Protein 8BEI (pdb70)

Solvent-accessible surface area: 80969 Å² total; per-residue (Å²): 47,110,50,43,74,26,12,111,2,33,0,3,47,33,30,5,144,173,19,30,1,11,0,45,0,1,33,0,72,55,0,5,129,89,14,46,1,12,6,0,0,20,3,0,4,53,32,95,28,0,46,102,136,60,21,72,80,0,49,115,33,1,74,160,46,11,117,11,40,14,38,3,51,61,7,2,69,26,13,11,60,114,7,53,9,2,10,2,6,9,5,6,0,2,5,0,5,8,45,38,60,170,112,100,45,52,25,1,0,1,59,0,1,0,5,3,6,8,3,10,1,4,10,19,17,8,42,109,4,45,51,32,23,105,25,96,111,112,22,60,14,0,6,2,6,4,29,3,14,31,80,166,94,31,60,105,47,8,10,119,1,1,16,7,0,2,0,1,11,0,4,18,34,16,45,11,9,4,0,1,0,4,0,0,0,4,16,85,8,14,1,2,4,2,2,0,1,0,2,1,3,36,5,8,63,162,24,18,36,42,19,33,70,6,20,93,63,12,143,84,50,52,31,67,125,67,37,130,122,134,82,4,30,19,69,200,60,9,119,83,52,5,10,12,0,52,22,0,62,82,12,1,74,77,1,0,84,94,86,34,109,35,101,15,30,72,16,1,56,18,37,37,137,19,8,64,124,147,65,82,74,79,82,20,15,11,48,6,16,2,2,1,0,3,110,56,22,40,4,46,55,45,2,2,14,1,0,49,0,3,0,12,3,0,1,2,2,1,6,7,60,24,9,31,105,67,80,176,50,12,95,6,54,38,77,40,73,31,64,102,132,72,103,27,50,71,50,94,105,76,47,112,51,44,76,26,13,108,2,31,0,2,48,33,29,5,142,174,18,31,1,11,0,44,0,2,33,0,74,56,0,5,128,91,15,44,0,13,6,0,0,20,2,0,4,54,31,95,28,0,44,100,135,61,22,72,79,0,50,112,33,1,72,159,46,9,115,12,41,15,39,3,52,61,7,2,69,26,13,10,63,111,8,50,7,1,9,2,7,8,4,5,0,3,5,0,5,8,45,40,60,168,111,102,45,52,25,1,0,2,61,0,1,0,5,3,6,8,2,10,1,4,10,20,18,7,40,112,4,46,50,31,24,104,25,96,112,110,22,61,16,0,6,1,7,4,29,4,15,31,79,167,95,31,63,104,48,9,9,118,0,1,17,5,0,1,0,0,10,0,5,16,34,16,45,12,9,4,0,1,0,4,0,0,0,4,15,86,8,16,0,1,5,2,2,0,0,0,3,1,3,36,4,8,62,166,25,18,37,42,20,34,72,7,21,95,65,12,144,86,51,52,32,65,124,67,37,127,122,132,84,4,30,20,71,199,62,10,120,83,53,4,10,11,0,53,22,0,62,82,13,1,72,77,0,0,84,94,86,34,110,36,101,16,29,74,16,1,57,17,38,39,138,21,8,64,123,146,66,85,73,79,81,18,14,11,47,5,16,3,1,0,0,3,109,56,22,42,4,46,55,47,2,3,14,1,0,47,0,4,0,12,2,0,2,1,2,1,5,7,60,24,9,31,104,69,80,173,51,11,93,6,54,38,78,42,74,30,66,101,130,74,102,26,51,72,52,93,105,75,45,114,49,44,76,27,14,110,1,32,0,3,47,33,29,5,143,172,19,32,1,10,0,46,0,1,32,0,73,55,0,4,130,88,15,45,0,12,7,0,0,19,3,0,4,55,31,96,30,0,46,102,137,60,21,74,78,0,50,113,32,1,73,158,46,11,114,12,40,16,40,3,50,61,6,2,69,26,14,10,64,113,7,53,8,1,11,2,5,8,4,5,0,2,5,0,5,7,46,38,60,169,112,99,44,51,26,1,0,2,60,0,2,0,5,3,6,9,2,9,1,4,10,18,17,9,41,110,4,46,51,32,23,105,25,95,110,110,22,59,13,0,6,2,7,4,29,4,14,30,82,166,94,30,61,104,47,8,11,118,0,0,18,6,0,2,0,1,12,0,4,17,35,14,46,10,8,3,0,1,0,4,0,0,0,4,15,86,7,14,0,1,5,2,2,0,0,0,2,1,2,35,5,8,61,164,24,19,38,42,19,32,70,8,20,95,64,10,141,85,48,52,31,66,125,68,38,129,122,133,84,4,30,19,69,197,61,10,118,83,53,5,10,11,0,54,22,0,61,82,13,2,74,77,0,0,82,95,84,34,109,36,100,17,28,72,17,1,56,18,37,38,135,20,8,64,122,146,66,84,73,79,81,19,15,10,47,5,16,2,1,0,0,3,111,56,23,41,4,46,56,46,1,2,15,0,0,50,0,3,0,12,2,0,2,2,2,1,6,7,59,24,9,30,105,68,80,177,51,12,91,7,56,38,77,40,72,32,63,99,130,73,103,26,51,71,50,94,103,76,46,109,49,43,76,26,13,110,2,30,0,3,48,33,30,5,146,175,19,30,1,12,0,44,0,1,33,0,73,56,0,5,130,87,15,43,0,12,6,0,0,19,3,0,4,55,32,97,28,0,45,99,136,60,21,72,80,0,50,113,32,1,73,160,47,10,113,11,42,14,40,3,53,61,7,3,70,25,13,10,63,111,7,53,8,2,10,2,7,8,5,6,0,2,4,0,4,8,45,38,61,170,112,100,44,50,26,1,0,2,59,0,2,0,5,4,7,8,3,11,1,4,10,20,18,8,41,110,4,45,52,31,24,106,25,94,112,113,22,60,14,0,6,1,6,4,29,4,15,30,82,168,94,30,62,105,48,8,10,118,1,0,16,7,0,2,0,1,11,0,4,17,33,16,45,11,9,3,0,0,0,4,0,0,0,4,17,85,8,14,0,1,5,3,2,1,0,0,2,1,3,35,5,8,61,162,24,19,38,42,18,32,69,8,22,95,66,11,141,85,51,53,31,65,123,68,39,129,122,132,83,4,29,19,70,199,60,10,120,82,53,6,10,10,0,54,21,0,62,82,13,1,74,78,0,0,83,94,84,34,109,37,101,16,28,72,17,1,56,18,38,39,136,20,9,64,122,145,66,86,73,78,82,17,15,10,47,5,16,2,1,2,0,3,110,57,23,40,4,44,56,45,1,3,15,1,0,50,0,3,0,11,3,0,1,1,2,1,6,8,61,23,8,30,104,67,79,175,49,12,94,6,55,37,77,42,74,31,64,101,131,72,102,26,51,71,50,93,103,76,46,110,50,44,75,27,13,112,2,33,0,3,46,33,29,5,142,173,19,32,1,10,0,45,0,2,34,0,73,54,0,5,127,90,16,44,0,12,6,0,0,19,2,0,4,56,31,95,28,0,46,102,138,60,22,73,80,0,50,116,32,0,72,160,46,9,113,12,41,15,38,3,53,62,7,2,69,26,13,10,62,112,8,51,9,2,9,2,5,7,4,5,0,3,6,0,5,8,47,39,62,168,110,100,43,52,26,1,0,1,60,0,2,0,6,2,6,8,2,10,1,4,10,19,18,8,42,110,4,44,50,31,24,102,26,95,111,112,23,59,15,0,6,2,5,4,29,4,15,31,80,166,94,30,61,106,46,8,11,117,1,0,16,6,0,2,0,1,11,0,4,18,32,15,44,11,10,4,0,0,0,3,0,0,0,4,16,86,8,14,0,2,5,2,2,0,0,0,1,1,2,35,5,9,62,165,25,18,38,42,19,33,69,7,22,93,65,11,142,85,50,52,33,66,124,68,37,129,122,130,83,4,28,20,68,199,59,11,119,82,52,5,9,11,0,52,22,0,61,83,13,2,74,77,0,0,83,96,83,34,110,36,102,16,28,73,16,1,56,17,37,39,138,20,8,65,122,145,67,85,72,78,81,17,16,10,46,6,15,3,1,1,0,3,112,55,23,42,4,46,57,45,1,2,16,0,0,46,0,4,0,11,2,0,1,1,2,1,6,8,60,23,9,30,105,69,79,173,51,12,91,6,54,37,78,41,72,30,64,101,130,71,102,25,50,72,52,94,104,75,47,111,51,42,77,27,12,110,2,30,0,3,48,33,29,5,142,173,19,31,1,12,0,45,0,1,35,0,72,58,0,5,130,89,16,44,0,13,6,0,1,19,3,0,4,54,30,94,28,0,46,99,136,60,21,73,79,0,50,115,32,1,72,158,47,10,114,11,42,14,38,2,52,61,7,2,70,26,13,9,62,111,7,51,8,1,11,3,7,8,4,6,0,3,5,0,4,9,47,38,61,168,111,100,44,52,26,1,0,1,59,0,2,0,5,4,7,9,3,11,1,4,11,19,18,7,41,107,4,46,50,31,23,105,26,95,112,110,23,59,17,0,5,1,5,4,30,3,14,31,80,166,95,30,62,104,48,8,9,118,0,0,17,5,0,2,0,0,11,0,4,16,33,16,45,10,8,3,0,1,1,4,0,0,0,4,16,87,8,15,0,2,6,3,2,1,0,0,2,1,2,35,5,9,63,163,26,18,38,42,20,33,70,7,20,94,64,13,142,85,49,52,32,66,124,67,38,128,122,131,85,4,29,19,70,199,60,10,118,82,53,5,10,11,0,51,21,0,60,82,14,2,74,77,0,0,83,96,84,34,110,36,102,16,28,72,16,1,57,18,37,39,137,20,8,64,124,146,66,85,73,78,82,19,15,10,48,5,16,3,1,1,0,3,112,55,24,40,4,45,57,46,2,2,15,1,0,48,0,3,0,11,3,0,1,1,2,1,5,7,60,24,9,29,104,67,80,172,51,11,94,6,54,38,78,41,74,31,64,102,132,73,104,26,51,71,52,95,104,75

Nearest PDB structures (foldseek):
  8bei-assembly1_A  TM=1.003E+00  e=1.299E-52  Synechococcus elongatus PCC 7942 = FACHB-805
  8an1-assembly1_G  TM=9.919E-01  e=1.323E-44  Synechococcus elongatus PCC 7942 = FACHB-805
  8an1-assembly1_F  TM=9.337E-01  e=2.481E-31  Synechococcus elongatus PCC 7942 = FACHB-805
  8an1-assembly1_B  TM=9.182E-01  e=2.481E-31  Synechococcus elongatus PCC 7942 = FACHB-805
  8rjl-assembly1_G  TM=9.595E-01  e=3.075E-27  Synechococcus elongatus PCC 7942 = FACHB-805

Secondary structure (DSSP, 8-state):
-TT-EEEEE-SEEEETTTTEEEETTEEHHHHHHH--HHHHHHHHHHSS---HHHHHHHHHHHHHT-PPPHHHHHHHHTS-TTS-HHHHHHHHHHHHHHHH--HHHHHHHHHHHHHHHHHHHHHHHHHTTPPPPPP-SSS-HHHHHHHHHHSSPPPHHHHHHHHHHHHHTS--S--HHHHHHHHHHTT---HHHHHHHHHHHHH-GGG--TTTHHHHHHHHH-SSSSS---TTB--SS-SS--HHHHHHHHHHHHHHHHH---HHHHHHHHHHHHHHHH-----B-HHHHHHHHHHHTT--GGGHHHHHHHHHHHHHHHHHHHHHHS------EEEE-S--SB----GGG-/-TT-EEEEE-SEEEETTTTEEEETTEEHHHHHHH--HHHHHHHHHHSS---HHHHHHHHHHHHHT-PPPHHHHHHHHTS-TTS-HHHHHHHHHHHHHHHH--HHHHHHHHHHHHHHHHHHHHHHHHHTTPPPPPP-SSS-HHHHHHHHHHSSPPPHHHHHHHHHHHHHTS--S--HHHHHHHHHHTT---HHHHHHHHHHHHH-GGG--TTTHHHHHHHHH-SSSSS---TTB--SS-SS--HHHHHHHHHHHHHHHHH---HHHHHHHHHHHHHHHH-----B-HHHHHHHHHHHTT--GGGHHHHHHHHHHHHHHHHHHHHHHS------EEEE-S--SB----GGG-/-TT-EEEEE-SEEEETTTTEEEETTEEHHHHHHH--HHHHHHHHHHSS---HHHHHHHHHHHHHT-PPPHHHHHHHHTS-TTS-HHHHHHHHHHHHHHHH--HHHHHHHHHHHHHHHHHHHHHHHHHTTPPPPPP-SSS-HHHHHHHHHHSSPPPHHHHHHHHHHHHHTS--S--HHHHHHHHHHTT---HHHHHHHHHHHHH-GGG--TTTHHHHHHHHH-SSSSS---TTB--SS-SS--HHHHHHHHHHHHHHHHH---HHHHHHHHHHHHHHHH-----B-HHHHHHHHHHHTT--GGGHHHHHHHHHHHHHHHHHHHHHHS------EEEE-S--SB----GGG-/-TT-EEEEE-SEEEETTTTEEEETTEEHHHHHHH--HHHHHHHHHHSS---HHHHHHHHHHHHHT-PPPHHHHHHHHTS-TTS-HHHHHHHHHHHHHHHH--HHHHHHHHHHHHHHHHHHHHHHHHHTTPPPPPP-SSS-HHHHHHHHHHSSPPPHHHHHHHHHHHHHTS--S--HHHHHHHHHHTT---HHHHHHHHHHHHH-GGG--TTTHHHHHHHHH-SSSSS---TTB--SS-SS--HHHHHHHHHHHHHHHHH---HHHHHHHHHHHHHHHH-----B-HHHHHHHHHHHTT--GGGHHHHHHHHHHHHHHHHHHHHHHS------EEEE-S--SB----GGG-/-TT-EEEEE-SEEEETTTTEEEETTEEHHHHHHH--HHHHHHHHHHSS---HHHHHHHHHHHHHT-PPPHHHHHHHHTS-TTS-HHHHHHHHHHHHHHHH--HHHHHHHHHHHHHHHHHHHHHHHHHTTPPPPPP-SSS-HHHHHHHHHHSSPPPHHHHHHHHHHHHHTS--S--HHHHHHHHHHTT---HHHHHHHHHHHHH-GGG--TTTHHHHHHHHH-SSSSS---TTB--SS-SS--HHHHHHHHHHHHHHHHH---HHHHHHHHHHHHHHHH-----B-HHHHHHHHHHHTT--GGGHHHHHHHHHHHHHHHHHHHHHHS------EEEE-S--SB----GGG-/-TT-EEEEE-SEEEETTTTEEEETTEEHHHHHHH--HHHHHHHHHHSS---HHHHHHHHHHHHHT-PPPHHHHHHHHTS-TTS-HHHHHHHHHHHHHHHH---HHHHHHHHHHHHHHHHHHHHHHHHTTPPPPPP-SSS-HHHHHHHHHHSSPPPHHHHHHHHHHHHHTS--S--HHHHHHHHHHTT---HHHHHHHHHHHHH-GGG--TTTHHHHHHHHH-SSSSS---TTB--SS-SS--HHHHHHHHHHHHHHHHH---HHHHHHHHHHHHHHHH-----B-HHHHHHHHHHHTT--GGGHHHHHHHHHHHHHHHHHHHHHHS------EEEE-S--SB----GGG-

Sequence (2100 aa):
LEGVPATLSSISFVDGQRGVLEYRGISIEQLAQQSSFLETAYLLIWGHLPTQQELTEFEHEIRYHRRIKFRIRDMMKCFPDSGHPMDALQASAAALGLFYSPEYIRAAVVRLLAKIPTMVAAFQLIRKGNDPIQPRDELDYAANFLYMLTEREPDPVAARIFDICLTLHAEHTINASTFSAMVTASTLTDPYAVVASAVGTLAGPLHGGANEEVLDMLEAIGSVENVEPIMGFGHRVYKVKDPRAVILQNLAEQLFDIFGHDPYYEIAVAVEKAAAERLSGIYPNVDFYSGLVYRKLGIPSDLFTPVFAIARVAGWLAHWKEQLNENRIFRPTQIYTGSHNLDYTPIADRLEGVPATLSSISFVDGQRGVLEYRGISIEQLAQQSSFLETAYLLIWGHLPTQQELTEFEHEIRYHRRIKFRIRDMMKCFPDSGHPMDALQASAAALGLFYSPEYIRAAVVRLLAKIPTMVAAFQLIRKGNDPIQPRDELDYAANFLYMLTEREPDPVAARIFDICLTLHAEHTINASTFSAMVTASTLTDPYAVVASAVGTLAGPLHGGANEEVLDMLEAIGSVENVEPIMGFGHRVYKVKDPRAVILQNLAEQLFDIFGHDPYYEIAVAVEKAAAERLSGIYPNVDFYSGLVYRKLGIPSDLFTPVFAIARVAGWLAHWKEQLNENRIFRPTQIYTGSHNLDYTPIADRLEGVPATLSSISFVDGQRGVLEYRGISIEQLAQQSSFLETAYLLIWGHLPTQQELTEFEHEIRYHRRIKFRIRDMMKCFPDSGHPMDALQASAAALGLFYSPEYIRAAVVRLLAKIPTMVAAFQLIRKGNDPIQPRDELDYAANFLYMLTEREPDPVAARIFDICLTLHAEHTINASTFSAMVTASTLTDPYAVVASAVGTLAGPLHGGANEEVLDMLEAIGSVENVEPIMGFGHRVYKVKDPRAVILQNLAEQLFDIFGHDPYYEIAVAVEKAAAERLSGIYPNVDFYSGLVYRKLGIPSDLFTPVFAIARVAGWLAHWKEQLNENRIFRPTQIYTGSHNLDYTPIADRLEGVPATLSSISFVDGQRGVLEYRGISIEQLAQQSSFLETAYLLIWGHLPTQQELTEFEHEIRYHRRIKFRIRDMMKCFPDSGHPMDALQASAAALGLFYSPEYIRAAVVRLLAKIPTMVAAFQLIRKGNDPIQPRDELDYAANFLYMLTEREPDPVAARIFDICLTLHAEHTINASTFSAMVTASTLTDPYAVVASAVGTLAGPLHGGANEEVLDMLEAIGSVENVEPIMGFGHRVYKVKDPRAVILQNLAEQLFDIFGHDPYYEIAVAVEKAAAERLSGIYPNVDFYSGLVYRKLGIPSDLFTPVFAIARVAGWLAHWKEQLNENRIFRPTQIYTGSHNLDYTPIADRLEGVPATLSSISFVDGQRGVLEYRGISIEQLAQQSSFLETAYLLIWGHLPTQQELTEFEHEIRYHRRIKFRIRDMMKCFPDSGHPMDALQASAAALGLFYSPEYIRAAVVRLLAKIPTMVAAFQLIRKGNDPIQPRDELDYAANFLYMLTEREPDPVAARIFDICLTLHAEHTINASTFSAMVTASTLTDPYAVVASAVGTLAGPLHGGANEEVLDMLEAIGSVENVEPIMGFGHRVYKVKDPRAVILQNLAEQLFDIFGHDPYYEIAVAVEKAAAERLSGIYPNVDFYSGLVYRKLGIPSDLFTPVFAIARVAGWLAHWKEQLNENRIFRPTQIYTGSHNLDYTPIADRLEGVPATLSSISFVDGQRGVLEYRGISIEQLAQQSSFLETAYLLIWGHLPTQQELTEFEHEIRYHRRIKFRIRDMMKCFPDSGHPMDALQASAAALGLFYSPEYIRAAVVRLLAKIPTMVAAFQLIRKGNDPIQPRDELDYAANFLYMLTEREPDPVAARIFDICLTLHAEHTINASTFSAMVTASTLTDPYAVVASAVGTLAGPLHGGANEEVLDMLEAIGSVENVEPIMGFGHRVYKVKDPRAVILQNLAEQLFDIFGHDPYYEIAVAVEKAAAERLSGIYPNVDFYSGLVYRKLGIPSDLFTPVFAIARVAGWLAHWKEQLNENRIFRPTQIYTGSHNLDYTPIADR

Structure (mmCIF, N/CA/C/O backbone):
data_8BEI
#
_entry.id   8BEI
#
loop_
_atom_site.group_PDB
_atom_site.id
_atom_site.type_symbol
_atom_site.label_atom_id
_atom_site.label_alt_id
_atom_site.label_comp_id
_atom_site.label_asym_id
_atom_site.label_entity_id
_atom_site.label_seq_id
_atom_site.pdbx_PDB_ins_code
_atom_site.Cartn_x
_atom_site.Cartn_y
_atom_site.Cartn_z
_atom_site.occupancy
_atom_site.B_iso_or_equiv
_atom_site.auth_seq_id
_atom_site.auth_comp_id
_atom_site.auth_asym_id
_atom_site.auth_atom_id
_atom_site.pdbx_PDB_model_num
ATOM 1 N N . LEU A 1 6 ? 109.683 100.562 138.032 1.00 56.71 11 LEU A N 1
ATOM 2 C CA . LEU A 1 6 ? 110.689 99.702 138.639 1.00 59.20 11 LEU A CA 1
ATOM 3 C C . LEU A 1 6 ? 110.289 99.402 140.085 1.00 59.15 11 LEU A C 1
ATOM 4 O O . LEU A 1 6 ? 110.979 98.677 140.803 1.00 55.59 11 LEU A O 1
ATOM 9 N N . GLU A 1 7 ? 109.152 99.960 140.495 1.00 60.50 12 GLU A N 1
ATOM 10 C CA . GLU A 1 7 ? 108.655 99.770 141.852 1.00 62.31 12 GLU A CA 1
ATOM 11 C C . GLU A 1 7 ? 108.354 98.300 142.116 1.00 62.31 12 GLU A C 1
ATOM 12 O O . GLU A 1 7 ? 107.758 97.618 141.277 1.00 62.31 12 GLU A O 1
ATOM 18 N N . GLY A 1 8 ? 108.767 97.817 143.287 1.00 58.33 13 GLY A N 1
ATOM 19 C CA . GLY A 1 8 ? 108.511 96.459 143.716 1.00 55.90 13 GLY A CA 1
ATOM 20 C C . GLY A 1 8 ? 109.655 95.496 143.480 1.00 59.47 13 GLY A C 1
ATOM 21 O O . GLY A 1 8 ? 109.587 94.351 143.947 1.00 57.45 13 GLY A O 1
ATOM 22 N N . VAL A 1 9 ? 110.698 95.917 142.772 1.00 62.06 14 VAL A N 1
ATOM 23 C CA . VAL A 1 9 ? 111.823 95.040 142.456 1.00 57.90 14 VAL A CA 1
ATOM 24 C C . VAL A 1 9 ? 112.878 95.145 143.551 1.00 55.40 14 VAL A C 1
ATOM 25 O O . VAL A 1 9 ? 113.441 96.228 143.766 1.00 48.59 14 VAL A O 1
ATOM 29 N N . PRO A 1 10 ? 113.180 94.056 144.266 1.00 54.23 15 PRO A N 1
ATOM 30 C CA . PRO A 1 10 ? 114.252 94.104 145.269 1.00 54.78 15 PRO A CA 1
ATOM 31 C C . PRO A 1 10 ? 115.625 94.207 144.627 1.00 53.22 15 PRO A C 1
ATOM 32 O O . PRO A 1 10 ? 116.374 93.226 144.584 1.00 56.61 15 PRO A O 1
ATOM 36 N N . ALA A 1 11 ? 115.964 95.394 144.124 1.00 50.23 16 ALA A N 1
ATOM 37 C CA . ALA A 1 11 ? 117.203 95.575 143.379 1.00 56.60 16 ALA A CA 1
ATOM 38 C C . ALA A 1 11 ? 118.420 95.780 144.272 1.00 56.42 16 ALA A C 1
ATOM 39 O O . ALA A 1 11 ? 119.545 95.749 143.762 1.00 62.31 16 ALA A O 1
ATOM 41 N N . THR A 1 12 ? 118.235 95.987 145.574 1.00 50.26 17 THR A N 1
ATOM 42 C CA . THR A 1 12 ? 119.358 96.282 146.452 1.00 52.21 17 THR A CA 1
ATOM 43 C C . THR A 1 12 ? 119.259 95.454 147.724 1.00 52.75 17 THR A C 1
ATOM 44 O O . THR A 1 12 ? 118.160 95.184 148.216 1.00 52.00 17 THR A O 1
ATOM 48 N N . LEU A 1 13 ? 120.424 95.087 148.264 1.00 46.79 18 LEU A N 1
ATOM 49 C CA . LEU A 1 13 ? 120.484 94.371 149.532 1.00 47.21 18 LEU A CA 1
ATOM 50 C C . LEU A 1 13 ? 121.277 95.283 150.442 1.00 48.24 18 LEU A C 1
ATOM 51 O O . LEU A 1 13 ? 122.499 95.350 150.331 1.00 49.88 18 LEU A O 1
ATOM 56 N N . SER A 1 14 ? 120.610 95.981 151.342 1.00 41.33 19 SER A N 1
ATOM 57 C CA . SER A 1 14 ? 121.222 96.972 152.212 1.00 36.35 19 SER A CA 1
ATOM 58 C C . SER A 1 14 ? 120.853 96.701 153.662 1.00 28.52 19 SER A C 1
ATOM 59 O O . SER A 1 14 ? 119.720 96.324 153.975 1.00 32.14 19 SER A O 1
ATOM 62 N N . SER A 1 15 ? 121.830 96.898 154.547 1.00 23.57 20 SER A N 1
ATOM 63 C CA . SER A 1 15 ? 121.642 96.767 155.985 1.00 20.04 20 SER A CA 1
ATOM 64 C C . SER A 1 15 ? 121.831 98.102 156.699 1.00 15.37 20 SER A C 1
ATOM 65 O O . SER A 1 15 ? 122.283 98.143 157.845 1.00 15.40 20 SER A O 1
ATOM 68 N N . ILE A 1 16 ? 121.489 99.199 156.030 1.00 14.32 21 ILE A N 1
ATOM 69 C CA . ILE A 1 16 ? 121.734 100.534 156.568 1.00 9.53 21 ILE A CA 1
ATOM 70 C C . ILE A 1 16 ? 120.528 101.057 157.336 1.00 6.79 21 ILE A C 1
ATOM 71 O O . ILE A 1 16 ? 120.654 101.504 158.478 1.00 10.56 21 ILE A O 1
ATOM 76 N N . SER A 1 17 ? 119.344 101.014 156.730 1.00 8.63 22 SER A N 1
ATOM 77 C CA . SER A 1 17 ? 118.147 101.559 157.351 1.00 9.05 22 SER A CA 1
ATOM 78 C C . SER A 1 17 ? 116.986 100.596 157.161 1.00 11.98 22 SER A C 1
ATOM 79 O O . SER A 1 17 ? 116.948 99.813 156.208 1.00 17.90 22 SER A O 1
ATOM 82 N N . PHE A 1 18 ? 116.032 100.664 158.087 1.00 9.68 23 PHE A N 1
ATOM 83 C CA . PHE A 1 18 ? 114.833 99.841 158.034 1.00 12.88 23 PHE A CA 1
ATOM 84 C C . PHE A 1 18 ? 113.612 100.717 158.265 1.00 15.07 23 PHE A C 1
ATOM 85 O O . PHE A 1 18 ? 113.603 101.553 159.173 1.00 21.28 23 PHE A O 1
ATOM 93 N N . VAL A 1 19 ? 112.585 100.519 157.443 1.00 21.26 24 VAL A N 1
ATOM 94 C CA . VAL A 1 19 ? 111.355 101.299 157.507 1.00 24.72 24 VAL A CA 1
ATOM 95 C C . VAL A 1 19 ? 110.176 100.337 157.529 1.00 31.41 24 VAL A C 1
ATOM 96 O O . VAL A 1 19 ? 110.090 99.433 156.690 1.00 40.22 24 VAL A O 1
ATOM 100 N N . ASP A 1 20 ? 109.274 100.527 158.490 1.00 30.76 25 ASP A N 1
ATOM 101 C CA . ASP A 1 20 ? 108.048 99.737 158.604 1.00 35.62 25 ASP A CA 1
ATOM 102 C C . ASP A 1 20 ? 106.879 100.714 158.684 1.00 48.91 25 ASP A C 1
ATOM 103 O O . ASP A 1 20 ? 106.659 101.346 159.722 1.00 50.67 25 ASP A O 1
ATOM 108 N N . GLY A 1 21 ? 106.134 100.837 157.581 1.00 52.58 26 GLY A N 1
ATOM 109 C CA . GLY A 1 21 ? 105.038 101.787 157.519 1.00 52.10 26 GLY A CA 1
ATOM 110 C C . GLY A 1 21 ? 103.787 101.367 158.257 1.00 55.06 26 GLY A C 1
ATOM 111 O O . GLY A 1 21 ? 103.043 102.231 158.731 1.00 60.78 26 GLY A O 1
ATOM 112 N N . GLN A 1 22 ? 103.537 100.065 158.369 1.00 52.98 27 GLN A N 1
ATOM 113 C CA . GLN A 1 22 ? 102.371 99.565 159.086 1.00 46.01 27 GLN A CA 1
ATOM 114 C C . GLN A 1 22 ? 102.572 99.552 160.594 1.00 47.99 27 GLN A C 1
ATOM 115 O O . GLN A 1 22 ? 101.621 99.271 161.331 1.00 52.52 27 GLN A O 1
ATOM 121 N N . ARG A 1 23 ? 103.783 99.850 161.065 1.00 45.43 28 ARG A N 1
ATOM 122 C CA . ARG A 1 23 ? 104.056 99.930 162.493 1.00 49.04 28 ARG A CA 1
ATOM 123 C C . ARG A 1 23 ? 104.726 101.228 162.916 1.00 49.98 28 ARG A C 1
ATOM 124 O O . ARG A 1 23 ? 104.951 101.411 164.116 1.00 47.11 28 ARG A O 1
ATOM 132 N N . GLY A 1 24 ? 105.047 102.131 161.991 1.00 48.67 29 GLY A N 1
ATOM 133 C CA . GLY A 1 24 ? 105.697 103.379 162.335 1.00 47.13 29 GLY A CA 1
ATOM 134 C C . GLY A 1 24 ? 107.082 103.192 162.916 1.00 45.30 29 GLY A C 1
ATOM 135 O O . GLY A 1 24 ? 107.421 103.802 163.935 1.00 42.50 29 GLY A O 1
ATOM 136 N N . VAL A 1 25 ? 107.893 102.350 162.281 1.00 38.45 30 VAL A N 1
ATOM 137 C CA . VAL A 1 25 ? 109.228 102.020 162.766 1.00 29.47 30 VAL A CA 1
ATOM 138 C C . VAL A 1 25 ? 110.254 102.530 161.765 1.00 28.49 30 VAL A C 1
ATOM 139 O O . VAL A 1 25 ? 110.152 102.249 160.566 1.00 36.73 30 VAL A O 1
ATOM 143 N N . LEU A 1 26 ? 111.235 103.282 162.259 1.00 19.58 31 LEU A N 1
ATOM 144 C CA . LEU A 1 26 ? 112.364 103.732 161.456 1.00 15.02 31 LEU A CA 1
ATOM 145 C C . LEU A 1 26 ? 113.638 103.508 162.253 1.00 13.74 31 LEU A C 1
ATOM 146 O O . LEU A 1 26 ? 113.762 104.005 163.375 1.00 22.10 31 LEU A O 1
ATOM 151 N N . GLU A 1 27 ? 114.578 102.762 161.677 1.00 9.17 32 GLU A N 1
ATOM 152 C CA . GLU A 1 27 ? 115.798 102.391 162.383 1.00 9.18 32 GLU A CA 1
ATOM 153 C C . GLU A 1 27 ? 117.013 102.671 161.514 1.00 7.70 32 GLU A C 1
ATOM 154 O O . GLU A 1 27 ? 117.019 102.337 160.326 1.00 14.18 32 GLU A O 1
ATOM 160 N N . TYR A 1 28 ? 118.037 103.279 162.112 1.00 5.41 33 TYR A N 1
ATOM 161 C CA . TYR A 1 28 ? 119.337 103.442 161.469 1.00 6.12 33 TYR A CA 1
ATOM 162 C C . TYR A 1 28 ? 120.255 102.335 161.971 1.00 5.37 33 TYR A C 1
ATOM 163 O O . TYR A 1 28 ? 120.658 102.339 163.139 1.00 8.80 33 TYR A O 1
ATOM 172 N N . ARG A 1 29 ? 120.586 101.390 161.090 1.00 5.91 34 ARG A N 1
ATOM 173 C CA . ARG A 1 29 ? 121.445 100.256 161.429 1.00 6.15 34 ARG A CA 1
ATOM 174 C C . ARG A 1 29 ? 120.886 99.464 162.609 1.00 12.59 34 ARG A C 1
ATOM 175 O O . ARG A 1 29 ? 121.635 98.935 163.433 1.00 21.08 34 ARG A O 1
ATOM 183 N N . GLY A 1 30 ? 119.558 99.379 162.692 1.00 13.11 35 GLY A N 1
ATOM 184 C CA . GLY A 1 30 ? 118.895 98.640 163.742 1.00 9.90 35 GLY A CA 1
ATOM 185 C C . GLY A 1 30 ? 118.567 99.431 164.990 1.00 10.18 35 GLY A C 1
ATOM 186 O O . GLY A 1 30 ? 117.899 98.895 165.883 1.00 24.90 35 GLY A O 1
ATOM 187 N N . ILE A 1 31 ? 119.007 100.683 165.086 1.00 8.85 36 ILE A N 1
ATOM 188 C CA . ILE A 1 31 ? 118.750 101.531 166.244 1.00 7.57 36 ILE A CA 1
ATOM 189 C C . ILE A 1 31 ? 117.602 102.470 165.906 1.00 9.44 36 ILE A C 1
ATOM 190 O O . ILE A 1 31 ? 117.632 103.147 164.872 1.00 16.61 36 ILE A O 1
ATOM 195 N N . SER A 1 32 ? 116.599 102.514 166.779 1.00 11.03 37 SER A N 1
ATOM 196 C CA . SER A 1 32 ? 115.412 103.314 166.524 1.00 14.11 37 SER A CA 1
ATOM 197 C C . SER A 1 32 ? 115.762 104.798 166.453 1.00 14.65 37 SER A C 1
ATOM 198 O O . SER A 1 32 ? 116.721 105.271 167.067 1.00 18.34 37 SER A O 1
ATOM 201 N N . ILE A 1 33 ? 114.962 105.535 165.677 1.00 14.36 38 ILE A N 1
ATOM 202 C CA . ILE A 1 33 ? 115.204 106.963 165.478 1.00 14.02 38 ILE A CA 1
ATOM 203 C C . ILE A 1 33 ? 115.024 107.778 166.748 1.00 17.67 38 ILE A C 1
ATOM 204 O O . ILE A 1 33 ? 115.653 108.834 166.884 1.00 22.81 38 ILE A O 1
ATOM 209 N N . GLU A 1 34 ? 114.192 107.321 167.687 1.00 22.27 39 GLU A N 1
ATOM 210 C CA . GLU A 1 34 ? 114.011 108.049 168.938 1.00 23.76 39 GLU A CA 1
ATOM 211 C C . GLU A 1 34 ? 115.282 108.046 169.780 1.00 20.77 39 GLU A C 1
ATOM 212 O O . GLU A 1 34 ? 115.638 109.069 170.375 1.00 23.32 39 GLU A O 1
ATOM 218 N N . GLN A 1 35 ? 115.978 106.908 169.836 1.00 18.96 40 GLN A N 1
ATOM 219 C CA . GLN A 1 35 ? 117.209 106.825 170.614 1.00 17.54 40 GLN A CA 1
ATOM 220 C C . GLN A 1 35 ? 118.251 107.807 170.094 1.00 18.06 40 GLN A C 1
ATOM 221 O O . GLN A 1 35 ? 118.908 108.508 170.872 1.00 25.40 40 GLN A O 1
ATOM 227 N N . LEU A 1 36 ? 118.409 107.874 168.771 1.00 13.91 41 LEU A N 1
ATOM 228 C CA . LEU A 1 36 ? 119.369 108.796 168.178 1.00 13.24 41 LEU A CA 1
ATOM 229 C C . LEU A 1 36 ? 118.912 110.245 168.307 1.00 15.69 41 LEU A C 1
ATOM 230 O O . LEU A 1 36 ? 119.739 111.145 168.481 1.00 19.00 41 LEU A O 1
ATOM 235 N N . ALA A 1 37 ? 117.606 110.492 168.220 1.00 14.67 42 ALA A N 1
ATOM 236 C CA . ALA A 1 37 ? 117.094 111.847 168.366 1.00 15.66 42 ALA A CA 1
ATOM 237 C C . ALA A 1 37 ? 117.186 112.364 169.794 1.00 21.67 42 ALA A C 1
ATOM 238 O O . ALA A 1 37 ? 117.201 113.585 169.987 1.00 28.23 42 ALA A O 1
ATOM 240 N N . GLN A 1 38 ? 117.245 111.483 170.791 1.00 22.31 43 GLN A N 1
ATOM 241 C CA . GLN A 1 38 ? 117.366 111.914 172.179 1.00 20.28 43 GLN A CA 1
ATOM 242 C C . GLN A 1 38 ? 118.805 111.933 172.682 1.00 18.81 43 GLN A C 1
ATOM 243 O O . GLN A 1 38 ? 119.205 112.885 173.359 1.00 25.11 43 GLN A O 1
ATOM 249 N N . GLN A 1 39 ? 119.600 110.907 172.372 1.00 17.41 44 GLN A N 1
ATOM 250 C CA . GLN A 1 39 ? 120.928 110.765 172.957 1.00 17.44 44 GLN A CA 1
ATOM 251 C C . GLN A 1 39 ? 122.028 110.688 171.901 1.00 24.85 44 GLN A C 1
ATOM 252 O O . GLN A 1 39 ? 123.013 109.970 172.081 1.00 33.78 44 GLN A O 1
ATOM 258 N N . SER A 1 40 ? 121.887 111.423 170.800 1.00 22.31 45 SER A N 1
ATOM 259 C CA . SER A 1 40 ? 122.912 111.409 169.765 1.00 16.78 45 SER A CA 1
ATOM 260 C C . SER A 1 40 ? 122.906 112.734 169.017 1.00 17.73 45 SER A C 1
ATOM 261 O O . SER A 1 40 ? 121.914 113.466 169.013 1.00 19.33 45 SER A O 1
ATOM 264 N N . SER A 1 41 ? 124.037 113.028 168.381 1.00 15.98 46 SER A N 1
ATOM 265 C CA . SER A 1 41 ? 124.205 114.218 167.564 1.00 10.11 46 SER A CA 1
ATOM 266 C C . SER A 1 41 ? 124.227 113.831 166.087 1.00 12.05 46 SER A C 1
ATOM 267 O O . SER A 1 41 ? 124.055 112.667 165.718 1.00 15.47 46 SER A O 1
ATOM 270 N N . PHE A 1 42 ? 124.442 114.828 165.226 1.00 12.30 47 PHE A N 1
ATOM 271 C CA . PHE A 1 42 ? 124.457 114.564 163.792 1.00 5.77 47 PHE A CA 1
ATOM 272 C C . PHE A 1 42 ? 125.730 113.849 163.356 1.00 5.48 47 PHE A C 1
ATOM 273 O O . PHE A 1 42 ? 125.674 112.932 162.531 1.00 7.80 47 PHE A O 1
ATOM 281 N N . LEU A 1 43 ? 126.885 114.257 163.887 1.00 6.03 48 LEU A N 1
ATOM 282 C CA . LEU A 1 43 ? 128.142 113.659 163.451 1.00 7.22 48 LEU A CA 1
ATOM 283 C C . LEU A 1 43 ? 128.264 112.207 163.895 1.00 10.19 48 LEU A C 1
ATOM 284 O O . LEU A 1 43 ? 128.730 111.362 163.122 1.00 17.96 48 LEU A O 1
ATOM 289 N N . GLU A 1 44 ? 127.854 111.895 165.125 1.00 11.15 49 GLU A N 1
ATOM 290 C CA . GLU A 1 44 ? 127.899 110.513 165.587 1.00 9.35 49 GLU A CA 1
ATOM 291 C C . GLU A 1 44 ? 126.916 109.638 164.817 1.00 8.76 49 GLU A C 1
ATOM 292 O O . GLU A 1 44 ? 127.227 108.486 164.493 1.00 12.05 49 GLU A O 1
ATOM 298 N N . THR A 1 45 ? 125.731 110.170 164.505 1.00 9.75 50 THR A N 1
ATOM 299 C CA . THR A 1 45 ? 124.788 109.435 163.668 1.00 7.15 50 THR A CA 1
ATOM 300 C C . THR A 1 45 ? 125.344 109.200 162.269 1.00 7.03 50 THR A C 1
ATOM 301 O O . THR A 1 45 ? 125.148 108.121 161.699 1.00 10.76 50 THR A O 1
ATOM 305 N N . ALA A 1 46 ? 126.031 110.193 161.699 1.00 6.11 51 ALA A N 1
ATOM 306 C CA . ALA A 1 46 ? 126.655 110.009 160.392 1.00 3.79 51 ALA A CA 1
ATOM 307 C C . ALA A 1 46 ? 127.745 108.947 160.447 1.00 4.94 51 ALA A C 1
ATOM 308 O O . ALA A 1 46 ? 127.879 108.138 159.521 1.00 7.43 51 ALA A O 1
ATOM 310 N N . TYR A 1 47 ? 128.542 108.942 161.518 1.00 5.50 52 TYR A N 1
ATOM 311 C CA . TYR A 1 47 ? 129.545 107.896 161.691 1.00 7.47 52 TYR A CA 1
ATOM 312 C C . TYR A 1 47 ? 128.890 106.523 161.779 1.00 9.89 52 TYR A C 1
ATOM 313 O O . TYR A 1 47 ? 129.362 105.560 161.163 1.00 11.56 52 TYR A O 1
ATOM 322 N N . LEU A 1 48 ? 127.795 106.419 162.534 1.00 8.92 53 LEU A N 1
ATOM 323 C CA . LEU A 1 48 ? 127.079 105.152 162.645 1.00 6.16 53 LEU A CA 1
ATOM 324 C C . LEU A 1 48 ? 126.554 104.698 161.289 1.00 7.25 53 LEU A C 1
ATOM 325 O O . LEU A 1 48 ? 126.634 103.514 160.943 1.00 13.41 53 LEU A O 1
ATOM 330 N N . LEU A 1 49 ? 126.004 105.629 160.509 1.00 6.88 54 LEU A N 1
ATOM 331 C CA . LEU A 1 49 ? 125.456 105.277 159.204 1.00 5.24 54 LEU A CA 1
ATOM 332 C C . LEU A 1 49 ? 126.550 104.810 158.252 1.00 5.46 54 LEU A C 1
ATOM 333 O O . LEU A 1 49 ? 126.422 103.762 157.607 1.00 5.09 54 LEU A O 1
ATOM 338 N N . ILE A 1 50 ? 127.635 105.579 158.147 1.00 5.45 55 ILE A N 1
ATOM 339 C CA . ILE A 1 50 ? 128.662 105.274 157.156 1.00 4.75 55 ILE A CA 1
ATOM 340 C C . ILE A 1 50 ? 129.450 104.028 157.545 1.00 7.86 55 ILE A C 1
ATOM 341 O O . ILE A 1 50 ? 129.696 103.151 156.708 1.00 8.21 55 ILE A O 1
ATOM 346 N N . TRP A 1 51 ? 129.855 103.919 158.811 1.00 9.87 56 TRP A N 1
ATOM 347 C CA . TRP A 1 51 ? 130.761 102.857 159.228 1.00 8.74 56 TRP A CA 1
ATOM 348 C C . TRP A 1 51 ? 130.063 101.677 159.893 1.00 8.93 56 TRP A C 1
ATOM 349 O O . TRP A 1 51 ? 130.698 100.636 160.086 1.00 12.31 56 TRP A O 1
ATOM 360 N N . GLY A 1 52 ? 128.786 101.805 160.246 1.00 7.24 57 GLY A N 1
ATOM 361 C CA . GLY A 1 52 ? 128.007 100.684 160.724 1.00 7.80 57 GLY A CA 1
ATOM 362 C C . GLY A 1 52 ? 128.058 100.429 162.215 1.00 11.79 57 GLY A C 1
ATOM 363 O O . GLY A 1 52 ? 127.318 99.565 162.701 1.00 16.22 57 GLY A O 1
ATOM 364 N N . HIS A 1 53 ? 128.898 101.144 162.961 1.00 11.12 58 HIS A N 1
ATOM 365 C CA . HIS A 1 53 ? 128.986 100.935 164.398 1.00 11.19 58 HIS A CA 1
ATOM 366 C C . HIS A 1 53 ? 129.181 102.273 165.095 1.00 12.50 58 HIS A C 1
ATOM 367 O O . HIS A 1 53 ? 129.683 103.231 164.502 1.00 16.67 58 HIS A O 1
ATOM 374 N N . LEU A 1 54 ? 128.775 102.325 166.359 1.00 12.58 59 LEU A N 1
ATOM 375 C CA . LEU A 1 54 ? 128.921 103.545 167.135 1.00 13.97 59 LEU A CA 1
ATOM 376 C C . LEU A 1 54 ? 130.400 103.832 167.382 1.00 19.59 59 LEU A C 1
ATOM 377 O O . LEU A 1 54 ? 131.149 102.933 167.782 1.00 21.64 59 LEU A O 1
ATOM 382 N N . PRO A 1 55 ? 130.854 105.059 167.156 1.00 19.99 60 PRO A N 1
ATOM 383 C CA . PRO A 1 55 ? 132.257 105.390 167.413 1.00 20.62 60 PRO A CA 1
ATOM 384 C C . PRO A 1 55 ? 132.558 105.456 168.903 1.00 32.25 60 PRO A C 1
ATOM 385 O O . PRO A 1 55 ? 131.693 105.741 169.733 1.00 29.85 60 PRO A O 1
ATOM 389 N N . THR A 1 56 ? 133.821 105.186 169.229 1.00 33.96 61 THR A N 1
ATOM 390 C CA . THR A 1 56 ? 134.290 105.313 170.603 1.00 22.01 61 THR A CA 1
ATOM 391 C C . THR A 1 56 ? 134.583 106.774 170.916 1.00 22.56 61 THR A C 1
ATOM 392 O O . THR A 1 56 ? 134.336 107.651 170.082 1.00 31.87 61 THR A O 1
ATOM 396 N N . GLN A 1 57 ? 135.103 107.050 172.113 1.00 24.13 62 GLN A N 1
ATOM 397 C CA . GLN A 1 57 ? 135.430 108.425 172.472 1.00 24.59 62 GLN A CA 1
ATOM 398 C C . GLN A 1 57 ? 136.538 108.988 171.589 1.00 28.81 62 GLN A C 1
ATOM 399 O O . GLN A 1 57 ? 136.380 110.065 171.003 1.00 31.39 62 GLN A O 1
ATOM 405 N N . GLN A 1 58 ? 137.655 108.265 171.471 1.00 29.17 63 GLN A N 1
ATOM 406 C CA . GLN A 1 58 ? 138.772 108.753 170.669 1.00 30.86 63 GLN A CA 1
ATOM 407 C C . GLN A 1 58 ? 138.384 108.888 169.202 1.00 28.76 63 GLN A C 1
ATOM 408 O O . GLN A 1 58 ? 138.753 109.869 168.545 1.00 32.58 63 GLN A O 1
ATOM 414 N N . GLU A 1 59 ? 137.637 107.915 168.672 1.00 25.42 64 GLU A N 1
ATOM 415 C CA . GLU A 1 59 ? 137.199 107.995 167.283 1.00 22.77 64 GLU A CA 1
ATOM 416 C C . GLU A 1 59 ? 136.287 109.194 167.060 1.00 23.57 64 GLU A C 1
ATOM 417 O O . GLU A 1 59 ? 136.420 109.904 166.058 1.00 24.92 64 GLU A O 1
ATOM 423 N N . LEU A 1 60 ? 135.357 109.438 167.987 1.00 23.46 65 LEU A N 1
ATOM 424 C CA . LEU A 1 60 ? 134.454 110.575 167.842 1.00 22.31 65 LEU A CA 1
ATOM 425 C C . LEU A 1 60 ? 135.211 111.896 167.893 1.00 23.58 65 LEU A C 1
ATOM 426 O O . LEU A 1 60 ? 134.959 112.796 167.082 1.00 26.28 65 LEU A O 1
ATOM 431 N N . THR A 1 61 ? 136.146 112.033 168.840 1.00 22.34 66 THR A N 1
ATOM 432 C CA . THR A 1 61 ? 136.924 113.267 168.916 1.00 22.51 66 THR A CA 1
ATOM 433 C C . THR A 1 61 ? 137.784 113.472 167.676 1.00 21.62 66 THR A C 1
ATOM 434 O O . THR A 1 61 ? 137.881 114.599 167.176 1.00 24.47 66 THR A O 1
ATOM 438 N N . GLU A 1 62 ? 138.411 112.410 167.165 1.00 19.19 67 GLU A N 1
ATOM 439 C CA . GLU A 1 62 ? 139.213 112.546 165.953 1.00 20.97 67 GLU A CA 1
ATOM 440 C C . GLU A 1 62 ? 138.347 112.918 164.755 1.00 23.34 67 GLU A C 1
ATOM 441 O O . GLU A 1 62 ? 138.743 113.752 163.931 1.00 26.56 67 GLU A O 1
ATOM 447 N N . PHE A 1 63 ? 137.162 112.311 164.643 1.00 21.50 68 PHE A N 1
ATOM 448 C CA . PHE A 1 63 ? 136.245 112.643 163.558 1.00 16.78 68 PHE A CA 1
ATOM 449 C C . PHE A 1 63 ? 135.829 114.107 163.622 1.00 14.07 68 PHE A C 1
ATOM 450 O O . PHE A 1 63 ? 135.842 114.815 162.607 1.00 19.99 68 PHE A O 1
ATOM 458 N N . GLU A 1 64 ? 135.465 114.582 164.816 1.00 13.33 69 GLU A N 1
ATOM 459 C CA . GLU A 1 64 ? 135.070 115.979 164.962 1.00 13.54 69 GLU A CA 1
ATOM 460 C C . GLU A 1 64 ? 136.227 116.927 164.676 1.00 12.01 69 GLU A C 1
ATOM 461 O O . GLU A 1 64 ? 136.023 117.973 164.051 1.00 13.81 69 GLU A O 1
ATOM 467 N N . HIS A 1 65 ? 137.439 116.586 165.120 1.00 12.53 70 HIS A N 1
ATOM 468 C CA . HIS A 1 65 ? 138.595 117.432 164.843 1.00 13.35 70 HIS A CA 1
ATOM 469 C C . HIS A 1 65 ? 138.872 117.512 163.346 1.00 13.74 70 HIS A C 1
ATOM 470 O O . HIS A 1 65 ? 139.128 118.595 162.806 1.00 17.04 70 HIS A O 1
ATOM 477 N N . GLU A 1 66 ? 138.820 116.369 162.657 1.00 14.25 71 GLU A N 1
ATOM 478 C CA . GLU A 1 66 ? 139.062 116.366 161.218 1.00 8.30 71 GLU A CA 1
ATOM 479 C C . GLU A 1 66 ? 137.990 117.152 160.476 1.00 6.37 71 GLU A C 1
ATOM 480 O O . GLU A 1 66 ? 138.291 117.871 159.517 1.00 9.57 71 GLU A O 1
ATOM 486 N N . ILE A 1 67 ? 136.730 117.023 160.899 1.00 8.33 72 ILE A N 1
ATOM 487 C CA . ILE A 1 67 ? 135.664 117.776 160.247 1.00 5.14 72 ILE A CA 1
ATOM 488 C C . ILE A 1 67 ? 135.827 119.272 160.489 1.00 4.68 72 ILE A C 1
ATOM 489 O O . ILE A 1 67 ? 135.672 120.076 159.563 1.00 5.26 72 ILE A O 1
ATOM 494 N N . ARG A 1 68 ? 136.153 119.673 161.719 1.00 5.40 73 ARG A N 1
ATOM 495 C CA . ARG A 1 68 ? 136.361 121.082 162.027 1.00 5.73 73 ARG A CA 1
ATOM 496 C C . ARG A 1 68 ? 137.575 121.667 161.321 1.00 5.89 73 ARG A C 1
ATOM 497 O O . ARG A 1 68 ? 137.591 122.870 161.040 1.00 6.84 73 ARG A O 1
ATOM 505 N N . TYR A 1 69 ? 138.591 120.851 161.034 1.00 6.63 74 TYR A N 1
ATOM 506 C CA . TYR A 1 69 ? 139.783 121.366 160.369 1.00 5.67 74 TYR A CA 1
ATOM 507 C C . TYR A 1 69 ? 139.534 121.645 158.891 1.00 7.27 74 TYR A C 1
ATOM 508 O O . TYR A 1 69 ? 140.181 122.525 158.312 1.00 10.16 74 TYR A O 1
ATOM 517 N N . HIS A 1 70 ? 138.607 120.920 158.268 1.00 7.20 75 HIS A N 1
ATOM 518 C CA . HIS A 1 70 ? 138.364 121.016 156.835 1.00 3.15 75 HIS A CA 1
ATOM 519 C C . HIS A 1 70 ? 137.167 121.892 156.487 1.00 2.74 75 HIS A C 1
ATOM 520 O O . HIS A 1 70 ? 136.725 121.886 155.334 1.00 3.63 75 HIS A O 1
ATOM 527 N N . ARG A 1 71 ? 136.631 122.644 157.450 1.00 2.13 76 ARG A N 1
ATOM 528 C CA . ARG A 1 71 ? 135.451 123.461 157.192 1.00 2.52 76 ARG A CA 1
ATOM 529 C C . ARG A 1 71 ? 135.735 124.660 156.298 1.00 4.61 76 ARG A C 1
ATOM 530 O O . ARG A 1 71 ? 134.784 125.298 155.834 1.00 4.39 76 ARG A O 1
ATOM 538 N N . ARG A 1 72 ? 136.999 124.981 156.043 1.00 8.11 77 ARG A N 1
ATOM 539 C CA . ARG A 1 72 ? 137.370 126.145 155.250 1.00 6.52 77 ARG A CA 1
ATOM 540 C C . ARG A 1 72 ? 137.634 125.726 153.810 1.00 5.53 77 ARG A C 1
ATOM 541 O O . ARG A 1 72 ? 138.314 124.724 153.566 1.00 8.41 77 ARG A O 1
ATOM 549 N N . ILE A 1 73 ? 137.098 126.494 152.865 1.00 4.20 78 ILE A N 1
ATOM 550 C CA . ILE A 1 73 ? 137.240 126.207 151.443 1.00 4.87 78 ILE A CA 1
ATOM 551 C C . ILE A 1 73 ? 138.314 127.110 150.855 1.00 4.68 78 ILE A C 1
ATOM 552 O O . ILE A 1 73 ? 138.638 128.171 151.402 1.00 5.75 78 ILE A O 1
ATOM 557 N N . LYS A 1 74 ? 138.874 126.681 149.726 1.00 3.76 79 LYS A N 1
ATOM 558 C CA . LYS A 1 74 ? 139.910 127.449 149.053 1.00 3.12 79 LYS A CA 1
ATOM 559 C C . LYS A 1 74 ? 139.332 128.743 148.488 1.00 3.03 79 LYS A C 1
ATOM 560 O O . LYS A 1 74 ? 138.122 128.883 148.293 1.00 3.72 79 LYS A O 1
ATOM 566 N N . PHE A 1 75 ? 140.219 129.704 148.221 1.00 2.66 80 PHE A N 1
ATOM 567 C CA . PHE A 1 75 ? 139.775 130.971 147.657 1.00 1.86 80 PHE A CA 1
ATOM 568 C C . PHE A 1 75 ? 139.377 130.849 146.193 1.00 1.79 80 PHE A C 1
ATOM 569 O O . PHE A 1 75 ? 138.624 131.695 145.698 1.00 2.14 80 PHE A O 1
ATOM 577 N N . ARG A 1 76 ? 139.848 129.813 145.495 1.00 2.74 81 ARG A N 1
ATOM 578 C CA . ARG A 1 76 ? 139.400 129.578 144.127 1.00 2.97 81 ARG A CA 1
ATOM 579 C C . ARG A 1 76 ? 137.926 129.199 144.071 1.00 3.59 81 ARG A C 1
ATOM 580 O O . ARG A 1 76 ? 137.219 129.618 143.150 1.00 3.99 81 ARG A O 1
ATOM 588 N N . ILE A 1 77 ? 137.448 128.418 145.042 1.00 2.56 82 ILE A N 1
ATOM 589 C CA . ILE A 1 77 ? 136.036 128.044 145.074 1.00 1.36 82 ILE A CA 1
ATOM 590 C C . ILE A 1 77 ? 135.167 129.272 145.327 1.00 1.23 82 ILE A C 1
ATOM 591 O O . ILE A 1 77 ? 134.114 129.455 144.700 1.00 2.27 82 ILE A O 1
ATOM 596 N N . ARG A 1 78 ? 135.593 130.132 146.254 1.00 1.00 83 ARG A N 1
ATOM 597 C CA . ARG A 1 78 ? 134.865 131.373 146.496 1.00 0.86 83 ARG A CA 1
ATOM 598 C C . ARG A 1 78 ? 134.884 132.273 145.266 1.00 1.36 83 ARG A C 1
ATOM 599 O O . ARG A 1 78 ? 133.878 132.914 144.946 1.00 2.25 83 ARG A O 1
ATOM 607 N N . ASP A 1 79 ? 136.019 132.332 144.564 1.00 1.94 84 ASP A N 1
ATOM 608 C CA . ASP A 1 79 ? 136.085 133.111 143.332 1.00 1.12 84 ASP A CA 1
ATOM 609 C C . ASP A 1 79 ? 135.132 132.556 142.282 1.00 1.20 84 ASP A C 1
ATOM 610 O O . ASP A 1 79 ? 134.491 133.317 141.548 1.00 2.00 84 ASP A O 1
ATOM 615 N N . MET A 1 80 ? 135.029 131.228 142.197 1.00 1.51 85 MET A N 1
ATOM 616 C CA . MET A 1 80 ? 134.074 130.605 141.286 1.00 0.89 85 MET A CA 1
ATOM 617 C C . MET A 1 80 ? 132.644 130.984 141.651 1.00 0.87 85 MET A C 1
ATOM 618 O O . MET A 1 80 ? 131.819 131.256 140.772 1.00 0.95 85 MET A O 1
ATOM 623 N N . MET A 1 81 ? 132.327 130.988 142.949 1.00 0.82 86 MET A N 1
ATOM 624 C CA . MET A 1 81 ? 130.997 131.423 143.371 1.00 0.44 86 MET A CA 1
ATOM 625 C C . MET A 1 81 ? 130.748 132.888 143.039 1.00 0.66 86 MET A C 1
ATOM 626 O O . MET A 1 81 ? 129.610 133.269 142.745 1.00 1.14 86 MET A O 1
ATOM 631 N N . LYS A 1 82 ? 131.786 133.725 143.092 1.00 0.97 87 LYS A N 1
ATOM 632 C CA . LYS A 1 82 ? 131.621 135.122 142.703 1.00 0.88 87 LYS A CA 1
ATOM 633 C C . LYS A 1 82 ? 131.199 135.276 141.248 1.00 1.23 87 LYS A C 1
ATOM 634 O O . LYS A 1 82 ? 130.609 136.304 140.899 1.00 2.31 87 LYS A O 1
ATOM 640 N N . CYS A 1 83 ? 131.485 134.288 140.400 1.00 1.24 88 CYS A N 1
ATOM 641 C CA . CYS A 1 83 ? 131.073 134.322 139.004 1.00 1.12 88 CYS A CA 1
ATOM 642 C C . CYS A 1 83 ? 129.703 133.703 138.766 1.00 1.54 88 CYS A C 1
ATOM 643 O O . CYS A 1 83 ? 129.199 133.776 137.640 1.00 2.16 88 CYS A O 1
ATOM 646 N N . PHE A 1 84 ? 129.096 133.097 139.781 1.00 1.46 89 PHE A N 1
ATOM 647 C CA . PHE A 1 84 ? 127.753 132.560 139.623 1.00 1.37 89 PHE A CA 1
ATOM 648 C C . PHE A 1 84 ? 126.757 133.700 139.425 1.00 3.61 89 PHE A C 1
ATOM 649 O O . PHE A 1 84 ? 126.876 134.748 140.072 1.00 7.76 89 PHE A O 1
ATOM 657 N N . PRO A 1 85 ? 125.767 133.535 138.550 1.00 4.12 90 PRO A N 1
ATOM 658 C CA . PRO A 1 85 ? 124.730 134.564 138.417 1.00 6.08 90 PRO A CA 1
ATOM 659 C C . PRO A 1 85 ? 123.917 134.690 139.695 1.00 11.55 90 PRO A C 1
ATOM 660 O O . PRO A 1 85 ? 123.642 133.701 140.379 1.00 18.34 90 PRO A O 1
ATOM 664 N N . ASP A 1 86 ? 123.531 135.926 140.014 1.00 12.25 91 ASP A N 1
ATOM 665 C CA . ASP A 1 86 ? 122.778 136.182 141.235 1.00 9.31 91 ASP A CA 1
ATOM 666 C C . ASP A 1 86 ? 121.354 135.652 141.171 1.00 10.99 91 ASP A C 1
ATOM 667 O O . ASP A 1 86 ? 120.728 135.481 142.223 1.00 11.30 91 ASP A O 1
ATOM 672 N N . SER A 1 87 ? 120.829 135.388 139.977 1.00 11.43 92 SER A N 1
ATOM 673 C CA . SER A 1 87 ? 119.467 134.904 139.806 1.00 9.99 92 SER A CA 1
ATOM 674 C C . SER A 1 87 ? 119.386 133.384 139.731 1.00 13.54 92 SER A C 1
ATOM 675 O O . SER A 1 87 ? 118.289 132.841 139.567 1.00 17.15 92 SER A O 1
ATOM 678 N N . GLY A 1 88 ? 120.515 132.689 139.845 1.00 9.71 93 GLY A N 1
ATOM 679 C CA . GLY A 1 88 ? 120.493 131.243 139.804 1.00 6.32 93 GLY A CA 1
ATOM 680 C C . GLY A 1 88 ? 119.905 130.638 141.063 1.00 9.10 93 GLY A C 1
ATOM 681 O O . GLY A 1 88 ? 119.903 131.236 142.140 1.00 12.13 93 GLY A O 1
ATOM 682 N N . HIS A 1 89 ? 119.386 129.414 140.916 1.00 7.27 94 HIS A N 1
ATOM 683 C CA . HIS A 1 89 ? 118.794 128.771 142.078 1.00 6.75 94 HIS A CA 1
ATOM 684 C C . HIS A 1 89 ? 119.876 128.151 142.957 1.00 6.39 94 HIS A C 1
ATOM 685 O O . HIS A 1 89 ? 120.924 127.728 142.457 1.00 7.92 94 HIS A O 1
ATOM 692 N N . PRO A 1 90 ? 119.649 128.097 144.272 1.00 5.25 95 PRO A N 1
ATOM 693 C CA . PRO A 1 90 ? 120.648 127.488 145.163 1.00 4.25 95 PRO A CA 1
ATOM 694 C C . PRO A 1 90 ? 120.962 126.035 144.848 1.00 4.28 95 PRO A C 1
ATOM 695 O O . PRO A 1 90 ? 122.085 125.597 145.116 1.00 6.55 95 PRO A O 1
ATOM 699 N N . MET A 1 91 ? 120.015 125.268 144.304 1.00 4.48 96 MET A N 1
ATOM 700 C CA . MET A 1 91 ? 120.300 123.872 143.983 1.00 3.72 96 MET A CA 1
ATOM 701 C C . MET A 1 91 ? 121.277 123.740 142.820 1.00 4.06 96 MET A C 1
ATOM 702 O O . MET A 1 91 ? 122.166 122.881 142.849 1.00 6.58 96 MET A O 1
ATOM 707 N N . ASP A 1 92 ? 121.124 124.572 141.787 1.00 4.49 97 ASP A N 1
ATOM 708 C CA . ASP A 1 92 ? 122.079 124.557 140.683 1.00 2.99 97 ASP A CA 1
ATOM 709 C C . ASP A 1 92 ? 123.473 124.944 141.161 1.00 3.06 97 ASP A C 1
ATOM 710 O O . ASP A 1 92 ? 124.469 124.335 140.754 1.00 2.56 97 ASP A O 1
ATOM 715 N N . ALA A 1 93 ? 123.560 125.956 142.027 1.00 2.87 98 ALA A N 1
ATOM 716 C CA . ALA A 1 93 ? 124.849 126.342 142.588 1.00 1.52 98 ALA A CA 1
ATOM 717 C C . ALA A 1 93 ? 125.442 125.235 143.449 1.00 1.31 98 ALA A C 1
ATOM 718 O O . ALA A 1 93 ? 126.657 125.016 143.422 1.00 2.09 98 ALA A O 1
ATOM 720 N N . LEU A 1 94 ? 124.606 124.536 144.221 1.00 1.27 99 LEU A N 1
ATOM 721 C CA . LEU A 1 94 ? 125.094 123.418 145.022 1.00 1.39 99 LEU A CA 1
ATOM 722 C C . LEU A 1 94 ? 125.647 122.309 144.139 1.00 1.16 99 LEU A C 1
ATOM 723 O O . LEU A 1 94 ? 126.706 121.744 144.435 1.00 1.73 99 LEU A O 1
ATOM 728 N N . GLN A 1 95 ? 124.943 121.983 143.054 1.00 1.44 100 GLN A N 1
ATOM 729 C CA . GLN A 1 95 ? 125.435 120.964 142.131 1.00 0.82 100 GLN A CA 1
ATOM 730 C C . GLN A 1 95 ? 126.746 121.396 141.486 1.00 0.91 100 GLN A C 1
ATOM 731 O O . GLN A 1 95 ? 127.683 120.598 141.355 1.00 1.37 100 GLN A O 1
ATOM 737 N N . ALA A 1 96 ? 126.833 122.667 141.082 1.00 1.26 101 ALA A N 1
ATOM 738 C CA . ALA A 1 96 ? 128.056 123.167 140.464 1.00 0.58 101 ALA A CA 1
ATOM 739 C C . ALA A 1 96 ? 129.231 123.115 141.433 1.00 0.90 101 ALA A C 1
ATOM 740 O O . ALA A 1 96 ? 130.337 122.715 141.056 1.00 1.44 101 ALA A O 1
ATOM 742 N N . SER A 1 97 ? 129.011 123.509 142.689 1.00 0.94 102 SER A N 1
ATOM 743 C CA . SER A 1 97 ? 130.075 123.462 143.686 1.00 0.61 102 SER A CA 1
ATOM 744 C C . SER A 1 97 ? 130.482 122.034 144.030 1.00 0.51 102 SER A C 1
ATOM 745 O O . SER A 1 97 ? 131.675 121.761 144.210 1.00 0.97 102 SER A O 1
ATOM 748 N N . ALA A 1 98 ? 129.519 121.114 144.126 1.00 0.42 103 ALA A N 1
ATOM 749 C CA . ALA A 1 98 ? 129.859 119.716 144.363 1.00 0.45 103 ALA A CA 1
ATOM 750 C C . ALA A 1 98 ? 130.668 119.139 143.211 1.00 1.44 103 ALA A C 1
ATOM 751 O O . ALA A 1 98 ? 131.604 118.363 143.437 1.00 1.92 103 ALA A O 1
ATOM 753 N N . ALA A 1 99 ? 130.325 119.500 141.971 1.00 2.03 104 ALA A N 1
ATOM 754 C CA . ALA A 1 99 ? 131.114 119.051 140.829 1.00 0.50 104 ALA A CA 1
ATOM 755 C C . ALA A 1 99 ? 132.495 119.695 140.808 1.00 0.89 104 ALA A C 1
ATOM 756 O O . ALA A 1 99 ? 133.468 119.058 140.389 1.00 1.70 104 ALA A O 1
ATOM 758 N N . ALA A 1 100 ? 132.600 120.950 141.249 1.00 0.93 105 ALA A N 1
ATOM 759 C CA . ALA A 1 100 ? 133.885 121.638 141.272 1.00 0.83 105 ALA A CA 1
ATOM 760 C C . ALA A 1 100 ? 134.800 121.117 142.371 1.00 1.20 105 ALA A C 1
ATOM 761 O O . ALA A 1 100 ? 136.025 121.232 142.254 1.00 2.67 105 ALA A O 1
ATOM 763 N N . LEU A 1 101 ? 134.232 120.564 143.446 1.00 1.64 106 LEU A N 1
ATOM 764 C CA . LEU A 1 101 ? 135.063 119.959 144.484 1.00 1.29 106 LEU A CA 1
ATOM 765 C C . LEU A 1 101 ? 135.921 118.828 143.930 1.00 1.38 106 LEU A C 1
ATOM 766 O O . LEU A 1 101 ? 137.037 118.600 144.414 1.00 2.50 106 LEU A O 1
ATOM 771 N N . GLY A 1 102 ? 135.417 118.108 142.924 1.00 1.09 107 GLY A N 1
ATOM 772 C CA . GLY A 1 102 ? 136.195 117.056 142.295 1.00 1.39 107 GLY A CA 1
ATOM 773 C C . GLY A 1 102 ? 137.323 117.554 141.421 1.00 2.32 107 GLY A C 1
ATOM 774 O O . GLY A 1 102 ? 138.258 116.797 141.145 1.00 5.36 107 GLY A O 1
ATOM 775 N N . LEU A 1 103 ? 137.255 118.809 140.972 1.00 1.82 108 LEU A N 1
ATOM 776 C CA . LEU A 1 103 ? 138.373 119.385 140.233 1.00 1.28 108 LEU A CA 1
ATOM 777 C C . LEU A 1 103 ? 139.597 119.554 141.122 1.00 1.52 108 LEU A C 1
ATOM 778 O O . LEU A 1 103 ? 140.726 119.601 140.622 1.00 2.41 108 LEU A O 1
ATOM 783 N N . PHE A 1 104 ? 139.395 119.643 142.436 1.00 1.47 109 PHE A N 1
ATOM 784 C CA . PHE A 1 104 ? 140.486 119.868 143.375 1.00 1.26 109 PHE A CA 1
ATOM 785 C C . PHE A 1 104 ? 140.854 118.610 144.154 1.00 2.61 109 PHE A C 1
ATOM 786 O O . PHE A 1 104 ? 142.025 118.219 144.187 1.00 3.27 109 PHE A O 1
ATOM 794 N N . TYR A 1 105 ? 139.871 117.966 144.783 1.00 4.27 110 TYR A N 1
ATOM 795 C CA . TYR A 1 105 ? 140.137 116.918 145.759 1.00 2.42 110 TYR A CA 1
ATOM 796 C C . TYR A 1 105 ? 139.967 115.506 145.216 1.00 2.81 110 TYR A C 1
ATOM 797 O O . TYR A 1 105 ? 140.028 114.551 145.996 1.00 5.60 110 TYR A O 1
ATOM 806 N N . SER A 1 106 ? 139.759 115.340 143.915 1.00 2.99 111 SER A N 1
ATOM 807 C CA . SER A 1 106 ? 139.628 114.003 143.346 1.00 5.06 111 SER A CA 1
ATOM 808 C C . SER A 1 106 ? 140.900 113.596 142.610 1.00 6.28 111 SER A C 1
ATOM 809 O O . SER A 1 106 ? 141.137 112.414 142.361 0.00 6.08 111 SER A O 1
ATOM 812 N N . PRO A 1 113 ? 142.328 102.933 150.785 1.00 43.75 118 PRO A N 1
ATOM 813 C CA . PRO A 1 113 ? 142.432 102.878 152.248 1.00 48.50 118 PRO A CA 1
ATOM 814 C C . PRO A 1 113 ? 142.004 104.182 152.919 1.00 46.06 118 PRO A C 1
ATOM 815 O O . PRO A 1 113 ? 140.950 104.228 153.554 1.00 36.87 118 PRO A O 1
ATOM 819 N N . GLU A 1 114 ? 142.816 105.227 152.776 1.00 42.57 119 GLU A N 1
ATOM 820 C CA . GLU A 1 114 ? 142.526 106.532 153.354 1.00 34.32 119 GLU A CA 1
ATOM 821 C C . GLU A 1 114 ? 141.641 107.389 152.453 1.00 27.37 119 GLU A C 1
ATOM 822 O O . GLU A 1 114 ? 141.174 108.450 152.883 1.00 25.56 119 GLU A O 1
ATOM 828 N N . TYR A 1 115 ? 141.383 106.946 151.223 1.00 27.67 120 TYR A N 1
ATOM 829 C CA . TYR A 1 115 ? 140.562 107.707 150.292 1.00 27.50 120 TYR A CA 1
ATOM 830 C C . TYR A 1 115 ? 139.107 107.817 150.728 1.00 24.83 120 TYR A C 1
ATOM 831 O O . TYR A 1 115 ? 138.482 108.857 150.487 1.00 27.34 120 TYR A O 1
ATOM 840 N N . ILE A 1 116 ? 138.554 106.777 151.352 1.00 21.65 121 ILE A N 1
ATOM 841 C CA . ILE A 1 116 ? 137.170 106.834 151.810 1.00 15.29 121 ILE A CA 1
ATOM 842 C C . ILE A 1 116 ? 137.007 107.865 152.918 1.00 13.55 121 ILE A C 1
ATOM 843 O O . ILE A 1 116 ? 136.116 108.722 152.861 1.00 13.79 121 ILE A O 1
ATOM 848 N N . ARG A 1 117 ? 137.868 107.806 153.934 1.00 13.92 122 ARG A N 1
ATOM 849 C CA . ARG A 1 117 ? 137.751 108.685 155.089 1.00 10.69 122 ARG A CA 1
ATOM 850 C C . ARG A 1 117 ? 137.995 110.147 154.746 1.00 9.87 122 ARG A C 1
ATOM 851 O O . ARG A 1 117 ? 137.248 111.013 155.217 1.00 11.15 122 ARG A O 1
ATOM 859 N N . ALA A 1 118 ? 139.016 110.440 153.938 1.00 9.76 123 ALA A N 1
ATOM 860 C CA . ALA A 1 118 ? 139.305 111.819 153.564 1.00 6.74 123 ALA A CA 1
ATOM 861 C C . ALA A 1 118 ? 138.159 112.431 152.767 1.00 6.11 123 ALA A C 1
ATOM 862 O O . ALA A 1 118 ? 137.743 113.563 153.034 1.00 6.01 123 ALA A O 1
ATOM 864 N N . ALA A 1 119 ? 137.630 111.690 151.793 1.00 5.32 124 ALA A N 1
ATOM 865 C CA . ALA A 1 119 ? 136.527 112.209 150.991 1.00 3.63 124 ALA A CA 1
ATOM 866 C C . ALA A 1 119 ? 135.298 112.473 151.850 1.00 2.90 124 ALA A C 1
ATOM 867 O O . ALA A 1 119 ? 134.633 113.506 151.696 1.00 3.48 124 ALA A O 1
ATOM 869 N N . VAL A 1 120 ? 134.989 111.554 152.768 1.00 2.96 125 VAL A N 1
ATOM 870 C CA . VAL A 1 120 ? 133.818 111.717 153.626 1.00 1.99 125 VAL A CA 1
ATOM 871 C C . VAL A 1 120 ? 133.947 112.979 154.470 1.00 2.05 125 VAL A C 1
ATOM 872 O O . VAL A 1 120 ? 133.023 113.802 154.535 1.00 1.84 125 VAL A O 1
ATOM 876 N N . VAL A 1 121 ? 135.101 113.159 155.120 1.00 2.70 126 VAL A N 1
ATOM 877 C CA . VAL A 1 121 ? 135.255 114.308 156.005 1.00 1.41 126 VAL A CA 1
ATOM 878 C C . VAL A 1 121 ? 135.279 115.608 155.210 1.00 2.06 126 VAL A C 1
ATOM 879 O O . VAL A 1 121 ? 134.689 116.606 155.638 1.00 1.52 126 VAL A O 1
ATOM 883 N N . ARG A 1 122 ? 135.926 115.624 154.039 1.00 2.42 127 ARG A N 1
ATOM 884 C CA . ARG A 1 122 ? 135.932 116.840 153.231 1.00 1.16 127 ARG A CA 1
ATOM 885 C C . ARG A 1 122 ? 134.527 117.217 152.780 1.00 1.01 127 ARG A C 1
ATOM 886 O O . ARG A 1 122 ? 134.129 118.382 152.897 1.00 2.27 127 ARG A O 1
ATOM 894 N N . LEU A 1 123 ? 133.756 116.250 152.275 1.00 0.64 128 LEU A N 1
ATOM 895 C CA . LEU A 1 123 ? 132.402 116.555 151.825 1.00 0.38 128 LEU A CA 1
ATOM 896 C C . LEU A 1 123 ? 131.538 117.047 152.979 1.00 0.45 128 LEU A C 1
ATOM 897 O O . LEU A 1 123 ? 130.856 118.076 152.865 1.00 0.47 128 LEU A O 1
ATOM 902 N N . LEU A 1 124 ? 131.574 116.337 154.113 1.00 0.66 129 LEU A N 1
ATOM 903 C CA . LEU A 1 124 ? 130.746 116.720 155.251 1.00 0.47 129 LEU A CA 1
ATOM 904 C C . LEU A 1 124 ? 131.129 118.096 155.780 1.00 0.54 129 LEU A C 1
ATOM 905 O O . LEU A 1 124 ? 130.257 118.881 156.169 1.00 0.88 129 LEU A O 1
ATOM 910 N N . ALA A 1 125 ? 132.426 118.409 155.804 1.00 0.55 130 ALA A N 1
ATOM 911 C CA . ALA A 1 125 ? 132.865 119.697 156.322 1.00 0.47 130 ALA A CA 1
ATOM 912 C C . ALA A 1 125 ? 132.520 120.831 155.365 1.00 0.51 130 ALA A C 1
ATOM 913 O O . ALA A 1 125 ? 132.182 121.939 155.797 1.00 0.44 130 ALA A O 1
ATOM 915 N N . LYS A 1 126 ? 132.595 120.577 154.057 1.00 0.63 131 LYS A N 1
ATOM 916 C CA . LYS A 1 126 ? 132.565 121.661 153.087 1.00 0.18 131 LYS A CA 1
ATOM 917 C C . LYS A 1 126 ? 131.196 121.934 152.476 1.00 0.24 131 LYS A C 1
ATOM 918 O O . LYS A 1 126 ? 130.973 123.058 152.018 1.00 0.69 131 LYS A O 1
ATOM 924 N N . ILE A 1 127 ? 130.279 120.969 152.447 1.00 0.09 132 ILE A N 1
ATOM 925 C CA . ILE A 1 127 ? 128.991 121.207 151.788 1.00 0.08 132 ILE A CA 1
ATOM 926 C C . ILE A 1 127 ? 128.233 122.367 152.440 1.00 0.32 132 ILE A C 1
ATOM 927 O O . ILE A 1 127 ? 127.831 123.306 151.727 1.00 0.59 132 ILE A O 1
ATOM 932 N N . PRO A 1 128 ? 128.017 122.376 153.766 1.00 0.38 133 PRO A N 1
ATOM 933 C CA . PRO A 1 128 ? 127.339 123.538 154.365 1.00 0.43 133 PRO A CA 1
ATOM 934 C C . PRO A 1 128 ? 128.107 124.834 154.187 1.00 0.61 133 PRO A C 1
ATOM 935 O O . PRO A 1 128 ? 127.485 125.899 154.074 1.00 1.12 133 PRO A O 1
ATOM 939 N N . THR A 1 129 ? 129.440 124.774 154.162 1.00 0.59 134 THR A N 1
ATOM 940 C CA . THR A 1 129 ? 130.232 125.981 153.960 1.00 0.40 134 THR A CA 1
ATOM 941 C C . THR A 1 129 ? 129.924 126.620 152.614 1.00 0.82 134 THR A C 1
ATOM 942 O O . THR A 1 129 ? 129.702 127.833 152.534 1.00 1.65 134 THR A O 1
ATOM 946 N N . MET A 1 130 ? 129.884 125.820 151.546 1.00 0.59 135 MET A N 1
ATOM 947 C CA . MET A 1 130 ? 129.548 126.364 150.236 1.00 0.53 135 MET A CA 1
ATOM 948 C C . MET A 1 130 ? 128.092 126.800 150.149 1.00 1.00 135 MET A C 1
ATOM 949 O O . MET A 1 130 ? 127.793 127.788 149.470 1.00 2.55 135 MET A O 1
ATOM 954 N N . VAL A 1 131 ? 127.177 126.091 150.818 1.00 0.70 136 VAL A N 1
ATOM 955 C CA . VAL A 1 131 ? 125.782 126.532 150.825 1.00 0.68 136 VAL A CA 1
ATOM 956 C C . VAL A 1 131 ? 125.669 127.928 151.430 1.00 1.09 136 VAL A C 1
ATOM 957 O O . VAL A 1 131 ? 125.060 128.836 150.846 1.00 2.24 136 VAL A O 1
ATOM 961 N N . ALA A 1 132 ? 126.281 128.126 152.601 1.00 1.21 137 ALA A N 1
ATOM 962 C CA . ALA A 1 132 ? 126.242 129.434 153.249 1.00 1.20 137 ALA A CA 1
ATOM 963 C C . ALA A 1 132 ? 126.979 130.486 152.428 1.00 2.83 137 ALA A C 1
ATOM 964 O O . ALA A 1 132 ? 126.548 131.645 152.361 1.00 5.07 137 ALA A O 1
ATOM 966 N N . ALA A 1 133 ? 128.096 130.105 151.802 1.00 2.59 138 ALA A N 1
ATOM 967 C CA . ALA A 1 133 ? 128.852 131.052 150.992 1.00 1.47 138 ALA A CA 1
ATOM 968 C C . ALA A 1 133 ? 128.033 131.544 149.808 1.00 1.45 138 ALA A C 1
ATOM 969 O O . ALA A 1 133 ? 128.037 132.740 149.501 1.00 3.19 138 ALA A O 1
ATOM 971 N N . PHE A 1 134 ? 127.324 130.640 149.127 1.00 1.72 139 PHE A N 1
ATOM 972 C CA . PHE A 1 134 ? 126.469 131.080 148.030 1.00 1.69 139 PHE A CA 1
ATOM 973 C C . PHE A 1 134 ? 125.297 131.910 148.531 1.00 1.42 139 PHE A C 1
ATOM 974 O O . PHE A 1 134 ? 124.905 132.878 147.871 1.00 1.97 139 PHE A O 1
ATOM 982 N N . GLN A 1 135 ? 124.726 131.552 149.686 1.00 1.56 140 GLN A N 1
ATOM 983 C CA . GLN A 1 135 ? 123.657 132.371 150.251 1.00 2.10 140 GLN A CA 1
ATOM 984 C C . GLN A 1 135 ? 124.129 133.799 150.497 1.00 4.30 140 GLN A C 1
ATOM 985 O O . GLN A 1 135 ? 123.403 134.760 150.215 1.00 5.89 140 GLN A O 1
ATOM 991 N N . LEU A 1 136 ? 125.347 133.957 151.014 1.00 4.68 141 LEU A N 1
ATOM 992 C CA . LEU A 1 136 ? 125.871 135.292 151.286 1.00 2.52 141 LEU A CA 1
ATOM 993 C C . LEU A 1 136 ? 126.246 136.027 150.001 1.00 2.49 141 LEU A C 1
ATOM 994 O O . LEU A 1 136 ? 126.004 137.232 149.875 1.00 3.74 141 LEU A O 1
ATOM 999 N N . ILE A 1 137 ? 126.842 135.318 149.039 1.00 3.03 142 ILE A N 1
ATOM 1000 C CA . ILE A 1 137 ? 127.312 135.956 147.811 1.00 1.97 142 ILE A CA 1
ATOM 1001 C C . ILE A 1 137 ? 126.139 136.414 146.954 1.00 2.68 142 ILE A C 1
ATOM 1002 O O . ILE A 1 137 ? 126.187 137.479 146.325 1.00 3.21 142 ILE A O 1
ATOM 1007 N N . ARG A 1 138 ? 125.062 135.621 146.922 1.00 3.27 143 ARG A N 1
ATOM 1008 C CA . ARG A 1 138 ? 123.922 135.938 146.067 1.00 3.13 143 ARG A CA 1
ATOM 1009 C C . ARG A 1 138 ? 123.348 137.318 146.369 1.00 6.23 143 ARG A C 1
ATOM 1010 O O . ARG A 1 138 ? 122.902 138.018 145.453 1.00 7.61 143 ARG A O 1
ATOM 1018 N N . LYS A 1 139 ? 123.372 137.736 147.632 1.00 7.88 144 LYS A N 1
ATOM 1019 C CA . LYS A 1 139 ? 122.859 139.037 148.036 1.00 5.05 144 LYS A CA 1
ATOM 1020 C C . LYS A 1 139 ? 123.921 140.129 147.982 1.00 5.19 144 LYS A C 1
ATOM 1021 O O . LYS A 1 139 ? 123.645 141.267 148.371 1.00 6.59 144 LYS A O 1
ATOM 1027 N N . GLY A 1 140 ? 125.123 139.810 147.510 1.00 5.79 145 GLY A N 1
ATOM 1028 C CA . GLY A 1 140 ? 126.180 140.790 147.381 1.00 3.19 145 GLY A CA 1
ATOM 1029 C C . GLY A 1 140 ? 127.070 140.958 148.591 1.00 5.25 145 GLY A C 1
ATOM 1030 O O . GLY A 1 140 ? 127.880 141.891 148.614 1.00 11.71 145 GLY A O 1
ATOM 1031 N N . ASN A 1 141 ? 126.949 140.095 149.593 1.00 5.57 146 ASN A N 1
ATOM 1032 C CA . ASN A 1 141 ? 127.772 140.174 150.789 1.00 5.32 146 ASN A CA 1
ATOM 1033 C C . ASN A 1 141 ? 128.949 139.208 150.694 1.00 7.29 146 ASN A C 1
ATOM 1034 O O . ASN A 1 141 ? 128.974 138.290 149.873 1.00 9.22 146 ASN A O 1
ATOM 1039 N N . ASP A 1 142 ? 129.940 139.431 151.555 1.00 9.40 147 ASP A N 1
ATOM 1040 C CA . ASP A 1 142 ? 131.086 138.531 151.566 1.00 11.55 147 ASP A CA 1
ATOM 1041 C C . ASP A 1 142 ? 130.777 137.288 152.398 1.00 16.06 147 ASP A C 1
ATOM 1042 O O . ASP A 1 142 ? 130.076 137.379 153.411 1.00 19.28 147 ASP A O 1
ATOM 1047 N N . PRO A 1 143 ? 131.276 136.125 151.982 1.00 10.19 148 PRO A N 1
ATOM 1048 C CA . PRO A 1 143 ? 131.075 134.911 152.781 1.00 9.44 148 PRO A CA 1
ATOM 1049 C C . PRO A 1 143 ? 131.720 135.035 154.154 1.00 20.24 148 PRO A C 1
ATOM 1050 O O . PRO A 1 143 ? 132.781 135.642 154.311 1.00 25.25 148 PRO A O 1
ATOM 1054 N N . ILE A 1 144 ? 131.066 134.449 155.151 1.00 16.74 149 ILE A N 1
ATOM 1055 C CA . ILE A 1 144 ? 131.575 134.462 156.517 1.00 17.40 149 ILE A CA 1
ATOM 1056 C C . ILE A 1 144 ? 132.385 133.198 156.763 1.00 19.01 149 ILE A C 1
ATOM 1057 O O . ILE A 1 144 ? 131.924 132.082 156.494 1.00 23.65 149 ILE A O 1
ATOM 1062 N N . GLN A 1 145 ? 133.601 133.369 157.270 1.00 18.87 150 GLN A N 1
ATOM 1063 C CA . GLN A 1 145 ? 134.481 132.244 157.530 1.00 20.62 150 GLN A CA 1
ATOM 1064 C C . GLN A 1 145 ? 134.000 131.438 158.734 1.00 22.81 150 GLN A C 1
ATOM 1065 O O . GLN A 1 145 ? 133.406 131.986 159.666 1.00 25.18 150 GLN A O 1
ATOM 1071 N N . PRO A 1 146 ? 134.237 130.130 158.731 1.00 17.22 151 PRO A N 1
ATOM 1072 C CA . PRO A 1 146 ? 133.855 129.302 159.878 1.00 15.99 151 PRO A CA 1
ATOM 1073 C C . PRO A 1 146 ? 134.704 129.589 161.107 1.00 19.63 151 PRO A C 1
ATOM 1074 O O . PRO A 1 146 ? 135.847 130.042 161.016 1.00 27.63 151 PRO A O 1
ATOM 1078 N N . ARG A 1 147 ? 134.122 129.312 162.271 1.00 21.41 152 ARG A N 1
ATOM 1079 C CA . ARG A 1 147 ? 134.803 129.449 163.551 1.00 24.84 152 ARG A CA 1
ATOM 1080 C C . ARG A 1 147 ? 135.080 128.074 164.141 1.00 28.74 152 ARG A C 1
ATOM 1081 O O . ARG A 1 147 ? 134.211 127.197 164.132 1.00 26.67 152 ARG A O 1
ATOM 1089 N N . ASP A 1 148 ? 136.296 127.892 164.656 1.00 29.18 153 ASP A N 1
ATOM 1090 C CA . ASP A 1 148 ? 136.690 126.626 165.258 1.00 28.77 153 ASP A CA 1
ATOM 1091 C C . ASP A 1 148 ? 136.064 126.394 166.627 1.00 29.03 153 ASP A C 1
ATOM 1092 O O . ASP A 1 148 ? 136.045 125.251 167.095 1.00 31.22 153 ASP A O 1
ATOM 1097 N N . GLU A 1 149 ? 135.557 127.442 167.278 1.00 25.71 154 GLU A N 1
ATOM 1098 C CA . GLU A 1 149 ? 134.974 127.282 168.607 1.00 23.06 154 GLU A CA 1
ATOM 1099 C C . GLU A 1 149 ? 133.605 126.614 168.536 1.00 32.15 154 GLU A C 1
ATOM 1100 O O . GLU A 1 149 ? 133.217 125.870 169.444 1.00 36.33 154 GLU A O 1
ATOM 1106 N N . LEU A 1 150 ? 132.857 126.873 167.468 1.00 31.54 155 LEU A N 1
ATOM 1107 C CA . LEU A 1 150 ? 131.506 126.354 167.342 1.00 23.24 155 LEU A CA 1
ATOM 1108 C C . LEU A 1 150 ? 131.523 124.932 166.782 1.00 21.46 155 LEU A C 1
ATOM 1109 O O . LEU A 1 150 ? 132.531 124.446 166.265 1.00 24.34 155 LEU A O 1
ATOM 1114 N N . ASP A 1 151 ? 130.379 124.263 166.894 1.00 17.53 156 ASP A N 1
ATOM 1115 C CA . ASP A 1 151 ? 130.194 122.926 166.358 1.00 17.92 156 ASP A CA 1
ATOM 1116 C C . ASP A 1 151 ? 129.429 123.008 165.038 1.00 16.53 156 ASP A C 1
ATOM 1117 O O . ASP A 1 151 ? 129.186 124.092 164.504 1.00 18.92 156 ASP A O 1
ATOM 1122 N N . TYR A 1 152 ? 129.035 121.846 164.511 1.00 15.33 157 TYR A N 1
ATOM 1123 C CA . TYR A 1 152 ? 128.497 121.757 163.155 1.00 13.76 157 TYR A CA 1
ATOM 1124 C C . TYR A 1 152 ? 127.296 122.680 162.960 1.00 11.84 157 TYR A C 1
ATOM 1125 O O . TYR A 1 152 ? 127.344 123.630 162.165 1.00 14.05 157 TYR A O 1
ATOM 1134 N N . ALA A 1 153 ? 126.206 122.413 163.683 1.00 10.61 158 ALA A N 1
ATOM 1135 C CA . ALA A 1 153 ? 124.975 123.173 163.485 1.00 10.28 158 ALA A CA 1
ATOM 1136 C C . ALA A 1 153 ? 125.149 124.637 163.870 1.00 11.66 158 ALA A C 1
ATOM 1137 O O . ALA A 1 153 ? 124.665 125.532 163.165 1.00 12.17 158 ALA A O 1
ATOM 1139 N N . ALA A 1 154 ? 125.828 124.903 164.989 1.00 12.96 159 ALA A N 1
ATOM 1140 C CA . ALA A 1 154 ? 126.024 126.283 165.419 1.00 12.38 159 ALA A CA 1
ATOM 1141 C C . ALA A 1 154 ? 126.875 127.058 164.423 1.00 11.88 159 ALA A C 1
ATOM 1142 O O . ALA A 1 154 ? 126.576 128.218 164.118 1.00 16.08 159 ALA A O 1
ATOM 1144 N N . ASN A 1 155 ? 127.940 126.439 163.907 1.00 12.59 160 ASN A N 1
ATOM 1145 C CA . ASN A 1 155 ? 128.760 127.114 162.908 1.00 7.30 160 ASN A CA 1
ATOM 1146 C C . ASN A 1 155 ? 127.984 127.367 161.625 1.00 6.84 160 ASN A C 1
ATOM 1147 O O . ASN A 1 155 ? 128.129 128.436 161.022 1.00 12.28 160 ASN A O 1
ATOM 1152 N N . PHE A 1 156 ? 127.162 126.408 161.188 1.00 8.56 161 PHE A N 1
ATOM 1153 C CA . PHE A 1 156 ? 126.361 126.637 159.990 1.00 8.77 161 PHE A CA 1
ATOM 1154 C C . PHE A 1 156 ? 125.378 127.783 160.194 1.00 7.99 161 PHE A C 1
ATOM 1155 O O . PHE A 1 156 ? 125.208 128.631 159.310 1.00 11.98 161 PHE A O 1
ATOM 1163 N N . LEU A 1 157 ? 124.721 127.828 161.357 1.00 7.95 162 LEU A N 1
ATOM 1164 C CA . LEU A 1 157 ? 123.785 128.913 161.631 1.00 9.27 162 LEU A CA 1
ATOM 1165 C C . LEU A 1 157 ? 124.491 130.262 161.711 1.00 10.37 162 LEU A C 1
ATOM 1166 O O . LEU A 1 157 ? 123.962 131.266 161.219 1.00 10.92 162 LEU A O 1
ATOM 1171 N N . TYR A 1 158 ? 125.676 130.307 162.324 1.00 10.40 163 TYR A N 1
ATOM 1172 C CA . TYR A 1 158 ? 126.448 131.544 162.369 1.00 9.30 163 TYR A CA 1
ATOM 1173 C C . TYR A 1 158 ? 126.838 131.996 160.968 1.00 12.35 163 TYR A C 1
ATOM 1174 O O . TYR A 1 158 ? 126.731 133.179 160.628 1.00 18.54 163 TYR A O 1
ATOM 1183 N N . MET A 1 159 ? 127.301 131.060 160.139 1.00 14.66 164 MET A N 1
ATOM 1184 C CA . MET A 1 159 ? 127.679 131.396 158.772 1.00 7.59 164 MET A CA 1
ATOM 1185 C C . MET A 1 159 ? 126.485 131.888 157.969 1.00 7.76 164 MET A C 1
ATOM 1186 O O . MET A 1 159 ? 126.629 132.769 157.114 1.00 9.15 164 MET A O 1
ATOM 1191 N N . LEU A 1 160 ? 125.300 131.332 158.226 1.00 9.07 165 LEU A N 1
ATOM 1192 C CA . LEU A 1 160 ? 124.116 131.740 157.481 1.00 10.42 165 LEU A CA 1
ATOM 1193 C C . LEU A 1 160 ? 123.608 133.106 157.930 1.00 17.19 165 LEU A C 1
ATOM 1194 O O . LEU A 1 160 ? 123.170 133.911 157.100 1.00 19.86 165 LEU A O 1
ATOM 1199 N N . THR A 1 161 ? 123.658 133.392 159.233 1.00 19.78 166 THR A N 1
ATOM 1200 C CA . THR A 1 161 ? 123.002 134.575 159.782 1.00 18.48 166 THR A CA 1
ATOM 1201 C C . THR A 1 161 ? 123.958 135.564 160.442 1.00 22.83 166 THR A C 1
ATOM 1202 O O . THR A 1 161 ? 123.491 136.538 161.045 1.00 30.58 166 THR A O 1
ATOM 1206 N N . GLU A 1 162 ? 125.272 135.326 160.379 1.00 20.76 167 GLU A N 1
ATOM 1207 C CA . GLU A 1 162 ? 126.289 136.257 160.871 1.00 23.56 167 GLU A CA 1
ATOM 1208 C C . GLU A 1 162 ? 126.259 136.379 162.395 1.00 25.15 167 GLU A C 1
ATOM 1209 O O . GLU A 1 162 ? 127.134 137.015 162.992 1.00 27.94 167 GLU A O 1
ATOM 1215 N N . ARG A 1 163 ? 125.290 135.737 163.042 1.00 25.69 168 ARG A N 1
ATOM 1216 C CA . ARG A 1 163 ? 125.121 135.820 164.485 1.00 24.16 168 ARG A CA 1
ATOM 1217 C C . ARG A 1 163 ? 125.212 134.433 165.104 1.00 22.08 168 ARG A C 1
ATOM 1218 O O . ARG A 1 163 ? 124.683 133.462 164.555 1.00 24.12 168 ARG A O 1
ATOM 1226 N N . GLU A 1 164 ? 125.886 134.349 166.244 1.00 18.69 169 GLU A N 1
ATOM 1227 C CA . GLU A 1 164 ? 126.004 133.080 166.950 1.00 21.63 169 GLU A CA 1
ATOM 1228 C C . GLU A 1 164 ? 124.640 132.659 167.486 1.00 27.35 169 GLU A C 1
ATOM 1229 O O . GLU A 1 164 ? 123.981 133.444 168.178 1.00 30.35 169 GLU A O 1
ATOM 1235 N N . PRO A 1 165 ? 124.183 131.445 167.195 1.00 25.87 170 PRO A N 1
ATOM 1236 C CA . PRO A 1 165 ? 122.854 131.018 167.635 1.00 29.73 170 PRO A CA 1
ATOM 1237 C C . PRO A 1 165 ? 122.836 130.567 169.089 1.00 31.39 170 PRO A C 1
ATOM 1238 O O . PRO A 1 165 ? 123.859 130.222 169.684 1.00 31.64 170 PRO A O 1
ATOM 1242 N N . ASP A 1 166 ? 121.635 130.581 169.653 1.00 26.38 171 ASP A N 1
ATOM 1243 C CA . ASP A 1 166 ? 121.434 130.077 171.005 1.00 32.42 171 ASP A CA 1
ATOM 1244 C C . ASP A 1 166 ? 121.679 128.571 171.018 1.00 37.70 171 ASP A C 1
ATOM 1245 O O . ASP A 1 166 ? 121.341 127.888 170.044 1.00 45.33 171 ASP A O 1
ATOM 1250 N N . PRO A 1 167 ? 122.275 128.018 172.084 1.00 35.55 172 PRO A N 1
ATOM 1251 C CA . PRO A 1 167 ? 122.528 126.569 172.122 1.00 34.65 172 PRO A CA 1
ATOM 1252 C C . PRO A 1 167 ? 121.276 125.723 171.946 1.00 30.56 172 PRO A C 1
ATOM 1253 O O . PRO A 1 167 ? 121.344 124.623 171.388 1.00 31.15 172 PRO A O 1
ATOM 1257 N N . VAL A 1 168 ? 120.130 126.218 172.419 1.00 28.40 173 VAL A N 1
ATOM 1258 C CA . VAL A 1 168 ? 118.877 125.494 172.223 1.00 31.46 173 VAL A CA 1
ATOM 1259 C C . VAL A 1 168 ? 118.550 125.389 170.739 1.00 30.73 173 VAL A C 1
ATOM 1260 O O . VAL A 1 168 ? 118.175 124.318 170.242 1.00 34.72 173 VAL A O 1
ATOM 1264 N N . ALA A 1 169 ? 118.692 126.497 170.007 1.00 29.41 174 ALA A N 1
ATOM 1265 C CA . ALA A 1 169 ? 118.439 126.477 168.570 1.00 24.84 174 ALA A CA 1
ATOM 1266 C C . ALA A 1 169 ? 119.415 125.555 167.849 1.00 21.69 174 ALA A C 1
ATOM 1267 O O . ALA A 1 169 ? 119.027 124.832 166.924 1.00 27.72 174 ALA A O 1
ATOM 1269 N N . ALA A 1 170 ? 120.686 125.572 168.257 1.00 18.31 175 ALA A N 1
ATOM 1270 C CA . ALA A 1 170 ? 121.669 124.682 167.649 1.00 19.30 175 ALA A CA 1
ATOM 1271 C C . ALA A 1 170 ? 121.316 123.221 167.894 1.00 17.33 175 ALA A C 1
ATOM 1272 O O . ALA A 1 170 ? 121.443 122.385 166.993 1.00 20.96 175 ALA A O 1
ATOM 1274 N N . ARG A 1 171 ? 120.870 122.893 169.109 1.00 19.90 176 ARG A N 1
ATOM 1275 C CA . ARG A 1 171 ? 120.464 121.522 169.403 1.00 19.06 176 ARG A CA 1
ATOM 1276 C C . ARG A 1 171 ? 119.252 121.111 168.575 1.00 17.92 176 ARG A C 1
ATOM 1277 O O . ARG A 1 171 ? 119.198 119.988 168.059 1.00 21.91 176 ARG A O 1
ATOM 1285 N N . ILE A 1 172 ? 118.268 122.004 168.443 1.00 15.06 177 ILE A N 1
ATOM 1286 C CA . ILE A 1 172 ? 117.091 121.691 167.634 1.00 12.77 177 ILE A CA 1
ATOM 1287 C C . ILE A 1 172 ? 117.491 121.450 166.183 1.00 17.25 177 ILE A C 1
ATOM 1288 O O . ILE A 1 172 ? 117.016 120.505 165.541 1.00 21.48 177 ILE A O 1
ATOM 1293 N N . PHE A 1 173 ? 118.375 122.295 165.647 1.00 16.64 178 PHE A N 1
ATOM 1294 C CA . PHE A 1 173 ? 118.829 122.118 164.271 1.00 9.85 178 PHE A CA 1
ATOM 1295 C C . PHE A 1 173 ? 119.604 120.816 164.105 1.00 9.62 178 PHE A C 1
ATOM 1296 O O . PHE A 1 173 ? 119.467 120.132 163.084 1.00 19.48 178 PHE A O 1
ATOM 1304 N N . ASP A 1 174 ? 120.428 120.459 165.093 1.00 6.93 179 ASP A N 1
ATOM 1305 C CA . ASP A 1 174 ? 121.167 119.202 165.027 1.00 7.09 179 ASP A CA 1
ATOM 1306 C C . ASP A 1 174 ? 120.227 118.003 165.025 1.00 9.95 179 ASP A C 1
ATOM 1307 O O . ASP A 1 174 ? 120.426 117.051 164.259 1.00 10.22 179 ASP A O 1
ATOM 1312 N N . ILE A 1 175 ? 119.196 118.028 165.872 1.00 12.10 180 ILE A N 1
ATOM 1313 C CA . ILE A 1 175 ? 118.247 116.917 165.899 1.00 9.83 180 ILE A CA 1
ATOM 1314 C C . ILE A 1 175 ? 117.460 116.858 164.595 1.00 8.98 180 ILE A C 1
ATOM 1315 O O . ILE A 1 175 ? 117.142 115.773 164.095 1.00 13.51 180 ILE A O 1
ATOM 1320 N N . CYS A 1 176 ? 117.134 118.020 164.021 1.00 7.73 181 CYS A N 1
ATOM 1321 C CA . CYS A 1 176 ? 116.460 118.038 162.726 1.00 8.14 181 CYS A CA 1
ATOM 1322 C C . CYS A 1 176 ? 117.337 117.430 161.637 1.00 6.68 181 CYS A C 1
ATOM 1323 O O . CYS A 1 176 ? 116.854 116.667 160.791 1.00 8.65 181 CYS A O 1
ATOM 1326 N N . LEU A 1 177 ? 118.631 117.761 161.642 1.00 6.06 182 LEU A N 1
ATOM 1327 C CA . LEU A 1 177 ? 119.554 117.168 160.679 1.00 3.77 182 LEU A CA 1
ATOM 1328 C C . LEU A 1 177 ? 119.641 115.659 160.863 1.00 4.27 182 LEU A C 1
ATOM 1329 O O . LEU A 1 177 ? 119.686 114.907 159.883 1.00 4.16 182 LEU A O 1
ATOM 1334 N N . THR A 1 178 ? 119.673 115.200 162.116 1.00 6.15 183 THR A N 1
ATOM 1335 C CA . THR A 1 178 ? 119.684 113.764 162.378 1.00 4.78 183 THR A CA 1
ATOM 1336 C C . THR A 1 178 ? 118.417 113.094 161.858 1.00 6.23 183 THR A C 1
ATOM 1337 O O . THR A 1 178 ? 118.484 112.005 161.276 1.00 9.74 183 THR A O 1
ATOM 1341 N N . LEU A 1 179 ? 117.260 113.734 162.046 1.00 7.06 184 LEU A N 1
ATOM 1342 C CA . LEU A 1 179 ? 116.007 113.172 161.550 1.00 6.33 184 LEU A CA 1
ATOM 1343 C C . LEU A 1 179 ? 116.009 113.062 160.031 1.00 5.28 184 LEU A C 1
ATOM 1344 O O . LEU A 1 179 ? 115.545 112.059 159.476 1.00 6.92 184 LEU A O 1
ATOM 1349 N N . HIS A 1 180 ? 116.523 114.078 159.343 1.00 7.24 185 HIS A N 1
ATOM 1350 C CA . HIS A 1 180 ? 116.543 114.094 157.886 1.00 7.13 185 HIS A CA 1
ATOM 1351 C C . HIS A 1 180 ? 117.817 113.500 157.299 1.00 5.81 185 HIS A C 1
ATOM 1352 O O . HIS A 1 180 ? 118.052 113.652 156.096 1.00 7.21 185 HIS A O 1
ATOM 1359 N N . ALA A 1 181 ? 118.641 112.836 158.114 1.00 5.33 186 ALA A N 1
ATOM 1360 C CA . ALA A 1 181 ? 119.891 112.274 157.613 1.00 2.65 186 ALA A CA 1
ATOM 1361 C C . ALA A 1 181 ? 119.658 111.222 156.538 1.00 2.23 186 ALA A C 1
ATOM 1362 O O . ALA A 1 181 ? 120.380 111.191 155.536 1.00 3.87 186 ALA A O 1
ATOM 1364 N N . GLU A 1 182 ? 118.666 110.356 156.725 1.00 6.04 187 GLU A N 1
ATOM 1365 C CA . GLU A 1 182 ? 118.369 109.294 155.773 1.00 7.84 187 GLU A CA 1
ATOM 1366 C C . GLU A 1 182 ? 117.035 108.666 156.147 1.00 10.56 187 GLU A C 1
ATOM 1367 O O . GLU A 1 182 ? 116.727 108.506 157.330 1.00 13.03 187 GLU A O 1
ATOM 1373 N N . HIS A 1 183 ? 116.242 108.330 155.130 1.00 13.89 188 HIS A N 1
ATOM 1374 C CA . HIS A 1 183 ? 114.978 107.635 155.350 1.00 25.63 188 HIS A CA 1
ATOM 1375 C C . HIS A 1 183 ? 114.986 106.232 154.759 1.00 28.47 188 HIS A C 1
ATOM 1376 O O . HIS A 1 183 ? 114.800 105.259 155.498 1.00 34.05 188 HIS A O 1
ATOM 1383 N N . THR A 1 184 ? 115.224 106.100 153.454 1.00 26.76 189 THR A N 1
ATOM 1384 C CA . THR A 1 184 ? 115.165 104.817 152.762 1.00 30.74 189 THR A CA 1
ATOM 1385 C C . THR A 1 184 ? 115.594 104.984 151.310 1.00 29.81 189 THR A C 1
ATOM 1386 O O . THR A 1 184 ? 115.947 106.089 150.887 1.00 29.09 189 THR A O 1
ATOM 1390 N N . ILE A 1 185 ? 115.583 103.891 150.546 1.00 25.56 190 ILE A N 1
ATOM 1391 C CA . ILE A 1 185 ? 115.865 103.966 149.118 1.00 24.62 190 ILE A CA 1
ATOM 1392 C C . ILE A 1 185 ? 114.833 104.863 148.443 1.00 25.28 190 ILE A C 1
ATOM 1393 O O . ILE A 1 185 ? 113.640 104.830 148.773 1.00 31.10 190 ILE A O 1
ATOM 1398 N N . ASN A 1 186 ? 115.297 105.707 147.529 1.00 17.71 191 ASN A N 1
ATOM 1399 C CA . ASN A 1 186 ? 114.421 106.606 146.784 1.00 13.55 191 ASN A CA 1
ATOM 1400 C C . ASN A 1 186 ? 115.133 106.988 145.490 1.00 11.86 191 ASN A C 1
ATOM 1401 O O . ASN A 1 186 ? 116.141 106.377 145.122 1.00 20.42 191 ASN A O 1
ATOM 1406 N N . ALA A 1 187 ? 114.607 108.000 144.795 1.00 9.22 192 ALA A N 1
ATOM 1407 C CA . ALA A 1 187 ? 115.171 108.387 143.505 1.00 5.29 192 ALA A CA 1
ATOM 1408 C C . ALA A 1 187 ? 116.596 108.906 143.654 1.00 4.59 192 ALA A C 1
ATOM 1409 O O . ALA A 1 187 ? 117.490 108.528 142.886 1.00 5.53 192 ALA A O 1
ATOM 1411 N N . SER A 1 188 ? 116.829 109.776 144.640 1.00 3.96 193 SER A N 1
ATOM 1412 C CA . SER A 1 188 ? 118.160 110.346 144.825 1.00 2.53 193 SER A CA 1
ATOM 1413 C C . SER A 1 188 ? 119.173 109.279 145.221 1.00 2.85 193 SER A C 1
ATOM 1414 O O . SER A 1 188 ? 120.283 109.235 144.676 1.00 4.99 193 SER A O 1
ATOM 1417 N N . THR A 1 189 ? 118.810 108.407 146.165 1.00 3.48 194 THR A N 1
ATOM 1418 C CA . THR A 1 189 ? 119.720 107.341 146.568 1.00 3.03 194 THR A CA 1
ATOM 1419 C C . THR A 1 189 ? 119.952 106.348 145.438 1.00 4.98 194 THR A C 1
ATOM 1420 O O . THR A 1 189 ? 121.077 105.865 145.261 1.00 8.97 194 THR A O 1
ATOM 1424 N N . PHE A 1 190 ? 118.909 106.028 144.668 1.00 4.89 195 PHE A N 1
ATOM 1425 C CA . PHE A 1 190 ? 119.083 105.132 143.530 1.00 3.52 195 PHE A CA 1
ATOM 1426 C C . PHE A 1 190 ? 120.032 105.728 142.499 1.00 4.03 195 PHE A C 1
ATOM 1427 O O . PHE A 1 190 ? 120.896 105.024 141.966 1.00 7.95 195 PHE A O 1
ATOM 1435 N N . SER A 1 191 ? 119.891 107.023 142.209 1.00 3.61 196 SER A N 1
ATOM 1436 C CA . SER A 1 191 ? 120.827 107.683 141.305 1.00 2.34 196 SER A CA 1
ATOM 1437 C C . SER A 1 191 ? 122.243 107.688 141.863 1.00 2.87 196 SER A C 1
ATOM 1438 O O . SER A 1 191 ? 123.204 107.500 141.106 1.00 6.70 196 SER A O 1
ATOM 1441 N N . ALA A 1 192 ? 122.391 107.899 143.173 1.00 3.24 197 ALA A N 1
ATOM 1442 C CA . ALA A 1 192 ? 123.715 107.858 143.785 1.00 3.66 197 ALA A CA 1
ATOM 1443 C C . ALA A 1 192 ? 124.357 106.486 143.623 1.00 4.86 197 ALA A C 1
ATOM 1444 O O . ALA A 1 192 ? 125.538 106.384 143.272 1.00 7.24 197 ALA A O 1
ATOM 1446 N N . MET A 1 193 ? 123.594 105.416 143.862 1.00 5.36 198 MET A N 1
ATOM 1447 C CA . MET A 1 193 ? 124.150 104.073 143.703 1.00 4.62 198 MET A CA 1
ATOM 1448 C C . MET A 1 193 ? 124.452 103.760 142.243 1.00 5.51 198 MET A C 1
ATOM 1449 O O . MET A 1 193 ? 125.448 103.093 141.942 1.00 8.64 198 MET A O 1
ATOM 1454 N N . VAL A 1 194 ? 123.607 104.226 141.321 1.00 5.50 199 VAL A N 1
ATOM 1455 C CA . VAL A 1 194 ? 123.871 103.999 139.903 1.00 5.92 199 VAL A CA 1
ATOM 1456 C C . VAL A 1 194 ? 125.163 104.689 139.484 1.00 5.34 199 VAL A C 1
ATOM 1457 O O . VAL A 1 194 ? 125.981 104.116 138.755 1.00 7.02 199 VAL A O 1
ATOM 1461 N N . THR A 1 195 ? 125.370 105.927 139.939 1.00 4.96 200 THR A N 1
ATOM 1462 C CA . THR A 1 195 ? 126.616 106.625 139.638 1.00 3.88 200 THR A CA 1
ATOM 1463 C C . THR A 1 195 ? 127.811 105.935 140.286 1.00 4.44 200 THR A C 1
ATOM 1464 O O . THR A 1 195 ? 128.880 105.827 139.673 1.00 5.89 200 THR A O 1
ATOM 1468 N N . ALA A 1 196 ? 127.651 105.458 141.523 1.00 5.22 201 ALA A N 1
ATOM 1469 C CA . ALA A 1 196 ? 128.761 104.847 142.244 1.00 4.72 201 ALA A CA 1
ATOM 1470 C C . ALA A 1 196 ? 129.104 103.454 141.732 1.00 8.08 201 ALA A C 1
ATOM 1471 O O . ALA A 1 196 ? 130.215 102.975 141.983 1.00 12.16 201 ALA A O 1
ATOM 1473 N N . SER A 1 197 ? 128.181 102.793 141.030 1.00 9.70 202 SER A N 1
ATOM 1474 C CA . SER A 1 197 ? 128.447 101.451 140.526 1.00 9.15 202 SER A CA 1
ATOM 1475 C C . SER A 1 197 ? 129.566 101.424 139.493 1.00 12.21 202 SER A C 1
ATOM 1476 O O . SER A 1 197 ? 130.104 100.348 139.210 1.00 21.28 202 SER A O 1
ATOM 1479 N N . THR A 1 198 ? 129.927 102.571 138.924 1.00 10.93 203 THR A N 1
ATOM 1480 C CA . THR A 1 198 ? 131.017 102.662 137.965 1.00 11.42 203 THR A CA 1
ATOM 1481 C C . THR A 1 198 ? 132.357 102.961 138.625 1.00 14.95 203 THR A C 1
ATOM 1482 O O . THR A 1 198 ? 133.325 103.266 137.920 1.00 19.78 203 THR A O 1
ATOM 1486 N N . LEU A 1 199 ? 132.430 102.885 139.956 1.00 17.07 204 LEU A N 1
ATOM 1487 C CA . LEU A 1 199 ? 133.662 103.131 140.709 1.00 14.07 204 LEU A CA 1
ATOM 1488 C C . LEU A 1 199 ? 134.202 104.536 140.446 1.00 16.00 204 LEU A C 1
ATOM 1489 O O . LEU A 1 199 ? 135.385 104.732 140.160 1.00 26.58 204 LEU A O 1
ATOM 1494 N N . THR A 1 200 ? 133.318 105.522 140.548 1.00 11.46 205 THR A N 1
ATOM 1495 C CA . THR A 1 200 ? 133.676 106.920 140.369 1.00 10.80 205 THR A CA 1
ATOM 1496 C C . THR A 1 200 ? 133.867 107.598 141.722 1.00 11.48 205 THR A C 1
ATOM 1497 O O . THR A 1 200 ? 133.519 107.053 142.773 1.00 16.40 205 THR A O 1
ATOM 1501 N N . ASP A 1 201 ? 134.435 108.801 141.683 1.00 11.34 206 ASP A N 1
ATOM 1502 C CA . ASP A 1 201 ? 134.709 109.545 142.900 1.00 7.13 206 ASP A CA 1
ATOM 1503 C C . ASP A 1 201 ? 133.406 109.962 143.579 1.00 4.57 206 ASP A C 1
ATOM 1504 O O . ASP A 1 201 ? 132.391 110.186 142.915 1.00 7.88 206 ASP A O 1
ATOM 1509 N N . PRO A 1 202 ? 133.409 110.063 144.912 1.00 3.31 207 PRO A N 1
ATOM 1510 C CA . PRO A 1 202 ? 132.170 110.417 145.624 1.00 3.08 207 PRO A CA 1
ATOM 1511 C C . PRO A 1 202 ? 131.647 111.806 145.307 1.00 3.48 207 PRO A C 1
ATOM 1512 O O . PRO A 1 202 ? 130.459 112.062 145.531 1.00 5.40 207 PRO A O 1
ATOM 1516 N N . TYR A 1 203 ? 132.489 112.715 144.810 1.00 3.05 208 TYR A N 1
ATOM 1517 C CA . TYR A 1 203 ? 132.013 114.053 144.474 1.00 1.96 208 TYR A CA 1
ATOM 1518 C C . TYR A 1 203 ? 131.037 114.016 143.303 1.00 3.57 208 TYR A C 1
ATOM 1519 O O . TYR A 1 203 ? 130.014 114.713 143.317 1.00 5.92 208 TYR A O 1
ATOM 1528 N N . ALA A 1 204 ? 131.327 113.198 142.288 1.00 2.43 209 ALA A N 1
ATOM 1529 C CA . ALA A 1 204 ? 130.383 113.020 141.189 1.00 1.54 209 ALA A CA 1
ATOM 1530 C C . ALA A 1 204 ? 129.090 112.373 141.664 1.00 1.93 209 ALA A C 1
ATOM 1531 O O . ALA A 1 204 ? 128.005 112.737 141.194 1.00 2.49 209 ALA A O 1
ATOM 1533 N N . VAL A 1 205 ? 129.185 111.416 142.590 1.00 2.09 210 VAL A N 1
ATOM 1534 C CA . VAL A 1 205 ? 127.992 110.794 143.155 1.00 1.64 210 VAL A CA 1
ATOM 1535 C C . VAL A 1 205 ? 127.139 111.829 143.876 1.00 1.57 210 VAL A C 1
ATOM 1536 O O . VAL A 1 205 ? 125.911 111.855 143.729 1.00 4.09 210 VAL A O 1
ATOM 1540 N N . VAL A 1 206 ? 127.774 112.695 144.667 1.00 1.09 211 VAL A N 1
ATOM 1541 C CA . VAL A 1 206 ? 127.041 113.729 145.389 1.00 0.84 211 VAL A CA 1
ATOM 1542 C C . VAL A 1 206 ? 126.397 114.708 144.416 1.00 0.80 211 VAL A C 1
ATOM 1543 O O . VAL A 1 206 ? 125.252 115.132 144.610 1.00 0.94 211 VAL A O 1
ATOM 1547 N N . ALA A 1 207 ? 127.117 115.085 143.356 1.00 0.97 212 ALA A N 1
ATOM 1548 C CA . ALA A 1 207 ? 126.548 115.993 142.364 1.00 0.70 212 ALA A CA 1
ATOM 1549 C C . ALA A 1 207 ? 125.338 115.376 141.671 1.00 1.32 212 ALA A C 1
ATOM 1550 O O . ALA A 1 207 ? 124.316 116.047 141.479 1.00 2.32 212 ALA A O 1
ATOM 1552 N N . SER A 1 208 ? 125.431 114.097 141.294 1.00 1.54 213 SER A N 1
ATOM 1553 C CA . SER A 1 208 ? 124.299 113.424 140.664 1.00 0.67 213 SER A CA 1
ATOM 1554 C C . SER A 1 208 ? 123.113 113.326 141.615 1.00 0.84 213 SER A C 1
ATOM 1555 O O . SER A 1 208 ? 121.962 113.542 141.212 1.00 1.78 213 SER A O 1
ATOM 1558 N N . ALA A 1 209 ? 123.373 112.996 142.883 1.00 0.87 214 ALA A N 1
ATOM 1559 C CA . ALA A 1 209 ? 122.298 112.917 143.864 1.00 0.53 214 ALA A CA 1
ATOM 1560 C C . ALA A 1 209 ? 121.632 114.268 144.081 1.00 0.56 214 ALA A C 1
ATOM 1561 O O . ALA A 1 209 ? 120.406 114.337 144.203 1.00 0.72 214 ALA A O 1
ATOM 1563 N N . VAL A 1 210 ? 122.415 115.348 144.132 1.00 0.57 215 VAL A N 1
ATOM 1564 C CA . VAL A 1 210 ? 121.842 116.683 144.270 1.00 0.58 215 VAL A CA 1
ATOM 1565 C C . VAL A 1 210 ? 121.001 117.037 143.050 1.00 1.20 215 VAL A C 1
ATOM 1566 O O . VAL A 1 210 ? 119.902 117.593 143.183 1.00 2.29 215 VAL A O 1
ATOM 1570 N N . GLY A 1 211 ? 121.493 116.723 141.850 1.00 1.05 216 GLY A N 1
ATOM 1571 C CA . GLY A 1 211 ? 120.715 116.990 140.651 1.00 0.62 216 GLY A CA 1
ATOM 1572 C C . GLY A 1 211 ? 119.394 116.245 140.641 1.00 1.14 216 GLY A C 1
ATOM 1573 O O . GLY A 1 211 ? 118.363 116.785 140.233 1.00 2.28 216 GLY A O 1
ATOM 1574 N N . THR A 1 212 ? 119.409 114.987 141.086 1.00 1.33 217 THR A N 1
ATOM 1575 C CA . THR A 1 212 ? 118.166 114.228 141.199 1.00 0.90 217 THR A CA 1
ATOM 1576 C C . THR A 1 212 ? 117.246 114.832 142.255 1.00 2.25 217 THR A C 1
ATOM 1577 O O . THR A 1 212 ? 116.028 114.912 142.062 1.00 6.61 217 THR A O 1
ATOM 1581 N N . LEU A 1 213 ? 117.816 115.264 143.382 1.00 2.72 218 LEU A N 1
ATOM 1582 C CA . LEU A 1 213 ? 117.022 115.796 144.483 1.00 2.59 218 LEU A CA 1
ATOM 1583 C C . LEU A 1 213 ? 116.422 117.158 144.164 1.00 3.99 218 LEU A C 1
ATOM 1584 O O . LEU A 1 213 ? 115.441 117.554 144.804 1.00 6.21 218 LEU A O 1
ATOM 1589 N N . ALA A 1 214 ? 116.981 117.881 143.189 1.00 4.99 219 ALA A N 1
ATOM 1590 C CA . ALA A 1 214 ? 116.452 119.201 142.857 1.00 7.59 219 ALA A CA 1
ATOM 1591 C C . ALA A 1 214 ? 114.982 119.126 142.460 1.00 11.73 219 ALA A C 1
ATOM 1592 O O . ALA A 1 214 ? 114.168 119.933 142.924 1.00 18.48 219 ALA A O 1
ATOM 1594 N N . GLY A 1 215 ? 114.623 118.166 141.611 1.00 12.25 220 GLY A N 1
ATOM 1595 C CA . GLY A 1 215 ? 113.241 117.915 141.278 1.00 18.09 220 GLY A CA 1
ATOM 1596 C C . GLY A 1 215 ? 112.588 119.056 140.525 1.00 24.25 220 GLY A C 1
ATOM 1597 O O . GLY A 1 215 ? 113.258 119.927 139.963 1.00 23.50 220 GLY A O 1
ATOM 1598 N N . PRO A 1 216 ? 111.257 119.070 140.501 1.00 27.00 221 PRO A N 1
ATOM 1599 C CA . PRO A 1 216 ? 110.547 120.151 139.814 1.00 26.25 221 PRO A CA 1
ATOM 1600 C C . PRO A 1 216 ? 110.592 121.437 140.621 1.00 32.92 221 PRO A C 1
ATOM 1601 O O . PRO A 1 216 ? 110.525 121.429 141.852 1.00 37.05 221 PRO A O 1
ATOM 1605 N N . LEU A 1 217 ? 110.716 122.553 139.904 1.00 32.58 222 LEU A N 1
ATOM 1606 C CA . LEU A 1 217 ? 110.789 123.897 140.473 1.00 30.06 222 LEU A CA 1
ATOM 1607 C C . LEU A 1 217 ? 111.960 124.068 141.434 1.00 32.63 222 LEU A C 1
ATOM 1608 O O . LEU A 1 217 ? 111.992 125.046 142.192 1.00 33.06 222 LEU A O 1
ATOM 1613 N N . HIS A 1 218 ? 112.922 123.142 141.419 1.00 33.24 223 HIS A N 1
ATOM 1614 C CA . HIS A 1 218 ? 114.094 123.188 142.296 1.00 26.72 223 HIS A CA 1
ATOM 1615 C C . HIS A 1 218 ? 113.695 123.272 143.767 1.00 24.83 223 HIS A C 1
ATOM 1616 O O . HIS A 1 218 ? 114.344 123.952 144.564 1.00 30.27 223 HIS A O 1
ATOM 1623 N N . GLY A 1 219 ? 112.625 122.574 144.139 1.00 29.63 224 GLY A N 1
ATOM 1624 C CA . GLY A 1 219 ? 112.164 122.600 145.515 1.00 36.54 224 GLY A CA 1
ATOM 1625 C C . GLY A 1 219 ? 111.171 121.491 145.776 1.00 44.94 224 GLY A C 1
ATOM 1626 O O . GLY A 1 219 ? 110.690 120.822 144.858 1.00 41.93 224 GLY A O 1
ATOM 1627 N N . GLY A 1 220 ? 110.868 121.305 147.061 1.00 53.01 225 GLY A N 1
ATOM 1628 C CA . GLY A 1 220 ? 109.934 120.301 147.504 1.00 57.73 225 GLY A CA 1
ATOM 1629 C C . GLY A 1 220 ? 108.644 120.895 148.040 1.00 53.33 225 GLY A C 1
ATOM 1630 O O . GLY A 1 220 ? 108.289 122.044 147.772 1.00 53.00 225 GLY A O 1
ATOM 1631 N N . ALA A 1 221 ? 107.936 120.076 148.818 1.00 51.62 226 ALA A N 1
ATOM 1632 C CA . ALA A 1 221 ? 106.678 120.476 149.432 1.00 53.87 226 ALA A CA 1
ATOM 1633 C C . ALA A 1 221 ? 106.868 121.170 150.775 1.00 55.43 226 ALA A C 1
ATOM 1634 O O . ALA A 1 221 ? 105.909 121.271 151.548 1.00 56.92 226 ALA A O 1
ATOM 1636 N N . ASN A 1 222 ? 108.077 121.647 151.070 1.00 48.33 227 ASN A N 1
ATOM 1637 C CA . ASN A 1 222 ? 108.343 122.336 152.324 1.00 43.50 227 ASN A CA 1
ATOM 1638 C C . ASN A 1 222 ? 107.976 123.81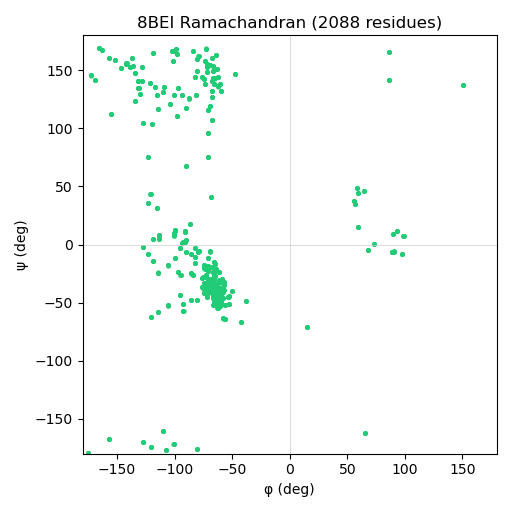3 152.281 1.00 41.91 227 ASN A C 1
ATOM 1639 O O . ASN A 1 222 ? 107.675 124.393 153.331 1.00 37.18 227 ASN A O 1
ATOM 1644 N N . GLU A 1 223 ? 107.991 124.429 151.101 1.00 51.21 228 GLU A N 1
ATOM 1645 C CA . GLU A 1 223 ? 107.628 125.832 150.939 1.00 48.56 228 GLU A CA 1
ATOM 1646 C C . GLU A 1 223 ? 106.171 126.023 150.548 1.00 56.15 228 GLU A C 1
ATOM 1647 O O . GLU A 1 223 ? 105.588 127.074 150.836 1.00 60.65 228 GLU A O 1
ATOM 1653 N N . GLU A 1 224 ? 105.567 125.029 149.893 1.00 55.73 229 GLU A N 1
ATOM 1654 C CA . GLU A 1 224 ? 104.155 125.127 149.541 1.00 53.17 229 GLU A CA 1
ATOM 1655 C C . GLU A 1 224 ? 103.270 125.144 150.780 1.00 53.53 229 GLU A C 1
ATOM 1656 O O . GLU A 1 224 ? 102.191 125.748 150.765 1.00 56.71 229 GLU A O 1
ATOM 1662 N N . VAL A 1 225 ? 103.708 124.493 151.860 1.00 52.54 230 VAL A N 1
ATOM 1663 C CA . VAL A 1 225 ? 102.971 124.561 153.118 1.00 53.22 230 VAL A CA 1
ATOM 1664 C C . VAL A 1 225 ? 102.937 125.994 153.633 1.00 52.69 230 VAL A C 1
ATOM 1665 O O . VAL A 1 225 ? 101.888 126.494 154.058 1.00 57.69 230 VAL A O 1
ATOM 1669 N N . LEU A 1 226 ? 104.083 126.679 153.597 1.00 47.48 231 LEU A N 1
ATOM 1670 C CA . LEU A 1 226 ? 104.115 128.088 153.969 1.00 52.99 231 LEU A CA 1
ATOM 1671 C C . LEU A 1 226 ? 103.277 128.934 153.020 1.00 58.10 231 LEU A C 1
ATOM 1672 O O . LEU A 1 226 ? 102.673 129.924 153.445 1.00 60.40 231 LEU A O 1
ATOM 1677 N N . ASP A 1 227 ? 103.232 128.566 151.738 1.00 58.27 232 ASP A N 1
ATOM 1678 C CA . ASP A 1 227 ? 102.393 129.291 150.788 1.00 57.84 232 ASP A CA 1
ATOM 1679 C C . ASP A 1 227 ? 100.919 129.186 151.165 1.00 56.41 232 ASP A C 1
ATOM 1680 O O . ASP A 1 227 ? 100.201 130.193 151.187 1.00 60.14 232 ASP A O 1
ATOM 1685 N N . MET A 1 228 ? 100.451 127.974 151.478 1.00 60.15 233 MET A N 1
ATOM 1686 C CA . MET A 1 228 ? 99.071 127.812 151.930 1.00 57.52 233 MET A CA 1
ATOM 1687 C C . MET A 1 228 ? 98.820 128.551 153.236 1.00 54.78 233 MET A C 1
ATOM 1688 O O . MET A 1 228 ? 97.760 129.167 153.410 1.00 58.91 233 MET A O 1
ATOM 1693 N N . LEU A 1 229 ? 99.775 128.494 154.166 1.00 51.97 234 LEU A N 1
ATOM 1694 C CA . LEU A 1 229 ? 99.621 129.174 155.444 1.00 53.81 234 LEU A CA 1
ATOM 1695 C C . LEU A 1 229 ? 99.504 130.684 155.277 1.00 57.48 234 LEU A C 1
ATOM 1696 O O . LEU A 1 229 ? 98.693 131.318 155.962 1.00 58.90 234 LEU A O 1
ATOM 1701 N N . GLU A 1 230 ? 100.298 131.273 154.381 1.00 58.41 235 GLU A N 1
ATOM 1702 C CA . GLU A 1 230 ? 100.171 132.695 154.088 1.00 61.52 235 GLU A CA 1
ATOM 1703 C C . GLU A 1 230 ? 98.885 133.004 153.334 1.00 61.31 235 GLU A C 1
ATOM 1704 O O . GLU A 1 230 ? 98.307 134.081 153.519 1.00 58.05 235 GLU A O 1
ATOM 1710 N N . ALA A 1 231 ? 98.428 132.082 152.483 1.00 62.31 236 ALA A N 1
ATOM 1711 C CA . ALA A 1 231 ? 97.157 132.276 151.793 1.00 61.65 236 ALA A CA 1
ATOM 1712 C C . ALA A 1 231 ? 96.000 132.338 152.781 1.00 62.31 236 ALA A C 1
ATOM 1713 O O . ALA A 1 231 ? 95.079 133.147 152.616 1.00 59.69 236 ALA A O 1
ATOM 1715 N N . ILE A 1 232 ? 96.023 131.485 153.808 1.00 60.29 237 ILE A N 1
ATOM 1716 C CA . ILE A 1 232 ? 94.998 131.551 154.847 1.00 61.77 237 ILE A CA 1
ATOM 1717 C C . ILE A 1 232 ? 95.072 132.890 155.573 1.00 62.31 237 ILE A C 1
ATOM 1718 O O . ILE A 1 232 ? 94.066 133.593 155.725 1.00 62.31 237 ILE A O 1
ATOM 1723 N N . GLY A 1 233 ? 96.265 133.259 156.032 1.00 62.31 238 GLY A N 1
ATOM 1724 C CA . GLY A 1 233 ? 96.527 134.602 156.514 1.00 59.93 238 GLY A CA 1
ATOM 1725 C C . GLY A 1 233 ? 95.926 134.969 157.856 1.00 62.31 238 GLY A C 1
ATOM 1726 O O . GLY A 1 233 ? 96.107 136.098 158.322 1.00 62.31 238 GLY A O 1
ATOM 1727 N N . SER A 1 234 ? 95.221 134.039 158.494 1.00 62.31 239 SER A N 1
ATOM 1728 C CA . SER A 1 234 ? 94.588 134.326 159.776 1.00 62.31 239 SER A CA 1
ATOM 1729 C C . SER A 1 234 ? 94.232 133.012 160.454 1.00 62.31 239 SER A C 1
ATOM 1730 O O . SER A 1 234 ? 94.264 131.945 159.836 1.00 62.31 239 SER A O 1
ATOM 1733 N N . VAL A 1 235 ? 93.888 133.108 161.737 1.00 60.27 240 VAL A N 1
ATOM 1734 C CA . VAL A 1 235 ? 93.496 131.942 162.520 1.00 62.31 240 VAL A CA 1
ATOM 1735 C C . VAL A 1 235 ? 91.988 131.759 162.428 1.00 62.31 240 VAL A C 1
ATOM 1736 O O . VAL A 1 235 ? 91.422 130.848 163.044 1.00 62.31 240 VAL A O 1
ATOM 1740 N N . GLU A 1 236 ? 91.325 132.623 161.657 1.00 62.31 241 GLU A N 1
ATOM 1741 C CA . GLU A 1 236 ? 89.882 132.550 161.460 1.00 62.14 241 GLU A CA 1
ATOM 1742 C C . GLU A 1 236 ? 89.516 132.203 160.021 1.00 62.31 241 GLU A C 1
ATOM 1743 O O . GLU A 1 236 ? 88.332 132.197 159.670 1.00 62.31 241 GLU A O 1
ATOM 1749 N N . ASN A 1 237 ? 90.509 131.913 159.181 1.00 62.31 242 ASN A N 1
ATOM 1750 C CA . ASN A 1 237 ? 90.269 131.523 157.799 1.00 62.31 242 ASN A CA 1
ATOM 1751 C C . ASN A 1 237 ? 90.669 130.084 157.508 1.00 62.07 242 ASN A C 1
ATOM 1752 O O . ASN A 1 237 ? 90.662 129.682 156.338 1.00 53.30 242 ASN A O 1
ATOM 1757 N N . VAL A 1 238 ? 91.027 129.302 158.528 1.00 62.31 243 VAL A N 1
ATOM 1758 C CA . VAL A 1 238 ? 91.419 127.914 158.300 1.00 62.31 243 VAL A CA 1
ATOM 1759 C C . VAL A 1 238 ? 90.226 127.096 157.818 1.00 62.31 243 VAL A C 1
ATOM 1760 O O . VAL A 1 238 ? 90.326 126.326 156.854 1.00 62.31 243 VAL A O 1
ATOM 1764 N N . GLU A 1 239 ? 89.080 127.249 158.479 1.00 62.31 244 GLU A N 1
ATOM 1765 C CA . GLU A 1 239 ? 87.865 126.546 158.083 1.00 62.31 244 GLU A CA 1
ATOM 1766 C C . GLU A 1 239 ? 87.170 127.243 156.915 1.00 62.31 244 GLU A C 1
ATOM 1767 O O . GLU A 1 239 ? 86.790 126.570 155.948 1.00 57.33 244 GLU A O 1
ATOM 1773 N N . PRO A 1 240 ? 86.969 128.578 156.951 1.00 62.31 245 PRO A N 1
ATOM 1774 C CA . PRO A 1 240 ? 86.324 129.183 155.778 1.00 62.31 245 PRO A CA 1
ATOM 1775 C C . PRO A 1 240 ? 87.203 129.150 154.531 1.00 56.71 245 PRO A C 1
ATOM 1776 O O . PRO A 1 240 ? 88.419 129.323 154.607 0.00 57.88 245 PRO A O 1
ATOM 1780 N N . ILE A 1 252 ? 95.893 117.503 150.198 1.00 61.99 257 ILE A N 1
ATOM 1781 C CA . ILE A 1 252 ? 96.419 118.838 150.447 1.00 62.31 257 ILE A CA 1
ATOM 1782 C C . ILE A 1 252 ? 97.859 118.705 150.921 1.00 62.31 257 ILE A C 1
ATOM 1783 O O . ILE A 1 252 ? 98.194 117.823 151.718 1.00 62.31 257 ILE A O 1
ATOM 1788 N N . MET A 1 253 ? 98.721 119.573 150.396 1.00 61.52 258 MET A N 1
ATOM 1789 C CA . MET A 1 253 ? 100.138 119.507 150.725 1.00 58.47 258 MET A CA 1
ATOM 1790 C C . MET A 1 253 ? 100.368 119.817 152.199 1.00 58.55 258 MET A C 1
ATOM 1791 O O . MET A 1 253 ? 99.755 120.726 152.767 1.00 60.67 258 MET A O 1
ATOM 1796 N N . GLY A 1 254 ? 101.262 119.051 152.817 1.00 60.01 259 GLY A N 1
ATOM 1797 C CA . GLY A 1 254 ? 101.490 119.131 154.244 1.00 60.86 259 GLY A CA 1
ATOM 1798 C C . GLY A 1 254 ? 100.789 118.075 155.066 1.00 62.31 259 GLY A C 1
ATOM 1799 O O . GLY A 1 254 ? 100.816 118.157 156.300 1.00 61.34 259 GLY A O 1
ATOM 1800 N N . PHE A 1 255 ? 100.160 117.089 154.427 1.00 62.31 260 PHE A N 1
ATOM 1801 C CA . PHE A 1 255 ? 99.497 115.998 155.125 1.00 62.31 260 PHE A CA 1
ATOM 1802 C C . PHE A 1 255 ? 99.611 114.728 154.295 1.00 62.31 260 PHE A C 1
ATOM 1803 O O . PHE A 1 255 ? 99.701 114.777 153.065 1.00 60.25 260 PHE A O 1
ATOM 1811 N N . GLY A 1 256 ? 99.606 113.590 154.980 1.00 62.31 261 GLY A N 1
ATOM 1812 C CA . GLY A 1 256 ? 99.643 112.300 154.325 1.00 62.31 261 GLY A CA 1
ATOM 1813 C C . GLY A 1 256 ? 101.055 111.838 154.008 1.00 62.31 261 GLY A C 1
ATOM 1814 O O . GLY A 1 256 ? 102.020 112.601 154.045 1.00 62.31 261 GLY A O 1
ATOM 1815 N N . HIS A 1 257 ? 101.164 110.551 153.688 1.00 62.31 262 HIS A N 1
ATOM 1816 C CA . HIS A 1 257 ? 102.440 109.956 153.317 1.00 62.31 262 HIS A CA 1
ATOM 1817 C C . HIS A 1 257 ? 102.172 108.712 152.483 1.00 60.67 262 HIS A C 1
ATOM 1818 O O . HIS A 1 257 ? 101.075 108.147 152.513 1.00 62.31 262 HIS A O 1
ATOM 1825 N N . ARG A 1 258 ? 103.191 108.292 151.737 1.00 59.81 263 ARG A N 1
ATOM 1826 C CA . ARG A 1 258 ? 103.080 107.148 150.842 1.00 62.31 263 ARG A CA 1
ATOM 1827 C C . ARG A 1 258 ? 103.560 105.843 151.464 1.00 62.31 263 ARG A C 1
ATOM 1828 O O . ARG A 1 258 ? 103.454 104.794 150.820 1.00 62.31 263 ARG A O 1
ATOM 1836 N N . VAL A 1 259 ? 104.081 105.872 152.690 1.00 62.21 264 VAL A N 1
ATOM 1837 C CA . VAL A 1 259 ? 104.629 104.668 153.307 1.00 62.31 264 VAL A CA 1
ATOM 1838 C C . VAL A 1 259 ? 103.896 104.358 154.605 1.00 62.31 264 VAL A C 1
ATOM 1839 O O . VAL A 1 259 ? 103.264 103.305 154.738 1.00 57.56 264 VAL A O 1
ATOM 1843 N N . TYR A 1 260 ? 103.976 105.270 155.568 1.00 62.23 265 TYR A N 1
ATOM 1844 C CA . TYR A 1 260 ? 103.414 105.045 156.891 1.00 62.31 265 TYR A CA 1
ATOM 1845 C C . TYR A 1 260 ? 101.898 105.193 156.872 1.00 62.31 265 TYR A C 1
ATOM 1846 O O . TYR A 1 260 ? 101.341 106.027 156.154 1.00 62.31 265 TYR A O 1
ATOM 1855 N N . LYS A 1 261 ? 101.232 104.363 157.678 1.00 62.31 266 LYS A N 1
ATOM 1856 C CA . LYS A 1 261 ? 99.783 104.390 157.796 1.00 58.38 266 LYS A CA 1
ATOM 1857 C C . LYS A 1 261 ? 99.282 104.805 159.171 1.00 58.88 266 LYS A C 1
ATOM 1858 O O . LYS A 1 261 ? 98.150 105.292 159.269 1.00 59.87 266 LYS A O 1
ATOM 1864 N N . VAL A 1 262 ? 100.078 104.633 160.225 1.00 61.23 267 VAL A N 1
ATOM 1865 C CA . VAL A 1 262 ? 99.664 105.037 161.565 1.00 62.03 267 VAL A CA 1
ATOM 1866 C C . VAL A 1 262 ? 100.134 106.460 161.850 1.00 61.34 267 VAL A C 1
ATOM 1867 O O . VAL A 1 262 ? 99.317 107.340 162.144 1.00 62.31 267 VAL A O 1
ATOM 1871 N N . LYS A 1 263 ? 101.441 106.704 161.750 1.00 57.50 268 LYS A N 1
ATOM 1872 C CA . LYS A 1 263 ? 102.014 108.028 161.950 1.00 58.40 268 LYS A CA 1
ATOM 1873 C C . LYS A 1 263 ? 103.489 107.982 161.587 1.00 58.68 268 LYS A C 1
ATOM 1874 O O . LYS A 1 263 ? 104.153 106.967 161.809 1.00 54.66 268 LYS A O 1
ATOM 1880 N N . ASP A 1 264 ? 103.989 109.077 161.032 1.00 54.26 269 ASP A N 1
ATOM 1881 C CA . ASP A 1 264 ? 105.410 109.204 160.750 1.00 47.12 269 ASP A CA 1
ATOM 1882 C C . ASP A 1 264 ? 106.168 109.315 162.069 1.00 42.97 269 ASP A C 1
ATOM 1883 O O . ASP A 1 264 ? 105.916 110.256 162.837 1.00 43.90 269 ASP A O 1
ATOM 1888 N N . PRO A 1 265 ? 107.086 108.393 162.379 1.00 39.43 270 PRO A N 1
ATOM 1889 C CA . PRO A 1 265 ? 107.799 108.485 163.663 1.00 35.84 270 PRO A CA 1
ATOM 1890 C C . PRO A 1 265 ? 108.709 109.694 163.768 1.00 34.64 270 PRO A C 1
ATOM 1891 O O . PRO A 1 265 ? 108.999 110.129 164.889 1.00 39.21 270 PRO A O 1
ATOM 1895 N N . ARG A 1 266 ? 109.166 110.251 162.647 1.00 33.79 271 ARG A N 1
ATOM 1896 C CA . ARG A 1 266 ? 109.914 111.501 162.681 1.00 32.23 271 ARG A CA 1
ATOM 1897 C C . ARG A 1 266 ? 109.018 112.705 162.932 1.00 33.19 271 ARG A C 1
ATOM 1898 O O . ARG A 1 266 ? 109.487 113.708 163.486 1.00 38.21 271 ARG A O 1
ATOM 1906 N N . ALA A 1 267 ? 107.745 112.625 162.537 1.00 34.31 272 ALA A N 1
ATOM 1907 C CA . ALA A 1 267 ? 106.828 113.748 162.687 1.00 33.18 272 ALA A CA 1
ATOM 1908 C C . ALA A 1 267 ? 106.572 114.100 164.145 1.00 36.24 272 ALA A C 1
ATOM 1909 O O . ALA A 1 267 ? 106.485 115.286 164.478 1.00 39.51 272 ALA A O 1
ATOM 1911 N N . VAL A 1 268 ? 106.436 113.103 165.022 1.00 32.17 273 VAL A N 1
ATOM 1912 C CA . VAL A 1 268 ? 106.183 113.396 166.430 1.00 31.68 273 VAL A CA 1
ATOM 1913 C C . VAL A 1 268 ? 107.380 114.105 167.058 1.00 33.42 273 VAL A C 1
ATOM 1914 O O . VAL A 1 268 ? 107.218 115.083 167.802 1.00 40.79 273 VAL A O 1
ATOM 1918 N N . ILE A 1 269 ? 108.597 113.648 166.754 1.00 27.04 274 ILE A N 1
ATOM 1919 C CA . ILE A 1 269 ? 109.783 114.320 167.273 1.00 26.84 274 ILE A CA 1
ATOM 1920 C C . ILE A 1 269 ? 109.896 115.727 166.708 1.00 27.56 274 ILE A C 1
ATOM 1921 O O . ILE A 1 269 ? 110.233 116.665 167.440 1.00 36.26 274 ILE A O 1
ATOM 1926 N N . LEU A 1 270 ? 109.622 115.904 165.413 1.00 24.98 275 LEU A N 1
ATOM 1927 C CA . LEU A 1 270 ? 109.693 117.236 164.823 1.00 26.72 275 LEU A CA 1
ATOM 1928 C C . LEU A 1 270 ? 108.676 118.180 165.451 1.00 31.57 275 LEU A C 1
ATOM 1929 O O . LEU A 1 270 ? 108.994 119.344 165.718 1.00 39.49 275 LEU A O 1
ATOM 1934 N N . GLN A 1 271 ? 107.456 117.699 165.696 1.00 34.30 276 GLN A N 1
ATOM 1935 C CA . GLN A 1 271 ? 106.436 118.520 166.340 1.00 40.02 276 GLN A CA 1
ATOM 1936 C C . GLN A 1 271 ? 106.829 118.885 167.766 1.00 37.98 276 GLN A C 1
ATOM 1937 O O . GLN A 1 271 ? 106.635 120.030 168.190 1.00 40.14 276 GLN A O 1
ATOM 1943 N N . ASN A 1 272 ? 107.386 117.930 168.518 1.00 33.29 277 ASN A N 1
ATOM 1944 C CA . ASN A 1 272 ? 107.840 118.236 169.871 1.00 35.02 277 ASN A CA 1
ATOM 1945 C C . ASN A 1 272 ? 108.952 119.279 169.857 1.00 37.93 277 ASN A C 1
ATOM 1946 O O . ASN A 1 272 ? 108.948 120.214 170.670 1.00 43.99 277 ASN A O 1
ATOM 1951 N N . LEU A 1 273 ? 109.910 119.139 168.937 1.00 33.44 278 LEU A N 1
ATOM 1952 C CA . LEU A 1 273 ? 110.990 120.116 168.836 1.00 29.34 278 LEU A CA 1
ATOM 1953 C C . LEU A 1 273 ? 110.459 121.492 168.461 1.00 31.15 278 LEU A C 1
ATOM 1954 O O . LEU A 1 273 ? 110.904 122.504 169.014 1.00 37.21 278 LEU A O 1
ATOM 1959 N N . ALA A 1 274 ? 109.519 121.552 167.516 1.00 30.35 279 ALA A N 1
ATOM 1960 C CA . ALA A 1 274 ? 108.944 122.833 167.120 1.00 34.33 279 ALA A CA 1
ATOM 1961 C C . ALA A 1 274 ? 108.217 123.486 168.286 1.00 39.77 279 ALA A C 1
ATOM 1962 O O . ALA A 1 274 ? 108.359 124.692 168.526 1.00 44.58 279 ALA A O 1
ATOM 1964 N N . GLU A 1 275 ? 107.437 122.699 169.030 1.00 40.74 280 GLU A N 1
ATOM 1965 C CA . GLU A 1 275 ? 106.717 123.235 170.180 1.00 39.31 280 GLU A CA 1
ATOM 1966 C C . GLU A 1 275 ? 107.683 123.773 171.228 1.00 37.51 280 GLU A C 1
ATOM 1967 O O . GLU A 1 275 ? 107.493 124.873 171.758 1.00 45.44 280 GLU A O 1
ATOM 1973 N N . GLN A 1 276 ? 108.739 123.012 171.528 1.00 34.20 281 GLN A N 1
ATOM 1974 C CA . GLN A 1 276 ? 109.710 123.458 172.523 1.00 35.49 281 GLN A CA 1
ATOM 1975 C C . GLN A 1 276 ? 110.425 124.728 172.073 1.00 41.05 281 GLN A C 1
ATOM 1976 O O . GLN A 1 276 ? 110.570 125.679 172.853 1.00 44.81 281 GLN A O 1
ATOM 1982 N N . LEU A 1 277 ? 110.866 124.767 170.813 1.00 37.99 282 LEU A N 1
ATOM 1983 C CA . LEU A 1 277 ? 111.592 125.927 170.307 1.00 36.94 282 LEU A CA 1
ATOM 1984 C C . LEU A 1 277 ? 110.712 127.169 170.300 1.00 39.37 282 LEU A C 1
ATOM 1985 O O . LEU A 1 277 ? 111.162 128.262 170.662 1.00 46.52 282 LEU A O 1
ATOM 1990 N N . PHE A 1 278 ? 109.452 127.023 169.892 1.00 38.57 283 PHE A N 1
ATOM 1991 C CA . PHE A 1 278 ? 108.539 128.156 169.869 1.00 41.59 283 PHE A CA 1
ATOM 1992 C C . PHE A 1 278 ? 108.114 128.607 171.259 1.00 49.20 283 PHE A C 1
ATOM 1993 O O . PHE A 1 278 ? 107.883 129.804 171.456 1.00 51.99 283 PHE A O 1
ATOM 2001 N N . ASP A 1 279 ? 108.003 127.691 172.223 1.00 48.01 284 ASP A N 1
ATOM 2002 C CA . ASP A 1 279 ? 107.689 128.096 173.587 1.00 44.45 284 ASP A CA 1
ATOM 2003 C C . ASP A 1 279 ? 108.866 128.823 174.223 1.00 45.27 284 ASP A C 1
ATOM 2004 O O . ASP A 1 279 ? 108.680 129.796 174.962 1.00 48.98 284 ASP A O 1
ATOM 2009 N N . ILE A 1 280 ? 110.088 128.362 173.947 1.00 48.24 285 ILE A N 1
ATOM 2010 C CA . ILE A 1 280 ? 111.264 129.029 174.496 1.00 52.31 285 ILE A CA 1
ATOM 2011 C C . ILE A 1 280 ? 111.481 130.387 173.835 1.00 49.59 285 ILE A C 1
ATOM 2012 O O . ILE A 1 280 ? 111.790 131.373 174.516 1.00 50.68 285 ILE A O 1
ATOM 2017 N N . PHE A 1 281 ? 111.307 130.473 172.515 1.00 46.72 286 PHE A N 1
ATOM 2018 C CA . PHE A 1 281 ? 111.649 131.670 171.755 1.00 48.95 286 PHE A CA 1
ATOM 2019 C C . PHE A 1 281 ? 110.434 132.533 171.429 1.00 53.76 286 PHE A C 1
ATOM 2020 O O . PHE A 1 281 ? 110.543 133.473 170.636 1.00 56.95 286 PHE A O 1
ATOM 2028 N N . GLY A 1 282 ? 109.279 132.237 172.020 1.00 56.40 287 GLY A N 1
ATOM 2029 C CA . GLY A 1 282 ? 108.096 133.043 171.791 1.00 58.87 287 GLY A CA 1
ATOM 2030 C C . GLY A 1 282 ? 107.305 132.633 170.566 1.00 55.78 287 GLY A C 1
ATOM 2031 O O . GLY A 1 282 ? 107.881 132.278 169.533 1.00 51.82 287 GLY A O 1
ATOM 2032 N N . HIS A 1 283 ? 105.979 132.680 170.670 1.00 54.74 288 HIS A N 1
ATOM 2033 C CA . HIS A 1 283 ? 105.118 132.268 169.574 1.00 50.99 288 HIS A CA 1
ATOM 2034 C C . HIS A 1 283 ? 105.126 133.302 168.451 1.00 53.07 288 HIS A C 1
ATOM 2035 O O . HIS A 1 283 ? 105.437 134.480 168.649 1.00 52.92 288 HIS A O 1
ATOM 2042 N N . ASP A 1 284 ? 104.773 132.840 167.260 1.00 59.64 289 ASP A N 1
ATOM 2043 C CA . ASP A 1 284 ? 104.682 133.649 166.056 1.00 59.74 289 ASP A CA 1
ATOM 2044 C C . ASP A 1 284 ? 103.323 133.426 165.414 1.00 59.25 289 ASP A C 1
ATOM 2045 O O . ASP A 1 284 ? 102.708 132.370 165.597 1.00 58.60 289 ASP A O 1
ATOM 2050 N N . PRO A 1 285 ? 102.814 134.413 164.667 1.00 62.31 290 PRO A N 1
ATOM 2051 C CA . PRO A 1 285 ? 101.478 134.244 164.066 1.00 62.31 290 PRO A CA 1
ATOM 2052 C C . PRO A 1 285 ? 101.376 133.056 163.126 1.00 59.46 290 PRO A C 1
ATOM 2053 O O . PRO A 1 285 ? 100.335 132.383 163.100 1.00 58.31 290 PRO A O 1
ATOM 2057 N N . TYR A 1 286 ? 102.429 132.768 162.354 1.00 57.68 291 TYR A N 1
ATOM 2058 C CA . TYR A 1 286 ? 102.356 131.645 161.427 1.00 54.64 291 TYR A CA 1
ATOM 2059 C C . TYR A 1 286 ? 102.273 130.322 162.179 1.00 57.52 291 TYR A C 1
ATOM 2060 O O . TYR A 1 286 ? 101.610 129.384 161.723 1.00 56.62 291 TYR A O 1
ATOM 2069 N N . TYR A 1 287 ? 102.911 130.239 163.350 1.00 56.03 292 TYR A N 1
ATOM 2070 C CA . TYR A 1 287 ? 102.715 129.071 164.201 1.00 56.97 292 TYR A CA 1
ATOM 2071 C C . TYR A 1 287 ? 101.255 128.957 164.621 1.00 60.26 292 TYR A C 1
ATOM 2072 O O . TYR A 1 287 ? 100.699 127.856 164.673 1.00 59.82 292 TYR A O 1
ATOM 2081 N N . GLU A 1 288 ? 100.625 130.089 164.947 1.00 61.19 293 GLU A N 1
ATOM 2082 C CA . GLU A 1 288 ? 99.226 130.064 165.362 1.00 59.80 293 GLU A CA 1
ATOM 2083 C C . GLU A 1 288 ? 98.325 129.561 164.242 1.00 58.97 293 GLU A C 1
ATOM 2084 O O . GLU A 1 288 ? 97.431 128.738 164.479 1.00 62.31 293 GLU A O 1
ATOM 2090 N N . ILE A 1 289 ? 98.550 130.033 163.012 1.00 57.68 294 ILE A N 1
ATOM 2091 C CA . ILE A 1 289 ? 97.761 129.532 161.888 1.00 55.53 294 ILE A CA 1
ATOM 2092 C C . ILE A 1 289 ? 98.052 128.059 161.630 1.00 59.86 294 ILE A C 1
ATOM 2093 O O . ILE A 1 289 ? 97.148 127.296 161.264 1.00 61.97 294 ILE A O 1
ATOM 2098 N N . ALA A 1 290 ? 99.303 127.630 161.817 1.00 61.40 295 ALA A N 1
ATOM 2099 C CA . ALA A 1 290 ? 99.635 126.218 161.647 1.00 61.60 295 ALA A CA 1
ATOM 2100 C C . ALA A 1 290 ? 98.891 125.352 162.656 1.00 59.82 295 ALA A C 1
ATOM 2101 O O . ALA A 1 290 ? 98.348 124.298 162.305 1.00 59.48 295 ALA A O 1
ATOM 2103 N N . VAL A 1 291 ? 98.855 125.782 163.919 1.00 56.79 296 VAL A N 1
ATOM 2104 C CA . VAL A 1 291 ? 98.111 125.047 164.938 1.00 59.48 296 VAL A CA 1
ATOM 2105 C C . VAL A 1 291 ? 96.627 125.029 164.609 1.00 59.98 296 VAL A C 1
ATOM 2106 O O . VAL A 1 291 ? 95.968 123.988 164.735 1.00 62.31 296 VAL A O 1
ATOM 2110 N N . ALA A 1 292 ? 96.076 126.169 164.184 1.00 60.25 297 ALA A N 1
ATOM 2111 C CA . ALA A 1 292 ? 94.653 126.231 163.868 1.00 59.73 297 ALA A CA 1
ATOM 2112 C C . ALA A 1 292 ? 94.297 125.294 162.721 1.00 57.90 297 ALA A C 1
ATOM 2113 O O . ALA A 1 292 ? 93.266 124.613 162.769 1.00 56.46 297 ALA A O 1
ATOM 2115 N N . VAL A 1 293 ? 95.131 125.245 161.682 1.00 58.88 298 VAL A N 1
ATOM 2116 C CA . VAL A 1 293 ? 94.832 124.372 160.552 1.00 62.31 298 VAL A CA 1
ATOM 2117 C C . VAL A 1 293 ? 95.050 122.906 160.918 1.00 62.28 298 VAL A C 1
ATOM 2118 O O . VAL A 1 293 ? 94.281 122.035 160.497 1.00 62.31 298 VAL A O 1
ATOM 2122 N N . GLU A 1 294 ? 96.073 122.600 161.725 1.00 61.00 299 GLU A N 1
ATOM 2123 C CA . GLU A 1 294 ? 96.356 121.203 162.035 1.00 62.31 299 GLU A CA 1
ATOM 2124 C C . GLU A 1 294 ? 95.333 120.616 163.001 1.00 62.07 299 GLU A C 1
ATOM 2125 O O . GLU A 1 294 ? 94.975 119.439 162.875 1.00 62.31 299 GLU A O 1
ATOM 2131 N N . LYS A 1 295 ? 94.840 121.409 163.958 1.00 61.25 300 LYS A N 1
ATOM 2132 C CA . LYS A 1 295 ? 93.828 120.895 164.873 1.00 58.56 300 LYS A CA 1
ATOM 2133 C C . LYS A 1 295 ? 92.497 120.669 164.169 1.00 58.75 300 LYS A C 1
ATOM 2134 O O . LYS A 1 295 ? 91.729 119.788 164.572 1.00 56.67 300 LYS A O 1
ATOM 2140 N N . ALA A 1 296 ? 92.208 121.448 163.125 1.00 59.80 301 ALA A N 1
ATOM 2141 C CA . ALA A 1 296 ? 91.011 121.211 162.327 1.00 60.40 301 ALA A CA 1
ATOM 2142 C C . ALA A 1 296 ? 91.194 120.024 161.389 1.00 61.87 301 ALA A C 1
ATOM 2143 O O . ALA A 1 296 ? 90.251 119.256 161.167 1.00 62.31 301 ALA A O 1
ATOM 2145 N N . ALA A 1 297 ? 92.397 119.856 160.833 1.00 62.31 302 ALA A N 1
ATOM 2146 C CA . ALA A 1 297 ? 92.653 118.742 159.929 1.00 62.31 302 ALA A CA 1
ATOM 2147 C C . ALA A 1 297 ? 92.728 117.407 160.657 1.00 62.31 302 ALA A C 1
ATOM 2148 O O . ALA A 1 297 ? 92.427 116.371 160.056 1.00 61.86 302 ALA A O 1
ATOM 2150 N N . ALA A 1 298 ? 93.121 117.406 161.929 1.00 62.31 303 ALA A N 1
ATOM 2151 C CA . ALA A 1 298 ? 93.182 116.176 162.708 1.00 62.31 303 ALA A CA 1
ATOM 2152 C C . ALA A 1 298 ? 91.818 115.731 163.217 1.00 62.31 303 ALA A C 1
ATOM 2153 O O . ALA A 1 298 ? 91.717 114.646 163.801 1.00 62.31 303 ALA A O 1
ATOM 2155 N N . GLU A 1 299 ? 90.774 116.533 163.013 1.00 62.31 304 GLU A N 1
ATOM 2156 C CA . GLU A 1 299 ? 89.436 116.208 163.489 1.00 62.31 304 GLU A CA 1
ATOM 2157 C C . GLU A 1 299 ? 88.490 115.764 162.383 1.00 62.31 304 GLU A C 1
ATOM 2158 O O . GLU A 1 299 ? 87.461 115.146 162.677 1.00 62.31 304 GLU A O 1
ATOM 2164 N N . ARG A 1 300 ? 88.809 116.053 161.120 1.00 60.16 305 ARG A N 1
ATOM 2165 C CA . ARG A 1 300 ? 87.926 115.730 160.009 1.00 62.31 305 ARG A CA 1
ATOM 2166 C C . ARG A 1 300 ? 88.573 114.847 158.951 1.00 62.31 305 ARG A C 1
ATOM 2167 O O . ARG A 1 300 ? 87.873 114.390 158.039 1.00 61.99 305 ARG A O 1
ATOM 2175 N N . LEU A 1 301 ? 89.876 114.593 159.037 1.00 62.31 306 LEU A N 1
ATOM 2176 C CA . LEU A 1 301 ? 90.571 113.789 158.041 1.00 62.31 306 LEU A CA 1
ATOM 2177 C C . LEU A 1 301 ? 91.201 112.522 158.597 1.00 62.31 306 LEU A C 1
ATOM 2178 O O . LEU A 1 301 ? 91.581 111.650 157.813 1.00 62.31 306 LEU A O 1
ATOM 2183 N N . SER A 1 302 ? 91.323 112.393 159.914 1.00 60.66 307 SER A N 1
ATOM 2184 C CA . SER A 1 302 ? 91.921 111.205 160.509 1.00 62.31 307 SER A CA 1
ATOM 2185 C C . SER A 1 302 ? 91.001 109.997 160.366 1.00 60.38 307 SER A C 1
ATOM 2186 O O . SER A 1 302 ? 89.777 110.122 160.417 0.00 59.02 307 SER A O 1
ATOM 2189 N N . GLY A 1 305 ? 94.858 106.385 156.474 1.00 62.05 310 GLY A N 1
ATOM 2190 C CA . GLY A 1 305 ? 94.710 107.547 157.331 1.00 62.31 310 GLY A CA 1
ATOM 2191 C C . GLY A 1 305 ? 95.447 108.766 156.815 1.00 62.31 310 GLY A C 1
ATOM 2192 O O . GLY A 1 305 ? 96.413 108.646 156.061 1.00 62.31 310 GLY A O 1
ATOM 2193 N N . ILE A 1 306 ? 94.990 109.947 157.223 1.00 62.31 311 ILE A N 1
ATOM 2194 C CA . ILE A 1 306 ? 95.587 111.214 156.819 1.00 62.31 311 ILE A CA 1
ATOM 2195 C C . ILE A 1 306 ? 96.169 111.861 158.067 1.00 62.25 311 ILE A C 1
ATOM 2196 O O . ILE A 1 306 ? 95.430 112.199 159.002 1.00 61.48 311 ILE A O 1
ATOM 2201 N N . TYR A 1 307 ? 97.486 112.030 158.089 1.00 61.69 312 TYR A N 1
ATOM 2202 C CA . TYR A 1 307 ? 98.190 112.625 159.212 1.00 56.18 312 TYR A CA 1
ATOM 2203 C C . TYR A 1 307 ? 99.267 113.561 158.688 1.00 57.80 312 TYR A C 1
ATOM 2204 O O . TYR A 1 307 ? 99.774 113.367 157.577 1.00 57.95 312 TYR A O 1
ATOM 2213 N N . PRO A 1 308 ? 99.632 114.585 159.457 1.00 57.12 313 PRO A N 1
ATOM 2214 C CA . PRO A 1 308 ? 100.718 115.476 159.037 1.00 54.63 313 PRO A CA 1
ATOM 2215 C C . PRO A 1 308 ? 102.053 114.747 159.020 1.00 58.35 313 PRO A C 1
ATOM 2216 O O . PRO A 1 308 ? 102.279 113.771 159.739 1.00 59.78 313 PRO A O 1
ATOM 2220 N N . ASN A 1 309 ? 102.952 115.243 158.173 1.00 58.06 314 ASN A N 1
ATOM 2221 C CA . ASN A 1 309 ? 104.264 114.642 157.989 1.00 56.50 314 ASN A CA 1
ATOM 2222 C C . ASN A 1 309 ? 105.332 115.671 158.337 1.00 50.41 314 ASN A C 1
ATOM 2223 O O . ASN A 1 309 ? 105.034 116.774 158.806 1.00 52.06 314 ASN A O 1
ATOM 2228 N N . VAL A 1 310 ? 106.594 115.297 158.107 1.00 46.06 315 VAL A N 1
ATOM 2229 C CA . VAL A 1 310 ? 107.714 116.175 158.424 1.00 42.65 315 VAL A CA 1
ATOM 2230 C C . VAL A 1 310 ? 107.715 117.430 157.565 1.00 47.22 315 VAL A C 1
ATOM 2231 O O . VAL A 1 310 ? 108.293 118.448 157.960 1.00 54.37 315 VAL A O 1
ATOM 2235 N N . ASP A 1 311 ? 107.082 117.385 156.391 1.00 43.63 316 ASP A N 1
ATOM 2236 C CA . ASP A 1 311 ? 107.029 118.549 155.515 1.00 47.85 316 ASP A CA 1
ATOM 2237 C C . ASP A 1 311 ? 106.233 119.702 156.111 1.00 47.74 316 ASP A C 1
ATOM 2238 O O . ASP A 1 311 ? 106.340 120.828 155.614 1.00 45.28 316 ASP A O 1
ATOM 2243 N N . PHE A 1 312 ? 105.443 119.452 157.155 1.00 48.74 317 PHE A N 1
ATOM 2244 C CA . PHE A 1 312 ? 104.655 120.496 157.800 1.00 42.65 317 PHE A CA 1
ATOM 2245 C C . PHE A 1 312 ? 105.468 121.233 158.862 1.00 43.26 317 PHE A C 1
ATOM 2246 O O . PHE A 1 312 ? 105.478 122.467 158.902 1.00 46.60 317 PHE A O 1
ATOM 2254 N N . TYR A 1 313 ? 106.155 120.485 159.728 1.00 39.55 318 TYR A N 1
ATOM 2255 C CA . TYR A 1 313 ? 106.900 121.087 160.826 1.00 36.72 318 TYR A CA 1
ATOM 2256 C C . TYR A 1 313 ? 108.307 121.519 160.431 1.00 35.21 318 TYR A C 1
ATOM 2257 O O . TYR A 1 313 ? 108.868 122.412 161.078 1.00 39.44 318 TYR A O 1
ATOM 2266 N N . SER A 1 314 ? 108.893 120.901 159.400 1.00 35.64 319 SER A N 1
ATOM 2267 C CA . SER A 1 314 ? 110.241 121.274 158.984 1.00 32.78 319 SER A CA 1
ATOM 2268 C C . SER A 1 314 ? 110.306 122.720 158.516 1.00 28.00 319 SER A C 1
ATOM 2269 O O . SER A 1 314 ? 111.257 123.434 158.851 1.00 30.03 319 SER A O 1
ATOM 2272 N N . GLY A 1 315 ? 109.314 123.164 157.743 1.00 28.31 320 GLY A N 1
ATOM 2273 C CA . GLY A 1 315 ? 109.304 124.546 157.294 1.00 27.87 320 GLY A CA 1
ATOM 2274 C C . GLY A 1 315 ? 109.236 125.527 158.447 1.00 30.68 320 GLY A C 1
ATOM 2275 O O . GLY A 1 315 ? 109.959 126.525 158.473 1.00 34.38 320 GLY A O 1
ATOM 2276 N N . LEU A 1 316 ? 108.369 125.250 159.424 1.00 29.17 321 LEU A N 1
ATOM 2277 C CA . LEU A 1 316 ? 108.249 126.127 160.584 1.00 26.13 321 LEU A CA 1
ATOM 2278 C C . LEU A 1 316 ? 109.547 126.167 161.382 1.00 24.15 321 LEU A C 1
ATOM 2279 O O . LEU A 1 316 ? 110.015 127.245 161.775 1.00 29.84 321 LEU A O 1
ATOM 2284 N N . VAL A 1 317 ? 110.149 124.999 161.623 1.00 19.55 322 VAL A N 1
ATOM 2285 C CA . VAL A 1 317 ? 111.386 124.950 162.398 1.00 19.40 322 VAL A CA 1
ATOM 2286 C C . VAL A 1 317 ? 112.497 125.703 161.679 1.00 23.03 322 VAL A C 1
ATOM 2287 O O . VAL A 1 317 ? 113.247 126.469 162.295 1.00 27.29 322 VAL A O 1
ATOM 2291 N N . TYR A 1 318 ? 112.617 125.504 160.365 1.00 21.56 323 TYR A N 1
ATOM 2292 C CA . TYR A 1 318 ? 113.671 126.168 159.608 1.00 17.28 323 TYR A CA 1
ATOM 2293 C C . TYR A 1 318 ? 113.451 127.676 159.558 1.00 21.57 323 TYR A C 1
ATOM 2294 O O . TYR A 1 318 ? 114.403 128.455 159.677 1.00 27.00 323 TYR A O 1
ATOM 2303 N N . ARG A 1 319 ? 112.199 128.109 159.379 1.00 25.25 324 ARG A N 1
ATOM 2304 C CA . ARG A 1 319 ? 111.920 129.539 159.299 1.00 26.65 324 ARG A CA 1
ATOM 2305 C C . ARG A 1 319 ? 112.162 130.229 160.634 1.00 27.23 324 ARG A C 1
ATOM 2306 O O . ARG A 1 319 ? 112.661 131.360 160.671 1.00 31.33 324 ARG A O 1
ATOM 2314 N N . LYS A 1 320 ? 111.808 129.573 161.743 1.00 26.24 325 LYS A N 1
ATOM 2315 C CA . LYS A 1 320 ? 112.066 130.164 163.051 1.00 23.57 325 LYS A CA 1
ATOM 2316 C C . LYS A 1 320 ? 113.557 130.315 163.332 1.00 23.80 325 LYS A C 1
ATOM 2317 O O . LYS A 1 320 ? 113.946 131.215 164.084 1.00 28.92 325 LYS A O 1
ATOM 2323 N N . LEU A 1 321 ? 114.398 129.472 162.733 1.00 22.63 326 LEU A N 1
ATOM 2324 C CA . LEU A 1 321 ? 115.838 129.568 162.927 1.00 24.06 326 LEU A CA 1
ATOM 2325 C C . LEU A 1 321 ? 116.490 130.611 162.029 1.00 21.30 326 LEU A C 1
ATOM 2326 O O . LEU A 1 321 ? 117.701 130.828 162.140 1.00 22.11 326 LEU A O 1
ATOM 2331 N N . GLY A 1 322 ? 115.728 131.254 161.153 1.00 21.16 327 GLY A N 1
ATOM 2332 C CA . GLY A 1 322 ? 116.263 132.258 160.261 1.00 27.64 327 GLY A CA 1
ATOM 2333 C C . GLY A 1 322 ? 116.692 131.762 158.899 1.00 26.08 327 GLY A C 1
ATOM 2334 O O . GLY A 1 322 ? 117.354 132.510 158.171 1.00 32.98 327 GLY A O 1
ATOM 2335 N N . ILE A 1 323 ? 116.342 130.533 158.534 1.00 17.71 328 ILE A N 1
ATOM 2336 C CA . ILE A 1 323 ? 116.713 129.961 157.242 1.00 16.33 328 ILE A CA 1
ATOM 2337 C C . ILE A 1 323 ? 115.745 130.465 156.178 1.00 18.55 328 ILE A C 1
ATOM 2338 O O . ILE A 1 323 ? 114.522 130.380 156.367 1.00 22.97 328 ILE A O 1
ATOM 2343 N N . PRO A 1 324 ? 116.234 131.003 155.063 1.00 18.49 329 PRO A N 1
ATOM 2344 C CA . PRO A 1 324 ? 115.331 131.456 153.997 1.00 17.34 329 PRO A CA 1
ATOM 2345 C C . PRO A 1 324 ? 114.548 130.298 153.395 1.00 20.31 329 PRO A C 1
ATOM 2346 O O . PRO A 1 324 ? 114.888 129.125 153.563 1.00 20.89 329 PRO A O 1
ATOM 2350 N N . SER A 1 325 ? 113.474 130.645 152.683 1.00 19.30 330 SER A N 1
ATOM 2351 C CA . SER A 1 325 ? 112.589 129.636 152.108 1.00 16.74 330 SER A CA 1
ATOM 2352 C C . SER A 1 325 ? 113.288 128.823 151.023 1.00 17.19 330 SER A C 1
ATOM 2353 O O . SER A 1 325 ? 113.298 127.587 151.065 1.00 20.73 330 SER A O 1
ATOM 2356 N N . ASP A 1 326 ? 113.899 129.504 150.052 1.00 17.91 331 ASP A N 1
ATOM 2357 C CA . ASP A 1 326 ? 114.494 128.818 148.911 1.00 16.10 331 ASP A CA 1
ATOM 2358 C C . ASP A 1 326 ? 115.729 128.009 149.282 1.00 12.88 331 ASP A C 1
ATOM 2359 O O . ASP A 1 326 ? 116.258 127.294 148.424 1.00 16.48 331 ASP A O 1
ATOM 2364 N N . LEU A 1 327 ? 116.197 128.103 150.526 1.00 10.40 332 LEU A N 1
ATOM 2365 C CA . LEU A 1 327 ? 117.294 127.287 151.022 1.00 8.18 332 LEU A CA 1
ATOM 2366 C C . LEU A 1 327 ? 116.809 126.104 151.853 1.00 9.02 332 LEU A C 1
ATOM 2367 O O . LEU A 1 327 ? 117.616 125.465 152.535 1.00 8.64 332 LEU A O 1
ATOM 2372 N N . PHE A 1 328 ? 115.508 125.804 151.820 1.00 9.98 333 PHE A N 1
ATOM 2373 C CA . PHE A 1 328 ? 115.016 124.627 152.528 1.00 9.47 333 PHE A CA 1
ATOM 2374 C C . PHE A 1 328 ? 115.582 123.335 151.954 1.00 6.17 333 PHE A C 1
ATOM 2375 O O . PHE A 1 328 ? 116.091 122.494 152.706 1.00 6.67 333 PHE A O 1
ATOM 2383 N N . THR A 1 329 ? 115.504 123.163 150.639 1.00 5.62 334 THR A N 1
ATOM 2384 C CA . THR A 1 329 ? 115.986 121.965 149.965 1.00 5.57 334 THR A CA 1
ATOM 2385 C C . THR A 1 329 ? 117.498 121.781 150.105 1.00 5.26 334 THR A C 1
ATOM 2386 O O . THR A 1 329 ? 117.942 120.655 150.359 1.00 6.07 334 THR A O 1
ATOM 2390 N N . PRO A 1 330 ? 118.328 122.821 149.921 1.00 3.86 335 PRO A N 1
ATOM 2391 C CA . PRO A 1 330 ? 119.767 122.624 150.173 1.00 2.83 335 PRO A CA 1
ATOM 2392 C C . PRO A 1 330 ? 120.081 122.152 151.583 1.00 2.97 335 PRO A C 1
ATOM 2393 O O . PRO A 1 330 ? 120.932 121.270 151.754 1.00 2.91 335 PRO A O 1
ATOM 2397 N N . VAL A 1 331 ? 119.401 122.693 152.598 1.00 3.19 336 VAL A N 1
ATOM 2398 C CA . VAL A 1 331 ? 119.629 122.242 153.970 1.00 2.32 336 VAL A CA 1
ATOM 2399 C C . VAL A 1 331 ? 119.285 120.764 154.099 1.00 3.16 336 VAL A C 1
ATOM 2400 O O . VAL A 1 331 ? 120.031 119.982 154.703 1.00 3.97 336 VAL A O 1
ATOM 2404 N N . PHE A 1 332 ? 118.151 120.359 153.520 1.00 3.09 337 PHE A N 1
ATOM 2405 C CA . PHE A 1 332 ? 117.826 118.939 153.445 1.00 2.84 337 PHE A CA 1
ATOM 2406 C C . PHE A 1 332 ? 118.971 118.152 152.823 1.00 3.18 337 PHE A C 1
ATOM 2407 O O . PHE A 1 332 ? 119.369 117.102 153.342 1.00 5.62 337 PHE A O 1
ATOM 2415 N N . ALA A 1 333 ? 119.540 118.669 151.730 1.00 3.15 338 ALA A N 1
ATOM 2416 C CA . ALA A 1 333 ? 120.672 117.997 151.101 1.00 1.90 338 ALA A CA 1
ATOM 2417 C C . ALA A 1 333 ? 121.843 117.889 152.067 1.00 1.04 338 ALA A C 1
ATOM 2418 O O . ALA A 1 333 ? 122.524 116.858 152.115 1.00 1.07 338 ALA A O 1
ATOM 2420 N N . ILE A 1 334 ? 122.072 118.936 152.863 1.00 1.37 339 ILE A N 1
ATOM 2421 C CA . ILE A 1 334 ? 123.139 118.897 153.859 1.00 1.48 339 ILE A CA 1
ATOM 2422 C C . ILE A 1 334 ? 122.914 117.737 154.817 1.00 1.63 339 ILE A C 1
ATOM 2423 O O . ILE A 1 334 ? 123.861 117.055 155.226 1.00 2.21 339 ILE A O 1
ATOM 2428 N N . ALA A 1 335 ? 121.655 117.488 155.179 1.00 1.66 340 ALA A N 1
ATOM 2429 C CA . ALA A 1 335 ? 121.359 116.347 156.038 1.00 0.81 340 ALA A CA 1
ATOM 2430 C C . ALA A 1 335 ? 121.556 115.032 155.296 1.00 1.19 340 ALA A C 1
ATOM 2431 O O . ALA A 1 335 ? 122.003 114.042 155.885 1.00 1.71 340 ALA A O 1
ATOM 2433 N N . ARG A 1 336 ? 121.242 115.005 153.999 1.00 1.83 341 ARG A N 1
ATOM 2434 C CA . ARG A 1 336 ? 121.186 113.754 153.253 1.00 0.43 341 ARG A CA 1
ATOM 2435 C C . ARG A 1 336 ? 122.550 113.274 152.769 1.00 0.56 341 ARG A C 1
ATOM 2436 O O . ARG A 1 336 ? 122.679 112.093 152.422 1.00 0.82 341 ARG A O 1
ATOM 2444 N N . VAL A 1 337 ? 123.569 114.140 152.766 1.00 0.70 342 VAL A N 1
ATOM 2445 C CA . VAL A 1 337 ? 124.893 113.749 152.291 1.00 0.36 342 VAL A CA 1
ATOM 2446 C C . VAL A 1 337 ? 125.437 112.558 153.064 1.00 0.66 342 VAL A C 1
ATOM 2447 O O . VAL A 1 337 ? 126.064 111.673 152.473 1.00 0.74 342 VAL A O 1
ATOM 2451 N N . ALA A 1 338 ? 125.204 112.507 154.377 1.00 1.56 343 ALA A N 1
ATOM 2452 C CA . ALA A 1 338 ? 125.625 111.352 155.160 1.00 1.26 343 ALA A CA 1
ATOM 2453 C C . ALA A 1 338 ? 124.969 110.067 154.673 1.00 2.49 343 ALA A C 1
ATOM 2454 O O . ALA A 1 338 ? 125.639 109.032 154.578 1.00 13.00 343 ALA A O 1
ATOM 2456 N N . GLY A 1 339 ? 123.677 110.112 154.350 1.00 1.29 344 GLY A N 1
ATOM 2457 C CA . GLY A 1 339 ? 123.004 108.941 153.829 1.00 0.98 344 GLY A CA 1
ATOM 2458 C C . GLY A 1 339 ? 123.588 108.490 152.508 1.00 1.67 344 GLY A C 1
ATOM 2459 O O . GLY A 1 339 ? 124.020 107.339 152.375 1.00 4.86 344 GLY A O 1
ATOM 2460 N N . TRP A 1 340 ? 123.646 109.412 151.541 1.00 1.34 345 TRP A N 1
ATOM 2461 C CA . TRP A 1 340 ? 124.191 109.087 150.226 1.00 0.87 345 TRP A CA 1
ATOM 2462 C C . TRP A 1 340 ? 125.576 108.471 150.348 1.00 1.27 345 TRP A C 1
ATOM 2463 O O . TRP A 1 340 ? 125.832 107.385 149.816 1.00 3.16 345 TRP A O 1
ATOM 2474 N N . LEU A 1 341 ? 126.470 109.139 151.083 1.00 0.84 346 LEU A N 1
ATOM 2475 C CA . LEU A 1 341 ? 127.820 108.620 151.270 1.00 0.96 346 LEU A CA 1
ATOM 2476 C C . LEU A 1 341 ? 127.790 107.193 151.794 1.00 1.39 346 LEU A C 1
ATOM 2477 O O . LEU A 1 341 ? 128.510 106.325 151.286 1.00 3.80 346 LEU A O 1
ATOM 2482 N N . ALA A 1 342 ? 126.940 106.923 152.789 1.00 1.55 347 ALA A N 1
ATOM 2483 C CA . ALA A 1 342 ? 126.826 105.565 153.306 1.00 1.62 347 ALA A CA 1
ATOM 2484 C C . ALA A 1 342 ? 126.485 104.596 152.182 1.00 3.80 347 ALA A C 1
ATOM 2485 O O . ALA A 1 342 ? 127.193 103.605 151.954 1.00 9.15 347 ALA A O 1
ATOM 2487 N N . HIS A 1 343 ? 125.430 104.913 151.427 1.00 3.97 348 HIS A N 1
ATOM 2488 C CA . HIS A 1 343 ? 125.027 104.047 150.327 1.00 2.75 348 HIS A CA 1
ATOM 2489 C C . HIS A 1 343 ? 126.134 103.928 149.292 1.00 2.93 348 HIS A C 1
ATOM 2490 O O . HIS A 1 343 ? 126.269 102.885 148.643 1.00 6.65 348 HIS A O 1
ATOM 2497 N N . TRP A 1 344 ? 126.945 104.977 149.141 1.00 2.28 349 TRP A N 1
ATOM 2498 C CA . TRP A 1 344 ? 128.094 104.893 148.250 1.00 2.90 349 TRP A CA 1
ATOM 2499 C C . TRP A 1 344 ? 129.075 103.841 148.742 1.00 4.44 349 TRP A C 1
ATOM 2500 O O . TRP A 1 344 ? 129.460 102.934 147.994 1.00 7.26 349 TRP A O 1
ATOM 2511 N N . LYS A 1 345 ? 129.448 103.915 150.023 1.00 3.99 350 LYS A N 1
ATOM 2512 C CA . LYS A 1 345 ? 130.476 103.020 150.541 1.00 4.74 350 LYS A CA 1
ATOM 2513 C C . LYS A 1 345 ? 130.036 101.569 150.427 1.00 10.18 350 LYS A C 1
ATOM 2514 O O . LYS A 1 345 ? 130.799 100.708 149.972 1.00 14.56 350 LYS A O 1
ATOM 2520 N N . GLU A 1 346 ? 128.780 101.303 150.753 1.00 10.46 351 GLU A N 1
ATOM 2521 C CA . GLU A 1 346 ? 128.251 99.962 150.587 1.00 9.71 351 GLU A CA 1
ATOM 2522 C C . GLU A 1 346 ? 128.380 99.540 149.138 1.00 13.54 351 GLU A C 1
ATOM 2523 O O . GLU A 1 346 ? 129.095 98.598 148.822 1.00 24.19 351 GLU A O 1
ATOM 2529 N N . GLN A 1 347 ? 127.691 100.241 148.246 1.00 15.75 352 GLN A N 1
ATOM 2530 C CA . GLN A 1 347 ? 127.753 99.918 146.822 1.00 15.68 352 GLN A CA 1
ATOM 2531 C C . GLN A 1 347 ? 129.147 99.497 146.395 1.00 16.25 352 GLN A C 1
ATOM 2532 O O . GLN A 1 347 ? 129.310 98.487 145.723 1.00 18.02 352 GLN A O 1
ATOM 2538 N N . LEU A 1 348 ? 130.154 100.270 146.780 1.00 18.35 353 LEU A N 1
ATOM 2539 C CA . LEU A 1 348 ? 131.523 99.966 146.383 1.00 16.45 353 LEU A CA 1
ATOM 2540 C C . LEU A 1 348 ? 131.813 98.482 146.493 1.00 22.23 353 LEU A C 1
ATOM 2541 O O . LEU A 1 348 ? 132.026 97.818 145.485 1.00 28.15 353 LEU A O 1
ATOM 2546 N N . ASN A 1 349 ? 131.814 97.952 147.710 1.00 25.36 354 ASN A N 1
ATOM 2547 C CA . ASN A 1 349 ? 132.141 96.539 147.904 1.00 30.26 354 ASN A CA 1
ATOM 2548 C C . ASN A 1 349 ? 131.334 95.637 146.975 1.00 33.70 354 ASN A C 1
ATOM 2549 O O . ASN A 1 349 ? 131.863 94.670 146.435 1.00 36.31 354 ASN A O 1
ATOM 2554 N N . GLU A 1 350 ? 130.058 95.947 146.786 1.00 29.79 355 GLU A N 1
ATOM 2555 C CA . GLU A 1 350 ? 129.236 95.164 145.878 1.00 33.27 355 GLU A CA 1
ATOM 2556 C C . GLU A 1 350 ? 129.320 95.754 144.483 1.00 36.02 355 GLU A C 1
ATOM 2557 O O . GLU A 1 350 ? 128.342 96.289 143.968 1.00 41.09 355 GLU A O 1
ATOM 2563 N N . ASN A 1 351 ? 130.489 95.664 143.865 1.00 40.67 356 ASN A N 1
ATOM 2564 C CA . ASN A 1 351 ? 130.673 96.261 142.546 1.00 46.80 356 ASN A CA 1
ATOM 2565 C C . ASN A 1 351 ? 129.859 95.556 141.475 1.00 48.43 356 ASN A C 1
ATOM 2566 O O . ASN A 1 351 ? 130.187 94.438 141.082 1.00 45.43 356 ASN A O 1
ATOM 2571 N N . ARG A 1 352 ? 128.798 96.201 141.001 1.00 46.94 357 ARG A N 1
ATOM 2572 C CA . ARG A 1 352 ? 127.985 95.623 139.931 1.00 43.94 357 ARG A CA 1
ATOM 2573 C C . ARG A 1 352 ? 127.265 96.716 139.160 1.00 45.49 357 ARG A C 1
ATOM 2574 O O . ARG A 1 352 ? 126.369 97.369 139.692 1.00 42.11 357 ARG A O 1
ATOM 2582 N N . ILE A 1 353 ? 127.650 96.916 137.907 1.00 43.05 358 ILE A N 1
ATOM 2583 C CA . ILE A 1 353 ? 127.033 97.956 137.090 1.00 44.83 358 ILE A CA 1
ATOM 2584 C C . ILE A 1 353 ? 125.539 97.756 136.917 1.00 46.57 358 ILE A C 1
ATOM 2585 O O . ILE A 1 353 ? 125.094 96.652 136.606 1.00 44.94 358 ILE A O 1
ATOM 2590 N N . PHE A 1 354 ? 124.759 98.811 137.122 1.00 43.69 359 PHE A N 1
ATOM 2591 C CA . PHE A 1 354 ? 123.327 98.715 136.888 1.00 36.85 359 PHE A CA 1
ATOM 2592 C C . PHE A 1 354 ? 123.111 98.634 135.387 1.00 46.52 359 PHE A C 1
ATOM 2593 O O . PHE A 1 354 ? 123.082 99.657 134.705 1.00 51.67 359 PHE A O 1
ATOM 2601 N N . ARG A 1 355 ? 122.974 97.421 134.862 1.00 49.23 360 ARG A N 1
ATOM 2602 C CA . ARG A 1 355 ? 122.806 97.254 133.420 1.00 45.49 360 ARG A CA 1
ATOM 2603 C C . ARG A 1 355 ? 121.507 96.499 133.149 1.00 39.89 360 ARG A C 1
ATOM 2604 O O . ARG A 1 355 ? 121.522 95.309 132.805 1.00 36.61 360 ARG A O 1
ATOM 2612 N N . PRO A 1 356 ? 120.364 97.165 133.286 1.00 36.72 361 PRO A N 1
ATOM 2613 C CA . PRO A 1 356 ? 119.084 96.495 133.039 1.00 42.07 361 PRO A CA 1
ATOM 2614 C C . PRO A 1 356 ? 118.867 96.259 131.552 1.00 43.57 361 PRO A C 1
ATOM 2615 O O . PRO A 1 356 ? 119.589 96.769 130.695 1.00 41.41 361 PRO A O 1
ATOM 2619 N N . THR A 1 357 ? 117.854 95.453 131.254 1.00 40.83 362 THR A N 1
ATOM 2620 C CA . THR A 1 357 ? 117.484 95.148 129.882 1.00 40.58 362 THR A CA 1
ATOM 2621 C C . THR A 1 357 ? 116.255 95.962 129.481 1.00 48.85 362 THR A C 1
ATOM 2622 O O . THR A 1 357 ? 115.566 96.555 130.314 1.00 48.91 362 THR A O 1
ATOM 2626 N N . GLN A 1 358 ? 115.983 95.993 128.179 1.00 45.57 363 GLN A N 1
ATOM 2627 C CA . GLN A 1 358 ? 114.866 96.743 127.629 1.00 36.29 363 GLN A CA 1
ATOM 2628 C C . GLN A 1 358 ? 114.156 95.907 126.575 1.00 34.66 363 GLN A C 1
ATOM 2629 O O . GLN A 1 358 ? 114.707 94.941 126.041 1.00 37.07 363 GLN A O 1
ATOM 2635 N N . ILE A 1 359 ? 112.917 96.290 126.283 1.00 38.07 364 ILE A N 1
ATOM 2636 C CA . ILE A 1 359 ? 112.119 95.669 125.233 1.00 44.18 364 ILE A CA 1
ATOM 2637 C C . ILE A 1 359 ? 111.831 96.729 124.177 1.00 40.08 364 ILE A C 1
ATOM 2638 O O . ILE A 1 359 ? 111.506 97.877 124.507 1.00 40.07 364 ILE A O 1
ATOM 2643 N N . TYR A 1 360 ? 111.985 96.355 122.910 1.00 34.12 365 TYR A N 1
ATOM 2644 C CA . TYR A 1 360 ? 111.843 97.300 121.810 1.00 30.93 365 TYR A CA 1
ATOM 2645 C C . TYR A 1 360 ? 110.383 97.381 121.382 1.00 36.73 365 TYR A C 1
ATOM 2646 O O . TYR A 1 360 ? 109.761 96.358 121.075 1.00 43.17 365 TYR A O 1
ATOM 2655 N N . THR A 1 361 ? 109.837 98.597 121.363 1.00 32.43 366 THR A N 1
ATOM 2656 C CA . THR A 1 361 ? 108.456 98.810 120.945 1.00 28.64 366 THR A CA 1
ATOM 2657 C C . THR A 1 361 ? 108.392 99.757 119.754 1.00 33.17 366 THR A C 1
ATOM 2658 O O . THR A 1 361 ? 107.543 100.654 119.713 1.00 35.95 366 THR A O 1
ATOM 2662 N N . GLY A 1 362 ? 109.281 99.569 118.782 1.00 34.36 367 GLY A N 1
ATOM 2663 C CA . GLY A 1 362 ? 109.311 100.427 117.614 1.00 31.66 367 GLY A CA 1
ATOM 2664 C C . GLY A 1 362 ? 109.262 99.670 116.303 1.00 32.83 367 GLY A C 1
ATOM 2665 O O . GLY A 1 362 ? 109.018 98.459 116.285 1.00 36.64 367 GLY A O 1
ATOM 2666 N N . SER A 1 363 ? 109.493 100.372 115.200 1.00 28.80 368 SER A N 1
ATOM 2667 C CA . SER A 1 363 ? 109.473 99.768 113.877 1.00 33.34 368 SER A CA 1
ATOM 2668 C C . SER A 1 363 ? 110.779 99.028 113.606 1.00 35.58 368 SER A C 1
ATOM 2669 O O . SER A 1 363 ? 111.794 99.241 114.272 1.00 32.46 368 SER A O 1
ATOM 2672 N N . HIS A 1 364 ? 110.739 98.148 112.608 1.00 41.85 369 HIS A N 1
ATOM 2673 C CA . HIS A 1 364 ? 111.867 97.288 112.285 1.00 39.86 369 HIS A CA 1
ATOM 2674 C C . HIS A 1 364 ? 112.160 97.326 110.792 1.00 43.29 369 HIS A C 1
ATOM 2675 O O . HIS A 1 364 ? 111.248 97.347 109.961 1.00 47.94 369 HIS A O 1
ATOM 2682 N N . ASN A 1 365 ? 113.455 97.334 110.469 1.00 44.48 370 ASN A N 1
ATOM 2683 C CA . ASN A 1 365 ? 113.948 97.074 109.114 1.00 43.52 370 ASN A CA 1
ATOM 2684 C C . ASN A 1 365 ? 113.395 98.058 108.084 1.00 44.91 370 ASN A C 1
ATOM 2685 O O . ASN A 1 365 ? 112.984 97.664 106.990 1.00 48.81 370 ASN A O 1
ATOM 2690 N N . LEU A 1 366 ? 113.379 99.344 108.417 1.00 46.73 371 LEU A N 1
ATOM 2691 C CA . LEU A 1 366 ? 113.092 100.379 107.438 1.00 50.82 371 LEU A CA 1
ATOM 2692 C C . LEU A 1 366 ? 114.402 101.015 106.975 1.00 52.83 371 LEU A C 1
ATOM 2693 O O . LEU A 1 366 ? 115.462 100.831 107.578 1.00 51.28 371 LEU A O 1
ATOM 2698 N N . ASP A 1 367 ? 114.326 101.772 105.882 1.00 50.15 372 ASP A N 1
ATOM 2699 C CA . ASP A 1 367 ? 115.517 102.290 105.225 1.00 52.28 372 ASP A CA 1
ATOM 2700 C C . ASP A 1 367 ? 115.493 103.811 105.229 1.00 49.73 372 ASP A C 1
ATOM 2701 O O . ASP A 1 367 ? 114.462 104.444 105.469 1.00 46.19 372 ASP A O 1
ATOM 2706 N N . TYR A 1 368 ? 116.658 104.393 104.955 1.00 47.36 373 TYR A N 1
ATOM 2707 C CA . TYR A 1 368 ? 116.811 105.840 104.915 1.00 43.47 373 TYR A CA 1
ATOM 2708 C C . TYR A 1 368 ? 116.161 106.396 103.655 1.00 44.64 373 TYR A C 1
ATOM 2709 O O . TYR A 1 368 ? 116.294 105.820 102.570 1.00 45.66 373 TYR A O 1
ATOM 2718 N N . THR A 1 369 ? 115.460 107.520 103.798 1.00 43.28 374 THR A N 1
ATOM 2719 C CA . THR A 1 369 ? 114.801 108.170 102.675 1.00 41.40 374 THR A CA 1
ATOM 2720 C C . THR A 1 369 ? 115.513 109.471 102.341 1.00 43.40 374 THR A C 1
ATOM 2721 O O . THR A 1 369 ? 115.814 110.255 103.254 1.00 45.25 374 THR A O 1
ATOM 2725 N N . PRO A 1 370 ? 115.842 109.712 101.070 1.00 42.85 375 PRO A N 1
ATOM 2726 C CA . PRO A 1 370 ? 116.423 110.996 100.679 1.00 41.84 375 PRO A CA 1
ATOM 2727 C C . PRO A 1 370 ? 115.656 112.182 101.246 1.00 40.31 375 PRO A C 1
ATOM 2728 O O . PRO A 1 370 ? 114.434 112.143 101.406 1.00 40.25 375 PRO A O 1
ATOM 2732 N N . ILE A 1 371 ? 116.399 113.249 101.548 1.00 38.17 376 ILE A N 1
ATOM 2733 C CA . ILE A 1 371 ? 115.790 114.447 102.118 1.00 39.87 376 ILE A CA 1
ATOM 2734 C C . ILE A 1 371 ? 114.840 115.103 101.123 1.00 39.73 376 ILE A C 1
ATOM 2735 O O . ILE A 1 371 ? 113.774 115.600 101.507 1.00 34.36 376 ILE A O 1
ATOM 2740 N N . ALA A 1 372 ? 115.195 115.107 99.835 1.00 48.54 377 ALA A N 1
ATOM 2741 C CA . ALA A 1 372 ? 114.336 115.717 98.827 1.00 51.36 377 ALA A CA 1
ATOM 2742 C C . ALA A 1 372 ? 113.029 114.958 98.640 1.00 51.31 377 ALA A C 1
ATOM 2743 O O . ALA A 1 372 ? 112.067 115.526 98.113 1.00 48.72 377 ALA A O 1
ATOM 2745 N N . ASP A 1 373 ? 112.971 113.696 99.059 1.00 45.34 378 ASP A N 1
ATOM 2746 C CA . ASP A 1 373 ? 111.772 112.882 98.920 1.00 42.05 378 ASP A CA 1
ATOM 2747 C C . ASP A 1 373 ? 110.870 112.935 100.147 1.00 41.74 378 ASP A C 1
ATOM 2748 O O . ASP A 1 373 ? 109.839 112.255 100.168 1.00 39.62 378 ASP A O 1
ATOM 2753 N N . ARG A 1 374 ? 111.228 113.716 101.161 1.00 44.71 379 ARG A N 1
ATOM 2754 C CA . ARG A 1 374 ? 110.423 113.812 102.373 1.00 43.36 379 ARG A CA 1
ATOM 2755 C C . ARG A 1 374 ? 109.325 114.859 102.220 1.00 38.42 379 ARG A C 1
ATOM 2756 O O . ARG A 1 374 ? 109.341 115.662 101.288 0.00 39.00 379 ARG A O 1
ATOM 2764 N N . LEU B 1 6 ? 120.735 94.150 138.750 1.00 56.71 11 LEU B N 1
ATOM 2765 C CA . LEU B 1 6 ? 119.488 94.589 138.140 1.00 59.20 11 LEU B CA 1
ATOM 2766 C C . LEU B 1 6 ? 119.433 94.094 136.693 1.00 59.15 11 LEU B C 1
ATOM 2767 O O . LEU B 1 6 ? 118.462 94.328 135.973 1.00 55.59 11 LEU B O 1
ATOM 2772 N N . GLU B 1 7 ? 120.487 93.390 136.286 1.00 60.50 12 GLU B N 1
ATOM 2773 C CA . GLU B 1 7 ? 120.576 92.866 134.929 1.00 62.31 12 GLU B CA 1
ATOM 2774 C C . GLU B 1 7 ? 119.456 91.869 134.661 1.00 62.31 12 GLU B C 1
ATOM 2775 O O . GLU B 1 7 ? 119.162 91.010 135.498 1.00 62.31 12 GLU B O 1
ATOM 2781 N N . GLY B 1 8 ? 118.834 91.984 133.488 1.00 58.33 13 GLY B N 1
ATOM 2782 C CA . GLY B 1 8 ? 117.789 91.082 133.056 1.00 55.90 13 GLY B CA 1
ATOM 2783 C C . GLY B 1 8 ? 116.381 91.589 133.288 1.00 59.47 13 GLY B C 1
ATOM 2784 O O . GLY B 1 8 ? 115.426 90.956 132.818 1.00 57.45 13 GLY B O 1
ATOM 2785 N N . VAL B 1 9 ? 116.220 92.702 133.997 1.00 62.06 14 VAL B N 1
ATOM 2786 C CA . VAL B 1 9 ? 114.896 93.235 134.310 1.00 57.90 14 VAL B CA 1
ATOM 2787 C C . VAL B 1 9 ? 114.461 94.201 133.214 1.00 55.40 14 VAL B C 1
ATOM 2788 O O . VAL B 1 9 ? 115.116 95.231 133.002 1.00 48.59 14 VAL B O 1
ATOM 2792 N N . PRO B 1 10 ? 113.369 93.916 132.496 1.00 54.23 15 PRO B N 1
ATOM 2793 C CA . PRO B 1 10 ? 112.876 94.869 131.492 1.00 54.78 15 PRO B CA 1
ATOM 2794 C C . PRO B 1 10 ? 112.275 96.108 132.134 1.00 53.22 15 PRO B C 1
ATOM 2795 O O . PRO B 1 10 ? 111.050 96.263 132.174 1.00 56.61 15 PRO B O 1
ATOM 2799 N N . ALA B 1 11 ? 113.130 96.996 132.640 1.00 50.23 16 ALA B N 1
ATOM 2800 C CA . ALA B 1 11 ? 112.663 98.158 133.384 1.00 56.60 16 ALA B CA 1
ATOM 2801 C C . ALA B 1 11 ? 112.232 99.314 132.491 1.00 56.42 16 ALA B C 1
ATOM 2802 O O . ALA B 1 11 ? 111.640 100.272 133.000 1.00 62.31 16 ALA B O 1
ATOM 2804 N N . THR B 1 12 ? 112.508 99.259 131.190 1.00 50.26 17 THR B N 1
ATOM 2805 C CA . THR B 1 12 ? 112.202 100.379 130.312 1.00 52.21 17 THR B CA 1
ATOM 2806 C C . THR B 1 12 ? 111.539 99.879 129.037 1.00 52.75 17 THR B C 1
ATOM 2807 O O . THR B 1 12 ? 111.858 98.793 128.546 1.00 52.00 17 THR B O 1
ATOM 2811 N N . LEU B 1 13 ? 110.639 100.703 128.495 1.00 46.79 18 LEU B N 1
ATOM 2812 C CA . LEU B 1 13 ? 109.993 100.397 127.225 1.00 47.21 18 LEU B CA 1
ATOM 2813 C C . LEU B 1 13 ? 110.386 101.541 126.318 1.00 48.24 18 LEU B C 1
ATOM 2814 O O . LEU B 1 13 ? 109.831 102.632 126.428 1.00 49.88 18 LEU B O 1
ATOM 2819 N N . SER B 1 14 ? 111.327 101.315 125.420 1.00 41.33 19 SER B N 1
ATOM 2820 C CA . SER B 1 14 ? 111.879 102.342 124.552 1.00 36.35 19 SER B CA 1
ATOM 2821 C C . SER B 1 14 ? 111.834 101.888 123.102 1.00 28.52 19 SER B C 1
ATOM 2822 O O . SER B 1 14 ? 112.077 100.719 122.788 1.00 32.14 19 SER B O 1
ATOM 2825 N N . SER B 1 15 ? 111.517 102.832 122.216 1.00 23.57 20 SER B N 1
ATOM 2826 C CA . SER B 1 15 ? 111.501 102.605 120.778 1.00 20.04 20 SER B CA 1
ATOM 2827 C C . SER B 1 15 ? 112.563 103.439 120.068 1.00 15.37 20 SER B C 1
ATOM 2828 O O . SER B 1 15 ? 112.375 103.851 118.921 1.00 15.40 20 SER B O 1
ATOM 2831 N N . ILE B 1 16 ? 113.682 103.693 120.740 1.00 14.32 21 ILE B N 1
ATOM 2832 C CA . ILE B 1 16 ? 114.716 104.575 120.205 1.00 9.53 21 ILE B CA 1
ATOM 2833 C C . ILE B 1 16 ? 115.775 103.794 119.439 1.00 6.79 21 ILE B C 1
ATOM 2834 O O . ILE B 1 16 ? 116.102 104.128 118.299 1.00 10.56 21 ILE B O 1
ATOM 2839 N N . SER B 1 17 ? 116.330 102.748 120.046 1.00 8.63 22 SER B N 1
ATOM 2840 C CA . SER B 1 17 ? 117.404 101.986 119.428 1.00 9.05 22 SER B CA 1
ATOM 2841 C C . SER B 1 17 ? 117.152 100.499 119.616 1.00 11.98 22 SER B C 1
ATOM 2842 O O . SER B 1 17 ? 116.492 100.072 120.567 1.00 17.90 22 SER B O 1
ATOM 2845 N N . PHE B 1 18 ? 117.692 99.708 118.691 1.00 9.68 23 PHE B N 1
ATOM 2846 C CA . PHE B 1 18 ? 117.582 98.258 118.742 1.00 12.88 23 PHE B CA 1
ATOM 2847 C C . PHE B 1 18 ? 118.952 97.641 118.515 1.00 15.07 23 PHE B C 1
ATOM 2848 O O . PHE B 1 18 ? 119.683 98.053 117.609 1.00 21.28 23 PHE B O 1
ATOM 2856 N N . VAL B 1 19 ? 119.294 96.653 119.337 1.00 21.26 24 VAL B N 1
ATOM 2857 C CA . VAL B 1 19 ? 120.586 95.980 119.276 1.00 24.72 24 VAL B CA 1
ATOM 2858 C C . VAL B 1 19 ? 120.345 94.478 119.252 1.00 31.41 24 VAL B C 1
ATOM 2859 O O . VAL B 1 19 ? 119.604 93.949 120.089 1.00 40.22 24 VAL B O 1
ATOM 2863 N N . ASP B 1 20 ? 120.964 93.793 118.292 1.00 30.76 25 ASP B N 1
ATOM 2864 C CA . ASP B 1 20 ? 120.896 92.336 118.177 1.00 35.62 25 ASP B CA 1
ATOM 2865 C C . ASP B 1 20 ? 122.328 91.815 118.100 1.00 48.91 25 ASP B C 1
ATOM 2866 O O . ASP B 1 20 ? 122.988 91.943 117.064 1.00 50.67 25 ASP B O 1
ATOM 2871 N N . GLY B 1 21 ? 122.805 91.232 119.204 1.00 52.58 26 GLY B N 1
ATOM 2872 C CA . GLY B 1 21 ? 124.177 90.760 119.270 1.00 52.10 26 GLY B CA 1
ATOM 2873 C C . GLY B 1 21 ? 124.443 89.467 118.531 1.00 55.06 26 GLY B C 1
ATOM 2874 O O . GLY B 1 21 ? 125.565 89.258 118.060 1.00 60.78 26 GLY B O 1
ATOM 2875 N N . GLN B 1 22 ? 123.442 88.598 118.416 1.00 52.98 27 GLN B N 1
ATOM 2876 C CA . GLN B 1 22 ? 123.596 87.339 117.699 1.00 46.01 27 GLN B CA 1
ATOM 2877 C C . GLN B 1 22 ? 123.488 87.508 116.190 1.00 47.99 27 GLN B C 1
ATOM 2878 O O . GLN B 1 22 ? 123.724 86.545 115.453 1.00 52.52 27 GLN B O 1
ATOM 2884 N N . ARG B 1 23 ? 123.140 88.705 115.719 1.00 45.43 28 ARG B N 1
ATOM 2885 C CA . ARG B 1 23 ? 123.076 88.982 114.291 1.00 49.04 28 ARG B CA 1
ATOM 2886 C C . ARG B 1 23 ? 123.864 90.213 113.871 1.00 49.98 28 ARG B C 1
ATOM 2887 O O . ARG B 1 23 ? 123.913 90.501 112.672 1.00 47.11 28 ARG B O 1
ATOM 2895 N N . GLY B 1 24 ? 124.482 90.943 114.798 1.00 48.67 29 GLY B N 1
ATOM 2896 C CA . GLY B 1 24 ? 125.236 92.132 114.457 1.00 47.13 29 GLY B CA 1
ATOM 2897 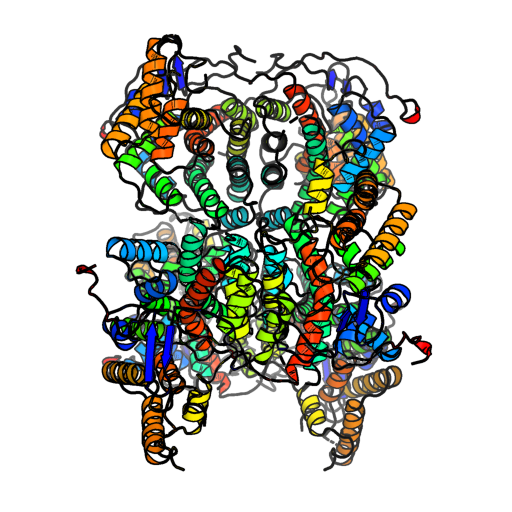C C . GLY B 1 24 ? 124.381 93.237 113.875 1.00 45.30 29 GLY B C 1
ATOM 2898 O O . GLY B 1 24 ? 124.742 93.837 112.857 1.00 42.50 29 GLY B O 1
ATOM 2899 N N . VAL B 1 25 ? 123.244 93.516 114.507 1.00 38.45 30 VAL B N 1
ATOM 2900 C CA . VAL B 1 25 ? 122.291 94.505 114.020 1.00 29.47 30 VAL B CA 1
ATOM 2901 C C . VAL B 1 25 ? 122.214 95.648 115.022 1.00 28.49 30 VAL B C 1
ATOM 2902 O O . VAL B 1 25 ? 122.019 95.418 116.220 1.00 36.73 30 VAL B O 1
ATOM 2906 N N . LEU B 1 26 ? 122.374 96.874 114.529 1.00 19.58 31 LEU B N 1
ATOM 2907 C CA . LEU B 1 26 ? 122.195 98.076 115.332 1.00 15.02 31 LEU B CA 1
ATOM 2908 C C . LEU B 1 26 ? 121.364 99.066 114.534 1.00 13.74 31 LEU B C 1
ATOM 2909 O O . LEU B 1 26 ? 121.735 99.424 113.413 1.00 22.10 31 LEU B O 1
ATOM 2914 N N . GLU B 1 27 ? 120.246 99.505 115.107 1.00 9.17 32 GLU B N 1
ATOM 2915 C CA . GLU B 1 27 ? 119.315 100.375 114.399 1.00 9.18 32 GLU B CA 1
ATOM 2916 C C . GLU B 1 27 ? 118.946 101.566 115.268 1.00 7.70 32 GLU B C 1
ATOM 2917 O O . GLU B 1 27 ? 118.650 101.403 116.455 1.00 14.18 32 GLU B O 1
ATOM 2923 N N . TYR B 1 28 ? 118.960 102.757 114.671 1.00 5.41 33 TYR B N 1
ATOM 2924 C CA . TYR B 1 28 ? 118.447 103.963 115.314 1.00 6.12 33 TYR B CA 1
ATOM 2925 C C . TYR B 1 28 ? 117.030 104.202 114.808 1.00 5.37 33 TYR B C 1
ATOM 2926 O O . TYR B 1 28 ? 116.834 104.554 113.640 1.00 8.80 33 TYR B O 1
ATOM 2935 N N . ARG B 1 29 ? 116.044 104.014 115.686 1.00 5.91 34 ARG B N 1
ATOM 2936 C CA . ARG B 1 29 ? 114.633 104.189 115.344 1.00 6.15 34 ARG B CA 1
ATOM 2937 C C . ARG B 1 29 ? 114.231 103.309 114.162 1.00 12.59 34 ARG B C 1
ATOM 2938 O O . ARG B 1 29 ? 113.400 103.692 113.336 1.00 21.08 34 ARG B O 1
ATOM 2946 N N . GLY B 1 30 ? 114.824 102.117 114.080 1.00 13.11 35 GLY B N 1
ATOM 2947 C CA . GLY B 1 30 ? 114.520 101.174 113.028 1.00 9.90 35 GLY B CA 1
ATOM 2948 C C . GLY B 1 30 ? 115.372 101.288 111.783 1.00 10.18 35 GLY B C 1
ATOM 2949 O O . GLY B 1 30 ? 115.246 100.441 110.889 1.00 24.90 35 GLY B O 1
ATOM 2950 N N . ILE B 1 31 ? 116.235 102.296 111.690 1.00 8.85 36 ILE B N 1
ATOM 2951 C CA . ILE B 1 31 ? 117.101 102.500 110.534 1.00 7.57 36 ILE B CA 1
ATOM 2952 C C . ILE B 1 31 ? 118.488 101.978 110.875 1.00 9.44 36 ILE B C 1
ATOM 2953 O O . ILE B 1 31 ? 119.056 102.342 111.911 1.00 16.61 36 ILE B O 1
ATOM 2958 N N . SER B 1 32 ? 119.031 101.133 110.003 1.00 11.03 37 SER B N 1
ATOM 2959 C CA . SER B 1 32 ? 120.318 100.507 110.261 1.00 14.11 37 SER B CA 1
ATOM 2960 C C . SER B 1 32 ? 121.426 101.554 110.336 1.00 14.65 37 SER B C 1
ATOM 2961 O O . SER B 1 32 ? 121.356 102.621 109.722 1.00 18.34 37 SER B O 1
ATOM 2964 N N . ILE B 1 33 ? 122.463 101.231 111.114 1.00 14.36 38 ILE B N 1
ATOM 2965 C CA . ILE B 1 33 ? 123.577 102.156 111.317 1.00 14.02 38 ILE B CA 1
ATOM 2966 C C . ILE B 1 33 ? 124.375 102.410 110.049 1.00 17.67 38 ILE B C 1
ATOM 2967 O O . ILE B 1 33 ? 124.974 103.484 109.916 1.00 22.81 38 ILE B O 1
ATOM 2972 N N . GLU B 1 34 ? 124.400 101.462 109.110 1.00 22.27 39 GLU B N 1
ATOM 2973 C CA . GLU B 1 34 ? 125.124 101.672 107.861 1.00 23.76 39 GLU B CA 1
ATOM 2974 C C . GLU B 1 34 ? 124.486 102.770 107.018 1.00 20.77 39 GLU B C 1
ATOM 2975 O O . GLU B 1 34 ? 125.194 103.592 106.425 1.00 23.32 39 GLU B O 1
ATOM 2981 N N . GLN B 1 35 ? 123.152 102.802 106.958 1.00 18.96 40 GLN B N 1
ATOM 2982 C CA . GLN B 1 35 ? 122.465 103.825 106.179 1.00 17.54 40 GLN B CA 1
ATOM 2983 C C . GLN B 1 35 ? 122.791 105.219 106.701 1.00 18.06 40 GLN B C 1
ATOM 2984 O O . GLN B 1 35 ? 123.070 106.140 105.925 1.00 25.40 40 GLN B O 1
ATOM 2990 N N . LEU B 1 36 ? 122.766 105.388 108.024 1.00 13.91 41 LEU B N 1
ATOM 2991 C CA . LEU B 1 36 ? 123.080 106.681 108.619 1.00 13.24 41 LEU B CA 1
ATOM 2992 C C . LEU B 1 36 ? 124.564 107.012 108.494 1.00 15.69 41 LEU B C 1
ATOM 2993 O O . LEU B 1 36 ? 124.928 108.179 108.322 1.00 19.00 41 LEU B O 1
ATOM 2998 N N . ALA B 1 37 ? 125.432 106.006 108.583 1.00 14.67 42 ALA B N 1
ATOM 2999 C CA . ALA B 1 37 ? 126.861 106.243 108.441 1.00 15.66 42 ALA B CA 1
ATOM 3000 C C . ALA B 1 37 ? 127.266 106.583 107.014 1.00 21.67 42 ALA B C 1
ATOM 3001 O O . ALA B 1 37 ? 128.316 107.209 106.824 1.00 28.23 42 ALA B O 1
ATOM 3003 N N . GLN B 1 38 ? 126.477 106.193 106.015 1.00 22.31 43 GLN B N 1
ATOM 3004 C CA . GLN B 1 38 ? 126.793 106.515 104.628 1.00 20.28 43 GLN B CA 1
ATOM 3005 C C . GLN B 1 38 ? 126.089 107.770 104.124 1.00 18.81 43 GLN B C 1
ATOM 3006 O O . GLN B 1 38 ? 126.714 108.594 103.449 1.00 25.11 43 GLN B O 1
ATOM 3012 N N . GLN B 1 39 ? 124.802 107.943 104.430 1.00 17.41 44 GLN B N 1
ATOM 3013 C CA . GLN B 1 39 ? 124.015 109.021 103.844 1.00 17.44 44 GLN B CA 1
ATOM 3014 C C . GLN B 1 39 ? 123.393 109.933 104.899 1.00 24.85 44 GLN B C 1
ATOM 3015 O O . GLN B 1 39 ? 122.279 110.425 104.716 1.00 33.78 44 GLN B O 1
ATOM 3021 N N . SER B 1 40 ? 124.097 110.179 106.002 1.00 22.31 45 SER B N 1
ATOM 3022 C CA . SER B 1 40 ? 123.568 111.058 107.036 1.00 16.78 45 SER B CA 1
ATOM 3023 C C . SER B 1 40 ? 124.715 111.717 107.788 1.00 17.73 45 SER B C 1
ATOM 3024 O O . SER B 1 40 ? 125.846 111.226 107.795 1.00 19.33 45 SER B O 1
ATOM 3027 N N . SER B 1 41 ? 124.401 112.842 108.424 1.00 15.98 46 SER B N 1
ATOM 3028 C CA . SER B 1 41 ? 125.344 113.584 109.244 1.00 10.11 46 SER B CA 1
ATOM 3029 C C . SER B 1 41 ? 124.994 113.408 110.720 1.00 12.05 46 SER B C 1
ATOM 3030 O O . SER B 1 41 ? 124.072 112.675 111.086 1.00 15.47 46 SER B O 1
ATOM 3033 N N . PHE B 1 42 ? 125.746 114.093 111.583 1.00 12.30 47 PHE B N 1
ATOM 3034 C CA . PHE B 1 42 ? 125.507 113.973 113.017 1.00 5.77 47 PHE B CA 1
ATOM 3035 C C . PHE B 1 42 ? 124.248 114.715 113.450 1.00 5.48 47 PHE B C 1
ATOM 3036 O O . PHE B 1 42 ? 123.481 114.206 114.272 1.00 7.80 47 PHE B O 1
ATOM 3044 N N . LEU B 1 43 ? 124.023 115.919 112.919 1.00 6.03 48 LEU B N 1
ATOM 3045 C CA . LEU B 1 43 ? 122.874 116.706 113.353 1.00 7.22 48 LEU B CA 1
ATOM 3046 C C . LEU B 1 43 ? 121.558 116.084 112.905 1.00 10.19 48 LEU B C 1
ATOM 3047 O O . LEU B 1 43 ? 120.592 116.063 113.675 1.00 17.96 48 LEU B O 1
ATOM 3052 N N . GLU B 1 44 ? 121.497 115.574 111.674 1.00 11.15 49 GLU B N 1
ATOM 3053 C CA . GLU B 1 44 ? 120.280 114.920 111.208 1.00 9.35 49 GLU B CA 1
ATOM 3054 C C . GLU B 1 44 ? 120.014 113.630 111.977 1.00 8.76 49 GLU B C 1
ATOM 3055 O O . GLU B 1 44 ? 118.861 113.321 112.297 1.00 12.05 49 GLU B O 1
ATOM 3061 N N . THR B 1 45 ? 121.068 112.871 112.291 1.00 9.75 50 THR B N 1
ATOM 3062 C CA . THR B 1 45 ? 120.903 111.686 113.127 1.00 7.15 50 THR B CA 1
ATOM 3063 C C . THR B 1 45 ? 120.417 112.048 114.525 1.00 7.03 50 THR B C 1
ATOM 3064 O O . THR B 1 45 ? 119.581 111.337 115.092 1.00 10.76 50 THR B O 1
ATOM 3068 N N . ALA B 1 46 ? 120.930 113.140 115.097 1.00 6.11 51 ALA B N 1
ATOM 3069 C CA . ALA B 1 46 ? 120.455 113.587 116.403 1.00 3.79 51 ALA B CA 1
ATOM 3070 C C . ALA B 1 46 ? 118.989 113.997 116.344 1.00 4.94 51 ALA B C 1
ATOM 3071 O O . ALA B 1 46 ? 118.220 113.707 117.268 1.00 7.43 51 ALA B O 1
ATOM 3073 N N . TYR B 1 47 ? 118.588 114.685 115.273 1.00 5.50 52 TYR B N 1
ATOM 3074 C CA . TYR B 1 47 ? 117.180 115.028 115.096 1.00 7.47 52 TYR B CA 1
ATOM 3075 C C . TYR B 1 47 ? 116.321 113.773 115.005 1.00 9.89 52 TYR B C 1
ATOM 3076 O O . TYR B 1 47 ? 115.250 113.698 115.618 1.00 11.56 52 TYR B O 1
ATOM 3085 N N . LEU B 1 48 ? 116.783 112.774 114.251 1.00 8.92 53 LEU B N 1
ATOM 3086 C CA . LEU B 1 48 ? 116.046 111.519 114.137 1.00 6.16 53 LEU B CA 1
ATOM 3087 C C . LEU B 1 48 ? 115.913 110.836 115.492 1.00 7.25 53 LEU B C 1
ATOM 3088 O O . LEU B 1 48 ? 114.848 110.311 115.835 1.00 13.41 53 LEU B O 1
ATOM 3093 N N . LEU B 1 49 ? 116.992 110.827 116.275 1.00 6.88 54 LEU B N 1
ATOM 3094 C CA . LEU B 1 49 ? 116.959 110.175 117.579 1.00 5.24 54 LEU B CA 1
ATOM 3095 C C . LEU B 1 49 ? 116.004 110.887 118.529 1.00 5.46 54 LEU B C 1
ATOM 3096 O O . LEU B 1 49 ? 115.160 110.250 119.171 1.00 5.09 54 LEU B O 1
ATOM 3101 N N . ILE B 1 50 ? 116.125 112.211 118.635 1.00 5.45 55 ILE B N 1
ATOM 3102 C CA . ILE B 1 50 ? 115.343 112.946 119.625 1.00 4.75 55 ILE B CA 1
ATOM 3103 C C . ILE B 1 50 ? 113.871 113.003 119.232 1.00 7.86 55 ILE B C 1
ATOM 3104 O O . ILE B 1 50 ? 112.987 112.775 120.066 1.00 8.21 55 ILE B O 1
ATOM 3109 N N . TRP B 1 51 ? 113.577 113.300 117.965 1.00 9.87 56 TRP B N 1
ATOM 3110 C CA . TRP B 1 51 ? 112.205 113.551 117.545 1.00 8.74 56 TRP B CA 1
ATOM 3111 C C . TRP B 1 51 ? 111.536 112.356 116.877 1.00 8.93 56 TRP B C 1
ATOM 3112 O O . TRP B 1 51 ? 110.317 112.383 116.681 1.00 12.31 56 TRP B O 1
ATOM 3123 N N . GLY B 1 52 ? 112.288 111.316 116.526 1.00 7.24 57 GLY B N 1
ATOM 3124 C CA . GLY B 1 52 ? 111.710 110.080 116.045 1.00 7.80 57 GLY B CA 1
ATOM 3125 C C . GLY B 1 52 ? 111.468 109.997 114.553 1.00 11.79 57 GLY B C 1
ATOM 3126 O O . GLY B 1 52 ? 111.093 108.924 114.066 1.00 16.22 57 GLY B O 1
ATOM 3127 N N . HIS B 1 53 ? 111.667 111.083 113.809 1.00 11.12 58 HIS B N 1
ATOM 3128 C CA . HIS B 1 53 ? 111.446 111.055 112.371 1.00 11.19 58 HIS B CA 1
ATOM 3129 C C . HIS B 1 53 ? 112.508 111.895 111.678 1.00 12.50 58 HIS B C 1
ATOM 3130 O O . HIS B 1 53 ? 113.083 112.810 112.273 1.00 16.67 58 HIS B O 1
ATOM 3137 N N . LEU B 1 54 ? 112.760 111.571 110.414 1.00 12.58 59 LEU B N 1
ATOM 3138 C CA . LEU B 1 54 ? 113.744 112.310 109.641 1.00 13.97 59 LEU B CA 1
ATOM 3139 C C . LEU B 1 54 ? 113.251 113.734 109.394 1.00 19.59 59 LEU B C 1
ATOM 3140 O O . LEU B 1 54 ? 112.099 113.931 108.991 1.00 21.64 59 LEU B O 1
ATOM 3145 N N . PRO B 1 55 ? 114.084 114.742 109.623 1.00 19.99 60 PRO B N 1
ATOM 3146 C CA . PRO B 1 55 ? 113.667 116.122 109.366 1.00 20.62 60 PRO B CA 1
ATOM 3147 C C . PRO B 1 55 ? 113.578 116.416 107.876 1.00 32.25 60 PRO B C 1
ATOM 3148 O O . PRO B 1 55 ? 114.260 115.811 107.047 1.00 29.85 60 PRO B O 1
ATOM 3152 N N . THR B 1 56 ? 112.711 117.374 107.548 1.00 33.96 61 THR B N 1
ATOM 3153 C CA . THR B 1 56 ? 112.590 117.844 106.174 1.00 22.01 61 THR B CA 1
ATOM 3154 C C . THR B 1 56 ? 113.707 118.831 105.865 1.00 22.56 61 THR B C 1
ATOM 3155 O O . THR B 1 56 ? 114.588 119.056 106.701 1.00 31.87 61 THR B O 1
ATOM 3159 N N . GLN B 1 57 ? 113.689 119.420 104.668 1.00 24.13 62 GLN B N 1
ATOM 3160 C CA . GLN B 1 57 ? 114.715 120.392 104.312 1.00 24.59 62 GLN B CA 1
ATOM 3161 C C . GLN B 1 57 ? 114.644 121.633 105.196 1.00 28.81 62 GLN B C 1
ATOM 3162 O O . GLN B 1 57 ? 115.653 122.036 105.785 1.00 31.39 62 GLN B O 1
ATOM 3168 N N . GLN B 1 58 ? 113.458 122.236 105.311 1.00 29.17 63 GLN B N 1
ATOM 3169 C CA . GLN B 1 58 ? 113.318 123.447 106.114 1.00 30.86 63 GLN B CA 1
ATOM 3170 C C . GLN B 1 58 ? 113.625 123.178 107.582 1.00 28.76 63 GLN B C 1
ATOM 3171 O O . GLN B 1 58 ? 114.287 123.989 108.241 1.00 32.58 63 GLN B O 1
ATOM 3177 N N . GLU B 1 59 ? 113.157 122.043 108.110 1.00 25.42 64 GLU B N 1
ATOM 3178 C CA . GLU B 1 59 ? 113.442 121.703 109.499 1.00 22.77 64 GLU B CA 1
ATOM 3179 C C . GLU B 1 59 ? 114.936 121.516 109.726 1.00 23.57 64 GLU B C 1
ATOM 3180 O O . GLU B 1 59 ? 115.481 121.986 110.730 1.00 24.92 64 GLU B O 1
ATOM 3186 N N . LEU B 1 60 ? 115.616 120.834 108.800 1.00 23.46 65 LEU B N 1
ATOM 3187 C CA . LEU B 1 60 ? 117.052 120.623 108.949 1.00 22.31 65 LEU B CA 1
ATOM 3188 C C . LEU B 1 60 ? 117.815 121.941 108.901 1.00 23.58 65 LEU B C 1
ATOM 3189 O O . LEU B 1 60 ? 118.718 122.174 109.714 1.00 26.28 65 LEU B O 1
ATOM 3194 N N . THR B 1 61 ? 117.467 122.819 107.954 1.00 22.34 66 THR B N 1
ATOM 3195 C CA . THR B 1 61 ? 118.145 124.111 107.880 1.00 22.51 66 THR B CA 1
ATOM 3196 C C . THR B 1 61 ? 117.888 124.957 109.120 1.00 21.62 66 THR B C 1
ATOM 3197 O O . THR B 1 61 ? 118.813 125.606 109.623 1.00 24.47 66 THR B O 1
ATOM 3201 N N . GLU B 1 62 ? 116.653 124.966 109.628 1.00 19.19 67 GLU B N 1
ATOM 3202 C CA . GLU B 1 62 ? 116.365 125.728 110.840 1.00 20.97 67 GLU B CA 1
ATOM 3203 C C . GLU B 1 62 ? 117.118 125.164 112.039 1.00 23.34 67 GLU B C 1
ATOM 3204 O O . GLU B 1 62 ? 117.639 125.924 112.865 1.00 26.56 67 GLU B O 1
ATOM 3210 N N . PHE B 1 63 ? 117.187 123.834 112.151 1.00 21.50 68 PHE B N 1
ATOM 3211 C CA . PHE B 1 63 ? 117.931 123.207 113.237 1.00 16.78 68 PHE B CA 1
ATOM 3212 C C . PHE B 1 63 ? 119.407 123.581 113.177 1.00 14.07 68 PHE B C 1
ATOM 3213 O O . PHE B 1 63 ? 120.010 123.947 114.194 1.00 19.99 68 PHE B O 1
ATOM 3221 N N . GLU B 1 64 ? 120.004 123.506 111.985 1.00 13.33 69 GLU B N 1
ATOM 3222 C CA . GLU B 1 64 ? 121.411 123.865 111.843 1.00 13.54 69 GLU B CA 1
ATOM 3223 C C . GLU B 1 64 ? 121.650 125.341 112.130 1.00 12.01 69 GLU B C 1
ATOM 3224 O O . GLU B 1 64 ? 122.655 125.689 112.758 1.00 13.81 69 GLU B O 1
ATOM 3230 N N . HIS B 1 65 ? 120.748 126.219 111.685 1.00 12.53 70 HIS B N 1
ATOM 3231 C CA . HIS B 1 65 ? 120.899 127.643 111.963 1.00 13.35 70 HIS B CA 1
ATOM 3232 C C . HIS B 1 65 ? 120.825 127.922 113.460 1.00 13.74 70 HIS B C 1
ATOM 3233 O O . HIS B 1 65 ? 121.633 128.686 114.003 1.00 17.04 70 HIS B O 1
ATOM 3240 N N . GLU B 1 66 ? 119.861 127.303 114.146 1.00 14.25 71 GLU B N 1
ATOM 3241 C CA . GLU B 1 66 ? 119.733 127.510 115.585 1.00 8.30 71 GLU B CA 1
ATOM 3242 C C . GLU B 1 66 ? 120.949 126.976 116.330 1.00 6.37 71 GLU B C 1
ATOM 3243 O O . GLU B 1 66 ? 121.417 127.596 117.291 1.00 9.57 71 GLU B O 1
ATOM 3249 N N . ILE B 1 67 ? 121.470 125.821 115.907 1.00 8.33 72 ILE B N 1
ATOM 3250 C CA . ILE B 1 67 ? 122.655 125.276 116.562 1.00 5.14 72 ILE B CA 1
ATOM 3251 C C . ILE B 1 67 ? 123.868 126.168 116.324 1.00 4.68 72 ILE B C 1
ATOM 3252 O O . ILE B 1 67 ? 124.639 126.437 117.252 1.00 5.26 72 ILE B O 1
ATOM 3257 N N . ARG B 1 68 ? 124.054 126.652 115.095 1.00 5.40 73 ARG B N 1
ATOM 3258 C CA . ARG B 1 68 ? 125.170 127.539 114.790 1.00 5.73 73 ARG B CA 1
ATOM 3259 C C . ARG B 1 68 ? 125.065 128.882 115.497 1.00 5.89 73 ARG B C 1
ATOM 3260 O O . ARG B 1 68 ? 126.097 129.499 115.781 1.00 6.84 73 ARG B O 1
ATOM 3268 N N . TYR B 1 69 ? 123.849 129.352 115.781 1.00 6.63 74 TYR B N 1
ATOM 3269 C CA . TYR B 1 69 ? 123.695 130.641 116.447 1.00 5.67 74 TYR B CA 1
ATOM 3270 C C . TYR B 1 69 ? 124.057 130.564 117.926 1.00 7.27 74 TYR B C 1
ATOM 3271 O O . TYR B 1 69 ? 124.492 131.565 118.507 1.00 10.16 74 TYR B O 1
ATOM 3280 N N . HIS B 1 70 ? 123.893 129.398 118.547 1.00 7.20 75 HIS B N 1
ATOM 3281 C CA . HIS B 1 70 ? 124.094 129.235 119.981 1.00 3.15 75 HIS B CA 1
ATOM 3282 C C . HIS B 1 70 ? 125.452 128.639 120.332 1.00 2.74 75 HIS B C 1
ATOM 3283 O O . HIS B 1 70 ? 125.665 128.252 121.485 1.00 3.63 75 HIS B O 1
ATOM 3290 N N . ARG B 1 71 ? 126.374 128.553 119.371 1.00 2.13 76 ARG B N 1
ATOM 3291 C CA . ARG B 1 71 ? 127.672 127.942 119.632 1.00 2.52 76 ARG B CA 1
ATOM 3292 C C . ARG B 1 71 ? 128.564 128.788 120.529 1.00 4.61 76 ARG B C 1
ATOM 3293 O O . ARG B 1 71 ? 129.592 128.285 120.996 1.00 4.39 76 ARG B O 1
ATOM 3301 N N . ARG B 1 72 ? 128.207 130.042 120.784 1.00 8.11 77 ARG B N 1
ATOM 3302 C CA . ARG B 1 72 ? 129.026 130.947 121.580 1.00 6.52 77 ARG B CA 1
ATOM 3303 C C . ARG B 1 72 ? 128.527 130.964 123.019 1.00 5.53 77 ARG B C 1
ATOM 3304 O O . ARG B 1 72 ? 127.318 131.049 123.260 1.00 8.41 77 ARG B O 1
ATOM 3312 N N . ILE B 1 73 ? 129.458 130.885 123.966 1.00 4.20 78 ILE B N 1
ATOM 3313 C CA . ILE B 1 73 ? 129.134 130.862 125.387 1.00 4.87 78 ILE B CA 1
ATOM 3314 C C . ILE B 1 73 ? 129.375 132.244 125.977 1.00 4.68 78 ILE B C 1
ATOM 3315 O O . ILE B 1 73 ? 130.132 133.057 125.433 1.00 5.75 78 ILE B O 1
ATOM 3320 N N . LYS B 1 74 ? 128.720 132.513 127.105 1.00 3.76 79 LYS B N 1
ATOM 3321 C CA . LYS B 1 74 ? 128.863 133.794 127.779 1.00 3.12 79 LYS B CA 1
ATOM 3322 C C . LYS B 1 74 ? 130.271 133.942 128.348 1.00 3.03 79 LYS B C 1
ATOM 3323 O O . LYS B 1 74 ? 130.999 132.965 128.544 1.00 3.72 79 LYS B O 1
ATOM 3329 N N . PHE B 1 75 ? 130.657 135.191 128.617 1.00 2.66 80 PHE B N 1
ATOM 3330 C CA . PHE B 1 75 ? 131.974 135.442 129.184 1.00 1.86 80 PHE B CA 1
ATOM 3331 C C . PHE B 1 75 ? 132.064 135.036 130.648 1.00 1.79 80 PHE B C 1
ATOM 3332 O O . PHE B 1 75 ? 133.173 134.808 131.146 1.00 2.14 80 PHE B O 1
ATOM 3340 N N . ARG B 1 76 ? 130.930 134.923 131.343 1.00 2.74 81 ARG B N 1
ATOM 3341 C CA . ARG B 1 76 ? 130.948 134.417 132.711 1.00 2.97 81 ARG B CA 1
ATOM 3342 C C . ARG B 1 76 ? 131.359 132.951 132.767 1.00 3.59 81 ARG B C 1
ATOM 3343 O O . ARG B 1 76 ? 132.074 132.549 133.689 1.00 3.99 81 ARG B O 1
ATOM 3351 N N . ILE B 1 77 ? 130.926 132.147 131.794 1.00 2.56 82 ILE B N 1
ATOM 3352 C CA . ILE B 1 77 ? 131.311 130.738 131.762 1.00 1.36 82 ILE B CA 1
ATOM 3353 C C . ILE B 1 77 ? 132.810 130.602 131.513 1.00 1.23 82 ILE B C 1
ATOM 3354 O O . ILE B 1 77 ? 133.494 129.782 132.141 1.00 2.27 82 ILE B O 1
ATOM 3359 N N . ARG B 1 78 ? 133.342 131.403 130.588 1.00 1.00 83 ARG B N 1
ATOM 3360 C CA . ARG B 1 78 ? 134.782 131.395 130.350 1.00 0.86 83 ARG B CA 1
ATOM 3361 C C . ARG B 1 78 ? 135.547 131.862 131.582 1.00 1.36 83 ARG B C 1
ATOM 3362 O O . ARG B 1 78 ? 136.606 131.313 131.905 1.00 2.25 83 ARG B O 1
ATOM 3370 N N . ASP B 1 79 ? 135.027 132.873 132.284 1.00 1.94 84 ASP B N 1
ATOM 3371 C CA . ASP B 1 79 ? 135.665 133.320 133.518 1.00 1.12 84 ASP B CA 1
ATOM 3372 C C . ASP B 1 79 ? 135.660 132.217 134.567 1.00 1.20 84 ASP B C 1
ATOM 3373 O O . ASP B 1 79 ? 136.638 132.043 135.303 1.00 2.00 84 ASP B O 1
ATOM 3378 N N . MET B 1 80 ? 134.563 131.461 134.648 1.00 1.51 85 MET B N 1
ATOM 3379 C CA . MET B 1 80 ? 134.500 130.322 135.558 1.00 0.89 85 MET B CA 1
ATOM 3380 C C . MET B 1 80 ? 135.546 129.275 135.195 1.00 0.87 85 MET B C 1
ATOM 3381 O O . MET B 1 80 ? 136.193 128.698 136.076 1.00 0.95 85 MET B O 1
ATOM 3386 N N . MET B 1 81 ? 135.712 129.004 133.898 1.00 0.82 86 MET B N 1
ATOM 3387 C CA . MET B 1 81 ? 136.757 128.072 133.478 1.00 0.44 86 MET B CA 1
ATOM 3388 C C . MET B 1 81 ? 138.148 128.591 133.814 1.00 0.66 86 MET B C 1
ATOM 3389 O O . MET B 1 81 ? 139.048 127.798 134.110 1.00 1.14 86 MET B O 1
ATOM 3394 N N . LYS B 1 82 ? 138.352 129.909 133.762 1.00 0.97 87 LYS B N 1
ATOM 3395 C CA . LYS B 1 82 ? 139.642 130.467 134.155 1.00 0.88 87 LYS B CA 1
ATOM 3396 C C . LYS B 1 82 ? 139.983 130.178 135.611 1.00 1.23 87 LYS B C 1
ATOM 3397 O O . LYS B 1 82 ? 141.167 130.183 135.963 1.00 2.31 87 LYS B O 1
ATOM 3403 N N . CYS B 1 83 ? 138.983 129.929 136.456 1.00 1.24 88 CYS B N 1
ATOM 3404 C CA . CYS B 1 83 ? 139.215 129.589 137.852 1.00 1.12 88 CYS B CA 1
ATOM 3405 C C . CYS B 1 83 ? 139.366 128.093 138.090 1.00 1.54 88 CYS B C 1
ATOM 3406 O O . CYS B 1 83 ? 139.679 127.693 139.216 1.00 2.16 88 CYS B O 1
ATOM 3409 N N . PHE B 1 84 ? 139.149 127.265 137.074 1.00 1.46 89 PHE B N 1
ATOM 3410 C CA . PHE B 1 84 ? 139.357 125.833 137.231 1.00 1.37 89 PHE B CA 1
ATOM 3411 C C . PHE B 1 84 ? 140.843 125.543 137.433 1.00 3.61 89 PHE B C 1
ATOM 3412 O O . PHE B 1 84 ? 141.691 126.172 136.789 1.00 7.76 89 PHE B O 1
ATOM 3420 N N . PRO B 1 85 ? 141.194 124.603 138.308 1.00 4.12 90 PRO B N 1
ATOM 3421 C CA . PRO B 1 85 ? 142.604 124.222 138.445 1.00 6.08 90 PRO B CA 1
ATOM 3422 C C . PRO B 1 85 ? 143.124 123.583 137.168 1.00 11.55 90 PRO B C 1
ATOM 3423 O O . PRO B 1 85 ? 142.409 122.850 136.481 1.00 18.34 90 PRO B O 1
ATOM 3427 N N . ASP B 1 86 ? 144.388 123.869 136.852 1.00 12.25 91 ASP B N 1
ATOM 3428 C CA . ASP B 1 86 ? 144.991 123.347 135.632 1.00 9.31 91 ASP B CA 1
ATOM 3429 C C . ASP B 1 86 ? 145.246 121.849 135.696 1.00 10.99 91 ASP B C 1
ATOM 3430 O O . ASP B 1 86 ? 145.415 121.223 134.644 1.00 11.30 91 ASP B O 1
ATOM 3435 N N . SER B 1 87 ? 145.278 121.262 136.890 1.00 11.43 92 SER B N 1
ATOM 3436 C CA . SER B 1 87 ? 145.542 119.841 137.060 1.00 9.99 92 SER B CA 1
ATOM 3437 C C . SER B 1 87 ? 144.267 119.008 137.131 1.00 13.54 92 SER B C 1
ATOM 3438 O O . SER B 1 87 ? 144.347 117.787 137.295 1.00 17.15 92 SER B O 1
ATOM 3441 N N . GLY B 1 88 ? 143.100 119.636 137.015 1.00 9.71 93 GLY B N 1
ATOM 3442 C CA . GLY B 1 88 ? 141.860 118.892 137.052 1.00 6.32 93 GLY B CA 1
ATOM 3443 C C . GLY B 1 88 ? 141.635 118.081 135.792 1.00 9.10 93 GLY B C 1
ATOM 3444 O O . GLY B 1 88 ? 142.156 118.380 134.716 1.00 12.13 93 GLY B O 1
ATOM 3445 N N . HIS B 1 89 ? 140.836 117.018 135.936 1.00 7.27 94 HIS B N 1
ATOM 3446 C CA . HIS B 1 89 ? 140.580 116.184 134.772 1.00 6.75 94 HIS B CA 1
ATOM 3447 C C . HIS B 1 89 ? 139.503 116.810 133.891 1.00 6.39 94 HIS B C 1
ATOM 3448 O O . HIS B 1 89 ? 138.610 117.504 134.389 1.00 7.92 94 HIS B O 1
ATOM 3455 N N . PRO B 1 90 ? 139.574 116.587 132.576 1.00 5.25 95 PRO B N 1
ATOM 3456 C CA . PRO B 1 90 ? 138.548 117.147 131.683 1.00 4.25 95 PRO B CA 1
ATOM 3457 C C . PRO B 1 90 ? 137.133 116.689 131.994 1.00 4.28 95 PRO B C 1
ATOM 3458 O O . PRO B 1 90 ? 136.191 117.441 131.724 1.00 6.55 95 PRO B O 1
ATOM 3462 N N . MET B 1 91 ? 136.943 115.485 132.536 1.00 4.48 96 MET B N 1
ATOM 3463 C CA . MET B 1 91 ? 135.591 115.031 132.853 1.00 3.72 96 MET B CA 1
ATOM 3464 C C . MET B 1 91 ? 134.984 115.809 134.015 1.00 4.06 96 MET B C 1
ATOM 3465 O O . MET B 1 91 ? 133.795 116.147 133.983 1.00 6.58 96 MET B O 1
ATOM 3470 N N . ASP B 1 92 ? 135.778 116.093 135.051 1.00 4.49 97 ASP B N 1
ATOM 3471 C CA . ASP B 1 92 ? 135.283 116.911 136.154 1.00 2.99 97 ASP B CA 1
ATOM 3472 C C . ASP B 1 92 ? 134.920 118.312 135.676 1.00 3.06 97 ASP B C 1
ATOM 3473 O O . ASP B 1 92 ? 133.892 118.867 136.081 1.00 2.56 97 ASP B O 1
ATOM 3478 N N . ALA B 1 93 ? 135.754 118.895 134.813 1.00 2.87 98 ALA B N 1
ATOM 3479 C CA . ALA B 1 93 ? 135.443 120.204 134.252 1.00 1.52 98 ALA B CA 1
ATOM 3480 C C . ALA B 1 93 ? 134.190 120.163 133.387 1.00 1.31 98 ALA B C 1
ATOM 3481 O O . ALA B 1 93 ? 133.391 121.104 133.413 1.00 2.09 98 ALA B O 1
ATOM 3483 N N . LEU B 1 94 ? 134.007 119.089 132.614 1.00 1.27 99 LEU B N 1
ATOM 3484 C CA . LEU B 1 94 ? 132.797 118.951 131.810 1.00 1.39 99 LEU B CA 1
ATOM 3485 C C . LEU B 1 94 ? 131.558 118.873 132.689 1.00 1.16 99 LEU B C 1
ATOM 3486 O O . LEU B 1 94 ? 130.538 119.506 132.391 1.00 1.73 99 LEU B O 1
ATOM 3491 N N . GLN B 1 95 ? 131.626 118.099 133.774 1.00 1.44 100 GLN B N 1
ATOM 3492 C CA . GLN B 1 95 ? 130.495 118.013 134.694 1.00 0.82 100 GLN B CA 1
ATOM 3493 C C . GLN B 1 95 ? 130.209 119.364 135.339 1.00 0.91 100 GLN B C 1
ATOM 3494 O O . GLN B 1 95 ? 129.049 119.774 135.467 1.00 1.37 100 GLN B O 1
ATOM 3500 N N . ALA B 1 96 ? 131.264 120.076 135.746 1.00 1.26 101 ALA B N 1
ATOM 3501 C CA . ALA B 1 96 ? 131.082 121.385 136.365 1.00 0.58 101 ALA B CA 1
ATOM 3502 C C . ALA B 1 96 ? 130.450 122.376 135.395 1.00 0.90 101 ALA B C 1
ATOM 3503 O O . ALA B 1 96 ? 129.548 123.132 135.770 1.00 1.44 101 ALA B O 1
ATOM 3505 N N . SER B 1 97 ? 130.905 122.384 134.140 1.00 0.94 102 SER B N 1
ATOM 3506 C CA . SER B 1 97 ? 130.333 123.282 133.142 1.00 0.61 102 SER B CA 1
ATOM 3507 C C . SER B 1 97 ? 128.894 122.918 132.794 1.00 0.51 102 SER B C 1
ATOM 3508 O O . SER B 1 97 ? 128.060 123.813 132.613 1.00 0.97 102 SER B O 1
ATOM 3511 N N . ALA B 1 98 ? 128.582 121.623 132.696 1.00 0.42 103 ALA B N 1
ATOM 3512 C CA . ALA B 1 98 ? 127.202 121.216 132.455 1.00 0.45 103 ALA B CA 1
ATOM 3513 C C . ALA B 1 98 ? 126.294 121.626 133.605 1.00 1.44 103 ALA B C 1
ATOM 3514 O O . ALA B 1 98 ? 125.154 122.047 133.377 1.00 1.92 103 ALA B O 1
ATOM 3516 N N . ALA B 1 99 ? 126.775 121.509 134.846 1.00 2.03 104 ALA B N 1
ATOM 3517 C CA . ALA B 1 99 ? 125.988 121.966 135.987 1.00 0.50 104 ALA B CA 1
ATOM 3518 C C . ALA B 1 99 ? 125.853 123.484 136.008 1.00 0.89 104 ALA B C 1
ATOM 3519 O O . ALA B 1 99 ? 124.812 124.006 136.425 1.00 1.70 104 ALA B O 1
ATOM 3521 N N . ALA B 1 100 ? 126.887 124.204 135.571 1.00 0.93 105 ALA B N 1
ATOM 3522 C CA . ALA B 1 100 ? 126.838 125.661 135.549 1.00 0.83 105 ALA B CA 1
ATOM 3523 C C . ALA B 1 100 ? 125.931 126.192 134.448 1.00 1.20 105 ALA B C 1
ATOM 3524 O O . ALA B 1 100 ? 125.416 127.309 134.564 1.00 2.67 105 ALA B O 1
ATOM 3526 N N . LEU B 1 101 ? 125.740 125.424 133.372 1.00 1.64 106 LEU B N 1
ATOM 3527 C CA . LEU B 1 101 ? 124.803 125.840 132.331 1.00 1.29 106 LEU B CA 1
ATOM 3528 C C . LEU B 1 101 ? 123.392 126.015 132.882 1.00 1.38 106 LEU B C 1
ATOM 3529 O O . LEU B 1 101 ? 122.637 126.866 132.396 1.00 2.50 106 LEU B O 1
ATOM 3534 N N . GLY B 1 102 ? 123.020 125.217 133.886 1.00 1.09 107 GLY B N 1
ATOM 3535 C CA . GLY B 1 102 ? 121.718 125.362 134.512 1.00 1.39 107 GLY B CA 1
ATOM 3536 C C . GLY B 1 102 ? 121.580 126.587 135.386 1.00 2.32 107 GLY B C 1
ATOM 3537 O O . GLY B 1 102 ? 120.456 127.016 135.660 1.00 5.36 107 GLY B O 1
ATOM 3538 N N . LEU B 1 103 ? 122.699 127.157 135.839 1.00 1.82 108 LEU B N 1
ATOM 3539 C CA . LEU B 1 103 ? 122.635 128.413 136.578 1.00 1.28 108 LEU B CA 1
ATOM 3540 C C . LEU B 1 103 ? 122.169 129.557 135.689 1.00 1.52 108 LEU B C 1
ATOM 3541 O O . LEU B 1 103 ? 121.642 130.557 136.188 1.00 2.41 108 LEU B O 1
ATOM 3546 N N . PHE B 1 104 ? 122.351 129.428 134.375 1.00 1.47 109 PHE B N 1
ATOM 3547 C CA . PHE B 1 104 ? 122.001 130.485 133.436 1.00 1.26 109 PHE B CA 1
ATOM 3548 C C . PHE B 1 104 ? 120.730 130.173 132.654 1.00 2.61 109 PHE B C 1
ATOM 3549 O O . PHE B 1 104 ? 119.805 130.990 132.619 1.00 3.27 109 PHE B O 1
ATOM 3557 N N . TYR B 1 105 ? 120.668 129.000 132.024 1.00 4.27 110 TYR B N 1
ATOM 3558 C CA . TYR B 1 105 ? 119.630 128.705 131.045 1.00 2.42 110 TYR B CA 1
ATOM 3559 C C . TYR B 1 105 ? 118.493 127.850 131.584 1.00 2.81 110 TYR B C 1
ATOM 3560 O O . TYR B 1 105 ? 117.638 127.424 130.801 1.00 5.60 110 TYR B O 1
ATOM 3569 N N . SER B 1 106 ? 118.450 127.586 132.885 1.00 2.99 111 SER B N 1
ATOM 3570 C CA . SER B 1 106 ? 117.357 126.801 133.450 1.00 5.06 111 SER B CA 1
ATOM 3571 C C . SER B 1 106 ? 116.365 127.697 134.184 1.00 6.28 111 SER B C 1
ATOM 3572 O O . SER B 1 106 ? 115.223 127.309 134.430 0.00 6.08 111 SER B O 1
ATOM 3575 N N . PRO B 1 113 ? 106.446 123.590 125.980 1.00 43.75 118 PRO B N 1
ATOM 3576 C CA . PRO B 1 113 ? 106.350 123.653 124.517 1.00 48.50 118 PRO B CA 1
ATOM 3577 C C . PRO B 1 113 ? 107.695 123.938 123.849 1.00 46.06 118 PRO B C 1
ATOM 3578 O O . PRO B 1 113 ? 108.265 123.049 123.215 1.00 36.87 118 PRO B O 1
ATOM 3582 N N . GLU B 1 114 ? 108.191 125.164 123.995 1.00 42.57 119 GLU B N 1
ATOM 3583 C CA . GLU B 1 114 ? 109.467 125.568 123.420 1.00 34.32 119 GLU B CA 1
ATOM 3584 C C . GLU B 1 114 ? 110.650 125.232 124.324 1.00 27.37 119 GLU B C 1
ATOM 3585 O O . GLU B 1 114 ? 111.803 125.360 123.897 1.00 25.56 119 GLU B O 1
ATOM 3591 N N . TYR B 1 115 ? 110.393 124.785 125.553 1.00 27.67 120 TYR B N 1
ATOM 3592 C CA . TYR B 1 115 ? 111.461 124.456 126.487 1.00 27.50 120 TYR B CA 1
ATOM 3593 C C . TYR B 1 115 ? 112.287 123.253 126.052 1.00 24.83 120 TYR B C 1
ATOM 3594 O O . TYR B 1 115 ? 113.499 123.234 126.296 1.00 27.34 120 TYR B O 1
ATOM 3603 N N . ILE B 1 116 ? 111.666 122.253 125.426 1.00 21.65 121 ILE B N 1
ATOM 3604 C CA . ILE B 1 116 ? 112.411 121.085 124.969 1.00 15.29 121 ILE B CA 1
ATOM 3605 C C . ILE B 1 116 ? 113.387 121.462 123.864 1.00 13.55 121 ILE B C 1
ATOM 3606 O O . ILE B 1 116 ? 114.576 121.121 123.924 1.00 13.79 121 ILE B O 1
ATOM 3611 N N . ARG B 1 117 ? 112.907 122.178 122.847 1.00 13.92 122 ARG B N 1
ATOM 3612 C CA . ARG B 1 117 ? 113.729 122.518 121.694 1.00 10.69 122 ARG B CA 1
ATOM 3613 C C . ARG B 1 117 ? 114.871 123.463 122.041 1.00 9.87 122 ARG B C 1
ATOM 3614 O O . ARG B 1 117 ? 115.996 123.251 121.573 1.00 11.15 122 ARG B O 1
ATOM 3622 N N . ALA B 1 118 ? 114.610 124.492 122.849 1.00 9.76 123 ALA B N 1
ATOM 3623 C CA . ALA B 1 118 ? 115.657 125.434 123.227 1.00 6.74 123 ALA B CA 1
ATOM 3624 C C . ALA B 1 118 ? 116.759 124.749 124.026 1.00 6.11 123 ALA B C 1
ATOM 3625 O O . ALA B 1 118 ? 117.948 124.957 123.762 1.00 6.01 123 ALA B O 1
ATOM 3627 N N . ALA B 1 119 ? 116.381 123.919 124.998 1.00 5.32 124 ALA B N 1
ATOM 3628 C CA . ALA B 1 119 ? 117.381 123.224 125.803 1.00 3.63 124 ALA B CA 1
ATOM 3629 C C . ALA B 1 119 ? 118.228 122.294 124.945 1.00 2.90 124 ALA B C 1
ATOM 3630 O O . ALA B 1 119 ? 119.455 122.237 125.102 1.00 3.48 124 ALA B O 1
ATOM 3632 N N . VAL B 1 120 ? 117.591 121.566 124.025 1.00 2.96 125 VAL B N 1
ATOM 3633 C CA . VAL B 1 120 ? 118.321 120.636 123.168 1.00 1.99 125 VAL B CA 1
ATOM 3634 C C . VAL B 1 120 ? 119.351 121.381 122.328 1.00 2.05 125 VAL B C 1
ATOM 3635 O O . VAL B 1 120 ? 120.526 120.994 122.265 1.00 1.84 125 VAL B O 1
ATOM 3639 N N . VAL B 1 121 ? 118.929 122.470 121.677 1.00 2.70 126 VAL B N 1
ATOM 3640 C CA . VAL B 1 121 ? 119.848 123.180 120.795 1.00 1.41 126 VAL B CA 1
ATOM 3641 C C . VAL B 1 121 ? 120.959 123.852 121.594 1.00 2.06 126 VAL B C 1
ATOM 3642 O O . VAL B 1 121 ? 122.119 123.843 121.169 1.00 1.52 126 VAL B O 1
ATOM 3646 N N . ARG B 1 122 ? 120.645 124.419 122.764 1.00 2.42 127 ARG B N 1
ATOM 3647 C CA . ARG B 1 122 ? 121.692 125.034 123.575 1.00 1.16 127 ARG B CA 1
ATOM 3648 C C . ARG B 1 122 ? 122.721 124.007 124.028 1.00 1.01 127 ARG B C 1
ATOM 3649 O O . ARG B 1 122 ? 123.929 124.247 123.915 1.00 2.27 127 ARG B O 1
ATOM 3657 N N . LEU B 1 123 ? 122.270 122.855 124.531 1.00 0.64 128 LEU B N 1
ATOM 3658 C CA . LEU B 1 123 ? 123.212 121.836 124.983 1.00 0.38 128 LEU B CA 1
ATOM 3659 C C . LEU B 1 123 ? 124.074 121.336 123.831 1.00 0.45 128 LEU B C 1
ATOM 3660 O O . LEU B 1 123 ? 125.306 121.262 123.948 1.00 0.47 128 LEU B O 1
ATOM 3665 N N . LEU B 1 124 ? 123.445 121.012 122.695 1.00 0.66 129 LEU B N 1
ATOM 3666 C CA . LEU B 1 124 ? 124.195 120.489 121.559 1.00 0.47 129 LEU B CA 1
ATOM 3667 C C . LEU B 1 124 ? 125.194 121.511 121.033 1.00 0.54 129 LEU B C 1
ATOM 3668 O O . LEU B 1 124 ? 126.312 121.150 120.647 1.00 0.88 129 LEU B O 1
ATOM 3673 N N . ALA B 1 125 ? 124.815 122.790 121.009 1.00 0.55 130 ALA B N 1
ATOM 3674 C CA . ALA B 1 125 ? 125.710 123.816 120.494 1.00 0.47 130 ALA B CA 1
ATOM 3675 C C . ALA B 1 125 ? 126.862 124.085 121.455 1.00 0.51 130 ALA B C 1
ATOM 3676 O O . ALA B 1 125 ? 127.991 124.349 121.026 1.00 0.44 130 ALA B O 1
ATOM 3678 N N . LYS B 1 126 ? 126.601 124.022 122.762 1.00 0.63 131 LYS B N 1
ATOM 3679 C CA . LYS B 1 126 ? 127.551 124.539 123.735 1.00 0.18 131 LYS B CA 1
ATOM 3680 C C . LYS B 1 126 ? 128.472 123.491 124.347 1.00 0.24 131 LYS B C 1
ATOM 3681 O O . LYS B 1 126 ? 129.555 123.862 124.809 1.00 0.69 131 LYS B O 1
ATOM 3687 N N . ILE B 1 127 ? 128.097 122.214 124.374 1.00 0.09 132 ILE B N 1
ATOM 3688 C CA . ILE B 1 127 ? 128.947 121.218 125.035 1.00 0.08 132 ILE B CA 1
ATOM 3689 C C . ILE B 1 127 ? 130.333 121.145 124.387 1.00 0.32 132 ILE B C 1
ATOM 3690 O O . ILE B 1 127 ? 131.345 121.268 125.102 1.00 0.59 132 ILE B O 1
ATOM 3695 N N . PRO B 1 128 ? 130.452 120.964 123.061 1.00 0.38 133 PRO B N 1
ATOM 3696 C CA . PRO B 1 128 ? 131.799 120.960 122.465 1.00 0.43 133 PRO B CA 1
ATOM 3697 C C . PRO B 1 128 ? 132.535 122.275 122.646 1.00 0.61 133 PRO B C 1
ATOM 3698 O O . PRO B 1 128 ? 133.768 122.271 122.763 1.00 1.12 133 PRO B O 1
ATOM 3702 N N . THR B 1 129 ? 131.814 123.398 122.670 1.00 0.59 134 THR B N 1
ATOM 3703 C CA . THR B 1 129 ? 132.461 124.688 122.875 1.00 0.40 134 THR B CA 1
ATOM 3704 C C . THR B 1 129 ? 133.164 124.741 124.223 1.00 0.82 134 THR B C 1
ATOM 3705 O O . THR B 1 129 ? 134.325 125.158 124.306 1.00 1.65 134 THR B O 1
ATOM 3709 N N . MET B 1 130 ? 132.490 124.305 125.289 1.00 0.59 135 MET B N 1
ATOM 3710 C CA . MET B 1 130 ? 133.125 124.286 126.600 1.00 0.53 135 MET B CA 1
ATOM 3711 C C . MET B 1 130 ? 134.232 123.245 126.690 1.00 1.00 135 MET B C 1
ATOM 3712 O O . MET B 1 130 ? 135.235 123.481 127.371 1.00 2.55 135 MET B O 1
ATOM 3717 N N . VAL B 1 131 ? 134.080 122.098 126.019 1.00 0.70 136 VAL B N 1
ATOM 3718 C CA . VAL B 1 131 ? 135.161 121.113 126.015 1.00 0.68 136 VAL B CA 1
ATOM 3719 C C . VAL B 1 131 ? 136.427 121.715 125.413 1.00 1.09 136 VAL B C 1
ATOM 3720 O O . VAL B 1 131 ? 137.516 121.644 126.000 1.00 2.24 136 VAL B O 1
ATOM 3724 N N . ALA B 1 132 ? 136.295 122.345 124.242 1.00 1.21 137 ALA B N 1
ATOM 3725 C CA . ALA B 1 132 ? 137.447 122.968 123.598 1.00 1.20 137 ALA B CA 1
ATOM 3726 C C . ALA B 1 132 ? 137.986 124.132 124.421 1.00 2.83 137 ALA B C 1
ATOM 3727 O O . ALA B 1 132 ? 139.204 124.341 124.492 1.00 5.07 137 ALA B O 1
ATOM 3729 N N . ALA B 1 133 ? 137.094 124.907 125.045 1.00 2.59 138 ALA B N 1
ATOM 3730 C CA . ALA B 1 133 ? 137.532 126.036 125.857 1.00 1.47 138 ALA B CA 1
ATOM 3731 C C . ALA B 1 133 ? 138.365 125.573 127.043 1.00 1.45 138 ALA B C 1
ATOM 3732 O O . ALA B 1 133 ? 139.397 126.176 127.353 1.00 3.19 138 ALA B O 1
ATOM 3734 N N . PHE B 1 134 ? 137.937 124.506 127.722 1.00 1.72 139 PHE B N 1
ATOM 3735 C CA . PHE B 1 134 ? 138.744 123.986 128.821 1.00 1.69 139 PHE B CA 1
ATOM 3736 C C . PHE B 1 134 ? 140.051 123.389 128.323 1.00 1.42 139 PHE B C 1
ATOM 3737 O O . PHE B 1 134 ? 141.083 123.535 128.986 1.00 1.97 139 PHE B O 1
ATOM 3745 N N . GLN B 1 135 ? 140.031 122.716 127.168 1.00 1.56 140 GLN B N 1
ATOM 3746 C CA . GLN B 1 135 ? 141.277 122.203 126.606 1.00 2.10 140 GLN B CA 1
ATOM 3747 C C . GLN B 1 135 ? 142.276 123.327 126.363 1.00 4.30 140 GLN B C 1
ATOM 3748 O O . GLN B 1 135 ? 143.471 123.181 126.648 1.00 5.89 140 GLN B O 1
ATOM 3754 N N . LEU B 1 136 ? 141.803 124.461 125.846 1.00 4.68 141 LEU B N 1
ATOM 3755 C CA . LEU B 1 136 ? 142.696 125.584 125.577 1.00 2.52 141 LEU B CA 1
ATOM 3756 C C . LEU B 1 136 ? 143.140 126.276 126.863 1.00 2.49 141 LEU B C 1
ATOM 3757 O O . LEU B 1 136 ? 144.304 126.671 126.993 1.00 3.74 141 LEU B O 1
ATOM 3762 N N . ILE B 1 137 ? 142.225 126.435 127.823 1.00 3.03 142 ILE B N 1
ATOM 3763 C CA . ILE B 1 137 ? 142.538 127.161 129.052 1.00 1.97 142 ILE B CA 1
ATOM 3764 C C . ILE B 1 137 ? 143.521 126.375 129.912 1.00 2.68 142 ILE B C 1
ATOM 3765 O O . ILE B 1 137 ? 144.416 126.951 130.543 1.00 3.21 142 ILE B O 1
ATOM 3770 N N . ARG B 1 138 ? 143.375 125.046 129.942 1.00 3.27 143 ARG B N 1
ATOM 3771 C CA . ARG B 1 138 ? 144.219 124.218 130.799 1.00 3.13 143 ARG B CA 1
ATOM 3772 C C . ARG B 1 138 ? 145.701 124.414 130.501 1.00 6.23 143 ARG B C 1
ATOM 3773 O O . ARG B 1 138 ? 146.528 124.378 131.419 1.00 7.61 143 ARG B O 1
ATOM 3781 N N . LYS B 1 139 ? 146.054 124.645 129.239 1.00 7.88 144 LYS B N 1
ATOM 3782 C CA . LYS B 1 139 ? 147.438 124.854 128.839 1.00 5.05 144 LYS B CA 1
ATOM 3783 C C . LYS B 1 139 ? 147.850 126.321 128.895 1.00 5.19 144 LYS B C 1
ATOM 3784 O O . LYS B 1 139 ? 148.974 126.653 128.509 1.00 6.59 144 LYS B O 1
ATOM 3790 N N . GLY B 1 140 ? 146.970 127.200 129.365 1.00 5.79 145 GLY B N 1
ATOM 3791 C CA . GLY B 1 140 ? 147.287 128.606 129.496 1.00 3.19 145 GLY B CA 1
ATOM 3792 C C . GLY B 1 140 ? 146.989 129.461 128.286 1.00 5.25 145 GLY B C 1
ATOM 3793 O O . GLY B 1 140 ? 147.390 130.630 128.265 1.00 11.71 145 GLY B O 1
ATOM 3794 N N . ASN B 1 141 ? 146.306 128.924 127.282 1.00 5.57 146 ASN B N 1
ATOM 3795 C CA . ASN B 1 141 ? 145.965 129.677 126.085 1.00 5.32 146 ASN B CA 1
ATOM 3796 C C . ASN B 1 141 ? 144.538 130.210 126.177 1.00 7.29 146 ASN B C 1
ATOM 3797 O O . ASN B 1 141 ? 143.729 129.771 126.996 1.00 9.22 146 ASN B O 1
ATOM 3802 N N . ASP B 1 142 ? 144.236 131.180 125.316 1.00 9.40 147 ASP B N 1
ATOM 3803 C CA . ASP B 1 142 ? 142.883 131.720 125.302 1.00 11.55 147 ASP B CA 1
ATOM 3804 C C . ASP B 1 142 ? 141.965 130.830 124.467 1.00 16.06 147 ASP B C 1
ATOM 3805 O O . ASP B 1 142 ? 142.398 130.270 123.454 1.00 19.28 147 ASP B O 1
ATOM 3810 N N . PRO B 1 143 ? 140.707 130.678 124.879 1.00 10.19 148 PRO B N 1
ATOM 3811 C CA . PRO B 1 143 ? 139.760 129.896 124.077 1.00 9.44 148 PRO B CA 1
ATOM 3812 C C . PRO B 1 143 ? 139.548 130.517 122.704 1.00 20.24 148 PRO B C 1
ATOM 3813 O O . PRO B 1 143 ? 139.541 131.739 122.548 1.00 25.25 148 PRO B O 1
ATOM 3817 N N . ILE B 1 144 ? 139.371 129.658 121.706 1.00 16.74 149 ILE B N 1
ATOM 3818 C CA . ILE B 1 144 ? 139.131 130.106 120.339 1.00 17.40 149 ILE B CA 1
ATOM 3819 C C . ILE B 1 144 ? 137.632 130.173 120.090 1.00 19.01 149 ILE B C 1
ATOM 3820 O O . ILE B 1 144 ? 136.897 129.214 120.356 1.00 23.65 149 ILE B O 1
ATOM 3825 N N . GLN B 1 145 ? 137.171 131.311 119.582 1.00 18.87 150 GLN B N 1
ATOM 3826 C CA . GLN B 1 145 ? 135.757 131.508 119.319 1.00 20.62 150 GLN B CA 1
ATOM 3827 C C . GLN B 1 145 ? 135.304 130.688 118.113 1.00 22.81 150 GLN B C 1
ATOM 3828 O O . GLN B 1 145 ? 136.079 130.450 117.183 1.00 25.18 150 GLN B O 1
ATOM 3834 N N . PRO B 1 146 ? 134.054 130.237 118.112 1.00 17.22 151 PRO B N 1
ATOM 3835 C CA . PRO B 1 146 ? 133.532 129.492 116.963 1.00 15.99 151 PRO B CA 1
ATOM 3836 C C . PRO B 1 146 ? 133.358 130.372 115.734 1.00 19.63 151 PRO B C 1
ATOM 3837 O O . PRO B 1 146 ? 133.176 131.588 115.826 1.00 27.63 151 PRO B O 1
ATOM 3841 N N . ARG B 1 147 ? 133.413 129.730 114.570 1.00 21.41 152 ARG B N 1
ATOM 3842 C CA . ARG B 1 147 ? 133.194 130.389 113.290 1.00 24.84 152 ARG B CA 1
ATOM 3843 C C . ARG B 1 147 ? 131.867 129.939 112.696 1.00 28.74 152 ARG B C 1
ATOM 3844 O O . ARG B 1 147 ? 131.544 128.748 112.703 1.00 26.67 152 ARG B O 1
ATOM 3852 N N . ASP B 1 148 ? 131.101 130.900 112.180 1.00 29.18 153 ASP B N 1
ATOM 3853 C CA . ASP B 1 148 ? 129.810 130.607 111.574 1.00 28.77 153 ASP B CA 1
ATOM 3854 C C . ASP B 1 148 ? 129.927 129.950 110.205 1.00 29.03 153 ASP B C 1
ATOM 3855 O O . ASP B 1 148 ? 128.948 129.360 109.734 1.00 31.22 153 ASP B O 1
ATOM 3860 N N . GLU B 1 149 ? 131.089 130.037 109.557 1.00 25.71 154 GLU B N 1
ATOM 3861 C CA . GLU B 1 149 ? 131.247 129.454 108.228 1.00 23.06 154 GLU B CA 1
ATOM 3862 C C . GLU B 1 149 ? 131.355 127.934 108.298 1.00 32.15 154 GLU B C 1
ATOM 3863 O O . GLU B 1 149 ? 130.909 127.226 107.388 1.00 36.33 154 GLU B O 1
ATOM 3869 N N . LEU B 1 150 ? 131.952 127.416 109.367 1.00 31.54 155 LEU B N 1
ATOM 3870 C CA . LEU B 1 150 ? 132.180 125.987 109.493 1.00 23.24 155 LEU B CA 1
ATOM 3871 C C . LEU B 1 150 ? 130.940 125.288 110.049 1.00 21.46 155 LEU B C 1
ATOM 3872 O O . LEU B 1 150 ? 130.012 125.916 110.564 1.00 24.34 155 LEU B O 1
ATOM 3877 N N . ASP B 1 151 ? 130.935 123.963 109.936 1.00 17.53 156 ASP B N 1
ATOM 3878 C CA . ASP B 1 151 ? 129.870 123.132 110.469 1.00 17.92 156 ASP B CA 1
ATOM 3879 C C . ASP B 1 151 ? 130.321 122.510 111.790 1.00 16.53 156 ASP B C 1
ATOM 3880 O O . ASP B 1 151 ? 131.379 122.843 112.327 1.00 18.92 156 ASP B O 1
ATOM 3885 N N . TYR B 1 152 ? 129.512 121.586 112.314 1.00 15.33 157 TYR B N 1
ATOM 3886 C CA . TYR B 1 152 ? 129.701 121.075 113.670 1.00 13.76 157 TYR B CA 1
ATOM 3887 C C . TYR B 1 152 ? 131.102 120.499 113.868 1.00 11.84 157 TYR B C 1
ATOM 3888 O O . TYR B 1 152 ? 131.897 121.016 114.666 1.00 14.05 157 TYR B O 1
ATOM 3897 N N . ALA B 1 153 ? 131.419 119.423 113.145 1.00 10.61 158 ALA B N 1
ATOM 3898 C CA . ALA B 1 153 ? 132.694 118.739 113.346 1.00 10.28 158 ALA B CA 1
ATOM 3899 C C . ALA B 1 153 ? 133.874 119.624 112.965 1.00 11.66 158 ALA B C 1
ATOM 3900 O O . ALA B 1 153 ? 134.889 119.653 113.673 1.00 12.17 158 ALA B O 1
ATOM 3902 N N . ALA B 1 154 ? 133.766 120.345 111.846 1.00 12.96 159 ALA B N 1
ATOM 3903 C CA . ALA B 1 154 ? 134.863 121.207 111.420 1.00 12.38 159 ALA B CA 1
ATOM 3904 C C . ALA B 1 154 ? 135.104 122.332 112.417 1.00 11.88 159 ALA B C 1
ATOM 3905 O O . ALA B 1 154 ? 136.257 122.655 112.725 1.00 16.08 159 ALA B O 1
ATOM 3907 N N . ASN B 1 155 ? 134.033 122.942 112.931 1.00 12.59 160 ASN B N 1
ATOM 3908 C CA . ASN B 1 155 ? 134.203 123.989 113.931 1.00 7.30 160 ASN B CA 1
ATOM 3909 C C . ASN B 1 155 ? 134.808 123.444 115.215 1.00 6.84 160 ASN B C 1
ATOM 3910 O O . ASN B 1 155 ? 135.658 124.105 115.821 1.00 12.28 160 ASN B O 1
ATOM 3915 N N . PHE B 1 156 ? 134.389 122.252 115.650 1.00 8.56 161 PHE B N 1
ATOM 3916 C CA . PHE B 1 156 ? 134.986 121.673 116.849 1.00 8.77 161 PHE B CA 1
ATOM 3917 C C . PHE B 1 156 ? 136.471 121.397 116.649 1.00 7.99 161 PHE B C 1
ATOM 3918 O O . PHE B 1 156 ? 137.287 121.675 117.536 1.00 11.98 161 PHE B O 1
ATOM 3926 N N . LEU B 1 157 ? 136.842 120.852 115.487 1.00 7.95 162 LEU B N 1
ATOM 3927 C CA . LEU B 1 157 ? 138.251 120.587 115.216 1.00 9.27 162 LEU B CA 1
ATOM 3928 C C . LEU B 1 157 ? 139.064 121.874 115.139 1.00 10.37 162 LEU B C 1
ATOM 3929 O O . LEU B 1 157 ? 140.197 121.920 115.634 1.00 10.92 162 LEU B O 1
ATOM 3934 N N . TYR B 1 158 ? 138.511 122.923 114.526 1.00 10.40 163 TYR B N 1
ATOM 3935 C CA . TYR B 1 158 ? 139.194 124.211 114.483 1.00 9.30 163 TYR B CA 1
ATOM 3936 C C . TYR B 1 158 ? 139.385 124.774 115.885 1.00 12.35 163 TYR B C 1
ATOM 3937 O O . TYR B 1 158 ? 140.462 125.275 116.229 1.00 18.54 163 TYR B O 1
ATOM 3946 N N . MET B 1 159 ? 138.341 124.704 116.712 1.00 14.66 164 MET B N 1
ATOM 3947 C CA . MET B 1 159 ? 138.439 125.199 118.079 1.00 7.59 164 MET B CA 1
ATOM 3948 C C . MET B 1 159 ? 139.461 124.412 118.884 1.00 7.76 164 MET B C 1
ATOM 3949 O O . MET B 1 159 ? 140.149 124.978 119.742 1.00 9.15 164 MET B O 1
ATOM 3954 N N . LEU B 1 160 ? 139.575 123.108 118.627 1.00 9.07 165 LEU B N 1
ATOM 3955 C CA . LEU B 1 160 ? 140.520 122.288 119.374 1.00 10.42 165 LEU B CA 1
ATOM 3956 C C . LEU B 1 160 ? 141.958 122.534 118.929 1.00 17.19 165 LEU B C 1
ATOM 3957 O O . LEU B 1 160 ? 142.872 122.559 119.761 1.00 19.86 165 LEU B O 1
ATOM 3962 N N . THR B 1 161 ? 142.183 122.722 117.626 1.00 19.78 166 THR B N 1
ATOM 3963 C CA . THR B 1 161 ? 143.537 122.748 117.081 1.00 18.48 166 THR B CA 1
ATOM 3964 C C . THR B 1 161 ? 143.915 124.072 116.423 1.00 22.83 166 THR B C 1
ATOM 3965 O O . THR B 1 161 ? 144.994 124.157 115.823 1.00 30.58 166 THR B O 1
ATOM 3969 N N . GLU B 1 162 ? 143.050 125.089 116.484 1.00 20.76 167 GLU B N 1
ATOM 3970 C CA . GLU B 1 162 ? 143.347 126.436 115.994 1.00 23.56 167 GLU B CA 1
ATOM 3971 C C . GLU B 1 162 ? 143.471 126.473 114.470 1.00 25.15 167 GLU B C 1
ATOM 3972 O O . GLU B 1 162 ? 143.584 127.549 113.874 1.00 27.94 167 GLU B O 1
ATOM 3978 N N . ARG B 1 163 ? 143.404 125.313 113.822 1.00 25.69 168 ARG B N 1
ATOM 3979 C CA . ARG B 1 163 ? 143.564 125.209 112.380 1.00 24.16 168 ARG B CA 1
ATOM 3980 C C . ARG B 1 163 ? 142.320 124.593 111.757 1.00 22.08 168 ARG B C 1
ATOM 3981 O O . ARG B 1 163 ? 141.744 123.648 112.304 1.00 24.12 168 ARG B O 1
ATOM 3989 N N . GLU B 1 164 ? 141.913 125.134 110.616 1.00 18.69 169 GLU B N 1
ATOM 3990 C CA . GLU B 1 164 ? 140.757 124.600 109.907 1.00 21.63 169 GLU B CA 1
ATOM 3991 C C . GLU B 1 164 ? 141.079 123.210 109.371 1.00 27.35 169 GLU B C 1
ATOM 3992 O O . GLU B 1 164 ? 142.090 123.034 108.681 1.00 30.35 169 GLU B O 1
ATOM 3998 N N . PRO B 1 165 ? 140.257 122.205 109.659 1.00 25.87 170 PRO B N 1
ATOM 3999 C CA . PRO B 1 165 ? 140.555 120.842 109.219 1.00 29.73 170 PRO B CA 1
ATOM 4000 C C . PRO B 1 165 ? 140.178 120.601 107.763 1.00 31.39 170 PRO B C 1
ATOM 4001 O O . PRO B 1 165 ? 139.368 121.313 107.167 1.00 31.64 170 PRO B O 1
ATOM 4005 N N . ASP B 1 166 ? 140.794 119.569 107.200 1.00 26.38 171 ASP B N 1
ATOM 4006 C CA . ASP B 1 166 ? 140.463 119.144 105.847 1.00 32.42 171 ASP B CA 1
ATOM 4007 C C . ASP B 1 166 ? 139.037 118.600 105.830 1.00 37.70 171 ASP B C 1
ATOM 4008 O O . ASP B 1 166 ? 138.613 117.964 106.802 1.00 45.33 171 ASP B O 1
ATOM 4013 N N . PRO B 1 167 ? 138.262 118.839 104.762 1.00 35.55 172 PRO B N 1
ATOM 4014 C CA . PRO B 1 167 ? 136.882 118.331 104.720 1.00 34.65 172 PRO B CA 1
ATOM 4015 C C . PRO B 1 167 ? 136.778 116.824 104.895 1.00 30.56 172 PRO B C 1
ATOM 4016 O O . PRO B 1 167 ? 135.790 116.330 105.450 1.00 31.15 172 PRO B O 1
ATOM 4020 N N . VAL B 1 168 ? 137.782 116.081 104.424 1.00 28.40 173 VAL B N 1
ATOM 4021 C CA . VAL B 1 168 ? 137.784 114.634 104.619 1.00 31.46 173 VAL B CA 1
ATOM 4022 C C . VAL B 1 168 ? 137.853 114.297 106.103 1.00 30.73 173 VAL B C 1
ATOM 4023 O O . VAL B 1 168 ? 137.113 113.435 106.597 1.00 34.72 173 VAL B O 1
ATOM 4027 N N . ALA B 1 169 ? 138.738 114.975 106.838 1.00 29.41 174 ALA B N 1
ATOM 4028 C CA . ALA B 1 169 ? 138.844 114.745 108.275 1.00 24.84 174 ALA B CA 1
ATOM 4029 C C . ALA B 1 169 ? 137.555 115.127 108.993 1.00 21.69 174 ALA B C 1
ATOM 4030 O O . ALA B 1 169 ? 137.121 114.428 109.916 1.00 27.72 174 ALA B O 1
ATOM 4032 N N . ALA B 1 170 ? 136.933 116.235 108.584 1.00 18.31 175 ALA B N 1
ATOM 4033 C CA . ALA B 1 170 ? 135.668 116.638 109.189 1.00 19.30 175 ALA B CA 1
ATOM 4034 C C . ALA B 1 170 ? 134.582 115.600 108.940 1.00 17.33 175 ALA B C 1
ATOM 4035 O O . ALA B 1 170 ? 133.793 115.290 109.839 1.00 20.96 175 ALA B O 1
ATOM 4037 N N . ARG B 1 171 ? 134.525 115.051 107.724 1.00 19.90 176 ARG B N 1
ATOM 4038 C CA . ARG B 1 171 ? 133.544 114.012 107.427 1.00 19.06 176 ARG B CA 1
ATOM 4039 C C . ARG B 1 171 ? 133.794 112.757 108.255 1.00 17.92 176 ARG B C 1
ATOM 4040 O O . ARG B 1 171 ? 132.848 112.147 108.768 1.00 21.91 176 ARG B O 1
ATOM 4048 N N . ILE B 1 172 ? 135.060 112.354 108.390 1.00 15.06 177 ILE B N 1
ATOM 4049 C CA . ILE B 1 172 ? 135.377 111.178 109.199 1.00 12.77 177 ILE B CA 1
ATOM 4050 C C . ILE B 1 172 ? 134.964 111.402 110.649 1.00 17.25 177 ILE B C 1
ATOM 4051 O O . ILE B 1 172 ? 134.383 110.516 111.289 1.00 21.48 177 ILE B O 1
ATOM 4056 N N . PHE B 1 173 ? 135.250 112.590 111.187 1.00 16.64 178 PHE B N 1
ATOM 4057 C CA . PHE B 1 173 ? 134.866 112.893 112.562 1.00 9.85 178 PHE B CA 1
ATOM 4058 C C . PHE B 1 173 ? 133.350 112.910 112.724 1.00 9.62 178 PHE B C 1
ATOM 4059 O O . PHE B 1 173 ? 132.825 112.448 113.743 1.00 19.48 178 PHE B O 1
ATOM 4067 N N . ASP B 1 174 ? 132.631 113.445 111.734 1.00 6.93 179 ASP B N 1
ATOM 4068 C CA . ASP B 1 174 ? 131.172 113.454 111.796 1.00 7.09 179 ASP B CA 1
ATOM 4069 C C . ASP B 1 174 ? 130.607 112.039 111.796 1.00 9.95 179 ASP B C 1
ATOM 4070 O O . ASP B 1 174 ? 129.681 111.733 112.559 1.00 10.22 179 ASP B O 1
ATOM 4075 N N . ILE B 1 175 ? 131.148 111.160 110.950 1.00 12.10 180 ILE B N 1
ATOM 4076 C CA . ILE B 1 175 ? 130.663 109.782 110.920 1.00 9.83 180 ILE B CA 1
ATOM 4077 C C . ILE B 1 175 ? 131.003 109.071 112.225 1.00 8.98 180 ILE B C 1
ATOM 4078 O O . ILE B 1 175 ? 130.222 108.251 112.722 1.00 13.51 180 ILE B O 1
ATOM 4083 N N . CYS B 1 176 ? 132.170 109.371 112.802 1.00 7.73 181 CYS B N 1
ATOM 4084 C CA . CYS B 1 176 ? 132.520 108.796 114.098 1.00 8.14 181 CYS B CA 1
ATOM 4085 C C . CYS B 1 176 ? 131.552 109.249 115.184 1.00 6.68 181 CYS B C 1
ATOM 4086 O O . CYS B 1 176 ? 131.131 108.448 116.029 1.00 8.65 181 CYS B O 1
ATOM 4089 N N . LEU B 1 177 ? 131.189 110.535 115.179 1.00 6.06 182 LEU B N 1
ATOM 4090 C CA . LEU B 1 177 ? 130.210 111.035 116.140 1.00 3.77 182 LEU B CA 1
ATOM 4091 C C . LEU B 1 177 ? 128.862 110.353 115.952 1.00 4.27 182 LEU B C 1
ATOM 4092 O O . LEU B 1 177 ? 128.186 110.014 116.930 1.00 4.16 182 LEU B O 1
ATOM 4097 N N . THR B 1 178 ? 128.452 110.152 114.698 1.00 6.15 183 THR B N 1
ATOM 4098 C CA . THR B 1 178 ? 127.205 109.441 114.432 1.00 4.78 183 THR B CA 1
ATOM 4099 C C . THR B 1 178 ? 127.259 108.009 114.951 1.00 6.23 183 THR B C 1
ATOM 4100 O O . THR B 1 178 ? 126.282 107.520 115.530 1.00 9.74 183 THR B O 1
ATOM 4104 N N . LEU B 1 179 ? 128.394 107.329 114.766 1.00 7.06 184 LEU B N 1
ATOM 4105 C CA . LEU B 1 179 ? 128.535 105.963 115.261 1.00 6.33 184 LEU B CA 1
ATOM 4106 C C . LEU B 1 179 ? 128.435 105.908 116.780 1.00 5.28 184 LEU B C 1
ATOM 4107 O O . LEU B 1 179 ? 127.798 105.003 117.332 1.00 6.92 184 LEU B O 1
ATOM 4112 N N . HIS B 1 180 ? 129.054 106.862 117.470 1.00 7.24 185 HIS B N 1
ATOM 4113 C CA . HIS B 1 180 ? 129.054 106.886 118.927 1.00 7.13 185 HIS B CA 1
ATOM 4114 C C . HIS B 1 180 ? 127.899 107.690 119.512 1.00 5.81 185 HIS B C 1
ATOM 4115 O O . HIS B 1 180 ? 127.910 107.969 120.715 1.00 7.21 185 HIS B O 1
ATOM 4122 N N . ALA B 1 181 ? 126.914 108.070 118.694 1.00 5.33 186 ALA B N 1
ATOM 4123 C CA . ALA B 1 181 ? 125.799 108.870 119.193 1.00 2.65 186 ALA B CA 1
ATOM 4124 C C . ALA B 1 181 ? 125.003 108.140 120.265 1.00 2.23 186 ALA B C 1
ATOM 4125 O O . ALA B 1 181 ? 124.612 108.748 121.267 1.00 3.87 186 ALA B O 1
ATOM 4127 N N . GLU B 1 182 ? 124.752 106.847 120.077 1.00 6.04 187 GLU B N 1
ATOM 4128 C CA . GLU B 1 182 ? 123.980 106.057 121.026 1.00 7.84 187 GLU B CA 1
ATOM 4129 C C . GLU B 1 182 ? 124.107 104.588 120.651 1.00 10.56 187 GLU B C 1
ATOM 4130 O O . GLU B 1 182 ? 124.126 104.242 119.468 1.00 13.03 187 GLU B O 1
ATOM 4136 N N . HIS B 1 183 ? 124.211 103.733 121.668 1.00 13.89 188 HIS B N 1
ATOM 4137 C CA . HIS B 1 183 ? 124.244 102.291 121.447 1.00 25.63 188 HIS B CA 1
ATOM 4138 C C . HIS B 1 183 ? 123.025 101.594 122.034 1.00 28.47 188 HIS B C 1
ATOM 4139 O O . HIS B 1 183 ? 122.278 100.945 121.293 1.00 34.05 188 HIS B O 1
ATOM 4146 N N . THR B 1 184 ? 122.788 101.732 123.339 1.00 26.76 189 THR B N 1
ATOM 4147 C CA . THR B 1 184 ? 121.706 101.037 124.027 1.00 30.74 189 THR B CA 1
ATOM 4148 C C . THR B 1 184 ? 121.631 101.491 125.479 1.00 29.81 189 THR B C 1
ATOM 4149 O O . THR B 1 184 ? 122.409 102.350 125.905 1.00 29.09 189 THR B O 1
ATOM 4153 N N . ILE B 1 185 ? 120.689 100.933 126.241 1.00 25.56 190 ILE B N 1
ATOM 4154 C CA . ILE B 1 185 ? 120.609 101.213 127.669 1.00 24.62 190 ILE B CA 1
ATOM 4155 C C . ILE B 1 185 ? 121.901 100.770 128.347 1.00 25.28 190 ILE B C 1
ATOM 4156 O O . ILE B 1 185 ? 122.471 99.722 128.017 1.00 31.10 190 ILE B O 1
ATOM 4161 N N . ASN B 1 186 ? 122.396 101.594 129.263 1.00 17.71 191 ASN B N 1
ATOM 4162 C CA . ASN B 1 186 ? 123.611 101.287 130.011 1.00 13.55 191 ASN B CA 1
ATOM 4163 C C . ASN B 1 186 ? 123.581 102.093 131.305 1.00 11.86 191 ASN B C 1
ATOM 4164 O O . ASN B 1 186 ? 122.545 102.659 131.671 1.00 20.42 191 ASN B O 1
ATOM 4169 N N . ALA B 1 187 ? 124.718 102.145 132.003 1.00 9.22 192 ALA B N 1
ATOM 4170 C CA . ALA B 1 187 ? 124.766 102.826 133.294 1.00 5.29 192 ALA B CA 1
ATOM 4171 C C . ALA B 1 187 ? 124.501 104.320 133.145 1.00 4.59 192 ALA B C 1
ATOM 4172 O O . ALA B 1 187 ? 123.724 104.903 133.911 1.00 5.53 192 ALA B O 1
ATOM 4174 N N . SER B 1 188 ? 125.140 104.958 132.161 1.00 3.96 193 SER B N 1
ATOM 4175 C CA . SER B 1 188 ? 124.966 106.396 131.977 1.00 2.53 193 SER B CA 1
ATOM 4176 C C . SER B 1 188 ? 123.535 106.737 131.577 1.00 2.85 193 SER B C 1
ATOM 4177 O O . SER B 1 188 ? 122.939 107.675 132.121 1.00 4.99 193 SER B O 1
ATOM 4180 N N . THR B 1 189 ? 122.966 105.987 130.631 1.00 3.48 194 THR B N 1
ATOM 4181 C CA . THR B 1 189 ? 121.588 106.239 130.225 1.00 3.03 194 THR B CA 1
ATOM 4182 C C . THR B 1 189 ? 120.610 105.941 131.352 1.00 4.98 194 THR B C 1
ATOM 4183 O O . THR B 1 189 ? 119.627 106.672 131.527 1.00 8.97 194 THR B O 1
ATOM 4187 N N . PHE B 1 190 ? 120.854 104.878 132.122 1.00 4.89 195 PHE B N 1
ATOM 4188 C CA . PHE B 1 190 ? 119.988 104.578 133.257 1.00 3.52 195 PHE B CA 1
ATOM 4189 C C . PHE B 1 190 ? 120.025 105.697 134.289 1.00 4.03 195 PHE B C 1
ATOM 4190 O O . PHE B 1 190 ? 118.981 106.091 134.820 1.00 7.95 195 PHE B O 1
ATOM 4198 N N . SER B 1 191 ? 121.216 106.225 134.583 1.00 3.61 196 SER B N 1
ATOM 4199 C CA . SER B 1 191 ? 121.315 107.365 135.488 1.00 2.34 196 SER B CA 1
ATOM 4200 C C . SER B 1 191 ? 120.610 108.593 134.929 1.00 2.87 196 SER B C 1
ATOM 4201 O O . SER B 1 191 ? 119.964 109.329 135.685 1.00 6.70 196 SER B O 1
ATOM 4204 N N . ALA B 1 192 ? 120.722 108.828 133.619 1.00 3.24 197 ALA B N 1
ATOM 4205 C CA . ALA B 1 192 ? 120.024 109.953 133.006 1.00 3.66 197 ALA B CA 1
ATOM 4206 C C . ALA B 1 192 ? 118.515 109.820 133.164 1.00 4.86 197 ALA B C 1
ATOM 4207 O O . ALA B 1 192 ? 117.833 110.790 133.514 1.00 7.24 197 ALA B O 1
ATOM 4209 N N . MET B 1 193 ? 117.972 108.623 132.923 1.00 5.36 198 MET B N 1
ATOM 4210 C CA . MET B 1 193 ? 116.531 108.431 133.078 1.00 4.62 198 MET B CA 1
ATOM 4211 C C . MET B 1 193 ? 116.105 108.534 134.537 1.00 5.51 198 MET B C 1
ATOM 4212 O O . MET B 1 193 ? 115.028 109.061 134.835 1.00 8.64 198 MET B O 1
ATOM 4217 N N . VAL B 1 194 ? 116.930 108.036 135.461 1.00 5.50 199 VAL B N 1
ATOM 4218 C CA . VAL B 1 194 ? 116.597 108.149 136.878 1.00 5.92 199 VAL B CA 1
ATOM 4219 C C . VAL B 1 194 ? 116.545 109.613 137.298 1.00 5.34 199 VAL B C 1
ATOM 4220 O O . VAL B 1 194 ? 115.637 110.033 138.025 1.00 7.02 199 VAL B O 1
ATOM 4224 N N . THR B 1 195 ? 117.513 110.413 136.846 1.00 4.96 200 THR B N 1
ATOM 4225 C CA . THR B 1 195 ? 117.491 111.841 137.148 1.00 3.88 200 THR B CA 1
ATOM 4226 C C . THR B 1 195 ? 116.297 112.529 136.497 1.00 4.44 200 THR B C 1
ATOM 4227 O O . THR B 1 195 ? 115.665 113.399 137.109 1.00 5.89 200 THR B O 1
ATOM 4231 N N . ALA B 1 196 ? 115.968 112.152 135.259 1.00 5.22 201 ALA B N 1
ATOM 4232 C CA . ALA B 1 196 ? 114.884 112.807 134.536 1.00 4.72 201 ALA B CA 1
ATOM 4233 C C . ALA B 1 196 ? 113.506 112.404 135.044 1.00 8.08 201 ALA B C 1
ATOM 4234 O O . ALA B 1 196 ? 112.535 113.126 134.791 1.00 12.16 201 ALA B O 1
ATOM 4236 N N . SER B 1 197 ? 113.395 111.274 135.745 1.00 9.70 202 SER B N 1
ATOM 4237 C CA . SER B 1 197 ? 112.099 110.831 136.245 1.00 9.15 202 SER B CA 1
ATOM 4238 C C . SER B 1 197 ? 111.512 111.784 137.277 1.00 12.21 202 SER B C 1
ATOM 4239 O O . SER B 1 197 ? 110.310 111.710 137.557 1.00 21.28 202 SER B O 1
ATOM 4242 N N . THR B 1 198 ? 112.322 112.672 137.849 1.00 10.93 203 THR B N 1
ATOM 4243 C CA . THR B 1 198 ? 111.851 113.659 138.807 1.00 11.42 203 THR B CA 1
ATOM 4244 C C . THR B 1 198 ? 111.439 114.969 138.147 1.00 14.95 203 THR B C 1
ATOM 4245 O O . THR B 1 198 ? 111.216 115.959 138.852 1.00 19.78 203 THR B O 1
ATOM 4249 N N . LEU B 1 199 ? 111.340 114.995 136.816 1.00 17.07 204 LEU B N 1
ATOM 4250 C CA . LEU B 1 199 ? 110.937 116.185 136.063 1.00 14.07 204 LEU B CA 1
ATOM 4251 C C . LEU B 1 199 ? 111.881 117.357 136.329 1.00 16.00 204 LEU B C 1
ATOM 4252 O O . LEU B 1 199 ? 111.457 118.478 136.615 1.00 26.58 204 LEU B O 1
ATOM 4257 N N . THR B 1 200 ? 113.178 117.086 136.230 1.00 11.46 205 THR B N 1
ATOM 4258 C CA . THR B 1 200 ? 114.207 118.097 136.413 1.00 10.80 205 THR B CA 1
ATOM 4259 C C . THR B 1 200 ? 114.702 118.604 135.061 1.00 11.48 205 THR B C 1
ATOM 4260 O O . THR B 1 200 ? 114.407 118.030 134.009 1.00 16.40 205 THR B O 1
ATOM 4264 N N . ASP B 1 201 ? 115.457 119.698 135.103 1.00 11.34 206 ASP B N 1
ATOM 4265 C CA . ASP B 1 201 ? 115.967 120.309 133.888 1.00 7.13 206 ASP B CA 1
ATOM 4266 C C . ASP B 1 201 ? 116.983 119.392 133.211 1.00 4.57 206 ASP B C 1
ATOM 4267 O O . ASP B 1 201 ? 117.684 118.626 133.876 1.00 7.88 206 ASP B O 1
ATOM 4272 N N . PRO B 1 202 ? 117.072 119.446 131.878 1.00 3.31 207 PRO B N 1
ATOM 4273 C CA . PRO B 1 202 ? 118.002 118.552 131.168 1.00 3.08 207 PRO B CA 1
ATOM 4274 C C . PRO B 1 202 ? 119.465 118.796 131.489 1.00 3.48 207 PRO B C 1
ATOM 4275 O O . PRO B 1 202 ? 120.283 117.897 131.267 1.00 5.40 207 PRO B O 1
ATOM 4279 N N . TYR B 1 203 ? 119.828 119.980 131.988 1.00 3.05 208 TYR B N 1
ATOM 4280 C CA . TYR B 1 203 ? 121.223 120.239 132.328 1.00 1.96 208 TYR B CA 1
ATOM 4281 C C . TYR B 1 203 ? 121.678 119.376 133.499 1.00 3.57 208 TYR B C 1
ATOM 4282 O O . TYR B 1 203 ? 122.794 118.840 133.488 1.00 5.92 208 TYR B O 1
ATOM 4291 N N . ALA B 1 204 ? 120.822 119.215 134.512 1.00 2.43 209 ALA B N 1
ATOM 4292 C CA . ALA B 1 204 ? 121.138 118.309 135.611 1.00 1.54 209 ALA B CA 1
ATOM 4293 C C . ALA B 1 204 ? 121.228 116.866 135.135 1.00 1.93 209 ALA B C 1
ATOM 4294 O O . ALA B 1 204 ? 122.086 116.110 135.607 1.00 2.49 209 ALA B O 1
ATOM 4296 N N . VAL B 1 205 ? 120.355 116.469 134.207 1.00 2.09 210 VAL B N 1
ATOM 4297 C CA . VAL B 1 205 ? 120.417 115.125 133.641 1.00 1.64 210 VAL B CA 1
ATOM 4298 C C . VAL B 1 205 ? 121.742 114.907 132.923 1.00 1.57 210 VAL B C 1
ATOM 4299 O O . VAL B 1 205 ? 122.380 113.857 133.071 1.00 4.09 210 VAL B O 1
ATOM 4303 N N . VAL B 1 206 ? 122.175 115.891 132.134 1.00 1.09 211 VAL B N 1
ATOM 4304 C CA . VAL B 1 206 ? 123.439 115.776 131.415 1.00 0.84 211 VAL B CA 1
ATOM 4305 C C . VAL B 1 206 ? 124.607 115.709 132.392 1.00 0.80 211 VAL B C 1
ATOM 4306 O O . VAL B 1 206 ? 125.548 114.932 132.200 1.00 0.94 211 VAL B O 1
ATOM 4310 N N . ALA B 1 207 ? 124.569 116.521 133.452 1.00 0.97 212 ALA B N 1
ATOM 4311 C CA . ALA B 1 207 ? 125.637 116.483 134.447 1.00 0.70 212 ALA B CA 1
ATOM 4312 C C . ALA B 1 207 ? 125.708 115.126 135.139 1.00 1.32 212 ALA B C 1
ATOM 4313 O O . ALA B 1 207 ? 126.801 114.579 135.334 1.00 2.32 212 ALA B O 1
ATOM 4315 N N . SER B 1 208 ? 124.554 114.565 135.513 1.00 1.54 213 SER B N 1
ATOM 4316 C CA . SER B 1 208 ? 124.538 113.248 136.142 1.00 0.67 213 SER B CA 1
ATOM 4317 C C . SER B 1 208 ? 125.051 112.173 135.191 1.00 0.84 213 SER B C 1
ATOM 4318 O O . SER B 1 208 ? 125.814 111.285 135.596 1.00 1.78 213 SER B O 1
ATOM 4321 N N . ALA B 1 209 ? 124.638 112.233 133.922 1.00 0.87 214 ALA B N 1
ATOM 4322 C CA . ALA B 1 209 ? 125.112 111.265 132.942 1.00 0.53 214 ALA B CA 1
ATOM 4323 C C . ALA B 1 209 ? 126.615 111.366 132.729 1.00 0.56 214 ALA B C 1
ATOM 4324 O O . ALA B 1 209 ? 127.290 110.340 132.608 1.00 0.72 214 ALA B O 1
ATOM 4326 N N . VAL B 1 210 ? 127.157 112.585 132.680 1.00 0.57 215 VAL B N 1
ATOM 4327 C CA . VAL B 1 210 ? 128.599 112.759 132.546 1.00 0.58 215 VAL B CA 1
ATOM 4328 C C . VAL B 1 210 ? 129.324 112.208 133.768 1.00 1.20 215 VAL B C 1
ATOM 4329 O O . VAL B 1 210 ? 130.357 111.537 133.637 1.00 2.29 215 VAL B O 1
ATOM 4333 N N . GLY B 1 211 ? 128.803 112.476 134.966 1.00 1.05 216 GLY B N 1
ATOM 4334 C CA . GLY B 1 211 ? 129.421 111.936 136.167 1.00 0.62 216 GLY B CA 1
ATOM 4335 C C . GLY B 1 211 ? 129.439 110.419 136.176 1.00 1.14 216 GLY B C 1
ATOM 4336 O O . GLY B 1 211 ? 130.422 109.798 136.586 1.00 2.28 216 GLY B O 1
ATOM 4337 N N . THR B 1 212 ? 128.344 109.802 135.727 1.00 1.33 217 THR B N 1
ATOM 4338 C CA . THR B 1 212 ? 128.311 108.346 135.613 1.00 0.90 217 THR B CA 1
ATOM 4339 C C . THR B 1 212 ? 129.298 107.853 134.559 1.00 2.25 217 THR B C 1
ATOM 4340 O O . THR B 1 212 ? 129.978 106.840 134.754 1.00 6.61 217 THR B O 1
ATOM 4344 N N . LEU B 1 213 ? 129.389 108.564 133.433 1.00 2.72 218 LEU B N 1
ATOM 4345 C CA . LEU B 1 213 ? 130.250 108.145 132.334 1.00 2.59 218 LEU B CA 1
ATOM 4346 C C . LEU B 1 213 ? 131.729 108.309 132.657 1.00 3.99 218 LEU B C 1
ATOM 4347 O O . LEU B 1 213 ? 132.565 107.659 132.019 1.00 6.21 218 LEU B O 1
ATOM 4352 N N . ALA B 1 214 ? 132.071 109.154 133.634 1.00 4.99 219 ALA B N 1
ATOM 4353 C CA . ALA B 1 214 ? 133.478 109.358 133.970 1.00 7.59 219 ALA B CA 1
ATOM 4354 C C . ALA B 1 214 ? 134.149 108.049 134.368 1.00 11.73 219 ALA B C 1
ATOM 4355 O O . ALA B 1 214 ? 135.257 107.750 133.906 1.00 18.48 219 ALA B O 1
ATOM 4357 N N . GLY B 1 215 ? 133.496 107.256 135.214 1.00 12.25 220 GLY B N 1
ATOM 4358 C CA . GLY B 1 215 ? 133.971 105.934 135.548 1.00 18.09 220 GLY B CA 1
ATOM 4359 C C . GLY B 1 215 ? 135.284 105.941 136.304 1.00 24.25 220 GLY B C 1
ATOM 4360 O O . GLY B 1 215 ? 135.700 106.957 136.868 1.00 23.50 220 GLY B O 1
ATOM 4361 N N . PRO B 1 216 ? 135.964 104.797 136.329 1.00 27.00 221 PRO B N 1
ATOM 4362 C CA . PRO B 1 216 ? 137.253 104.724 137.019 1.00 26.25 221 PRO B CA 1
ATOM 4363 C C . PRO B 1 216 ? 138.345 105.409 136.216 1.00 32.92 221 PRO B C 1
ATOM 4364 O O . PRO B 1 216 ? 138.375 105.348 134.985 1.00 37.05 221 PRO B O 1
ATOM 4368 N N . LEU B 1 217 ? 139.247 106.075 136.936 1.00 32.58 222 LEU B N 1
ATOM 4369 C CA . LEU B 1 217 ? 140.374 106.813 136.370 1.00 30.06 222 LEU B CA 1
ATOM 4370 C C . LEU B 1 217 ? 139.937 107.912 135.409 1.00 32.63 222 LEU B C 1
ATOM 4371 O O . LEU B 1 217 ? 140.769 108.431 134.653 1.00 33.06 222 LEU B O 1
ATOM 4376 N N . HIS B 1 218 ? 138.654 108.280 135.421 1.00 33.24 223 HIS B N 1
ATOM 4377 C CA . HIS B 1 218 ? 138.108 109.318 134.543 1.00 26.72 223 HIS B CA 1
ATOM 4378 C C . HIS B 1 218 ? 138.385 109.016 133.072 1.00 24.83 223 HIS B C 1
ATOM 4379 O O . HIS B 1 218 ? 138.650 109.919 132.277 1.00 30.27 223 HIS B O 1
ATOM 4386 N N . GLY B 1 219 ? 138.318 107.740 132.699 1.00 29.63 224 GLY B N 1
ATOM 4387 C CA . GLY B 1 219 ? 138.576 107.355 131.324 1.00 36.54 224 GLY B CA 1
ATOM 4388 C C . GLY B 1 219 ? 138.115 105.940 131.061 1.00 44.94 224 GLY B C 1
ATOM 4389 O O . GLY B 1 219 ? 137.775 105.188 131.977 1.00 41.93 224 GLY B O 1
ATOM 4390 N N . GLY B 1 220 ? 138.110 105.586 129.775 1.00 53.01 225 GLY B N 1
ATOM 4391 C CA . GLY B 1 220 ? 137.711 104.275 129.330 1.00 57.73 225 GLY B CA 1
ATOM 4392 C C . GLY B 1 220 ? 138.873 103.457 128.797 1.00 53.33 225 GLY B C 1
ATOM 4393 O O . GLY B 1 220 ? 140.044 103.726 129.068 1.00 53.00 225 GLY B O 1
ATOM 4394 N N . ALA B 1 221 ? 138.522 102.434 128.017 1.00 51.62 226 ALA B N 1
ATOM 4395 C CA . ALA B 1 221 ? 139.500 101.547 127.405 1.00 53.87 226 ALA B CA 1
ATOM 4396 C C . ALA B 1 221 ? 140.009 102.060 126.064 1.00 55.43 226 ALA B C 1
ATOM 4397 O O . ALA B 1 221 ? 140.580 101.282 125.292 1.00 56.92 226 ALA B O 1
ATOM 4399 N N . ASN B 1 222 ? 139.816 103.346 125.769 1.00 48.33 227 ASN B N 1
ATOM 4400 C CA . ASN B 1 222 ? 140.282 103.922 124.517 1.00 43.50 227 ASN B CA 1
ATOM 4401 C C . ASN B 1 222 ? 141.744 104.346 124.564 1.00 41.91 227 ASN B C 1
ATOM 4402 O O . ASN B 1 222 ? 142.399 104.377 123.516 1.00 37.18 227 ASN B O 1
ATOM 4407 N N . GLU B 1 223 ? 142.266 104.667 125.746 1.00 51.21 228 GLU B N 1
ATOM 4408 C CA . GLU B 1 223 ? 143.662 105.056 125.912 1.00 48.56 228 GLU B CA 1
ATOM 4409 C C . GLU B 1 223 ? 144.556 103.891 126.304 1.00 56.15 228 GLU B C 1
ATOM 4410 O O . GLU B 1 223 ? 145.759 103.914 126.019 1.00 60.65 228 GLU B O 1
ATOM 4416 N N . GLU B 1 224 ? 143.998 102.870 126.957 1.00 55.73 229 GLU B N 1
ATOM 4417 C CA . GLU B 1 224 ? 144.790 101.697 127.310 1.00 53.17 229 GLU B CA 1
ATOM 4418 C C . GLU B 1 224 ? 145.252 100.941 126.072 1.00 53.53 229 GLU B C 1
ATOM 4419 O O . GLU B 1 224 ? 146.315 100.310 126.089 1.00 56.71 229 GLU B O 1
ATOM 4425 N N . VAL B 1 225 ? 144.472 100.994 124.990 1.00 52.54 230 VAL B N 1
ATOM 4426 C CA . VAL B 1 225 ? 144.904 100.392 123.733 1.00 53.22 230 VAL B CA 1
ATOM 4427 C C . VAL B 1 225 ? 146.162 101.081 123.221 1.00 52.69 230 VAL B C 1
ATOM 4428 O O . VAL B 1 225 ? 147.122 100.425 122.799 1.00 57.69 230 VAL B O 1
ATOM 4432 N N . LEU B 1 226 ? 146.179 102.416 123.258 1.00 47.48 231 LEU B N 1
ATOM 4433 C CA . LEU B 1 226 ? 147.383 103.151 122.890 1.00 52.99 231 LEU B CA 1
ATOM 4434 C C . LEU B 1 226 ? 148.533 102.850 123.842 1.00 58.10 231 LEU B C 1
ATOM 4435 O O . LEU B 1 226 ? 149.694 102.824 123.420 1.00 60.40 231 LEU B O 1
ATOM 4440 N N . ASP B 1 227 ? 148.234 102.625 125.123 1.00 58.27 232 ASP B N 1
ATOM 4441 C CA . ASP B 1 227 ? 149.279 102.262 126.076 1.00 57.84 232 ASP B CA 1
ATOM 4442 C C . ASP B 1 227 ? 149.929 100.935 125.699 1.00 56.41 232 ASP B C 1
ATOM 4443 O O . ASP B 1 227 ? 151.160 100.819 125.681 1.00 60.14 232 ASP B O 1
ATOM 4448 N N . MET B 1 228 ? 149.116 99.922 125.384 1.00 60.15 233 MET B N 1
ATOM 4449 C CA . MET B 1 228 ? 149.669 98.647 124.932 1.00 57.52 233 MET B CA 1
ATOM 4450 C C . MET B 1 228 ? 150.438 98.802 123.628 1.00 54.78 233 MET B C 1
ATOM 4451 O O . MET B 1 228 ? 151.503 98.194 123.457 1.00 58.91 233 MET B O 1
ATOM 4456 N N . LEU B 1 229 ? 149.912 99.600 122.697 1.00 51.97 234 LEU B N 1
ATOM 4457 C CA . LEU B 1 229 ? 150.581 99.809 121.421 1.00 53.81 234 LEU B CA 1
ATOM 4458 C C . LEU B 1 229 ? 151.945 100.465 121.592 1.00 57.48 234 LEU B C 1
ATOM 4459 O O . LEU B 1 229 ? 152.902 100.082 120.910 1.00 58.90 234 LEU B O 1
ATOM 4464 N N . GLU B 1 230 ? 152.054 101.447 122.489 1.00 58.41 235 GLU B N 1
ATOM 4465 C CA . GLU B 1 230 ? 153.347 102.050 122.786 1.00 61.52 235 GLU B CA 1
ATOM 4466 C C . GLU B 1 230 ? 154.258 101.092 123.542 1.00 61.31 235 GLU B C 1
ATOM 4467 O O . GLU B 1 230 ? 155.480 101.132 123.360 1.00 58.05 235 GLU B O 1
ATOM 4473 N N . ALA B 1 231 ? 153.687 100.233 124.391 1.00 62.31 236 ALA B N 1
ATOM 4474 C CA . ALA B 1 231 ? 154.491 99.231 125.082 1.00 61.65 236 ALA B CA 1
ATOM 4475 C C . ALA B 1 231 ? 155.127 98.261 124.095 1.00 62.31 236 ALA B C 1
ATOM 4476 O O . ALA B 1 231 ? 156.289 97.870 124.263 1.00 59.69 236 ALA B O 1
ATOM 4478 N N . ILE B 1 232 ? 154.380 97.854 123.066 1.00 60.29 237 ILE B N 1
ATOM 4479 C CA . ILE B 1 232 ? 154.954 97.001 122.028 1.00 61.77 237 ILE B CA 1
ATOM 4480 C C . ILE B 1 232 ? 156.078 97.737 121.305 1.00 62.31 237 ILE B C 1
ATOM 4481 O O . ILE B 1 232 ? 157.191 97.220 121.156 1.00 62.31 237 ILE B O 1
ATOM 4486 N N . GLY B 1 233 ? 155.800 98.955 120.847 1.00 62.31 238 GLY B N 1
ATOM 4487 C CA . GLY B 1 233 ? 156.831 99.856 120.368 1.00 59.93 238 GLY B CA 1
ATOM 4488 C C . GLY B 1 233 ? 157.454 99.521 119.027 1.00 62.31 238 GLY B C 1
ATOM 4489 O O . GLY B 1 233 ? 158.341 100.244 118.564 1.00 62.31 238 GLY B O 1
ATOM 4490 N N . SER B 1 234 ? 157.005 98.445 118.387 1.00 62.31 239 SER B N 1
ATOM 4491 C CA . SER B 1 234 ? 157.574 98.042 117.107 1.00 62.31 239 SER B CA 1
ATOM 4492 C C . SER B 1 234 ? 156.617 97.075 116.425 1.00 62.31 239 SER B C 1
ATOM 4493 O O . SER B 1 234 ? 155.677 96.567 117.041 1.00 62.31 239 SER B O 1
ATOM 4496 N N . VAL B 1 235 ? 156.876 96.827 115.143 1.00 60.27 240 VAL B N 1
ATOM 4497 C CA . VAL B 1 235 ? 156.066 95.903 114.357 1.00 62.31 240 VAL B CA 1
ATOM 4498 C C . VAL B 1 235 ? 156.664 94.507 114.450 1.00 62.31 240 VAL B C 1
ATOM 4499 O O . VAL B 1 235 ? 156.162 93.561 113.832 1.00 62.31 240 VAL B O 1
ATOM 4503 N N . GLU B 1 236 ? 157.742 94.366 115.224 1.00 62.31 241 GLU B N 1
ATOM 4504 C CA . GLU B 1 236 ? 158.402 93.081 115.421 1.00 62.14 241 GLU B CA 1
ATOM 4505 C C . GLU B 1 236 ? 158.282 92.589 116.860 1.00 62.31 241 GLU B C 1
ATOM 4506 O O . GLU B 1 236 ? 158.870 91.562 117.212 1.00 62.31 241 GLU B O 1
ATOM 4512 N N . ASN B 1 237 ? 157.531 93.302 117.698 1.00 62.31 242 ASN B N 1
ATOM 4513 C CA . ASN B 1 237 ? 157.310 92.898 119.079 1.00 62.31 242 ASN B CA 1
ATOM 4514 C C . ASN B 1 237 ? 155.864 92.522 119.366 1.00 62.07 242 ASN B C 1
ATOM 4515 O O . ASN B 1 237 ? 155.516 92.314 120.535 1.00 53.30 242 ASN B O 1
ATOM 4520 N N . VAL B 1 238 ? 155.010 92.441 118.344 1.00 62.31 243 VAL B N 1
ATOM 4521 C CA . VAL B 1 238 ? 153.612 92.083 118.568 1.00 62.31 243 VAL B CA 1
ATOM 4522 C C . VAL B 1 238 ? 153.502 90.641 119.049 1.00 62.31 243 VAL B C 1
ATOM 4523 O O . VAL B 1 238 ? 152.783 90.340 120.010 1.00 62.31 243 VAL B O 1
ATOM 4527 N N . GLU B 1 239 ? 154.211 89.726 118.389 1.00 62.31 244 GLU B N 1
ATOM 4528 C CA . GLU B 1 239 ? 154.211 88.322 118.784 1.00 62.31 244 GLU B CA 1
ATOM 4529 C C . GLU B 1 239 ? 155.159 88.070 119.954 1.00 62.31 244 GLU B C 1
ATOM 4530 O O . GLU B 1 239 ? 154.765 87.403 120.920 1.00 57.33 244 GLU B O 1
ATOM 4536 N N . PRO B 1 240 ? 156.415 88.566 119.922 1.00 62.31 245 PRO B N 1
ATOM 4537 C CA . PRO B 1 240 ? 157.259 88.310 121.097 1.00 62.31 245 PRO B CA 1
ATOM 4538 C C . PRO B 1 240 ? 156.786 89.053 122.343 1.00 56.71 245 PRO B C 1
ATOM 4539 O O . PRO B 1 240 ? 156.326 90.192 122.267 0.00 57.88 245 PRO B O 1
ATOM 4543 N N . ILE B 1 252 ? 142.340 90.726 126.639 1.00 61.99 257 ILE B N 1
ATOM 4544 C CA . ILE B 1 252 ? 143.232 91.851 126.393 1.00 62.31 257 ILE B CA 1
ATOM 4545 C C . ILE B 1 252 ? 142.396 93.030 125.918 1.00 62.31 257 ILE B C 1
ATOM 4546 O O . ILE B 1 252 ? 141.467 92.878 125.118 1.00 62.31 257 ILE B O 1
ATOM 4551 N N . MET B 1 253 ? 142.713 94.211 126.444 1.00 61.52 258 MET B N 1
ATOM 4552 C CA . MET B 1 253 ? 141.946 95.404 126.114 1.00 58.47 258 MET B CA 1
ATOM 4553 C C . MET B 1 253 ? 142.103 95.760 124.641 1.00 58.55 258 MET B C 1
ATOM 4554 O O . MET B 1 253 ? 143.198 95.686 124.076 1.00 60.67 258 MET B O 1
ATOM 4559 N N . GLY B 1 254 ? 140.993 96.149 124.020 1.00 60.01 259 GLY B N 1
ATOM 4560 C CA . GLY B 1 254 ? 140.952 96.388 122.593 1.00 60.86 259 GLY B CA 1
ATOM 4561 C C . GLY B 1 254 ? 140.392 95.252 121.769 1.00 62.31 259 GLY B C 1
ATOM 4562 O O . GLY B 1 254 ? 140.453 95.317 120.535 1.00 61.34 259 GLY B O 1
ATOM 4563 N N . PHE B 1 255 ? 139.853 94.213 122.406 1.00 62.31 260 PHE B N 1
ATOM 4564 C CA . PHE B 1 255 ? 139.244 93.093 121.705 1.00 62.31 260 PHE B CA 1
ATOM 4565 C C . PHE B 1 255 ? 138.085 92.554 122.532 1.00 62.31 260 PHE B C 1
ATOM 4566 O O . PHE B 1 255 ? 138.079 92.655 123.762 1.00 60.25 260 PHE B O 1
ATOM 4574 N N . GLY B 1 256 ? 137.105 91.979 121.844 1.00 62.31 261 GLY B N 1
ATOM 4575 C CA . GLY B 1 256 ? 135.969 91.363 122.495 1.00 62.31 261 GLY B CA 1
ATOM 4576 C C . GLY B 1 256 ? 134.860 92.353 122.810 1.00 62.31 261 GLY B C 1
ATOM 4577 O O . GLY B 1 256 ? 135.036 93.571 122.774 1.00 62.31 261 GLY B O 1
ATOM 4578 N N . HIS B 1 257 ? 133.691 91.802 123.127 1.00 62.31 262 HIS B N 1
ATOM 4579 C CA . HIS B 1 257 ? 132.536 92.607 123.495 1.00 62.31 262 HIS B CA 1
ATOM 4580 C C . HIS B 1 257 ? 131.592 91.750 124.326 1.00 60.67 262 HIS B C 1
ATOM 4581 O O . HIS B 1 257 ? 131.653 90.518 124.295 1.00 62.31 262 HIS B O 1
ATOM 4588 N N . ARG B 1 258 ? 130.715 92.421 125.070 1.00 59.81 263 ARG B N 1
ATOM 4589 C CA . ARG B 1 258 ? 129.779 91.750 125.962 1.00 62.31 263 ARG B CA 1
ATOM 4590 C C . ARG B 1 258 ? 128.411 91.511 125.336 1.00 62.31 263 ARG B C 1
ATOM 4591 O O . ARG B 1 258 ? 127.555 90.893 125.978 1.00 62.31 263 ARG B O 1
ATOM 4599 N N . VAL B 1 259 ? 128.178 91.977 124.110 1.00 62.21 264 VAL B N 1
ATOM 4600 C CA . VAL B 1 259 ? 126.863 91.848 123.489 1.00 62.31 264 VAL B CA 1
ATOM 4601 C C . VAL B 1 259 ? 126.966 91.059 122.191 1.00 62.31 264 VAL B C 1
ATOM 4602 O O . VAL B 1 259 ? 126.372 89.985 122.056 1.00 57.56 264 VAL B O 1
ATOM 4606 N N . TYR B 1 260 ? 127.717 91.587 121.231 1.00 62.23 265 TYR B N 1
ATOM 4607 C CA . TYR B 1 260 ? 127.808 90.989 119.907 1.00 62.31 265 TYR B CA 1
ATOM 4608 C C . TYR B 1 260 ? 128.696 89.751 119.928 1.00 62.31 265 TYR B C 1
ATOM 4609 O O . TYR B 1 260 ? 129.695 89.687 120.648 1.00 62.31 265 TYR B O 1
ATOM 4618 N N . LYS B 1 261 ? 128.315 88.759 119.120 1.00 62.31 266 LYS B N 1
ATOM 4619 C CA . LYS B 1 261 ? 129.065 87.520 119.003 1.00 58.38 266 LYS B CA 1
ATOM 4620 C C . LYS B 1 261 ? 129.679 87.295 117.630 1.00 58.88 266 LYS B C 1
ATOM 4621 O O . LYS B 1 261 ? 130.668 86.560 117.534 1.00 59.87 266 LYS B O 1
ATOM 4627 N N . VAL B 1 262 ? 129.134 87.898 116.575 1.00 61.23 267 VAL B N 1
ATOM 4628 C CA . VAL B 1 262 ? 129.694 87.744 115.236 1.00 62.03 267 VAL B CA 1
ATOM 4629 C C . VAL B 1 262 ? 130.691 88.864 114.955 1.00 61.34 267 VAL B C 1
ATOM 4630 O O . VAL B 1 262 ? 131.862 88.599 114.663 1.00 62.31 267 VAL B O 1
ATOM 4634 N N . LYS B 1 263 ? 130.246 90.117 115.054 1.00 57.50 268 LYS B N 1
ATOM 4635 C CA . LYS B 1 263 ? 131.104 91.277 114.857 1.00 58.40 268 LYS B CA 1
ATOM 4636 C C . LYS B 1 263 ? 130.324 92.530 115.219 1.00 58.68 268 LYS B C 1
ATOM 4637 O O . LYS B 1 263 ? 129.113 92.596 114.994 1.00 54.66 268 LYS B O 1
ATOM 4643 N N . ASP B 1 264 ? 131.019 93.511 115.777 1.00 54.26 269 ASP B N 1
ATOM 4644 C CA . ASP B 1 264 ? 130.415 94.804 116.058 1.00 47.12 269 ASP B CA 1
ATOM 4645 C C . ASP B 1 264 ? 130.134 95.517 114.739 1.00 42.97 269 ASP B C 1
ATOM 4646 O O . ASP B 1 264 ? 131.077 95.771 113.973 1.00 43.90 269 ASP B O 1
ATOM 4651 N N . PRO B 1 265 ? 128.877 95.849 114.426 1.00 39.43 270 PRO B N 1
ATOM 4652 C CA . PRO B 1 265 ? 128.603 96.512 113.141 1.00 35.84 270 PRO B CA 1
ATOM 4653 C C . PRO B 1 265 ? 129.192 97.906 113.039 1.00 34.64 270 PRO B C 1
ATOM 4654 O O . PRO B 1 265 ? 129.426 98.376 111.919 1.00 39.21 270 PRO B O 1
ATOM 4658 N N . ARG B 1 266 ? 129.442 98.580 114.161 1.00 33.79 271 ARG B N 1
ATOM 4659 C CA . ARG B 1 266 ? 130.148 99.854 114.130 1.00 32.23 271 ARG B CA 1
ATOM 4660 C C . ARG B 1 266 ? 131.640 99.683 113.883 1.00 33.19 271 ARG B C 1
ATOM 4661 O O . ARG B 1 266 ? 132.274 100.592 113.331 1.00 38.21 271 ARG B O 1
ATOM 4669 N N . ALA B 1 267 ? 132.208 98.541 114.278 1.00 34.31 272 ALA B N 1
ATOM 4670 C CA . ALA B 1 267 ? 133.640 98.312 114.132 1.00 33.18 272 ALA B CA 1
ATOM 4671 C C . ALA B 1 267 ? 134.077 98.268 112.675 1.00 36.24 272 ALA B C 1
ATOM 4672 O O . ALA B 1 267 ? 135.147 98.787 112.345 1.00 39.51 272 ALA B O 1
ATOM 4674 N N . VAL B 1 268 ? 133.285 97.651 111.796 1.00 32.17 273 VAL B N 1
ATOM 4675 C CA . VAL B 1 268 ? 133.669 97.580 110.389 1.00 31.68 273 VAL B CA 1
ATOM 4676 C C . VAL B 1 268 ? 133.684 98.971 109.762 1.00 33.42 273 VAL B C 1
ATOM 4677 O O . VAL B 1 268 ? 134.613 99.322 109.020 1.00 40.79 273 VAL B O 1
ATOM 4681 N N . ILE B 1 269 ? 132.677 99.795 110.064 1.00 27.04 274 ILE B N 1
ATOM 4682 C CA . ILE B 1 269 ? 132.665 101.158 109.546 1.00 26.84 274 ILE B CA 1
ATOM 4683 C C . ILE B 1 269 ? 133.824 101.961 110.114 1.00 27.56 274 ILE B C 1
ATOM 4684 O O . ILE B 1 269 ? 134.468 102.724 109.384 1.00 36.26 274 ILE B O 1
ATOM 4689 N N . LEU B 1 270 ? 134.111 101.812 111.410 1.00 24.98 275 LEU B N 1
ATOM 4690 C CA . LEU B 1 270 ? 135.226 102.541 112.003 1.00 26.72 275 LEU B CA 1
ATOM 4691 C C . LEU B 1 270 ? 136.555 102.135 111.379 1.00 31.57 275 LEU B C 1
ATOM 4692 O O . LEU B 1 270 ? 137.403 102.994 111.114 1.00 39.49 275 LEU B O 1
ATOM 4697 N N . GLN B 1 271 ? 136.751 100.839 111.133 1.00 34.30 276 GLN B N 1
ATOM 4698 C CA . GLN B 1 271 ? 137.975 100.369 110.492 1.00 40.02 276 GLN B CA 1
ATOM 4699 C C . GLN B 1 271 ? 138.097 100.893 109.067 1.00 37.98 276 GLN B C 1
ATOM 4700 O O . GLN B 1 271 ? 139.186 101.299 108.646 1.00 40.14 276 GLN B O 1
ATOM 4706 N N . ASN B 1 272 ? 136.994 100.896 108.312 1.00 33.29 277 ASN B N 1
ATOM 4707 C CA . ASN B 1 272 ? 137.034 101.443 106.959 1.00 35.02 277 ASN B CA 1
ATOM 4708 C C . ASN B 1 272 ? 137.379 102.928 106.975 1.00 37.93 277 ASN B C 1
ATOM 4709 O O . ASN B 1 272 ? 138.192 103.394 106.165 1.00 43.99 277 ASN B O 1
ATOM 4714 N N . LEU B 1 273 ? 136.775 103.686 107.894 1.00 33.44 278 LEU B N 1
ATOM 4715 C CA . LEU B 1 273 ? 137.078 105.111 107.997 1.00 29.34 278 LEU B CA 1
ATOM 4716 C C . LEU B 1 273 ? 138.534 105.341 108.376 1.00 31.15 278 LEU B C 1
ATOM 4717 O O . LEU B 1 273 ? 139.187 106.234 107.826 1.00 37.21 278 LEU B O 1
ATOM 4722 N N . ALA B 1 274 ? 139.055 104.557 109.322 1.00 30.35 279 ALA B N 1
ATOM 4723 C CA . ALA B 1 274 ? 140.450 104.702 109.722 1.00 34.33 279 ALA B CA 1
ATOM 4724 C C . ALA B 1 274 ? 141.383 104.402 108.558 1.00 39.77 279 ALA B C 1
ATOM 4725 O O . ALA B 1 274 ? 142.355 105.129 108.321 1.00 44.58 279 ALA B O 1
ATOM 4727 N N . GLU B 1 275 ? 141.095 103.333 107.813 1.00 40.74 280 GLU B N 1
ATOM 4728 C CA . GLU B 1 275 ? 141.923 102.979 106.664 1.00 39.31 280 GLU B CA 1
ATOM 4729 C C . GLU B 1 275 ? 141.907 104.086 105.617 1.00 37.51 280 GLU B C 1
ATOM 4730 O O . GLU B 1 275 ? 142.955 104.473 105.090 1.00 45.44 280 GLU B O 1
ATOM 4736 N N . GLN B 1 276 ? 140.719 104.618 105.314 1.00 34.20 281 GLN B N 1
ATOM 4737 C CA . GLN B 1 276 ? 140.621 105.682 104.320 1.00 35.49 281 GLN B CA 1
ATOM 4738 C C . GLN B 1 276 ? 141.360 106.937 104.773 1.00 41.05 281 GLN B C 1
ATOM 4739 O O . GLN B 1 276 ? 142.112 107.540 103.995 1.00 44.81 281 GLN B O 1
ATOM 4745 N N . LEU B 1 277 ? 141.169 107.338 106.033 1.00 37.99 282 LEU B N 1
ATOM 4746 C CA . LEU B 1 277 ? 141.807 108.547 106.541 1.00 36.94 282 LEU B CA 1
ATOM 4747 C C . LEU B 1 277 ? 143.323 108.409 106.552 1.00 39.37 282 LEU B C 1
ATOM 4748 O O . LEU B 1 277 ? 144.044 109.347 106.193 1.00 46.52 282 LEU B O 1
ATOM 4753 N N . PHE B 1 278 ? 143.827 107.245 106.961 1.00 38.57 283 PHE B N 1
ATOM 4754 C CA . PHE B 1 278 ? 145.265 107.024 106.987 1.00 41.59 283 PHE B CA 1
ATOM 4755 C C . PHE B 1 278 ? 145.873 106.883 105.599 1.00 49.20 283 PHE B C 1
ATOM 4756 O O . PHE B 1 278 ? 147.024 107.284 105.405 1.00 51.99 283 PHE B O 1
ATOM 4764 N N . ASP B 1 279 ? 145.138 106.328 104.632 1.00 48.01 284 ASP B N 1
ATOM 4765 C CA . ASP B 1 279 ? 145.650 106.261 103.270 1.00 44.45 284 ASP B CA 1
ATOM 4766 C C . ASP B 1 279 ? 145.690 107.644 102.635 1.00 45.27 284 ASP B C 1
ATOM 4767 O O . ASP B 1 279 ? 146.627 107.972 101.899 1.00 48.98 284 ASP B O 1
ATOM 4772 N N . ILE B 1 280 ? 144.678 108.470 102.909 1.00 48.24 285 ILE B N 1
ATOM 4773 C CA . ILE B 1 280 ? 144.666 109.822 102.361 1.00 52.31 285 ILE B CA 1
ATOM 4774 C C . ILE B 1 280 ? 145.730 110.691 103.025 1.00 49.59 285 ILE B C 1
ATOM 4775 O O . ILE B 1 280 ? 146.430 111.453 102.347 1.00 50.68 285 ILE B O 1
ATOM 4780 N N . PHE B 1 281 ? 145.889 110.582 104.345 1.00 46.72 286 PHE B N 1
ATOM 4781 C CA . PHE B 1 281 ? 146.751 111.478 105.108 1.00 48.95 286 PHE B CA 1
ATOM 4782 C C . PHE B 1 281 ? 148.106 110.860 105.438 1.00 53.76 286 PHE B C 1
ATOM 4783 O O . PHE B 1 281 ? 148.862 111.425 106.233 1.00 56.95 286 PHE B O 1
ATOM 4791 N N . GLY B 1 282 ? 148.431 109.712 104.847 1.00 56.40 287 GLY B N 1
ATOM 4792 C CA . GLY B 1 282 ? 149.721 109.093 105.079 1.00 58.87 287 GLY B CA 1
ATOM 4793 C C . GLY B 1 282 ? 149.759 108.202 106.303 1.00 55.78 287 GLY B C 1
ATOM 4794 O O . GLY B 1 282 ? 149.161 108.522 107.335 1.00 51.82 287 GLY B O 1
ATOM 4795 N N . HIS B 1 283 ? 150.465 107.079 106.200 1.00 54.74 288 HIS B N 1
ATOM 4796 C CA . HIS B 1 283 ? 150.538 106.126 107.296 1.00 50.99 288 HIS B CA 1
ATOM 4797 C C . HIS B 1 283 ? 151.425 106.651 108.421 1.00 53.07 288 HIS B C 1
ATOM 4798 O O . HIS B 1 283 ? 152.289 107.511 108.226 1.00 52.92 288 HIS B O 1
ATOM 4805 N N . ASP B 1 284 ? 151.200 106.113 109.611 1.00 59.64 289 ASP B N 1
ATOM 4806 C CA . ASP B 1 284 ? 151.942 106.439 110.818 1.00 59.74 289 ASP B CA 1
ATOM 4807 C C . ASP B 1 284 ? 152.429 105.151 111.460 1.00 59.25 289 ASP B C 1
ATOM 4808 O O . ASP B 1 284 ? 151.824 104.090 111.275 1.00 58.60 289 ASP B O 1
ATOM 4813 N N . PRO B 1 285 ? 153.536 105.206 112.210 1.00 62.31 290 PRO B N 1
ATOM 4814 C CA . PRO B 1 285 ? 154.058 103.965 112.812 1.00 62.31 290 PRO B CA 1
ATOM 4815 C C . PRO B 1 285 ? 153.079 103.280 113.748 1.00 59.46 290 PRO B C 1
ATOM 4816 O O . PRO B 1 285 ? 153.019 102.042 113.773 1.00 58.31 290 PRO B O 1
ATOM 4820 N N . TYR B 1 286 ? 152.300 104.046 114.519 1.00 57.68 291 TYR B N 1
ATOM 4821 C CA . TYR B 1 286 ? 151.363 103.419 115.443 1.00 54.64 291 TYR B CA 1
ATOM 4822 C C . TYR B 1 286 ? 150.262 102.684 114.688 1.00 57.52 291 TYR B C 1
ATOM 4823 O O . TYR B 1 286 ? 149.782 101.639 115.141 1.00 56.62 291 TYR B O 1
ATOM 4832 N N . TYR B 1 287 ? 149.873 103.195 113.516 1.00 56.03 292 TYR B N 1
ATOM 4833 C CA . TYR B 1 287 ? 148.963 102.440 112.662 1.00 56.97 292 TYR B CA 1
ATOM 4834 C C . TYR B 1 287 ? 149.598 101.120 112.243 1.00 60.26 292 TYR B C 1
ATOM 4835 O O . TYR B 1 287 ? 148.925 100.087 112.188 1.00 59.82 292 TYR B O 1
ATOM 4844 N N . GLU B 1 288 ? 150.894 101.143 111.920 1.00 61.19 293 GLU B N 1
ATOM 4845 C CA . GLU B 1 288 ? 151.575 99.921 111.506 1.00 59.80 293 GLU B CA 1
ATOM 4846 C C . GLU B 1 288 ? 151.589 98.888 112.625 1.00 58.97 293 GLU B C 1
ATOM 4847 O O . GLU B 1 288 ? 151.326 97.702 112.387 1.00 62.31 293 GLU B O 1
ATOM 4853 N N . ILE B 1 289 ? 151.881 99.319 113.856 1.00 57.68 294 ILE B N 1
ATOM 4854 C CA . ILE B 1 289 ? 151.841 98.384 114.980 1.00 55.53 294 ILE B CA 1
ATOM 4855 C C . ILE B 1 289 ? 150.420 97.897 115.234 1.00 59.86 294 ILE B C 1
ATOM 4856 O O . ILE B 1 289 ? 150.212 96.732 115.598 1.00 61.97 294 ILE B O 1
ATOM 4861 N N . ALA B 1 290 ? 149.422 98.764 115.044 1.00 61.40 295 ALA B N 1
ATOM 4862 C CA . ALA B 1 290 ? 148.033 98.343 115.210 1.00 61.60 295 ALA B CA 1
ATOM 4863 C C . ALA B 1 290 ? 147.660 97.265 114.200 1.00 59.82 295 ALA B C 1
ATOM 4864 O O . ALA B 1 290 ? 147.019 96.267 114.548 1.00 59.48 295 ALA B O 1
ATOM 4866 N N . VAL B 1 291 ? 148.053 97.451 112.938 1.00 56.79 296 VAL B N 1
ATOM 4867 C CA . VAL B 1 291 ? 147.793 96.439 111.917 1.00 59.48 296 VAL B CA 1
ATOM 4868 C C . VAL B 1 291 ? 148.521 95.146 112.247 1.00 59.98 296 VAL B C 1
ATOM 4869 O O . VAL B 1 291 ? 147.951 94.054 112.119 1.00 62.31 296 VAL B O 1
ATOM 4873 N N . ALA B 1 292 ? 149.783 95.241 112.676 1.00 60.25 297 ALA B N 1
ATOM 4874 C CA . ALA B 1 292 ? 150.549 94.041 112.993 1.00 59.73 297 ALA B CA 1
ATOM 4875 C C . ALA B 1 292 ? 149.914 93.262 114.138 1.00 57.90 297 ALA B C 1
ATOM 4876 O O . ALA B 1 292 ? 149.842 92.029 114.089 1.00 56.46 297 ALA B O 1
ATOM 4878 N N . VAL B 1 293 ? 149.451 93.958 115.176 1.00 58.88 298 VAL B N 1
ATOM 4879 C CA . VAL B 1 293 ? 148.842 93.261 116.304 1.00 62.31 298 VAL B CA 1
ATOM 4880 C C . VAL B 1 293 ? 147.466 92.714 115.934 1.00 62.28 298 VAL B C 1
ATOM 4881 O O . VAL B 1 293 ? 147.097 91.612 116.353 1.00 62.31 298 VAL B O 1
ATOM 4885 N N . GLU B 1 294 ? 146.690 93.447 115.125 1.00 61.00 299 GLU B N 1
ATOM 4886 C CA . GLU B 1 294 ? 145.340 92.991 114.811 1.00 62.31 299 GLU B CA 1
ATOM 4887 C C . GLU B 1 294 ? 145.348 91.812 113.845 1.00 62.07 299 GLU B C 1
ATOM 4888 O O . GLU B 1 294 ? 144.509 90.912 113.968 1.00 62.31 299 GLU B O 1
ATOM 4894 N N . LYS B 1 295 ? 146.284 91.784 112.890 1.00 61.25 300 LYS B N 1
ATOM 4895 C CA . LYS B 1 295 ? 146.349 90.651 111.974 1.00 58.56 300 LYS B CA 1
ATOM 4896 C C . LYS B 1 295 ? 146.820 89.386 112.679 1.00 58.75 300 LYS B C 1
ATOM 4897 O O . LYS B 1 295 ? 146.444 88.280 112.274 1.00 56.67 300 LYS B O 1
ATOM 4903 N N . ALA B 1 296 ? 147.636 89.526 113.725 1.00 59.80 301 ALA B N 1
ATOM 4904 C CA . ALA B 1 296 ? 148.029 88.371 114.523 1.00 60.40 301 ALA B CA 1
ATOM 4905 C C . ALA B 1 296 ? 146.908 87.933 115.458 1.00 61.87 301 ALA B C 1
ATOM 4906 O O . ALA B 1 296 ? 146.716 86.732 115.679 1.00 62.31 301 ALA B O 1
ATOM 4908 N N . ALA B 1 297 ? 146.158 88.889 116.013 1.00 62.31 302 ALA B N 1
ATOM 4909 C CA . ALA B 1 297 ? 145.063 88.551 116.914 1.00 62.31 302 ALA B CA 1
ATOM 4910 C C . ALA B 1 297 ? 143.872 87.947 116.182 1.00 62.31 302 ALA B C 1
ATOM 4911 O O . ALA B 1 297 ? 143.126 87.167 116.780 1.00 61.86 302 ALA B O 1
ATOM 4913 N N . ALA B 1 298 ? 143.678 88.288 114.910 1.00 62.31 303 ALA B N 1
ATOM 4914 C CA . ALA B 1 298 ? 142.585 87.724 114.127 1.00 62.31 303 ALA B CA 1
ATOM 4915 C C . ALA B 1 298 ? 142.886 86.321 113.618 1.00 62.31 303 ALA B C 1
ATOM 4916 O O . ALA B 1 298 ? 141.999 85.690 113.031 1.00 62.31 303 ALA B O 1
ATOM 4918 N N . GLU B 1 299 ? 144.103 85.820 113.825 1.00 62.31 304 GLU B N 1
ATOM 4919 C CA . GLU B 1 299 ? 144.494 84.500 113.349 1.00 62.31 304 GLU B CA 1
ATOM 4920 C C . GLU B 1 299 ? 144.581 83.458 114.455 1.00 62.31 304 GLU B C 1
ATOM 4921 O O . GLU B 1 299 ? 144.564 82.258 114.160 1.00 62.31 304 GLU B O 1
ATOM 4927 N N . ARG B 1 300 ? 144.668 83.878 115.718 1.00 60.16 305 ARG B N 1
ATOM 4928 C CA . ARG B 1 300 ? 144.828 82.951 116.829 1.00 62.31 305 ARG B CA 1
ATOM 4929 C C . ARG B 1 300 ? 143.737 83.067 117.884 1.00 62.31 305 ARG B C 1
ATOM 4930 O O . ARG B 1 300 ? 143.691 82.232 118.795 1.00 61.99 305 ARG B O 1
ATOM 4938 N N . LEU B 1 301 ? 142.864 84.067 117.797 1.00 62.31 306 LEU B N 1
ATOM 4939 C CA . LEU B 1 301 ? 141.817 84.265 118.790 1.00 62.31 306 LEU B CA 1
ATOM 4940 C C . LEU B 1 301 ? 140.407 84.175 118.230 1.00 62.31 306 LEU B C 1
ATOM 4941 O O . LEU B 1 301 ? 139.460 84.065 119.011 1.00 62.31 306 LEU B O 1
ATOM 4946 N N . SER B 1 302 ? 140.238 84.216 116.913 1.00 60.66 307 SER B N 1
ATOM 4947 C CA . SER B 1 302 ? 138.911 84.138 116.314 1.00 62.31 307 SER B CA 1
ATOM 4948 C C . SER B 1 302 ? 138.327 82.736 116.454 1.00 60.38 307 SER B C 1
ATOM 4949 O O . SER B 1 302 ? 139.050 81.740 116.405 0.00 59.02 307 SER B O 1
ATOM 4952 N N . GLY B 1 305 ? 133.258 84.259 120.334 1.00 62.05 310 GLY B N 1
ATOM 4953 C CA . GLY B 1 305 ? 134.339 84.714 119.480 1.00 62.31 310 GLY B CA 1
ATOM 4954 C C . GLY B 1 305 ? 135.023 85.963 119.999 1.00 62.31 310 GLY B C 1
ATOM 4955 O O . GLY B 1 305 ? 134.433 86.738 120.752 1.00 62.31 310 GLY B O 1
ATOM 4956 N N . ILE B 1 306 ? 136.275 86.160 119.594 1.00 62.31 311 ILE B N 1
ATOM 4957 C CA . ILE B 1 306 ? 137.071 87.312 120.001 1.00 62.31 311 ILE B CA 1
ATOM 4958 C C . ILE B 1 306 ? 137.342 88.141 118.755 1.00 62.25 311 ILE B C 1
ATOM 4959 O O . ILE B 1 306 ? 138.007 87.671 117.821 1.00 61.48 311 ILE B O 1
ATOM 4964 N N . TYR B 1 307 ? 136.827 89.365 118.732 1.00 61.69 312 TYR B N 1
ATOM 4965 C CA . TYR B 1 307 ? 136.992 90.273 117.610 1.00 56.18 312 TYR B CA 1
ATOM 4966 C C . TYR B 1 307 ? 137.260 91.674 118.136 1.00 57.80 312 TYR B C 1
ATOM 4967 O O . TYR B 1 307 ? 136.835 92.014 119.246 1.00 57.95 312 TYR B O 1
ATOM 4976 N N . PRO B 1 308 ? 137.965 92.504 117.370 1.00 57.12 313 PRO B N 1
ATOM 4977 C CA . PRO B 1 308 ? 138.190 93.890 117.791 1.00 54.63 313 PRO B CA 1
ATOM 4978 C C . PRO B 1 308 ? 136.890 94.679 117.805 1.00 58.35 313 PRO B C 1
ATOM 4979 O O . PRO B 1 308 ? 135.934 94.386 117.083 1.00 59.78 313 PRO B O 1
ATOM 4983 N N . ASN B 1 309 ? 136.866 95.705 118.653 1.00 58.06 314 ASN B N 1
ATOM 4984 C CA . ASN B 1 309 ? 135.687 96.538 118.834 1.00 56.50 314 ASN B CA 1
ATOM 4985 C C . ASN B 1 309 ? 136.042 97.979 118.488 1.00 50.41 314 ASN B C 1
ATOM 4986 O O . ASN B 1 309 ? 137.147 98.275 118.022 1.00 52.06 314 ASN B O 1
ATOM 4991 N N . VAL B 1 310 ? 135.085 98.883 118.716 1.00 46.06 315 VAL B N 1
ATOM 4992 C CA . VAL B 1 310 ? 135.284 100.292 118.401 1.00 42.65 315 VAL B CA 1
ATOM 4993 C C . VAL B 1 310 ? 136.367 100.922 119.263 1.00 47.22 315 VAL B C 1
ATOM 4994 O O . VAL B 1 310 ? 136.959 101.933 118.871 1.00 54.37 315 VAL B O 1
ATOM 4998 N N . ASP B 1 311 ? 136.642 100.351 120.438 1.00 43.63 316 ASP B N 1
ATOM 4999 C CA . ASP B 1 311 ? 137.674 100.888 121.317 1.00 47.85 316 ASP B CA 1
ATOM 5000 C C . ASP B 1 311 ? 139.072 100.778 120.724 1.00 47.74 316 ASP B C 1
ATOM 5001 O O . ASP B 1 311 ? 139.991 101.435 121.224 1.00 45.28 316 ASP B O 1
ATOM 5006 N N . PHE B 1 312 ? 139.255 99.970 119.680 1.00 48.74 317 PHE B N 1
ATOM 5007 C CA . PHE B 1 312 ? 140.555 99.813 119.039 1.00 42.65 317 PHE B CA 1
ATOM 5008 C C . PHE B 1 312 ? 140.787 100.887 117.978 1.00 43.26 317 PHE B C 1
ATOM 5009 O O . PHE B 1 312 ? 141.850 101.514 117.941 1.00 46.60 317 PHE B O 1
ATOM 5017 N N . TYR B 1 313 ? 139.798 101.106 117.110 1.00 39.55 318 TYR B N 1
ATOM 5018 C CA . TYR B 1 313 ? 139.948 102.054 116.013 1.00 36.72 318 TYR B CA 1
ATOM 5019 C C . TYR B 1 313 ? 139.615 103.487 116.408 1.00 35.21 318 TYR B C 1
ATOM 5020 O O . TYR B 1 313 ? 140.108 104.421 115.763 1.00 39.44 318 TYR B O 1
ATOM 5029 N N . SER B 1 314 ? 138.784 103.683 117.437 1.00 35.64 319 SER B N 1
ATOM 5030 C CA . SER B 1 314 ? 138.429 105.036 117.853 1.00 32.78 319 SER B CA 1
ATOM 5031 C C . SER B 1 314 ? 139.646 105.818 118.324 1.00 28.00 319 SER B C 1
ATOM 5032 O O . SER B 1 314 ? 139.788 106.999 117.991 1.00 30.03 319 SER B O 1
ATOM 5035 N N . GLY B 1 315 ? 140.526 105.182 119.099 1.00 28.31 320 GLY B N 1
ATOM 5036 C CA . GLY B 1 315 ? 141.725 105.866 119.552 1.00 27.87 320 GLY B CA 1
ATOM 5037 C C . GLY B 1 315 ? 142.611 106.300 118.402 1.00 30.68 320 GLY B C 1
ATOM 5038 O O . GLY B 1 315 ? 143.112 107.426 118.378 1.00 34.38 320 GLY B O 1
ATOM 5039 N N . LEU B 1 316 ? 142.809 105.412 117.425 1.00 29.17 321 LEU B N 1
ATOM 5040 C CA . LEU B 1 316 ? 143.631 105.748 116.267 1.00 26.13 321 LEU B CA 1
ATOM 5041 C C . LEU B 1 316 ? 143.017 106.892 115.468 1.00 24.15 321 LEU B C 1
ATOM 5042 O O . LEU B 1 316 ? 143.715 107.838 115.078 1.00 29.84 321 LEU B O 1
ATOM 5047 N N . VAL B 1 317 ? 141.705 106.827 115.224 1.00 19.55 322 VAL B N 1
ATOM 5048 C CA . VAL B 1 317 ? 141.044 107.873 114.448 1.00 19.40 322 VAL B CA 1
ATOM 5049 C C . VAL B 1 317 ? 141.136 109.212 115.168 1.00 23.03 322 VAL B C 1
ATOM 5050 O O . VAL B 1 317 ? 141.424 110.245 114.553 1.00 27.29 322 VAL B O 1
ATOM 5054 N N . TYR B 1 318 ? 140.900 109.215 116.481 1.00 21.56 323 TYR B N 1
ATOM 5055 C CA . TYR B 1 318 ? 140.944 110.459 117.239 1.00 17.28 323 TYR B CA 1
ATOM 5056 C C . TYR B 1 318 ? 142.359 111.025 117.293 1.00 21.57 323 TYR B C 1
ATOM 5057 O O . TYR B 1 318 ? 142.556 112.239 117.176 1.00 27.00 323 TYR B O 1
ATOM 5066 N N . ARG B 1 319 ? 143.361 110.159 117.474 1.00 25.25 324 ARG B N 1
ATOM 5067 C CA . ARG B 1 319 ? 144.738 110.635 117.558 1.00 26.65 324 ARG B CA 1
ATOM 5068 C C . ARG B 1 319 ? 145.217 111.191 116.225 1.00 27.23 324 ARG B C 1
ATOM 5069 O O . ARG B 1 319 ? 145.945 112.190 116.191 1.00 31.33 324 ARG B O 1
ATOM 5077 N N . LYS B 1 320 ? 144.830 110.557 115.115 1.00 26.24 325 LYS B N 1
ATOM 5078 C CA . LYS B 1 320 ? 145.215 111.077 113.808 1.00 23.57 325 LYS B CA 1
ATOM 5079 C C . LYS B 1 320 ? 144.599 112.443 113.526 1.00 23.80 325 LYS B C 1
ATOM 5080 O O . LYS B 1 320 ? 145.184 113.231 112.777 1.00 28.92 325 LYS B O 1
ATOM 5086 N N . LEU B 1 321 ? 143.446 112.747 114.123 1.00 22.63 326 LEU B N 1
ATOM 5087 C CA . LEU B 1 321 ? 142.807 114.041 113.928 1.00 24.06 326 LEU B CA 1
ATOM 5088 C C . LEU B 1 321 ? 143.380 115.128 114.828 1.00 21.30 326 LEU B C 1
ATOM 5089 O O . LEU B 1 321 ? 142.961 116.284 114.717 1.00 22.11 326 LEU B O 1
ATOM 5094 N N . GLY B 1 322 ? 144.317 114.791 115.706 1.00 21.16 327 GLY B N 1
ATOM 5095 C CA . GLY B 1 322 ? 144.914 115.756 116.601 1.00 27.64 327 GLY B CA 1
ATOM 5096 C C . GLY B 1 322 ? 144.266 115.878 117.961 1.00 26.08 327 GLY B C 1
ATOM 5097 O O . GLY B 1 322 ? 144.580 116.825 118.691 1.00 32.98 327 GLY B O 1
ATOM 5098 N N . ILE B 1 323 ? 143.378 114.958 118.323 1.00 17.71 328 ILE B N 1
ATOM 5099 C CA . ILE B 1 323 ? 142.693 114.991 119.613 1.00 16.33 328 ILE B CA 1
ATOM 5100 C C . ILE B 1 323 ? 143.612 114.406 120.679 1.00 18.55 328 ILE B C 1
ATOM 5101 O O . ILE B 1 323 ? 144.153 113.305 120.491 1.00 22.97 328 ILE B O 1
ATOM 5106 N N . PRO B 1 324 ? 143.829 115.098 121.795 1.00 18.49 329 PRO B N 1
ATOM 5107 C CA . PRO B 1 324 ? 144.671 114.543 122.863 1.00 17.34 329 PRO B CA 1
ATOM 5108 C C . PRO B 1 324 ? 144.061 113.285 123.463 1.00 20.31 329 PRO B C 1
ATOM 5109 O O . PRO B 1 324 ? 142.876 112.991 123.291 1.00 20.89 329 PRO B O 1
ATOM 5113 N N . SER B 1 325 ? 144.898 112.529 124.176 1.00 19.30 330 SER B N 1
ATOM 5114 C CA . SER B 1 325 ? 144.467 111.257 124.749 1.00 16.74 330 SER B CA 1
ATOM 5115 C C . SER B 1 325 ? 143.410 111.453 125.832 1.00 17.19 330 SER B C 1
ATOM 5116 O O . SER B 1 325 ? 142.336 110.842 125.786 1.00 20.73 330 SER B O 1
ATOM 5119 N N . ASP B 1 326 ? 143.690 112.323 126.804 1.00 17.91 331 ASP B N 1
ATOM 5120 C CA . ASP B 1 326 ? 142.795 112.492 127.943 1.00 16.10 331 ASP B CA 1
ATOM 5121 C C . ASP B 1 326 ? 141.477 113.155 127.569 1.00 12.88 331 ASP B C 1
ATOM 5122 O O . ASP B 1 326 ? 140.591 113.254 128.424 1.00 16.48 331 ASP B O 1
ATOM 5127 N N . LEU B 1 327 ? 141.327 113.608 126.325 1.00 10.40 332 LEU B N 1
ATOM 5128 C CA . LEU B 1 327 ? 140.072 114.148 125.826 1.00 8.18 332 LEU B CA 1
ATOM 5129 C C . LEU B 1 327 ? 139.294 113.136 124.992 1.00 9.02 332 LEU B C 1
ATOM 5130 O O . LEU B 1 327 ? 138.338 113.514 124.308 1.00 8.64 332 LEU B O 1
ATOM 5135 N N . PHE B 1 328 ? 139.687 111.860 125.025 1.00 9.98 333 PHE B N 1
ATOM 5136 C CA . PHE B 1 328 ? 138.918 110.844 124.314 1.00 9.47 333 PHE B CA 1
ATOM 5137 C C . PHE B 1 328 ? 137.514 110.686 124.884 1.00 6.17 333 PHE B C 1
ATOM 5138 O O . PHE B 1 328 ? 136.534 110.705 124.130 1.00 6.67 333 PHE B O 1
ATOM 5146 N N . THR B 1 329 ? 137.401 110.531 126.199 1.00 5.62 334 THR B N 1
ATOM 5147 C CA . THR B 1 329 ? 136.121 110.347 126.869 1.00 5.57 334 THR B CA 1
ATOM 5148 C C . THR B 1 329 ? 135.204 111.562 126.728 1.00 5.26 334 THR B C 1
ATOM 5149 O O . THR B 1 329 ? 134.008 111.382 126.470 1.00 6.07 334 THR B O 1
ATOM 5153 N N . PRO B 1 330 ? 135.687 112.802 126.914 1.00 3.86 335 PRO B N 1
ATOM 5154 C CA . PRO B 1 330 ? 134.796 113.948 126.660 1.00 2.83 335 PRO B CA 1
ATOM 5155 C C . PRO B 1 330 ? 134.233 113.984 125.249 1.00 2.97 335 PRO B C 1
ATOM 5156 O O . PRO B 1 330 ? 133.044 114.278 125.075 1.00 2.91 335 PRO B O 1
ATOM 5160 N N . VAL B 1 331 ? 135.045 113.668 124.236 1.00 3.19 336 VAL B N 1
ATOM 5161 C CA . VAL B 1 331 ? 134.544 113.640 122.863 1.00 2.32 336 VAL B CA 1
ATOM 5162 C C . VAL B 1 331 ? 133.439 112.601 122.730 1.00 3.16 336 VAL B C 1
ATOM 5163 O O . VAL B 1 331 ? 132.390 112.855 122.123 1.00 3.97 336 VAL B O 1
ATOM 5167 N N . PHE B 1 332 ? 133.656 111.417 123.309 1.00 3.09 337 PHE B N 1
ATOM 5168 C CA . PHE B 1 332 ? 132.590 110.423 123.380 1.00 2.84 337 PHE B CA 1
ATOM 5169 C C . PHE B 1 332 ? 131.333 111.018 123.999 1.00 3.18 337 PHE B C 1
ATOM 5170 O O . PHE B 1 332 ? 130.226 110.836 123.477 1.00 5.62 337 PHE B O 1
ATOM 5178 N N . ALA B 1 333 ? 131.492 111.769 125.093 1.00 3.15 338 ALA B N 1
ATOM 5179 C CA . ALA B 1 333 ? 130.341 112.411 125.719 1.00 1.90 338 ALA B CA 1
ATOM 5180 C C . ALA B 1 333 ? 129.663 113.371 124.752 1.00 1.04 338 ALA B C 1
ATOM 5181 O O . ALA B 1 333 ? 128.430 113.443 124.701 1.00 1.07 338 ALA B O 1
ATOM 5183 N N . ILE B 1 334 ? 130.456 114.094 123.959 1.00 1.37 339 ILE B N 1
ATOM 5184 C CA . ILE B 1 334 ? 129.890 114.999 122.962 1.00 1.48 339 ILE B CA 1
ATOM 5185 C C . ILE B 1 334 ? 129.002 114.223 122.001 1.00 1.63 339 ILE B C 1
ATOM 5186 O O . ILE B 1 334 ? 127.938 114.700 121.590 1.00 2.21 339 ILE B O 1
ATOM 5191 N N . ALA B 1 335 ? 129.419 113.009 121.639 1.00 1.66 340 ALA B N 1
ATOM 5192 C CA . ALA B 1 335 ? 128.582 112.181 120.778 1.00 0.81 340 ALA B CA 1
ATOM 5193 C C . ALA B 1 335 ? 127.344 111.692 121.516 1.00 1.19 340 ALA B C 1
ATOM 5194 O O . ALA B 1 335 ? 126.265 111.582 120.924 1.00 1.71 340 ALA B O 1
ATOM 5196 N N . ARG B 1 336 ? 127.475 111.406 122.813 1.00 1.83 341 ARG B N 1
ATOM 5197 C CA . ARG B 1 336 ? 126.418 110.729 123.556 1.00 0.43 341 ARG B CA 1
ATOM 5198 C C . ARG B 1 336 ? 125.318 111.668 124.038 1.00 0.56 341 ARG B C 1
ATOM 5199 O O . ARG B 1 336 ? 124.230 111.187 124.381 1.00 0.82 341 ARG B O 1
ATOM 5207 N N . VAL B 1 337 ? 125.556 112.984 124.042 1.00 0.70 342 VAL B N 1
ATOM 5208 C CA . VAL B 1 337 ? 124.552 113.933 124.515 1.00 0.36 342 VAL B CA 1
ATOM 5209 C C . VAL B 1 337 ? 123.251 113.807 123.739 1.00 0.66 342 VAL B C 1
ATOM 5210 O O . VAL B 1 337 ? 122.169 113.905 124.327 1.00 0.74 342 VAL B O 1
ATOM 5214 N N . ALA B 1 338 ? 123.327 113.580 122.426 1.00 1.56 343 ALA B N 1
ATOM 5215 C CA . ALA B 1 338 ? 122.119 113.366 121.639 1.00 1.26 343 ALA B CA 1
ATOM 5216 C C . ALA B 1 338 ? 121.335 112.153 122.123 1.00 2.49 343 ALA B C 1
ATOM 5217 O O . ALA B 1 338 ? 120.103 112.214 122.215 1.00 13.00 343 ALA B O 1
ATOM 5219 N N . GLY B 1 339 ? 122.021 111.058 122.447 1.00 1.29 344 GLY B N 1
ATOM 5220 C CA . GLY B 1 339 ? 121.344 109.888 122.966 1.00 0.98 344 GLY B CA 1
ATOM 5221 C C . GLY B 1 339 ? 120.658 110.166 124.285 1.00 1.67 344 GLY B C 1
ATOM 5222 O O . GLY B 1 339 ? 119.445 109.963 124.415 1.00 4.86 344 GLY B O 1
ATOM 5223 N N . TRP B 1 340 ? 121.424 110.678 125.254 1.00 1.34 345 TRP B N 1
ATOM 5224 C CA . TRP B 1 340 ? 120.866 110.986 126.568 1.00 0.87 345 TRP B CA 1
ATOM 5225 C C . TRP B 1 340 ? 119.638 111.875 126.444 1.00 1.27 345 TRP B C 1
ATOM 5226 O O . TRP B 1 340 ? 118.569 111.551 126.972 1.00 3.16 345 TRP B O 1
ATOM 5237 N N . LEU B 1 341 ? 119.770 112.984 125.710 1.00 0.84 346 LEU B N 1
ATOM 5238 C CA . LEU B 1 341 ? 118.644 113.892 125.520 1.00 0.96 346 LEU B CA 1
ATOM 5239 C C . LEU B 1 341 ? 117.426 113.150 124.993 1.00 1.39 346 LEU B C 1
ATOM 5240 O O . LEU B 1 341 ? 116.313 113.337 125.498 1.00 3.80 346 LEU B O 1
ATOM 5245 N N . ALA B 1 342 ? 117.622 112.280 123.997 1.00 1.55 347 ALA B N 1
ATOM 5246 C CA . ALA B 1 342 ? 116.505 111.501 123.477 1.00 1.62 347 ALA B CA 1
ATOM 5247 C C . ALA B 1 342 ? 115.835 110.719 124.599 1.00 3.80 347 ALA B C 1
ATOM 5248 O O . ALA B 1 342 ? 114.622 110.834 124.823 1.00 9.15 347 ALA B O 1
ATOM 5250 N N . HIS B 1 343 ? 116.636 109.965 125.355 1.00 3.97 348 HIS B N 1
ATOM 5251 C CA . HIS B 1 343 ? 116.087 109.181 126.453 1.00 2.75 348 HIS B CA 1
ATOM 5252 C C . HIS B 1 343 ? 115.426 110.078 127.487 1.00 2.93 348 HIS B C 1
ATOM 5253 O O . HIS B 1 343 ? 114.454 109.671 128.133 1.00 6.65 348 HIS B O 1
ATOM 5260 N N . TRP B 1 344 ? 115.926 111.306 127.640 1.00 2.28 349 TRP B N 1
ATOM 5261 C CA . TRP B 1 344 ? 115.275 112.257 128.530 1.00 2.90 349 TRP B CA 1
ATOM 5262 C C . TRP B 1 344 ? 113.874 112.579 128.035 1.00 4.44 349 TRP B C 1
ATOM 5263 O O . TRP B 1 344 ? 112.894 112.456 128.780 1.00 7.26 349 TRP B O 1
ATOM 5274 N N . LYS B 1 345 ? 113.754 112.939 126.754 1.00 3.99 350 LYS B N 1
ATOM 5275 C CA . LYS B 1 345 ? 112.466 113.380 126.233 1.00 4.74 350 LYS B CA 1
ATOM 5276 C C . LYS B 1 345 ? 111.431 112.272 126.343 1.00 10.18 350 LYS B C 1
ATOM 5277 O O . LYS B 1 345 ? 110.302 112.499 126.795 1.00 14.56 350 LYS B O 1
ATOM 5283 N N . GLU B 1 346 ? 111.831 111.052 126.017 1.00 10.46 351 GLU B N 1
ATOM 5284 C CA . GLU B 1 346 ? 110.936 109.921 126.180 1.00 9.71 351 GLU B CA 1
ATOM 5285 C C . GLU B 1 346 ? 110.502 109.820 127.628 1.00 13.54 351 GLU B C 1
ATOM 5286 O O . GLU B 1 346 ? 109.328 109.966 127.941 1.00 24.19 351 GLU B O 1
ATOM 5292 N N . GLN B 1 347 ? 111.452 109.575 128.522 1.00 15.75 352 GLN B N 1
ATOM 5293 C CA . GLN B 1 347 ? 111.138 109.466 129.945 1.00 15.68 352 GLN B CA 1
ATOM 5294 C C . GLN B 1 347 ? 110.073 110.460 130.370 1.00 16.25 352 GLN B C 1
ATOM 5295 O O . GLN B 1 347 ? 109.116 110.094 131.039 1.00 18.02 352 GLN B O 1
ATOM 5301 N N . LEU B 1 348 ? 110.238 111.719 129.986 1.00 18.35 353 LEU B N 1
ATOM 5302 C CA . LEU B 1 348 ? 109.287 112.751 130.381 1.00 16.45 353 LEU B CA 1
ATOM 5303 C C . LEU B 1 348 ? 107.858 112.257 130.268 1.00 22.23 353 LEU B C 1
ATOM 5304 O O . LEU B 1 348 ? 107.175 112.108 131.274 1.00 28.15 353 LEU B O 1
ATOM 5309 N N . ASN B 1 349 ? 107.403 111.994 129.049 1.00 25.36 354 ASN B N 1
ATOM 5310 C CA . ASN B 1 349 ? 106.016 111.568 128.851 1.00 30.26 354 ASN B CA 1
ATOM 5311 C C . ASN B 1 349 ? 105.639 110.417 129.778 1.00 33.70 354 ASN B C 1
ATOM 5312 O O . ASN B 1 349 ? 104.535 110.389 130.315 1.00 36.31 354 ASN B O 1
ATOM 5317 N N . GLU B 1 350 ? 106.546 109.468 129.969 1.00 29.79 355 GLU B N 1
ATOM 5318 C CA . GLU B 1 350 ? 106.279 108.363 130.876 1.00 33.27 355 GLU B CA 1
ATOM 5319 C C . GLU B 1 350 ? 106.743 108.731 132.272 1.00 36.02 355 GLU B C 1
ATOM 5320 O O . GLU B 1 350 ? 107.695 108.153 132.789 1.00 41.09 355 GLU B O 1
ATOM 5326 N N . ASN B 1 351 ? 106.078 109.696 132.889 1.00 40.67 356 ASN B N 1
ATOM 5327 C CA . ASN B 1 351 ? 106.498 110.155 134.209 1.00 46.80 356 ASN B CA 1
ATOM 5328 C C . ASN B 1 351 ? 106.294 109.096 135.279 1.00 48.43 356 ASN B C 1
ATOM 5329 O O . ASN B 1 351 ? 105.161 108.819 135.668 1.00 45.43 356 ASN B O 1
ATOM 5334 N N . ARG B 1 352 ? 107.382 108.501 135.756 1.00 46.94 357 ARG B N 1
ATOM 5335 C CA . ARG B 1 352 ? 107.288 107.508 136.824 1.00 43.94 357 ARG B CA 1
ATOM 5336 C C . ARG B 1 352 ? 108.592 107.432 137.599 1.00 45.49 357 ARG B C 1
ATOM 5337 O O . ARG B 1 352 ? 109.608 106.985 137.070 1.00 42.11 357 ARG B O 1
ATOM 5345 N N . ILE B 1 353 ? 108.569 107.864 138.853 1.00 43.05 358 ILE B N 1
ATOM 5346 C CA . ILE B 1 353 ? 109.776 107.852 139.673 1.00 44.83 358 ILE B CA 1
ATOM 5347 C C . ILE B 1 353 ? 110.351 106.459 139.846 1.00 46.57 358 ILE B C 1
ATOM 5348 O O . ILE B 1 353 ? 109.619 105.520 140.154 1.00 44.94 358 ILE B O 1
ATOM 5353 N N . PHE B 1 354 ? 111.656 106.313 139.645 1.00 43.69 359 PHE B N 1
ATOM 5354 C CA . PHE B 1 354 ? 112.290 105.027 139.880 1.00 36.85 359 PHE B CA 1
ATOM 5355 C C . PHE B 1 354 ? 112.325 104.797 141.380 1.00 46.52 359 PHE B C 1
ATOM 5356 O O . PHE B 1 354 ? 113.222 105.285 142.064 1.00 51.67 359 PHE B O 1
ATOM 5364 N N . ARG B 1 355 ? 111.343 104.070 141.902 1.00 49.23 360 ARG B N 1
ATOM 5365 C CA . ARG B 1 355 ? 111.279 103.840 143.344 1.00 45.49 360 ARG B CA 1
ATOM 5366 C C . ARG B 1 355 ? 111.277 102.338 143.614 1.00 39.89 360 ARG B C 1
ATOM 5367 O O . ARG B 1 355 ? 110.239 101.753 143.954 1.00 36.61 360 ARG B O 1
ATOM 5375 N N . PRO B 1 356 ? 112.426 101.683 143.479 1.00 36.72 361 PRO B N 1
ATOM 5376 C CA . PRO B 1 356 ? 112.488 100.239 143.725 1.00 42.07 361 PRO B CA 1
ATOM 5377 C C . PRO B 1 356 ? 112.389 99.932 145.212 1.00 43.57 361 PRO B C 1
ATOM 5378 O O . PRO B 1 356 ? 112.466 100.812 146.070 1.00 41.41 361 PRO B O 1
ATOM 5382 N N . THR B 1 357 ? 112.199 98.651 145.508 1.00 40.83 362 THR B N 1
ATOM 5383 C CA . THR B 1 357 ? 112.117 98.177 146.880 1.00 40.58 362 THR B CA 1
ATOM 5384 C C . THR B 1 357 ? 113.436 97.522 147.284 1.00 48.85 362 THR B C 1
ATOM 5385 O O . THR B 1 357 ? 114.297 97.224 146.453 1.00 48.91 362 THR B O 1
ATOM 5389 N N . GLN B 1 358 ? 113.596 97.301 148.586 1.00 45.57 363 GLN B N 1
ATOM 5390 C CA . GLN B 1 358 ? 114.804 96.711 149.139 1.00 36.29 363 GLN B CA 1
ATOM 5391 C C . GLN B 1 358 ? 114.434 95.677 150.191 1.00 34.66 363 GLN B C 1
ATOM 5392 O O . GLN B 1 358 ? 113.320 95.668 150.722 1.00 37.07 363 GLN B O 1
ATOM 5398 N N . ILE B 1 359 ? 115.386 94.797 150.485 1.00 38.07 364 ILE B N 1
ATOM 5399 C CA . ILE B 1 359 ? 115.246 93.794 151.534 1.00 44.18 364 ILE B CA 1
ATOM 5400 C C . ILE B 1 359 ? 116.305 94.076 152.593 1.00 40.08 364 ILE B C 1
ATOM 5401 O O . ILE B 1 359 ? 117.462 94.371 152.266 1.00 40.07 364 ILE B O 1
ATOM 5406 N N . TYR B 1 360 ? 115.901 94.020 153.859 1.00 34.12 365 TYR B N 1
ATOM 5407 C CA . TYR B 1 360 ? 116.787 94.371 154.962 1.00 30.93 365 TYR B CA 1
ATOM 5408 C C . TYR B 1 360 ? 117.588 93.148 155.391 1.00 36.73 365 TYR B C 1
ATOM 5409 O O . TYR B 1 360 ? 117.014 92.097 155.696 1.00 43.17 365 TYR B O 1
ATOM 5418 N N . THR B 1 361 ? 118.914 93.286 155.413 1.00 32.43 366 THR B N 1
ATOM 5419 C CA . THR B 1 361 ? 119.789 92.197 155.833 1.00 28.64 366 THR B CA 1
ATOM 5420 C C . THR B 1 361 ? 120.638 92.616 157.027 1.00 33.17 366 THR B C 1
ATOM 5421 O O . THR B 1 361 ? 121.839 92.332 157.071 1.00 35.95 366 THR B O 1
ATOM 5425 N N . GLY B 1 362 ? 120.026 93.290 157.997 1.00 34.36 367 GLY B N 1
ATOM 5426 C CA . GLY B 1 362 ? 120.751 93.746 159.168 1.00 31.66 367 GLY B CA 1
ATOM 5427 C C . GLY B 1 362 ? 120.117 93.323 160.477 1.00 32.83 367 GLY B C 1
ATOM 5428 O O . GLY B 1 362 ? 119.191 92.504 160.492 1.00 36.64 367 GLY B O 1
ATOM 5429 N N . SER B 1 363 ? 120.605 93.874 161.581 1.00 28.80 368 SER B N 1
ATOM 5430 C CA . SER B 1 363 ? 120.089 93.553 162.903 1.00 33.34 368 SER B CA 1
ATOM 5431 C C . SER B 1 363 ? 118.793 94.311 163.171 1.00 35.58 368 SER B C 1
ATOM 5432 O O . SER B 1 363 ? 118.470 95.297 162.505 1.00 32.46 368 SER B O 1
ATOM 5435 N N . HIS B 1 364 ? 118.049 93.835 164.167 1.00 41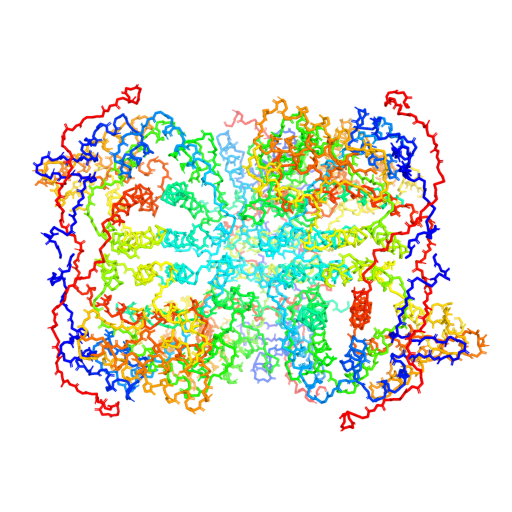.85 369 HIS B N 1
ATOM 5436 C CA . HIS B 1 364 ? 116.739 94.379 164.486 1.00 39.86 369 HIS B CA 1
ATOM 5437 C C . HIS B 1 364 ? 116.621 94.650 165.979 1.00 43.29 369 HIS B C 1
ATOM 5438 O O . HIS B 1 364 ? 117.094 93.871 166.811 1.00 47.94 369 HIS B O 1
ATOM 5445 N N . ASN B 1 365 ? 115.977 95.774 166.301 1.00 44.48 370 ASN B N 1
ATOM 5446 C CA . ASN B 1 365 ? 115.501 96.069 167.655 1.00 43.52 370 ASN B CA 1
ATOM 5447 C C . ASN B 1 365 ? 116.627 96.084 168.688 1.00 44.91 370 ASN B C 1
ATOM 5448 O O . ASN B 1 365 ? 116.490 95.530 169.782 1.00 48.81 370 ASN B O 1
ATOM 5453 N N . LEU B 1 366 ? 117.749 96.715 168.359 1.00 46.73 371 LEU B N 1
ATOM 5454 C CA . LEU B 1 366 ? 118.785 96.985 169.341 1.00 50.82 371 LEU B CA 1
ATOM 5455 C C . LEU B 1 366 ? 118.677 98.437 169.805 1.00 52.83 371 LEU B C 1
ATOM 5456 O O . LEU B 1 366 ? 117.988 99.263 169.200 1.00 51.28 371 LEU B O 1
ATOM 5461 N N . ASP B 1 367 ? 119.367 98.751 170.900 1.00 50.15 372 ASP B N 1
ATOM 5462 C CA . ASP B 1 367 ? 119.216 100.040 171.557 1.00 52.28 372 ASP B CA 1
ATOM 5463 C C . ASP B 1 367 ? 120.544 100.782 171.557 1.00 49.73 372 ASP B C 1
ATOM 5464 O O . ASP B 1 367 ? 121.610 100.208 171.320 1.00 46.19 372 ASP B O 1
ATOM 5469 N N . TYR B 1 368 ? 120.463 102.082 171.832 1.00 47.36 373 TYR B N 1
ATOM 5470 C CA . TYR B 1 368 ? 121.638 102.940 171.876 1.00 43.47 373 TYR B CA 1
ATOM 5471 C C . TYR B 1 368 ? 122.441 102.656 173.138 1.00 44.64 373 TYR B C 1
ATOM 5472 O O . TYR B 1 368 ? 121.873 102.481 174.221 1.00 45.66 373 TYR B O 1
ATOM 5481 N N . THR B 1 369 ? 123.766 102.613 172.998 1.00 43.28 374 THR B N 1
ATOM 5482 C CA . THR B 1 369 ? 124.656 102.368 174.123 1.00 41.40 374 THR B CA 1
ATOM 5483 C C . THR B 1 369 ? 125.423 103.637 174.460 1.00 43.40 374 THR B C 1
ATOM 5484 O O . THR B 1 369 ? 125.953 104.291 173.549 1.00 45.25 374 THR B O 1
ATOM 5488 N N . PRO B 1 370 ? 125.463 104.041 175.732 1.00 42.85 375 PRO B N 1
ATOM 5489 C CA . PRO B 1 370 ? 126.282 105.188 176.126 1.00 41.84 375 PRO B CA 1
ATOM 5490 C C . PRO B 1 370 ? 127.694 105.119 175.562 1.00 40.31 375 PRO B C 1
ATOM 5491 O O . PRO B 1 370 ? 128.273 104.043 175.403 1.00 40.25 375 PRO B O 1
ATOM 5495 N N . ILE B 1 371 ? 128.245 106.298 175.263 1.00 38.17 376 ILE B N 1
ATOM 5496 C CA . ILE B 1 371 ? 129.588 106.372 174.696 1.00 39.87 376 ILE B CA 1
ATOM 5497 C C . ILE B 1 371 ? 130.630 105.878 175.694 1.00 39.73 376 ILE B C 1
ATOM 5498 O O . ILE B 1 371 ? 131.595 105.206 175.312 1.00 34.36 376 ILE B O 1
ATOM 5503 N N . ALA B 1 372 ? 130.452 106.187 176.981 1.00 48.54 377 ALA B N 1
ATOM 5504 C CA . ALA B 1 372 ? 131.408 105.749 177.992 1.00 51.36 377 ALA B CA 1
ATOM 5505 C C . ALA B 1 372 ? 131.406 104.237 178.178 1.00 51.31 377 ALA B C 1
ATOM 5506 O O . ALA B 1 372 ? 132.378 103.690 178.707 1.00 48.72 377 ALA B O 1
ATOM 5508 N N . ASP B 1 373 ? 130.344 103.554 177.755 1.00 45.34 378 ASP B N 1
ATOM 5509 C CA . ASP B 1 373 ? 130.241 102.109 177.893 1.00 42.05 378 ASP B CA 1
ATOM 5510 C C . ASP B 1 373 ? 130.743 101.356 176.667 1.00 41.74 378 ASP B C 1
ATOM 5511 O O . ASP B 1 373 ? 130.672 100.123 176.645 1.00 39.62 378 ASP B O 1
ATOM 5516 N N . ARG B 1 374 ? 131.242 102.058 175.655 1.00 44.71 379 ARG B N 1
ATOM 5517 C CA . ARG B 1 374 ? 131.732 101.411 174.443 1.00 43.36 379 ARG B CA 1
ATOM 5518 C C . ARG B 1 374 ? 133.188 100.986 174.600 1.00 38.42 379 ARG B C 1
ATOM 5519 O O . ARG B 1 374 ? 133.872 101.402 175.534 0.00 39.00 379 ARG B O 1
ATOM 5527 N N . LEU C 1 6 ? 120.639 184.819 138.032 1.00 56.71 11 LEU C N 1
ATOM 5528 C CA . LEU C 1 6 ? 119.393 184.377 138.641 1.00 59.20 11 LEU C CA 1
ATOM 5529 C C . LEU C 1 6 ? 119.335 184.874 140.086 1.00 59.15 11 LEU C C 1
ATOM 5530 O O . LEU C 1 6 ? 118.363 184.638 140.806 1.00 55.59 11 LEU C O 1
ATOM 5535 N N . GLU C 1 7 ? 120.386 185.581 140.494 1.00 60.50 12 GLU C N 1
ATOM 5536 C CA . GLU C 1 7 ? 120.471 186.108 141.851 1.00 62.31 12 GLU C CA 1
ATOM 5537 C C . GLU C 1 7 ? 119.348 187.102 142.116 1.00 62.31 12 GLU C C 1
ATOM 5538 O O . GLU C 1 7 ? 119.053 187.958 141.277 1.00 62.31 12 GLU C O 1
ATOM 5544 N N . GLY C 1 8 ? 118.725 186.986 143.288 1.00 58.33 13 GLY C N 1
ATOM 5545 C CA . GLY C 1 8 ? 117.676 187.885 143.718 1.00 55.90 13 GLY C CA 1
ATOM 5546 C C . GLY C 1 8 ? 116.271 187.374 143.484 1.00 59.47 13 GLY C C 1
ATOM 5547 O O . GLY C 1 8 ? 115.313 188.004 143.952 1.00 57.45 13 GLY C O 1
ATOM 5548 N N . VAL C 1 9 ? 116.114 186.259 142.777 1.00 62.06 14 VAL C N 1
ATOM 5549 C CA . VAL C 1 9 ? 114.793 185.721 142.464 1.00 57.90 14 VAL C CA 1
ATOM 5550 C C . VAL C 1 9 ? 114.359 184.755 143.560 1.00 55.40 14 VAL C C 1
ATOM 5551 O O . VAL C 1 9 ? 115.017 183.727 143.775 1.00 48.59 14 VAL C O 1
ATOM 5555 N N . PRO C 1 10 ? 113.266 185.037 144.276 1.00 54.23 15 PRO C N 1
ATOM 5556 C CA . PRO C 1 10 ? 112.774 184.085 145.281 1.00 54.78 15 PRO C CA 1
ATOM 5557 C C . PRO C 1 10 ? 112.178 182.843 144.641 1.00 53.22 15 PRO C C 1
ATOM 5558 O O . PRO C 1 10 ? 110.954 182.683 144.600 1.00 56.61 15 PRO C O 1
ATOM 5562 N N . ALA C 1 11 ? 113.037 181.956 144.137 1.00 50.23 16 ALA C N 1
ATOM 5563 C CA . ALA C 1 11 ? 112.575 180.792 143.393 1.00 56.60 16 ALA C CA 1
ATOM 5564 C C . ALA C 1 11 ? 112.147 179.635 144.288 1.00 56.42 16 ALA C C 1
ATOM 5565 O O . ALA C 1 11 ? 111.558 178.675 143.779 1.00 62.31 16 ALA C O 1
ATOM 5567 N N . THR C 1 12 ? 112.420 179.693 145.589 1.00 50.26 17 THR C N 1
ATOM 5568 C CA . THR C 1 12 ? 112.117 178.573 146.469 1.00 52.21 17 THR C CA 1
ATOM 5569 C C . THR C 1 12 ? 111.451 179.073 147.741 1.00 52.75 17 THR C C 1
ATOM 5570 O O . THR C 1 12 ? 111.766 180.161 148.232 1.00 52.00 17 THR C O 1
ATOM 5574 N N . LEU C 1 13 ? 110.553 178.247 148.283 1.00 46.79 18 LEU C N 1
ATOM 5575 C CA . LEU C 1 13 ? 109.905 178.553 149.552 1.00 47.21 18 LEU C CA 1
ATOM 5576 C C . LEU C 1 13 ? 110.301 177.411 150.462 1.00 48.24 18 LEU C C 1
ATOM 5577 O O . LEU C 1 13 ? 109.749 176.318 150.353 1.00 49.88 18 LEU C O 1
ATOM 5582 N N . SER C 1 14 ? 111.240 177.642 151.361 1.00 41.33 19 SER C N 1
ATOM 5583 C CA . SER C 1 14 ? 111.795 176.618 152.230 1.00 36.35 19 SER C CA 1
ATOM 5584 C C . SER C 1 14 ? 111.746 177.074 153.680 1.00 28.52 19 SER C C 1
ATOM 5585 O O . SER C 1 14 ? 111.985 178.244 153.992 1.00 32.14 19 SER C O 1
ATOM 5588 N N . SER C 1 15 ? 111.431 176.129 154.566 1.00 23.57 20 SER C N 1
ATOM 5589 C CA . SER C 1 15 ? 111.413 176.358 156.004 1.00 20.04 20 SER C CA 1
ATOM 5590 C C . SER C 1 15 ? 112.477 175.529 156.717 1.00 15.37 20 SER C C 1
ATOM 5591 O O . SER C 1 15 ? 112.289 175.118 157.864 1.00 15.40 20 SER C O 1
ATOM 5594 N N . ILE C 1 16 ? 113.598 175.278 156.047 1.00 14.32 21 ILE C N 1
ATOM 5595 C CA . ILE C 1 16 ? 114.633 174.400 156.584 1.00 9.53 21 ILE C CA 1
ATOM 5596 C C . ILE C 1 16 ? 115.689 175.185 157.350 1.00 6.79 21 ILE C C 1
ATOM 5597 O O . ILE C 1 16 ? 116.016 174.854 158.491 1.00 10.56 21 ILE C O 1
ATOM 5602 N N . SER C 1 17 ? 116.241 176.233 156.742 1.00 8.63 22 SER C N 1
ATOM 5603 C CA . SER C 1 17 ? 117.312 176.999 157.361 1.00 9.05 22 SER C CA 1
ATOM 5604 C C . SER C 1 17 ? 117.056 178.485 157.170 1.00 11.98 22 SER C C 1
ATOM 5605 O O . SER C 1 17 ? 116.395 178.908 156.218 1.00 17.90 22 SER C O 1
ATOM 5608 N N . PHE C 1 18 ? 117.592 179.279 158.095 1.00 9.68 23 PHE C N 1
ATOM 5609 C CA . PHE C 1 18 ? 117.476 180.729 158.041 1.00 12.88 23 PHE C CA 1
ATOM 5610 C C . PHE C 1 18 ? 118.845 181.350 158.270 1.00 15.07 23 PHE C C 1
ATOM 5611 O O . PHE C 1 18 ? 119.575 180.942 159.177 1.00 21.28 23 PHE C O 1
ATOM 5619 N N . VAL C 1 19 ? 119.184 182.339 157.446 1.00 21.26 24 VAL C N 1
ATOM 5620 C CA . VAL C 1 19 ? 120.474 183.016 157.508 1.00 24.72 24 VAL C CA 1
ATOM 5621 C C . VAL C 1 19 ? 120.228 184.517 157.529 1.00 31.41 24 VAL C C 1
ATOM 5622 O O . VAL C 1 19 ? 119.486 185.042 156.691 1.00 40.22 24 VAL C O 1
ATOM 5626 N N . ASP C 1 20 ? 120.844 185.205 158.489 1.00 30.76 25 ASP C N 1
ATOM 5627 C CA . ASP C 1 20 ? 120.771 186.662 158.602 1.00 35.62 25 ASP C CA 1
ATOM 5628 C C . ASP C 1 20 ? 122.201 187.188 158.680 1.00 48.91 25 ASP C C 1
ATOM 5629 O O . ASP C 1 20 ? 122.860 187.064 159.717 1.00 50.67 25 ASP C O 1
ATOM 5634 N N . GLY C 1 21 ? 122.677 187.772 157.575 1.00 52.58 26 GLY C N 1
ATOM 5635 C CA . GLY C 1 21 ? 124.047 188.248 157.511 1.00 52.10 26 GLY C CA 1
ATOM 5636 C C . GLY C 1 21 ? 124.308 189.542 158.248 1.00 55.06 26 GLY C C 1
ATOM 5637 O O . GLY C 1 21 ? 125.429 189.756 158.720 1.00 60.78 26 GLY C O 1
ATOM 5638 N N . GLN C 1 22 ? 123.304 190.408 158.361 1.00 52.98 27 GLN C N 1
ATOM 5639 C CA . GLN C 1 22 ? 123.453 191.669 159.077 1.00 46.01 27 GLN C CA 1
ATOM 5640 C C . GLN C 1 22 ? 123.344 191.502 160.585 1.00 47.99 27 GLN C C 1
ATOM 5641 O O . GLN C 1 22 ? 123.576 192.467 161.321 1.00 52.52 27 GLN C O 1
ATOM 5647 N N . ARG C 1 23 ? 122.999 190.304 161.057 1.00 45.43 28 ARG C N 1
ATOM 5648 C CA . ARG C 1 23 ? 122.935 190.028 162.486 1.00 49.04 28 ARG C CA 1
ATOM 5649 C C . ARG C 1 23 ? 123.726 188.801 162.908 1.00 49.98 28 ARG C C 1
ATOM 5650 O O . ARG C 1 23 ? 123.774 188.515 164.108 1.00 47.11 28 ARG C O 1
ATOM 5658 N N . GLY C 1 24 ? 124.347 188.072 161.983 1.00 48.67 29 GLY C N 1
ATOM 5659 C CA . GLY C 1 24 ? 125.106 186.886 162.326 1.00 47.13 29 GLY C CA 1
ATOM 5660 C C . GLY C 1 24 ? 124.254 185.779 162.909 1.00 45.30 29 GLY C C 1
ATOM 5661 O O . GLY C 1 24 ? 124.615 185.182 163.928 1.00 42.50 29 GLY C O 1
ATOM 5662 N N . VAL C 1 25 ? 123.118 185.496 162.276 1.00 38.45 30 VAL C N 1
ATOM 5663 C CA . VAL C 1 25 ? 122.167 184.503 162.763 1.00 29.47 30 VAL C CA 1
ATOM 5664 C C . VAL C 1 25 ? 122.096 183.359 161.763 1.00 28.49 30 VAL C C 1
ATOM 5665 O O . VAL C 1 25 ? 121.902 183.587 160.565 1.00 36.73 30 VAL C O 1
ATOM 5669 N N . LEU C 1 26 ? 122.260 182.134 162.258 1.00 19.58 31 LEU C N 1
ATOM 5670 C CA . LEU C 1 26 ? 122.085 180.931 161.456 1.00 15.02 31 LEU C CA 1
ATOM 5671 C C . LEU C 1 26 ? 121.257 179.939 162.255 1.00 13.74 31 LEU C C 1
ATOM 5672 O O . LEU C 1 26 ? 121.628 179.584 163.377 1.00 22.10 31 LEU C O 1
ATOM 5677 N N . GLU C 1 27 ? 120.141 179.495 161.681 1.00 9.17 32 GLU C N 1
ATOM 5678 C CA . GLU C 1 27 ? 119.212 178.623 162.389 1.00 9.18 32 GLU C CA 1
ATOM 5679 C C . GLU C 1 27 ? 118.847 177.430 161.521 1.00 7.70 32 GLU C C 1
ATOM 5680 O O . GLU C 1 27 ? 118.553 177.591 160.334 1.00 14.18 32 GLU C O 1
ATOM 5686 N N . TYR C 1 28 ? 118.865 176.240 162.120 1.00 5.41 33 TYR C N 1
ATOM 5687 C CA . TYR C 1 28 ? 118.357 175.031 161.479 1.00 6.12 33 TYR C CA 1
ATOM 5688 C C . TYR C 1 28 ? 116.940 174.788 161.983 1.00 5.37 33 TYR C C 1
ATOM 5689 O O . TYR C 1 28 ? 116.744 174.437 163.152 1.00 8.80 33 TYR C O 1
ATOM 5698 N N . ARG C 1 29 ? 115.955 174.972 161.103 1.00 5.91 34 ARG C N 1
ATOM 5699 C CA . ARG C 1 29 ? 114.544 174.793 161.445 1.00 6.15 34 ARG C CA 1
ATOM 5700 C C . ARG C 1 29 ? 114.138 175.673 162.625 1.00 12.59 34 ARG C C 1
ATOM 5701 O O . ARG C 1 29 ? 113.307 175.288 163.450 1.00 21.08 34 ARG C O 1
ATOM 5709 N N . GLY C 1 30 ? 114.727 176.867 162.706 1.00 13.11 35 GLY C N 1
ATOM 5710 C CA . GLY C 1 30 ? 114.418 177.811 163.756 1.00 9.90 35 GLY C CA 1
ATOM 5711 C C . GLY C 1 30 ? 115.269 177.701 165.003 1.00 10.18 35 GLY C C 1
ATOM 5712 O O . GLY C 1 30 ? 115.139 178.548 165.895 1.00 24.90 35 GLY C O 1
ATOM 5713 N N . ILE C 1 31 ? 116.135 176.696 165.098 1.00 8.85 36 ILE C N 1
ATOM 5714 C CA . ILE C 1 31 ? 117.000 176.496 166.255 1.00 7.57 36 ILE C CA 1
ATOM 5715 C C . ILE C 1 31 ? 118.386 177.023 165.914 1.00 9.44 36 ILE C C 1
ATOM 5716 O O . ILE C 1 31 ? 118.956 176.658 164.880 1.00 16.61 36 ILE C O 1
ATOM 5721 N N . SER C 1 32 ? 118.926 177.871 166.786 1.00 11.03 37 SER C N 1
ATOM 5722 C CA . SER C 1 32 ? 120.211 178.501 166.529 1.00 14.11 37 SER C CA 1
ATOM 5723 C C . SER C 1 32 ? 121.322 177.457 166.457 1.00 14.65 37 SER C C 1
ATOM 5724 O O . SER C 1 32 ? 121.255 176.390 167.071 1.00 18.34 37 SER C O 1
ATOM 5727 N N . ILE C 1 33 ? 122.359 177.782 165.679 1.00 14.36 38 ILE C N 1
ATOM 5728 C CA . ILE C 1 33 ? 123.476 176.860 165.479 1.00 14.02 38 ILE C CA 1
ATOM 5729 C C . ILE C 1 33 ? 124.274 176.611 166.748 1.00 17.67 38 ILE C C 1
ATOM 5730 O O . ILE C 1 33 ? 124.876 175.539 166.884 1.00 22.81 38 ILE C O 1
ATOM 5735 N N . GLU C 1 34 ? 124.294 177.561 167.686 1.00 22.27 39 GLU C N 1
ATOM 5736 C CA . GLU C 1 34 ? 125.017 177.355 168.936 1.00 23.76 39 GLU C CA 1
ATOM 5737 C C . GLU C 1 34 ? 124.382 176.256 169.780 1.00 20.77 39 GLU C C 1
ATOM 5738 O O . GLU C 1 34 ? 125.092 175.437 170.374 1.00 23.32 39 GLU C O 1
ATOM 5744 N N . GLN C 1 35 ? 123.049 176.220 169.838 1.00 18.96 40 GLN C N 1
ATOM 5745 C CA . GLN C 1 35 ? 122.364 175.195 170.618 1.00 17.54 40 GLN C CA 1
ATOM 5746 C C . GLN C 1 35 ? 122.695 173.802 170.098 1.00 18.06 40 GLN C C 1
ATOM 5747 O O . GLN C 1 35 ? 122.976 172.883 170.876 1.00 25.40 40 GLN C O 1
ATOM 5753 N N . LEU C 1 36 ? 122.672 173.630 168.775 1.00 13.91 41 LEU C N 1
ATOM 5754 C CA . LEU C 1 36 ? 122.991 172.338 168.183 1.00 13.24 41 LEU C CA 1
ATOM 5755 C C . LEU C 1 36 ? 124.476 172.012 168.310 1.00 15.69 41 LEU C C 1
ATOM 5756 O O . LEU C 1 36 ? 124.843 170.846 168.484 1.00 19.00 41 LEU C O 1
ATOM 5761 N N . ALA C 1 37 ? 125.341 173.020 168.221 1.00 14.67 42 ALA C N 1
ATOM 5762 C CA . ALA C 1 37 ? 126.771 172.788 168.365 1.00 15.66 42 ALA C CA 1
ATOM 5763 C C . ALA C 1 37 ? 127.175 172.452 169.792 1.00 21.67 42 ALA C C 1
ATOM 5764 O O . ALA C 1 37 ? 128.226 171.830 169.984 1.00 28.23 42 ALA C O 1
ATOM 5766 N N . GLN C 1 38 ? 126.384 172.841 170.790 1.00 22.31 43 GLN C N 1
ATOM 5767 C CA . GLN C 1 38 ? 126.699 172.522 172.178 1.00 20.28 43 GLN C CA 1
ATOM 5768 C C . GLN C 1 38 ? 125.999 171.265 172.683 1.00 18.81 43 GLN C C 1
ATOM 5769 O O . GLN C 1 38 ? 126.625 170.444 173.359 1.00 25.11 43 GLN C O 1
ATOM 5775 N N . GLN C 1 39 ? 124.712 171.088 172.375 1.00 17.41 44 GLN C N 1
ATOM 5776 C CA . GLN C 1 39 ? 123.928 170.008 172.962 1.00 17.44 44 GLN C CA 1
ATOM 5777 C C . GLN C 1 39 ? 123.311 169.092 171.907 1.00 24.85 44 GLN C C 1
ATOM 5778 O O . GLN C 1 39 ? 122.198 168.597 172.089 1.00 33.78 44 GLN C O 1
ATOM 5784 N N . SER C 1 40 ? 124.017 168.847 170.805 1.00 22.31 45 SER C N 1
ATOM 5785 C CA . SER C 1 40 ? 123.492 167.965 169.772 1.00 16.78 45 SER C CA 1
ATOM 5786 C C . SER C 1 40 ? 124.642 167.309 169.022 1.00 17.73 45 SER C C 1
ATOM 5787 O O . SER C 1 40 ? 125.771 167.804 169.016 1.00 19.33 45 SER C O 1
ATOM 5790 N N . SER C 1 41 ? 124.332 166.182 168.388 1.00 15.98 46 SER C N 1
ATOM 5791 C CA . SER C 1 41 ? 125.279 165.442 167.570 1.00 10.11 46 SER C CA 1
ATOM 5792 C C . SER C 1 41 ? 124.930 165.615 166.093 1.00 12.05 46 SER C C 1
ATOM 5793 O O . SER C 1 41 ? 124.006 166.344 165.725 1.00 15.47 46 SER C O 1
ATOM 5796 N N . PHE C 1 42 ? 125.686 164.931 165.232 1.00 12.30 47 PHE C N 1
ATOM 5797 C CA . PHE C 1 42 ? 125.447 165.048 163.798 1.00 5.77 47 PHE C CA 1
ATOM 5798 C C . PHE C 1 42 ? 124.192 164.301 163.364 1.00 5.48 47 PHE C C 1
ATOM 5799 O O . PHE C 1 42 ? 123.424 164.806 162.540 1.00 7.80 47 PHE C O 1
ATOM 5807 N N . LEU C 1 43 ? 123.970 163.097 163.896 1.00 6.03 48 LEU C N 1
ATOM 5808 C CA . LEU C 1 43 ? 122.824 162.305 163.463 1.00 7.22 48 LEU C CA 1
ATOM 5809 C C . LEU C 1 43 ? 121.506 162.924 163.908 1.00 10.19 48 LEU C C 1
ATOM 5810 O O . LEU C 1 43 ? 120.540 162.941 163.137 1.00 17.96 48 LEU C O 1
ATOM 5815 N N . GLU C 1 44 ? 121.442 163.436 165.138 1.00 11.15 49 GLU C N 1
ATOM 5816 C CA . GLU C 1 44 ? 120.222 164.086 165.601 1.00 9.35 49 GLU C CA 1
ATOM 5817 C C . GLU C 1 44 ? 119.953 165.374 164.831 1.00 8.76 49 GLU C C 1
ATOM 5818 O O . GLU C 1 44 ? 118.798 165.679 164.508 1.00 12.05 49 GLU C O 1
ATOM 5824 N N . THR C 1 45 ? 121.004 166.136 164.517 1.00 9.75 50 THR C N 1
ATOM 5825 C CA . THR C 1 45 ? 120.836 167.319 163.679 1.00 7.15 50 THR C CA 1
ATOM 5826 C C . THR C 1 45 ? 120.353 166.953 162.281 1.00 7.03 50 THR C C 1
ATOM 5827 O O . THR C 1 45 ? 119.515 167.661 161.712 1.00 10.76 50 THR C O 1
ATOM 5831 N N . ALA C 1 46 ? 120.870 165.862 161.711 1.00 6.11 51 ALA C N 1
ATOM 5832 C CA . ALA C 1 46 ? 120.398 165.412 160.405 1.00 3.79 51 ALA C CA 1
ATOM 5833 C C . ALA C 1 46 ? 118.934 164.997 160.463 1.00 4.94 51 ALA C C 1
ATOM 5834 O O . ALA C 1 46 ? 118.164 165.284 159.538 1.00 7.43 51 ALA C O 1
ATOM 5836 N N . TYR C 1 47 ? 118.533 164.310 161.535 1.00 5.50 52 TYR C N 1
ATOM 5837 C CA . TYR C 1 47 ? 117.127 163.962 161.710 1.00 7.47 52 TYR C CA 1
ATOM 5838 C C . TYR C 1 47 ? 116.264 165.215 161.799 1.00 9.89 52 TYR C C 1
ATOM 5839 O O . TYR C 1 47 ? 115.193 165.285 161.184 1.00 11.56 52 TYR C O 1
ATOM 5848 N N . LEU C 1 48 ? 116.721 166.216 162.552 1.00 8.92 53 LEU C N 1
ATOM 5849 C CA . LEU C 1 48 ? 115.980 167.469 162.663 1.00 6.16 53 LEU C CA 1
ATOM 5850 C C . LEU C 1 48 ? 115.846 168.149 161.307 1.00 7.25 53 LEU C C 1
ATOM 5851 O O . LEU C 1 48 ? 114.779 168.670 160.962 1.00 13.41 53 LEU C O 1
ATOM 5856 N N . LEU C 1 49 ? 116.926 168.161 160.526 1.00 6.88 54 LEU C N 1
ATOM 5857 C CA . LEU C 1 49 ? 116.892 168.811 159.220 1.00 5.24 54 LEU C CA 1
ATOM 5858 C C . LEU C 1 49 ? 115.940 168.095 158.270 1.00 5.46 54 LEU C C 1
ATOM 5859 O O . LEU C 1 49 ? 115.095 168.728 157.626 1.00 5.09 54 LEU C O 1
ATOM 5864 N N . ILE C 1 50 ? 116.066 166.771 158.166 1.00 5.45 55 ILE C N 1
ATOM 5865 C CA . ILE C 1 50 ? 115.288 166.032 157.176 1.00 4.75 55 ILE C CA 1
ATOM 5866 C C . ILE C 1 50 ? 113.815 165.971 157.568 1.00 7.86 55 ILE C C 1
ATOM 5867 O O . ILE C 1 50 ? 112.931 166.194 156.732 1.00 8.21 55 ILE C O 1
ATOM 5872 N N . TRP C 1 51 ? 113.521 165.675 158.834 1.00 9.87 56 TRP C N 1
ATOM 5873 C CA . TRP C 1 51 ? 112.149 165.419 159.254 1.00 8.74 56 TRP C CA 1
ATOM 5874 C C . TRP C 1 51 ? 111.475 166.613 159.919 1.00 8.93 56 TRP C C 1
ATOM 5875 O O . TRP C 1 51 ? 110.257 166.582 160.114 1.00 12.31 56 TRP C O 1
ATOM 5886 N N . GLY C 1 52 ? 112.224 167.657 160.270 1.00 7.24 57 GLY C N 1
ATOM 5887 C CA . GLY C 1 52 ? 111.641 168.891 160.748 1.00 7.80 57 GLY C CA 1
ATOM 5888 C C . GLY C 1 52 ? 111.397 168.975 162.239 1.00 11.79 57 GLY C C 1
ATOM 5889 O O . GLY C 1 52 ? 111.018 170.048 162.725 1.00 16.22 57 GLY C O 1
ATOM 5890 N N . HIS C 1 53 ? 111.599 167.891 162.986 1.00 11.12 58 HIS C N 1
ATOM 5891 C CA . HIS C 1 53 ? 111.376 167.920 164.423 1.00 11.19 58 HIS C CA 1
ATOM 5892 C C . HIS C 1 53 ? 112.440 167.084 165.119 1.00 12.50 58 HIS C C 1
ATOM 5893 O O . HIS C 1 53 ? 113.019 166.171 164.526 1.00 16.67 58 HIS C O 1
ATOM 5900 N N . LEU C 1 54 ? 112.689 167.411 166.382 1.00 12.58 59 LEU C N 1
ATOM 5901 C CA . LEU C 1 54 ? 113.675 166.676 167.157 1.00 13.97 59 LEU C CA 1
ATOM 5902 C C . LEU C 1 54 ? 113.186 165.252 167.406 1.00 19.59 59 LEU C C 1
ATOM 5903 O O . LEU C 1 54 ? 112.034 165.051 167.808 1.00 21.64 59 LEU C O 1
ATOM 5908 N N . PRO C 1 55 ? 114.023 164.246 167.180 1.00 19.99 60 PRO C N 1
ATOM 5909 C CA . PRO C 1 55 ? 113.611 162.865 167.438 1.00 20.62 60 PRO C CA 1
ATOM 5910 C C . PRO C 1 55 ? 113.520 162.572 168.928 1.00 32.25 60 PRO C C 1
ATOM 5911 O O . PRO C 1 55 ? 114.200 163.180 169.757 1.00 29.85 60 PRO C O 1
ATOM 5915 N N . THR C 1 56 ? 112.657 161.612 169.256 1.00 33.96 61 THR C N 1
ATOM 5916 C CA . THR C 1 56 ? 112.535 161.143 170.631 1.00 22.01 61 THR C CA 1
ATOM 5917 C C . THR C 1 56 ? 113.656 160.161 170.943 1.00 22.56 61 THR C C 1
ATOM 5918 O O . THR C 1 56 ? 114.538 159.937 170.108 1.00 31.87 61 THR C O 1
ATOM 5922 N N . GLN C 1 57 ? 113.638 159.574 172.140 1.00 24.13 62 GLN C N 1
ATOM 5923 C CA . GLN C 1 57 ? 114.667 158.605 172.498 1.00 24.59 62 GLN C CA 1
ATOM 5924 C C . GLN C 1 57 ? 114.601 157.363 171.616 1.00 28.81 62 GLN C C 1
ATOM 5925 O O . GLN C 1 57 ? 115.612 156.962 171.029 1.00 31.39 62 GLN C O 1
ATOM 5931 N N . GLN C 1 58 ? 113.417 156.755 171.501 1.00 29.17 63 GLN C N 1
ATOM 5932 C CA . GLN C 1 58 ? 113.282 155.543 170.700 1.00 30.86 63 GLN C CA 1
ATOM 5933 C C . GLN C 1 58 ? 113.590 155.811 169.232 1.00 28.76 63 GLN C C 1
ATOM 5934 O O . GLN C 1 58 ? 114.255 155.002 168.575 1.00 32.58 63 GLN C O 1
ATOM 5940 N N . GLU C 1 59 ? 113.118 156.943 168.702 1.00 25.42 64 GLU C N 1
ATOM 5941 C CA . GLU C 1 59 ? 113.404 157.282 167.312 1.00 22.77 64 GLU C CA 1
ATOM 5942 C C . GLU C 1 59 ? 114.898 157.475 167.087 1.00 23.57 64 GLU C C 1
ATOM 5943 O O . GLU C 1 59 ? 115.445 157.005 166.084 1.00 24.92 64 GLU C O 1
ATOM 5949 N N . LEU C 1 60 ? 115.574 158.160 168.012 1.00 23.46 65 LEU C N 1
ATOM 5950 C CA . LEU C 1 60 ? 117.010 158.375 167.865 1.00 22.31 65 LEU C CA 1
ATOM 5951 C C . LEU C 1 60 ? 117.778 157.060 167.916 1.00 23.58 65 LEU C C 1
ATOM 5952 O O . LEU C 1 60 ? 118.682 156.829 167.104 1.00 26.28 65 LEU C O 1
ATOM 5957 N N . THR C 1 61 ? 117.432 156.182 168.864 1.00 22.34 66 THR C N 1
ATOM 5958 C CA . THR C 1 61 ? 118.113 154.893 168.940 1.00 22.51 66 THR C CA 1
ATOM 5959 C C . THR C 1 61 ? 117.860 154.044 167.701 1.00 21.62 66 THR C C 1
ATOM 5960 O O . THR C 1 61 ? 118.788 153.398 167.200 1.00 24.47 66 THR C O 1
ATOM 5964 N N . GLU C 1 62 ? 116.626 154.030 167.192 1.00 19.19 67 GLU C N 1
ATOM 5965 C CA . GLU C 1 62 ? 116.342 153.266 165.981 1.00 20.97 67 GLU C CA 1
ATOM 5966 C C . GLU C 1 62 ? 117.095 153.830 164.781 1.00 23.34 67 GLU C C 1
ATOM 5967 O O . GLU C 1 62 ? 117.619 153.071 163.957 1.00 26.56 67 GLU C O 1
ATOM 5973 N N . PHE C 1 63 ? 117.160 155.160 164.668 1.00 21.50 68 PHE C N 1
ATOM 5974 C CA . PHE C 1 63 ? 117.903 155.789 163.581 1.00 16.78 68 PHE C CA 1
ATOM 5975 C C . PHE C 1 63 ? 119.380 155.419 163.644 1.00 14.07 68 PHE C C 1
ATOM 5976 O O . PHE C 1 63 ? 119.985 155.054 162.628 1.00 19.99 68 PHE C O 1
ATOM 5984 N N . GLU C 1 64 ? 119.975 155.499 164.837 1.00 13.33 69 GLU C N 1
ATOM 5985 C CA . GLU C 1 64 ? 121.383 155.144 164.981 1.00 13.54 69 GLU C CA 1
ATOM 5986 C C . GLU C 1 64 ? 121.627 153.669 164.695 1.00 12.01 69 GLU C C 1
ATOM 5987 O O . GLU C 1 64 ? 122.634 153.323 164.069 1.00 13.81 69 GLU C O 1
ATOM 5993 N N . HIS C 1 65 ? 120.728 152.788 165.141 1.00 12.53 70 HIS C N 1
ATOM 5994 C CA . HIS C 1 65 ? 120.884 151.364 164.865 1.00 13.35 70 HIS C CA 1
ATOM 5995 C C . HIS C 1 65 ? 120.813 151.083 163.368 1.00 13.74 70 HIS C C 1
ATOM 5996 O O . HIS C 1 65 ? 121.623 150.321 162.828 1.00 17.04 70 HIS C O 1
ATOM 6003 N N . GLU C 1 66 ? 119.847 151.698 162.680 1.00 14.25 71 GLU C N 1
ATOM 6004 C CA . GLU C 1 66 ? 119.722 151.489 161.242 1.00 8.30 71 GLU C CA 1
ATOM 6005 C C . GLU C 1 66 ? 120.936 152.025 160.497 1.00 6.37 71 GLU C C 1
ATOM 6006 O O . GLU C 1 66 ? 121.408 151.405 159.538 1.00 9.57 71 GLU C O 1
ATOM 6012 N N . ILE C 1 67 ? 121.454 153.182 160.919 1.00 8.33 72 ILE C N 1
ATOM 6013 C CA . ILE C 1 67 ? 122.637 153.730 160.265 1.00 5.14 72 ILE C CA 1
ATOM 6014 C C . ILE C 1 67 ? 123.853 152.843 160.506 1.00 4.68 72 ILE C C 1
ATOM 6015 O O . ILE C 1 67 ? 124.625 152.576 159.579 1.00 5.26 72 ILE C O 1
ATOM 6020 N N . ARG C 1 68 ? 124.040 152.361 161.736 1.00 5.40 73 ARG C N 1
ATOM 6021 C CA . ARG C 1 68 ? 125.158 151.479 162.043 1.00 5.73 73 ARG C CA 1
ATOM 6022 C C . ARG C 1 68 ? 125.058 150.134 161.338 1.00 5.89 73 ARG C C 1
ATOM 6023 O O . ARG C 1 68 ? 126.092 149.520 161.055 1.00 6.84 73 ARG C O 1
ATOM 6031 N N . TYR C 1 69 ? 123.844 149.660 161.053 1.00 6.63 74 TYR C N 1
ATOM 6032 C CA . TYR C 1 69 ? 123.695 148.370 160.389 1.00 5.67 74 TYR C CA 1
ATOM 6033 C C . TYR C 1 69 ? 124.058 148.445 158.910 1.00 7.27 74 TYR C C 1
ATOM 6034 O O . TYR C 1 69 ? 124.498 147.445 158.331 1.00 10.16 74 TYR C O 1
ATOM 6043 N N . HIS C 1 70 ? 123.891 149.610 158.287 1.00 7.20 75 HIS C N 1
ATOM 6044 C CA . HIS C 1 70 ? 124.094 149.772 156.853 1.00 3.15 75 HIS C CA 1
ATOM 6045 C C . HIS C 1 70 ? 125.449 150.372 156.503 1.00 2.74 75 HIS C C 1
ATOM 6046 O O . HIS C 1 70 ? 125.663 150.757 155.349 1.00 3.63 75 HIS C O 1
ATOM 6053 N N . ARG C 1 71 ? 126.370 150.462 157.464 1.00 2.13 76 ARG C N 1
ATOM 6054 C CA . ARG C 1 71 ? 127.666 151.078 157.204 1.00 2.52 76 ARG C CA 1
ATOM 6055 C C . ARG C 1 71 ? 128.562 150.233 156.309 1.00 4.61 76 ARG C C 1
ATOM 6056 O O . ARG C 1 71 ? 129.589 150.739 155.843 1.00 4.39 76 ARG C O 1
ATOM 6064 N N . ARG C 1 72 ? 128.210 148.977 156.056 1.00 8.11 77 ARG C N 1
ATOM 6065 C CA . ARG C 1 72 ? 129.033 148.074 155.262 1.00 6.52 77 ARG C CA 1
ATOM 6066 C C . ARG C 1 72 ? 128.536 148.054 153.823 1.00 5.53 77 ARG C C 1
ATOM 6067 O O . ARG C 1 72 ? 127.328 147.964 153.581 1.00 8.41 77 ARG C O 1
ATOM 6075 N N . ILE C 1 73 ? 129.467 148.135 152.876 1.00 4.20 78 ILE C N 1
ATOM 6076 C CA . ILE C 1 73 ? 129.145 148.154 151.455 1.00 4.87 78 ILE C CA 1
ATOM 6077 C C . ILE C 1 73 ? 129.392 146.772 150.867 1.00 4.68 78 ILE C C 1
ATOM 6078 O O . ILE C 1 73 ? 130.151 145.962 151.414 1.00 5.75 78 ILE C O 1
ATOM 6083 N N . LYS C 1 74 ? 128.739 146.500 149.739 1.00 3.76 79 LYS C N 1
ATOM 6084 C CA . LYS C 1 74 ? 128.887 145.218 149.067 1.00 3.12 79 LYS C CA 1
ATOM 6085 C C . LYS C 1 74 ? 130.296 145.074 148.500 1.00 3.03 79 LYS C C 1
ATOM 6086 O O . LYS C 1 74 ? 131.020 146.052 148.303 1.00 3.72 79 LYS C O 1
ATOM 6092 N N . PHE C 1 75 ? 130.686 143.825 148.233 1.00 2.66 80 PHE C N 1
ATOM 6093 C CA . PHE C 1 75 ? 132.005 143.578 147.668 1.00 1.86 80 PHE C CA 1
ATOM 6094 C C . PHE C 1 75 ? 132.095 143.983 146.203 1.00 1.79 80 PHE C C 1
ATOM 6095 O O . PHE C 1 75 ? 133.204 144.213 145.706 1.00 2.14 80 PHE C O 1
ATOM 6103 N N . ARG C 1 76 ? 130.962 144.091 145.507 1.00 2.74 81 ARG C N 1
ATOM 6104 C CA . ARG C 1 76 ? 130.979 144.595 144.138 1.00 2.97 81 ARG C CA 1
ATOM 6105 C C . ARG C 1 76 ? 131.386 146.062 144.081 1.00 3.59 81 ARG C C 1
ATOM 6106 O O . ARG C 1 76 ? 132.100 146.465 143.158 1.00 3.99 81 ARG C O 1
ATOM 6114 N N . ILE C 1 77 ? 130.949 146.866 145.052 1.00 2.56 82 ILE C N 1
ATOM 6115 C CA . ILE C 1 77 ? 131.329 148.277 145.082 1.00 1.36 82 ILE C CA 1
ATOM 6116 C C . ILE C 1 77 ? 132.827 148.418 145.333 1.00 1.23 82 ILE C C 1
ATOM 6117 O O . ILE C 1 77 ? 133.510 149.239 144.704 1.00 2.27 82 ILE C O 1
ATOM 6122 N N . ARG C 1 78 ? 133.361 147.620 146.260 1.00 1.00 83 ARG C N 1
ATOM 6123 C CA . ARG C 1 78 ? 134.800 147.633 146.500 1.00 0.86 83 ARG C CA 1
ATOM 6124 C C . ARG C 1 78 ? 135.569 147.166 145.269 1.00 1.36 83 ARG C C 1
ATOM 6125 O O . ARG C 1 78 ? 136.626 147.718 144.947 1.00 2.25 83 ARG C O 1
ATOM 6133 N N . ASP C 1 79 ? 135.053 146.153 144.568 1.00 1.94 84 ASP C N 1
ATOM 6134 C CA . ASP C 1 79 ? 135.693 145.706 143.336 1.00 1.12 84 ASP C CA 1
ATOM 6135 C C . ASP C 1 79 ? 135.686 146.808 142.285 1.00 1.20 84 ASP C C 1
ATOM 6136 O O . ASP C 1 79 ? 136.664 146.984 141.549 1.00 2.00 84 ASP C O 1
ATOM 6141 N N . MET C 1 80 ? 134.586 147.560 142.201 1.00 1.51 85 MET C N 1
ATOM 6142 C CA . MET C 1 80 ? 134.521 148.698 141.289 1.00 0.89 85 MET C CA 1
ATOM 6143 C C . MET C 1 80 ? 135.563 149.748 141.652 1.00 0.87 85 MET C C 1
ATOM 6144 O O . MET C 1 80 ? 136.209 150.327 140.772 1.00 0.95 85 MET C O 1
ATOM 6149 N N . MET C 1 81 ? 135.727 150.022 142.950 1.00 0.82 86 MET C N 1
ATOM 6150 C CA . MET C 1 81 ? 136.768 150.958 143.369 1.00 0.44 86 MET C CA 1
ATOM 6151 C C . MET C 1 81 ? 138.161 150.443 143.036 1.00 0.66 86 MET C C 1
ATOM 6152 O O . MET C 1 81 ? 139.059 151.239 142.740 1.00 1.14 86 MET C O 1
ATOM 6157 N N . LYS C 1 82 ? 138.369 149.126 143.089 1.00 0.97 87 LYS C N 1
ATOM 6158 C CA . LYS C 1 82 ? 139.662 148.572 142.699 1.00 0.88 87 LYS C CA 1
ATOM 6159 C C . LYS C 1 82 ? 140.004 148.860 141.243 1.00 1.23 87 LYS C C 1
ATOM 6160 O O . LYS C 1 82 ? 141.188 148.859 140.892 1.00 2.31 87 LYS C O 1
ATOM 6166 N N . CYS C 1 83 ? 139.003 149.104 140.396 1.00 1.24 88 CYS C N 1
ATOM 6167 C CA . CYS C 1 83 ? 139.236 149.444 139.000 1.00 1.12 88 CYS C CA 1
ATOM 6168 C C . CYS C 1 83 ? 139.382 150.940 138.760 1.00 1.54 88 CYS C C 1
ATOM 6169 O O . CYS C 1 83 ? 139.695 151.339 137.634 1.00 2.16 88 CYS C O 1
ATOM 6172 N N . PHE C 1 84 ? 139.161 151.769 139.775 1.00 1.46 89 PHE C N 1
ATOM 6173 C CA . PHE C 1 84 ? 139.365 153.200 139.616 1.00 1.37 89 PHE C CA 1
ATOM 6174 C C . PHE C 1 84 ? 140.850 153.495 139.415 1.00 3.61 89 PHE C C 1
ATOM 6175 O O . PHE C 1 84 ? 141.700 152.870 140.062 1.00 7.76 89 PHE C O 1
ATOM 6183 N N . PRO C 1 85 ? 141.199 154.435 138.539 1.00 4.12 90 PRO C N 1
ATOM 6184 C CA . PRO C 1 85 ? 142.608 154.820 138.404 1.00 6.08 90 PRO C CA 1
ATOM 6185 C C . PRO C 1 85 ? 143.125 155.463 139.681 1.00 11.55 90 PRO C C 1
ATOM 6186 O O . PRO C 1 85 ? 142.406 156.195 140.365 1.00 18.34 90 PRO C O 1
ATOM 6190 N N . ASP C 1 86 ? 144.389 155.182 139.998 1.00 12.25 91 ASP C N 1
ATOM 6191 C CA . ASP C 1 86 ? 144.988 155.707 141.218 1.00 9.31 91 ASP C CA 1
ATOM 6192 C C . ASP C 1 86 ? 145.239 157.206 141.152 1.00 10.99 91 ASP C C 1
ATOM 6193 O O . ASP C 1 86 ? 145.405 157.835 142.204 1.00 11.30 91 ASP C O 1
ATOM 6198 N N . SER C 1 87 ? 145.270 157.792 139.958 1.00 11.43 92 SER C N 1
ATOM 6199 C CA . SER C 1 87 ? 145.530 159.214 139.786 1.00 9.99 92 SER C CA 1
ATOM 6200 C C . SER C 1 87 ? 144.252 160.042 139.712 1.00 13.54 92 SER C C 1
ATOM 6201 O O . SER C 1 87 ? 144.329 161.263 139.547 1.00 17.15 92 SER C O 1
ATOM 6204 N N . GLY C 1 88 ? 143.087 159.410 139.828 1.00 9.71 93 GLY C N 1
ATOM 6205 C CA . GLY C 1 88 ? 141.845 160.150 139.788 1.00 6.32 93 GLY C CA 1
ATOM 6206 C C . GLY C 1 88 ? 141.615 160.962 141.047 1.00 9.10 93 GLY C C 1
ATOM 6207 O O . GLY C 1 88 ? 142.136 160.667 142.124 1.00 12.13 93 GLY C O 1
ATOM 6208 N N . HIS C 1 89 ? 140.813 162.022 140.901 1.00 7.27 94 HIS C N 1
ATOM 6209 C CA . HIS C 1 89 ? 140.553 162.857 142.063 1.00 6.75 94 HIS C CA 1
ATOM 6210 C C . HIS C 1 89 ? 139.477 162.229 142.944 1.00 6.39 94 HIS C C 1
ATOM 6211 O O . HIS C 1 89 ? 138.587 161.531 142.445 1.00 7.92 94 HIS C O 1
ATOM 6218 N N . PRO C 1 90 ? 139.545 162.454 144.258 1.00 5.25 95 PRO C N 1
ATOM 6219 C CA . PRO C 1 90 ? 138.521 161.892 145.151 1.00 4.25 95 PRO C CA 1
ATOM 6220 C C . PRO C 1 90 ? 137.104 162.344 144.838 1.00 4.28 95 PRO C C 1
ATOM 6221 O O . PRO C 1 90 ? 136.165 161.589 145.108 1.00 6.55 95 PRO C O 1
ATOM 6225 N N . MET C 1 91 ? 136.911 163.547 144.294 1.00 4.48 96 MET C N 1
ATOM 6226 C CA . MET C 1 91 ? 135.558 163.996 143.974 1.00 3.72 96 MET C CA 1
ATOM 6227 C C . MET C 1 91 ? 134.955 163.214 142.813 1.00 4.06 96 MET C C 1
ATOM 6228 O O . MET C 1 91 ? 133.767 162.872 142.844 1.00 6.58 96 MET C O 1
ATOM 6233 N N . ASP C 1 92 ? 135.751 162.931 141.779 1.00 4.49 97 ASP C N 1
ATOM 6234 C CA . ASP C 1 92 ? 135.260 162.110 140.676 1.00 2.99 97 ASP C CA 1
ATOM 6235 C C . ASP C 1 92 ? 134.901 160.709 141.156 1.00 3.06 97 ASP C C 1
ATOM 6236 O O . ASP C 1 92 ? 133.876 160.149 140.750 1.00 2.56 97 ASP C O 1
ATOM 6241 N N . ALA C 1 93 ? 135.736 160.130 142.021 1.00 2.87 98 ALA C N 1
ATOM 6242 C CA . ALA C 1 93 ? 135.429 158.820 142.583 1.00 1.52 98 ALA C CA 1
ATOM 6243 C C . ALA C 1 93 ? 134.175 158.859 143.446 1.00 1.31 98 ALA C C 1
ATOM 6244 O O . ALA C 1 93 ? 133.379 157.915 143.421 1.00 2.09 98 ALA C O 1
ATOM 6246 N N . LEU C 1 94 ? 133.987 159.933 144.217 1.00 1.27 99 LEU C N 1
ATOM 6247 C CA . LEU C 1 94 ? 132.776 160.068 145.020 1.00 1.39 99 LEU C CA 1
ATOM 6248 C C . LEU C 1 94 ? 131.537 160.141 144.139 1.00 1.16 99 LEU C C 1
ATOM 6249 O O . LEU C 1 94 ? 130.520 159.505 144.437 1.00 1.73 99 LEU C O 1
ATOM 6254 N N . GLN C 1 95 ? 131.604 160.913 143.053 1.00 1.44 100 GLN C N 1
ATOM 6255 C CA . GLN C 1 95 ? 130.474 160.994 142.132 1.00 0.82 100 GLN C CA 1
ATOM 6256 C C . GLN C 1 95 ? 130.194 159.642 141.488 1.00 0.91 100 GLN C C 1
ATOM 6257 O O . GLN C 1 95 ? 129.035 159.228 141.359 1.00 1.37 100 GLN C O 1
ATOM 6263 N N . ALA C 1 96 ? 131.251 158.932 141.083 1.00 1.26 101 ALA C N 1
ATOM 6264 C CA . ALA C 1 96 ? 131.074 157.623 140.466 1.00 0.58 101 ALA C CA 1
ATOM 6265 C C . ALA C 1 96 ? 130.444 156.631 141.437 1.00 0.90 101 ALA C C 1
ATOM 6266 O O . ALA C 1 96 ? 129.546 155.871 141.062 1.00 1.44 101 ALA C O 1
ATOM 6268 N N . SER C 1 97 ? 130.898 156.626 142.692 1.00 0.94 102 SER C N 1
ATOM 6269 C CA . SER C 1 97 ? 130.328 155.728 143.691 1.00 0.61 102 SER C CA 1
ATOM 6270 C C . SER C 1 97 ? 128.887 156.087 144.037 1.00 0.51 102 SER C C 1
ATOM 6271 O O . SER C 1 97 ? 128.056 155.189 144.219 1.00 0.97 102 SER C O 1
ATOM 6274 N N . ALA C 1 98 ? 128.570 157.381 144.132 1.00 0.42 103 ALA C N 1
ATOM 6275 C CA . ALA C 1 98 ? 127.189 157.783 144.371 1.00 0.45 103 ALA C CA 1
ATOM 6276 C C . ALA C 1 98 ? 126.284 157.369 143.221 1.00 1.44 103 ALA C C 1
ATOM 6277 O O . ALA C 1 98 ? 125.145 156.945 143.449 1.00 1.92 103 ALA C O 1
ATOM 6279 N N . ALA C 1 99 ? 126.766 157.486 141.980 1.00 2.03 104 ALA C N 1
ATOM 6280 C CA . ALA C 1 99 ? 125.982 157.025 140.839 1.00 0.50 104 ALA C CA 1
ATOM 6281 C C . ALA C 1 99 ? 125.851 155.507 140.820 1.00 0.89 104 ALA C C 1
ATOM 6282 O O . ALA C 1 99 ? 124.813 154.981 140.403 1.00 1.70 104 ALA C O 1
ATOM 6284 N N . ALA C 1 100 ? 126.887 154.790 141.260 1.00 0.93 105 ALA C N 1
ATOM 6285 C CA . ALA C 1 100 ? 126.843 153.333 141.284 1.00 0.83 105 ALA C CA 1
ATOM 6286 C C . ALA C 1 100 ? 125.937 152.801 142.384 1.00 1.20 105 ALA C C 1
ATOM 6287 O O . ALA C 1 100 ? 125.425 151.681 142.269 1.00 2.67 105 ALA C O 1
ATOM 6289 N N . LEU C 1 101 ? 125.742 153.570 143.459 1.00 1.64 106 LEU C N 1
ATOM 6290 C CA . LEU C 1 101 ? 124.805 153.152 144.499 1.00 1.29 106 LEU C CA 1
ATOM 6291 C C . LEU C 1 101 ? 123.396 152.972 143.947 1.00 1.38 106 LEU C C 1
ATOM 6292 O O . LEU C 1 101 ? 122.643 152.118 144.433 1.00 2.50 106 LEU C O 1
ATOM 6297 N N . GLY C 1 102 ? 123.022 153.767 142.941 1.00 1.09 107 GLY C N 1
ATOM 6298 C CA . GLY C 1 102 ? 121.721 153.617 142.314 1.00 1.39 107 GLY C CA 1
ATOM 6299 C C . GLY C 1 102 ? 121.589 152.390 141.441 1.00 2.32 107 GLY C C 1
ATOM 6300 O O . GLY C 1 102 ? 120.466 151.957 141.167 1.00 5.36 107 GLY C O 1
ATOM 6301 N N . LEU C 1 103 ? 122.710 151.823 140.991 1.00 1.82 108 LEU C N 1
ATOM 6302 C CA . LEU C 1 103 ? 122.650 150.566 140.253 1.00 1.28 108 LEU C CA 1
ATOM 6303 C C . LEU C 1 103 ? 122.188 149.421 141.143 1.00 1.52 108 LEU C C 1
ATOM 6304 O O . LEU C 1 103 ? 121.665 148.419 140.645 1.00 2.41 108 LEU C O 1
ATOM 6309 N N . PHE C 1 104 ? 122.368 149.553 142.457 1.00 1.47 109 PHE C N 1
ATOM 6310 C CA . PHE C 1 104 ? 122.020 148.496 143.397 1.00 1.26 109 PHE C CA 1
ATOM 6311 C C . PHE C 1 104 ? 120.747 148.805 144.178 1.00 2.61 109 PHE C C 1
ATOM 6312 O O . PHE C 1 104 ? 119.825 147.985 144.213 1.00 3.27 109 PHE C O 1
ATOM 6320 N N . TYR C 1 105 ? 120.680 149.978 144.806 1.00 4.27 110 TYR C N 1
ATOM 6321 C CA . TYR C 1 105 ? 119.641 150.271 145.784 1.00 2.42 110 TYR C CA 1
ATOM 6322 C C . TYR C 1 105 ? 118.501 151.122 145.242 1.00 2.81 110 TYR C C 1
ATOM 6323 O O . TYR C 1 105 ? 117.644 151.546 146.023 1.00 5.60 110 TYR C O 1
ATOM 6332 N N . SER C 1 106 ? 118.459 151.384 143.941 1.00 2.99 111 SER C N 1
ATOM 6333 C CA . SER C 1 106 ? 117.364 152.164 143.373 1.00 5.06 111 SER C CA 1
ATOM 6334 C C . SER C 1 106 ? 116.376 151.264 142.639 1.00 6.28 111 SER C C 1
ATOM 6335 O O . SER C 1 106 ? 115.233 151.648 142.391 0.00 6.08 111 SER C O 1
ATOM 6338 N N . PRO C 1 113 ? 106.434 155.350 150.826 1.00 43.75 118 PRO C N 1
ATOM 6339 C CA . PRO C 1 113 ? 106.336 155.288 152.289 1.00 48.50 118 PRO C CA 1
ATOM 6340 C C . PRO C 1 113 ? 107.681 155.009 152.958 1.00 46.06 118 PRO C C 1
ATOM 6341 O O . PRO C 1 113 ? 108.248 155.900 153.592 1.00 36.87 118 PRO C O 1
ATOM 6345 N N . GLU C 1 114 ? 108.182 153.784 152.815 1.00 42.57 119 GLU C N 1
ATOM 6346 C CA . GLU C 1 114 ? 109.458 153.385 153.392 1.00 34.32 119 GLU C CA 1
ATOM 6347 C C . GLU C 1 114 ? 110.641 153.724 152.489 1.00 27.37 119 GLU C C 1
ATOM 6348 O O . GLU C 1 114 ? 111.794 153.600 152.917 1.00 25.56 119 GLU C O 1
ATOM 6354 N N . TYR C 1 115 ? 110.384 154.168 151.259 1.00 27.67 120 TYR C N 1
ATOM 6355 C CA . TYR C 1 115 ? 111.452 154.499 150.326 1.00 27.50 120 TYR C CA 1
ATOM 6356 C C . TYR C 1 115 ? 112.273 155.706 150.760 1.00 24.83 120 TYR C C 1
ATOM 6357 O O . TYR C 1 115 ? 113.486 155.729 150.517 1.00 27.34 120 TYR C O 1
ATOM 6366 N N . ILE C 1 116 ? 111.649 156.704 151.384 1.00 21.65 121 ILE C N 1
ATOM 6367 C CA . ILE C 1 116 ? 112.389 157.876 151.840 1.00 15.29 121 ILE C CA 1
ATOM 6368 C C . ILE C 1 116 ? 113.366 157.504 152.947 1.00 13.55 121 ILE C C 1
ATOM 6369 O O . ILE C 1 116 ? 114.553 157.849 152.888 1.00 13.79 121 ILE C O 1
ATOM 6374 N N . ARG C 1 117 ? 112.887 156.787 153.964 1.00 13.92 122 ARG C N 1
ATOM 6375 C CA . ARG C 1 117 ? 113.709 156.451 155.118 1.00 10.69 122 ARG C CA 1
ATOM 6376 C C . ARG C 1 117 ? 114.854 155.511 154.774 1.00 9.87 122 ARG C C 1
ATOM 6377 O O . ARG C 1 117 ? 115.977 155.726 155.243 1.00 11.15 122 ARG C O 1
ATOM 6385 N N . ALA C 1 118 ? 114.597 154.479 153.967 1.00 9.76 123 ALA C N 1
ATOM 6386 C CA . ALA C 1 118 ? 115.648 153.540 153.592 1.00 6.74 123 ALA C CA 1
ATOM 6387 C C . ALA C 1 118 ? 116.748 154.228 152.793 1.00 6.11 123 ALA C C 1
ATOM 6388 O O . ALA C 1 118 ? 117.938 154.024 153.059 1.00 6.01 123 ALA C O 1
ATOM 6390 N N . ALA C 1 119 ? 116.369 155.055 151.819 1.00 5.32 124 ALA C N 1
ATOM 6391 C CA . ALA C 1 119 ? 117.367 155.752 151.015 1.00 3.63 124 ALA C CA 1
ATOM 6392 C C . ALA C 1 119 ? 118.210 156.686 151.872 1.00 2.90 124 ALA C C 1
ATOM 6393 O O . ALA C 1 119 ? 119.437 156.747 151.717 1.00 3.48 124 ALA C O 1
ATOM 6395 N N . VAL C 1 120 ? 117.569 157.413 152.791 1.00 2.96 125 VAL C N 1
ATOM 6396 C CA . VAL C 1 120 ? 118.296 158.347 153.647 1.00 1.99 125 VAL C CA 1
ATOM 6397 C C . VAL C 1 120 ? 119.327 157.607 154.490 1.00 2.05 125 VAL C C 1
ATOM 6398 O O . VAL C 1 120 ? 120.501 157.997 154.553 1.00 1.84 125 VAL C O 1
ATOM 6402 N N . VAL C 1 121 ? 118.908 156.517 155.141 1.00 2.70 126 VAL C N 1
ATOM 6403 C CA . VAL C 1 121 ? 119.829 155.811 156.026 1.00 1.41 126 VAL C CA 1
ATOM 6404 C C . VAL C 1 121 ? 120.942 155.142 155.229 1.00 2.06 126 VAL C C 1
ATOM 6405 O O . VAL C 1 121 ? 122.102 155.156 155.656 1.00 1.52 126 VAL C O 1
ATOM 6409 N N . ARG C 1 122 ? 120.632 154.572 154.059 1.00 2.42 127 ARG C N 1
ATOM 6410 C CA . ARG C 1 122 ? 121.681 153.960 153.250 1.00 1.16 127 ARG C CA 1
ATOM 6411 C C . ARG C 1 122 ? 122.708 154.989 152.797 1.00 1.01 127 ARG C C 1
ATOM 6412 O O . ARG C 1 122 ? 123.917 154.753 152.912 1.00 2.27 127 ARG C O 1
ATOM 6420 N N . LEU C 1 123 ? 122.254 156.140 152.292 1.00 0.64 128 LEU C N 1
ATOM 6421 C CA . LEU C 1 123 ? 123.193 157.161 151.840 1.00 0.38 128 LEU C CA 1
ATOM 6422 C C . LEU C 1 123 ? 124.052 157.665 152.992 1.00 0.45 128 LEU C C 1
ATOM 6423 O O . LEU C 1 123 ? 125.284 157.743 152.876 1.00 0.47 128 LEU C O 1
ATOM 6428 N N . LEU C 1 124 ? 123.420 157.989 154.127 1.00 0.66 129 LEU C N 1
ATOM 6429 C CA . LEU C 1 124 ? 124.167 158.516 155.263 1.00 0.47 129 LEU C CA 1
ATOM 6430 C C . LEU C 1 124 ? 125.169 157.498 155.791 1.00 0.54 129 LEU C C 1
ATOM 6431 O O . LEU C 1 124 ? 126.285 157.863 156.178 1.00 0.88 129 LEU C O 1
ATOM 6436 N N . ALA C 1 125 ? 124.794 156.218 155.817 1.00 0.55 130 ALA C N 1
ATOM 6437 C CA . ALA C 1 125 ? 125.692 155.196 156.334 1.00 0.47 130 ALA C CA 1
ATOM 6438 C C . ALA C 1 125 ? 126.845 154.928 155.376 1.00 0.51 130 ALA C C 1
ATOM 6439 O O . ALA C 1 125 ? 127.975 154.669 155.806 1.00 0.44 130 ALA C O 1
ATOM 6441 N N . LYS C 1 126 ? 126.586 154.989 154.068 1.00 0.63 131 LYS C N 1
ATOM 6442 C CA . LYS C 1 126 ? 127.539 154.474 153.097 1.00 0.18 131 LYS C CA 1
ATOM 6443 C C . LYS C 1 126 ? 128.457 155.524 152.484 1.00 0.24 131 LYS C C 1
ATOM 6444 O O . LYS C 1 126 ? 129.542 155.156 152.024 1.00 0.69 131 LYS C O 1
ATOM 6450 N N . ILE C 1 127 ? 128.078 156.800 152.454 1.00 0.09 132 ILE C N 1
ATOM 6451 C CA . ILE C 1 127 ? 128.926 157.797 151.794 1.00 0.08 132 ILE C CA 1
ATOM 6452 C C . ILE C 1 127 ? 130.310 157.876 152.443 1.00 0.32 132 ILE C C 1
ATOM 6453 O O . ILE C 1 127 ? 131.324 157.756 151.729 1.00 0.59 132 ILE C O 1
ATOM 6458 N N . PRO C 1 128 ? 130.428 158.060 153.769 1.00 0.38 133 PRO C N 1
ATOM 6459 C CA . PRO C 1 128 ? 131.774 158.069 154.366 1.00 0.43 133 PRO C CA 1
ATOM 6460 C C . PRO C 1 128 ? 132.514 156.756 154.188 1.00 0.61 133 PRO C C 1
ATOM 6461 O O . PRO C 1 128 ? 133.747 156.764 154.073 1.00 1.12 133 PRO C O 1
ATOM 6465 N N . THR C 1 129 ? 131.797 155.631 154.165 1.00 0.59 134 THR C N 1
ATOM 6466 C CA . THR C 1 129 ? 132.448 154.342 153.963 1.00 0.40 134 THR C CA 1
ATOM 6467 C C . THR C 1 129 ? 133.154 154.290 152.616 1.00 0.82 134 THR C C 1
ATOM 6468 O O . THR C 1 129 ? 134.316 153.877 152.534 1.00 1.65 134 THR C O 1
ATOM 6472 N N . MET C 1 130 ? 132.479 154.723 151.548 1.00 0.59 135 MET C N 1
ATOM 6473 C CA . MET C 1 130 ? 133.116 154.742 150.237 1.00 0.53 135 MET C CA 1
ATOM 6474 C C . MET C 1 130 ? 134.220 155.786 150.148 1.00 1.00 135 MET C C 1
ATOM 6475 O O . MET C 1 130 ? 135.224 155.552 149.468 1.00 2.55 135 MET C O 1
ATOM 6480 N N . VAL C 1 131 ? 134.062 156.933 150.816 1.00 0.70 136 VAL C N 1
ATOM 6481 C CA . VAL C 1 131 ? 135.140 157.923 150.821 1.00 0.68 136 VAL C CA 1
ATOM 6482 C C . VAL C 1 131 ? 136.408 157.325 151.425 1.00 1.09 136 VAL C C 1
ATOM 6483 O O . VAL C 1 131 ? 137.497 157.399 150.839 1.00 2.24 136 VAL C O 1
ATOM 6487 N N . ALA C 1 132 ? 136.276 156.696 152.596 1.00 1.21 137 ALA C N 1
ATOM 6488 C CA . ALA C 1 132 ? 137.430 156.078 153.243 1.00 1.20 137 ALA C CA 1
ATOM 6489 C C . ALA C 1 132 ? 137.973 154.914 152.422 1.00 2.83 137 ALA C C 1
ATOM 6490 O O . ALA C 1 132 ? 139.192 154.710 152.353 1.00 5.07 137 ALA C O 1
ATOM 6492 N N . ALA C 1 133 ? 137.085 154.136 151.798 1.00 2.59 138 ALA C N 1
ATOM 6493 C CA . ALA C 1 133 ? 137.527 153.008 150.988 1.00 1.47 138 ALA C CA 1
ATOM 6494 C C . ALA C 1 133 ? 138.361 153.471 149.802 1.00 1.45 138 ALA C C 1
ATOM 6495 O O . ALA C 1 133 ? 139.395 152.871 149.494 1.00 3.19 138 ALA C O 1
ATOM 6497 N N . PHE C 1 134 ? 137.930 154.536 149.121 1.00 1.72 139 PHE C N 1
ATOM 6498 C CA . PHE C 1 134 ? 138.736 155.057 148.023 1.00 1.69 139 PHE C CA 1
ATOM 6499 C C . PHE C 1 134 ? 140.040 155.659 148.521 1.00 1.42 139 PHE C C 1
ATOM 6500 O O . PHE C 1 134 ? 141.074 155.516 147.860 1.00 1.97 139 PHE C O 1
ATOM 6508 N N . GLN C 1 135 ? 140.016 156.334 149.676 1.00 1.56 140 GLN C N 1
ATOM 6509 C CA . GLN C 1 135 ? 141.260 156.852 150.239 1.00 2.10 140 GLN C CA 1
ATOM 6510 C C . GLN C 1 135 ? 142.263 155.731 150.484 1.00 4.30 140 GLN C C 1
ATOM 6511 O O . GLN C 1 135 ? 143.458 155.881 150.200 1.00 5.89 140 GLN C O 1
ATOM 6517 N N . LEU C 1 136 ? 141.793 154.597 151.002 1.00 4.68 141 LEU C N 1
ATOM 6518 C CA . LEU C 1 136 ? 142.690 153.477 151.274 1.00 2.52 141 LEU C CA 1
ATOM 6519 C C . LEU C 1 136 ? 143.138 152.785 149.989 1.00 2.49 141 LEU C C 1
ATOM 6520 O O . LEU C 1 136 ? 144.303 152.393 149.861 1.00 3.74 141 LEU C O 1
ATOM 6525 N N . ILE C 1 137 ? 142.225 152.621 149.028 1.00 3.03 142 ILE C N 1
ATOM 6526 C CA . ILE C 1 137 ? 142.541 151.895 147.800 1.00 1.97 142 ILE C CA 1
ATOM 6527 C C . ILE C 1 137 ? 143.522 152.682 146.941 1.00 2.68 142 ILE C C 1
ATOM 6528 O O . ILE C 1 137 ? 144.420 152.109 146.311 1.00 3.21 142 ILE C O 1
ATOM 6533 N N . ARG C 1 138 ? 143.372 154.011 146.908 1.00 3.27 143 ARG C N 1
ATOM 6534 C CA . ARG C 1 138 ? 144.214 154.841 146.052 1.00 3.13 143 ARG C CA 1
ATOM 6535 C C . ARG C 1 138 ? 145.696 154.650 146.351 1.00 6.23 143 ARG C C 1
ATOM 6536 O O . ARG C 1 138 ? 146.524 154.687 145.434 1.00 7.61 143 ARG C O 1
ATOM 6544 N N . LYS C 1 139 ? 146.049 154.422 147.614 1.00 7.88 144 LYS C N 1
ATOM 6545 C CA . LYS C 1 139 ? 147.433 154.218 148.016 1.00 5.05 144 LYS C CA 1
ATOM 6546 C C . LYS C 1 139 ? 147.850 152.753 147.962 1.00 5.19 144 LYS C C 1
ATOM 6547 O O . LYS C 1 139 ? 148.974 152.425 148.350 1.00 6.59 144 LYS C O 1
ATOM 6553 N N . GLY C 1 140 ? 146.973 151.870 147.492 1.00 5.79 145 GLY C N 1
ATOM 6554 C CA . GLY C 1 140 ? 147.295 150.465 147.364 1.00 3.19 145 GLY C CA 1
ATOM 6555 C C . GLY C 1 140 ? 146.999 149.610 148.575 1.00 5.25 145 GLY C C 1
ATOM 6556 O O . GLY C 1 140 ? 147.404 148.443 148.598 1.00 11.71 145 GLY C O 1
ATOM 6557 N N . ASN C 1 141 ? 146.313 150.146 149.578 1.00 5.57 146 ASN C N 1
ATOM 6558 C CA . ASN C 1 141 ? 145.972 149.394 150.775 1.00 5.32 146 ASN C CA 1
ATOM 6559 C C . ASN C 1 141 ? 144.548 148.856 150.682 1.00 7.29 146 ASN C C 1
ATOM 6560 O O . ASN C 1 141 ? 143.739 149.292 149.862 1.00 9.22 146 ASN C O 1
ATOM 6565 N N . ASP C 1 142 ? 144.248 147.886 151.544 1.00 9.40 147 ASP C N 1
ATOM 6566 C CA . ASP C 1 142 ? 142.897 147.342 151.558 1.00 11.55 147 ASP C CA 1
ATOM 6567 C C . ASP C 1 142 ? 141.975 148.230 152.390 1.00 16.06 147 ASP C C 1
ATOM 6568 O O . ASP C 1 142 ? 142.405 148.793 153.402 1.00 19.28 147 ASP C O 1
ATOM 6573 N N . PRO C 1 143 ? 140.717 148.377 151.976 1.00 10.19 148 PRO C N 1
ATOM 6574 C CA . PRO C 1 143 ? 139.766 149.157 152.776 1.00 9.44 148 PRO C CA 1
ATOM 6575 C C . PRO C 1 143 ? 139.554 148.538 154.150 1.00 20.24 148 PRO C C 1
ATOM 6576 O O . PRO C 1 143 ? 139.552 147.315 154.308 1.00 25.25 148 PRO C O 1
ATOM 6580 N N . ILE C 1 144 ? 139.374 149.397 155.147 1.00 16.74 149 ILE C N 1
ATOM 6581 C CA . ILE C 1 144 ? 139.133 148.951 156.513 1.00 17.40 149 ILE C CA 1
ATOM 6582 C C . ILE C 1 144 ? 137.634 148.879 156.761 1.00 19.01 149 ILE C C 1
ATOM 6583 O O . ILE C 1 144 ? 136.896 149.835 156.493 1.00 23.65 149 ILE C O 1
ATOM 6588 N N . GLN C 1 145 ? 137.177 147.740 157.270 1.00 18.87 150 GLN C N 1
ATOM 6589 C CA . GLN C 1 145 ? 135.763 147.539 157.532 1.00 20.62 150 GLN C CA 1
ATOM 6590 C C . GLN C 1 145 ? 135.306 148.358 158.736 1.00 22.81 150 GLN C C 1
ATOM 6591 O O . GLN C 1 145 ? 136.079 148.600 159.667 1.00 25.18 150 GLN C O 1
ATOM 6597 N N . PRO C 1 146 ? 134.054 148.805 158.735 1.00 17.22 151 PRO C N 1
ATOM 6598 C CA . PRO C 1 146 ? 133.529 149.550 159.882 1.00 15.99 151 PRO C CA 1
ATOM 6599 C C . PRO C 1 146 ? 133.356 148.672 161.112 1.00 19.63 151 PRO C C 1
ATOM 6600 O O . PRO C 1 146 ? 133.179 147.455 161.022 1.00 27.63 151 PRO C O 1
ATOM 6604 N N . ARG C 1 147 ? 133.408 149.315 162.276 1.00 21.41 152 ARG C N 1
ATOM 6605 C CA . ARG C 1 147 ? 133.189 148.657 163.556 1.00 24.84 152 ARG C CA 1
ATOM 6606 C C . ARG C 1 147 ? 131.860 149.103 164.148 1.00 28.74 152 ARG C C 1
ATOM 6607 O O . ARG C 1 147 ? 131.533 150.294 164.139 1.00 26.67 152 ARG C O 1
ATOM 6615 N N . ASP C 1 148 ? 131.097 148.141 164.665 1.00 29.18 153 ASP C N 1
ATOM 6616 C CA . ASP C 1 148 ? 129.804 148.431 165.269 1.00 28.77 153 ASP C CA 1
ATOM 6617 C C . ASP C 1 148 ? 129.917 149.090 166.637 1.00 29.03 153 ASP C C 1
ATOM 6618 O O . ASP C 1 148 ? 128.936 149.677 167.106 1.00 31.22 153 ASP C O 1
ATOM 6623 N N . GLU C 1 149 ? 131.079 149.007 167.286 1.00 25.71 154 GLU C N 1
ATOM 6624 C CA . GLU C 1 149 ? 131.233 149.593 168.615 1.00 23.06 154 GLU C CA 1
ATOM 6625 C C . GLU C 1 149 ? 131.337 151.113 168.542 1.00 32.15 154 GLU C C 1
ATOM 6626 O O . GLU C 1 149 ? 130.887 151.821 169.451 1.00 36.33 154 GLU C O 1
ATOM 6632 N N . LEU C 1 150 ? 131.933 151.631 167.473 1.00 31.54 155 LEU C N 1
ATOM 6633 C CA . LEU C 1 150 ? 132.156 153.061 167.346 1.00 23.24 155 LEU C CA 1
ATOM 6634 C C . LEU C 1 150 ? 130.914 153.755 166.787 1.00 21.46 155 LEU C C 1
ATOM 6635 O O . LEU C 1 150 ? 129.990 153.124 166.272 1.00 24.34 155 LEU C O 1
ATOM 6640 N N . ASP C 1 151 ? 130.905 155.081 166.898 1.00 17.53 156 ASP C N 1
ATOM 6641 C CA . ASP C 1 151 ? 129.838 155.907 166.363 1.00 17.92 156 ASP C CA 1
ATOM 6642 C C . ASP C 1 151 ? 130.288 156.529 165.042 1.00 16.53 156 ASP C C 1
ATOM 6643 O O . ASP C 1 151 ? 131.348 156.198 164.507 1.00 18.92 156 ASP C O 1
ATOM 6648 N N . TYR C 1 152 ? 129.477 157.449 164.516 1.00 15.33 157 TYR C N 1
ATOM 6649 C CA . TYR C 1 152 ? 129.666 157.959 163.159 1.00 13.76 157 TYR C CA 1
ATOM 6650 C C . TYR C 1 152 ? 131.065 158.540 162.962 1.00 11.84 157 TYR C C 1
ATOM 6651 O O . TYR C 1 152 ? 131.863 158.024 162.166 1.00 14.05 157 TYR C O 1
ATOM 6660 N N . ALA C 1 153 ? 131.378 159.618 163.684 1.00 10.61 158 ALA C N 1
ATOM 6661 C CA . ALA C 1 153 ? 132.650 160.306 163.483 1.00 10.28 158 ALA C CA 1
ATOM 6662 C C . ALA C 1 153 ? 133.833 159.425 163.867 1.00 11.66 158 ALA C C 1
ATOM 6663 O O . ALA C 1 153 ? 134.849 159.398 163.161 1.00 12.17 158 ALA C O 1
ATOM 6665 N N . ALA C 1 154 ? 133.727 158.705 164.987 1.00 12.96 159 ALA C N 1
ATOM 6666 C CA . ALA C 1 154 ? 134.826 157.847 165.416 1.00 12.38 159 ALA C CA 1
ATOM 6667 C C . ALA C 1 154 ? 135.072 156.722 164.420 1.00 11.88 159 ALA C C 1
ATOM 6668 O O . ALA C 1 154 ? 136.226 156.403 164.113 1.00 16.08 159 ALA C O 1
ATOM 6670 N N . ASN C 1 155 ? 134.003 156.107 163.906 1.00 12.59 160 ASN C N 1
ATOM 6671 C CA . ASN C 1 155 ? 134.178 155.059 162.907 1.00 7.30 160 ASN C CA 1
ATOM 6672 C C . ASN C 1 155 ? 134.782 155.605 161.623 1.00 6.84 160 ASN C C 1
ATOM 6673 O O . ASN C 1 155 ? 135.636 154.946 161.019 1.00 12.28 160 ASN C O 1
ATOM 6678 N N . PHE C 1 156 ? 134.360 156.795 161.186 1.00 8.56 161 PHE C N 1
ATOM 6679 C CA . PHE C 1 156 ? 134.956 157.375 159.987 1.00 8.77 161 PHE C CA 1
ATOM 6680 C C . PHE C 1 156 ? 136.440 157.655 160.188 1.00 7.99 161 PHE C C 1
ATOM 6681 O O . PHE C 1 156 ? 137.259 157.379 159.303 1.00 11.98 161 PHE C O 1
ATOM 6689 N N . LEU C 1 157 ? 136.809 158.203 161.350 1.00 7.95 162 LEU C N 1
ATOM 6690 C CA . LEU C 1 157 ? 138.216 158.474 161.622 1.00 9.27 162 LEU C CA 1
ATOM 6691 C C . LEU C 1 157 ? 139.034 157.189 161.702 1.00 10.37 162 LEU C C 1
ATOM 6692 O O . LEU C 1 157 ? 140.167 157.146 161.208 1.00 10.92 162 LEU C O 1
ATOM 6697 N N . TYR C 1 158 ? 138.483 156.140 162.316 1.00 10.40 163 TYR C N 1
ATOM 6698 C CA . TYR C 1 158 ? 139.170 154.854 162.361 1.00 9.30 163 TYR C CA 1
ATOM 6699 C C . TYR C 1 158 ? 139.365 154.289 160.960 1.00 12.35 163 TYR C C 1
ATOM 6700 O O . TYR C 1 158 ? 140.443 153.792 160.619 1.00 18.54 163 TYR C O 1
ATOM 6709 N N . MET C 1 159 ? 138.322 154.354 160.133 1.00 14.66 164 MET C N 1
ATOM 6710 C CA . MET C 1 159 ? 138.422 153.858 158.766 1.00 7.59 164 MET C CA 1
ATOM 6711 C C . MET C 1 159 ? 139.443 154.647 157.961 1.00 7.76 164 MET C C 1
ATOM 6712 O O . MET C 1 159 ? 140.133 154.082 157.105 1.00 9.15 164 MET C O 1
ATOM 6717 N N . LEU C 1 160 ? 139.552 155.952 158.217 1.00 9.07 165 LEU C N 1
ATOM 6718 C CA . LEU C 1 160 ? 140.495 156.774 157.470 1.00 10.42 165 LEU C CA 1
ATOM 6719 C C . LEU C 1 160 ? 141.933 156.533 157.917 1.00 17.19 165 LEU C C 1
ATOM 6720 O O . LEU C 1 160 ? 142.848 156.511 157.085 1.00 19.86 165 LEU C O 1
ATOM 6725 N N . THR C 1 161 ? 142.158 156.348 159.220 1.00 19.78 166 THR C N 1
ATOM 6726 C CA . THR C 1 161 ? 143.512 156.327 159.767 1.00 18.48 166 THR C CA 1
ATOM 6727 C C . THR C 1 161 ? 143.893 155.006 160.427 1.00 22.83 166 THR C C 1
ATOM 6728 O O . THR C 1 161 ? 144.971 154.925 161.028 1.00 30.58 166 THR C O 1
ATOM 6732 N N . GLU C 1 162 ? 143.031 153.986 160.366 1.00 20.76 167 GLU C N 1
ATOM 6733 C CA . GLU C 1 162 ? 143.332 152.640 160.858 1.00 23.56 167 GLU C CA 1
ATOM 6734 C C . GLU C 1 162 ? 143.455 152.606 162.382 1.00 25.15 167 GLU C C 1
ATOM 6735 O O . GLU C 1 162 ? 143.571 151.531 162.980 1.00 27.94 167 GLU C O 1
ATOM 6741 N N . ARG C 1 163 ? 143.383 153.767 163.029 1.00 25.69 168 ARG C N 1
ATOM 6742 C CA . ARG C 1 163 ? 143.541 153.873 164.471 1.00 24.16 168 ARG C CA 1
ATOM 6743 C C . ARG C 1 163 ? 142.294 154.486 165.092 1.00 22.08 168 ARG C C 1
ATOM 6744 O O . ARG C 1 163 ? 141.716 155.429 164.543 1.00 24.12 168 ARG C O 1
ATOM 6752 N N . GLU C 1 164 ? 141.887 153.945 166.233 1.00 18.69 169 GLU C N 1
ATOM 6753 C CA . GLU C 1 164 ? 140.730 154.476 166.940 1.00 21.63 169 GLU C CA 1
ATOM 6754 C C . GLU C 1 164 ? 141.046 155.868 167.475 1.00 27.35 169 GLU C C 1
ATOM 6755 O O . GLU C 1 164 ? 142.056 156.048 168.165 1.00 30.35 169 GLU C O 1
ATOM 6761 N N . PRO C 1 165 ? 140.221 156.870 167.184 1.00 25.87 170 PRO C N 1
ATOM 6762 C CA . PRO C 1 165 ? 140.514 158.235 167.623 1.00 29.73 170 PRO C CA 1
ATOM 6763 C C . PRO C 1 165 ? 140.134 158.476 169.077 1.00 31.39 170 PRO C C 1
ATOM 6764 O O . PRO C 1 165 ? 139.326 157.762 169.674 1.00 31.64 170 PRO C O 1
ATOM 6768 N N . ASP C 1 166 ? 140.746 159.511 169.640 1.00 26.38 171 ASP C N 1
ATOM 6769 C CA . ASP C 1 166 ? 140.412 159.937 170.992 1.00 32.42 171 ASP C CA 1
ATOM 6770 C C . ASP C 1 166 ? 138.984 160.476 171.007 1.00 37.70 171 ASP C C 1
ATOM 6771 O O . ASP C 1 166 ? 138.559 161.109 170.033 1.00 45.33 171 ASP C O 1
ATOM 6776 N N . PRO C 1 167 ? 138.209 160.236 172.074 1.00 35.55 172 PRO C N 1
ATOM 6777 C CA . PRO C 1 167 ? 136.827 160.739 172.114 1.00 34.65 172 PRO C CA 1
ATOM 6778 C C . PRO C 1 167 ? 136.718 162.246 171.937 1.00 30.56 172 PRO C C 1
ATOM 6779 O O . PRO C 1 167 ? 135.730 162.735 171.380 1.00 31.15 172 PRO C O 1
ATOM 6783 N N . VAL C 1 168 ? 137.719 162.993 172.408 1.00 28.40 173 VAL C N 1
ATOM 6784 C CA . VAL C 1 168 ? 137.716 164.440 172.211 1.00 31.46 173 VAL C CA 1
ATOM 6785 C C . VAL C 1 168 ? 137.786 164.775 170.726 1.00 30.73 173 VAL C C 1
ATOM 6786 O O . VAL C 1 168 ? 137.044 165.634 170.230 1.00 34.72 173 VAL C O 1
ATOM 6790 N N . ALA C 1 169 ? 138.675 164.099 169.994 1.00 29.41 174 ALA C N 1
ATOM 6791 C CA . ALA C 1 169 ? 138.781 164.327 168.556 1.00 24.84 174 ALA C CA 1
ATOM 6792 C C . ALA C 1 169 ? 137.494 163.940 167.837 1.00 21.69 174 ALA C C 1
ATOM 6793 O O . ALA C 1 169 ? 137.060 164.636 166.913 1.00 27.72 174 ALA C O 1
ATOM 6795 N N . ALA C 1 170 ? 136.876 162.830 168.247 1.00 18.31 175 ALA C N 1
ATOM 6796 C CA . ALA C 1 170 ? 135.613 162.422 167.641 1.00 19.30 175 ALA C CA 1
ATOM 6797 C C . ALA C 1 170 ? 134.523 163.456 167.887 1.00 17.33 175 ALA C C 1
ATOM 6798 O O . ALA C 1 170 ? 133.734 163.763 166.987 1.00 20.96 175 ALA C O 1
ATOM 6800 N N . ARG C 1 171 ? 134.463 164.007 169.102 1.00 19.90 176 ARG C N 1
ATOM 6801 C CA . ARG C 1 171 ? 133.478 165.043 169.397 1.00 19.06 176 ARG C CA 1
ATOM 6802 C C . ARG C 1 171 ? 133.725 166.298 168.568 1.00 17.92 176 ARG C C 1
ATOM 6803 O O . ARG C 1 171 ? 132.778 166.905 168.053 1.00 21.91 176 ARG C O 1
ATOM 6811 N N . ILE C 1 172 ? 134.989 166.706 168.433 1.00 15.06 177 ILE C N 1
ATOM 6812 C CA . ILE C 1 172 ? 135.304 167.881 167.623 1.00 12.77 177 ILE C CA 1
ATOM 6813 C C . ILE C 1 172 ? 134.893 167.654 166.173 1.00 17.25 177 ILE C C 1
ATOM 6814 O O . ILE C 1 172 ? 134.310 168.536 165.531 1.00 21.48 177 ILE C O 1
ATOM 6819 N N . PHE C 1 173 ? 135.184 166.466 165.637 1.00 16.64 178 PHE C N 1
ATOM 6820 C CA . PHE C 1 173 ? 134.802 166.160 164.262 1.00 9.85 178 PHE C CA 1
ATOM 6821 C C . PHE C 1 173 ? 133.287 166.137 164.098 1.00 9.62 178 PHE C C 1
ATOM 6822 O O . PHE C 1 173 ? 132.761 166.596 163.078 1.00 19.48 178 PHE C O 1
ATOM 6830 N N . ASP C 1 174 ? 132.568 165.602 165.088 1.00 6.93 179 ASP C N 1
ATOM 6831 C CA . ASP C 1 174 ? 131.110 165.588 165.024 1.00 7.09 179 ASP C CA 1
ATOM 6832 C C . ASP C 1 174 ? 130.539 167.001 165.022 1.00 9.95 179 ASP C C 1
ATOM 6833 O O . ASP C 1 174 ? 129.614 167.302 164.257 1.00 10.22 179 ASP C O 1
ATOM 6838 N N . ILE C 1 175 ? 131.076 167.882 165.867 1.00 12.10 180 ILE C N 1
ATOM 6839 C CA . ILE C 1 175 ? 130.587 169.259 165.894 1.00 9.83 180 ILE C CA 1
ATOM 6840 C C . ILE C 1 175 ? 130.926 169.970 164.589 1.00 8.98 180 ILE C C 1
ATOM 6841 O O . ILE C 1 175 ? 130.143 170.786 164.090 1.00 13.51 180 ILE C O 1
ATOM 6846 N N . CYS C 1 176 ? 132.095 169.672 164.014 1.00 7.73 181 CYS C N 1
ATOM 6847 C CA . CYS C 1 176 ? 132.445 170.247 162.718 1.00 8.14 181 CYS C CA 1
ATOM 6848 C C . CYS C 1 176 ? 131.479 169.789 161.631 1.00 6.68 181 CYS C C 1
ATOM 6849 O O . CYS C 1 176 ? 131.057 170.588 160.785 1.00 8.65 181 CYS C O 1
ATOM 6852 N N . LEU C 1 177 ? 131.120 168.502 161.637 1.00 6.06 182 LEU C N 1
ATOM 6853 C CA . LEU C 1 177 ? 130.145 167.997 160.676 1.00 3.77 182 LEU C CA 1
ATOM 6854 C C . LEU C 1 177 ? 128.793 168.675 160.861 1.00 4.27 182 LEU C C 1
ATOM 6855 O O . LEU C 1 177 ? 128.118 169.010 159.882 1.00 4.16 182 LEU C O 1
ATOM 6860 N N . THR C 1 178 ? 128.382 168.877 162.115 1.00 6.15 183 THR C N 1
ATOM 6861 C CA . THR C 1 178 ? 127.132 169.583 162.378 1.00 4.78 183 THR C CA 1
ATOM 6862 C C . THR C 1 178 ? 127.182 171.015 161.857 1.00 6.23 183 THR C C 1
ATOM 6863 O O . THR C 1 178 ? 126.204 171.500 161.276 1.00 9.74 183 THR C O 1
ATOM 6867 N N . LEU C 1 179 ? 128.314 171.699 162.043 1.00 7.06 184 LEU C N 1
ATOM 6868 C CA . LEU C 1 179 ? 128.451 173.065 161.546 1.00 6.33 184 LEU C CA 1
ATOM 6869 C C . LEU C 1 179 ? 128.352 173.117 160.027 1.00 5.28 184 LEU C C 1
ATOM 6870 O O . LEU C 1 179 ? 127.714 174.019 159.472 1.00 6.92 184 LEU C O 1
ATOM 6875 N N . HIS C 1 180 ? 128.976 172.165 159.339 1.00 7.24 185 HIS C N 1
ATOM 6876 C CA . HIS C 1 180 ? 128.977 172.138 157.882 1.00 7.13 185 HIS C CA 1
ATOM 6877 C C . HIS C 1 180 ? 127.826 171.330 157.297 1.00 5.81 185 HIS C C 1
ATOM 6878 O O . HIS C 1 180 ? 127.839 171.050 156.094 1.00 7.21 185 HIS C O 1
ATOM 6885 N N . ALA C 1 181 ? 126.841 170.947 158.114 1.00 5.33 186 ALA C N 1
ATOM 6886 C CA . ALA C 1 181 ? 125.730 170.144 157.615 1.00 2.65 186 ALA C CA 1
ATOM 6887 C C . ALA C 1 181 ? 124.933 170.870 156.541 1.00 2.23 186 ALA C C 1
ATOM 6888 O O . ALA C 1 181 ? 124.544 170.259 155.540 1.00 3.87 186 ALA C O 1
ATOM 6890 N N . GLU C 1 182 ? 124.677 172.162 156.727 1.00 6.04 187 GLU C N 1
ATOM 6891 C CA . GLU C 1 182 ? 123.903 172.948 155.776 1.00 7.84 187 GLU C CA 1
ATOM 6892 C C . GLU C 1 182 ? 124.025 174.418 156.149 1.00 10.56 187 GLU C C 1
ATOM 6893 O O . GLU C 1 182 ? 124.041 174.765 157.331 1.00 13.03 187 GLU C O 1
ATOM 6899 N N . HIS C 1 183 ? 124.127 175.272 155.131 1.00 13.89 188 HIS C N 1
ATOM 6900 C CA . HIS C 1 183 ? 124.156 176.714 155.350 1.00 25.63 188 HIS C CA 1
ATOM 6901 C C . HIS C 1 183 ? 122.935 177.407 154.760 1.00 28.47 188 HIS C C 1
ATOM 6902 O O . HIS C 1 183 ? 122.185 178.054 155.500 1.00 34.05 188 HIS C O 1
ATOM 6909 N N . THR C 1 184 ? 122.700 177.265 153.456 1.00 26.76 189 THR C N 1
ATOM 6910 C CA . THR C 1 184 ? 121.616 177.956 152.765 1.00 30.74 189 THR C CA 1
ATOM 6911 C C . THR C 1 184 ? 121.545 177.500 151.313 1.00 29.81 189 THR C C 1
ATOM 6912 O O . THR C 1 184 ? 122.326 176.642 150.890 1.00 29.09 189 THR C O 1
ATOM 6916 N N . ILE C 1 185 ? 120.601 178.054 150.550 1.00 25.56 190 ILE C N 1
ATOM 6917 C CA . ILE C 1 185 ? 120.524 177.771 149.123 1.00 24.62 190 ILE C CA 1
ATOM 6918 C C . ILE C 1 185 ? 121.815 178.218 148.445 1.00 25.28 190 ILE C C 1
ATOM 6919 O O . ILE C 1 185 ? 122.382 179.268 148.774 1.00 31.10 190 ILE C O 1
ATOM 6924 N N . ASN C 1 186 ? 122.314 177.394 147.531 1.00 17.71 191 ASN C N 1
ATOM 6925 C CA . ASN C 1 186 ? 123.529 177.704 146.784 1.00 13.55 191 ASN C CA 1
ATOM 6926 C C . ASN C 1 186 ? 123.503 176.896 145.491 1.00 11.86 191 ASN C C 1
ATOM 6927 O O . ASN C 1 186 ? 122.470 176.327 145.125 1.00 20.42 191 ASN C O 1
ATOM 6932 N N . ALA C 1 187 ? 124.641 176.847 144.794 1.00 9.22 192 ALA C N 1
ATOM 6933 C CA . ALA C 1 187 ? 124.693 176.164 143.504 1.00 5.29 192 ALA C CA 1
ATOM 6934 C C . ALA C 1 187 ? 124.433 174.670 143.655 1.00 4.59 192 ALA C C 1
ATOM 6935 O O . ALA C 1 187 ? 123.658 174.083 142.888 1.00 5.53 192 ALA C O 1
ATOM 6937 N N . SER C 1 188 ? 125.072 174.035 144.640 1.00 3.96 193 SER C N 1
ATOM 6938 C CA . SER C 1 188 ? 124.903 172.597 144.826 1.00 2.53 193 SER C CA 1
ATOM 6939 C C . SER C 1 188 ? 123.473 172.251 145.225 1.00 2.85 193 SER C C 1
ATOM 6940 O O . SER C 1 188 ? 122.881 171.311 144.681 1.00 4.99 193 SER C O 1
ATOM 6943 N N . THR C 1 189 ? 122.900 173.001 146.169 1.00 3.48 194 THR C N 1
ATOM 6944 C CA . THR C 1 189 ? 121.523 172.745 146.574 1.00 3.03 194 THR C CA 1
ATOM 6945 C C . THR C 1 189 ? 120.545 173.038 145.446 1.00 4.98 194 THR C C 1
ATOM 6946 O O . THR C 1 189 ? 119.565 172.304 145.271 1.00 8.97 194 THR C O 1
ATOM 6950 N N . PHE C 1 190 ? 120.786 174.101 144.675 1.00 4.89 195 PHE C N 1
ATOM 6951 C CA . PHE C 1 190 ? 119.921 174.396 143.538 1.00 3.52 195 PHE C CA 1
ATOM 6952 C C . PHE C 1 190 ? 119.963 173.276 142.507 1.00 4.03 195 PHE C C 1
ATOM 6953 O O . PHE C 1 190 ? 118.921 172.878 141.976 1.00 7.95 195 PHE C O 1
ATOM 6961 N N . SER C 1 191 ? 121.155 172.752 142.216 1.00 3.61 196 SER C N 1
ATOM 6962 C CA . SER C 1 191 ? 121.259 171.611 141.313 1.00 2.34 196 SER C CA 1
ATOM 6963 C C . SER C 1 191 ? 120.558 170.381 141.873 1.00 2.87 196 SER C C 1
ATOM 6964 O O . SER C 1 191 ? 119.915 169.642 141.117 1.00 6.70 196 SER C O 1
ATOM 6967 N N . ALA C 1 192 ? 120.669 170.149 143.183 1.00 3.24 197 ALA C N 1
ATOM 6968 C CA . ALA C 1 192 ? 119.974 169.022 143.796 1.00 3.66 197 ALA C CA 1
ATOM 6969 C C . ALA C 1 192 ? 118.465 169.150 143.637 1.00 4.86 197 ALA C C 1
ATOM 6970 O O . ALA C 1 192 ? 117.787 168.177 143.287 1.00 7.24 197 ALA C O 1
ATOM 6972 N N . MET C 1 193 ? 117.918 170.345 143.876 1.00 5.36 198 MET C N 1
ATOM 6973 C CA . MET C 1 193 ? 116.477 170.533 143.719 1.00 4.62 198 MET C CA 1
ATOM 6974 C C . MET C 1 193 ? 116.052 170.426 142.259 1.00 5.51 198 MET C C 1
ATOM 6975 O O . MET C 1 193 ? 114.977 169.895 141.960 1.00 8.64 198 MET C O 1
ATOM 6980 N N . VAL C 1 194 ? 116.876 170.925 141.336 1.00 5.50 199 VAL C N 1
ATOM 6981 C CA . VAL C 1 194 ? 116.546 170.809 139.918 1.00 5.92 199 VAL C CA 1
ATOM 6982 C C . VAL C 1 194 ? 116.499 169.344 139.500 1.00 5.34 199 VAL C C 1
ATOM 6983 O O . VAL C 1 194 ? 115.593 168.921 138.773 1.00 7.02 199 VAL C O 1
ATOM 6987 N N . THR C 1 195 ? 117.470 168.548 139.954 1.00 4.96 200 THR C N 1
ATOM 6988 C CA . THR C 1 195 ? 117.453 167.120 139.654 1.00 3.88 200 THR C CA 1
ATOM 6989 C C . THR C 1 195 ? 116.260 166.428 140.305 1.00 4.44 200 THR C C 1
ATOM 6990 O O . THR C 1 195 ? 115.632 165.555 139.693 1.00 5.89 200 THR C O 1
ATOM 6994 N N . ALA C 1 196 ? 115.928 166.806 141.542 1.00 5.22 201 ALA C N 1
ATOM 6995 C CA . ALA C 1 196 ? 114.846 166.149 142.265 1.00 4.72 201 ALA C CA 1
ATOM 6996 C C . ALA C 1 196 ? 113.467 166.546 141.755 1.00 8.08 201 ALA C C 1
ATOM 6997 O O . ALA C 1 196 ? 112.498 165.822 142.008 1.00 12.16 201 ALA C O 1
ATOM 6999 N N . SER C 1 197 ? 113.353 167.675 141.052 1.00 9.70 202 SER C N 1
ATOM 7000 C CA . SER C 1 197 ? 112.056 168.113 140.550 1.00 9.15 202 SER C CA 1
ATOM 7001 C C . SER C 1 197 ? 111.473 167.156 139.518 1.00 12.21 202 SER C C 1
ATOM 7002 O O . SER C 1 197 ? 110.272 167.226 139.237 1.00 21.28 202 SER C O 1
ATOM 7005 N N . THR C 1 198 ? 112.287 166.271 138.949 1.00 10.93 203 THR C N 1
ATOM 7006 C CA . THR C 1 198 ? 111.820 165.280 137.991 1.00 11.42 203 THR C CA 1
ATOM 7007 C C . THR C 1 198 ? 111.412 163.970 138.653 1.00 14.95 203 THR C C 1
ATOM 7008 O O . THR C 1 198 ? 111.193 162.978 137.949 1.00 19.78 203 THR C O 1
ATOM 7012 N N . LEU C 1 199 ? 111.312 163.946 139.984 1.00 17.07 204 LEU C N 1
ATOM 7013 C CA . LEU C 1 199 ? 110.912 162.756 140.738 1.00 14.07 204 LEU C CA 1
ATOM 7014 C C . LEU C 1 199 ? 111.860 161.587 140.475 1.00 16.00 204 LEU C C 1
ATOM 7015 O O . LEU C 1 199 ? 111.440 160.463 140.190 1.00 26.58 204 LEU C O 1
ATOM 7020 N N . THR C 1 200 ? 113.156 161.861 140.574 1.00 11.46 205 THR C N 1
ATOM 7021 C CA . THR C 1 200 ? 114.189 160.854 140.395 1.00 10.80 205 THR C CA 1
ATOM 7022 C C . THR C 1 200 ? 114.683 160.351 141.747 1.00 11.48 205 THR C C 1
ATOM 7023 O O . THR C 1 200 ? 114.386 160.925 142.798 1.00 16.40 205 THR C O 1
ATOM 7027 N N . ASP C 1 201 ? 115.443 159.259 141.708 1.00 11.34 206 ASP C N 1
ATOM 7028 C CA . ASP C 1 201 ? 115.953 158.651 142.924 1.00 7.13 206 ASP C CA 1
ATOM 7029 C C . ASP C 1 201 ? 116.965 159.573 143.601 1.00 4.57 206 ASP C C 1
ATOM 7030 O O . ASP C 1 201 ? 117.664 160.340 142.936 1.00 7.88 206 ASP C O 1
ATOM 7035 N N . PRO C 1 202 ? 117.053 159.521 144.934 1.00 3.31 207 PRO C N 1
ATOM 7036 C CA . PRO C 1 202 ? 117.979 160.419 145.644 1.00 3.08 207 PRO C CA 1
ATOM 7037 C C . PRO C 1 202 ? 119.443 160.179 145.325 1.00 3.48 207 PRO C C 1
ATOM 7038 O O . PRO C 1 202 ? 120.258 161.081 145.547 1.00 5.40 207 PRO C O 1
ATOM 7042 N N . TYR C 1 203 ? 119.810 158.996 144.828 1.00 3.05 208 TYR C N 1
ATOM 7043 C CA . TYR C 1 203 ? 121.207 158.741 144.490 1.00 1.96 208 TYR C CA 1
ATOM 7044 C C . TYR C 1 203 ? 121.660 159.604 143.318 1.00 3.57 208 TYR C C 1
ATOM 7045 O O . TYR C 1 203 ? 122.774 160.143 143.330 1.00 5.92 208 TYR C O 1
ATOM 7054 N N . ALA C 1 204 ? 120.805 159.760 142.304 1.00 2.43 209 ALA C N 1
ATOM 7055 C CA . ALA C 1 204 ? 121.119 160.666 141.204 1.00 1.54 209 ALA C CA 1
ATOM 7056 C C . ALA C 1 204 ? 121.204 162.110 141.678 1.00 1.93 209 ALA C C 1
ATOM 7057 O O . ALA C 1 204 ? 122.060 162.869 141.206 1.00 2.49 209 ALA C O 1
ATOM 7059 N N . VAL C 1 205 ? 120.329 162.506 142.605 1.00 2.09 210 VAL C N 1
ATOM 7060 C CA . VAL C 1 205 ? 120.385 163.850 143.169 1.00 1.64 210 VAL C CA 1
ATOM 7061 C C . VAL C 1 205 ? 121.709 164.074 143.888 1.00 1.57 210 VAL C C 1
ATOM 7062 O O . VAL C 1 205 ? 122.344 165.125 143.739 1.00 4.09 210 VAL C O 1
ATOM 7066 N N . VAL C 1 206 ? 122.144 163.092 144.679 1.00 1.09 211 VAL C N 1
ATOM 7067 C CA . VAL C 1 206 ? 123.407 163.212 145.399 1.00 0.84 211 VAL C CA 1
ATOM 7068 C C . VAL C 1 206 ? 124.575 163.282 144.424 1.00 0.80 211 VAL C C 1
ATOM 7069 O O . VAL C 1 206 ? 125.514 164.063 144.616 1.00 0.94 211 VAL C O 1
ATOM 7073 N N . ALA C 1 207 ? 124.541 162.469 143.365 1.00 0.97 212 ALA C N 1
ATOM 7074 C CA . ALA C 1 207 ? 125.611 162.509 142.371 1.00 0.70 212 ALA C CA 1
ATOM 7075 C C . ALA C 1 207 ? 125.678 163.865 141.677 1.00 1.32 212 ALA C C 1
ATOM 7076 O O . ALA C 1 207 ? 126.769 164.416 141.483 1.00 2.32 212 ALA C O 1
ATOM 7078 N N . SER C 1 208 ? 124.523 164.422 141.302 1.00 1.54 213 SER C N 1
ATOM 7079 C CA . SER C 1 208 ? 124.503 165.738 140.671 1.00 0.67 213 SER C CA 1
ATOM 7080 C C . SER C 1 208 ? 125.011 166.816 141.620 1.00 0.84 213 SER C C 1
ATOM 7081 O O . SER C 1 208 ? 125.771 167.705 141.215 1.00 1.78 213 SER C O 1
ATOM 7084 N N . ALA C 1 209 ? 124.597 166.756 142.889 1.00 0.87 214 ALA C N 1
ATOM 7085 C CA . ALA C 1 209 ? 125.066 167.727 143.869 1.00 0.53 214 ALA C CA 1
ATOM 7086 C C . ALA C 1 209 ? 126.570 167.631 144.083 1.00 0.56 214 ALA C C 1
ATOM 7087 O O . ALA C 1 209 ? 127.241 168.659 144.204 1.00 0.72 214 ALA C O 1
ATOM 7089 N N . VAL C 1 210 ? 127.115 166.414 144.134 1.00 0.57 215 VAL C N 1
ATOM 7090 C CA . VAL C 1 210 ? 128.558 166.245 144.270 1.00 0.58 215 VAL C CA 1
ATOM 7091 C C . VAL C 1 210 ? 129.283 166.796 143.049 1.00 1.20 215 VAL C C 1
ATOM 7092 O O . VAL C 1 210 ? 130.313 167.472 143.180 1.00 2.29 215 VAL C O 1
ATOM 7096 N N . GLY C 1 211 ? 128.764 166.526 141.850 1.00 1.05 216 GLY C N 1
ATOM 7097 C CA . GLY C 1 211 ? 129.381 167.066 140.649 1.00 0.62 216 GLY C CA 1
ATOM 7098 C C . GLY C 1 211 ? 129.394 168.583 140.638 1.00 1.14 216 GLY C C 1
ATOM 7099 O O . GLY C 1 211 ? 130.376 169.207 140.229 1.00 2.28 216 GLY C O 1
ATOM 7100 N N . THR C 1 212 ? 128.297 169.197 141.085 1.00 1.33 217 THR C N 1
ATOM 7101 C CA . THR C 1 212 ? 128.259 170.653 141.197 1.00 0.90 217 THR C CA 1
ATOM 7102 C C . THR C 1 212 ? 129.243 171.150 142.251 1.00 2.25 217 THR C C 1
ATOM 7103 O O . THR C 1 212 ? 129.920 172.166 142.056 1.00 6.61 217 THR C O 1
ATOM 7107 N N . LEU C 1 213 ? 129.335 170.442 143.378 1.00 2.72 218 LEU C N 1
ATOM 7108 C CA . LEU C 1 213 ? 130.194 170.865 144.478 1.00 2.59 218 LEU C CA 1
ATOM 7109 C C . LEU C 1 213 ? 131.673 170.706 144.157 1.00 3.99 218 LEU C C 1
ATOM 7110 O O . LEU C 1 213 ? 132.506 171.359 144.795 1.00 6.21 218 LEU C O 1
ATOM 7115 N N . ALA C 1 214 ? 132.019 169.860 143.182 1.00 4.99 219 ALA C N 1
ATOM 7116 C CA . ALA C 1 214 ? 133.427 169.660 142.848 1.00 7.59 219 ALA C CA 1
ATOM 7117 C C . ALA C 1 214 ? 134.094 170.971 142.449 1.00 11.73 219 ALA C C 1
ATOM 7118 O O . ALA C 1 214 ? 135.200 171.275 142.911 1.00 18.48 219 ALA C O 1
ATOM 7120 N N . GLY C 1 215 ? 133.440 171.761 141.600 1.00 12.25 220 GLY C N 1
ATOM 7121 C CA . GLY C 1 215 ? 133.911 173.084 141.266 1.00 18.09 220 GLY C CA 1
ATOM 7122 C C . GLY C 1 215 ? 135.225 173.080 140.511 1.00 24.25 220 GLY C C 1
ATOM 7123 O O . GLY C 1 215 ? 135.645 172.065 139.949 1.00 23.50 220 GLY C O 1
ATOM 7124 N N . PRO C 1 216 ? 135.900 174.227 140.485 1.00 27.00 221 PRO C N 1
ATOM 7125 C CA . PRO C 1 216 ? 137.191 174.303 139.796 1.00 26.25 221 PRO C CA 1
ATOM 7126 C C . PRO C 1 216 ? 138.284 173.623 140.602 1.00 32.92 221 PRO C C 1
ATOM 7127 O O . PRO C 1 216 ? 138.312 173.686 141.833 1.00 37.05 221 PRO C O 1
ATOM 7131 N N . LEU C 1 217 ? 139.188 172.958 139.884 1.00 32.58 222 LEU C N 1
ATOM 7132 C CA . LEU C 1 217 ? 140.318 172.225 140.452 1.00 30.06 222 LEU C CA 1
ATOM 7133 C C . LEU C 1 217 ? 139.883 171.126 141.414 1.00 32.63 222 LEU C C 1
ATOM 7134 O O . LEU C 1 217 ? 140.716 170.611 142.171 1.00 33.06 222 LEU C O 1
ATOM 7139 N N . HIS C 1 218 ? 138.601 170.753 141.401 1.00 33.24 223 HIS C N 1
ATOM 7140 C CA . HIS C 1 218 ? 138.058 169.715 142.280 1.00 26.72 223 HIS C CA 1
ATOM 7141 C C . HIS C 1 218 ? 138.332 170.020 143.750 1.00 24.83 223 HIS C C 1
ATOM 7142 O O . HIS C 1 218 ? 138.599 169.119 144.547 1.00 30.27 223 HIS C O 1
ATOM 7149 N N . GLY C 1 219 ? 138.261 171.296 144.121 1.00 29.63 224 GLY C N 1
ATOM 7150 C CA . GLY C 1 219 ? 138.515 171.684 145.497 1.00 36.54 224 GLY C CA 1
ATOM 7151 C C . GLY C 1 219 ? 138.050 173.098 145.757 1.00 44.94 224 GLY C C 1
ATOM 7152 O O . GLY C 1 219 ? 137.708 173.847 144.839 1.00 41.93 224 GLY C O 1
ATOM 7153 N N . GLY C 1 220 ? 138.042 173.454 147.042 1.00 53.01 225 GLY C N 1
ATOM 7154 C CA . GLY C 1 220 ? 137.638 174.764 147.485 1.00 57.73 225 GLY C CA 1
ATOM 7155 C C . GLY C 1 220 ? 138.797 175.587 148.019 1.00 53.33 225 GLY C C 1
ATOM 7156 O O . GLY C 1 220 ? 139.969 175.321 147.749 1.00 53.00 225 GLY C O 1
ATOM 7157 N N . ALA C 1 221 ? 138.441 176.609 148.796 1.00 51.62 226 ALA C N 1
ATOM 7158 C CA . ALA C 1 221 ? 139.416 177.501 149.408 1.00 53.87 226 ALA C CA 1
ATOM 7159 C C . ALA C 1 221 ? 139.925 176.991 150.751 1.00 55.43 226 ALA C C 1
ATOM 7160 O O . ALA C 1 221 ? 140.492 177.772 151.522 1.00 56.92 226 ALA C O 1
ATOM 7162 N N . ASN C 1 222 ? 139.736 175.705 151.047 1.00 48.33 227 ASN C N 1
ATOM 7163 C CA . ASN C 1 222 ? 140.202 175.132 152.301 1.00 43.50 227 ASN C CA 1
ATOM 7164 C C . ASN C 1 222 ? 141.666 174.713 152.256 1.00 41.91 227 ASN C C 1
ATOM 7165 O O . ASN C 1 222 ? 142.320 174.686 153.305 1.00 37.18 227 ASN C O 1
ATOM 7170 N N . GLU C 1 223 ? 142.190 174.392 151.075 1.00 51.21 228 GLU C N 1
ATOM 7171 C CA . GLU C 1 223 ? 143.587 174.007 150.911 1.00 48.56 228 GLU C CA 1
ATOM 7172 C C . GLU C 1 223 ? 144.479 175.175 150.518 1.00 56.15 228 GLU C C 1
ATOM 7173 O O . GLU C 1 223 ? 145.681 175.156 150.804 1.00 60.65 228 GLU C O 1
ATOM 7179 N N . GLU C 1 224 ? 143.917 176.193 149.863 1.00 55.73 229 GLU C N 1
ATOM 7180 C CA . GLU C 1 224 ? 144.706 177.368 149.509 1.00 53.17 229 GLU C CA 1
ATOM 7181 C C . GLU C 1 224 ? 145.164 178.128 150.747 1.00 53.53 229 GLU C C 1
ATOM 7182 O O . GLU C 1 224 ? 146.225 178.762 150.730 1.00 56.71 229 GLU C O 1
ATOM 7188 N N . VAL C 1 225 ? 144.383 178.073 151.828 1.00 52.54 230 VAL C N 1
ATOM 7189 C CA . VAL C 1 225 ? 144.811 178.679 153.085 1.00 53.22 230 VAL C CA 1
ATOM 7190 C C . VAL C 1 225 ? 146.071 177.994 153.599 1.00 52.69 230 VAL C C 1
ATOM 7191 O O . VAL C 1 225 ? 147.028 178.654 154.022 1.00 57.69 230 VAL C O 1
ATOM 7195 N N . LEU C 1 226 ? 146.093 176.659 153.564 1.00 47.48 231 LEU C N 1
ATOM 7196 C CA . LEU C 1 226 ? 147.299 175.929 153.934 1.00 52.99 231 LEU C CA 1
ATOM 7197 C C . LEU C 1 226 ? 148.449 176.233 152.984 1.00 58.10 231 LEU C C 1
ATOM 7198 O O . LEU C 1 226 ? 149.609 176.263 153.407 1.00 60.40 231 LEU C O 1
ATOM 7203 N N . ASP C 1 227 ? 148.150 176.455 151.702 1.00 58.27 232 ASP C N 1
ATOM 7204 C CA . ASP C 1 227 ? 149.196 176.820 150.750 1.00 57.84 232 ASP C CA 1
ATOM 7205 C C . ASP C 1 227 ? 149.840 178.150 151.125 1.00 56.41 232 ASP C C 1
ATOM 7206 O O . ASP C 1 227 ? 151.071 178.270 151.145 1.00 60.14 232 ASP C O 1
ATOM 7211 N N . MET C 1 228 ? 149.024 179.160 151.439 1.00 60.15 233 MET C N 1
ATOM 7212 C CA . MET C 1 228 ? 149.572 180.437 151.889 1.00 57.52 233 MET C CA 1
ATOM 7213 C C . MET C 1 228 ? 150.340 180.287 153.194 1.00 54.78 233 MET C C 1
ATOM 7214 O O . MET C 1 228 ? 151.403 180.899 153.366 1.00 58.91 233 MET C O 1
ATOM 7219 N N . LEU C 1 229 ? 149.816 179.489 154.125 1.00 51.97 234 LEU C N 1
ATOM 7220 C CA . LEU C 1 229 ? 150.484 179.284 155.402 1.00 53.81 234 LEU C CA 1
ATOM 7221 C C . LEU C 1 229 ? 151.851 178.632 155.234 1.00 57.48 234 LEU C C 1
ATOM 7222 O O . LEU C 1 229 ? 152.806 179.019 155.917 1.00 58.90 234 LEU C O 1
ATOM 7227 N N . GLU C 1 230 ? 151.964 177.650 154.338 1.00 58.41 235 GLU C N 1
ATOM 7228 C CA . GLU C 1 230 ? 153.259 177.050 154.044 1.00 61.52 235 GLU C CA 1
ATOM 7229 C C . GLU C 1 230 ? 154.167 178.010 153.288 1.00 61.31 235 GLU C C 1
ATOM 7230 O O . GLU C 1 230 ? 155.389 177.974 153.471 1.00 58.05 235 GLU C O 1
ATOM 7236 N N . ALA C 1 231 ? 153.595 178.866 152.437 1.00 62.31 236 ALA C N 1
ATOM 7237 C CA . ALA C 1 231 ? 154.396 179.870 151.745 1.00 61.65 236 ALA C CA 1
ATOM 7238 C C . ALA C 1 231 ? 155.028 180.843 152.731 1.00 62.31 236 ALA C C 1
ATOM 7239 O O . ALA C 1 231 ? 156.188 181.238 152.564 1.00 59.69 236 ALA C O 1
ATOM 7241 N N . ILE C 1 232 ? 154.279 181.249 153.759 1.00 60.29 237 ILE C N 1
ATOM 7242 C CA . ILE C 1 232 ? 154.849 182.105 154.797 1.00 61.77 237 ILE C CA 1
ATOM 7243 C C . ILE C 1 232 ? 155.973 181.374 155.522 1.00 62.31 237 ILE C C 1
ATOM 7244 O O . ILE C 1 232 ? 157.085 181.895 155.672 1.00 62.31 237 ILE C O 1
ATOM 7249 N N . GLY C 1 233 ? 155.699 180.156 155.982 1.00 62.31 238 GLY C N 1
ATOM 7250 C CA . GLY C 1 233 ? 156.733 179.260 156.463 1.00 59.93 238 GLY C CA 1
ATOM 7251 C C . GLY C 1 233 ? 157.353 179.598 157.804 1.00 62.31 238 GLY C C 1
ATOM 7252 O O . GLY C 1 233 ? 158.242 178.879 158.269 1.00 62.31 238 GLY C O 1
ATOM 7253 N N . SER C 1 234 ? 156.899 180.674 158.442 1.00 62.31 239 SER C N 1
ATOM 7254 C CA . SER C 1 234 ? 157.466 181.080 159.723 1.00 62.31 239 SER C CA 1
ATOM 7255 C C . SER C 1 234 ? 156.505 182.044 160.401 1.00 62.31 239 SER C C 1
ATOM 7256 O O . SER C 1 234 ? 155.564 182.548 159.785 1.00 62.31 239 SER C O 1
ATOM 7259 N N . VAL C 1 235 ? 156.762 182.296 161.684 1.00 60.27 240 VAL C N 1
ATOM 7260 C CA . VAL C 1 235 ? 155.948 183.217 162.468 1.00 62.31 240 VAL C CA 1
ATOM 7261 C C . VAL C 1 235 ? 156.541 184.616 162.374 1.00 62.31 240 VAL C C 1
ATOM 7262 O O . VAL C 1 235 ? 156.035 185.561 162.990 1.00 62.31 240 VAL C O 1
ATOM 7266 N N . GLU C 1 236 ? 157.620 184.759 161.601 1.00 62.31 241 GLU C N 1
ATOM 7267 C CA . GLU C 1 236 ? 158.276 186.046 161.402 1.00 62.14 241 GLU C CA 1
ATOM 7268 C C . GLU C 1 236 ? 158.155 186.535 159.963 1.00 62.31 241 GLU C C 1
ATOM 7269 O O . GLU C 1 236 ? 158.740 187.564 159.610 1.00 62.31 241 GLU C O 1
ATOM 7275 N N . ASN C 1 237 ? 157.408 185.819 159.125 1.00 62.31 242 ASN C N 1
ATOM 7276 C CA . ASN C 1 237 ? 157.187 186.220 157.743 1.00 62.31 242 ASN C CA 1
ATOM 7277 C C . ASN C 1 237 ? 155.740 186.591 157.454 1.00 62.07 242 ASN C C 1
ATOM 7278 O O . ASN C 1 237 ? 155.393 186.797 156.284 1.00 53.30 242 ASN C O 1
ATOM 7283 N N . VAL C 1 238 ? 154.885 186.671 158.475 1.00 62.31 243 VAL C N 1
ATOM 7284 C CA . VAL C 1 238 ? 153.486 187.024 158.249 1.00 62.31 243 VAL C CA 1
ATOM 7285 C C . VAL C 1 238 ? 153.371 188.465 157.766 1.00 62.31 243 VAL C C 1
ATOM 7286 O O . VAL C 1 238 ? 152.653 188.762 156.803 1.00 62.31 243 VAL C O 1
ATOM 7290 N N . GLU C 1 239 ? 154.076 189.383 158.425 1.00 62.31 244 GLU C N 1
ATOM 7291 C CA . GLU C 1 239 ? 154.072 190.786 158.028 1.00 62.31 244 GLU C CA 1
ATOM 7292 C C . GLU C 1 239 ? 155.021 191.040 156.859 1.00 62.31 244 GLU C C 1
ATOM 7293 O O . GLU C 1 239 ? 154.626 191.704 155.892 1.00 57.33 244 GLU C O 1
ATOM 7299 N N . PRO C 1 240 ? 156.279 190.549 156.893 1.00 62.31 245 PRO C N 1
ATOM 7300 C CA . PRO C 1 240 ? 157.123 190.805 155.719 1.00 62.31 245 PRO C CA 1
ATOM 7301 C C . PRO C 1 240 ? 156.654 190.059 154.473 1.00 56.71 245 PRO C C 1
ATOM 7302 O O . PRO C 1 240 ? 156.198 188.919 154.550 0.00 57.88 245 PRO C O 1
ATOM 7306 N N . ILE C 1 252 ? 142.219 188.332 150.163 1.00 61.99 257 ILE C N 1
ATOM 7307 C CA . ILE C 1 252 ? 143.114 187.210 150.411 1.00 62.31 257 ILE C CA 1
ATOM 7308 C C . ILE C 1 252 ? 142.281 186.029 150.887 1.00 62.31 257 ILE C C 1
ATOM 7309 O O . ILE C 1 252 ? 141.351 186.179 151.685 1.00 62.31 257 ILE C O 1
ATOM 7314 N N . MET C 1 253 ? 142.603 184.849 150.362 1.00 61.52 258 MET C N 1
ATOM 7315 C CA . MET C 1 253 ? 141.840 183.653 150.693 1.00 58.47 258 MET C CA 1
ATOM 7316 C C . MET C 1 253 ? 141.996 183.301 152.167 1.00 58.55 258 MET C C 1
ATOM 7317 O O . MET C 1 253 ? 143.090 183.379 152.734 1.00 60.67 258 MET C O 1
ATOM 7322 N N . GLY C 1 254 ? 140.887 182.908 152.787 1.00 60.01 259 GLY C N 1
ATOM 7323 C CA . GLY C 1 254 ? 140.845 182.672 154.215 1.00 60.86 259 GLY C CA 1
ATOM 7324 C C . GLY C 1 254 ? 140.280 183.806 155.037 1.00 62.31 259 GLY C C 1
ATOM 7325 O O . GLY C 1 254 ? 140.340 183.743 156.271 1.00 61.34 259 GLY C O 1
ATOM 7326 N N . PHE C 1 255 ? 139.738 184.843 154.398 1.00 62.31 260 PHE C N 1
ATOM 7327 C CA . PHE C 1 255 ? 139.124 185.962 155.096 1.00 62.31 260 PHE C CA 1
ATOM 7328 C C . PHE C 1 255 ? 137.966 186.496 154.267 1.00 62.31 260 PHE C C 1
ATOM 7329 O O . PHE C 1 255 ? 137.961 186.393 153.037 1.00 60.25 260 PHE C O 1
ATOM 7337 N N . GLY C 1 256 ? 136.983 187.068 154.953 1.00 62.31 261 GLY C N 1
ATOM 7338 C CA . GLY C 1 256 ? 135.845 187.679 154.300 1.00 62.31 261 GLY C CA 1
ATOM 7339 C C . GLY C 1 256 ? 134.740 186.685 153.985 1.00 62.31 261 GLY C C 1
ATOM 7340 O O . GLY C 1 256 ? 134.920 185.468 154.023 1.00 62.31 261 GLY C O 1
ATOM 7341 N N . HIS C 1 257 ? 133.570 187.233 153.666 1.00 62.31 262 HIS C N 1
ATOM 7342 C CA . HIS C 1 257 ? 132.417 186.423 153.298 1.00 62.31 262 HIS C CA 1
ATOM 7343 C C . HIS C 1 257 ? 131.471 187.275 152.465 1.00 60.67 262 HIS C C 1
ATOM 7344 O O . HIS C 1 257 ? 131.529 188.508 152.494 1.00 62.31 262 HIS C O 1
ATOM 7351 N N . ARG C 1 258 ? 130.598 186.601 151.720 1.00 59.81 263 ARG C N 1
ATOM 7352 C CA . ARG C 1 258 ? 129.660 187.267 150.826 1.00 62.31 263 ARG C CA 1
ATOM 7353 C C . ARG C 1 258 ? 128.291 187.502 151.450 1.00 62.31 263 ARG C C 1
ATOM 7354 O O . ARG C 1 258 ? 127.433 188.117 150.807 1.00 62.31 263 ARG C O 1
ATOM 7362 N N . VAL C 1 259 ? 128.058 187.037 152.677 1.00 62.21 264 VAL C N 1
ATOM 7363 C CA . VAL C 1 259 ? 126.742 187.163 153.296 1.00 62.31 264 VAL C CA 1
ATOM 7364 C C . VAL C 1 259 ? 126.841 187.954 154.593 1.00 62.31 264 VAL C C 1
ATOM 7365 O O . VAL C 1 259 ? 126.243 189.027 154.726 1.00 57.56 264 VAL C O 1
ATOM 7369 N N . TYR C 1 260 ? 127.593 187.430 155.555 1.00 62.23 265 TYR C N 1
ATOM 7370 C CA . TYR C 1 260 ? 127.680 188.030 156.878 1.00 62.31 265 TYR C CA 1
ATOM 7371 C C . TYR C 1 260 ? 128.564 189.271 156.857 1.00 62.31 265 TYR C C 1
ATOM 7372 O O . TYR C 1 260 ? 129.564 189.337 156.137 1.00 62.31 265 TYR C O 1
ATOM 7381 N N . LYS C 1 261 ? 128.178 190.262 157.662 1.00 62.31 266 LYS C N 1
ATOM 7382 C CA . LYS C 1 261 ? 128.924 191.505 157.779 1.00 58.38 266 LYS C CA 1
ATOM 7383 C C . LYS C 1 261 ? 129.536 191.733 159.152 1.00 58.88 266 LYS C C 1
ATOM 7384 O O . LYS C 1 261 ? 130.523 192.471 159.248 1.00 59.87 266 LYS C O 1
ATOM 7390 N N . VAL C 1 262 ? 128.991 191.130 160.208 1.00 61.23 267 VAL C N 1
ATOM 7391 C CA . VAL C 1 262 ? 129.550 191.288 161.547 1.00 62.03 267 VAL C CA 1
ATOM 7392 C C . VAL C 1 262 ? 130.550 190.171 161.831 1.00 61.34 267 VAL C C 1
ATOM 7393 O O . VAL C 1 262 ? 131.720 190.441 162.123 1.00 62.31 267 VAL C O 1
ATOM 7397 N N . LYS C 1 263 ? 130.109 188.916 161.733 1.00 57.50 268 LYS C N 1
ATOM 7398 C CA . LYS C 1 263 ? 130.971 187.760 161.932 1.00 58.40 268 LYS C CA 1
ATOM 7399 C C . LYS C 1 263 ? 130.195 186.504 161.571 1.00 58.68 268 LYS C C 1
ATOM 7400 O O . LYS C 1 263 ? 128.985 186.435 161.795 1.00 54.66 268 LYS C O 1
ATOM 7406 N N . ASP C 1 264 ? 130.894 185.524 161.016 1.00 54.26 269 ASP C N 1
ATOM 7407 C CA . ASP C 1 264 ? 130.295 184.229 160.735 1.00 47.12 269 ASP C CA 1
ATOM 7408 C C . ASP C 1 264 ? 130.015 183.517 162.055 1.00 42.97 269 ASP C C 1
ATOM 7409 O O . ASP C 1 264 ? 130.958 183.267 162.822 1.00 43.90 269 ASP C O 1
ATOM 7414 N N . PRO C 1 265 ? 128.759 183.182 162.367 1.00 39.43 270 PRO C N 1
ATOM 7415 C CA . PRO C 1 265 ? 128.485 182.519 163.652 1.00 35.84 270 PRO C CA 1
ATOM 7416 C C . PRO C 1 265 ? 129.079 181.127 163.757 1.00 34.64 270 PRO C C 1
ATOM 7417 O O . PRO C 1 265 ? 129.313 180.659 164.878 1.00 39.21 270 PRO C O 1
ATOM 7421 N N . ARG C 1 266 ? 129.333 180.452 162.636 1.00 33.79 271 ARG C N 1
ATOM 7422 C CA . ARG C 1 266 ? 130.043 179.181 162.670 1.00 32.23 271 ARG C CA 1
ATOM 7423 C C . ARG C 1 266 ? 131.534 179.357 162.919 1.00 33.19 271 ARG C C 1
ATOM 7424 O O . ARG C 1 266 ? 132.170 178.451 163.473 1.00 38.21 271 ARG C O 1
ATOM 7432 N N . ALA C 1 267 ? 132.099 180.500 162.522 1.00 34.31 272 ALA C N 1
ATOM 7433 C CA . ALA C 1 267 ? 133.530 180.735 162.670 1.00 33.18 272 ALA C CA 1
ATOM 7434 C C . ALA C 1 267 ? 133.965 180.782 164.127 1.00 36.24 272 ALA C C 1
ATOM 7435 O O . ALA C 1 267 ? 135.036 180.266 164.459 1.00 39.51 272 ALA C O 1
ATOM 7437 N N . VAL C 1 268 ? 133.170 181.398 165.005 1.00 32.17 273 VAL C N 1
ATOM 7438 C CA . VAL C 1 268 ? 133.552 181.472 166.412 1.00 31.68 273 VAL C CA 1
ATOM 7439 C C . VAL C 1 268 ? 133.570 180.081 167.041 1.00 33.42 273 VAL C C 1
ATOM 7440 O O . VAL C 1 268 ? 134.500 179.735 167.784 1.00 40.79 273 VAL C O 1
ATOM 7444 N N . ILE C 1 269 ? 132.567 179.254 166.739 1.00 27.04 274 ILE C N 1
ATOM 7445 C CA . ILE C 1 269 ? 132.559 177.891 167.259 1.00 26.84 274 ILE C CA 1
ATOM 7446 C C . ILE C 1 269 ? 133.721 177.091 166.693 1.00 27.56 274 ILE C C 1
ATOM 7447 O O . ILE C 1 269 ? 134.367 176.332 167.425 1.00 36.26 274 ILE C O 1
ATOM 7452 N N . LEU C 1 270 ? 134.009 177.240 165.398 1.00 24.98 275 LEU C N 1
ATOM 7453 C CA . LEU C 1 270 ? 135.127 176.514 164.806 1.00 26.72 275 LEU C CA 1
ATOM 7454 C C . LEU C 1 270 ? 136.454 176.925 165.432 1.00 31.57 275 LEU C C 1
ATOM 7455 O O . LEU C 1 270 ? 137.304 176.069 165.698 1.00 39.49 275 LEU C O 1
ATOM 7460 N N . GLN C 1 271 ? 136.646 178.222 165.676 1.00 34.30 276 GLN C N 1
ATOM 7461 C CA . GLN C 1 271 ? 137.867 178.697 166.318 1.00 40.02 276 GLN C CA 1
ATOM 7462 C C . GLN C 1 271 ? 137.989 178.176 167.744 1.00 37.98 276 GLN C C 1
ATOM 7463 O O . GLN C 1 271 ? 139.079 177.773 168.167 1.00 40.14 276 GLN C O 1
ATOM 7469 N N . ASN C 1 272 ? 136.885 178.170 168.498 1.00 33.29 277 ASN C N 1
ATOM 7470 C CA . ASN C 1 272 ? 136.926 177.624 169.851 1.00 35.02 277 ASN C CA 1
ATOM 7471 C C . ASN C 1 272 ? 137.275 176.140 169.837 1.00 37.93 277 ASN C C 1
ATOM 7472 O O . ASN C 1 272 ? 138.089 175.678 170.650 1.00 43.99 277 ASN C O 1
ATOM 7477 N N . LEU C 1 273 ? 136.675 175.379 168.919 1.00 33.44 278 LEU C N 1
ATOM 7478 C CA . LEU C 1 273 ? 136.983 173.956 168.818 1.00 29.34 278 LEU C CA 1
ATOM 7479 C C . LEU C 1 273 ? 138.440 173.730 168.441 1.00 31.15 278 LEU C C 1
ATOM 7480 O O . LEU C 1 273 ? 139.096 172.840 168.994 1.00 37.21 278 LEU C O 1
ATOM 7485 N N . ALA C 1 274 ? 138.959 174.514 167.495 1.00 30.35 279 ALA C N 1
ATOM 7486 C CA . ALA C 1 274 ? 140.356 174.373 167.097 1.00 34.33 279 ALA C CA 1
ATOM 7487 C C . ALA C 1 274 ? 141.286 174.678 168.261 1.00 39.77 279 ALA C C 1
ATOM 7488 O O . ALA C 1 274 ? 142.261 173.954 168.500 1.00 44.58 279 ALA C O 1
ATOM 7490 N N . GLU C 1 275 ? 140.994 175.748 169.005 1.00 40.74 280 GLU C N 1
ATOM 7491 C CA . GLU C 1 275 ? 141.819 176.105 170.154 1.00 39.31 280 GLU C CA 1
ATOM 7492 C C . GLU C 1 275 ? 141.806 175.000 171.202 1.00 37.51 280 GLU C C 1
ATOM 7493 O O . GLU C 1 275 ? 142.855 174.617 171.731 1.00 45.44 280 GLU C O 1
ATOM 7499 N N . GLN C 1 276 ? 140.620 174.465 171.505 1.00 34.20 281 GLN C N 1
ATOM 7500 C CA . GLN C 1 276 ? 140.524 173.401 172.500 1.00 35.49 281 GLN C CA 1
ATOM 7501 C C . GLN C 1 276 ? 141.267 172.148 172.050 1.00 41.05 281 GLN C C 1
ATOM 7502 O O . GLN C 1 276 ? 142.020 171.548 172.829 1.00 44.81 281 GLN C O 1
ATOM 7508 N N . LEU C 1 277 ? 141.079 171.745 170.791 1.00 37.99 282 LEU C N 1
ATOM 7509 C CA . LEU C 1 277 ? 141.722 170.537 170.285 1.00 36.94 282 LEU C CA 1
ATOM 7510 C C . LEU C 1 277 ? 143.237 170.681 170.275 1.00 39.37 282 LEU C C 1
ATOM 7511 O O . LEU C 1 277 ? 143.961 169.746 170.637 1.00 46.52 282 LEU C O 1
ATOM 7516 N N . PHE C 1 278 ? 143.738 171.845 169.866 1.00 38.57 283 PHE C N 1
ATOM 7517 C CA . PHE C 1 278 ? 145.176 172.072 169.840 1.00 41.59 283 PHE C CA 1
ATOM 7518 C C . PHE C 1 278 ? 145.781 172.216 171.229 1.00 49.20 283 PHE C C 1
ATOM 7519 O O . PHE C 1 278 ? 146.934 171.819 171.425 1.00 51.99 283 PHE C O 1
ATOM 7527 N N . ASP C 1 279 ? 145.043 172.770 172.194 1.00 48.01 284 ASP C N 1
ATOM 7528 C CA . ASP C 1 279 ? 145.553 172.841 173.557 1.00 44.45 284 ASP C CA 1
ATOM 7529 C C . ASP C 1 279 ? 145.597 171.458 174.194 1.00 45.27 284 ASP C C 1
ATOM 7530 O O . ASP C 1 279 ? 146.535 171.135 174.932 1.00 48.98 284 ASP C O 1
ATOM 7535 N N . ILE C 1 280 ? 144.588 170.629 173.920 1.00 48.24 285 ILE C N 1
ATOM 7536 C CA . ILE C 1 280 ? 144.580 169.277 174.470 1.00 52.31 285 ILE C CA 1
ATOM 7537 C C . ILE C 1 280 ? 145.648 168.412 173.808 1.00 49.59 285 ILE C C 1
ATOM 7538 O O . ILE C 1 280 ? 146.350 167.652 174.489 1.00 50.68 285 ILE C O 1
ATOM 7543 N N . PHE C 1 281 ? 145.808 168.519 172.488 1.00 46.72 286 PHE C N 1
ATOM 7544 C CA . PHE C 1 281 ? 146.673 167.625 171.727 1.00 48.95 286 PHE C CA 1
ATOM 7545 C C . PHE C 1 281 ? 148.027 168.247 171.399 1.00 53.76 286 PHE C C 1
ATOM 7546 O O . PHE C 1 281 ? 148.786 167.683 170.605 1.00 56.95 286 PHE C O 1
ATOM 7554 N N . GLY C 1 282 ? 148.347 169.396 171.988 1.00 56.40 287 GLY C N 1
ATOM 7555 C CA . GLY C 1 282 ? 149.635 170.020 171.757 1.00 58.87 287 GLY C CA 1
ATOM 7556 C C . GLY C 1 282 ? 149.673 170.909 170.531 1.00 55.78 287 GLY C C 1
ATOM 7557 O O . GLY C 1 282 ? 149.076 170.586 169.499 1.00 51.82 287 GLY C O 1
ATOM 7558 N N . HIS C 1 283 ? 150.375 172.035 170.634 1.00 54.74 288 HIS C N 1
ATOM 7559 C CA . HIS C 1 283 ? 150.445 172.986 169.537 1.00 50.99 288 HIS C CA 1
ATOM 7560 C C . HIS C 1 283 ? 151.336 172.463 168.413 1.00 53.07 288 HIS C C 1
ATOM 7561 O O . HIS C 1 283 ? 152.202 171.606 168.610 1.00 52.92 288 HIS C O 1
ATOM 7568 N N . ASP C 1 284 ? 151.110 172.998 167.222 1.00 59.64 289 ASP C N 1
ATOM 7569 C CA . ASP C 1 284 ? 151.855 172.673 166.017 1.00 59.74 289 ASP C CA 1
ATOM 7570 C C . ASP C 1 284 ? 152.338 173.961 165.373 1.00 59.25 289 ASP C C 1
ATOM 7571 O O . ASP C 1 284 ? 151.730 175.021 165.556 1.00 58.60 289 ASP C O 1
ATOM 7576 N N . PRO C 1 285 ? 153.446 173.910 164.625 1.00 62.31 290 PRO C N 1
ATOM 7577 C CA . PRO C 1 285 ? 153.965 175.152 164.022 1.00 62.31 290 PRO C CA 1
ATOM 7578 C C . PRO C 1 285 ? 152.985 175.832 163.083 1.00 59.46 290 PRO C C 1
ATOM 7579 O O . PRO C 1 285 ? 152.921 177.070 163.056 1.00 58.31 290 PRO C O 1
ATOM 7583 N N . TYR C 1 286 ? 152.209 175.062 162.313 1.00 57.68 291 TYR C N 1
ATOM 7584 C CA . TYR C 1 286 ? 151.271 175.685 161.387 1.00 54.64 291 TYR C CA 1
ATOM 7585 C C . TYR C 1 286 ? 150.166 176.417 162.140 1.00 57.52 291 TYR C C 1
ATOM 7586 O O . TYR C 1 286 ? 149.683 177.459 161.684 1.00 56.62 291 TYR C O 1
ATOM 7595 N N . TYR C 1 287 ? 149.778 175.906 163.312 1.00 56.03 292 TYR C N 1
ATOM 7596 C CA . TYR C 1 287 ? 148.865 176.659 164.164 1.00 56.97 292 TYR C CA 1
ATOM 7597 C C . TYR C 1 287 ? 149.495 177.982 164.582 1.00 60.26 292 TYR C C 1
ATOM 7598 O O . TYR C 1 287 ? 148.818 179.013 164.634 1.00 59.82 292 TYR C O 1
ATOM 7607 N N . GLU C 1 288 ? 150.790 177.964 164.906 1.00 61.19 293 GLU C N 1
ATOM 7608 C CA . GLU C 1 288 ? 151.467 179.189 165.319 1.00 59.80 293 GLU C CA 1
ATOM 7609 C C . GLU C 1 288 ? 151.479 180.220 164.198 1.00 58.97 293 GLU C C 1
ATOM 7610 O O . GLU C 1 288 ? 151.212 181.406 164.435 1.00 62.31 293 GLU C O 1
ATOM 7616 N N . ILE C 1 289 ? 151.774 179.789 162.968 1.00 57.68 294 ILE C N 1
ATOM 7617 C CA . ILE C 1 289 ? 151.731 180.722 161.844 1.00 55.53 294 ILE C CA 1
ATOM 7618 C C . ILE C 1 289 ? 150.309 181.204 161.587 1.00 59.86 294 ILE C C 1
ATOM 7619 O O . ILE C 1 289 ? 150.098 182.368 161.221 1.00 61.97 294 ILE C O 1
ATOM 7624 N N . ALA C 1 290 ? 149.314 180.334 161.776 1.00 61.40 295 ALA C N 1
ATOM 7625 C CA . ALA C 1 290 ? 147.924 180.750 161.608 1.00 61.60 295 ALA C CA 1
ATOM 7626 C C . ALA C 1 290 ? 147.546 181.828 162.617 1.00 59.82 295 ALA C C 1
ATOM 7627 O O . ALA C 1 290 ? 146.902 182.824 162.266 1.00 59.48 295 ALA C O 1
ATOM 7629 N N . VAL C 1 291 ? 147.938 181.645 163.880 1.00 56.79 296 VAL C N 1
ATOM 7630 C CA . VAL C 1 291 ? 147.674 182.657 164.898 1.00 59.48 296 VAL C CA 1
ATOM 7631 C C . VAL C 1 291 ? 148.398 183.952 164.567 1.00 59.98 296 VAL C C 1
ATOM 7632 O O . VAL C 1 291 ? 147.824 185.043 164.693 1.00 62.31 296 VAL C O 1
ATOM 7636 N N . ALA C 1 292 ? 149.660 183.861 164.141 1.00 60.25 297 ALA C N 1
ATOM 7637 C CA . ALA C 1 292 ? 150.423 185.063 163.823 1.00 59.73 297 ALA C CA 1
ATOM 7638 C C . ALA C 1 292 ? 149.787 185.839 162.676 1.00 57.90 297 ALA C C 1
ATOM 7639 O O . ALA C 1 292 ? 149.711 187.072 162.723 1.00 56.46 297 ALA C O 1
ATOM 7641 N N . VAL C 1 293 ? 149.327 185.139 161.638 1.00 58.88 298 VAL C N 1
ATOM 7642 C CA . VAL C 1 293 ? 148.717 185.833 160.509 1.00 62.31 298 VAL C CA 1
ATOM 7643 C C . VAL C 1 293 ? 147.339 186.376 160.876 1.00 62.28 298 VAL C C 1
ATOM 7644 O O . VAL C 1 293 ? 146.966 187.476 160.455 1.00 62.31 298 VAL C O 1
ATOM 7648 N N . GLU C 1 294 ? 146.564 185.642 161.685 1.00 61.00 299 GLU C N 1
ATOM 7649 C CA . GLU C 1 294 ? 145.213 186.094 161.997 1.00 62.31 299 GLU C CA 1
ATOM 7650 C C . GLU C 1 294 ? 145.216 187.274 162.962 1.00 62.07 299 GLU C C 1
ATOM 7651 O O . GLU C 1 294 ? 144.374 188.171 162.837 1.00 62.31 299 GLU C O 1
ATOM 7657 N N . LYS C 1 295 ? 146.150 187.306 163.917 1.00 61.25 300 LYS C N 1
ATOM 7658 C CA . LYS C 1 295 ? 146.211 188.440 164.832 1.00 58.56 300 LYS C CA 1
ATOM 7659 C C . LYS C 1 295 ? 146.678 189.706 164.126 1.00 58.75 300 LYS C C 1
ATOM 7660 O O . LYS C 1 295 ? 146.298 190.811 164.529 1.00 56.67 300 LYS C O 1
ATOM 7666 N N . ALA C 1 296 ? 147.495 189.567 163.081 1.00 59.80 301 ALA C N 1
ATOM 7667 C CA . ALA C 1 296 ? 147.886 190.723 162.282 1.00 60.40 301 ALA C CA 1
ATOM 7668 C C . ALA C 1 296 ? 146.764 191.155 161.345 1.00 61.87 301 ALA C C 1
ATOM 7669 O O . ALA C 1 296 ? 146.568 192.356 161.122 1.00 62.31 301 ALA C O 1
ATOM 7671 N N . ALA C 1 297 ? 146.018 190.196 160.791 1.00 62.31 302 ALA C N 1
ATOM 7672 C CA . ALA C 1 297 ? 144.923 190.529 159.888 1.00 62.31 302 ALA C CA 1
ATOM 7673 C C . ALA C 1 297 ? 143.730 191.130 160.617 1.00 62.31 302 ALA C C 1
ATOM 7674 O O . ALA C 1 297 ? 142.981 191.907 160.017 1.00 61.86 302 ALA C O 1
ATOM 7676 N N . ALA C 1 298 ? 143.535 190.791 161.890 1.00 62.31 303 ALA C N 1
ATOM 7677 C CA . ALA C 1 298 ? 142.439 191.352 162.670 1.00 62.31 303 ALA C CA 1
ATOM 7678 C C . ALA C 1 298 ? 142.735 192.757 163.178 1.00 62.31 303 ALA C C 1
ATOM 7679 O O . ALA C 1 298 ? 141.845 193.386 163.763 1.00 62.31 303 ALA C O 1
ATOM 7681 N N . GLU C 1 299 ? 143.950 193.261 162.972 1.00 62.31 304 GLU C N 1
ATOM 7682 C CA . GLU C 1 299 ? 144.336 194.584 163.446 1.00 62.31 304 GLU C CA 1
ATOM 7683 C C . GLU C 1 299 ? 144.422 195.624 162.339 1.00 62.31 304 GLU C C 1
ATOM 7684 O O . GLU C 1 299 ? 144.400 196.825 162.633 1.00 62.31 304 GLU C O 1
ATOM 7690 N N . ARG C 1 300 ? 144.511 195.203 161.077 1.00 60.16 305 ARG C N 1
ATOM 7691 C CA . ARG C 1 300 ? 144.670 196.128 159.965 1.00 62.31 305 ARG C CA 1
ATOM 7692 C C . ARG C 1 300 ? 143.580 196.007 158.908 1.00 62.31 305 ARG C C 1
ATOM 7693 O O . ARG C 1 300 ? 143.532 196.841 157.996 1.00 61.99 305 ARG C O 1
ATOM 7701 N N . LEU C 1 301 ? 142.710 195.005 158.996 1.00 62.31 306 LEU C N 1
ATOM 7702 C CA . LEU C 1 301 ? 141.665 194.802 158.002 1.00 62.31 306 LEU C CA 1
ATOM 7703 C C . LEU C 1 301 ? 140.254 194.889 158.560 1.00 62.31 306 LEU C C 1
ATOM 7704 O O . LEU C 1 301 ? 139.307 194.994 157.778 1.00 62.31 306 LEU C O 1
ATOM 7709 N N . SER C 1 302 ? 140.083 194.848 159.877 1.00 60.66 307 SER C N 1
ATOM 7710 C CA . SER C 1 302 ? 138.756 194.923 160.474 1.00 62.31 307 SER C CA 1
ATOM 7711 C C . SER C 1 302 ? 138.168 196.322 160.331 1.00 60.38 307 SER C C 1
ATOM 7712 O O . SER C 1 302 ? 138.887 197.321 160.381 0.00 59.02 307 SER C O 1
ATOM 7715 N N . GLY C 1 305 ? 133.108 194.778 156.448 1.00 62.05 310 GLY C N 1
ATOM 7716 C CA . GLY C 1 305 ? 134.190 194.327 157.304 1.00 62.31 310 GLY C CA 1
ATOM 7717 C C . GLY C 1 305 ? 134.878 193.080 156.787 1.00 62.31 310 GLY C C 1
ATOM 7718 O O . GLY C 1 305 ? 134.291 192.302 156.035 1.00 62.31 310 GLY C O 1
ATOM 7719 N N . ILE C 1 306 ? 136.130 192.888 157.194 1.00 62.31 311 ILE C N 1
ATOM 7720 C CA . ILE C 1 306 ? 136.930 191.738 156.789 1.00 62.31 311 ILE C CA 1
ATOM 7721 C C . ILE C 1 306 ? 137.203 190.912 158.037 1.00 62.25 311 ILE C C 1
ATOM 7722 O O . ILE C 1 306 ? 137.866 191.384 158.971 1.00 61.48 311 ILE C O 1
ATOM 7727 N N . TYR C 1 307 ? 136.692 189.686 158.061 1.00 61.69 312 TYR C N 1
ATOM 7728 C CA . TYR C 1 307 ? 136.859 188.780 159.184 1.00 56.18 312 TYR C CA 1
ATOM 7729 C C . TYR C 1 307 ? 137.132 187.379 158.661 1.00 57.80 312 TYR C C 1
ATOM 7730 O O . TYR C 1 307 ? 136.710 187.036 157.551 1.00 57.95 312 TYR C O 1
ATOM 7739 N N . PRO C 1 308 ? 137.839 186.553 159.429 1.00 57.12 313 PRO C N 1
ATOM 7740 C CA . PRO C 1 308 ? 138.069 185.167 159.010 1.00 54.63 313 PRO C CA 1
ATOM 7741 C C . PRO C 1 308 ? 136.771 184.373 158.996 1.00 58.35 313 PRO C C 1
ATOM 7742 O O . PRO C 1 308 ? 135.814 184.664 159.716 1.00 59.78 313 PRO C O 1
ATOM 7746 N N . ASN C 1 309 ? 136.752 183.346 158.149 1.00 58.06 314 ASN C N 1
ATOM 7747 C CA . ASN C 1 309 ? 135.576 182.508 157.968 1.00 56.50 314 ASN C CA 1
ATOM 7748 C C . ASN C 1 309 ? 135.936 181.070 158.316 1.00 50.41 314 ASN C C 1
ATOM 7749 O O . ASN C 1 309 ? 137.041 180.778 158.784 1.00 52.06 314 ASN C O 1
ATOM 7754 N N . VAL C 1 310 ? 134.982 180.162 158.088 1.00 46.06 315 VAL C N 1
ATOM 7755 C CA . VAL C 1 310 ? 135.185 178.754 158.406 1.00 42.65 315 VAL C CA 1
ATOM 7756 C C . VAL C 1 310 ? 136.271 178.126 157.546 1.00 47.22 315 VAL C C 1
ATOM 7757 O O . VAL C 1 310 ? 136.866 177.118 157.940 1.00 54.37 315 VAL C O 1
ATOM 7761 N N . ASP C 1 311 ? 136.546 178.697 156.371 1.00 43.63 316 ASP C N 1
ATOM 7762 C CA . ASP C 1 311 ? 137.580 178.162 155.494 1.00 47.85 316 ASP C CA 1
ATOM 7763 C C . ASP C 1 311 ? 138.977 178.277 156.087 1.00 47.74 316 ASP C C 1
ATOM 7764 O O . ASP C 1 311 ? 139.899 177.622 155.589 1.00 45.28 316 ASP C O 1
ATOM 7769 N N . PHE C 1 312 ? 139.156 179.087 157.131 1.00 48.74 317 PHE C N 1
ATOM 7770 C CA . PHE C 1 312 ? 140.455 179.250 157.774 1.00 42.65 317 PHE C CA 1
ATOM 7771 C C . PHE C 1 312 ? 140.690 178.178 158.836 1.00 43.26 317 PHE C C 1
ATOM 7772 O O . PHE C 1 312 ? 141.755 177.554 158.875 1.00 46.60 317 PHE C O 1
ATOM 7780 N N . TYR C 1 313 ? 139.700 177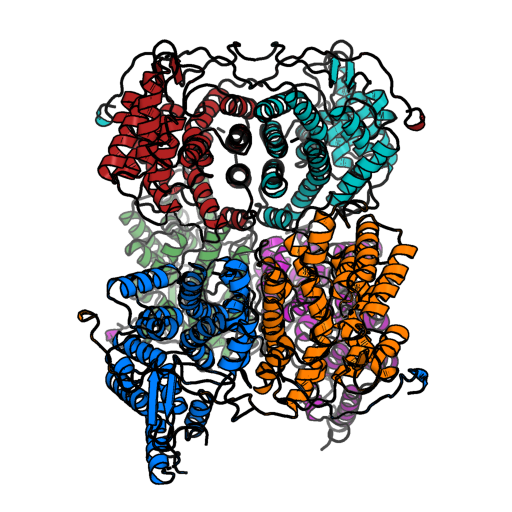.956 159.704 1.00 39.55 318 TYR C N 1
ATOM 7781 C CA . TYR C 1 313 ? 139.852 177.011 160.802 1.00 36.72 318 TYR C CA 1
ATOM 7782 C C . TYR C 1 313 ? 139.524 175.576 160.408 1.00 35.21 318 TYR C C 1
ATOM 7783 O O . TYR C 1 313 ? 140.020 174.645 161.055 1.00 39.44 318 TYR C O 1
ATOM 7792 N N . SER C 1 314 ? 138.695 175.376 159.379 1.00 35.64 319 SER C N 1
ATOM 7793 C CA . SER C 1 314 ? 138.345 174.021 158.964 1.00 32.78 319 SER C CA 1
ATOM 7794 C C . SER C 1 314 ? 139.566 173.243 158.495 1.00 28.00 319 SER C C 1
ATOM 7795 O O . SER C 1 314 ? 139.711 172.063 158.831 1.00 30.03 319 SER C O 1
ATOM 7798 N N . GLY C 1 315 ? 140.444 173.881 157.720 1.00 28.31 320 GLY C N 1
ATOM 7799 C CA . GLY C 1 315 ? 141.646 173.200 157.270 1.00 27.87 320 GLY C CA 1
ATOM 7800 C C . GLY C 1 315 ? 142.532 172.771 158.422 1.00 30.68 320 GLY C C 1
ATOM 7801 O O . GLY C 1 315 ? 143.037 171.646 158.448 1.00 34.38 320 GLY C O 1
ATOM 7802 N N . LEU C 1 316 ? 142.726 173.661 159.398 1.00 29.17 321 LEU C N 1
ATOM 7803 C CA . LEU C 1 316 ? 143.548 173.328 160.557 1.00 26.13 321 LEU C CA 1
ATOM 7804 C C . LEU C 1 316 ? 142.936 172.184 161.357 1.00 24.15 321 LEU C C 1
ATOM 7805 O O . LEU C 1 316 ? 143.638 171.241 161.749 1.00 29.84 321 LEU C O 1
ATOM 7810 N N . VAL C 1 317 ? 141.624 172.245 161.600 1.00 19.55 322 VAL C N 1
ATOM 7811 C CA . VAL C 1 317 ? 140.966 171.198 162.376 1.00 19.40 322 VAL C CA 1
ATOM 7812 C C . VAL C 1 317 ? 141.063 169.859 161.658 1.00 23.03 322 VAL C C 1
ATOM 7813 O O . VAL C 1 317 ? 141.354 168.827 162.274 1.00 27.29 322 VAL C O 1
ATOM 7817 N N . TYR C 1 318 ? 140.829 169.853 160.344 1.00 21.56 323 TYR C N 1
ATOM 7818 C CA . TYR C 1 318 ? 140.878 168.608 159.588 1.00 17.28 323 TYR C CA 1
ATOM 7819 C C . TYR C 1 318 ? 142.294 168.046 159.536 1.00 21.57 323 TYR C C 1
ATOM 7820 O O . TYR C 1 318 ? 142.495 166.833 159.656 1.00 27.00 323 TYR C O 1
ATOM 7829 N N . ARG C 1 319 ? 143.294 168.915 159.355 1.00 25.25 324 ARG C N 1
ATOM 7830 C CA . ARG C 1 319 ? 144.672 168.444 159.274 1.00 26.65 324 ARG C CA 1
ATOM 7831 C C . ARG C 1 319 ? 145.152 167.891 160.608 1.00 27.23 324 ARG C C 1
ATOM 7832 O O . ARG C 1 319 ? 145.883 166.895 160.645 1.00 31.33 324 ARG C O 1
ATOM 7840 N N . LYS C 1 320 ? 144.761 168.526 161.717 1.00 26.24 325 LYS C N 1
ATOM 7841 C CA . LYS C 1 320 ? 145.147 168.008 163.025 1.00 23.57 325 LYS C CA 1
ATOM 7842 C C . LYS C 1 320 ? 144.535 166.641 163.308 1.00 23.80 325 LYS C C 1
ATOM 7843 O O . LYS C 1 320 ? 145.122 165.855 164.060 1.00 28.92 325 LYS C O 1
ATOM 7849 N N . LEU C 1 321 ? 143.384 166.332 162.711 1.00 22.63 326 LEU C N 1
ATOM 7850 C CA . LEU C 1 321 ? 142.749 165.036 162.907 1.00 24.06 326 LEU C CA 1
ATOM 7851 C C . LEU C 1 321 ? 143.327 163.950 162.009 1.00 21.30 326 LEU C C 1
ATOM 7852 O O . LEU C 1 321 ? 142.911 162.792 162.121 1.00 22.11 326 LEU C O 1
ATOM 7857 N N . GLY C 1 322 ? 144.263 164.289 161.131 1.00 21.16 327 GLY C N 1
ATOM 7858 C CA . GLY C 1 322 ? 144.865 163.324 160.239 1.00 27.64 327 GLY C CA 1
ATOM 7859 C C . GLY C 1 322 ? 144.219 163.199 158.878 1.00 26.08 327 GLY C C 1
ATOM 7860 O O . GLY C 1 322 ? 144.536 162.252 158.150 1.00 32.98 327 GLY C O 1
ATOM 7861 N N . ILE C 1 323 ? 143.328 164.115 158.514 1.00 17.71 328 ILE C N 1
ATOM 7862 C CA . ILE C 1 323 ? 142.645 164.078 157.223 1.00 16.33 328 ILE C CA 1
ATOM 7863 C C . ILE C 1 323 ? 143.563 164.665 156.157 1.00 18.55 328 ILE C C 1
ATOM 7864 O O . ILE C 1 323 ? 144.099 165.767 156.344 1.00 22.97 328 ILE C O 1
ATOM 7869 N N . PRO C 1 324 ? 143.784 163.972 155.042 1.00 18.49 329 PRO C N 1
ATOM 7870 C CA . PRO C 1 324 ? 144.625 164.528 153.974 1.00 17.34 329 PRO C CA 1
ATOM 7871 C C . PRO C 1 324 ? 144.011 165.784 153.372 1.00 20.31 329 PRO C C 1
ATOM 7872 O O . PRO C 1 324 ? 142.825 166.074 153.542 1.00 20.89 329 PRO C O 1
ATOM 7876 N N . SER C 1 325 ? 144.846 166.541 152.659 1.00 19.30 330 SER C N 1
ATOM 7877 C CA . SER C 1 325 ? 144.412 167.811 152.083 1.00 16.74 330 SER C CA 1
ATOM 7878 C C . SER C 1 325 ? 143.357 167.610 151.000 1.00 17.19 330 SER C C 1
ATOM 7879 O O . SER C 1 325 ? 142.281 168.217 151.043 1.00 20.73 330 SER C O 1
ATOM 7882 N N . ASP C 1 326 ? 143.641 166.740 150.029 1.00 17.91 331 ASP C N 1
ATOM 7883 C CA . ASP C 1 326 ? 142.748 166.565 148.890 1.00 16.10 331 ASP C CA 1
ATOM 7884 C C . ASP C 1 326 ? 141.432 165.899 149.263 1.00 12.88 331 ASP C C 1
ATOM 7885 O O . ASP C 1 326 ? 140.547 165.796 148.407 1.00 16.48 331 ASP C O 1
ATOM 7890 N N . LEU C 1 327 ? 141.282 165.447 150.508 1.00 10.40 332 LEU C N 1
ATOM 7891 C CA . LEU C 1 327 ? 140.028 164.903 151.006 1.00 8.18 332 LEU C CA 1
ATOM 7892 C C . LEU C 1 327 ? 139.246 165.914 151.837 1.00 9.02 332 LEU C C 1
ATOM 7893 O O . LEU C 1 327 ? 138.290 165.534 152.521 1.00 8.64 332 LEU C O 1
ATOM 7898 N N . PHE C 1 328 ? 139.634 167.192 151.803 1.00 9.98 333 PHE C N 1
ATOM 7899 C CA . PHE C 1 328 ? 138.861 168.205 152.511 1.00 9.47 333 PHE C CA 1
ATOM 7900 C C . PHE C 1 328 ? 137.458 168.359 151.939 1.00 6.17 333 PHE C C 1
ATOM 7901 O O . PHE C 1 328 ? 136.476 168.338 152.693 1.00 6.67 333 PHE C O 1
ATOM 7909 N N . THR C 1 329 ? 137.345 168.511 150.625 1.00 5.62 334 THR C N 1
ATOM 7910 C CA . THR C 1 329 ? 136.066 168.690 149.952 1.00 5.57 334 THR C CA 1
ATOM 7911 C C . THR C 1 329 ? 135.152 167.472 150.095 1.00 5.26 334 THR C C 1
ATOM 7912 O O . THR C 1 329 ? 133.955 167.649 150.350 1.00 6.07 334 THR C O 1
ATOM 7916 N N . PRO C 1 330 ? 135.640 166.234 149.911 1.00 3.86 335 PRO C N 1
ATOM 7917 C CA . PRO C 1 330 ? 134.752 165.085 150.165 1.00 2.83 335 PRO C CA 1
ATOM 7918 C C . PRO C 1 330 ? 134.188 165.049 151.576 1.00 2.97 335 PRO C C 1
ATOM 7919 O O . PRO C 1 330 ? 132.999 164.751 151.749 1.00 2.91 335 PRO C O 1
ATOM 7923 N N . VAL C 1 331 ? 134.998 165.369 152.589 1.00 3.19 336 VAL C N 1
ATOM 7924 C CA . VAL C 1 331 ? 134.495 165.397 153.962 1.00 2.32 336 VAL C CA 1
ATOM 7925 C C . VAL C 1 331 ? 133.386 166.433 154.092 1.00 3.16 336 VAL C C 1
ATOM 7926 O O . VAL C 1 331 ? 132.337 166.177 154.698 1.00 3.97 336 VAL C O 1
ATOM 7930 N N . PHE C 1 332 ? 133.599 167.617 153.512 1.00 3.09 337 PHE C N 1
ATOM 7931 C CA . PHE C 1 332 ? 132.530 168.607 153.438 1.00 2.84 337 PHE C CA 1
ATOM 7932 C C . PHE C 1 332 ? 131.276 168.007 152.818 1.00 3.18 337 PHE C C 1
ATOM 7933 O O . PHE C 1 332 ? 130.169 168.186 153.339 1.00 5.62 337 PHE C O 1
ATOM 7941 N N . ALA C 1 333 ? 131.439 167.255 151.725 1.00 3.15 338 ALA C N 1
ATOM 7942 C CA . ALA C 1 333 ? 130.291 166.608 151.098 1.00 1.90 338 ALA C CA 1
ATOM 7943 C C . ALA C 1 333 ? 129.615 165.648 152.066 1.00 1.04 338 ALA C C 1
ATOM 7944 O O . ALA C 1 333 ? 128.382 165.572 152.116 1.00 1.07 338 ALA C O 1
ATOM 7946 N N . ILE C 1 334 ? 130.410 164.928 152.861 1.00 1.37 339 ILE C N 1
ATOM 7947 C CA . ILE C 1 334 ? 129.845 164.023 153.859 1.00 1.48 339 ILE C CA 1
ATOM 7948 C C . ILE C 1 334 ? 128.953 164.797 154.818 1.00 1.63 339 ILE C C 1
ATOM 7949 O O . ILE C 1 334 ? 127.891 164.317 155.229 1.00 2.21 339 ILE C O 1
ATOM 7954 N N . ALA C 1 335 ? 129.366 166.013 155.178 1.00 1.66 340 ALA C N 1
ATOM 7955 C CA . ALA C 1 335 ? 128.526 166.839 156.038 1.00 0.81 340 ALA C CA 1
ATOM 7956 C C . ALA C 1 335 ? 127.287 167.324 155.297 1.00 1.19 340 ALA C C 1
ATOM 7957 O O . ALA C 1 335 ? 126.207 167.430 155.888 1.00 1.71 340 ALA C O 1
ATOM 7959 N N . ARG C 1 336 ? 127.418 167.608 154.000 1.00 1.83 341 ARG C N 1
ATOM 7960 C CA . ARG C 1 336 ? 126.360 168.280 153.255 1.00 0.43 341 ARG C CA 1
ATOM 7961 C C . ARG C 1 336 ? 125.263 167.337 152.774 1.00 0.56 341 ARG C C 1
ATOM 7962 O O . ARG C 1 336 ? 124.175 167.814 152.428 1.00 0.82 341 ARG C O 1
ATOM 7970 N N . VAL C 1 337 ? 125.506 166.022 152.771 1.00 0.70 342 VAL C N 1
ATOM 7971 C CA . VAL C 1 337 ? 124.506 165.069 152.298 1.00 0.36 342 VAL C CA 1
ATOM 7972 C C . VAL C 1 337 ? 123.203 165.192 153.073 1.00 0.66 342 VAL C C 1
ATOM 7973 O O . VAL C 1 337 ? 122.123 165.089 152.484 1.00 0.74 342 VAL C O 1
ATOM 7977 N N . ALA C 1 338 ? 123.277 165.420 154.386 1.00 1.56 343 ALA C N 1
ATOM 7978 C CA . ALA C 1 338 ? 122.068 165.632 155.170 1.00 1.26 343 ALA C CA 1
ATOM 7979 C C . ALA C 1 338 ? 121.280 166.841 154.684 1.00 2.49 343 ALA C C 1
ATOM 7980 O O . ALA C 1 338 ? 120.049 166.776 154.591 1.00 13.00 343 ALA C O 1
ATOM 7982 N N . GLY C 1 339 ? 121.963 167.938 154.359 1.00 1.29 344 GLY C N 1
ATOM 7983 C CA . GLY C 1 339 ? 121.283 169.105 153.838 1.00 0.98 344 GLY C CA 1
ATOM 7984 C C . GLY C 1 339 ? 120.599 168.823 152.519 1.00 1.67 344 GLY C C 1
ATOM 7985 O O . GLY C 1 339 ? 119.385 169.022 152.387 1.00 4.86 344 GLY C O 1
ATOM 7986 N N . TRP C 1 340 ? 121.367 168.312 151.551 1.00 1.34 345 TRP C N 1
ATOM 7987 C CA . TRP C 1 340 ? 120.812 168.001 150.237 1.00 0.87 345 TRP C CA 1
ATOM 7988 C C . TRP C 1 340 ? 119.588 167.108 150.361 1.00 1.27 345 TRP C C 1
ATOM 7989 O O . TRP C 1 340 ? 118.518 167.427 149.831 1.00 3.16 345 TRP C O 1
ATOM 8000 N N . LEU C 1 341 ? 119.722 166.000 151.097 1.00 0.84 346 LEU C N 1
ATOM 8001 C CA . LEU C 1 341 ? 118.599 165.089 151.286 1.00 0.96 346 LEU C CA 1
ATOM 8002 C C . LEU C 1 341 ? 117.378 165.827 151.811 1.00 1.39 346 LEU C C 1
ATOM 8003 O O . LEU C 1 341 ? 116.266 165.636 151.305 1.00 3.80 346 LEU C O 1
ATOM 8008 N N . ALA C 1 342 ? 117.569 166.699 152.806 1.00 1.55 347 ALA C N 1
ATOM 8009 C CA . ALA C 1 342 ? 116.450 167.476 153.324 1.00 1.62 347 ALA C CA 1
ATOM 8010 C C . ALA C 1 342 ? 115.778 168.254 152.200 1.00 3.80 347 ALA C C 1
ATOM 8011 O O . ALA C 1 342 ? 114.566 168.134 151.974 1.00 9.15 347 ALA C O 1
ATOM 8013 N N . HIS C 1 343 ? 116.578 169.009 151.443 1.00 3.97 348 HIS C N 1
ATOM 8014 C CA . HIS C 1 343 ? 116.027 169.790 150.344 1.00 2.75 348 HIS C CA 1
ATOM 8015 C C . HIS C 1 343 ? 115.370 168.889 149.310 1.00 2.93 348 HIS C C 1
ATOM 8016 O O . HIS C 1 343 ? 114.398 169.292 148.663 1.00 6.65 348 HIS C O 1
ATOM 8023 N N . TRP C 1 344 ? 115.874 167.663 149.159 1.00 2.28 349 TRP C N 1
ATOM 8024 C CA . TRP C 1 344 ? 115.227 166.708 148.270 1.00 2.90 349 TRP C CA 1
ATOM 8025 C C . TRP C 1 344 ? 113.827 166.383 148.764 1.00 4.44 349 TRP C C 1
ATOM 8026 O O . TRP C 1 344 ? 112.848 166.501 148.018 1.00 7.26 349 TRP C O 1
ATOM 8037 N N . LYS C 1 345 ? 113.707 166.023 150.046 1.00 3.99 350 LYS C N 1
ATOM 8038 C CA . LYS C 1 345 ? 112.419 165.579 150.566 1.00 4.74 350 LYS C CA 1
ATOM 8039 C C . LYS C 1 345 ? 111.381 166.684 150.453 1.00 10.18 350 LYS C C 1
ATOM 8040 O O . LYS C 1 345 ? 110.253 166.452 150.000 1.00 14.56 350 LYS C O 1
ATOM 8046 N N . GLU C 1 346 ? 111.777 167.906 150.777 1.00 10.46 351 GLU C N 1
ATOM 8047 C CA . GLU C 1 346 ? 110.879 169.033 150.612 1.00 9.71 351 GLU C CA 1
ATOM 8048 C C . GLU C 1 346 ? 110.446 169.130 149.164 1.00 13.54 351 GLU C C 1
ATOM 8049 O O . GLU C 1 346 ? 109.272 168.980 148.850 1.00 24.19 351 GLU C O 1
ATOM 8055 N N . GLN C 1 347 ? 111.396 169.377 148.270 1.00 15.75 352 GLN C N 1
ATOM 8056 C CA . GLN C 1 347 ? 111.083 169.484 146.846 1.00 15.68 352 GLN C CA 1
ATOM 8057 C C . GLN C 1 347 ? 110.022 168.485 146.422 1.00 16.25 352 GLN C C 1
ATOM 8058 O O . GLN C 1 347 ? 109.065 168.847 145.751 1.00 18.02 352 GLN C O 1
ATOM 8064 N N . LEU C 1 348 ? 110.191 167.227 146.807 1.00 18.35 353 LEU C N 1
ATOM 8065 C CA . LEU C 1 348 ? 109.244 166.192 146.413 1.00 16.45 353 LEU C CA 1
ATOM 8066 C C . LEU C 1 348 ? 107.813 166.681 146.524 1.00 22.23 353 LEU C C 1
ATOM 8067 O O . LEU C 1 348 ? 107.130 166.826 145.517 1.00 28.15 353 LEU C O 1
ATOM 8072 N N . ASN C 1 349 ? 107.355 166.944 147.742 1.00 25.36 354 ASN C N 1
ATOM 8073 C CA . ASN C 1 349 ? 105.967 167.366 147.937 1.00 30.26 354 ASN C CA 1
ATOM 8074 C C . ASN C 1 349 ? 105.587 168.515 147.008 1.00 33.70 354 ASN C C 1
ATOM 8075 O O . ASN C 1 349 ? 104.484 168.538 146.470 1.00 36.31 354 ASN C O 1
ATOM 8080 N N . GLU C 1 350 ? 106.492 169.466 146.817 1.00 29.79 355 GLU C N 1
ATOM 8081 C CA . GLU C 1 350 ? 106.221 170.569 145.909 1.00 33.27 355 GLU C CA 1
ATOM 8082 C C . GLU C 1 350 ? 106.689 170.201 144.514 1.00 36.02 355 GLU C C 1
ATOM 8083 O O . GLU C 1 350 ? 107.639 170.781 143.997 1.00 41.09 355 GLU C O 1
ATOM 8089 N N . ASN C 1 351 ? 106.027 169.232 143.897 1.00 40.67 356 ASN C N 1
ATOM 8090 C CA . ASN C 1 351 ? 106.450 168.773 142.578 1.00 46.80 356 ASN C CA 1
ATOM 8091 C C . ASN C 1 351 ? 106.244 169.830 141.507 1.00 48.43 356 ASN C C 1
ATOM 8092 O O . ASN C 1 351 ? 105.111 170.103 141.115 1.00 45.43 356 ASN C O 1
ATOM 8097 N N . ARG C 1 352 ? 107.331 170.428 141.030 1.00 46.94 357 ARG C N 1
ATOM 8098 C CA . ARG C 1 352 ? 107.234 171.420 139.960 1.00 43.94 357 ARG C CA 1
ATOM 8099 C C . ARG C 1 352 ? 108.539 171.498 139.187 1.00 45.49 357 ARG C C 1
ATOM 8100 O O . ARG C 1 352 ? 109.553 171.950 139.717 1.00 42.11 357 ARG C O 1
ATOM 8108 N N . ILE C 1 353 ? 108.519 171.064 137.934 1.00 43.05 358 ILE C N 1
ATOM 8109 C CA . ILE C 1 353 ? 109.727 171.079 137.115 1.00 44.83 358 ILE C CA 1
ATOM 8110 C C . ILE C 1 353 ? 110.298 172.474 136.941 1.00 46.57 358 ILE C C 1
ATOM 8111 O O . ILE C 1 353 ? 109.563 173.410 136.630 1.00 44.94 358 ILE C O 1
ATOM 8116 N N . PHE C 1 354 ? 111.602 172.625 137.143 1.00 43.69 359 PHE C N 1
ATOM 8117 C CA . PHE C 1 354 ? 112.232 173.913 136.907 1.00 36.85 359 PHE C CA 1
ATOM 8118 C C . PHE C 1 354 ? 112.268 174.140 135.407 1.00 46.52 359 PHE C C 1
ATOM 8119 O O . PHE C 1 354 ? 113.168 173.654 134.724 1.00 51.67 359 PHE C O 1
ATOM 8127 N N . ARG C 1 355 ? 111.284 174.863 134.882 1.00 49.23 360 ARG C N 1
ATOM 8128 C CA . ARG C 1 355 ? 111.221 175.091 133.440 1.00 45.49 360 ARG C CA 1
ATOM 8129 C C . ARG C 1 355 ? 111.214 176.593 133.168 1.00 39.89 360 ARG C C 1
ATOM 8130 O O . ARG C 1 355 ? 110.174 177.174 132.825 1.00 36.61 360 ARG C O 1
ATOM 8138 N N . PRO C 1 356 ? 112.361 177.252 133.303 1.00 36.72 361 PRO C N 1
ATOM 8139 C CA . PRO C 1 356 ? 112.419 178.696 133.055 1.00 42.07 361 PRO C CA 1
ATOM 8140 C C . PRO C 1 356 ? 112.320 179.000 131.568 1.00 43.57 361 PRO C C 1
ATOM 8141 O O . PRO C 1 356 ? 112.401 178.120 130.711 1.00 41.41 361 PRO C O 1
ATOM 8145 N N . THR C 1 357 ? 112.126 180.280 131.269 1.00 40.83 362 THR C N 1
ATOM 8146 C CA . THR C 1 357 ? 112.044 180.752 129.897 1.00 40.58 362 THR C CA 1
ATOM 8147 C C . THR C 1 357 ? 113.362 181.411 129.494 1.00 48.85 362 THR C C 1
ATOM 8148 O O . THR C 1 357 ? 114.221 181.713 130.325 1.00 48.91 362 THR C O 1
ATOM 8152 N N . GLN C 1 358 ? 113.523 181.630 128.191 1.00 45.57 363 GLN C N 1
ATOM 8153 C CA . GLN C 1 358 ? 114.729 182.224 127.639 1.00 36.29 363 GLN C CA 1
ATOM 8154 C C . GLN C 1 358 ? 114.357 183.256 126.585 1.00 34.66 363 GLN C C 1
ATOM 8155 O O . GLN C 1 358 ? 113.244 183.260 126.053 1.00 37.07 363 GLN C O 1
ATOM 8161 N N . ILE C 1 359 ? 115.306 184.139 126.291 1.00 38.07 364 ILE C N 1
ATOM 8162 C CA . ILE C 1 359 ? 115.164 185.139 125.241 1.00 44.18 364 ILE C CA 1
ATOM 8163 C C . ILE C 1 359 ? 116.225 184.859 124.183 1.00 40.08 364 ILE C C 1
ATOM 8164 O O . ILE C 1 359 ? 117.383 184.569 124.512 1.00 40.07 364 ILE C O 1
ATOM 8169 N N . TYR C 1 360 ? 115.822 184.912 122.917 1.00 34.12 365 TYR C N 1
ATOM 8170 C CA . TYR C 1 360 ? 116.710 184.563 121.816 1.00 30.93 365 TYR C CA 1
ATOM 8171 C C . TYR C 1 360 ? 117.508 185.788 121.386 1.00 36.73 365 TYR C C 1
ATOM 8172 O O . TYR C 1 360 ? 116.931 186.837 121.079 1.00 43.17 365 TYR C O 1
ATOM 8181 N N . THR C 1 361 ? 118.834 185.654 121.365 1.00 32.43 366 THR C N 1
ATOM 8182 C CA . THR C 1 361 ? 119.707 186.745 120.945 1.00 28.64 366 THR C CA 1
ATOM 8183 C C . THR C 1 361 ? 120.558 186.327 119.753 1.00 33.17 366 THR C C 1
ATOM 8184 O O . THR C 1 361 ? 121.759 186.616 119.710 1.00 35.95 366 THR C O 1
ATOM 8188 N N . GLY C 1 362 ? 119.950 185.650 118.782 1.00 34.36 367 GLY C N 1
ATOM 8189 C CA . GLY C 1 362 ? 120.677 185.195 117.613 1.00 31.66 367 GLY C CA 1
ATOM 8190 C C . GLY C 1 362 ? 120.044 185.614 116.303 1.00 32.83 367 GLY C C 1
ATOM 8191 O O . GLY C 1 362 ? 119.116 186.430 116.286 1.00 36.64 367 GLY C O 1
ATOM 8192 N N . SER C 1 363 ? 120.535 185.063 115.199 1.00 28.80 368 SER C N 1
ATOM 8193 C CA . SER C 1 363 ? 120.020 185.381 113.877 1.00 33.34 368 SER C CA 1
ATOM 8194 C C . SER C 1 363 ? 118.726 184.618 113.609 1.00 35.58 368 SER C C 1
ATOM 8195 O O . SER C 1 363 ? 118.406 183.632 114.276 1.00 32.46 368 SER C O 1
ATOM 8198 N N . HIS C 1 364 ? 117.982 185.090 112.611 1.00 41.85 369 HIS C N 1
ATOM 8199 C CA . HIS C 1 364 ? 116.674 184.541 112.291 1.00 39.86 369 HIS C CA 1
ATOM 8200 C C . HIS C 1 364 ? 116.558 184.267 110.798 1.00 43.29 369 HIS C C 1
ATOM 8201 O O . HIS C 1 364 ? 117.030 185.047 109.966 1.00 47.94 369 HIS C O 1
ATOM 8208 N N . ASN C 1 365 ? 115.919 183.141 110.477 1.00 44.48 370 ASN C N 1
ATOM 8209 C CA . ASN C 1 365 ? 115.446 182.842 109.123 1.00 43.52 370 ASN C CA 1
ATOM 8210 C C . ASN C 1 365 ? 116.573 182.830 108.091 1.00 44.91 370 ASN C C 1
ATOM 8211 O O . ASN C 1 365 ? 116.435 183.382 106.997 1.00 48.81 370 ASN C O 1
ATOM 8216 N N . LEU C 1 366 ? 117.696 182.203 108.423 1.00 46.73 371 LEU C N 1
ATOM 8217 C CA . LEU C 1 366 ? 118.735 181.935 107.442 1.00 50.82 371 LEU C CA 1
ATOM 8218 C C . LEU C 1 366 ? 118.632 180.482 106.980 1.00 52.83 371 LEU C C 1
ATOM 8219 O O . LEU C 1 366 ? 117.945 179.655 107.585 1.00 51.28 371 LEU C O 1
ATOM 8224 N N . ASP C 1 367 ? 119.324 180.169 105.887 1.00 50.15 372 ASP C N 1
ATOM 8225 C CA . ASP C 1 367 ? 119.178 178.878 105.231 1.00 52.28 372 ASP C CA 1
ATOM 8226 C C . ASP C 1 367 ? 120.509 178.141 105.233 1.00 49.73 372 ASP C C 1
ATOM 8227 O O . ASP C 1 367 ? 121.572 178.719 105.471 1.00 46.19 372 ASP C O 1
ATOM 8232 N N . TYR C 1 368 ? 120.432 176.840 104.960 1.00 47.36 373 TYR C N 1
ATOM 8233 C CA . TYR C 1 368 ? 121.610 175.986 104.919 1.00 43.47 373 TYR C CA 1
ATOM 8234 C C . TYR C 1 368 ? 122.414 176.271 103.658 1.00 44.64 373 TYR C C 1
ATOM 8235 O O . TYR C 1 368 ? 121.847 176.443 102.573 1.00 45.66 373 TYR C O 1
ATOM 8244 N N . THR C 1 369 ? 123.738 176.319 103.799 1.00 43.28 374 THR C N 1
ATOM 8245 C CA . THR C 1 369 ? 124.628 176.565 102.674 1.00 41.40 374 THR C CA 1
ATOM 8246 C C . THR C 1 369 ? 125.400 175.299 102.340 1.00 43.40 374 THR C C 1
ATOM 8247 O O . THR C 1 369 ? 125.931 174.647 103.252 1.00 45.25 374 THR C O 1
ATOM 8251 N N . PRO C 1 370 ? 125.443 174.893 101.069 1.00 42.85 375 PRO C N 1
ATOM 8252 C CA . PRO C 1 370 ? 126.266 173.748 100.678 1.00 41.84 375 PRO C CA 1
ATOM 8253 C C . PRO C 1 370 ? 127.677 173.822 101.242 1.00 40.31 375 PRO C C 1
ATOM 8254 O O . PRO C 1 370 ? 128.253 174.901 101.401 1.00 40.25 375 PRO C O 1
ATOM 8258 N N . ILE C 1 371 ? 128.232 172.646 101.544 1.00 38.17 376 ILE C N 1
ATOM 8259 C CA . ILE C 1 371 ? 129.575 172.577 102.112 1.00 39.87 376 ILE C CA 1
ATOM 8260 C C . ILE C 1 371 ? 130.616 173.073 101.115 1.00 39.73 376 ILE C C 1
ATOM 8261 O O . ILE C 1 371 ? 131.579 173.749 101.498 1.00 34.36 376 ILE C O 1
ATOM 8266 N N . ALA C 1 372 ? 130.440 172.762 99.828 1.00 48.54 377 ALA C N 1
ATOM 8267 C CA . ALA C 1 372 ? 131.396 173.202 98.818 1.00 51.36 377 ALA C CA 1
ATOM 8268 C C . ALA C 1 372 ? 131.390 174.713 98.630 1.00 51.31 377 ALA C C 1
ATOM 8269 O O . ALA C 1 372 ? 132.361 175.263 98.101 1.00 48.72 377 ALA C O 1
ATOM 8271 N N . ASP C 1 373 ? 130.325 175.393 99.050 1.00 45.34 378 ASP C N 1
ATOM 8272 C CA . ASP C 1 373 ? 130.217 176.838 98.911 1.00 42.05 378 ASP C CA 1
ATOM 8273 C C . ASP C 1 373 ? 130.715 177.594 100.136 1.00 41.74 378 ASP C C 1
ATOM 8274 O O . ASP C 1 373 ? 130.640 178.827 100.157 1.00 39.62 378 ASP C O 1
ATOM 8279 N N . ARG C 1 374 ? 131.215 176.895 101.150 1.00 44.71 379 ARG C N 1
ATOM 8280 C CA . ARG C 1 374 ? 131.701 177.546 102.361 1.00 43.36 379 ARG C CA 1
ATOM 8281 C C . ARG C 1 374 ? 133.156 177.975 102.205 1.00 38.42 379 ARG C C 1
ATOM 8282 O O . ARG C 1 374 ? 133.843 177.560 101.273 0.00 39.00 379 ARG C O 1
ATOM 8290 N N . LEU D 1 6 ? 188.172 133.171 138.006 1.00 56.71 11 LEU D N 1
ATOM 8291 C CA . LEU D 1 6 ? 188.416 134.471 138.615 1.00 59.20 11 LEU D CA 1
ATOM 8292 C C . LEU D 1 6 ? 188.876 134.270 140.061 1.00 59.15 11 LEU D C 1
ATOM 8293 O O . LEU D 1 6 ? 189.160 135.228 140.781 1.00 55.59 11 LEU D O 1
ATOM 8298 N N . GLU D 1 7 ? 188.961 133.006 140.468 1.00 60.50 12 GLU D N 1
ATOM 8299 C CA . GLU D 1 7 ? 189.374 132.667 141.824 1.00 62.31 12 GLU D CA 1
ATOM 8300 C C . GLU D 1 7 ? 190.798 133.139 142.088 1.00 62.31 12 GLU D C 1
ATOM 8301 O O . GLU D 1 7 ? 191.686 132.965 141.248 1.00 62.31 12 GLU D O 1
ATOM 8307 N N . GLY D 1 8 ? 191.011 133.735 143.260 1.00 58.33 13 GLY D N 1
ATOM 8308 C CA . GLY D 1 8 ? 192.316 134.191 143.690 1.00 55.90 13 GLY D CA 1
ATOM 8309 C C . GLY D 1 8 ? 192.579 135.663 143.457 1.00 59.47 13 GLY D C 1
ATOM 8310 O O . GLY D 1 8 ? 193.605 136.175 143.925 1.00 57.45 13 GLY D O 1
ATOM 8311 N N . VAL D 1 9 ? 191.693 136.358 142.751 1.00 62.06 14 VAL D N 1
ATOM 8312 C CA . VAL D 1 9 ? 191.891 137.772 142.438 1.00 57.90 14 VAL D CA 1
ATOM 8313 C C . VAL D 1 9 ? 191.274 138.631 143.536 1.00 55.40 14 VAL D C 1
ATOM 8314 O O . VAL D 1 9 ? 190.055 138.577 143.751 1.00 48.59 14 VAL D O 1
ATOM 8318 N N . PRO D 1 10 ? 192.067 139.434 144.252 1.00 54.23 15 PRO D N 1
ATOM 8319 C CA . PRO D 1 10 ? 191.491 140.337 145.258 1.00 54.78 15 PRO D CA 1
ATOM 8320 C C . PRO D 1 10 ? 190.716 141.477 144.619 1.00 53.22 15 PRO D C 1
ATOM 8321 O O . PRO D 1 10 ? 191.192 142.615 144.579 1.00 56.61 15 PRO D O 1
ATOM 8325 N N . ALA D 1 11 ? 189.518 141.179 144.116 1.00 50.23 16 ALA D N 1
ATOM 8326 C CA . ALA D 1 11 ? 188.742 142.164 143.374 1.00 56.60 16 ALA D CA 1
ATOM 8327 C C . ALA D 1 11 ? 187.957 143.114 144.270 1.00 56.42 16 ALA D C 1
ATOM 8328 O O . ALA D 1 11 ? 187.422 144.105 143.762 1.00 62.31 16 ALA D O 1
ATOM 8330 N N . THR D 1 12 ? 187.871 142.847 145.571 1.00 50.26 17 THR D N 1
ATOM 8331 C CA . THR D 1 12 ? 187.055 143.671 146.451 1.00 52.21 17 THR D CA 1
ATOM 8332 C C . THR D 1 12 ? 187.823 143.995 147.724 1.00 52.75 17 THR D C 1
ATOM 8333 O O . THR D 1 12 ? 188.605 143.177 148.213 1.00 52.00 17 THR D O 1
ATOM 8337 N N . LEU D 1 13 ? 187.559 145.186 148.267 1.00 46.79 18 LEU D N 1
ATOM 8338 C CA . LEU D 1 13 ? 188.150 145.592 149.536 1.00 47.21 18 LEU D CA 1
ATOM 8339 C C . LEU D 1 13 ? 186.965 145.822 150.446 1.00 48.24 18 LEU D C 1
ATOM 8340 O O . LEU D 1 13 ? 186.296 146.848 150.338 1.00 49.88 18 LEU D O 1
ATOM 8345 N N . SER D 1 14 ? 186.693 144.894 151.345 1.00 41.33 19 SER D N 1
ATOM 8346 C CA . SER D 1 14 ? 185.530 144.927 152.215 1.00 36.35 19 SER D CA 1
ATOM 8347 C C . SER D 1 14 ? 185.950 144.739 153.665 1.00 28.52 19 SER D C 1
ATOM 8348 O O . SER D 1 14 ? 186.842 143.945 153.975 1.00 32.14 19 SER D O 1
ATOM 8351 N N . SER D 1 15 ? 185.292 145.485 154.552 1.00 23.57 20 SER D N 1
ATOM 8352 C CA . SER D 1 15 ? 185.500 145.384 155.989 1.00 20.04 20 SER D CA 1
ATOM 8353 C C . SER D 1 15 ? 184.249 144.880 156.703 1.00 15.37 20 SER D C 1
ATOM 8354 O O . SER D 1 15 ? 183.989 145.248 157.850 1.00 15.40 20 SER D O 1
ATOM 8357 N N . ILE D 1 16 ? 183.469 144.038 156.032 1.00 14.32 21 ILE D N 1
ATOM 8358 C CA . ILE D 1 16 ? 182.190 143.582 156.570 1.00 9.53 21 ILE D CA 1
ATOM 8359 C C . ILE D 1 16 ? 182.340 142.274 157.335 1.00 6.79 21 ILE D C 1
ATOM 8360 O O . ILE D 1 16 ? 181.890 142.157 158.477 1.00 10.56 21 ILE D O 1
ATOM 8365 N N . SER D 1 17 ? 182.968 141.271 156.726 1.00 8.63 22 SER D N 1
ATOM 8366 C CA . SER D 1 17 ? 183.094 139.960 157.344 1.00 9.05 22 SER D CA 1
ATOM 8367 C C . SER D 1 17 ? 184.507 139.436 157.152 1.00 11.98 22 SER D C 1
ATOM 8368 O O . SER D 1 17 ? 185.204 139.796 156.199 1.00 17.90 22 SER D O 1
ATOM 8371 N N . PHE D 1 18 ? 184.925 138.573 158.075 1.00 9.68 23 PHE D N 1
ATOM 8372 C CA . PHE D 1 18 ? 186.237 137.945 158.020 1.00 12.88 23 PHE D CA 1
ATOM 8373 C C . PHE D 1 18 ? 186.088 136.449 158.248 1.00 15.07 23 PHE D C 1
ATOM 8374 O O . PHE D 1 18 ? 185.368 136.022 159.155 1.00 21.28 23 PHE D O 1
ATOM 8382 N N . VAL D 1 19 ? 186.772 135.660 157.423 1.00 21.26 24 VAL D N 1
ATOM 8383 C CA . VAL D 1 19 ? 186.710 134.205 157.484 1.00 24.72 24 VAL D CA 1
ATOM 8384 C C . VAL D 1 19 ? 188.132 133.664 157.504 1.00 31.41 24 VAL D C 1
ATOM 8385 O O . VAL D 1 19 ? 188.958 134.043 156.665 1.00 40.22 24 VAL D O 1
ATOM 8389 N N . ASP D 1 20 ? 188.418 132.785 158.462 1.00 30.76 25 ASP D N 1
ATOM 8390 C CA . ASP D 1 20 ? 189.715 132.117 158.574 1.00 35.62 25 ASP D CA 1
ATOM 8391 C C . ASP D 1 20 ? 189.452 130.616 158.651 1.00 48.91 25 ASP D C 1
ATOM 8392 O O . ASP D 1 20 ? 189.015 130.107 159.688 1.00 50.67 25 ASP D O 1
ATOM 8397 N N . GLY D 1 21 ? 189.717 129.912 157.546 1.00 52.58 26 GLY D N 1
ATOM 8398 C CA . GLY D 1 21 ? 189.441 128.488 157.481 1.00 52.10 26 GLY D CA 1
ATOM 8399 C C . GLY D 1 21 ? 190.430 127.612 158.216 1.00 55.06 26 GLY D C 1
ATOM 8400 O O . GLY D 1 21 ? 190.053 126.535 158.688 1.00 60.78 26 GLY D O 1
ATOM 8401 N N . GLN D 1 22 ? 191.683 128.045 158.328 1.00 52.98 27 GLN D N 1
ATOM 8402 C CA . GLN D 1 22 ? 192.699 127.283 159.043 1.00 46.01 27 GLN D CA 1
ATOM 8403 C C . GLN D 1 22 ? 192.611 127.460 160.551 1.00 47.99 27 GLN D C 1
ATOM 8404 O O . GLN D 1 22 ? 193.329 126.774 161.286 1.00 52.52 27 GLN D O 1
ATOM 8410 N N . ARG D 1 23 ? 191.748 128.359 161.025 1.00 45.43 28 ARG D N 1
ATOM 8411 C CA . ARG D 1 23 ? 191.543 128.552 162.454 1.00 49.04 28 ARG D CA 1
ATOM 8412 C C . ARG D 1 23 ? 190.084 128.484 162.877 1.00 49.98 28 ARG D C 1
ATOM 8413 O O . ARG D 1 23 ? 189.814 128.585 164.078 1.00 47.11 28 ARG D O 1
ATOM 8421 N N . GLY D 1 24 ? 189.141 128.313 161.952 1.00 48.67 29 GLY D N 1
ATOM 8422 C CA . GLY D 1 24 ? 187.735 128.253 162.297 1.00 47.13 29 GLY D CA 1
ATOM 8423 C C . GLY D 1 24 ? 187.206 129.545 162.881 1.00 45.30 29 GLY D C 1
ATOM 8424 O O . GLY D 1 24 ? 186.509 129.531 163.901 1.00 42.50 29 GLY D O 1
ATOM 8425 N N . VAL D 1 25 ? 187.531 130.669 162.249 1.00 38.45 30 VAL D N 1
ATOM 8426 C CA . VAL D 1 25 ? 187.150 131.990 162.737 1.00 29.47 30 VAL D CA 1
ATOM 8427 C C . VAL D 1 25 ? 186.196 132.626 161.738 1.00 28.49 30 VAL D C 1
ATOM 8428 O O . VAL D 1 25 ? 186.489 132.681 160.539 1.00 36.73 30 VAL D O 1
ATOM 8432 N N . LEU D 1 26 ? 185.054 133.100 162.234 1.00 19.58 31 LEU D N 1
ATOM 8433 C CA . LEU D 1 26 ? 184.100 133.855 161.434 1.00 15.02 31 LEU D CA 1
ATOM 8434 C C . LEU D 1 26 ? 183.659 135.069 162.234 1.00 13.74 31 LEU D C 1
ATOM 8435 O O . LEU D 1 26 ? 183.167 134.925 163.356 1.00 22.10 31 LEU D O 1
ATOM 8440 N N . GLU D 1 27 ? 183.836 136.257 161.660 1.00 9.17 32 GLU D N 1
ATOM 8441 C CA . GLU D 1 27 ? 183.548 137.498 162.370 1.00 9.18 32 GLU D CA 1
ATOM 8442 C C . GLU D 1 27 ? 182.699 138.413 161.503 1.00 7.70 32 GLU D C 1
ATOM 8443 O O . GLU D 1 27 ? 182.984 138.588 160.315 1.00 14.18 32 GLU D O 1
ATOM 8449 N N . TYR D 1 28 ? 181.661 138.995 162.103 1.00 5.41 33 TYR D N 1
ATOM 8450 C CA . TYR D 1 28 ? 180.870 140.042 161.463 1.00 6.12 33 TYR D CA 1
ATOM 8451 C C . TYR D 1 28 ? 181.371 141.388 161.968 1.00 5.37 33 TYR D C 1
ATOM 8452 O O . TYR D 1 28 ? 181.167 141.733 163.137 1.00 8.80 33 TYR D O 1
ATOM 8461 N N . ARG D 1 29 ? 182.024 142.149 161.089 1.00 5.91 34 ARG D N 1
ATOM 8462 C CA . ARG D 1 29 ? 182.578 143.459 161.430 1.00 6.15 34 ARG D CA 1
ATOM 8463 C C . ARG D 1 29 ? 183.544 143.367 162.610 1.00 12.59 34 ARG D C 1
ATOM 8464 O O . ARG D 1 29 ? 183.629 144.278 163.436 1.00 21.08 34 ARG D O 1
ATOM 8472 N N . GLY D 1 30 ? 184.281 142.259 162.690 1.00 13.11 35 GLY D N 1
ATOM 8473 C CA . GLY D 1 30 ? 185.253 142.051 163.739 1.00 9.90 35 GLY D CA 1
ATOM 8474 C C . GLY D 1 30 ? 184.732 141.368 164.985 1.00 10.18 35 GLY D C 1
ATOM 8475 O O . GLY D 1 30 ? 185.530 141.055 165.877 1.00 24.90 35 GLY D O 1
ATOM 8476 N N . ILE D 1 31 ? 183.428 141.124 165.081 1.00 8.85 36 ILE D N 1
ATOM 8477 C CA . ILE D 1 31 ? 182.822 140.476 166.238 1.00 7.57 36 ILE D CA 1
ATOM 8478 C C . ILE D 1 31 ? 182.581 139.013 165.897 1.00 9.44 36 ILE D C 1
ATOM 8479 O O . ILE D 1 31 ? 181.979 138.703 164.862 1.00 16.61 36 ILE D O 1
ATOM 8484 N N . SER D 1 32 ? 183.044 138.120 166.767 1.00 11.03 37 SER D N 1
ATOM 8485 C CA . SER D 1 32 ? 182.944 136.693 166.509 1.00 14.11 37 SER D CA 1
ATOM 8486 C C . SER D 1 32 ? 181.483 136.255 166.438 1.00 14.65 37 SER D C 1
ATOM 8487 O O . SER D 1 32 ? 180.595 136.848 167.054 1.00 18.34 37 SER D O 1
ATOM 8490 N N . ILE D 1 33 ? 181.243 135.196 165.659 1.00 14.36 38 ILE D N 1
ATOM 8491 C CA . ILE D 1 33 ? 179.885 134.693 165.460 1.00 14.02 38 ILE D CA 1
ATOM 8492 C C . ILE D 1 33 ? 179.270 134.127 166.729 1.00 17.67 38 ILE D C 1
ATOM 8493 O O . ILE D 1 33 ? 178.041 134.144 166.866 1.00 22.81 38 ILE D O 1
ATOM 8498 N N . GLU D 1 34 ? 180.082 133.632 167.666 1.00 22.27 39 GLU D N 1
ATOM 8499 C CA . GLU D 1 34 ? 179.542 133.109 168.916 1.00 23.76 39 GLU D CA 1
ATOM 8500 C C . GLU D 1 34 ? 178.910 134.209 169.761 1.00 20.77 39 GLU D C 1
ATOM 8501 O O . GLU D 1 34 ? 177.847 134.006 170.356 1.00 23.32 39 GLU D O 1
ATOM 8507 N N . GLN D 1 35 ? 179.549 135.381 169.820 1.00 18.96 40 GLN D N 1
ATOM 8508 C CA . GLN D 1 35 ? 179.007 136.487 170.601 1.00 17.54 40 GLN D CA 1
ATOM 8509 C C . GLN D 1 35 ? 177.635 136.901 170.082 1.00 18.06 40 GLN D C 1
ATOM 8510 O O . GLN D 1 35 ? 176.700 137.118 170.862 1.00 25.40 40 GLN D O 1
ATOM 8516 N N . LEU D 1 36 ? 177.498 137.007 168.760 1.00 13.91 41 LEU D N 1
ATOM 8517 C CA . LEU D 1 36 ? 176.219 137.380 168.168 1.00 13.24 41 LEU D CA 1
ATOM 8518 C C . LEU D 1 36 ? 175.192 136.260 168.295 1.00 15.69 41 LEU D C 1
ATOM 8519 O O . LEU D 1 36 ? 173.999 136.527 168.471 1.00 19.00 41 LEU D O 1
ATOM 8524 N N . ALA D 1 37 ? 175.630 135.006 168.205 1.00 14.67 42 ALA D N 1
ATOM 8525 C CA . ALA D 1 37 ? 174.712 133.885 168.349 1.00 15.66 42 ALA D CA 1
ATOM 8526 C C . ALA D 1 37 ? 174.218 133.703 169.777 1.00 21.67 42 ALA D C 1
ATOM 8527 O O . ALA D 1 37 ? 173.153 133.106 169.969 1.00 28.23 42 ALA D O 1
ATOM 8529 N N . GLN D 1 38 ? 174.953 134.192 170.774 1.00 22.31 43 GLN D N 1
ATOM 8530 C CA . GLN D 1 38 ? 174.520 134.078 172.162 1.00 20.28 43 GLN D CA 1
ATOM 8531 C C . GLN D 1 38 ? 173.785 135.314 172.669 1.00 18.81 43 GLN D C 1
ATOM 8532 O O . GLN D 1 38 ? 172.761 135.184 173.346 1.00 25.11 43 GLN D O 1
ATOM 8538 N N . GLN D 1 39 ? 174.277 136.516 172.361 1.00 17.41 44 GLN D N 1
ATOM 8539 C CA . GLN D 1 39 ? 173.737 137.736 172.950 1.00 17.44 44 GLN D CA 1
ATOM 8540 C C . GLN D 1 39 ? 173.254 138.730 171.896 1.00 24.85 44 GLN D C 1
ATOM 8541 O O . GLN D 1 39 ? 173.385 139.942 172.079 1.00 33.78 44 GLN D O 1
ATOM 8547 N N . SER D 1 40 ? 172.687 138.244 170.794 1.00 22.31 45 SER D N 1
ATOM 8548 C CA . SER D 1 40 ? 172.187 139.141 169.762 1.00 16.78 45 SER D CA 1
ATOM 8549 C C . SER D 1 40 ? 171.042 138.476 169.013 1.00 17.73 45 SER D C 1
ATOM 8550 O O . SER D 1 40 ? 170.903 137.251 169.006 1.00 19.33 45 SER D O 1
ATOM 8553 N N . SER D 1 41 ? 170.222 139.311 168.379 1.00 15.98 46 SER D N 1
ATOM 8554 C CA . SER D 1 41 ? 169.106 138.864 167.562 1.00 10.11 46 SER D CA 1
ATOM 8555 C C . SER D 1 41 ? 169.430 139.080 166.085 1.00 12.05 46 SER D C 1
ATOM 8556 O O . SER D 1 41 ? 170.524 139.513 165.717 1.00 15.47 46 SER D O 1
ATOM 8559 N N . PHE D 1 42 ? 168.458 138.771 165.224 1.00 12.30 47 PHE D N 1
ATOM 8560 C CA . PHE D 1 42 ? 168.679 138.919 163.790 1.00 5.77 47 PHE D CA 1
ATOM 8561 C C . PHE D 1 42 ? 168.662 140.380 163.358 1.00 5.48 47 PHE D C 1
ATOM 8562 O O . PHE D 1 42 ? 169.484 140.791 162.533 1.00 7.80 47 PHE D O 1
ATOM 8570 N N . LEU D 1 43 ? 167.732 141.176 163.891 1.00 6.03 48 LEU D N 1
ATOM 8571 C CA . LEU D 1 43 ? 167.623 142.565 163.459 1.00 7.22 48 LEU D CA 1
ATOM 8572 C C . LEU D 1 43 ? 168.820 143.394 163.904 1.00 10.19 48 LEU D C 1
ATOM 8573 O O . LEU D 1 43 ? 169.319 144.222 163.133 1.00 17.96 48 LEU D O 1
ATOM 8578 N N . GLU D 1 44 ? 169.296 143.192 165.133 1.00 11.15 49 GLU D N 1
ATOM 8579 C CA . GLU D 1 44 ? 170.471 143.920 165.596 1.00 9.35 49 GLU D CA 1
ATOM 8580 C C . GLU D 1 44 ? 171.720 143.507 164.825 1.00 8.76 49 GLU D C 1
ATOM 8581 O O . GLU D 1 44 ? 172.562 144.352 164.502 1.00 12.05 49 GLU D O 1
ATOM 8587 N N . THR D 1 45 ? 171.850 142.215 164.509 1.00 9.75 50 THR D N 1
ATOM 8588 C CA . THR D 1 45 ? 172.957 141.767 163.671 1.00 7.15 50 THR D CA 1
ATOM 8589 C C . THR D 1 45 ? 172.883 142.369 162.273 1.00 7.03 50 THR D C 1
ATOM 8590 O O . THR D 1 45 ? 173.915 142.740 161.704 1.00 10.76 50 THR D O 1
ATOM 8594 N N . ALA D 1 46 ? 171.679 142.470 161.704 1.00 6.11 51 ALA D N 1
ATOM 8595 C CA . ALA D 1 46 ? 171.526 143.106 160.399 1.00 3.79 51 ALA D CA 1
ATOM 8596 C C . ALA D 1 46 ? 171.902 144.580 160.457 1.00 4.94 51 ALA D C 1
ATOM 8597 O O . ALA D 1 46 ? 172.535 145.103 159.532 1.00 7.43 51 ALA D O 1
ATOM 8599 N N . TYR D 1 47 ? 171.509 145.271 161.530 1.00 5.50 52 TYR D N 1
ATOM 8600 C CA . TYR D 1 47 ? 171.915 146.662 161.706 1.00 7.47 52 TYR D CA 1
ATOM 8601 C C . TYR D 1 47 ? 173.431 146.780 161.794 1.00 9.89 52 TYR D C 1
ATOM 8602 O O . TYR D 1 47 ? 174.030 147.671 161.179 1.00 11.56 52 TYR D O 1
ATOM 8611 N N . LEU D 1 48 ? 174.069 145.881 162.546 1.00 8.92 53 LEU D N 1
ATOM 8612 C CA . LEU D 1 48 ? 175.524 145.893 162.656 1.00 6.16 53 LEU D CA 1
ATOM 8613 C C . LEU D 1 48 ? 176.179 145.668 161.299 1.00 7.25 53 LEU D C 1
ATOM 8614 O O . LEU D 1 48 ? 177.164 146.329 160.954 1.00 13.41 53 LEU D O 1
ATOM 8619 N N . LEU D 1 49 ? 175.646 144.728 160.517 1.00 6.88 54 LEU D N 1
ATOM 8620 C CA . LEU D 1 49 ? 176.224 144.433 159.211 1.00 5.24 54 LEU D CA 1
ATOM 8621 C C . LEU D 1 49 ? 176.082 145.616 158.262 1.00 5.46 54 LEU D C 1
ATOM 8622 O O . LEU D 1 49 ? 177.053 146.030 157.618 1.00 5.09 54 LEU D O 1
ATOM 8627 N N . ILE D 1 50 ? 174.874 146.172 158.159 1.00 5.45 55 ILE D N 1
ATOM 8628 C CA . ILE D 1 50 ? 174.625 147.217 157.171 1.00 4.75 55 ILE D CA 1
ATOM 8629 C C . ILE D 1 50 ? 175.311 148.521 157.563 1.00 7.86 55 ILE D C 1
ATOM 8630 O O . ILE D 1 50 ? 175.948 149.174 156.727 1.00 8.21 55 ILE D O 1
ATOM 8635 N N . TRP D 1 51 ? 175.204 148.923 158.830 1.00 9.87 56 TRP D N 1
ATOM 8636 C CA . TRP D 1 51 ? 175.672 150.237 159.250 1.00 8.74 56 TRP D CA 1
ATOM 8637 C C . TRP D 1 51 ? 177.043 150.220 159.914 1.00 8.93 56 TRP D C 1
ATOM 8638 O O . TRP D 1 51 ? 177.628 151.289 160.109 1.00 12.31 56 TRP D O 1
ATOM 8649 N N . GLY D 1 52 ? 177.570 149.049 160.264 1.00 7.24 57 GLY D N 1
ATOM 8650 C CA . GLY D 1 52 ? 178.931 148.932 160.741 1.00 7.80 57 GLY D CA 1
ATOM 8651 C C . GLY D 1 52 ? 179.127 149.100 162.232 1.00 11.79 57 GLY D C 1
ATOM 8652 O O . GLY D 1 52 ? 180.245 148.889 162.717 1.00 16.22 57 GLY D O 1
ATOM 8653 N N . HIS D 1 53 ? 178.089 149.469 162.979 1.00 11.12 58 HIS D N 1
ATOM 8654 C CA . HIS D 1 53 ? 178.227 149.646 164.417 1.00 11.19 58 HIS D CA 1
ATOM 8655 C C . HIS D 1 53 ? 176.970 149.146 165.113 1.00 12.50 58 HIS D C 1
ATOM 8656 O O . HIS D 1 53 ? 175.889 149.104 164.521 1.00 16.67 58 HIS D O 1
ATOM 8663 N N . LEU D 1 54 ? 177.129 148.765 166.376 1.00 12.58 59 LEU D N 1
ATOM 8664 C CA . LEU D 1 54 ? 175.999 148.280 167.152 1.00 13.97 59 LEU D CA 1
ATOM 8665 C C . LEU D 1 54 ? 175.012 149.418 167.402 1.00 19.59 59 LEU D C 1
ATOM 8666 O O . LEU D 1 54 ? 175.417 150.515 167.804 1.00 21.64 59 LEU D O 1
ATOM 8671 N N . PRO D 1 55 ? 173.722 149.199 167.176 1.00 19.99 60 PRO D N 1
ATOM 8672 C CA . PRO D 1 55 ? 172.735 150.249 167.436 1.00 20.62 60 PRO D CA 1
ATOM 8673 C C . PRO D 1 55 ? 172.528 150.473 168.927 1.00 32.25 60 PRO D C 1
ATOM 8674 O O . PRO D 1 55 ? 172.714 149.580 169.755 1.00 29.85 60 PRO D O 1
ATOM 8678 N N . THR D 1 56 ? 172.132 151.702 169.256 1.00 33.96 61 THR D N 1
ATOM 8679 C CA . THR D 1 56 ? 171.789 152.041 170.631 1.00 22.01 61 THR D CA 1
ATOM 8680 C C . THR D 1 56 ? 170.377 151.565 170.944 1.00 22.56 61 THR D C 1
ATOM 8681 O O . THR D 1 56 ? 169.740 150.915 170.109 1.00 31.87 61 THR D O 1
ATOM 8685 N N . GLN D 1 57 ? 169.878 151.875 172.142 1.00 24.13 62 GLN D N 1
ATOM 8686 C CA . GLN D 1 57 ? 168.524 151.471 172.501 1.00 24.59 62 GLN D CA 1
ATOM 8687 C C . GLN D 1 57 ? 167.483 152.152 171.620 1.00 28.81 62 GLN D C 1
ATOM 8688 O O . GLN D 1 57 ? 166.628 151.479 171.033 1.00 31.39 62 GLN D O 1
ATOM 8694 N N . GLN D 1 58 ? 167.551 153.481 171.505 1.00 29.17 63 GLN D N 1
ATOM 8695 C CA . GLN D 1 58 ? 166.570 154.207 170.705 1.00 30.86 63 GLN D CA 1
ATOM 8696 C C . GLN D 1 58 ? 166.646 153.807 169.237 1.00 28.76 63 GLN D C 1
ATOM 8697 O O . GLN D 1 58 ? 165.612 153.638 168.580 1.00 32.58 63 GLN D O 1
ATOM 8703 N N . GLU D 1 59 ? 167.862 153.647 168.706 1.00 25.42 64 GLU D N 1
ATOM 8704 C CA . GLU D 1 59 ? 168.010 153.231 167.316 1.00 22.77 64 GLU D CA 1
ATOM 8705 C C . GLU D 1 59 ? 167.427 151.842 167.090 1.00 23.57 64 GLU D C 1
ATOM 8706 O O . GLU D 1 59 ? 166.745 151.606 166.088 1.00 24.92 64 GLU D O 1
ATOM 8712 N N . LEU D 1 60 ? 167.680 150.913 168.015 1.00 23.46 65 LEU D N 1
ATOM 8713 C CA . LEU D 1 60 ? 167.146 149.563 167.867 1.00 22.31 65 LEU D CA 1
ATOM 8714 C C . LEU D 1 60 ? 165.623 149.559 167.919 1.00 23.58 65 LEU D C 1
ATOM 8715 O O . LEU D 1 60 ? 164.969 148.893 167.106 1.00 26.28 65 LEU D O 1
ATOM 8720 N N . THR D 1 61 ? 165.038 150.299 168.868 1.00 22.34 66 THR D N 1
ATOM 8721 C CA . THR D 1 61 ? 163.581 150.356 168.945 1.00 22.51 66 THR D CA 1
ATOM 8722 C C . THR D 1 61 ? 162.973 151.002 167.707 1.00 21.62 66 THR D C 1
ATOM 8723 O O . THR D 1 61 ? 161.948 150.525 167.206 1.00 24.47 66 THR D O 1
ATOM 8727 N N . GLU D 1 62 ? 163.580 152.077 167.198 1.00 19.19 67 GLU D N 1
ATOM 8728 C CA . GLU D 1 62 ? 163.061 152.707 165.988 1.00 20.97 67 GLU D CA 1
ATOM 8729 C C . GLU D 1 62 ? 163.170 151.773 164.787 1.00 23.34 67 GLU D C 1
ATOM 8730 O O . GLU D 1 62 ? 162.250 151.702 163.964 1.00 26.56 67 GLU D O 1
ATOM 8736 N N . PHE D 1 63 ? 164.288 151.050 164.673 1.00 21.50 68 PHE D N 1
ATOM 8737 C CA . PHE D 1 63 ? 164.457 150.092 163.586 1.00 16.78 68 PHE D CA 1
ATOM 8738 C C . PHE D 1 63 ? 163.397 149.001 163.648 1.00 14.07 68 PHE D C 1
ATOM 8739 O O . PHE D 1 63 ? 162.776 148.661 162.632 1.00 19.99 68 PHE D O 1
ATOM 8747 N N . GLU D 1 64 ? 163.168 148.445 164.840 1.00 13.33 69 GLU D N 1
ATOM 8748 C CA . GLU D 1 64 ? 162.154 147.405 164.984 1.00 13.54 69 GLU D CA 1
ATOM 8749 C C . GLU D 1 64 ? 160.755 147.935 164.700 1.00 12.01 69 GLU D C 1
ATOM 8750 O O . GLU D 1 64 ? 159.950 147.238 164.074 1.00 13.81 69 GLU D O 1
ATOM 8756 N N . HIS D 1 65 ? 160.446 149.155 165.148 1.00 12.53 70 HIS D N 1
ATOM 8757 C CA . HIS D 1 65 ? 159.136 149.734 164.873 1.00 13.35 70 HIS D CA 1
ATOM 8758 C C . HIS D 1 65 ? 158.927 149.938 163.376 1.00 13.74 70 HIS D C 1
ATOM 8759 O O . HIS D 1 65 ? 157.861 149.620 162.836 1.00 17.04 70 HIS D O 1
ATOM 8766 N N . GLU D 1 66 ? 159.943 150.465 162.688 1.00 14.25 71 GLU D N 1
ATOM 8767 C CA . GLU D 1 66 ? 159.824 150.680 161.250 1.00 8.30 71 GLU D CA 1
ATOM 8768 C C . GLU D 1 66 ? 159.678 149.361 160.504 1.00 6.37 71 GLU D C 1
ATOM 8769 O O . GLU D 1 66 ? 158.904 149.265 159.546 1.00 9.57 71 GLU D O 1
ATOM 8775 N N . ILE D 1 67 ? 160.419 148.332 160.925 1.00 8.33 72 ILE D N 1
ATOM 8776 C CA . ILE D 1 67 ? 160.298 147.034 160.270 1.00 5.14 72 ILE D CA 1
ATOM 8777 C C . ILE D 1 67 ? 158.921 146.428 160.511 1.00 4.68 72 ILE D C 1
ATOM 8778 O O . ILE D 1 67 ? 158.301 145.894 159.584 1.00 5.26 72 ILE D O 1
ATOM 8783 N N . ARG D 1 68 ? 158.411 146.507 161.741 1.00 5.40 73 ARG D N 1
ATOM 8784 C CA . ARG D 1 68 ? 157.087 145.983 162.049 1.00 5.73 73 ARG D CA 1
ATOM 8785 C C . ARG D 1 68 ? 155.973 146.745 161.345 1.00 5.89 73 ARG D C 1
ATOM 8786 O O . ARG D 1 68 ? 154.923 146.159 161.063 1.00 6.84 73 ARG D O 1
ATOM 8794 N N . TYR D 1 69 ? 156.173 148.033 161.061 1.00 6.63 74 TYR D N 1
ATOM 8795 C CA . TYR D 1 69 ? 155.131 148.810 160.399 1.00 5.67 74 TYR D CA 1
ATOM 8796 C C . TYR D 1 69 ? 155.013 148.459 158.920 1.00 7.27 74 TYR D C 1
ATOM 8797 O O . TYR D 1 69 ? 153.927 148.581 158.342 1.00 10.16 74 TYR D O 1
ATOM 8806 N N . HIS D 1 70 ? 156.104 148.019 158.295 1.00 7.20 75 HIS D N 1
ATOM 8807 C CA . HIS D 1 70 ? 156.141 147.764 156.862 1.00 3.15 75 HIS D CA 1
ATOM 8808 C C . HIS D 1 70 ? 155.979 146.290 156.510 1.00 2.74 75 HIS D C 1
ATOM 8809 O O . HIS D 1 70 ? 156.205 145.913 155.356 1.00 3.63 75 HIS D O 1
ATOM 8816 N N . ARG D 1 71 ? 155.596 145.448 157.471 1.00 2.13 76 ARG D N 1
ATOM 8817 C CA . ARG D 1 71 ? 155.477 144.019 157.210 1.00 2.52 76 ARG D CA 1
ATOM 8818 C C . ARG D 1 71 ? 154.296 143.668 156.316 1.00 4.61 76 ARG D C 1
ATOM 8819 O O . ARG D 1 71 ? 154.218 142.527 155.849 1.00 4.39 76 ARG D O 1
ATOM 8827 N N . ARG D 1 72 ? 153.387 144.604 156.064 1.00 8.11 77 ARG D N 1
ATOM 8828 C CA . ARG D 1 72 ? 152.192 144.346 155.271 1.00 6.52 77 ARG D CA 1
ATOM 8829 C C . ARG D 1 72 ? 152.423 144.787 153.832 1.00 5.53 77 ARG D C 1
ATOM 8830 O O . ARG D 1 72 ? 152.951 145.877 153.590 1.00 8.41 77 ARG D O 1
ATOM 8838 N N . ILE D 1 73 ? 152.024 143.942 152.885 1.00 4.20 78 ILE D N 1
ATOM 8839 C CA . ILE D 1 73 ? 152.201 144.211 151.463 1.00 4.87 78 ILE D CA 1
ATOM 8840 C C . ILE D 1 73 ? 150.883 144.693 150.877 1.00 4.68 78 ILE D C 1
ATOM 8841 O O . ILE D 1 73 ? 149.802 144.442 151.424 1.00 5.75 78 ILE D O 1
ATOM 8846 N N . LYS D 1 74 ? 150.974 145.395 149.750 1.00 3.76 79 LYS D N 1
ATOM 8847 C CA . LYS D 1 74 ? 149.791 145.910 149.079 1.00 3.12 79 LYS D CA 1
ATOM 8848 C C . LYS D 1 74 ? 148.958 144.765 148.511 1.00 3.03 79 LYS D C 1
ATOM 8849 O O . LYS D 1 74 ? 149.441 143.647 148.313 1.00 3.72 79 LYS D O 1
ATOM 8855 N N . PHE D 1 75 ? 147.682 145.054 148.246 1.00 2.66 80 PHE D N 1
ATOM 8856 C CA . PHE D 1 75 ? 146.806 144.038 147.680 1.00 1.86 80 PHE D CA 1
ATOM 8857 C C . PHE D 1 75 ? 147.110 143.758 146.215 1.00 1.79 80 PHE D C 1
ATOM 8858 O O . PHE D 1 75 ? 146.752 142.684 145.718 1.00 2.14 80 PHE D O 1
ATOM 8866 N N . ARG D 1 76 ? 147.772 144.685 145.519 1.00 2.74 81 ARG D N 1
ATOM 8867 C CA . ARG D 1 76 ? 148.198 144.417 144.150 1.00 2.97 81 ARG D CA 1
ATOM 8868 C C . ARG D 1 76 ? 149.262 143.330 144.091 1.00 3.59 81 ARG D C 1
ATOM 8869 O O . ARG D 1 76 ? 149.252 142.510 143.168 1.00 3.99 81 ARG D O 1
ATOM 8877 N N . ILE D 1 77 ? 150.178 143.303 145.061 1.00 2.56 82 ILE D N 1
ATOM 8878 C CA . ILE D 1 77 ? 151.207 142.266 145.090 1.00 1.36 82 ILE D CA 1
ATOM 8879 C C . ILE D 1 77 ? 150.577 140.900 145.340 1.00 1.23 82 ILE D C 1
ATOM 8880 O O . ILE D 1 77 ? 150.944 139.897 144.711 1.00 2.27 82 ILE D O 1
ATOM 8885 N N . ARG D 1 78 ? 149.620 140.837 146.268 1.00 1.00 83 ARG D N 1
ATOM 8886 C CA . ARG D 1 78 ? 148.908 139.586 146.507 1.00 0.86 83 ARG D CA 1
ATOM 8887 C C . ARG D 1 78 ? 148.118 139.156 145.276 1.00 1.36 83 ARG D C 1
ATOM 8888 O O . ARG D 1 78 ? 148.065 137.965 144.954 1.00 2.25 83 ARG D O 1
ATOM 8896 N N . ASP D 1 79 ? 147.500 140.112 144.577 1.00 1.94 84 ASP D N 1
ATOM 8897 C CA . ASP D 1 79 ? 146.792 139.783 143.345 1.00 1.12 84 ASP D CA 1
ATOM 8898 C C . ASP D 1 79 ? 147.748 139.237 142.293 1.00 1.20 84 ASP D C 1
ATOM 8899 O O . ASP D 1 79 ? 147.408 138.303 141.557 1.00 2.00 84 ASP D O 1
ATOM 8904 N N . MET D 1 80 ? 148.950 139.811 142.209 1.00 1.51 85 MET D N 1
ATOM 8905 C CA . MET D 1 80 ? 149.966 139.297 141.296 1.00 0.89 85 MET D CA 1
ATOM 8906 C C . MET D 1 80 ? 150.352 137.868 141.657 1.00 0.87 85 MET D C 1
ATOM 8907 O O . MET D 1 80 ? 150.527 137.019 140.776 1.00 0.95 85 MET D O 1
ATOM 8912 N N . MET D 1 81 ? 150.507 137.588 142.954 1.00 0.82 86 MET D N 1
ATOM 8913 C CA . MET D 1 81 ? 150.795 136.217 143.373 1.00 0.44 86 MET D CA 1
ATOM 8914 C C . MET D 1 81 ? 149.649 135.271 143.039 1.00 0.66 86 MET D C 1
ATOM 8915 O O . MET D 1 81 ? 149.887 134.095 142.742 1.00 1.14 86 MET D O 1
ATOM 8920 N N . LYS D 1 82 ? 148.406 135.752 143.094 1.00 0.97 87 LYS D N 1
ATOM 8921 C CA . LYS D 1 82 ? 147.278 134.913 142.704 1.00 0.88 87 LYS D CA 1
ATOM 8922 C C . LYS D 1 82 ? 147.354 134.474 141.248 1.00 1.23 87 LYS D C 1
ATOM 8923 O O . LYS D 1 82 ? 146.758 133.450 140.896 1.00 2.31 87 LYS D O 1
ATOM 8929 N N . CYS D 1 83 ? 148.067 135.217 140.401 1.00 1.24 88 CYS D N 1
ATOM 8930 C CA . CYS D 1 83 ? 148.242 134.846 139.004 1.00 1.12 88 CYS D CA 1
ATOM 8931 C C . CYS D 1 83 ? 149.463 133.969 138.763 1.00 1.54 88 CYS D C 1
ATOM 8932 O O . CYS D 1 83 ? 149.650 133.499 137.636 1.00 2.16 88 CYS D O 1
ATOM 8935 N N . PHE D 1 84 ? 150.291 133.743 139.777 1.00 1.46 89 PHE D N 1
ATOM 8936 C CA . PHE D 1 84 ? 151.427 132.848 139.616 1.00 1.37 89 PHE D CA 1
ATOM 8937 C C . PHE D 1 84 ? 150.936 131.416 139.415 1.00 3.61 89 PHE D C 1
ATOM 8938 O O . PHE D 1 84 ? 149.969 130.995 140.062 1.00 7.76 89 PHE D O 1
ATOM 8946 N N . PRO D 1 85 ? 151.573 130.643 138.538 1.00 4.12 90 PRO D N 1
ATOM 8947 C CA . PRO D 1 85 ? 151.199 129.231 138.402 1.00 6.08 90 PRO D CA 1
ATOM 8948 C C . PRO D 1 85 ? 151.497 128.461 139.678 1.00 11.55 90 PRO D C 1
ATOM 8949 O O . PRO D 1 85 ? 152.491 128.715 140.362 1.00 18.34 90 PRO D O 1
ATOM 8953 N N . ASP D 1 86 ? 150.619 127.508 139.995 1.00 12.25 91 ASP D N 1
ATOM 8954 C CA . ASP D 1 86 ? 150.774 126.725 141.214 1.00 9.31 91 ASP D CA 1
ATOM 8955 C C . ASP D 1 86 ? 151.944 125.756 141.147 1.00 10.99 91 ASP D C 1
ATOM 8956 O O . ASP D 1 86 ? 152.405 125.297 142.198 1.00 11.30 91 ASP D O 1
ATOM 8961 N N . SER D 1 87 ? 152.434 125.436 139.952 1.00 11.43 92 SER D N 1
ATOM 8962 C CA . SER D 1 87 ? 153.533 124.498 139.778 1.00 9.99 92 SER D CA 1
ATOM 8963 C C . SER D 1 87 ? 154.891 125.187 139.704 1.00 13.54 92 SER D C 1
ATOM 8964 O O . SER D 1 87 ? 155.909 124.508 139.538 1.00 17.15 92 SER D O 1
ATOM 8967 N N . GLY D 1 88 ? 154.929 126.512 139.821 1.00 9.71 93 GLY D N 1
ATOM 8968 C CA . GLY D 1 88 ? 156.193 127.215 139.781 1.00 6.32 93 GLY D CA 1
ATOM 8969 C C . GLY D 1 88 ? 157.011 127.004 141.039 1.00 9.10 93 GLY D C 1
ATOM 8970 O O . GLY D 1 88 ? 156.495 126.701 142.116 1.00 12.13 93 GLY D O 1
ATOM 8971 N N . HIS D 1 89 ? 158.331 127.166 140.892 1.00 7.27 94 HIS D N 1
ATOM 8972 C CA . HIS D 1 89 ? 159.184 126.971 142.053 1.00 6.75 94 HIS D CA 1
ATOM 8973 C C . HIS D 1 89 ? 159.182 128.216 142.935 1.00 6.39 94 HIS D C 1
ATOM 8974 O O . HIS D 1 89 ? 159.025 129.337 142.438 1.00 7.92 94 HIS D O 1
ATOM 8981 N N . PRO D 1 90 ? 159.343 128.043 144.249 1.00 5.25 95 PRO D N 1
ATOM 8982 C CA . PRO D 1 90 ? 159.372 129.211 145.143 1.00 4.25 95 PRO D CA 1
ATOM 8983 C C . PRO D 1 90 ? 160.474 130.209 144.830 1.00 4.28 95 PRO D C 1
ATOM 8984 O O . PRO D 1 90 ? 160.293 131.400 145.101 1.00 6.55 95 PRO D O 1
ATOM 8988 N N . MET D 1 91 ? 161.611 129.773 144.284 1.00 4.48 96 MET D N 1
ATOM 8989 C CA . MET D 1 91 ? 162.678 130.718 143.965 1.00 3.72 96 MET D CA 1
ATOM 8990 C C . MET D 1 91 ? 162.304 131.633 142.804 1.00 4.06 96 MET D C 1
ATOM 8991 O O . MET D 1 91 ? 162.605 132.832 142.836 1.00 6.58 96 MET D O 1
ATOM 8996 N N . ASP D 1 92 ? 161.659 131.087 141.770 1.00 4.49 97 ASP D N 1
ATOM 8997 C CA . ASP D 1 92 ? 161.195 131.925 140.669 1.00 2.99 97 ASP D CA 1
ATOM 8998 C C . ASP D 1 92 ? 160.164 132.938 141.150 1.00 3.06 97 ASP D C 1
ATOM 8999 O O . ASP D 1 92 ? 160.194 134.106 140.746 1.00 2.56 97 ASP D O 1
ATOM 9004 N N . ALA D 1 93 ? 159.244 132.506 142.015 1.00 2.87 98 ALA D N 1
ATOM 9005 C CA . ALA D 1 93 ? 158.266 133.429 142.579 1.00 1.52 98 ALA D CA 1
ATOM 9006 C C . ALA D 1 93 ? 158.930 134.494 143.442 1.00 1.31 98 ALA D C 1
ATOM 9007 O O . ALA D 1 93 ? 158.513 135.656 143.418 1.00 2.09 98 ALA D O 1
ATOM 9009 N N . LEU D 1 94 ? 159.953 134.116 144.213 1.00 1.27 99 LEU D N 1
ATOM 9010 C CA . LEU D 1 94 ? 160.679 135.096 145.016 1.00 1.39 99 LEU D CA 1
ATOM 9011 C C . LEU D 1 94 ? 161.363 136.131 144.135 1.00 1.16 99 LEU D C 1
ATOM 9012 O O . LEU D 1 94 ? 161.324 137.329 144.434 1.00 1.73 99 LEU D O 1
ATOM 9017 N N . GLN D 1 95 ? 161.996 135.686 143.048 1.00 1.44 100 GLN D N 1
ATOM 9018 C CA . GLN D 1 95 ? 162.633 136.623 142.127 1.00 0.82 100 GLN D CA 1
ATOM 9019 C C . GLN D 1 95 ? 161.604 137.545 141.485 1.00 0.91 100 GLN D C 1
ATOM 9020 O O . GLN D 1 95 ? 161.827 138.756 141.357 1.00 1.37 100 GLN D O 1
ATOM 9026 N N . ALA D 1 96 ? 160.459 136.987 141.080 1.00 1.26 101 ALA D N 1
ATOM 9027 C CA . ALA D 1 96 ? 159.415 137.798 140.465 1.00 0.58 101 ALA D CA 1
ATOM 9028 C C . ALA D 1 96 ? 158.874 138.840 141.437 1.00 0.90 101 ALA D C 1
ATOM 9029 O O . ALA D 1 96 ? 158.668 139.999 141.063 1.00 1.44 101 ALA D O 1
ATOM 9031 N N . SER D 1 97 ? 158.643 138.450 142.692 1.00 0.94 102 SER D N 1
ATOM 9032 C CA . SER D 1 97 ? 158.153 139.393 143.691 1.00 0.61 102 SER D CA 1
ATOM 9033 C C . SER D 1 97 ? 159.187 140.457 144.037 1.00 0.51 102 SER D C 1
ATOM 9034 O O . SER D 1 97 ? 158.828 141.627 144.220 1.00 0.97 102 SER D O 1
ATOM 9037 N N . ALA D 1 98 ? 160.465 140.082 144.132 1.00 0.42 103 ALA D N 1
ATOM 9038 C CA . ALA D 1 98 ? 161.507 141.074 144.371 1.00 0.45 103 ALA D CA 1
ATOM 9039 C C . ALA D 1 98 ? 161.602 142.066 143.221 1.00 1.44 103 ALA D C 1
ATOM 9040 O O . ALA D 1 98 ? 161.807 143.264 143.450 1.00 1.92 103 ALA D O 1
ATOM 9042 N N . ALA D 1 99 ? 161.460 141.591 141.980 1.00 2.03 104 ALA D N 1
ATOM 9043 C CA . ALA D 1 99 ? 161.454 142.502 140.840 1.00 0.50 104 ALA D CA 1
ATOM 9044 C C . ALA D 1 99 ? 160.207 143.377 140.822 1.00 0.89 104 ALA D C 1
ATOM 9045 O O . ALA D 1 99 ? 160.273 144.539 140.406 1.00 1.70 104 ALA D O 1
ATOM 9047 N N . ALA D 1 100 ? 159.067 142.840 141.262 1.00 0.93 105 ALA D N 1
ATOM 9048 C CA . ALA D 1 100 ? 157.830 143.610 141.288 1.00 0.83 105 ALA D CA 1
ATOM 9049 C C . ALA D 1 100 ? 157.825 144.660 142.389 1.00 1.20 105 ALA D C 1
ATOM 9050 O O . ALA D 1 100 ? 157.113 145.665 142.275 1.00 2.67 105 ALA D O 1
ATOM 9052 N N . LEU D 1 101 ? 158.588 144.442 143.463 1.00 1.64 106 LEU D N 1
ATOM 9053 C CA . LEU D 1 101 ? 158.698 145.461 144.504 1.00 1.29 106 LEU D CA 1
ATOM 9054 C C . LEU D 1 101 ? 159.249 146.771 143.952 1.00 1.38 106 LEU D C 1
ATOM 9055 O O . LEU D 1 101 ? 158.890 147.850 144.439 1.00 2.50 106 LEU D O 1
ATOM 9060 N N . GLY D 1 102 ? 160.124 146.696 142.946 1.00 1.09 107 GLY D N 1
ATOM 9061 C CA . GLY D 1 102 ? 160.647 147.897 142.319 1.00 1.39 107 GLY D CA 1
ATOM 9062 C C . GLY D 1 102 ? 159.652 148.628 141.448 1.00 2.32 107 GLY D C 1
ATOM 9063 O O . GLY D 1 102 ? 159.841 149.816 141.174 1.00 5.36 107 GLY D O 1
ATOM 9064 N N . LEU D 1 103 ? 158.598 147.943 140.998 1.00 1.82 108 LEU D N 1
ATOM 9065 C CA . LEU D 1 103 ? 157.540 148.626 140.261 1.00 1.28 108 LEU D CA 1
ATOM 9066 C C . LEU D 1 103 ? 156.783 149.600 141.153 1.00 1.52 108 LEU D C 1
ATOM 9067 O O . LEU D 1 103 ? 156.179 150.556 140.655 1.00 2.41 108 LEU D O 1
ATOM 9072 N N . PHE D 1 104 ? 156.808 149.377 142.466 1.00 1.47 109 PHE D N 1
ATOM 9073 C CA . PHE D 1 104 ? 156.069 150.208 143.407 1.00 1.26 109 PHE D CA 1
ATOM 9074 C C . PHE D 1 104 ? 156.975 151.153 144.188 1.00 2.61 109 PHE D C 1
ATOM 9075 O O . PHE D 1 104 ? 156.729 152.363 144.224 1.00 3.27 109 PHE D O 1
ATOM 9083 N N . TYR D 1 105 ? 158.024 150.622 144.815 1.00 4.27 110 TYR D N 1
ATOM 9084 C CA . TYR D 1 105 ? 158.800 151.373 145.793 1.00 2.42 110 TYR D CA 1
ATOM 9085 C C . TYR D 1 105 ? 160.108 151.932 145.250 1.00 2.81 110 TYR D C 1
ATOM 9086 O O . TYR D 1 105 ? 160.906 152.460 146.031 1.00 5.60 110 TYR D O 1
ATOM 9095 N N . SER D 1 106 ? 160.355 151.838 143.949 1.00 2.99 111 SER D N 1
ATOM 9096 C CA . SER D 1 106 ? 161.579 152.393 143.381 1.00 5.06 111 SER D CA 1
ATOM 9097 C C . SER D 1 106 ? 161.296 153.700 142.648 1.00 6.28 111 SER D C 1
ATOM 9098 O O . SER D 1 106 ? 162.202 154.496 142.400 0.00 6.08 111 SER D O 1
ATOM 9101 N N . PRO D 1 113 ? 169.826 160.242 150.834 1.00 43.75 118 PRO D N 1
ATOM 9102 C CA . PRO D 1 113 ? 169.823 160.356 152.297 1.00 48.50 118 PRO D CA 1
ATOM 9103 C C . PRO D 1 113 ? 168.907 159.332 152.966 1.00 46.06 118 PRO D C 1
ATOM 9104 O O . PRO D 1 113 ? 169.394 158.394 153.599 1.00 36.87 118 PRO D O 1
ATOM 9108 N N . GLU D 1 114 ? 167.596 159.514 152.824 1.00 42.57 119 GLU D N 1
ATOM 9109 C CA . GLU D 1 114 ? 166.611 158.610 153.401 1.00 34.32 119 GLU D CA 1
ATOM 9110 C C . GLU D 1 114 ? 166.309 157.418 152.497 1.00 27.37 119 GLU D C 1
ATOM 9111 O O . GLU D 1 114 ? 165.624 156.482 152.925 1.00 25.56 119 GLU D O 1
ATOM 9117 N N . TYR D 1 115 ? 166.821 157.418 151.267 1.00 27.67 120 TYR D N 1
ATOM 9118 C CA . TYR D 1 115 ? 166.571 156.329 150.333 1.00 27.50 120 TYR D CA 1
ATOM 9119 C C . TYR D 1 115 ? 167.203 155.012 150.766 1.00 24.83 120 TYR D C 1
ATOM 9120 O O . TYR D 1 115 ? 166.614 153.952 150.523 1.00 27.34 120 TYR D O 1
ATOM 9129 N N . ILE D 1 116 ? 168.380 155.051 151.389 1.00 21.65 121 ILE D N 1
ATOM 9130 C CA . ILE D 1 116 ? 169.022 153.822 151.844 1.00 15.29 121 ILE D CA 1
ATOM 9131 C C . ILE D 1 116 ? 168.211 153.164 152.951 1.00 13.55 121 ILE D C 1
ATOM 9132 O O . ILE D 1 116 ? 167.913 151.964 152.891 1.00 13.79 121 ILE D O 1
ATOM 9137 N N . ARG D 1 117 ? 167.833 153.937 153.969 1.00 13.92 122 ARG D N 1
ATOM 9138 C CA . ARG D 1 117 ? 167.130 153.394 155.123 1.00 10.69 122 ARG D CA 1
ATOM 9139 C C . ARG D 1 117 ? 165.741 152.876 154.779 1.00 9.87 122 ARG D C 1
ATOM 9140 O O . ARG D 1 117 ? 165.364 151.795 155.248 1.00 11.15 122 ARG D O 1
ATOM 9148 N N . ALA D 1 118 ? 164.977 153.616 153.974 1.00 9.76 123 ALA D N 1
ATOM 9149 C CA . ALA D 1 118 ? 163.638 153.179 153.599 1.00 6.74 123 ALA D CA 1
ATOM 9150 C C . ALA D 1 118 ? 163.679 151.883 152.799 1.00 6.11 123 ALA D C 1
ATOM 9151 O O . ALA D 1 118 ? 162.907 150.956 153.064 1.00 6.01 123 ALA D O 1
ATOM 9153 N N . ALA D 1 119 ? 164.585 151.796 151.825 1.00 5.32 124 ALA D N 1
ATOM 9154 C CA . ALA D 1 119 ? 164.686 150.584 151.020 1.00 3.63 124 ALA D CA 1
ATOM 9155 C C . ALA D 1 119 ? 165.071 149.385 151.875 1.00 2.90 124 ALA D C 1
ATOM 9156 O O . ALA D 1 119 ? 164.508 148.293 151.719 1.00 3.48 124 ALA D O 1
ATOM 9158 N N . VAL D 1 120 ? 166.022 149.574 152.793 1.00 2.96 125 VAL D N 1
ATOM 9159 C CA . VAL D 1 120 ? 166.466 148.476 153.649 1.00 1.99 125 VAL D CA 1
ATOM 9160 C C . VAL D 1 120 ? 165.309 147.955 154.492 1.00 2.05 125 VAL D C 1
ATOM 9161 O O . VAL D 1 120 ? 165.057 146.744 154.554 1.00 1.84 125 VAL D O 1
ATOM 9165 N N . VAL D 1 121 ? 164.577 148.864 155.145 1.00 2.70 126 VAL D N 1
ATOM 9166 C CA . VAL D 1 121 ? 163.505 148.421 156.029 1.00 1.41 126 VAL D CA 1
ATOM 9167 C C . VAL D 1 121 ? 162.366 147.795 155.233 1.00 2.06 126 VAL D C 1
ATOM 9168 O O . VAL D 1 121 ? 161.796 146.785 155.659 1.00 1.52 126 VAL D O 1
ATOM 9172 N N . ARG D 1 122 ? 162.029 148.351 154.064 1.00 2.42 127 ARG D N 1
ATOM 9173 C CA . ARG D 1 122 ? 160.971 147.751 153.255 1.00 1.16 127 ARG D CA 1
ATOM 9174 C C . ARG D 1 122 ? 161.346 146.346 152.800 1.00 1.01 127 ARG D C 1
ATOM 9175 O O . ARG D 1 122 ? 160.535 145.419 152.916 1.00 2.27 127 ARG D O 1
ATOM 9183 N N . LEU D 1 123 ? 162.569 146.162 152.294 1.00 0.64 128 LEU D N 1
ATOM 9184 C CA . LEU D 1 123 ? 162.980 144.838 151.841 1.00 0.38 128 LEU D CA 1
ATOM 9185 C C . LEU D 1 123 ? 162.986 143.841 152.992 1.00 0.45 128 LEU D C 1
ATOM 9186 O O . LEU D 1 123 ? 162.435 142.736 152.876 1.00 0.47 128 LEU D O 1
ATOM 9191 N N . LEU D 1 124 ? 163.584 144.224 154.127 1.00 0.66 129 LEU D N 1
ATOM 9192 C CA . LEU D 1 124 ? 163.666 143.312 155.263 1.00 0.47 129 LEU D CA 1
ATOM 9193 C C . LEU D 1 124 ? 162.283 142.956 155.792 1.00 0.54 129 LEU D C 1
ATOM 9194 O O . LEU D 1 124 ? 162.038 141.807 156.178 1.00 0.88 129 LEU D O 1
ATOM 9199 N N . ALA D 1 125 ? 161.364 143.923 155.818 1.00 0.55 130 ALA D N 1
ATOM 9200 C CA . ALA D 1 125 ? 160.029 143.659 156.337 1.00 0.47 130 ALA D CA 1
ATOM 9201 C C . ALA D 1 125 ? 159.218 142.797 155.378 1.00 0.51 130 ALA D C 1
ATOM 9202 O O . ALA D 1 125 ? 158.427 141.949 155.808 1.00 0.44 130 ALA D O 1
ATOM 9204 N N . LYS D 1 126 ? 159.400 142.991 154.070 1.00 0.63 131 LYS D N 1
ATOM 9205 C CA . LYS D 1 126 ? 158.475 142.427 153.099 1.00 0.18 131 LYS D CA 1
ATOM 9206 C C . LYS D 1 126 ? 158.922 141.106 152.485 1.00 0.24 131 LYS D C 1
ATOM 9207 O O . LYS D 1 126 ? 158.059 140.352 152.026 1.00 0.69 131 LYS D O 1
ATOM 9213 N N . ILE D 1 127 ? 160.216 140.793 152.455 1.00 0.09 132 ILE D N 1
ATOM 9214 C CA . ILE D 1 127 ? 160.652 139.560 151.792 1.00 0.08 132 ILE D CA 1
ATOM 9215 C C . ILE D 1 127 ? 160.026 138.322 152.442 1.00 0.32 132 ILE D C 1
ATOM 9216 O O . ILE D 1 127 ? 159.413 137.507 151.727 1.00 0.59 132 ILE D O 1
ATOM 9221 N N . PRO D 1 128 ? 160.127 138.127 153.767 1.00 0.38 133 PRO D N 1
ATOM 9222 C CA . PRO D 1 128 ? 159.459 136.958 154.364 1.00 0.43 133 PRO D CA 1
ATOM 9223 C C . PRO D 1 128 ? 157.953 136.977 154.187 1.00 0.61 133 PRO D C 1
ATOM 9224 O O . PRO D 1 128 ? 157.340 135.907 154.071 1.00 1.12 133 PRO D O 1
ATOM 9228 N N . THR D 1 129 ? 157.339 138.162 154.165 1.00 0.59 134 THR D N 1
ATOM 9229 C CA . THR D 1 129 ? 155.898 138.246 153.964 1.00 0.40 134 THR D CA 1
ATOM 9230 C C . THR D 1 129 ? 155.497 137.664 152.617 1.00 0.82 134 THR D C 1
ATOM 9231 O O . THR D 1 129 ? 154.557 136.866 152.535 1.00 1.65 134 THR D O 1
ATOM 9235 N N . MET D 1 130 ? 156.210 138.031 151.549 1.00 0.59 135 MET D N 1
ATOM 9236 C CA . MET D 1 130 ? 155.905 137.471 150.238 1.00 0.53 135 MET D CA 1
ATOM 9237 C C . MET D 1 130 ? 156.254 135.992 150.147 1.00 1.00 135 MET D C 1
ATOM 9238 O O . MET D 1 130 ? 155.547 135.242 149.467 1.00 2.55 135 MET D O 1
ATOM 9243 N N . VAL D 1 131 ? 157.326 135.552 150.815 1.00 0.70 136 VAL D N 1
ATOM 9244 C CA . VAL D 1 131 ? 157.640 134.123 150.818 1.00 0.68 136 VAL D CA 1
ATOM 9245 C C . VAL D 1 131 ? 156.487 133.327 151.422 1.00 1.09 136 VAL D C 1
ATOM 9246 O O . VAL D 1 131 ? 156.004 132.347 150.836 1.00 2.24 136 VAL D O 1
ATOM 9250 N N . ALA D 1 132 ? 156.011 133.755 152.594 1.00 1.21 137 ALA D N 1
ATOM 9251 C CA . ALA D 1 132 ? 154.898 133.067 153.241 1.00 1.20 137 ALA D CA 1
ATOM 9252 C C . ALA D 1 132 ? 153.618 133.182 152.421 1.00 2.83 137 ALA D C 1
ATOM 9253 O O . ALA D 1 132 ? 152.829 132.230 152.352 1.00 5.07 137 ALA D O 1
ATOM 9255 N N . ALA D 1 133 ? 153.390 134.342 151.798 1.00 2.59 138 ALA D N 1
ATOM 9256 C CA . ALA D 1 133 ? 152.191 134.526 150.989 1.00 1.47 138 ALA D CA 1
ATOM 9257 C C . ALA D 1 133 ? 152.173 133.573 149.803 1.00 1.45 138 ALA D C 1
ATOM 9258 O O . ALA D 1 133 ? 151.135 132.980 149.495 1.00 3.19 138 ALA D O 1
ATOM 9260 N N . PHE D 1 134 ? 153.310 133.412 149.121 1.00 1.72 139 PHE D N 1
ATOM 9261 C CA . PHE D 1 134 ? 153.355 132.454 148.021 1.00 1.69 139 PHE D CA 1
ATOM 9262 C C . PHE D 1 134 ? 153.221 131.023 148.519 1.00 1.42 139 PHE D C 1
ATOM 9263 O O . PHE D 1 134 ? 152.578 130.202 147.857 1.00 1.97 139 PHE D O 1
ATOM 9271 N N . GLN D 1 135 ? 153.817 130.704 149.673 1.00 1.56 140 GLN D N 1
ATOM 9272 C CA . GLN D 1 135 ? 153.642 129.368 150.235 1.00 2.10 140 GLN D CA 1
ATOM 9273 C C . GLN D 1 135 ? 152.169 129.063 150.481 1.00 4.30 140 GLN D C 1
ATOM 9274 O O . GLN D 1 135 ? 151.699 127.955 150.197 1.00 5.89 140 GLN D O 1
ATOM 9280 N N . LEU D 1 136 ? 151.424 130.038 151.001 1.00 4.68 141 LEU D N 1
ATOM 9281 C CA . LEU D 1 136 ? 150.006 129.825 151.273 1.00 2.52 141 LEU D CA 1
ATOM 9282 C C . LEU D 1 136 ? 149.181 129.786 149.988 1.00 2.49 141 LEU D C 1
ATOM 9283 O O . LEU D 1 136 ? 148.258 128.975 149.861 1.00 3.74 141 LEU D O 1
ATOM 9288 N N . ILE D 1 137 ? 149.497 130.659 149.028 1.00 3.03 142 ILE D N 1
ATOM 9289 C CA . ILE D 1 137 ? 148.709 130.751 147.801 1.00 1.97 142 ILE D CA 1
ATOM 9290 C C . ILE D 1 137 ? 148.898 129.508 146.941 1.00 2.68 142 ILE D C 1
ATOM 9291 O O . ILE D 1 137 ? 147.951 129.019 146.311 1.00 3.21 142 ILE D O 1
ATOM 9296 N N . ARG D 1 138 ? 150.122 128.971 146.907 1.00 3.27 143 ARG D N 1
ATOM 9297 C CA . ARG D 1 138 ? 150.416 127.827 146.049 1.00 3.13 143 ARG D CA 1
ATOM 9298 C C . ARG D 1 138 ? 149.508 126.640 146.349 1.00 6.23 143 ARG D C 1
ATOM 9299 O O . ARG D 1 138 ? 149.123 125.906 145.431 1.00 7.61 143 ARG D O 1
ATOM 9307 N N . LYS D 1 139 ? 149.134 126.449 147.611 1.00 7.88 144 LYS D N 1
ATOM 9308 C CA . LYS D 1 139 ? 148.263 125.354 148.013 1.00 5.05 144 LYS D CA 1
ATOM 9309 C C . LYS D 1 139 ? 146.787 125.729 147.961 1.00 5.19 144 LYS D C 1
ATOM 9310 O O . LYS D 1 139 ? 145.939 124.920 148.348 1.00 6.59 144 LYS D O 1
ATOM 9316 N N . GLY D 1 140 ? 146.463 126.931 147.492 1.00 5.79 145 GLY D N 1
ATOM 9317 C CA . GLY D 1 140 ? 145.086 127.357 147.365 1.00 3.19 145 GLY D CA 1
ATOM 9318 C C . GLY D 1 140 ? 144.497 128.042 148.577 1.00 5.25 145 GLY D C 1
ATOM 9319 O O . GLY D 1 140 ? 143.284 128.278 148.601 1.00 11.71 145 GLY D O 1
ATOM 9320 N N . ASN D 1 141 ? 145.305 128.365 149.579 1.00 5.57 146 ASN D N 1
ATOM 9321 C CA . ASN D 1 141 ? 144.827 129.036 150.777 1.00 5.32 146 ASN D CA 1
ATOM 9322 C C . ASN D 1 141 ? 145.076 130.538 150.685 1.00 7.29 146 ASN D C 1
ATOM 9323 O O . ASN D 1 141 ? 145.858 131.020 149.865 1.00 9.22 146 ASN D O 1
ATOM 9328 N N . ASP D 1 142 ? 144.388 131.284 151.549 1.00 9.40 147 ASP D N 1
ATOM 9329 C CA . ASP D 1 142 ? 144.596 132.726 151.563 1.00 11.55 147 ASP D CA 1
ATOM 9330 C C . ASP D 1 142 ? 145.828 133.077 152.395 1.00 16.06 147 ASP D C 1
ATOM 9331 O O . ASP D 1 142 ? 146.100 132.422 153.406 1.00 19.28 147 ASP D O 1
ATOM 9336 N N . PRO D 1 143 ? 146.586 134.091 151.981 1.00 10.19 148 PRO D N 1
ATOM 9337 C CA . PRO D 1 143 ? 147.739 134.521 152.781 1.00 9.44 148 PRO D CA 1
ATOM 9338 C C . PRO D 1 143 ? 147.310 135.015 154.155 1.00 20.24 148 PRO D C 1
ATOM 9339 O O . PRO D 1 143 ? 146.254 135.630 154.314 1.00 25.25 148 PRO D O 1
ATOM 9343 N N . ILE D 1 144 ? 148.145 134.738 155.151 1.00 16.74 149 ILE D N 1
ATOM 9344 C CA . ILE D 1 144 ? 147.880 135.169 156.518 1.00 17.40 149 ILE D CA 1
ATOM 9345 C C . ILE D 1 144 ? 148.571 136.502 156.767 1.00 19.01 149 ILE D C 1
ATOM 9346 O O . ILE D 1 144 ? 149.768 136.660 156.498 1.00 23.65 149 ILE D O 1
ATOM 9351 N N . GLN D 1 145 ? 147.816 137.469 157.277 1.00 18.87 150 GLN D N 1
ATOM 9352 C CA . GLN D 1 145 ? 148.352 138.792 157.539 1.00 20.62 150 GLN D CA 1
ATOM 9353 C C . GLN D 1 145 ? 149.291 138.775 158.743 1.00 22.81 150 GLN D C 1
ATOM 9354 O O . GLN D 1 145 ? 149.113 137.984 159.673 1.00 25.18 150 GLN D O 1
ATOM 9360 N N . PRO D 1 146 ? 150.306 139.633 158.741 1.00 17.22 151 PRO D N 1
ATOM 9361 C CA . PRO D 1 146 ? 151.215 139.713 159.888 1.00 15.99 151 PRO D CA 1
ATOM 9362 C C . PRO D 1 146 ? 150.543 140.302 161.119 1.00 19.63 151 PRO D C 1
ATOM 9363 O O . PRO D 1 146 ? 149.580 141.067 161.030 1.00 27.63 151 PRO D O 1
ATOM 9367 N N . ARG D 1 147 ? 151.074 139.934 162.282 1.00 21.41 152 ARG D N 1
ATOM 9368 C CA . ARG D 1 147 ? 150.616 140.452 163.563 1.00 24.84 152 ARG D CA 1
ATOM 9369 C C . ARG D 1 147 ? 151.669 141.377 164.155 1.00 28.74 152 ARG D C 1
ATOM 9370 O O . ARG D 1 147 ? 152.863 141.062 164.144 1.00 26.67 152 ARG D O 1
ATOM 9378 N N . ASP D 1 148 ? 151.220 142.520 164.673 1.00 29.18 153 ASP D N 1
ATOM 9379 C CA . ASP D 1 148 ? 152.121 143.493 165.277 1.00 28.77 153 ASP D CA 1
ATOM 9380 C C . ASP D 1 148 ? 152.635 143.063 166.644 1.00 29.03 153 ASP D C 1
ATOM 9381 O O . ASP D 1 148 ? 153.635 143.616 167.113 1.00 31.22 153 ASP D O 1
ATOM 9386 N N . GLU D 1 149 ? 151.981 142.099 167.293 1.00 25.71 154 GLU D N 1
ATOM 9387 C CA . GLU D 1 149 ? 152.411 141.670 168.621 1.00 23.06 154 GLU D CA 1
ATOM 9388 C C . GLU D 1 149 ? 153.673 140.818 168.547 1.00 32.15 154 GLU D C 1
ATOM 9389 O O . GLU D 1 149 ? 154.512 140.851 169.455 1.00 36.33 154 GLU D O 1
ATOM 9395 N N . LEU D 1 150 ? 153.822 140.043 167.477 1.00 31.54 155 LEU D N 1
ATOM 9396 C CA . LEU D 1 150 ? 154.946 139.132 167.349 1.00 23.24 155 LEU D CA 1
ATOM 9397 C C . LEU D 1 150 ? 156.169 139.858 166.790 1.00 21.46 155 LEU D C 1
ATOM 9398 O O . LEU D 1 150 ? 156.087 140.975 166.275 1.00 24.34 155 LEU D O 1
ATOM 9403 N N . ASP D 1 151 ? 157.320 139.200 166.899 1.00 17.53 156 ASP D N 1
ATOM 9404 C CA . ASP D 1 151 ? 158.571 139.709 166.364 1.00 17.92 156 ASP D CA 1
ATOM 9405 C C . ASP D 1 151 ? 158.881 139.008 165.042 1.00 16.53 156 ASP D C 1
ATOM 9406 O O . ASP D 1 151 ? 158.063 138.258 164.507 1.00 18.92 156 ASP D O 1
ATOM 9411 N N . TYR D 1 152 ? 160.084 139.248 164.515 1.00 15.33 157 TYR D N 1
ATOM 9412 C CA . TYR D 1 152 ? 160.429 138.830 163.158 1.00 13.76 157 TYR D CA 1
ATOM 9413 C C . TYR D 1 152 ? 160.229 137.329 162.959 1.00 11.84 157 TYR D C 1
ATOM 9414 O O . TYR D 1 152 ? 159.381 136.898 162.164 1.00 14.05 157 TYR D O 1
ATOM 9423 N N . ALA D 1 153 ? 161.005 136.516 163.680 1.00 10.61 158 ALA D N 1
ATOM 9424 C CA . ALA D 1 153 ? 160.961 135.070 163.478 1.00 10.28 158 ALA D CA 1
ATOM 9425 C C . ALA D 1 153 ? 159.606 134.489 163.863 1.00 11.66 158 ALA D C 1
ATOM 9426 O O . ALA D 1 153 ? 159.071 133.625 163.156 1.00 12.17 158 ALA D O 1
ATOM 9428 N N . ALA D 1 154 ? 159.037 134.942 164.983 1.00 12.96 159 ALA D N 1
ATOM 9429 C CA . ALA D 1 154 ? 157.743 134.422 165.413 1.00 12.38 159 ALA D CA 1
ATOM 9430 C C . ALA D 1 154 ? 156.646 134.775 164.418 1.00 11.88 159 ALA D C 1
ATOM 9431 O O . ALA D 1 154 ? 155.790 133.937 164.112 1.00 16.08 159 ALA D O 1
ATOM 9433 N N . ASN D 1 155 ? 156.651 136.008 163.905 1.00 12.59 160 ASN D N 1
ATOM 9434 C CA . ASN D 1 155 ? 155.656 136.384 162.908 1.00 7.30 160 ASN D CA 1
ATOM 9435 C C . ASN D 1 155 ? 155.823 135.588 161.623 1.00 6.84 160 ASN D C 1
ATOM 9436 O O . ASN D 1 155 ? 154.824 135.181 161.019 1.00 12.28 160 ASN D O 1
ATOM 9441 N N . PHE D 1 156 ? 157.065 135.356 161.184 1.00 8.56 161 PHE D N 1
ATOM 9442 C CA . PHE D 1 156 ? 157.265 134.550 159.984 1.00 8.77 161 PHE D CA 1
ATOM 9443 C C . PHE D 1 156 ? 156.763 133.126 160.185 1.00 7.99 161 PHE D C 1
ATOM 9444 O O . PHE D 1 156 ? 156.113 132.557 159.300 1.00 11.98 161 PHE D O 1
ATOM 9452 N N . LEU D 1 157 ? 157.053 132.531 161.347 1.00 7.95 162 LEU D N 1
ATOM 9453 C CA . LEU D 1 157 ? 156.580 131.178 161.618 1.00 9.27 162 LEU D CA 1
ATOM 9454 C C . LEU D 1 157 ? 155.059 131.116 161.698 1.00 10.37 162 LEU D C 1
ATOM 9455 O O . LEU D 1 157 ? 154.453 130.158 161.204 1.00 10.92 162 LEU D O 1
ATOM 9460 N N . TYR D 1 158 ? 154.429 132.119 162.314 1.00 10.40 163 TYR D N 1
ATOM 9461 C CA . TYR D 1 158 ? 152.972 132.170 162.360 1.00 9.30 163 TYR D CA 1
ATOM 9462 C C . TYR D 1 158 ? 152.384 132.286 160.960 1.00 12.35 163 TYR D C 1
ATOM 9463 O O . TYR D 1 158 ? 151.413 131.603 160.618 1.00 18.54 163 TYR D O 1
ATOM 9472 N N . MET D 1 159 ? 152.964 133.156 160.132 1.00 14.66 164 MET D N 1
ATOM 9473 C CA . MET D 1 159 ? 152.483 133.319 158.766 1.00 7.59 164 MET D CA 1
ATOM 9474 C C . MET D 1 159 ? 152.653 132.041 157.960 1.00 7.76 164 MET D C 1
ATOM 9475 O O . MET D 1 159 ? 151.817 131.728 157.105 1.00 9.15 164 MET D O 1
ATOM 9480 N N . LEU D 1 160 ? 153.726 131.291 158.214 1.00 9.07 165 LEU D N 1
ATOM 9481 C CA . LEU D 1 160 ? 153.963 130.063 157.466 1.00 10.42 165 LEU D CA 1
ATOM 9482 C C . LEU D 1 160 ? 153.034 128.940 157.913 1.00 17.19 165 LEU D C 1
ATOM 9483 O O . LEU D 1 160 ? 152.554 128.161 157.082 1.00 19.86 165 LEU D O 1
ATOM 9488 N N . THR D 1 161 ? 152.762 128.837 159.216 1.00 19.78 166 THR D N 1
ATOM 9489 C CA . THR D 1 161 ? 152.064 127.677 159.763 1.00 18.48 166 THR D CA 1
ATOM 9490 C C . THR D 1 161 ? 150.731 128.010 160.424 1.00 22.83 166 THR D C 1
ATOM 9491 O O . THR D 1 161 ? 150.120 127.118 161.025 1.00 30.58 166 THR D O 1
ATOM 9495 N N . GLU D 1 162 ? 150.281 129.268 160.365 1.00 20.76 167 GLU D N 1
ATOM 9496 C CA . GLU D 1 162 ? 148.967 129.683 160.858 1.00 23.56 167 GLU D CA 1
ATOM 9497 C C . GLU D 1 162 ? 148.877 129.592 162.382 1.00 25.15 167 GLU D C 1
ATOM 9498 O O . GLU D 1 162 ? 147.889 130.031 162.981 1.00 27.94 167 GLU D O 1
ATOM 9504 N N . ARG D 1 163 ? 149.917 129.072 163.027 1.00 25.69 168 ARG D N 1
ATOM 9505 C CA . ARG D 1 163 ? 149.930 128.880 164.470 1.00 24.16 168 ARG D CA 1
ATOM 9506 C C . ARG D 1 163 ? 151.087 129.650 165.090 1.00 22.08 168 ARG D C 1
ATOM 9507 O O . ARG D 1 163 ? 152.192 129.678 164.540 1.00 24.12 168 ARG D O 1
ATOM 9515 N N . GLU D 1 164 ? 150.824 130.273 166.232 1.00 18.69 169 GLU D N 1
ATOM 9516 C CA . GLU D 1 164 ? 151.865 131.007 166.939 1.00 21.63 169 GLU D CA 1
ATOM 9517 C C . GLU D 1 164 ? 152.911 130.034 167.472 1.00 27.35 169 GLU D C 1
ATOM 9518 O O . GLU D 1 164 ? 152.560 129.070 168.162 1.00 30.35 169 GLU D O 1
ATOM 9524 N N . PRO D 1 165 ? 154.191 130.245 167.181 1.00 25.87 170 PRO D N 1
ATOM 9525 C CA . PRO D 1 165 ? 155.225 129.306 167.618 1.00 29.73 170 PRO D CA 1
ATOM 9526 C C . PRO D 1 165 ? 155.625 129.512 169.072 1.00 31.39 170 PRO D C 1
ATOM 9527 O O . PRO D 1 165 ? 155.414 130.569 169.670 1.00 31.64 170 PRO D O 1
ATOM 9531 N N . ASP D 1 166 ? 156.213 128.463 169.633 1.00 26.38 171 ASP D N 1
ATOM 9532 C CA . ASP D 1 166 ? 156.751 128.537 170.985 1.00 32.42 171 ASP D CA 1
ATOM 9533 C C . ASP D 1 166 ? 157.933 129.501 171.000 1.00 37.70 171 ASP D C 1
ATOM 9534 O O . ASP D 1 166 ? 158.693 129.552 170.025 1.00 45.33 171 ASP D O 1
ATOM 9539 N N . PRO D 1 167 ? 158.116 130.291 172.068 1.00 35.55 172 PRO D N 1
ATOM 9540 C CA . PRO D 1 167 ? 159.245 131.234 172.107 1.00 34.65 172 PRO D CA 1
ATOM 9541 C C . PRO D 1 167 ? 160.603 130.572 171.929 1.00 30.56 172 PRO D C 1
ATOM 9542 O O . PRO D 1 167 ? 161.522 131.181 171.372 1.00 31.15 172 PRO D O 1
ATOM 9546 N N . VAL D 1 168 ? 160.746 129.331 172.399 1.00 28.40 173 VAL D N 1
ATOM 9547 C CA . VAL D 1 168 ? 161.999 128.607 172.200 1.00 31.46 173 VAL D CA 1
ATOM 9548 C C . VAL D 1 168 ? 162.253 128.380 170.716 1.00 30.73 173 VAL D C 1
ATOM 9549 O O . VAL D 1 168 ? 163.367 128.591 170.219 1.00 34.72 173 VAL D O 1
ATOM 9553 N N . ALA D 1 169 ? 161.221 127.951 169.983 1.00 29.41 174 ALA D N 1
ATOM 9554 C CA . ALA D 1 169 ? 161.364 127.746 168.546 1.00 24.84 174 ALA D CA 1
ATOM 9555 C C . ALA D 1 169 ? 161.675 129.053 167.828 1.00 21.69 174 ALA D C 1
ATOM 9556 O O . ALA D 1 169 ? 162.495 129.080 166.902 1.00 27.72 174 ALA D O 1
ATOM 9558 N N . ALA D 1 170 ? 161.026 130.145 168.239 1.00 18.31 175 ALA D N 1
ATOM 9559 C CA . ALA D 1 170 ? 161.306 131.443 167.634 1.00 19.30 175 ALA D CA 1
ATOM 9560 C C . ALA D 1 170 ? 162.748 131.866 167.879 1.00 17.33 175 ALA D C 1
ATOM 9561 O O . ALA D 1 170 ? 163.409 132.395 166.979 1.00 20.96 175 ALA D O 1
ATOM 9563 N N . ARG D 1 171 ? 163.256 131.640 169.093 1.00 19.90 176 ARG D N 1
ATOM 9564 C CA . ARG D 1 171 ? 164.647 131.972 169.387 1.00 19.06 176 ARG D CA 1
ATOM 9565 C C . ARG D 1 171 ? 165.607 131.129 168.556 1.00 17.92 176 ARG D C 1
ATOM 9566 O O . ARG D 1 171 ? 166.607 131.644 168.041 1.00 21.91 176 ARG D O 1
ATOM 9574 N N . ILE D 1 172 ? 165.325 129.831 168.421 1.00 15.06 177 ILE D N 1
ATOM 9575 C CA . ILE D 1 172 ? 166.183 128.969 167.610 1.00 12.77 177 ILE D CA 1
ATOM 9576 C C . ILE D 1 172 ? 166.192 129.440 166.160 1.00 17.25 177 ILE D C 1
ATOM 9577 O O . ILE D 1 172 ? 167.247 129.502 165.518 1.00 21.48 177 ILE D O 1
ATOM 9582 N N . PHE D 1 173 ? 165.018 129.785 165.625 1.00 16.64 178 PHE D N 1
ATOM 9583 C CA . PHE D 1 173 ? 164.944 130.270 164.251 1.00 9.85 178 PHE D CA 1
ATOM 9584 C C . PHE D 1 173 ? 165.685 131.592 164.087 1.00 9.62 178 PHE D C 1
ATOM 9585 O O . PHE D 1 173 ? 166.345 131.817 163.067 1.00 19.48 178 PHE D O 1
ATOM 9593 N N . ASP D 1 174 ? 165.583 132.482 165.078 1.00 6.93 179 ASP D N 1
ATOM 9594 C CA . ASP D 1 174 ? 166.303 133.750 165.014 1.00 7.09 179 ASP D CA 1
ATOM 9595 C C . ASP D 1 174 ? 167.812 133.534 165.011 1.00 9.95 179 ASP D C 1
ATOM 9596 O O . ASP D 1 174 ? 168.537 134.184 164.246 1.00 10.22 179 ASP D O 1
ATOM 9601 N N . ILE D 1 175 ? 168.305 132.626 165.855 1.00 12.10 180 ILE D N 1
ATOM 9602 C CA . ILE D 1 175 ? 169.742 132.359 165.881 1.00 9.83 180 ILE D CA 1
ATOM 9603 C C . ILE D 1 175 ? 170.185 131.709 164.575 1.00 8.98 180 ILE D C 1
ATOM 9604 O O . ILE D 1 175 ? 171.284 131.977 164.075 1.00 13.51 180 ILE D O 1
ATOM 9609 N N . CYS D 1 176 ? 169.341 130.848 164.000 1.00 7.73 181 CYS D N 1
ATOM 9610 C CA . CYS D 1 176 ? 169.661 130.258 162.703 1.00 8.14 181 CYS D CA 1
ATOM 9611 C C . CYS D 1 176 ? 169.749 131.324 161.617 1.00 6.68 181 CYS D C 1
ATOM 9612 O O . CYS D 1 176 ? 170.651 131.289 160.770 1.00 8.65 181 CYS D O 1
ATOM 9615 N N . LEU D 1 177 ? 168.816 132.280 161.624 1.00 6.06 182 LEU D N 1
ATOM 9616 C CA . LEU D 1 177 ? 168.869 133.378 160.664 1.00 3.77 182 LEU D CA 1
ATOM 9617 C C . LEU D 1 177 ? 170.133 134.207 160.849 1.00 4.27 182 LEU D C 1
ATOM 9618 O O . LEU D 1 177 ? 170.761 134.624 159.870 1.00 4.16 182 LEU D O 1
ATOM 9623 N N . THR D 1 178 ? 170.515 134.461 162.103 1.00 6.15 183 THR D N 1
ATOM 9624 C CA . THR D 1 178 ? 171.754 135.186 162.366 1.00 4.78 183 THR D CA 1
ATOM 9625 C C . THR D 1 178 ? 172.967 134.424 161.843 1.00 6.23 183 THR D C 1
ATOM 9626 O O . THR D 1 178 ? 173.877 135.028 161.262 1.00 9.74 183 THR D O 1
ATOM 9630 N N . LEU D 1 179 ? 172.990 133.102 162.028 1.00 7.06 184 LEU D N 1
ATOM 9631 C CA . LEU D 1 179 ? 174.102 132.298 161.529 1.00 6.33 184 LEU D CA 1
ATOM 9632 C C . LEU D 1 179 ? 174.196 132.358 160.010 1.00 5.28 184 LEU D C 1
ATOM 9633 O O . LEU D 1 179 ? 175.296 132.458 159.455 1.00 6.92 184 LEU D O 1
ATOM 9638 N N . HIS D 1 180 ? 173.059 132.298 159.323 1.00 7.24 185 HIS D N 1
ATOM 9639 C CA . HIS D 1 180 ? 173.034 132.311 157.866 1.00 7.13 185 HIS D CA 1
ATOM 9640 C C . HIS D 1 180 ? 172.912 133.713 157.282 1.00 5.81 185 HIS D C 1
ATOM 9641 O O . HIS D 1 180 ? 172.662 133.843 156.080 1.00 7.21 185 HIS D O 1
ATOM 9648 N N . ALA D 1 181 ? 173.076 134.756 158.100 1.00 5.33 186 ALA D N 1
ATOM 9649 C CA . ALA D 1 181 ? 172.939 136.121 157.602 1.00 2.65 186 ALA D CA 1
ATOM 9650 C C . ALA D 1 181 ? 173.966 136.447 156.527 1.00 2.23 186 ALA D C 1
ATOM 9651 O O . ALA D 1 181 ? 173.632 137.091 155.527 1.00 3.87 186 ALA D O 1
ATOM 9653 N N . GLU D 1 182 ? 175.212 136.020 156.713 1.00 6.04 187 GLU D N 1
ATOM 9654 C CA . GLU D 1 182 ? 176.280 136.295 155.761 1.00 7.84 187 GLU D CA 1
ATOM 9655 C C . GLU D 1 182 ? 177.490 135.452 156.132 1.00 10.56 187 GLU D C 1
ATOM 9656 O O . GLU D 1 182 ? 177.783 135.262 157.314 1.00 13.03 187 GLU D O 1
ATOM 9662 N N . HIS D 1 183 ? 178.177 134.935 155.113 1.00 13.89 188 HIS D N 1
ATOM 9663 C CA . HIS D 1 183 ? 179.410 134.186 155.331 1.00 25.63 188 HIS D CA 1
ATOM 9664 C C . HIS D 1 183 ? 180.621 134.895 154.741 1.00 28.47 188 HIS D C 1
ATOM 9665 O O . HIS D 1 183 ? 181.558 135.218 155.480 1.00 34.05 188 HIS D O 1
ATOM 9672 N N . THR D 1 184 ? 180.616 135.170 153.437 1.00 26.76 189 THR D N 1
ATOM 9673 C CA . THR D 1 184 ? 181.757 135.761 152.745 1.00 30.74 189 THR D CA 1
ATOM 9674 C C . THR D 1 184 ? 181.397 136.053 151.294 1.00 29.81 189 THR D C 1
ATOM 9675 O O . THR D 1 184 ? 180.263 135.808 150.871 1.00 29.09 189 THR D O 1
ATOM 9679 N N . ILE D 1 185 ? 182.349 136.591 150.531 1.00 25.56 190 ILE D N 1
ATOM 9680 C CA . ILE D 1 185 ? 182.143 136.801 149.104 1.00 24.62 190 ILE D CA 1
ATOM 9681 C C . ILE D 1 185 ? 181.880 135.461 148.426 1.00 25.28 190 ILE D C 1
ATOM 9682 O O . ILE D 1 185 ? 182.505 134.443 148.753 1.00 31.10 190 ILE D O 1
ATOM 9687 N N . ASN D 1 186 ? 180.917 135.444 147.512 1.00 17.71 191 ASN D N 1
ATOM 9688 C CA . ASN D 1 186 ? 180.575 134.238 146.764 1.00 13.55 191 ASN D CA 1
ATOM 9689 C C . ASN D 1 186 ? 179.888 134.667 145.472 1.00 11.86 191 ASN D C 1
ATOM 9690 O O . ASN D 1 186 ? 179.914 135.846 145.107 1.00 20.42 191 ASN D O 1
ATOM 9695 N N . ALA D 1 187 ? 179.273 133.708 144.775 1.00 9.22 192 ALA D N 1
ATOM 9696 C CA . ALA D 1 187 ? 178.656 134.006 143.486 1.00 5.29 192 ALA D CA 1
ATOM 9697 C C . ALA D 1 187 ? 177.494 134.981 143.638 1.00 4.59 192 ALA D C 1
ATOM 9698 O O . ALA D 1 187 ? 177.375 135.947 142.872 1.00 5.53 192 ALA D O 1
ATOM 9700 N N . SER D 1 188 ? 176.625 134.746 144.624 1.00 3.96 193 SER D N 1
ATOM 9701 C CA . SER D 1 188 ? 175.467 135.615 144.812 1.00 2.53 193 SER D CA 1
ATOM 9702 C C . SER D 1 188 ? 175.886 137.024 145.211 1.00 2.85 193 SER D C 1
ATOM 9703 O O . SER D 1 188 ? 175.369 138.009 144.668 1.00 4.99 193 SER D O 1
ATOM 9706 N N . THR D 1 189 ? 176.823 137.143 146.154 1.00 3.48 194 THR D N 1
ATOM 9707 C CA . THR D 1 189 ? 177.292 138.462 146.560 1.00 3.03 194 THR D CA 1
ATOM 9708 C C . THR D 1 189 ? 178.036 139.162 145.432 1.00 4.98 194 THR D C 1
ATOM 9709 O O . THR D 1 189 ? 177.893 140.378 145.258 1.00 8.97 194 THR D O 1
ATOM 9713 N N . PHE D 1 190 ? 178.834 138.420 144.659 1.00 4.89 195 PHE D N 1
ATOM 9714 C CA . PHE D 1 190 ? 179.523 139.021 143.522 1.00 3.52 195 PHE D CA 1
ATOM 9715 C C . PHE D 1 190 ? 178.532 139.548 142.493 1.00 4.03 195 PHE D C 1
ATOM 9716 O O . PHE D 1 190 ? 178.710 140.649 141.963 1.00 7.95 195 PHE D O 1
ATOM 9724 N N . SER D 1 191 ? 177.480 138.780 142.202 1.00 3.61 196 SER D N 1
ATOM 9725 C CA . SER D 1 191 ? 176.440 139.263 141.300 1.00 2.34 196 SER D CA 1
ATOM 9726 C C . SER D 1 191 ? 175.729 140.487 141.861 1.00 2.87 196 SER D C 1
ATOM 9727 O O . SER D 1 191 ? 175.412 141.415 141.106 1.00 6.70 196 SER D O 1
ATOM 9730 N N . ALA D 1 192 ? 175.473 140.506 143.171 1.00 3.24 197 ALA D N 1
ATOM 9731 C CA . ALA D 1 192 ? 174.848 141.672 143.786 1.00 3.66 197 ALA D CA 1
ATOM 9732 C C . ALA D 1 192 ? 175.716 142.914 143.627 1.00 4.86 197 ALA D C 1
ATOM 9733 O O . ALA D 1 192 ? 175.215 143.989 143.279 1.00 7.24 197 ALA D O 1
ATOM 9735 N N . MET D 1 193 ? 177.025 142.787 143.865 1.00 5.36 198 MET D N 1
ATOM 9736 C CA . MET D 1 193 ? 177.910 143.939 143.708 1.00 4.62 198 MET D CA 1
ATOM 9737 C C . MET D 1 193 ? 178.030 144.361 142.249 1.00 5.51 198 MET D C 1
ATOM 9738 O O . MET D 1 193 ? 178.111 145.557 141.951 1.00 8.64 198 MET D O 1
ATOM 9743 N N . VAL D 1 194 ? 178.048 143.398 141.325 1.00 5.50 199 VAL D N 1
ATOM 9744 C CA . VAL D 1 194 ? 178.112 143.744 139.908 1.00 5.92 199 VAL D CA 1
ATOM 9745 C C . VAL D 1 194 ? 176.869 144.520 139.491 1.00 5.34 199 VAL D C 1
ATOM 9746 O O . VAL D 1 194 ? 176.956 145.516 138.764 1.00 7.02 199 VAL D O 1
ATOM 9750 N N . THR D 1 195 ? 175.693 144.080 139.946 1.00 4.96 200 THR D N 1
ATOM 9751 C CA . THR D 1 195 ? 174.466 144.812 139.647 1.00 3.88 200 THR D CA 1
ATOM 9752 C C . THR D 1 195 ? 174.467 146.190 140.298 1.00 4.44 200 THR D C 1
ATOM 9753 O O . THR D 1 195 ? 174.027 147.172 139.688 1.00 5.89 200 THR D O 1
ATOM 9757 N N . ALA D 1 196 ? 174.961 146.286 141.535 1.00 5.22 201 ALA D N 1
ATOM 9758 C CA . ALA D 1 196 ? 174.937 147.552 142.259 1.00 4.72 201 ALA D CA 1
ATOM 9759 C C . ALA D 1 196 ? 175.972 148.545 141.749 1.00 8.08 201 ALA D C 1
ATOM 9760 O O . ALA D 1 196 ? 175.833 149.747 142.003 1.00 12.16 201 ALA D O 1
ATOM 9762 N N . SER D 1 197 ? 177.005 148.077 141.046 1.00 9.70 202 SER D N 1
ATOM 9763 C CA . SER D 1 197 ? 178.035 148.979 140.543 1.00 9.15 202 SER D CA 1
ATOM 9764 C C . SER D 1 197 ? 177.499 149.965 139.513 1.00 12.21 202 SER D C 1
ATOM 9765 O O . SER D 1 197 ? 178.163 150.969 139.232 1.00 21.28 202 SER D O 1
ATOM 9768 N N . THR D 1 198 ? 176.325 149.706 138.944 1.00 10.93 203 THR D N 1
ATOM 9769 C CA . THR D 1 198 ? 175.701 150.607 137.987 1.00 11.42 203 THR D CA 1
ATOM 9770 C C . THR D 1 198 ? 174.774 151.618 138.650 1.00 14.95 203 THR D C 1
ATOM 9771 O O . THR D 1 198 ? 174.026 152.306 137.947 1.00 19.78 203 THR D O 1
ATOM 9775 N N . LEU D 1 199 ? 174.804 151.716 139.982 1.00 17.07 204 LEU D N 1
ATOM 9776 C CA . LEU D 1 199 ? 173.976 152.658 140.737 1.00 14.07 204 LEU D CA 1
ATOM 9777 C C . LEU D 1 199 ? 172.489 152.425 140.475 1.00 16.00 204 LEU D C 1
ATOM 9778 O O . LEU D 1 199 ? 171.728 153.353 140.191 1.00 26.58 204 LEU D O 1
ATOM 9783 N N . THR D 1 200 ? 172.076 151.167 140.574 1.00 11.46 205 THR D N 1
ATOM 9784 C CA . THR D 1 200 ? 170.686 150.780 140.395 1.00 10.80 205 THR D CA 1
ATOM 9785 C C . THR D 1 200 ? 170.004 150.603 141.748 1.00 11.48 205 THR D C 1
ATOM 9786 O O . THR D 1 200 ? 170.650 150.571 142.798 1.00 16.40 205 THR D O 1
ATOM 9790 N N . ASP D 1 201 ? 168.678 150.495 141.709 1.00 11.34 206 ASP D N 1
ATOM 9791 C CA . ASP D 1 201 ? 167.897 150.358 142.926 1.00 7.13 206 ASP D CA 1
ATOM 9792 C C . ASP D 1 201 ? 168.187 149.019 143.602 1.00 4.57 206 ASP D C 1
ATOM 9793 O O . ASP D 1 201 ? 168.499 148.029 142.935 1.00 7.88 206 ASP D O 1
ATOM 9798 N N . PRO D 1 202 ? 168.098 148.968 144.935 1.00 3.31 207 PRO D N 1
ATOM 9799 C CA . PRO D 1 202 ? 168.411 147.716 145.644 1.00 3.08 207 PRO D CA 1
ATOM 9800 C C . PRO D 1 202 ? 167.468 146.570 145.324 1.00 3.48 207 PRO D C 1
ATOM 9801 O O . PRO D 1 202 ? 167.840 145.413 145.545 1.00 5.40 207 PRO D O 1
ATOM 9805 N N . TYR D 1 203 ? 166.260 146.847 144.829 1.00 3.05 208 TYR D N 1
ATOM 9806 C CA . TYR D 1 203 ? 165.338 145.767 144.491 1.00 1.96 208 TYR D CA 1
ATOM 9807 C C . TYR D 1 203 ? 165.857 144.943 143.317 1.00 3.57 208 TYR D C 1
ATOM 9808 O O . TYR D 1 203 ? 165.764 143.709 143.328 1.00 5.92 208 TYR D O 1
ATOM 9817 N N . ALA D 1 204 ? 166.420 145.605 142.304 1.00 2.43 209 ALA D N 1
ATOM 9818 C CA . ALA D 1 204 ? 167.045 144.879 141.203 1.00 1.54 209 ALA D CA 1
ATOM 9819 C C . ALA D 1 204 ? 168.251 144.080 141.675 1.00 1.93 209 ALA D C 1
ATOM 9820 O O . ALA D 1 204 ? 168.477 142.960 141.202 1.00 2.49 209 ALA D O 1
ATOM 9822 N N . VAL D 1 205 ? 169.034 144.638 142.602 1.00 2.09 210 VAL D N 1
ATOM 9823 C CA . VAL D 1 205 ? 170.169 143.914 143.164 1.00 1.64 210 VAL D CA 1
ATOM 9824 C C . VAL D 1 205 ? 169.698 142.656 143.883 1.00 1.57 210 VAL D C 1
ATOM 9825 O O . VAL D 1 205 ? 170.289 141.580 143.733 1.00 4.09 210 VAL D O 1
ATOM 9829 N N . VAL D 1 206 ? 168.631 142.772 144.675 1.00 1.09 211 VAL D N 1
ATOM 9830 C CA . VAL D 1 206 ? 168.102 141.619 145.394 1.00 0.84 211 VAL D CA 1
ATOM 9831 C C . VAL D 1 206 ? 167.574 140.575 144.419 1.00 0.80 211 VAL D C 1
ATOM 9832 O O . VAL D 1 206 ? 167.779 139.370 144.610 1.00 0.94 211 VAL D O 1
ATOM 9836 N N . ALA D 1 207 ? 166.888 141.013 143.360 1.00 0.97 212 ALA D N 1
ATOM 9837 C CA . ALA D 1 207 ? 166.384 140.069 142.366 1.00 0.70 212 ALA D CA 1
ATOM 9838 C C . ALA D 1 207 ? 167.523 139.330 141.671 1.00 1.32 212 ALA D C 1
ATOM 9839 O O . ALA D 1 207 ? 167.452 138.110 141.476 1.00 2.32 212 ALA D O 1
ATOM 9841 N N . SER D 1 208 ? 168.584 140.050 141.295 1.00 1.54 213 SER D N 1
ATOM 9842 C CA . SER D 1 208 ? 169.732 139.407 140.663 1.00 0.67 213 SER D CA 1
ATOM 9843 C C . SER D 1 208 ? 170.410 138.426 141.611 1.00 0.84 213 SER D C 1
ATOM 9844 O O . SER D 1 208 ? 170.797 137.322 141.205 1.00 1.78 213 SER D O 1
ATOM 9847 N N . ALA D 1 209 ? 170.567 138.813 142.880 1.00 0.87 214 ALA D N 1
ATOM 9848 C CA . ALA D 1 209 ? 171.172 137.919 143.858 1.00 0.53 214 ALA D CA 1
ATOM 9849 C C . ALA D 1 209 ? 170.334 136.667 144.073 1.00 0.56 214 ALA D C 1
ATOM 9850 O O . ALA D 1 209 ? 170.887 135.570 144.192 1.00 0.72 214 ALA D O 1
ATOM 9852 N N . VAL D 1 210 ? 169.008 136.806 144.125 1.00 0.57 215 VAL D N 1
ATOM 9853 C CA . VAL D 1 210 ? 168.137 135.642 144.261 1.00 0.58 215 VAL D CA 1
ATOM 9854 C C . VAL D 1 210 ? 168.250 134.740 143.038 1.00 1.20 215 VAL D C 1
ATOM 9855 O O . VAL D 1 210 ? 168.317 133.510 143.169 1.00 2.29 215 VAL D O 1
ATOM 9859 N N . GLY D 1 211 ? 168.276 135.326 141.840 1.00 1.05 216 GLY D N 1
ATOM 9860 C CA . GLY D 1 211 ? 168.432 134.521 140.639 1.00 0.62 216 GLY D CA 1
ATOM 9861 C C . GLY D 1 211 ? 169.737 133.749 140.626 1.00 1.14 216 GLY D C 1
ATOM 9862 O O . GLY D 1 211 ? 169.784 132.587 140.215 1.00 2.28 216 GLY D O 1
ATOM 9863 N N . THR D 1 212 ? 170.820 134.389 141.072 1.00 1.33 217 THR D N 1
ATOM 9864 C CA . THR D 1 212 ? 172.098 133.690 141.183 1.00 0.90 217 THR D CA 1
ATOM 9865 C C . THR D 1 212 ? 172.035 132.589 142.236 1.00 2.25 217 THR D C 1
ATOM 9866 O O . THR D 1 212 ? 172.573 131.494 142.040 1.00 6.61 217 THR D O 1
ATOM 9870 N N . LEU D 1 213 ? 171.376 132.865 143.364 1.00 2.72 218 LEU D N 1
ATOM 9871 C CA . LEU D 1 213 ? 171.312 131.908 144.463 1.00 2.59 218 LEU D CA 1
ATOM 9872 C C . LEU D 1 213 ? 170.432 130.709 144.142 1.00 3.99 218 LEU D C 1
ATOM 9873 O O . LEU D 1 213 ? 170.579 129.660 144.779 1.00 6.21 218 LEU D O 1
ATOM 9878 N N . ALA D 1 214 ? 169.526 130.835 143.167 1.00 4.99 219 ALA D N 1
ATOM 9879 C CA . ALA D 1 214 ? 168.646 129.718 142.833 1.00 7.59 219 ALA D CA 1
ATOM 9880 C C . ALA D 1 214 ? 169.445 128.483 142.433 1.00 11.73 219 ALA D C 1
ATOM 9881 O O . ALA D 1 214 ? 169.152 127.374 142.894 1.00 18.48 219 ALA D O 1
ATOM 9883 N N . GLY D 1 215 ? 170.455 128.653 141.584 1.00 12.25 220 GLY D N 1
ATOM 9884 C CA . GLY D 1 215 ? 171.362 127.582 141.248 1.00 18.09 220 GLY D CA 1
ATOM 9885 C C . GLY D 1 215 ? 170.699 126.449 140.492 1.00 24.25 220 GLY D C 1
ATOM 9886 O O . GLY D 1 215 ? 169.610 126.595 139.931 1.00 23.50 220 GLY D O 1
ATOM 9887 N N . PRO D 1 216 ? 171.352 125.288 140.465 1.00 27.00 221 PRO D N 1
ATOM 9888 C CA . PRO D 1 216 ? 170.769 124.135 139.776 1.00 26.25 221 PRO D CA 1
ATOM 9889 C C . PRO D 1 216 ? 169.633 123.530 140.582 1.00 32.92 221 PRO D C 1
ATOM 9890 O O . PRO D 1 216 ? 169.674 123.473 141.813 1.00 37.05 221 PRO D O 1
ATOM 9894 N N . LEU D 1 217 ? 168.604 123.082 139.864 1.00 32.58 222 LEU D N 1
ATOM 9895 C CA . LEU D 1 217 ? 167.403 122.473 140.433 1.00 30.06 222 LEU D CA 1
ATOM 9896 C C . LEU D 1 217 ? 166.671 123.400 141.396 1.00 32.63 222 LEU D C 1
ATOM 9897 O O . LEU D 1 217 ? 165.808 122.937 142.154 1.00 33.06 222 LEU D O 1
ATOM 9902 N N . HIS D 1 218 ? 166.993 124.696 141.384 1.00 33.24 223 HIS D N 1
ATOM 9903 C CA . HIS D 1 218 ? 166.368 125.686 142.264 1.00 26.72 223 HIS D CA 1
ATOM 9904 C C . HIS D 1 218 ? 166.496 125.295 143.734 1.00 24.83 223 HIS D C 1
ATOM 9905 O O . HIS D 1 218 ? 165.583 125.516 144.532 1.00 30.27 223 HIS D O 1
ATOM 9912 N N . GLY D 1 219 ? 167.635 124.715 144.104 1.00 29.63 224 GLY D N 1
ATOM 9913 C CA . GLY D 1 219 ? 167.843 124.300 145.479 1.00 36.54 224 GLY D CA 1
ATOM 9914 C C . GLY D 1 219 ? 169.300 123.992 145.738 1.00 44.94 224 GLY D C 1
ATOM 9915 O O . GLY D 1 219 ? 170.119 123.912 144.819 1.00 41.93 224 GLY D O 1
ATOM 9916 N N . GLY D 1 220 ? 169.613 123.820 147.023 1.00 53.01 225 GLY D N 1
ATOM 9917 C CA . GLY D 1 220 ? 170.950 123.511 147.464 1.00 57.73 225 GLY D CA 1
ATOM 9918 C C . GLY D 1 220 ? 171.079 122.095 147.997 1.00 53.33 225 GLY D C 1
ATOM 9919 O O . GLY D 1 220 ? 170.261 121.214 147.727 1.00 53.00 225 GLY D O 1
ATOM 9920 N N . ALA D 1 221 ? 172.143 121.889 148.773 1.00 51.62 226 ALA D N 1
ATOM 9921 C CA . ALA D 1 221 ? 172.425 120.597 149.384 1.00 53.87 226 ALA D CA 1
ATOM 9922 C C . ALA D 1 221 ? 171.729 120.412 150.727 1.00 55.43 226 ALA D C 1
ATOM 9923 O O . ALA D 1 221 ? 172.121 119.529 151.498 1.00 56.92 226 ALA D O 1
ATOM 9925 N N . ASN D 1 222 ? 170.713 121.221 151.025 1.00 48.33 227 ASN D N 1
ATOM 9926 C CA . ASN D 1 222 ? 169.984 121.105 152.279 1.00 43.50 227 ASN D CA 1
ATOM 9927 C C . ASN D 1 222 ? 168.887 120.049 152.234 1.00 41.91 227 ASN D C 1
ATOM 9928 O O . ASN D 1 222 ? 168.535 119.496 153.283 1.00 37.18 227 ASN D O 1
ATOM 9933 N N . GLU D 1 223 ? 168.345 119.757 151.053 1.00 51.21 228 GLU D N 1
ATOM 9934 C CA . GLU D 1 223 ? 167.311 118.743 150.890 1.00 48.56 228 GLU D CA 1
ATOM 9935 C C . GLU D 1 223 ? 167.872 117.386 150.495 1.00 56.15 228 GLU D C 1
ATOM 9936 O O . GLU D 1 223 ? 167.253 116.355 150.781 1.00 60.65 228 GLU D O 1
ATOM 9942 N N . GLU D 1 224 ? 169.035 117.361 149.839 1.00 55.73 229 GLU D N 1
ATOM 9943 C CA . GLU D 1 224 ? 169.655 116.089 149.484 1.00 53.17 229 GLU D CA 1
ATOM 9944 C C . GLU D 1 224 ? 170.083 115.311 150.721 1.00 53.53 229 GLU D C 1
ATOM 9945 O O . GLU D 1 224 ? 170.098 114.074 150.703 1.00 56.71 229 GLU D O 1
ATOM 9951 N N . VAL D 1 225 ? 170.429 116.013 151.802 1.00 52.54 230 VAL D N 1
ATOM 9952 C CA . VAL D 1 225 ? 170.738 115.337 153.059 1.00 53.22 230 VAL D CA 1
ATOM 9953 C C . VAL D 1 225 ? 169.514 114.591 153.572 1.00 52.69 230 VAL D C 1
ATOM 9954 O O . VAL D 1 225 ? 169.605 113.431 153.995 1.00 57.69 230 VAL D O 1
ATOM 9958 N N . LEU D 1 226 ? 168.348 115.242 153.539 1.00 47.48 231 LEU D N 1
ATOM 9959 C CA . LEU D 1 226 ? 167.112 114.565 153.910 1.00 52.99 231 LEU D CA 1
ATOM 9960 C C . LEU D 1 226 ? 166.797 113.419 152.958 1.00 58.10 231 LEU D C 1
ATOM 9961 O O . LEU D 1 226 ? 166.241 112.401 153.381 1.00 60.40 231 LEU D O 1
ATOM 9966 N N . ASP D 1 227 ? 167.137 113.567 151.676 1.00 58.27 232 ASP D N 1
ATOM 9967 C CA . ASP D 1 227 ? 166.927 112.480 150.724 1.00 57.84 232 ASP D CA 1
ATOM 9968 C C . ASP D 1 227 ? 167.754 111.255 151.097 1.00 56.41 232 ASP D C 1
ATOM 9969 O O . ASP D 1 227 ? 167.240 110.130 151.117 1.00 60.14 232 ASP D O 1
ATOM 9974 N N . MET D 1 228 ? 169.038 111.454 151.410 1.00 60.15 233 MET D N 1
ATOM 9975 C CA . MET D 1 228 ? 169.868 110.338 151.859 1.00 57.52 233 MET D CA 1
ATOM 9976 C C . MET D 1 228 ? 169.354 109.748 153.164 1.00 54.78 233 MET D C 1
ATOM 9977 O O . MET D 1 228 ? 169.349 108.522 153.335 1.00 58.91 233 MET D O 1
ATOM 9982 N N . LEU D 1 229 ? 168.927 110.602 154.096 1.00 51.97 234 LEU D N 1
ATOM 9983 C CA . LEU D 1 229 ? 168.415 110.126 155.373 1.00 53.81 234 LEU D CA 1
ATOM 9984 C C . LEU D 1 229 ? 167.165 109.271 155.205 1.00 57.48 234 LEU D C 1
ATOM 9985 O O . LEU D 1 229 ? 167.021 108.250 155.888 1.00 58.90 234 LEU D O 1
ATOM 9990 N N . GLU D 1 230 ? 166.258 109.667 154.310 1.00 58.41 235 GLU D N 1
ATOM 9991 C CA . GLU D 1 230 ? 165.089 108.848 154.016 1.00 61.52 235 GLU D CA 1
ATOM 9992 C C . GLU D 1 230 ? 165.463 107.581 153.259 1.00 61.31 235 GLU D C 1
ATOM 9993 O O . GLU D 1 230 ? 164.819 106.542 153.442 1.00 58.05 235 GLU D O 1
ATOM 9999 N N . ALA D 1 231 ? 166.490 107.647 152.407 1.00 62.31 236 ALA D N 1
ATOM 10000 C CA . ALA D 1 231 ? 166.956 106.451 151.714 1.00 61.65 236 ALA D CA 1
ATOM 10001 C C . ALA D 1 231 ? 167.480 105.415 152.700 1.00 62.31 236 ALA D C 1
ATOM 10002 O O . ALA D 1 231 ? 167.239 104.214 152.532 1.00 59.69 236 ALA D O 1
ATOM 10004 N N . ILE D 1 232 ? 168.208 105.859 153.727 1.00 60.29 237 ILE D N 1
ATOM 10005 C CA . ILE D 1 232 ? 168.664 104.935 154.764 1.00 61.77 237 ILE D CA 1
ATOM 10006 C C . ILE D 1 232 ? 167.467 104.329 155.489 1.00 62.31 237 ILE D C 1
ATOM 10007 O O . ILE D 1 232 ? 167.360 103.106 155.638 1.00 62.31 237 ILE D O 1
ATOM 10012 N N . GLY D 1 233 ? 166.552 105.177 155.950 1.00 62.31 238 GLY D N 1
ATOM 10013 C CA . GLY D 1 233 ? 165.258 104.732 156.432 1.00 59.93 238 GLY D CA 1
ATOM 10014 C C . GLY D 1 233 ? 165.240 104.025 157.772 1.00 62.31 238 GLY D C 1
ATOM 10015 O O . GLY D 1 233 ? 164.172 103.617 158.238 1.00 62.31 238 GLY D O 1
ATOM 10016 N N . SER D 1 234 ? 166.399 103.877 158.409 1.00 62.31 239 SER D N 1
ATOM 10017 C CA . SER D 1 234 ? 166.467 103.182 159.690 1.00 62.31 239 SER D CA 1
ATOM 10018 C C . SER D 1 234 ? 167.783 103.528 160.368 1.00 62.31 239 SER D C 1
ATOM 10019 O O . SER D 1 234 ? 168.691 104.090 159.751 1.00 62.31 239 SER D O 1
ATOM 10022 N N . VAL D 1 235 ? 167.873 103.179 161.650 1.00 60.27 240 VAL D N 1
ATOM 10023 C CA . VAL D 1 235 ? 169.079 103.420 162.433 1.00 62.31 240 VAL D CA 1
ATOM 10024 C C . VAL D 1 235 ? 169.990 102.205 162.337 1.00 62.31 240 VAL D C 1
ATOM 10025 O O . VAL D 1 235 ? 171.063 102.168 162.953 1.00 62.31 240 VAL D O 1
ATOM 10029 N N . GLU D 1 236 ? 169.572 101.201 161.564 1.00 62.31 241 GLU D N 1
ATOM 10030 C CA . GLU D 1 236 ? 170.356 99.988 161.364 1.00 62.14 241 GLU D CA 1
ATOM 10031 C C . GLU D 1 236 ? 170.839 99.847 159.924 1.00 62.31 241 GLU D C 1
ATOM 10032 O O . GLU D 1 236 ? 171.435 98.825 159.571 1.00 62.31 241 GLU D O 1
ATOM 10038 N N . ASN D 1 237 ? 170.594 100.854 159.087 1.00 62.31 242 ASN D N 1
ATOM 10039 C CA . ASN D 1 237 ? 171.051 100.844 157.705 1.00 62.31 242 ASN D CA 1
ATOM 10040 C C . ASN D 1 237 ? 172.098 101.910 157.416 1.00 62.07 242 ASN D C 1
ATOM 10041 O O . ASN D 1 237 ? 172.449 102.108 156.246 1.00 53.30 242 ASN D O 1
ATOM 10046 N N . VAL D 1 238 ? 172.597 102.608 158.437 1.00 62.31 243 VAL D N 1
ATOM 10047 C CA . VAL D 1 238 ? 173.604 103.642 158.211 1.00 62.31 243 VAL D CA 1
ATOM 10048 C C . VAL D 1 238 ? 174.908 103.017 157.727 1.00 62.31 243 VAL D C 1
ATOM 10049 O O . VAL D 1 238 ? 175.524 103.491 156.763 1.00 62.31 243 VAL D O 1
ATOM 10053 N N . GLU D 1 239 ? 175.348 101.947 158.385 1.00 62.31 244 GLU D N 1
ATOM 10054 C CA . GLU D 1 239 ? 176.563 101.246 157.986 1.00 62.31 244 GLU D CA 1
ATOM 10055 C C . GLU D 1 239 ? 176.306 100.298 156.816 1.00 62.31 244 GLU D C 1
ATOM 10056 O O . GLU D 1 239 ? 177.078 100.308 155.849 1.00 57.33 244 GLU D O 1
ATOM 10062 N N . PRO D 1 240 ? 175.249 99.458 156.851 1.00 62.31 245 PRO D N 1
ATOM 10063 C CA . PRO D 1 240 ? 175.047 98.600 155.676 1.00 62.31 245 PRO D CA 1
ATOM 10064 C C . PRO D 1 240 ? 174.636 99.381 154.431 1.00 56.71 245 PRO D C 1
ATOM 10065 O O . PRO D 1 240 ? 173.879 100.348 154.510 0.00 57.88 245 PRO D O 1
ATOM 10069 N N . ILE D 1 252 ? 180.386 112.735 150.127 1.00 61.99 257 ILE D N 1
ATOM 10070 C CA . ILE D 1 252 ? 178.967 112.524 150.376 1.00 62.31 257 ILE D CA 1
ATOM 10071 C C . ILE D 1 252 ? 178.363 113.837 150.854 1.00 62.31 257 ILE D C 1
ATOM 10072 O O . ILE D 1 252 ? 178.961 114.566 151.652 1.00 62.31 257 ILE D O 1
ATOM 10077 N N . MET D 1 253 ? 177.181 114.152 150.330 1.00 61.52 258 MET D N 1
ATOM 10078 C CA . MET D 1 253 ? 176.530 115.412 150.662 1.00 58.47 258 MET D CA 1
ATOM 10079 C C . MET D 1 253 ? 176.148 115.453 152.137 1.00 58.55 258 MET D C 1
ATOM 10080 O O . MET D 1 253 ? 175.667 114.466 152.703 1.00 60.67 258 MET D O 1
ATOM 10085 N N . GLY D 1 254 ? 176.365 116.608 152.757 1.00 60.01 259 GLY D N 1
ATOM 10086 C CA . GLY D 1 254 ? 176.183 116.762 154.185 1.00 60.86 259 GLY D CA 1
ATOM 10087 C C . GLY D 1 254 ? 177.449 116.680 155.006 1.00 62.31 259 GLY D C 1
ATOM 10088 O O . GLY D 1 254 ? 177.365 116.660 156.240 1.00 61.34 259 GLY D O 1
ATOM 10089 N N . PHE D 1 255 ? 178.617 116.629 154.366 1.00 62.31 260 PHE D N 1
ATOM 10090 C CA . PHE D 1 255 ? 179.893 116.598 155.063 1.00 62.31 260 PHE D CA 1
ATOM 10091 C C . PHE D 1 255 ? 180.936 117.333 154.235 1.00 62.31 260 PHE D C 1
ATOM 10092 O O . PHE D 1 255 ? 180.848 117.389 153.005 1.00 60.25 260 PHE D O 1
ATOM 10100 N N . GLY D 1 256 ? 181.925 117.895 154.920 1.00 62.31 261 GLY D N 1
ATOM 10101 C CA . GLY D 1 256 ? 183.024 118.572 154.266 1.00 62.31 261 GLY D CA 1
ATOM 10102 C C . GLY D 1 256 ? 182.719 120.027 153.953 1.00 62.31 261 GLY D C 1
ATOM 10103 O O . GLY D 1 256 ? 181.576 120.482 153.992 1.00 62.31 261 GLY D O 1
ATOM 10104 N N . HIS D 1 257 ? 183.780 120.765 153.634 1.00 62.31 262 HIS D N 1
ATOM 10105 C CA . HIS D 1 257 ? 183.658 122.169 153.267 1.00 62.31 262 HIS D CA 1
ATOM 10106 C C . HIS D 1 257 ? 184.869 122.559 152.433 1.00 60.67 262 HIS D C 1
ATOM 10107 O O . HIS D 1 257 ? 185.906 121.891 152.461 1.00 62.31 262 HIS D O 1
ATOM 10114 N N . ARG D 1 258 ? 184.724 123.654 151.690 1.00 59.81 263 ARG D N 1
ATOM 10115 C CA . ARG D 1 258 ? 185.770 124.131 150.795 1.00 62.31 263 ARG D CA 1
ATOM 10116 C C . ARG D 1 258 ? 186.661 125.197 151.419 1.00 62.31 263 ARG D C 1
ATOM 10117 O O . ARG D 1 258 ? 187.623 125.630 150.776 1.00 62.31 263 ARG D O 1
ATOM 10125 N N . VAL D 1 259 ? 186.377 125.631 152.646 1.00 62.21 264 VAL D N 1
ATOM 10126 C CA . VAL D 1 259 ? 187.147 126.705 153.266 1.00 62.31 264 VAL D CA 1
ATOM 10127 C C . VAL D 1 259 ? 187.782 126.222 154.562 1.00 62.31 264 VAL D C 1
ATOM 10128 O O . VAL D 1 259 ? 189.010 126.200 154.694 1.00 57.56 264 VAL D O 1
ATOM 10132 N N . TYR D 1 260 ? 186.952 125.834 155.525 1.00 62.23 265 TYR D N 1
ATOM 10133 C CA . TYR D 1 260 ? 187.429 125.456 156.846 1.00 62.31 265 TYR D CA 1
ATOM 10134 C C . TYR D 1 260 ? 188.057 124.068 156.824 1.00 62.31 265 TYR D C 1
ATOM 10135 O O . TYR D 1 260 ? 187.612 123.171 156.104 1.00 62.31 265 TYR D O 1
ATOM 10144 N N . LYS D 1 261 ? 189.110 123.904 157.629 1.00 62.31 266 LYS D N 1
ATOM 10145 C CA . LYS D 1 261 ? 189.810 122.635 157.743 1.00 58.38 266 LYS D CA 1
ATOM 10146 C C . LYS D 1 261 ? 189.701 121.990 159.117 1.00 58.88 266 LYS D C 1
ATOM 10147 O O . LYS D 1 261 ? 189.844 120.766 159.212 1.00 59.87 266 LYS D O 1
ATOM 10153 N N . VAL D 1 262 ? 189.453 122.763 160.173 1.00 61.23 267 VAL D N 1
ATOM 10154 C CA . VAL D 1 262 ? 189.311 122.199 161.512 1.00 62.03 267 VAL D CA 1
ATOM 10155 C C . VAL D 1 262 ? 187.843 121.896 161.797 1.00 61.34 267 VAL D C 1
ATOM 10156 O O . VAL D 1 262 ? 187.489 120.748 162.088 1.00 62.31 267 VAL D O 1
ATOM 10160 N N . LYS D 1 263 ? 186.979 122.906 161.700 1.00 57.50 268 LYS D N 1
ATOM 10161 C CA . LYS D 1 263 ? 185.546 122.741 161.900 1.00 58.40 268 LYS D CA 1
ATOM 10162 C C . LYS D 1 263 ? 184.849 124.043 161.541 1.00 58.68 268 LYS D C 1
ATOM 10163 O O . LYS D 1 263 ? 185.397 125.125 161.765 1.00 54.66 268 LYS D O 1
ATOM 10169 N N . ASP D 1 264 ? 183.650 123.931 160.986 1.00 54.26 269 ASP D N 1
ATOM 10170 C CA . ASP D 1 264 ? 182.831 125.100 160.707 1.00 47.12 269 ASP D CA 1
ATOM 10171 C C . ASP D 1 264 ? 182.357 125.698 162.028 1.00 42.97 269 ASP D C 1
ATOM 10172 O O . ASP D 1 264 ? 181.668 125.008 162.795 1.00 43.90 269 ASP D O 1
ATOM 10177 N N . PRO D 1 265 ? 182.698 126.953 162.341 1.00 39.43 270 PRO D N 1
ATOM 10178 C CA . PRO D 1 265 ? 182.263 127.521 163.626 1.00 35.84 270 PRO D CA 1
ATOM 10179 C C . PRO D 1 265 ? 180.761 127.706 163.733 1.00 34.64 270 PRO D C 1
ATOM 10180 O O . PRO D 1 265 ? 180.240 127.737 164.854 1.00 39.21 270 PRO D O 1
ATOM 10184 N N . ARG D 1 266 ? 180.049 127.827 162.612 1.00 33.79 271 ARG D N 1
ATOM 10185 C CA . ARG D 1 266 ? 178.593 127.850 162.647 1.00 32.23 271 ARG D CA 1
ATOM 10186 C C . ARG D 1 266 ? 177.997 126.472 162.895 1.00 33.19 271 ARG D C 1
ATOM 10187 O O . ARG D 1 266 ? 176.894 126.377 163.450 1.00 38.21 271 ARG D O 1
ATOM 10195 N N . ALA D 1 267 ? 178.702 125.410 162.497 1.00 34.31 272 ALA D N 1
ATOM 10196 C CA . ALA D 1 267 ? 178.187 124.055 162.644 1.00 33.18 272 ALA D CA 1
ATOM 10197 C C . ALA D 1 267 ? 178.010 123.654 164.101 1.00 36.24 272 ALA D C 1
ATOM 10198 O O . ALA D 1 267 ? 177.026 122.985 164.433 1.00 39.51 272 ALA D O 1
ATOM 10200 N N . VAL D 1 268 ? 178.943 124.032 164.979 1.00 32.17 273 VAL D N 1
ATOM 10201 C CA . VAL D 1 268 ? 178.816 123.663 166.386 1.00 31.68 273 VAL D CA 1
ATOM 10202 C C . VAL D 1 268 ? 177.604 124.344 167.016 1.00 33.42 273 VAL D C 1
ATOM 10203 O O . VAL D 1 268 ? 176.838 123.714 167.759 1.00 40.79 273 VAL D O 1
ATOM 10207 N N . ILE D 1 269 ? 177.393 125.628 166.716 1.00 27.04 274 ILE D N 1
ATOM 10208 C CA . ILE D 1 269 ? 176.218 126.318 167.237 1.00 26.84 274 ILE D CA 1
ATOM 10209 C C . ILE D 1 269 ? 174.943 125.715 166.671 1.00 27.56 274 ILE D C 1
ATOM 10210 O O . ILE D 1 269 ? 173.962 125.537 167.403 1.00 36.26 274 ILE D O 1
ATOM 10215 N N . LEU D 1 270 ? 174.925 125.393 165.375 1.00 24.98 275 LEU D N 1
ATOM 10216 C CA . LEU D 1 270 ? 173.735 124.790 164.785 1.00 26.72 275 LEU D CA 1
ATOM 10217 C C . LEU D 1 270 ? 173.426 123.437 165.410 1.00 31.57 275 LEU D C 1
ATOM 10218 O O . LEU D 1 270 ? 172.258 123.130 165.676 1.00 39.49 275 LEU D O 1
ATOM 10223 N N . GLN D 1 271 ? 174.452 122.619 165.652 1.00 34.30 276 GLN D N 1
ATOM 10224 C CA . GLN D 1 271 ? 174.250 121.324 166.293 1.00 40.02 276 GLN D CA 1
ATOM 10225 C C . GLN D 1 271 ? 173.738 121.479 167.720 1.00 37.98 276 GLN D C 1
ATOM 10226 O O . GLN D 1 271 ? 172.843 120.738 168.142 1.00 40.14 276 GLN D O 1
ATOM 10232 N N . ASN D 1 272 ? 174.288 122.436 168.474 1.00 33.29 277 ASN D N 1
ATOM 10233 C CA . ASN D 1 272 ? 173.797 122.674 169.827 1.00 35.02 277 ASN D CA 1
ATOM 10234 C C . ASN D 1 272 ? 172.338 123.116 169.815 1.00 37.93 277 ASN D C 1
ATOM 10235 O O . ASN D 1 272 ? 171.530 122.644 170.628 1.00 43.99 277 ASN D O 1
ATOM 10240 N N . LEU D 1 273 ? 171.981 124.019 168.898 1.00 33.44 278 LEU D N 1
ATOM 10241 C CA . LEU D 1 273 ? 170.595 124.467 168.799 1.00 29.34 278 LEU D CA 1
ATOM 10242 C C . LEU D 1 273 ? 169.667 123.321 168.421 1.00 31.15 278 LEU D C 1
ATOM 10243 O O . LEU D 1 273 ? 168.569 123.199 168.975 1.00 37.21 278 LEU D O 1
ATOM 10248 N N . ALA D 1 274 ? 170.084 122.478 167.474 1.00 30.35 279 ALA D N 1
ATOM 10249 C CA . ALA D 1 274 ? 169.261 121.342 167.076 1.00 34.33 279 ALA D CA 1
ATOM 10250 C C . ALA D 1 274 ? 169.059 120.383 168.240 1.00 39.77 279 ALA D C 1
ATOM 10251 O O . ALA D 1 274 ? 167.943 119.903 168.479 1.00 44.58 279 ALA D O 1
ATOM 10253 N N . GLU D 1 275 ? 170.131 120.098 168.982 1.00 40.74 280 GLU D N 1
ATOM 10254 C CA . GLU D 1 275 ? 170.027 119.204 170.130 1.00 39.31 280 GLU D CA 1
ATOM 10255 C C . GLU D 1 275 ? 169.079 119.770 171.180 1.00 37.51 280 GLU D C 1
ATOM 10256 O O . GLU D 1 275 ? 168.221 119.055 171.709 1.00 45.44 280 GLU D O 1
ATOM 10262 N N . GLN D 1 276 ? 169.211 121.064 171.483 1.00 34.20 281 GLN D N 1
ATOM 10263 C CA . GLN D 1 276 ? 168.340 121.680 172.480 1.00 35.49 281 GLN D CA 1
ATOM 10264 C C . GLN D 1 276 ? 166.883 121.667 172.031 1.00 41.05 281 GLN D C 1
ATOM 10265 O O . GLN D 1 276 ? 165.987 121.316 172.811 1.00 44.81 281 GLN D O 1
ATOM 10271 N N . LEU D 1 277 ? 166.628 122.032 170.772 1.00 37.99 282 LEU D N 1
ATOM 10272 C CA . LEU D 1 277 ? 165.260 122.083 170.267 1.00 36.94 282 LEU D CA 1
ATOM 10273 C C . LEU D 1 277 ? 164.623 120.701 170.257 1.00 39.37 282 LEU D C 1
ATOM 10274 O O . LEU D 1 277 ? 163.452 120.544 170.619 1.00 46.52 282 LEU D O 1
ATOM 10279 N N . PHE D 1 278 ? 165.379 119.683 169.846 1.00 38.57 283 PHE D N 1
ATOM 10280 C CA . PHE D 1 278 ? 164.853 118.326 169.820 1.00 41.59 283 PHE D CA 1
ATOM 10281 C C . PHE D 1 278 ? 164.675 117.730 171.209 1.00 49.20 283 PHE D C 1
ATOM 10282 O O . PHE D 1 278 ? 163.753 116.931 171.404 1.00 51.99 283 PHE D O 1
ATOM 10290 N N . ASP D 1 279 ? 165.525 118.089 172.173 1.00 48.01 284 ASP D N 1
ATOM 10291 C C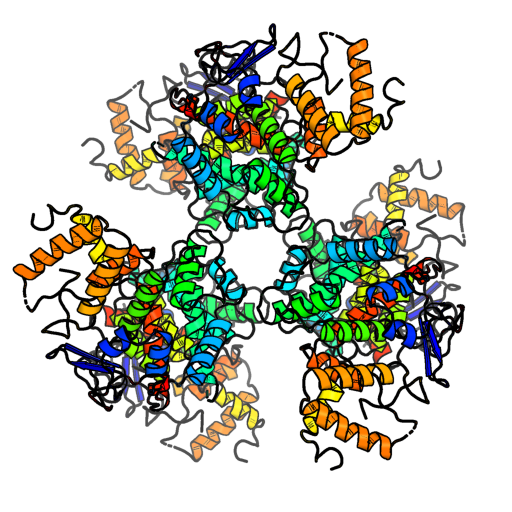A . ASP D 1 279 ? 165.331 117.611 173.536 1.00 44.45 284 ASP D CA 1
ATOM 10292 C C . ASP D 1 279 ? 164.114 118.266 174.174 1.00 45.27 284 ASP D C 1
ATOM 10293 O O . ASP D 1 279 ? 163.364 117.618 174.912 1.00 48.98 284 ASP D O 1
ATOM 10298 N N . ILE D 1 280 ? 163.903 119.556 173.902 1.00 48.24 285 ILE D N 1
ATOM 10299 C CA . ILE D 1 280 ? 162.739 120.240 174.453 1.00 52.31 285 ILE D CA 1
ATOM 10300 C C . ILE D 1 280 ? 161.453 119.752 173.791 1.00 49.59 285 ILE D C 1
ATOM 10301 O O . ILE D 1 280 ? 160.445 119.526 174.472 1.00 50.68 285 ILE D O 1
ATOM 10306 N N . PHE D 1 281 ? 161.465 119.562 172.471 1.00 46.72 286 PHE D N 1
ATOM 10307 C CA . PHE D 1 281 ? 160.257 119.262 171.711 1.00 48.95 286 PHE D CA 1
ATOM 10308 C C . PHE D 1 281 ? 160.115 117.779 171.381 1.00 53.76 286 PHE D C 1
ATOM 10309 O O . PHE D 1 281 ? 159.246 117.406 170.588 1.00 56.95 286 PHE D O 1
ATOM 10317 N N . GLY D 1 282 ? 160.949 116.925 171.970 1.00 56.40 287 GLY D N 1
ATOM 10318 C CA . GLY D 1 282 ? 160.841 115.498 171.738 1.00 58.87 287 GLY D CA 1
ATOM 10319 C C . GLY D 1 282 ? 161.590 115.020 170.511 1.00 55.78 287 GLY D C 1
ATOM 10320 O O . GLY D 1 282 ? 161.610 115.699 169.480 1.00 51.82 287 GLY D O 1
ATOM 10321 N N . HIS D 1 283 ? 162.212 113.848 170.612 1.00 54.74 288 HIS D N 1
ATOM 10322 C CA . HIS D 1 283 ? 162.998 113.310 169.514 1.00 50.99 288 HIS D CA 1
ATOM 10323 C C . HIS D 1 283 ? 162.097 112.803 168.390 1.00 53.07 288 HIS D C 1
ATOM 10324 O O . HIS D 1 283 ? 160.922 112.484 168.588 1.00 52.92 288 HIS D O 1
ATOM 10331 N N . ASP D 1 284 ? 162.673 112.731 167.199 1.00 59.64 289 ASP D N 1
ATOM 10332 C CA . ASP D 1 284 ? 162.017 112.251 165.994 1.00 59.74 289 ASP D CA 1
ATOM 10333 C C . ASP D 1 284 ? 162.888 111.187 165.349 1.00 59.25 289 ASP D C 1
ATOM 10334 O O . ASP D 1 284 ? 164.111 111.181 165.531 1.00 58.60 289 ASP D O 1
ATOM 10339 N N . PRO D 1 285 ? 162.287 110.255 164.600 1.00 62.31 290 PRO D N 1
ATOM 10340 C CA . PRO D 1 285 ? 163.100 109.183 163.996 1.00 62.31 290 PRO D CA 1
ATOM 10341 C C . PRO D 1 285 ? 164.180 109.690 163.057 1.00 59.46 290 PRO D C 1
ATOM 10342 O O . PRO D 1 285 ? 165.283 109.124 163.029 1.00 58.31 290 PRO D O 1
ATOM 10346 N N . TYR D 1 286 ? 163.903 110.748 162.287 1.00 57.68 291 TYR D N 1
ATOM 10347 C CA . TYR D 1 286 ? 164.912 111.248 161.361 1.00 54.64 291 TYR D CA 1
ATOM 10348 C C . TYR D 1 286 ? 166.100 111.834 162.114 1.00 57.52 291 TYR D C 1
ATOM 10349 O O . TYR D 1 286 ? 167.244 111.729 161.657 1.00 56.62 291 TYR D O 1
ATOM 10358 N N . TYR D 1 287 ? 165.854 112.426 163.286 1.00 56.03 292 TYR D N 1
ATOM 10359 C CA . TYR D 1 287 ? 166.965 112.837 164.138 1.00 56.97 292 TYR D CA 1
ATOM 10360 C C . TYR D 1 287 ? 167.793 111.628 164.554 1.00 60.26 292 TYR D C 1
ATOM 10361 O O . TYR D 1 287 ? 169.024 111.696 164.606 1.00 59.82 292 TYR D O 1
ATOM 10370 N N . GLU D 1 288 ? 167.127 110.516 164.878 1.00 61.19 293 GLU D N 1
ATOM 10371 C CA . GLU D 1 288 ? 167.847 109.315 165.290 1.00 59.80 293 GLU D CA 1
ATOM 10372 C C . GLU D 1 288 ? 168.732 108.789 164.168 1.00 58.97 293 GLU D C 1
ATOM 10373 O O . GLU D 1 288 ? 169.892 108.424 164.403 1.00 62.31 293 GLU D O 1
ATOM 10379 N N . ILE D 1 289 ? 168.210 108.751 162.938 1.00 57.68 294 ILE D N 1
ATOM 10380 C CA . ILE D 1 289 ? 169.037 108.320 161.813 1.00 55.53 294 ILE D CA 1
ATOM 10381 C C . ILE D 1 289 ? 170.168 109.308 161.556 1.00 59.86 294 ILE D C 1
ATOM 10382 O O . ILE D 1 289 ? 171.280 108.907 161.189 1.00 61.97 294 ILE D O 1
ATOM 10387 N N . ALA D 1 290 ? 169.915 110.606 161.747 1.00 61.40 295 ALA D N 1
ATOM 10388 C CA . ALA D 1 290 ? 170.973 111.599 161.578 1.00 61.60 295 ALA D CA 1
ATOM 10389 C C . ALA D 1 290 ? 172.095 111.384 162.586 1.00 59.82 295 ALA D C 1
ATOM 10390 O O . ALA D 1 290 ? 173.279 111.441 162.235 1.00 59.48 295 ALA D O 1
ATOM 10392 N N . VAL D 1 291 ? 171.741 111.135 163.849 1.00 56.79 296 VAL D N 1
ATOM 10393 C CA . VAL D 1 291 ? 172.750 110.855 164.867 1.00 59.48 296 VAL D CA 1
ATOM 10394 C C . VAL D 1 291 ? 173.507 109.579 164.534 1.00 59.98 296 VAL D C 1
ATOM 10395 O O . VAL D 1 291 ? 174.738 109.528 164.659 1.00 62.31 296 VAL D O 1
ATOM 10399 N N . ALA D 1 292 ? 172.794 108.534 164.107 1.00 60.25 297 ALA D N 1
ATOM 10400 C CA . ALA D 1 292 ? 173.450 107.271 163.788 1.00 59.73 297 ALA D CA 1
ATOM 10401 C C . ALA D 1 292 ? 174.439 107.433 162.640 1.00 57.90 297 ALA D C 1
ATOM 10402 O O . ALA D 1 292 ? 175.544 106.879 162.687 1.00 56.46 297 ALA D O 1
ATOM 10404 N N . VAL D 1 293 ? 174.065 108.182 161.604 1.00 58.88 298 VAL D N 1
ATOM 10405 C CA . VAL D 1 293 ? 174.970 108.362 160.473 1.00 62.31 298 VAL D CA 1
ATOM 10406 C C . VAL D 1 293 ? 176.131 109.282 160.841 1.00 62.28 298 VAL D C 1
ATOM 10407 O O . VAL D 1 293 ? 177.270 109.051 160.419 1.00 62.31 298 VAL D O 1
ATOM 10411 N N . GLU D 1 294 ? 175.886 110.319 161.651 1.00 61.00 299 GLU D N 1
ATOM 10412 C CA . GLU D 1 294 ? 176.956 111.261 161.962 1.00 62.31 299 GLU D CA 1
ATOM 10413 C C . GLU D 1 294 ? 177.975 110.665 162.926 1.00 62.07 299 GLU D C 1
ATOM 10414 O O . GLU D 1 294 ? 179.174 110.943 162.800 1.00 62.31 299 GLU D O 1
ATOM 10420 N N . LYS D 1 295 ? 177.535 109.840 163.882 1.00 61.25 300 LYS D N 1
ATOM 10421 C CA . LYS D 1 295 ? 178.486 109.217 164.795 1.00 58.56 300 LYS D CA 1
ATOM 10422 C C . LYS D 1 295 ? 179.346 108.179 164.088 1.00 58.75 300 LYS D C 1
ATOM 10423 O O . LYS D 1 295 ? 180.493 107.952 164.489 1.00 56.67 300 LYS D O 1
ATOM 10429 N N . ALA D 1 296 ? 178.815 107.542 163.042 1.00 59.80 301 ALA D N 1
ATOM 10430 C CA . ALA D 1 296 ? 179.617 106.625 162.242 1.00 60.40 301 ALA D CA 1
ATOM 10431 C C . ALA D 1 296 ? 180.554 107.378 161.305 1.00 61.87 301 ALA D C 1
ATOM 10432 O O . ALA D 1 296 ? 181.690 106.945 161.081 1.00 62.31 301 ALA D O 1
ATOM 10434 N N . ALA D 1 297 ? 180.099 108.506 160.752 1.00 62.31 302 ALA D N 1
ATOM 10435 C CA . ALA D 1 297 ? 180.935 109.286 159.849 1.00 62.31 302 ALA D CA 1
ATOM 10436 C C . ALA D 1 297 ? 182.055 110.016 160.578 1.00 62.31 302 ALA D C 1
ATOM 10437 O O . ALA D 1 297 ? 183.103 110.274 159.977 1.00 61.86 302 ALA D O 1
ATOM 10439 N N . ALA D 1 298 ? 181.861 110.354 161.851 1.00 62.31 303 ALA D N 1
ATOM 10440 C CA . ALA D 1 298 ? 182.896 111.019 162.631 1.00 62.31 303 ALA D CA 1
ATOM 10441 C C . ALA D 1 298 ? 183.963 110.058 163.137 1.00 62.31 303 ALA D C 1
ATOM 10442 O O . ALA D 1 298 ? 184.954 110.511 163.722 1.00 62.31 303 ALA D O 1
ATOM 10444 N N . GLU D 1 299 ? 183.789 108.754 162.930 1.00 62.31 304 GLU D N 1
ATOM 10445 C CA . GLU D 1 299 ? 184.739 107.755 163.403 1.00 62.31 304 GLU D CA 1
ATOM 10446 C C . GLU D 1 299 ? 185.596 107.160 162.296 1.00 62.31 304 GLU D C 1
ATOM 10447 O O . GLU D 1 299 ? 186.645 106.576 162.588 1.00 62.31 304 GLU D O 1
ATOM 10453 N N . ARG D 1 300 ? 185.185 107.295 161.033 1.00 60.16 305 ARG D N 1
ATOM 10454 C CA . ARG D 1 300 ? 185.905 106.694 159.920 1.00 62.31 305 ARG D CA 1
ATOM 10455 C C . ARG D 1 300 ? 186.347 107.698 158.864 1.00 62.31 305 ARG D C 1
ATOM 10456 O O . ARG D 1 300 ? 187.092 107.322 157.951 1.00 61.99 305 ARG D O 1
ATOM 10464 N N . LEU D 1 301 ? 185.916 108.954 158.954 1.00 62.31 306 LEU D N 1
ATOM 10465 C CA . LEU D 1 301 ? 186.265 109.960 157.960 1.00 62.31 306 LEU D CA 1
ATOM 10466 C C . LEU D 1 301 ? 187.049 111.137 158.518 1.00 62.31 306 LEU D C 1
ATOM 10467 O O . LEU D 1 301 ? 187.614 111.903 157.736 1.00 62.31 306 LEU D O 1
ATOM 10472 N N . SER D 1 302 ? 187.101 111.304 159.836 1.00 60.66 307 SER D N 1
ATOM 10473 C CA . SER D 1 302 ? 187.832 112.414 160.433 1.00 62.31 307 SER D CA 1
ATOM 10474 C C . SER D 1 302 ? 189.338 112.220 160.289 1.00 60.38 307 SER D C 1
ATOM 10475 O O . SER D 1 302 ? 189.840 111.097 160.337 0.00 59.02 307 SER D O 1
ATOM 10478 N N . GLY D 1 305 ? 190.539 117.375 156.408 1.00 62.05 310 GLY D N 1
ATOM 10479 C CA . GLY D 1 305 ? 189.607 116.664 157.264 1.00 62.31 310 GLY D CA 1
ATOM 10480 C C . GLY D 1 305 ? 188.182 116.695 156.749 1.00 62.31 310 GLY D C 1
ATOM 10481 O O . GLY D 1 305 ? 187.804 117.594 155.997 1.00 62.31 310 GLY D O 1
ATOM 10482 N N . ILE D 1 306 ? 187.388 115.709 157.155 1.00 62.31 311 ILE D N 1
ATOM 10483 C CA . ILE D 1 306 ? 185.991 115.594 156.752 1.00 62.31 311 ILE D CA 1
ATOM 10484 C C . ILE D 1 306 ? 185.141 115.773 158.000 1.00 62.25 311 ILE D C 1
ATOM 10485 O O . ILE D 1 306 ? 185.218 114.961 158.933 1.00 61.48 311 ILE D O 1
ATOM 10490 N N . TYR D 1 307 ? 184.337 116.829 158.025 1.00 61.69 312 TYR D N 1
ATOM 10491 C CA . TYR D 1 307 ? 183.471 117.139 159.150 1.00 56.18 312 TYR D CA 1
ATOM 10492 C C . TYR D 1 307 ? 182.122 117.607 158.628 1.00 57.80 312 TYR D C 1
ATOM 10493 O O . TYR D 1 307 ? 182.036 118.145 157.518 1.00 57.95 312 TYR D O 1
ATOM 10502 N N . PRO D 1 308 ? 181.053 117.410 159.397 1.00 57.12 313 PRO D N 1
ATOM 10503 C CA . PRO D 1 308 ? 179.738 117.907 158.979 1.00 54.63 313 PRO D CA 1
ATOM 10504 C C . PRO D 1 308 ? 179.703 119.428 158.965 1.00 58.35 313 PRO D C 1
ATOM 10505 O O . PRO D 1 308 ? 180.436 120.109 159.686 1.00 59.78 313 PRO D O 1
ATOM 10509 N N . ASN D 1 309 ? 178.824 119.961 158.120 1.00 58.06 314 ASN D N 1
ATOM 10510 C CA . ASN D 1 309 ? 178.690 121.398 157.940 1.00 56.50 314 ASN D CA 1
ATOM 10511 C C . ASN D 1 309 ? 177.265 121.809 158.289 1.00 50.41 314 ASN D C 1
ATOM 10512 O O . ASN D 1 309 ? 176.458 120.999 158.757 1.00 52.06 314 ASN D O 1
ATOM 10517 N N . VAL D 1 310 ? 176.959 123.090 158.063 1.00 46.06 315 VAL D N 1
ATOM 10518 C CA . VAL D 1 310 ? 175.639 123.621 158.382 1.00 42.65 315 VAL D CA 1
ATOM 10519 C C . VAL D 1 310 ? 174.551 122.997 157.522 1.00 47.22 315 VAL D C 1
ATOM 10520 O O . VAL D 1 310 ? 173.380 122.989 157.917 1.00 54.37 315 VAL D O 1
ATOM 10524 N N . ASP D 1 311 ? 174.905 122.474 156.346 1.00 43.63 316 ASP D N 1
ATOM 10525 C CA . ASP D 1 311 ? 173.923 121.849 155.469 1.00 47.85 316 ASP D CA 1
ATOM 10526 C C . ASP D 1 311 ? 173.321 120.582 156.063 1.00 47.74 316 ASP D C 1
ATOM 10527 O O . ASP D 1 311 ? 172.292 120.114 155.565 1.00 45.28 316 ASP D O 1
ATOM 10532 N N . PHE D 1 312 ? 173.933 120.020 157.105 1.00 48.74 317 PHE D N 1
ATOM 10533 C CA . PHE D 1 312 ? 173.422 118.815 157.747 1.00 42.65 317 PHE D CA 1
ATOM 10534 C C . PHE D 1 312 ? 172.378 119.148 158.811 1.00 43.26 317 PHE D C 1
ATOM 10535 O O . PHE D 1 312 ? 171.304 118.541 158.850 1.00 46.60 317 PHE D O 1
ATOM 10543 N N . TYR D 1 313 ? 172.684 120.115 159.679 1.00 39.55 318 TYR D N 1
ATOM 10544 C CA . TYR D 1 313 ? 171.791 120.457 160.778 1.00 36.72 318 TYR D CA 1
ATOM 10545 C C . TYR D 1 313 ? 170.714 121.462 160.386 1.00 35.21 318 TYR D C 1
ATOM 10546 O O . TYR D 1 313 ? 169.661 121.500 161.034 1.00 39.44 318 TYR D O 1
ATOM 10555 N N . SER D 1 314 ? 170.956 122.281 159.357 1.00 35.64 319 SER D N 1
ATOM 10556 C CA . SER D 1 314 ? 169.960 123.263 158.944 1.00 32.78 319 SER D CA 1
ATOM 10557 C C . SER D 1 314 ? 168.674 122.599 158.475 1.00 28.00 319 SER D C 1
ATOM 10558 O O . SER D 1 314 ? 167.581 123.065 158.812 1.00 30.03 319 SER D O 1
ATOM 10561 N N . GLY D 1 315 ? 168.784 121.519 157.699 1.00 28.31 320 GLY D N 1
ATOM 10562 C CA . GLY D 1 315 ? 167.592 120.822 157.249 1.00 27.87 320 GLY D CA 1
ATOM 10563 C C . GLY D 1 315 ? 166.776 120.270 158.402 1.00 30.68 320 GLY D C 1
ATOM 10564 O O . GLY D 1 315 ? 165.551 120.398 158.429 1.00 34.38 320 GLY D O 1
ATOM 10565 N N . LEU D 1 316 ? 167.450 119.655 159.377 1.00 29.17 321 LEU D N 1
ATOM 10566 C CA . LEU D 1 316 ? 166.750 119.110 160.536 1.00 26.13 321 LEU D CA 1
ATOM 10567 C C . LEU D 1 316 ? 166.068 120.213 161.337 1.00 24.15 321 LEU D C 1
ATOM 10568 O O . LEU D 1 316 ? 164.901 120.080 161.730 1.00 29.84 321 LEU D O 1
ATOM 10573 N N . VAL D 1 317 ? 166.780 121.317 161.580 1.00 19.55 322 VAL D N 1
ATOM 10574 C CA . VAL D 1 317 ? 166.205 122.412 162.358 1.00 19.40 322 VAL D CA 1
ATOM 10575 C C . VAL D 1 317 ? 164.998 123.000 161.641 1.00 23.03 322 VAL D C 1
ATOM 10576 O O . VAL D 1 317 ? 163.960 123.266 162.258 1.00 27.29 322 VAL D O 1
ATOM 10580 N N . TYR D 1 318 ? 165.109 123.207 160.328 1.00 21.56 323 TYR D N 1
ATOM 10581 C CA . TYR D 1 318 ? 164.007 123.790 159.573 1.00 17.28 323 TYR D CA 1
ATOM 10582 C C . TYR D 1 318 ? 162.811 122.847 159.521 1.00 21.57 323 TYR D C 1
ATOM 10583 O O . TYR D 1 318 ? 161.660 123.282 159.642 1.00 27.00 323 TYR D O 1
ATOM 10592 N N . ARG D 1 319 ? 163.060 121.546 159.339 1.00 25.25 324 ARG D N 1
ATOM 10593 C CA . ARG D 1 319 ? 161.961 120.591 159.257 1.00 26.65 324 ARG D CA 1
ATOM 10594 C C . ARG D 1 319 ? 161.243 120.453 160.592 1.00 27.23 324 ARG D C 1
ATOM 10595 O O . ARG D 1 319 ? 160.014 120.320 160.630 1.00 31.33 324 ARG D O 1
ATOM 10603 N N . LYS D 1 320 ? 161.988 120.471 161.701 1.00 26.24 325 LYS D N 1
ATOM 10604 C CA . LYS D 1 320 ? 161.348 120.396 163.009 1.00 23.57 325 LYS D CA 1
ATOM 10605 C C . LYS D 1 320 ? 160.473 121.612 163.293 1.00 23.80 325 LYS D C 1
ATOM 10606 O O . LYS D 1 320 ? 159.500 121.498 164.046 1.00 28.92 325 LYS D O 1
ATOM 10612 N N . LEU D 1 321 ? 160.783 122.763 162.697 1.00 22.63 326 LEU D N 1
ATOM 10613 C CA . LEU D 1 321 ? 159.981 123.962 162.894 1.00 24.06 326 LEU D CA 1
ATOM 10614 C C . LEU D 1 321 ? 158.752 124.009 161.997 1.00 21.30 326 LEU D C 1
ATOM 10615 O O . LEU D 1 321 ? 157.959 124.949 162.111 1.00 22.11 326 LEU D O 1
ATOM 10620 N N . GLY D 1 322 ? 158.574 123.029 161.119 1.00 21.16 327 GLY D N 1
ATOM 10621 C CA . GLY D 1 322 ? 157.437 122.994 160.227 1.00 27.64 327 GLY D CA 1
ATOM 10622 C C . GLY D 1 322 ? 157.652 123.616 158.867 1.00 26.08 327 GLY D C 1
ATOM 10623 O O . GLY D 1 322 ? 156.673 123.818 158.140 1.00 32.98 327 GLY D O 1
ATOM 10624 N N . ILE D 1 323 ? 158.891 123.928 158.502 1.00 17.71 328 ILE D N 1
ATOM 10625 C CA . ILE D 1 323 ? 159.201 124.538 157.211 1.00 16.33 328 ILE D CA 1
ATOM 10626 C C . ILE D 1 323 ? 159.247 123.450 156.144 1.00 18.55 328 ILE D C 1
ATOM 10627 O O . ILE D 1 323 ? 159.931 122.432 156.331 1.00 22.97 328 ILE D O 1
ATOM 10632 N N . PRO D 1 324 ? 158.536 123.608 155.030 1.00 18.49 329 PRO D N 1
ATOM 10633 C CA . PRO D 1 324 ? 158.594 122.602 153.962 1.00 17.34 329 PRO D CA 1
ATOM 10634 C C . PRO D 1 324 ? 159.988 122.503 153.359 1.00 20.31 329 PRO D C 1
ATOM 10635 O O . PRO D 1 324 ? 160.834 123.383 153.528 1.00 20.89 329 PRO D O 1
ATOM 10639 N N . SER D 1 325 ? 160.223 121.401 152.644 1.00 19.30 330 SER D N 1
ATOM 10640 C CA . SER D 1 325 ? 161.538 121.139 152.068 1.00 16.74 330 SER D CA 1
ATOM 10641 C C . SER D 1 325 ? 161.893 122.153 150.985 1.00 17.19 330 SER D C 1
ATOM 10642 O O . SER D 1 325 ? 162.959 122.779 151.028 1.00 20.73 330 SER D O 1
ATOM 10645 N N . ASP D 1 326 ? 160.998 122.345 150.015 1.00 17.91 331 ASP D N 1
ATOM 10646 C CA . ASP D 1 326 ? 161.294 123.206 148.876 1.00 16.10 331 ASP D CA 1
ATOM 10647 C C . ASP D 1 326 ? 161.379 124.679 149.250 1.00 12.88 331 ASP D C 1
ATOM 10648 O O . ASP D 1 326 ? 161.734 125.496 148.394 1.00 16.48 331 ASP D O 1
ATOM 10653 N N . LEU D 1 327 ? 161.064 125.035 150.495 1.00 10.40 332 LEU D N 1
ATOM 10654 C CA . LEU D 1 327 ? 161.224 126.391 150.994 1.00 8.18 332 LEU D CA 1
ATOM 10655 C C . LEU D 1 327 ? 162.492 126.560 151.825 1.00 9.02 332 LEU D C 1
ATOM 10656 O O . LEU D 1 327 ? 162.643 127.576 152.509 1.00 8.64 332 LEU D O 1
ATOM 10661 N N . PHE D 1 328 ? 163.401 125.582 151.789 1.00 9.98 333 PHE D N 1
ATOM 10662 C CA . PHE D 1 328 ? 164.667 125.742 152.497 1.00 9.47 333 PHE D CA 1
ATOM 10663 C C . PHE D 1 328 ? 165.504 126.879 151.925 1.00 6.17 333 PHE D C 1
ATOM 10664 O O . PHE D 1 328 ? 165.978 127.738 152.679 1.00 6.67 333 PHE D O 1
ATOM 10672 N N . THR D 1 329 ? 165.691 126.900 150.610 1.00 5.62 334 THR D N 1
ATOM 10673 C CA . THR D 1 329 ? 166.488 127.918 149.938 1.00 5.57 334 THR D CA 1
ATOM 10674 C C . THR D 1 329 ? 165.892 129.319 150.082 1.00 5.26 334 THR D C 1
ATOM 10675 O O . THR D 1 329 ? 166.646 130.265 150.338 1.00 6.07 334 THR D O 1
ATOM 10679 N N . PRO D 1 330 ? 164.577 129.520 149.899 1.00 3.86 335 PRO D N 1
ATOM 10680 C CA . PRO D 1 330 ? 164.029 130.864 150.155 1.00 2.83 335 PRO D CA 1
ATOM 10681 C C . PRO D 1 330 ? 164.282 131.368 151.566 1.00 2.97 335 PRO D C 1
ATOM 10682 O O . PRO D 1 330 ? 164.621 132.546 151.739 1.00 2.91 335 PRO D O 1
ATOM 10686 N N . VAL D 1 331 ? 164.153 130.507 152.579 1.00 3.19 336 VAL D N 1
ATOM 10687 C CA . VAL D 1 331 ? 164.431 130.926 153.952 1.00 2.32 336 VAL D CA 1
ATOM 10688 C C . VAL D 1 331 ? 165.884 131.366 154.081 1.00 3.16 336 VAL D C 1
ATOM 10689 O O . VAL D 1 331 ? 166.189 132.401 154.687 1.00 3.97 336 VAL D O 1
ATOM 10693 N N . PHE D 1 332 ? 166.800 130.587 153.499 1.00 3.09 337 PHE D N 1
ATOM 10694 C CA . PHE D 1 332 ? 168.193 131.014 153.425 1.00 2.84 337 PHE D CA 1
ATOM 10695 C C . PHE D 1 332 ? 168.303 132.401 152.806 1.00 3.18 337 PHE D C 1
ATOM 10696 O O . PHE D 1 332 ? 169.014 133.269 153.327 1.00 5.62 337 PHE D O 1
ATOM 10704 N N . ALA D 1 333 ? 167.570 132.638 151.714 1.00 3.15 338 ALA D N 1
ATOM 10705 C CA . ALA D 1 333 ? 167.587 133.956 151.088 1.00 1.90 338 ALA D CA 1
ATOM 10706 C C . ALA D 1 333 ? 167.096 135.022 152.057 1.00 1.04 338 ALA D C 1
ATOM 10707 O O . ALA D 1 333 ? 167.650 136.127 152.107 1.00 1.07 338 ALA D O 1
ATOM 10709 N N . ILE D 1 334 ? 166.075 134.696 152.853 1.00 1.37 339 ILE D N 1
ATOM 10710 C CA . ILE D 1 334 ? 165.577 135.638 153.851 1.00 1.48 339 ILE D CA 1
ATOM 10711 C C . ILE D 1 334 ? 166.695 136.020 154.809 1.00 1.63 339 ILE D C 1
ATOM 10712 O O . ILE D 1 334 ? 166.813 137.180 155.221 1.00 2.21 339 ILE D O 1
ATOM 10717 N N . ALA D 1 335 ? 167.539 135.052 155.169 1.00 1.66 340 ALA D N 1
ATOM 10718 C CA . ALA D 1 335 ? 168.676 135.363 156.028 1.00 0.81 340 ALA D CA 1
ATOM 10719 C C . ALA D 1 335 ? 169.717 136.192 155.287 1.00 1.19 340 ALA D C 1
ATOM 10720 O O . ALA D 1 335 ? 170.352 137.073 155.878 1.00 1.71 340 ALA D O 1
ATOM 10722 N N . ARG D 1 336 ? 169.896 135.937 153.989 1.00 1.83 341 ARG D N 1
ATOM 10723 C CA . ARG D 1 336 ? 171.008 136.515 153.244 1.00 0.43 341 ARG D CA 1
ATOM 10724 C C . ARG D 1 336 ? 170.742 137.937 152.764 1.00 0.56 341 ARG D C 1
ATOM 10725 O O . ARG D 1 336 ? 171.701 138.640 152.418 1.00 0.82 341 ARG D O 1
ATOM 10733 N N . VAL D 1 337 ? 169.483 138.388 152.763 1.00 0.70 342 VAL D N 1
ATOM 10734 C CA . VAL D 1 337 ? 169.161 139.731 152.291 1.00 0.36 342 VAL D CA 1
ATOM 10735 C C . VAL D 1 337 ? 169.921 140.796 153.066 1.00 0.66 342 VAL D C 1
ATOM 10736 O O . VAL D 1 337 ? 170.375 141.782 152.477 1.00 0.74 342 VAL D O 1
ATOM 10740 N N . ALA D 1 338 ? 170.083 140.616 154.379 1.00 1.56 343 ALA D N 1
ATOM 10741 C CA . ALA D 1 338 ? 170.874 141.556 155.163 1.00 1.26 343 ALA D CA 1
ATOM 10742 C C . ALA D 1 338 ? 172.314 141.630 154.676 1.00 2.49 343 ALA D C 1
ATOM 10743 O O . ALA D 1 338 ? 172.876 142.727 154.583 1.00 13.00 343 ALA D O 1
ATOM 10745 N N . GLY D 1 339 ? 172.920 140.489 154.350 1.00 1.29 344 GLY D N 1
ATOM 10746 C CA . GLY D 1 339 ? 174.271 140.492 153.828 1.00 0.98 344 GLY D CA 1
ATOM 10747 C C . GLY D 1 339 ? 174.369 141.226 152.509 1.00 1.67 344 GLY D C 1
ATOM 10748 O O . GLY D 1 339 ? 175.150 142.175 152.377 1.00 4.86 344 GLY D O 1
ATOM 10749 N N . TRP D 1 340 ? 173.541 140.818 151.541 1.00 1.34 345 TRP D N 1
ATOM 10750 C CA . TRP D 1 340 ? 173.549 141.456 150.228 1.00 0.87 345 TRP D CA 1
ATOM 10751 C C . TRP D 1 340 ? 173.392 142.963 150.353 1.00 1.27 345 TRP D C 1
ATOM 10752 O O . TRP D 1 340 ? 174.204 143.728 149.823 1.00 3.16 345 TRP D O 1
ATOM 10763 N N . LEU D 1 341 ? 172.367 143.402 151.090 1.00 0.84 346 LEU D N 1
ATOM 10764 C CA . LEU D 1 341 ? 172.143 144.831 151.281 1.00 0.96 346 LEU D CA 1
ATOM 10765 C C . LEU D 1 341 ? 173.394 145.516 151.806 1.00 1.39 346 LEU D C 1
ATOM 10766 O O . LEU D 1 341 ? 173.787 146.574 151.300 1.00 3.80 346 LEU D O 1
ATOM 10771 N N . ALA D 1 342 ? 174.053 144.912 152.799 1.00 1.55 347 ALA D N 1
ATOM 10772 C CA . ALA D 1 342 ? 175.287 145.490 153.316 1.00 1.62 347 ALA D CA 1
ATOM 10773 C C . ALA D 1 342 ? 176.296 145.681 152.192 1.00 3.80 347 ALA D C 1
ATOM 10774 O O . ALA D 1 342 ? 176.801 146.790 151.967 1.00 9.15 347 ALA D O 1
ATOM 10776 N N . HIS D 1 343 ? 176.548 144.610 151.435 1.00 3.97 348 HIS D N 1
ATOM 10777 C CA . HIS D 1 343 ? 177.499 144.696 150.334 1.00 2.75 348 HIS D CA 1
ATOM 10778 C C . HIS D 1 343 ? 177.049 145.717 149.302 1.00 2.93 348 HIS D C 1
ATOM 10779 O O . HIS D 1 343 ? 177.885 146.357 148.654 1.00 6.65 348 HIS D O 1
ATOM 10786 N N . TRP D 1 344 ? 175.735 145.897 149.152 1.00 2.28 349 TRP D N 1
ATOM 10787 C CA . TRP D 1 344 ? 175.233 146.936 148.264 1.00 2.90 349 TRP D CA 1
ATOM 10788 C C . TRP D 1 344 ? 175.655 148.310 148.759 1.00 4.44 349 TRP D C 1
ATOM 10789 O O . TRP D 1 344 ? 176.249 149.098 148.012 1.00 7.26 349 TRP D O 1
ATOM 10800 N N . LYS D 1 345 ? 175.406 148.593 150.041 1.00 3.99 350 LYS D N 1
ATOM 10801 C CA . LYS D 1 345 ? 175.668 149.930 150.562 1.00 4.74 350 LYS D CA 1
ATOM 10802 C C . LYS D 1 345 ? 177.145 150.273 150.448 1.00 10.18 350 LYS D C 1
ATOM 10803 O O . LYS D 1 345 ? 177.510 151.365 149.995 1.00 14.56 350 LYS D O 1
ATOM 10809 N N . GLU D 1 346 ? 178.003 149.317 150.771 1.00 10.46 351 GLU D N 1
ATOM 10810 C CA . GLU D 1 346 ? 179.429 149.528 150.605 1.00 9.71 351 GLU D CA 1
ATOM 10811 C C . GLU D 1 346 ? 179.729 149.855 149.156 1.00 13.54 351 GLU D C 1
ATOM 10812 O O . GLU D 1 346 ? 180.189 150.945 148.843 1.00 24.19 351 GLU D O 1
ATOM 10818 N N . GLN D 1 347 ? 179.465 148.910 148.263 1.00 15.75 352 GLN D N 1
ATOM 10819 C CA . GLN D 1 347 ? 179.713 149.128 146.838 1.00 15.68 352 GLN D CA 1
ATOM 10820 C C . GLN D 1 347 ? 179.382 150.547 146.416 1.00 16.25 352 GLN D C 1
ATOM 10821 O O . GLN D 1 347 ? 180.175 151.194 145.745 1.00 18.02 352 GLN D O 1
ATOM 10827 N N . LEU D 1 348 ? 178.210 151.032 146.802 1.00 18.35 353 LEU D N 1
ATOM 10828 C CA . LEU D 1 348 ? 177.789 152.372 146.409 1.00 16.45 353 LEU D CA 1
ATOM 10829 C C . LEU D 1 348 ? 178.931 153.363 146.520 1.00 22.23 353 LEU D C 1
ATOM 10830 O O . LEU D 1 348 ? 179.398 153.882 145.513 1.00 28.15 353 LEU D O 1
ATOM 10835 N N . ASN D 1 349 ? 179.389 153.626 147.738 1.00 25.36 354 ASN D N 1
ATOM 10836 C CA . ASN D 1 349 ? 180.451 154.615 147.933 1.00 30.26 354 ASN D CA 1
ATOM 10837 C C . ASN D 1 349 ? 181.635 154.368 147.003 1.00 33.70 354 ASN D C 1
ATOM 10838 O O . ASN D 1 349 ? 182.208 155.310 146.465 1.00 36.31 354 ASN D O 1
ATOM 10843 N N . GLU D 1 350 ? 182.003 153.108 146.811 1.00 29.79 355 GLU D N 1
ATOM 10844 C CA . GLU D 1 350 ? 183.092 152.789 145.901 1.00 33.27 355 GLU D CA 1
ATOM 10845 C C . GLU D 1 350 ? 182.538 152.570 144.506 1.00 36.02 355 GLU D C 1
ATOM 10846 O O . GLU D 1 350 ? 182.562 151.458 143.989 1.00 41.09 355 GLU D O 1
ATOM 10852 N N . ASN D 1 351 ? 182.032 153.629 143.891 1.00 40.67 356 ASN D N 1
ATOM 10853 C CA . ASN D 1 351 ? 181.422 153.495 142.572 1.00 46.80 356 ASN D CA 1
ATOM 10854 C C . ASN D 1 351 ? 182.439 153.143 141.500 1.00 48.43 356 ASN D C 1
ATOM 10855 O O . ASN D 1 351 ? 183.243 153.986 141.109 1.00 45.43 356 ASN D O 1
ATOM 10860 N N . ARG D 1 352 ? 182.409 151.904 141.023 1.00 46.94 357 ARG D N 1
ATOM 10861 C CA . ARG D 1 352 ? 183.315 151.490 139.951 1.00 43.94 357 ARG D CA 1
ATOM 10862 C C . ARG D 1 352 ? 182.727 150.322 139.178 1.00 45.49 357 ARG D C 1
ATOM 10863 O O . ARG D 1 352 ? 182.609 149.219 139.707 1.00 42.11 357 ARG D O 1
ATOM 10871 N N . ILE D 1 353 ? 182.361 150.559 137.925 1.00 43.05 358 ILE D N 1
ATOM 10872 C CA . ILE D 1 353 ? 181.767 149.507 137.106 1.00 44.83 358 ILE D CA 1
ATOM 10873 C C . ILE D 1 353 ? 182.687 148.314 136.930 1.00 46.57 358 ILE D C 1
ATOM 10874 O O . ILE D 1 353 ? 183.865 148.479 136.619 1.00 44.94 358 ILE D O 1
ATOM 10879 N N . PHE D 1 354 ? 182.162 147.110 137.132 1.00 43.69 359 PHE D N 1
ATOM 10880 C CA . PHE D 1 354 ? 182.960 145.918 136.895 1.00 36.85 359 PHE D CA 1
ATOM 10881 C C . PHE D 1 354 ? 183.137 145.775 135.394 1.00 46.52 359 PHE D C 1
ATOM 10882 O O . PHE D 1 354 ? 182.265 145.241 134.711 1.00 51.67 359 PHE D O 1
ATOM 10890 N N . ARG D 1 355 ? 184.256 146.263 134.869 1.00 49.23 360 ARG D N 1
ATOM 10891 C CA . ARG D 1 355 ? 184.484 146.204 133.427 1.00 45.49 360 ARG D CA 1
ATOM 10892 C C . ARG D 1 355 ? 185.787 145.456 133.153 1.00 39.89 360 ARG D C 1
ATOM 10893 O O . ARG D 1 355 ? 186.810 146.064 132.810 1.00 36.61 360 ARG D O 1
ATOM 10901 N N . PRO D 1 356 ? 185.780 144.133 133.287 1.00 36.72 361 PRO D N 1
ATOM 10902 C CA . PRO D 1 356 ? 187.000 143.359 133.038 1.00 42.07 361 PRO D CA 1
ATOM 10903 C C . PRO D 1 356 ? 187.312 143.292 131.550 1.00 43.57 361 PRO D C 1
ATOM 10904 O O . PRO D 1 356 ? 186.509 143.665 130.695 1.00 41.41 361 PRO D O 1
ATOM 10908 N N . THR D 1 357 ? 188.516 142.818 131.250 1.00 40.83 362 THR D N 1
ATOM 10909 C CA . THR D 1 357 ? 188.964 142.653 129.878 1.00 40.58 362 THR D CA 1
ATOM 10910 C C . THR D 1 357 ? 188.872 141.183 129.473 1.00 48.85 362 THR D C 1
ATOM 10911 O O . THR D 1 357 ? 188.703 140.288 130.304 1.00 48.91 362 THR D O 1
ATOM 10915 N N . GLN D 1 358 ? 188.980 140.935 128.171 1.00 45.57 363 GLN D N 1
ATOM 10916 C CA . GLN D 1 358 ? 188.888 139.594 127.617 1.00 36.29 363 GLN D CA 1
ATOM 10917 C C . GLN D 1 358 ? 189.966 139.398 126.562 1.00 34.66 363 GLN D C 1
ATOM 10918 O O . GLN D 1 358 ? 190.528 140.359 126.030 1.00 37.07 363 GLN D O 1
ATOM 10924 N N . ILE D 1 359 ? 190.253 138.134 126.267 1.00 38.07 364 ILE D N 1
ATOM 10925 C CA . ILE D 1 359 ? 191.188 137.755 125.216 1.00 44.18 364 ILE D CA 1
ATOM 10926 C C . ILE D 1 359 ? 190.413 136.979 124.158 1.00 40.08 364 ILE D C 1
ATOM 10927 O O . ILE D 1 359 ? 189.581 136.124 124.487 1.00 40.07 364 ILE D O 1
ATOM 10932 N N . TYR D 1 360 ? 190.660 137.302 122.892 1.00 34.12 365 TYR D N 1
ATOM 10933 C CA . TYR D 1 360 ? 189.911 136.710 121.791 1.00 30.93 365 TYR D CA 1
ATOM 10934 C C . TYR D 1 360 ? 190.570 135.406 121.359 1.00 36.73 365 TYR D C 1
ATOM 10935 O O . TYR D 1 360 ? 191.766 135.378 121.052 1.00 43.17 365 TYR D O 1
ATOM 10944 N N . THR D 1 361 ? 189.789 134.326 121.338 1.00 32.43 366 THR D N 1
ATOM 10945 C CA . THR D 1 361 ? 190.293 133.024 120.917 1.00 28.64 366 THR D CA 1
ATOM 10946 C C . THR D 1 361 ? 189.504 132.498 119.725 1.00 33.17 366 THR D C 1
ATOM 10947 O O . THR D 1 361 ? 189.151 131.315 119.681 1.00 35.95 366 THR D O 1
ATOM 10951 N N . GLY D 1 362 ? 189.223 133.365 118.755 1.00 34.36 367 GLY D N 1
ATOM 10952 C CA . GLY D 1 362 ? 188.464 132.965 117.587 1.00 31.66 367 GLY D CA 1
ATOM 10953 C C . GLY D 1 362 ? 189.143 133.304 116.276 1.00 32.83 367 GLY D C 1
ATOM 10954 O O . GLY D 1 362 ? 190.314 133.697 116.258 1.00 36.64 367 GLY D O 1
ATOM 10955 N N . SER D 1 363 ? 188.419 133.156 115.173 1.00 28.80 368 SER D N 1
ATOM 10956 C CA . SER D 1 363 ? 188.952 133.444 113.851 1.00 33.34 368 SER D CA 1
ATOM 10957 C C . SER D 1 363 ? 188.941 134.945 113.583 1.00 35.58 368 SER D C 1
ATOM 10958 O O . SER D 1 363 ? 188.250 135.717 114.252 1.00 32.46 368 SER D O 1
ATOM 10961 N N . HIS D 1 364 ? 189.722 135.352 112.586 1.00 41.85 369 HIS D N 1
ATOM 10962 C CA . HIS D 1 364 ? 189.904 136.760 112.266 1.00 39.86 369 HIS D CA 1
ATOM 10963 C C . HIS D 1 364 ? 189.724 136.998 110.774 1.00 43.29 369 HIS D C 1
ATOM 10964 O O . HIS D 1 364 ? 190.161 136.200 109.941 1.00 47.94 369 HIS D O 1
ATOM 10971 N N . ASN D 1 365 ? 189.070 138.117 110.454 1.00 44.48 370 ASN D N 1
ATOM 10972 C CA . ASN D 1 365 ? 189.049 138.677 109.100 1.00 43.52 370 ASN D CA 1
ATOM 10973 C C . ASN D 1 365 ? 188.472 137.709 108.068 1.00 44.91 370 ASN D C 1
ATOM 10974 O O . ASN D 1 365 ? 189.018 137.553 106.973 1.00 48.81 370 ASN D O 1
ATOM 10979 N N . LEU D 1 366 ? 187.366 137.053 108.400 1.00 46.73 371 LEU D N 1
ATOM 10980 C CA . LEU D 1 366 ? 186.612 136.290 107.420 1.00 50.82 371 LEU D CA 1
ATOM 10981 C C . LEU D 1 366 ? 185.406 137.108 106.959 1.00 52.83 371 LEU D C 1
ATOM 10982 O O . LEU D 1 366 ? 185.037 138.117 107.565 1.00 51.28 371 LEU D O 1
ATOM 10987 N N . ASP D 1 367 ? 184.788 136.667 105.866 1.00 50.15 372 ASP D N 1
ATOM 10988 C CA . ASP D 1 367 ? 183.744 137.442 105.211 1.00 52.28 372 ASP D CA 1
ATOM 10989 C C . ASP D 1 367 ? 182.438 136.662 105.214 1.00 49.73 372 ASP D C 1
ATOM 10990 O O . ASP D 1 367 ? 182.405 135.452 105.451 1.00 46.19 372 ASP D O 1
ATOM 10995 N N . TYR D 1 368 ? 181.352 137.381 104.942 1.00 47.36 373 TYR D N 1
ATOM 10996 C CA . TYR D 1 368 ? 180.022 136.791 104.902 1.00 43.47 373 TYR D CA 1
ATOM 10997 C C . TYR D 1 368 ? 179.864 135.954 103.640 1.00 44.64 373 TYR D C 1
ATOM 10998 O O . TYR D 1 368 ? 180.296 136.359 102.555 1.00 45.66 373 TYR D O 1
ATOM 11007 N N . THR D 1 369 ? 179.240 134.785 103.780 1.00 43.28 374 THR D N 1
ATOM 11008 C CA . THR D 1 369 ? 179.005 133.892 102.655 1.00 41.40 374 THR D CA 1
ATOM 11009 C C . THR D 1 369 ? 177.522 133.860 102.322 1.00 43.40 374 THR D C 1
ATOM 11010 O O . THR D 1 369 ? 176.693 133.727 103.235 1.00 45.25 374 THR D O 1
ATOM 11014 N N . PRO D 1 370 ? 177.149 134.028 101.052 1.00 42.85 375 PRO D N 1
ATOM 11015 C CA . PRO D 1 370 ? 175.746 133.891 100.661 1.00 41.84 375 PRO D CA 1
ATOM 11016 C C . PRO D 1 370 ? 175.101 132.633 101.225 1.00 40.31 375 PRO D C 1
ATOM 11017 O O . PRO D 1 370 ? 175.745 131.593 101.383 1.00 40.25 375 PRO D O 1
ATOM 11021 N N . ILE D 1 371 ? 173.806 132.743 101.528 1.00 38.17 376 ILE D N 1
ATOM 11022 C CA . ILE D 1 371 ? 173.073 131.616 102.096 1.00 39.87 376 ILE D CA 1
ATOM 11023 C C . ILE D 1 371 ? 172.978 130.468 101.098 1.00 39.73 376 ILE D C 1
ATOM 11024 O O . ILE D 1 371 ? 173.080 129.295 101.480 1.00 34.36 376 ILE D O 1
ATOM 11029 N N . ALA D 1 372 ? 172.796 130.777 99.811 1.00 48.54 377 ALA D N 1
ATOM 11030 C CA . ALA D 1 372 ? 172.696 129.730 98.801 1.00 51.36 377 ALA D CA 1
ATOM 11031 C C . ALA D 1 372 ? 174.006 128.977 98.611 1.00 51.31 377 ALA D C 1
ATOM 11032 O O . ALA D 1 372 ? 173.994 127.861 98.082 1.00 48.72 377 ALA D O 1
ATOM 11034 N N . ASP D 1 373 ? 175.129 129.556 99.031 1.00 45.34 378 ASP D N 1
ATOM 11035 C CA . ASP D 1 373 ? 176.433 128.924 98.890 1.00 42.05 378 ASP D CA 1
ATOM 11036 C C . ASP D 1 373 ? 176.838 128.113 100.115 1.00 41.74 378 ASP D C 1
ATOM 11037 O O . ASP D 1 373 ? 177.942 127.559 100.134 1.00 39.62 378 ASP D O 1
ATOM 11042 N N . ARG D 1 374 ? 175.983 128.031 101.129 1.00 44.71 379 ARG D N 1
ATOM 11043 C CA . ARG D 1 374 ? 176.303 127.282 102.339 1.00 43.36 379 ARG D CA 1
ATOM 11044 C C . ARG D 1 374 ? 175.943 125.809 102.183 1.00 38.42 379 ARG D C 1
ATOM 11045 O O . ARG D 1 374 ? 175.239 125.424 101.250 0.00 39.00 379 ARG D O 1
ATOM 11053 N N . LEU E 1 6 ? 109.693 178.491 138.796 1.00 56.71 11 LEU E N 1
ATOM 11054 C CA . LEU E 1 6 ? 110.698 179.350 138.186 1.00 59.20 11 LEU E CA 1
ATOM 11055 C C . LEU E 1 6 ? 110.296 179.647 136.740 1.00 59.15 11 LEU E C 1
ATOM 11056 O O . LEU E 1 6 ? 110.985 180.371 136.019 1.00 55.59 11 LEU E O 1
ATOM 11061 N N . GLU E 1 7 ? 109.158 179.088 136.333 1.00 60.50 12 GLU E N 1
ATOM 11062 C CA . GLU E 1 7 ? 108.659 179.275 134.976 1.00 62.31 12 GLU E CA 1
ATOM 11063 C C . GLU E 1 7 ? 108.358 180.745 134.710 1.00 62.31 12 GLU E C 1
ATOM 11064 O O . GLU E 1 7 ? 107.763 181.428 135.548 1.00 62.31 12 GLU E O 1
ATOM 11070 N N . GLY E 1 8 ? 108.769 181.226 133.537 1.00 58.33 13 GLY E N 1
ATOM 11071 C CA . GLY E 1 8 ? 108.512 182.583 133.106 1.00 55.90 13 GLY E CA 1
ATOM 11072 C C . GLY E 1 8 ? 109.656 183.546 133.338 1.00 59.47 13 GLY E C 1
ATOM 11073 O O . GLY E 1 8 ? 109.587 184.690 132.869 1.00 57.45 13 GLY E O 1
ATOM 11074 N N . VAL E 1 9 ? 110.700 183.127 134.045 1.00 62.06 14 VAL E N 1
ATOM 11075 C CA . VAL E 1 9 ? 111.826 184.005 134.358 1.00 57.90 14 VAL E CA 1
ATOM 11076 C C . VAL E 1 9 ? 112.879 183.898 133.261 1.00 55.40 14 VAL E C 1
ATOM 11077 O O . VAL E 1 9 ? 113.442 182.814 133.048 1.00 48.59 14 VAL E O 1
ATOM 11081 N N . PRO E 1 10 ? 113.180 184.985 132.544 1.00 54.23 15 PRO E N 1
ATOM 11082 C CA . PRO E 1 10 ? 114.250 184.935 131.539 1.00 54.78 15 PRO E CA 1
ATOM 11083 C C . PRO E 1 10 ? 115.624 184.834 132.179 1.00 53.22 15 PRO E C 1
ATOM 11084 O O . PRO E 1 10 ? 116.373 185.815 132.219 1.00 56.61 15 PRO E O 1
ATOM 11088 N N . ALA E 1 11 ? 115.964 183.648 132.684 1.00 50.23 16 ALA E N 1
ATOM 11089 C CA . ALA E 1 11 ? 117.204 183.468 133.427 1.00 56.60 16 ALA E CA 1
ATOM 11090 C C . ALA E 1 11 ? 118.420 183.262 132.533 1.00 56.42 16 ALA E C 1
ATOM 11091 O O . ALA E 1 11 ? 119.546 183.294 133.041 1.00 62.31 16 ALA E O 1
ATOM 11093 N N . THR E 1 12 ? 118.233 183.052 131.232 1.00 50.26 17 THR E N 1
ATOM 11094 C CA . THR E 1 12 ? 119.354 182.756 130.352 1.00 52.21 17 THR E CA 1
ATOM 11095 C C . THR E 1 12 ? 119.253 183.581 129.079 1.00 52.75 17 THR E C 1
ATOM 11096 O O . THR E 1 12 ? 118.154 183.850 128.588 1.00 52.00 17 THR E O 1
ATOM 11100 N N . LEU E 1 13 ? 120.417 183.947 128.536 1.00 46.79 18 LEU E N 1
ATOM 11101 C CA . LEU E 1 13 ? 120.475 184.661 127.267 1.00 47.21 18 LEU E CA 1
ATOM 11102 C C . LEU E 1 13 ? 121.267 183.747 126.358 1.00 48.24 18 LEU E C 1
ATOM 11103 O O . LEU E 1 13 ? 122.490 183.681 126.467 1.00 49.88 18 LEU E O 1
ATOM 11108 N N . SER E 1 14 ? 120.599 183.047 125.460 1.00 41.33 19 SER E N 1
ATOM 11109 C CA . SER E 1 14 ? 121.210 182.055 124.591 1.00 36.35 19 SER E CA 1
ATOM 11110 C C . SER E 1 14 ? 120.838 182.323 123.141 1.00 28.52 19 SER E C 1
ATOM 11111 O O . SER E 1 14 ? 119.705 182.699 122.829 1.00 32.14 19 SER E O 1
ATOM 11114 N N . SER E 1 15 ? 121.814 182.124 122.255 1.00 23.57 20 SER E N 1
ATOM 11115 C CA . SER E 1 15 ? 121.624 182.253 120.817 1.00 20.04 20 SER E CA 1
ATOM 11116 C C . SER E 1 15 ? 121.812 180.916 120.105 1.00 15.37 20 SER E C 1
ATOM 11117 O O . SER E 1 15 ? 122.262 180.873 118.958 1.00 15.40 20 SER E O 1
ATOM 11120 N N . ILE E 1 16 ? 121.471 179.820 120.777 1.00 14.32 21 ILE E N 1
ATOM 11121 C CA . ILE E 1 16 ? 121.715 178.484 120.241 1.00 9.53 21 ILE E CA 1
ATOM 11122 C C . ILE E 1 16 ? 120.508 177.960 119.476 1.00 6.79 21 ILE E C 1
ATOM 11123 O O . ILE E 1 16 ? 120.632 177.511 118.335 1.00 10.56 21 ILE E O 1
ATOM 11128 N N . SER E 1 17 ? 119.325 178.004 120.084 1.00 8.63 22 SER E N 1
ATOM 11129 C CA . SER E 1 17 ? 118.127 177.458 119.466 1.00 9.05 22 SER E CA 1
ATOM 11130 C C . SER E 1 17 ? 116.966 178.421 119.656 1.00 11.98 22 SER E C 1
ATOM 11131 O O . SER E 1 17 ? 116.930 179.206 120.607 1.00 17.90 22 SER E O 1
ATOM 11134 N N . PHE E 1 18 ? 116.011 178.351 118.731 1.00 9.68 23 PHE E N 1
ATOM 11135 C CA . PHE E 1 18 ? 114.812 179.174 118.784 1.00 12.88 23 PHE E CA 1
ATOM 11136 C C . PHE E 1 18 ? 113.590 178.297 118.557 1.00 15.07 23 PHE E C 1
ATOM 11137 O O . PHE E 1 18 ? 113.580 177.459 117.651 1.00 21.28 23 PHE E O 1
ATOM 11145 N N . VAL E 1 19 ? 112.565 178.497 119.380 1.00 21.26 24 VAL E N 1
ATOM 11146 C CA . VAL E 1 19 ? 111.335 177.716 119.320 1.00 24.72 24 VAL E CA 1
ATOM 11147 C C . VAL E 1 19 ? 110.156 178.678 119.298 1.00 31.41 24 VAL E C 1
ATOM 11148 O O . VAL E 1 19 ? 110.071 179.584 120.135 1.00 40.22 24 VAL E O 1
ATOM 11152 N N . ASP E 1 20 ? 109.252 178.486 118.338 1.00 30.76 25 ASP E N 1
ATOM 11153 C CA . ASP E 1 20 ? 108.026 179.276 118.225 1.00 35.62 25 ASP E CA 1
ATOM 11154 C C . ASP E 1 20 ? 106.857 178.299 118.149 1.00 48.91 25 ASP E C 1
ATOM 11155 O O . ASP E 1 20 ? 106.635 177.665 117.112 1.00 50.67 25 ASP E O 1
ATOM 11160 N N . GLY E 1 21 ? 106.114 178.178 119.253 1.00 52.58 26 GLY E N 1
ATOM 11161 C CA . GLY E 1 21 ? 105.018 177.228 119.319 1.00 52.10 26 GLY E CA 1
ATOM 11162 C C . GLY E 1 21 ? 103.766 177.646 118.582 1.00 55.06 26 GLY E C 1
ATOM 11163 O O . GLY E 1 21 ? 103.021 176.781 118.111 1.00 60.78 26 GLY E O 1
ATOM 11164 N N . GLN E 1 22 ? 103.515 178.948 118.468 1.00 52.98 27 GLN E N 1
ATOM 11165 C CA . GLN E 1 22 ? 102.348 179.446 117.751 1.00 46.01 27 GLN E CA 1
ATOM 11166 C C . GLN E 1 22 ? 102.547 179.456 116.243 1.00 47.99 27 GLN E C 1
ATOM 11167 O O . GLN E 1 22 ? 101.594 179.736 115.507 1.00 52.52 27 GLN E O 1
ATOM 11173 N N . ARG E 1 23 ? 103.757 179.158 115.771 1.00 45.43 28 ARG E N 1
ATOM 11174 C CA . ARG E 1 23 ? 104.028 179.075 114.343 1.00 49.04 28 ARG E CA 1
ATOM 11175 C C . ARG E 1 23 ? 104.697 177.776 113.921 1.00 49.98 28 ARG E C 1
ATOM 11176 O O . ARG E 1 23 ? 104.920 177.591 112.721 1.00 47.11 28 ARG E O 1
ATOM 11184 N N . GLY E 1 24 ? 105.020 176.875 114.847 1.00 48.67 29 GLY E N 1
ATOM 11185 C CA . GLY E 1 24 ? 105.669 175.626 114.505 1.00 47.13 29 GLY E CA 1
ATOM 11186 C C . GLY E 1 24 ? 107.053 175.812 113.921 1.00 45.30 29 GLY E C 1
ATOM 11187 O O . GLY E 1 24 ? 107.391 175.201 112.903 1.00 42.50 29 GLY E O 1
ATOM 11188 N N . VAL E 1 25 ? 107.865 176.656 114.553 1.00 38.45 30 VAL E N 1
ATOM 11189 C CA . VAL E 1 25 ? 109.200 176.985 114.065 1.00 29.47 30 VAL E CA 1
ATOM 11190 C C . VAL E 1 25 ? 110.227 176.477 115.066 1.00 28.49 30 VAL E C 1
ATOM 11191 O O . VAL E 1 25 ? 110.127 176.760 116.264 1.00 36.73 30 VAL E O 1
ATOM 11195 N N . LEU E 1 26 ? 111.208 175.724 114.572 1.00 19.58 31 LEU E N 1
ATOM 11196 C CA . LEU E 1 26 ? 112.338 175.276 115.374 1.00 15.02 31 LEU E CA 1
ATOM 11197 C C . LEU E 1 26 ? 113.611 175.499 114.574 1.00 13.74 31 LEU E C 1
ATOM 11198 O O . LEU E 1 26 ? 113.733 174.999 113.453 1.00 22.10 31 LEU E O 1
ATOM 11203 N N . GLU E 1 27 ? 114.551 176.246 115.147 1.00 9.17 32 GLU E N 1
ATOM 11204 C CA . GLU E 1 27 ? 115.770 176.616 114.439 1.00 9.18 32 GLU E CA 1
ATOM 11205 C C . GLU E 1 27 ? 116.987 176.337 115.307 1.00 7.70 32 GLU E C 1
ATOM 11206 O O . GLU E 1 27 ? 116.994 176.674 116.494 1.00 14.18 32 GLU E O 1
ATOM 11212 N N . TYR E 1 28 ? 118.010 175.728 114.708 1.00 5.41 33 TYR E N 1
ATOM 11213 C CA . TYR E 1 28 ? 119.311 175.567 115.349 1.00 6.12 33 TYR E CA 1
ATOM 11214 C C . TYR E 1 28 ? 120.228 176.673 114.844 1.00 5.37 33 TYR E C 1
ATOM 11215 O O . TYR E 1 28 ? 120.629 176.667 113.675 1.00 8.80 33 TYR E O 1
ATOM 11224 N N . ARG E 1 29 ? 120.560 177.620 115.722 1.00 5.91 34 ARG E N 1
ATOM 11225 C CA . ARG E 1 29 ? 121.418 178.753 115.380 1.00 6.15 34 ARG E CA 1
ATOM 11226 C C . ARG E 1 29 ? 120.857 179.543 114.199 1.00 12.59 34 ARG E C 1
ATOM 11227 O O . ARG E 1 29 ? 121.605 180.070 113.373 1.00 21.08 34 ARG E O 1
ATOM 11235 N N . GLY E 1 30 ? 119.529 179.627 114.118 1.00 13.11 35 GLY E N 1
ATOM 11236 C CA . GLY E 1 30 ? 118.865 180.364 113.068 1.00 9.90 35 GLY E CA 1
ATOM 11237 C C . GLY E 1 30 ? 118.535 179.571 111.822 1.00 10.18 35 GLY E C 1
ATOM 11238 O O . GLY E 1 30 ? 117.865 180.105 110.929 1.00 24.90 35 GLY E O 1
ATOM 11239 N N . ILE E 1 31 ? 118.975 178.319 111.728 1.00 8.85 36 ILE E N 1
ATOM 11240 C CA . ILE E 1 31 ? 118.716 177.468 110.572 1.00 7.57 36 ILE E CA 1
ATOM 11241 C C . ILE E 1 31 ? 117.569 176.530 110.913 1.00 9.44 36 ILE E C 1
ATOM 11242 O O . ILE E 1 31 ? 117.600 175.855 111.948 1.00 16.61 36 ILE E O 1
ATOM 11247 N N . SER E 1 32 ? 116.564 176.484 110.042 1.00 11.03 37 SER E N 1
ATOM 11248 C CA . SER E 1 32 ? 115.378 175.684 110.300 1.00 14.11 37 SER E CA 1
ATOM 11249 C C . SER E 1 32 ? 115.728 174.201 110.374 1.00 14.65 37 SER E C 1
ATOM 11250 O O . SER E 1 32 ? 116.686 173.727 109.759 1.00 18.34 37 SER E O 1
ATOM 11253 N N . ILE E 1 33 ? 114.929 173.465 111.152 1.00 14.36 38 ILE E N 1
ATOM 11254 C CA . ILE E 1 33 ? 115.172 172.037 111.354 1.00 14.02 38 ILE E CA 1
ATOM 11255 C C . ILE E 1 33 ? 114.990 171.220 110.086 1.00 17.67 38 ILE E C 1
ATOM 11256 O O . ILE E 1 33 ? 115.619 170.164 109.951 1.00 22.81 38 ILE E O 1
ATOM 11261 N N . GLU E 1 34 ? 114.156 171.675 109.147 1.00 22.27 39 GLU E N 1
ATOM 11262 C CA . GLU E 1 34 ? 113.974 170.945 107.898 1.00 23.76 39 GLU E CA 1
ATOM 11263 C C . GLU E 1 34 ? 115.243 170.946 107.054 1.00 20.77 39 GLU E C 1
ATOM 11264 O O . GLU E 1 34 ? 115.598 169.922 106.460 1.00 23.32 39 GLU E O 1
ATOM 11270 N N . GLN E 1 35 ? 115.939 172.084 106.994 1.00 18.96 40 GLN E N 1
ATOM 11271 C CA . GLN E 1 35 ? 117.169 172.166 106.214 1.00 17.54 40 GLN E CA 1
ATOM 11272 C C . GLN E 1 35 ? 118.212 171.185 106.735 1.00 18.06 40 GLN E C 1
ATOM 11273 O O . GLN E 1 35 ? 118.868 170.482 105.957 1.00 25.40 40 GLN E O 1
ATOM 11279 N N . LEU E 1 36 ? 118.372 171.120 108.057 1.00 13.91 41 LEU E N 1
ATOM 11280 C CA . LEU E 1 36 ? 119.333 170.200 108.651 1.00 13.24 41 LEU E CA 1
ATOM 11281 C C . LEU E 1 36 ? 118.876 168.750 108.525 1.00 15.69 41 LEU E C 1
ATOM 11282 O O . LEU E 1 36 ? 119.703 167.850 108.352 1.00 19.00 41 LEU E O 1
ATOM 11287 N N . ALA E 1 37 ? 117.570 168.503 108.615 1.00 14.67 42 ALA E N 1
ATOM 11288 C CA . ALA E 1 37 ? 117.058 167.148 108.472 1.00 15.66 42 ALA E CA 1
ATOM 11289 C C . ALA E 1 37 ? 117.148 166.628 107.045 1.00 21.67 42 ALA E C 1
ATOM 11290 O O . ALA E 1 37 ? 117.163 165.407 106.854 1.00 28.23 42 ALA E O 1
ATOM 11292 N N . GLN E 1 38 ? 117.205 167.507 106.046 1.00 22.31 43 GLN E N 1
ATOM 11293 C CA . GLN E 1 38 ? 117.324 167.074 104.659 1.00 20.28 43 GLN E CA 1
ATOM 11294 C C . GLN E 1 38 ? 118.762 167.054 104.154 1.00 18.81 43 GLN E C 1
ATOM 11295 O O . GLN E 1 38 ? 119.161 166.101 103.478 1.00 25.11 43 GLN E O 1
ATOM 11301 N N . GLN E 1 39 ? 119.558 168.081 104.460 1.00 17.41 44 GLN E N 1
ATOM 11302 C CA . GLN E 1 39 ? 120.885 168.222 103.873 1.00 17.44 44 GLN E CA 1
ATOM 11303 C C . GLN E 1 39 ? 121.986 168.301 104.927 1.00 24.85 44 GLN E C 1
ATOM 11304 O O . GLN E 1 39 ? 122.971 169.019 104.744 1.00 33.78 44 GLN E O 1
ATOM 11310 N N . SER E 1 40 ? 121.847 167.568 106.030 1.00 22.31 45 SER E N 1
ATOM 11311 C CA . SER E 1 40 ? 122.874 167.584 107.063 1.00 16.78 45 SER E CA 1
ATOM 11312 C C . SER E 1 40 ? 122.869 166.260 107.814 1.00 17.73 45 SER E C 1
ATOM 11313 O O . SER E 1 40 ? 121.877 165.528 107.821 1.00 19.33 45 SER E O 1
ATOM 11316 N N . SER E 1 41 ? 124.001 165.968 108.449 1.00 15.98 46 SER E N 1
ATOM 11317 C CA . SER E 1 41 ? 124.170 164.779 109.268 1.00 10.11 46 SER E CA 1
ATOM 11318 C C . SER E 1 41 ? 124.195 165.169 110.744 1.00 12.05 46 SER E C 1
ATOM 11319 O O . SER E 1 41 ? 124.023 166.334 111.111 1.00 15.47 46 SER E O 1
ATOM 11322 N N . PHE E 1 42 ? 124.411 164.174 111.606 1.00 12.30 47 PHE E N 1
ATOM 11323 C CA . PHE E 1 42 ? 124.428 164.441 113.040 1.00 5.77 47 PHE E CA 1
ATOM 11324 C C . PHE E 1 42 ? 125.702 165.157 113.472 1.00 5.48 47 PHE E C 1
ATOM 11325 O O . PHE E 1 42 ? 125.647 166.075 114.296 1.00 7.80 47 PHE E O 1
ATOM 11333 N N . LEU E 1 43 ? 126.856 164.748 112.940 1.00 6.03 48 LEU E N 1
ATOM 11334 C CA . LEU E 1 43 ? 128.114 165.347 113.373 1.00 7.22 48 LEU E CA 1
ATOM 11335 C C . LEU E 1 43 ? 128.235 166.798 112.926 1.00 10.19 48 LEU E C 1
ATOM 11336 O O . LEU E 1 43 ? 128.702 167.645 113.697 1.00 17.96 48 LEU E O 1
ATOM 11341 N N . GLU E 1 44 ? 127.823 167.108 111.696 1.00 11.15 49 GLU E N 1
ATOM 11342 C CA . GLU E 1 44 ? 127.867 168.489 111.232 1.00 9.35 49 GLU E CA 1
ATOM 11343 C C . GLU E 1 44 ? 126.885 169.365 112.001 1.00 8.76 49 GLU E C 1
ATOM 11344 O O . GLU E 1 44 ? 127.197 170.518 112.323 1.00 12.05 49 GLU E O 1
ATOM 11350 N N . THR E 1 45 ? 125.701 168.834 112.316 1.00 9.75 50 THR E N 1
ATOM 11351 C CA . THR E 1 45 ? 124.759 169.570 113.153 1.00 7.15 50 THR E CA 1
ATOM 11352 C C . THR E 1 45 ? 125.317 169.808 114.551 1.00 7.03 50 THR E C 1
ATOM 11353 O O . THR E 1 45 ? 125.122 170.888 115.119 1.00 10.76 50 THR E O 1
ATOM 11357 N N . ALA E 1 46 ? 126.005 168.816 115.122 1.00 6.11 51 ALA E N 1
ATOM 11358 C CA . ALA E 1 46 ? 126.631 169.003 116.428 1.00 3.79 51 ALA E CA 1
ATOM 11359 C C . ALA E 1 46 ? 127.721 170.065 116.369 1.00 4.94 51 ALA E C 1
ATOM 11360 O O . ALA E 1 46 ? 127.856 170.875 117.293 1.00 7.43 51 ALA E O 1
ATOM 11362 N N . TYR E 1 47 ? 128.516 170.068 115.297 1.00 5.50 52 TYR E N 1
ATOM 11363 C CA . TYR E 1 47 ? 129.519 171.113 115.120 1.00 7.47 52 TYR E CA 1
ATOM 11364 C C . TYR E 1 47 ? 128.864 172.486 115.030 1.00 9.89 52 TYR E C 1
ATOM 11365 O O . TYR E 1 47 ? 129.336 173.450 115.644 1.00 11.56 52 TYR E O 1
ATOM 11374 N N . LEU E 1 48 ? 127.767 172.589 114.277 1.00 8.92 53 LEU E N 1
ATOM 11375 C CA . LEU E 1 48 ? 127.051 173.855 114.165 1.00 6.16 53 LEU E CA 1
ATOM 11376 C C . LEU E 1 48 ? 126.528 174.312 115.520 1.00 7.25 53 LEU E C 1
ATOM 11377 O O . LEU E 1 48 ? 126.609 175.497 115.864 1.00 13.41 53 LEU E O 1
ATOM 11382 N N . LEU E 1 49 ? 125.980 173.382 116.303 1.00 6.88 54 LEU E N 1
ATOM 11383 C CA . LEU E 1 49 ? 125.434 173.737 117.608 1.00 5.24 54 LEU E CA 1
ATOM 11384 C C . LEU E 1 49 ? 126.529 174.206 118.558 1.00 5.46 54 LEU E C 1
ATOM 11385 O O . LEU E 1 49 ? 126.402 175.255 119.201 1.00 5.09 54 LEU E O 1
ATOM 11390 N N . ILE E 1 50 ? 127.614 173.437 118.662 1.00 5.45 55 ILE E N 1
ATOM 11391 C CA . ILE E 1 50 ? 128.643 173.744 119.651 1.00 4.75 55 ILE E CA 1
ATOM 11392 C C . ILE E 1 50 ? 129.430 174.989 119.259 1.00 7.86 55 ILE E C 1
ATOM 11393 O O . ILE E 1 50 ? 129.677 175.868 120.094 1.00 8.21 55 ILE E O 1
ATOM 11398 N N . TRP E 1 51 ? 129.833 175.096 117.992 1.00 9.87 56 TRP E N 1
ATOM 11399 C CA . TRP E 1 51 ? 130.738 176.157 117.571 1.00 8.74 56 TRP E CA 1
ATOM 11400 C C . TRP E 1 51 ? 130.039 177.336 116.905 1.00 8.93 56 TRP E C 1
ATOM 11401 O O . TRP E 1 51 ? 130.674 178.377 116.709 1.00 12.31 56 TRP E O 1
ATOM 11412 N N . GLY E 1 52 ? 128.761 177.207 116.554 1.00 7.24 57 GLY E N 1
ATOM 11413 C CA . GLY E 1 52 ? 127.982 178.327 116.075 1.00 7.80 57 GLY E CA 1
ATOM 11414 C C . GLY E 1 52 ? 128.030 178.579 114.584 1.00 11.79 57 GLY E C 1
ATOM 11415 O O . GLY E 1 52 ? 127.289 179.442 114.097 1.00 16.22 57 GLY E O 1
ATOM 11416 N N . HIS E 1 53 ? 128.869 177.863 113.838 1.00 11.12 58 HIS E N 1
ATOM 11417 C CA . HIS E 1 53 ? 128.955 178.069 112.400 1.00 11.19 58 HIS E CA 1
ATOM 11418 C C . HIS E 1 53 ? 129.149 176.730 111.706 1.00 12.50 58 HIS E C 1
ATOM 11419 O O . HIS E 1 53 ? 129.652 175.773 112.300 1.00 16.67 58 HIS E O 1
ATOM 11426 N N . LEU E 1 54 ? 128.741 176.675 110.442 1.00 12.58 59 LEU E N 1
ATOM 11427 C CA . LEU E 1 54 ? 128.886 175.454 109.669 1.00 13.97 59 LEU E CA 1
ATOM 11428 C C . LEU E 1 54 ? 130.365 175.166 109.420 1.00 19.59 59 LEU E C 1
ATOM 11429 O O . LEU E 1 54 ? 131.113 176.065 109.017 1.00 21.64 59 LEU E O 1
ATOM 11434 N N . PRO E 1 55 ? 130.819 173.940 109.647 1.00 19.99 60 PRO E N 1
ATOM 11435 C CA . PRO E 1 55 ? 132.222 173.609 109.389 1.00 20.62 60 PRO E CA 1
ATOM 11436 C C . PRO E 1 55 ? 132.520 173.540 107.899 1.00 32.25 60 PRO E C 1
ATOM 11437 O O . PRO E 1 55 ? 131.654 173.253 107.070 1.00 29.85 60 PRO E O 1
ATOM 11441 N N . THR E 1 56 ? 133.783 173.809 107.570 1.00 33.96 61 THR E N 1
ATOM 11442 C CA . THR E 1 56 ? 134.250 173.680 106.196 1.00 22.01 61 THR E CA 1
ATOM 11443 C C . THR E 1 56 ? 134.542 172.218 105.885 1.00 22.56 61 THR E C 1
ATOM 11444 O O . THR E 1 56 ? 134.297 171.343 106.721 1.00 31.87 61 THR E O 1
ATOM 11448 N N . GLN E 1 57 ? 135.060 171.940 104.688 1.00 24.13 62 GLN E N 1
ATOM 11449 C CA . GLN E 1 57 ? 135.387 170.564 104.331 1.00 24.59 62 GLN E CA 1
ATOM 11450 C C . GLN E 1 57 ? 136.497 170.003 105.213 1.00 28.81 62 GLN E C 1
ATOM 11451 O O . GLN E 1 57 ? 136.340 168.927 105.801 1.00 31.39 62 GLN E O 1
ATOM 11457 N N . GLN E 1 58 ? 137.614 170.726 105.328 1.00 29.17 63 GLN E N 1
ATOM 11458 C CA . GLN E 1 58 ? 138.732 170.240 106.129 1.00 30.86 63 GLN E CA 1
ATOM 11459 C C . GLN E 1 58 ? 138.346 170.108 107.597 1.00 28.76 63 GLN E C 1
ATOM 11460 O O . GLN E 1 58 ? 138.716 169.128 108.255 1.00 32.58 63 GLN E O 1
ATOM 11466 N N . GLU E 1 59 ? 137.600 171.082 108.126 1.00 25.42 64 GLU E N 1
ATOM 11467 C CA . GLU E 1 59 ? 137.164 171.004 109.516 1.00 22.77 64 GLU E CA 1
ATOM 11468 C C . GLU E 1 59 ? 136.253 169.806 109.743 1.00 23.57 64 GLU E C 1
ATOM 11469 O O . GLU E 1 59 ? 136.387 169.098 110.746 1.00 24.92 64 GLU E O 1
ATOM 11475 N N . LEU E 1 60 ? 135.321 169.560 108.818 1.00 23.46 65 LEU E N 1
ATOM 11476 C CA . LEU E 1 60 ? 134.419 168.423 108.966 1.00 22.31 65 LEU E CA 1
ATOM 11477 C C . LEU E 1 60 ? 135.176 167.102 108.917 1.00 23.58 65 LEU E C 1
ATOM 11478 O O . LEU E 1 60 ? 134.925 166.204 109.730 1.00 26.28 65 LEU E O 1
ATOM 11483 N N . THR E 1 61 ? 136.109 166.963 107.969 1.00 22.34 66 THR E N 1
ATOM 11484 C CA . THR E 1 61 ? 136.887 165.729 107.894 1.00 22.51 66 THR E CA 1
ATOM 11485 C C . THR E 1 61 ? 137.749 165.527 109.133 1.00 21.62 66 THR E C 1
ATOM 11486 O O . THR E 1 61 ? 137.847 164.401 109.635 1.00 24.47 66 THR E O 1
ATOM 11490 N N . GLU E 1 62 ? 138.377 166.590 109.641 1.00 19.19 67 GLU E N 1
ATOM 11491 C CA . GLU E 1 62 ? 139.181 166.456 110.852 1.00 20.97 67 GLU E CA 1
ATOM 11492 C C . GLU E 1 62 ? 138.317 166.087 112.052 1.00 23.34 67 GLU E C 1
ATOM 11493 O O . GLU E 1 62 ? 138.714 165.254 112.877 1.00 26.56 67 GLU E O 1
ATOM 11499 N N . PHE E 1 63 ? 137.132 166.694 112.165 1.00 21.50 68 PHE E N 1
ATOM 11500 C CA . PHE E 1 63 ? 136.217 166.364 113.252 1.00 16.78 68 PHE E CA 1
ATOM 11501 C C . PHE E 1 63 ? 135.801 164.899 113.191 1.00 14.07 68 PHE E C 1
ATOM 11502 O O . PHE E 1 63 ? 135.815 164.193 114.207 1.00 19.99 68 PHE E O 1
ATOM 11510 N N . GLU E 1 64 ? 135.435 164.422 111.999 1.00 13.33 69 GLU E N 1
ATOM 11511 C CA . GLU E 1 64 ? 135.040 163.025 111.856 1.00 13.54 69 GLU E CA 1
ATOM 11512 C C . GLU E 1 64 ? 136.197 162.077 112.142 1.00 12.01 69 GLU E C 1
ATOM 11513 O O . GLU E 1 64 ? 135.994 161.033 112.769 1.00 13.81 69 GLU E O 1
ATOM 11519 N N . HIS E 1 65 ? 137.409 162.418 111.695 1.00 12.53 70 HIS E N 1
ATOM 11520 C CA . HIS E 1 65 ? 138.565 161.572 111.972 1.00 13.35 70 HIS E CA 1
ATOM 11521 C C . HIS E 1 65 ? 138.844 161.495 113.469 1.00 13.74 70 HIS E C 1
ATOM 11522 O O . HIS E 1 65 ? 139.101 160.413 114.011 1.00 17.04 70 HIS E O 1
ATOM 11529 N N . GLU E 1 66 ? 138.793 162.640 114.156 1.00 14.25 71 GLU E N 1
ATOM 11530 C CA . GLU E 1 66 ? 139.038 162.645 115.594 1.00 8.30 71 GLU E CA 1
ATOM 11531 C C . GLU E 1 66 ? 137.967 161.861 116.340 1.00 6.37 71 GLU E C 1
ATOM 11532 O O . GLU E 1 66 ? 138.269 161.144 117.300 1.00 9.57 71 GLU E O 1
ATOM 11538 N N . ILE E 1 67 ? 136.706 161.989 115.918 1.00 8.33 72 ILE E N 1
ATOM 11539 C CA . ILE E 1 67 ? 135.641 161.237 116.573 1.00 5.14 72 ILE E CA 1
ATOM 11540 C C . ILE E 1 67 ? 135.804 159.741 116.334 1.00 4.68 72 ILE E C 1
ATOM 11541 O O . ILE E 1 67 ? 135.651 158.938 117.262 1.00 5.26 72 ILE E O 1
ATOM 11546 N N . ARG E 1 68 ? 136.128 159.337 115.104 1.00 5.40 73 ARG E N 1
ATOM 11547 C CA . ARG E 1 68 ? 136.336 157.928 114.799 1.00 5.73 73 ARG E CA 1
ATOM 11548 C C . ARG E 1 68 ? 137.551 157.344 115.504 1.00 5.89 73 ARG E C 1
ATOM 11549 O O . ARG E 1 68 ? 137.568 156.142 115.787 1.00 6.84 73 ARG E O 1
ATOM 11557 N N . TYR E 1 69 ? 138.567 158.161 115.788 1.00 6.63 74 TYR E N 1
ATOM 11558 C CA . TYR E 1 69 ? 139.761 157.647 116.452 1.00 5.67 74 TYR E CA 1
ATOM 11559 C C . TYR E 1 69 ? 139.514 157.371 117.931 1.00 7.27 74 TYR E C 1
ATOM 11560 O O . TYR E 1 69 ? 140.162 156.492 118.511 1.00 10.16 74 TYR E O 1
ATOM 11569 N N . HIS E 1 70 ? 138.588 158.097 118.554 1.00 7.20 75 HIS E N 1
ATOM 11570 C CA . HIS E 1 70 ? 138.347 158.004 119.988 1.00 3.15 75 HIS E CA 1
ATOM 11571 C C . HIS E 1 70 ? 137.151 157.128 120.339 1.00 2.74 75 HIS E C 1
ATOM 11572 O O . HIS E 1 70 ? 136.711 157.137 121.493 1.00 3.63 75 HIS E O 1
ATOM 11579 N N . ARG E 1 71 ? 136.613 156.374 119.378 1.00 2.13 76 ARG E N 1
ATOM 11580 C CA . ARG E 1 71 ? 135.434 155.558 119.640 1.00 2.52 76 ARG E CA 1
ATOM 11581 C C . ARG E 1 71 ? 135.719 154.361 120.536 1.00 4.61 76 ARG E C 1
ATOM 11582 O O . ARG E 1 71 ? 134.769 153.723 121.002 1.00 4.39 76 ARG E O 1
ATOM 11590 N N . ARG E 1 72 ? 136.984 154.040 120.789 1.00 8.11 77 ARG E N 1
ATOM 11591 C CA . ARG E 1 72 ? 137.356 152.878 121.584 1.00 6.52 77 ARG E CA 1
ATOM 11592 C C . ARG E 1 72 ? 137.622 153.300 123.023 1.00 5.53 77 ARG E C 1
ATOM 11593 O O . ARG E 1 72 ? 138.303 154.302 123.264 1.00 8.41 77 ARG E O 1
ATOM 11601 N N . ILE E 1 73 ? 137.088 152.533 123.970 1.00 4.20 78 ILE E N 1
ATOM 11602 C CA . ILE E 1 73 ? 137.232 152.823 125.391 1.00 4.87 78 ILE E CA 1
ATOM 11603 C C . ILE E 1 73 ? 138.307 151.921 125.979 1.00 4.68 78 ILE E C 1
ATOM 11604 O O . ILE E 1 73 ? 138.630 150.859 125.434 1.00 5.75 78 ILE E O 1
ATOM 11609 N N . LYS E 1 74 ? 138.869 152.353 127.107 1.00 3.76 79 LYS E N 1
ATOM 11610 C CA . LYS E 1 74 ? 139.906 151.586 127.780 1.00 3.12 79 LYS E CA 1
ATOM 11611 C C . LYS E 1 74 ? 139.329 150.293 128.348 1.00 3.03 79 LYS E C 1
ATOM 11612 O O . LYS E 1 74 ? 138.119 150.153 128.545 1.00 3.72 79 LYS E O 1
ATOM 11618 N N . PHE E 1 75 ? 140.217 149.333 128.615 1.00 2.66 80 PHE E N 1
ATOM 11619 C CA . PHE E 1 75 ? 139.774 148.067 129.183 1.00 1.86 80 PHE E CA 1
ATOM 11620 C C . PHE E 1 75 ? 139.378 148.192 130.647 1.00 1.79 80 PHE E C 1
ATOM 11621 O O . PHE E 1 75 ? 138.626 147.346 131.145 1.00 2.14 80 PHE E O 1
ATOM 11629 N N . ARG E 1 76 ? 139.850 149.229 131.342 1.00 2.74 81 ARG E N 1
ATOM 11630 C CA . ARG E 1 76 ? 139.404 149.467 132.710 1.00 2.97 81 ARG E CA 1
ATOM 11631 C C . ARG E 1 76 ? 137.930 149.846 132.768 1.00 3.59 81 ARG E C 1
ATOM 11632 O O . ARG E 1 76 ? 137.225 149.428 133.691 1.00 3.99 81 ARG E O 1
ATOM 11640 N N . ILE E 1 77 ? 137.450 150.625 131.796 1.00 2.56 82 ILE E N 1
ATOM 11641 C CA . ILE E 1 77 ? 136.038 150.998 131.766 1.00 1.36 82 ILE E CA 1
ATOM 11642 C C . ILE E 1 77 ? 135.169 149.770 131.516 1.00 1.23 82 ILE E C 1
ATOM 11643 O O . ILE E 1 77 ? 134.117 149.588 132.145 1.00 2.27 82 ILE E O 1
ATOM 11648 N N . ARG E 1 78 ? 135.594 148.908 130.590 1.00 1.00 83 ARG E N 1
ATOM 11649 C CA . ARG E 1 78 ? 134.866 147.667 130.352 1.00 0.86 83 ARG E CA 1
ATOM 11650 C C . ARG E 1 78 ? 134.887 146.769 131.584 1.00 1.36 83 ARG E C 1
ATOM 11651 O O . ARG E 1 78 ? 133.881 146.128 131.907 1.00 2.25 83 ARG E O 1
ATOM 11659 N N . ASP E 1 79 ? 136.023 146.711 132.284 1.00 1.94 84 ASP E N 1
ATOM 11660 C CA . ASP E 1 79 ? 136.091 145.935 133.517 1.00 1.12 84 ASP E CA 1
ATOM 11661 C C . ASP E 1 79 ? 135.139 146.492 134.568 1.00 1.20 84 ASP E C 1
ATOM 11662 O O . ASP E 1 79 ? 134.499 145.732 135.304 1.00 2.00 84 ASP E O 1
ATOM 11667 N N . MET E 1 80 ? 135.036 147.820 134.650 1.00 1.51 85 MET E N 1
ATOM 11668 C CA . MET E 1 80 ? 134.083 148.445 135.562 1.00 0.89 85 MET E CA 1
ATOM 11669 C C . MET E 1 80 ? 132.652 148.065 135.200 1.00 0.87 85 MET E C 1
ATOM 11670 O O . MET E 1 80 ? 131.828 147.794 136.081 1.00 0.95 85 MET E O 1
ATOM 11675 N N . MET E 1 81 ? 132.333 148.058 133.902 1.00 0.82 86 MET E N 1
ATOM 11676 C CA . MET E 1 81 ? 131.002 147.622 133.483 1.00 0.44 86 MET E CA 1
ATOM 11677 C C . MET E 1 81 ? 130.754 146.158 133.818 1.00 0.66 86 MET E C 1
ATOM 11678 O O . MET E 1 81 ? 129.617 145.777 134.115 1.00 1.14 86 MET E O 1
ATOM 11683 N N . LYS E 1 82 ? 131.792 145.321 133.765 1.00 0.97 87 LYS E N 1
ATOM 11684 C CA . LYS E 1 82 ? 131.628 143.925 134.157 1.00 0.88 87 LYS E CA 1
ATOM 11685 C C . LYS E 1 82 ? 131.208 143.773 135.613 1.00 1.23 87 LYS E C 1
ATOM 11686 O O . LYS E 1 82 ? 130.619 142.746 135.965 1.00 2.31 87 LYS E O 1
ATOM 11692 N N . CYS E 1 83 ? 131.495 144.763 136.459 1.00 1.24 88 CYS E N 1
ATOM 11693 C CA . CYS E 1 83 ? 131.086 144.732 137.856 1.00 1.12 88 CYS E CA 1
ATOM 11694 C C . CYS E 1 83 ? 129.716 145.351 138.095 1.00 1.54 88 CYS E C 1
ATOM 11695 O O . CYS E 1 83 ? 129.214 145.280 139.222 1.00 2.16 88 CYS E O 1
ATOM 11698 N N . PHE E 1 84 ? 129.107 145.955 137.079 1.00 1.46 89 PHE E N 1
ATOM 11699 C CA . PHE E 1 84 ? 127.764 146.492 137.238 1.00 1.37 89 PHE E CA 1
ATOM 11700 C C . PHE E 1 84 ? 126.769 145.352 137.440 1.00 3.61 89 PHE E C 1
ATOM 11701 O O . PHE E 1 84 ? 126.887 144.303 136.795 1.00 7.76 89 PHE E O 1
ATOM 11709 N N . PRO E 1 85 ? 125.780 145.519 138.316 1.00 4.12 90 PRO E N 1
ATOM 11710 C CA . PRO E 1 85 ? 124.744 144.490 138.453 1.00 6.08 90 PRO E CA 1
ATOM 11711 C C . PRO E 1 85 ? 123.929 144.361 137.177 1.00 11.55 90 PRO E C 1
ATOM 11712 O O . PRO E 1 85 ? 123.652 145.349 136.491 1.00 18.34 90 PRO E O 1
ATOM 11716 N N . ASP E 1 86 ? 123.542 143.125 136.861 1.00 12.25 91 ASP E N 1
ATOM 11717 C CA . ASP E 1 86 ? 122.787 142.866 135.641 1.00 9.31 91 ASP E CA 1
ATOM 11718 C C . ASP E 1 86 ? 121.363 143.396 135.707 1.00 10.99 91 ASP E C 1
ATOM 11719 O O . ASP E 1 86 ? 120.736 143.565 134.655 1.00 11.30 91 ASP E O 1
ATOM 11724 N N . SER E 1 87 ? 120.840 143.663 136.901 1.00 11.43 92 SER E N 1
ATOM 11725 C CA . SER E 1 87 ? 119.478 144.147 137.073 1.00 9.99 92 SER E CA 1
ATOM 11726 C C . SER E 1 87 ? 119.397 145.667 137.145 1.00 13.54 92 SER E C 1
ATOM 11727 O O . SER E 1 87 ? 118.301 146.210 137.310 1.00 17.15 92 SER E O 1
ATOM 11730 N N . GLY E 1 88 ? 120.526 146.362 137.028 1.00 9.71 93 GLY E N 1
ATOM 11731 C CA . GLY E 1 88 ? 120.504 147.808 137.066 1.00 6.32 93 GLY E CA 1
ATOM 11732 C C . GLY E 1 88 ? 119.914 148.410 135.807 1.00 9.10 93 GLY E C 1
ATOM 11733 O O . GLY E 1 88 ? 119.910 147.810 134.731 1.00 12.13 93 GLY E O 1
ATOM 11734 N N . HIS E 1 89 ? 119.395 149.635 135.953 1.00 7.27 94 HIS E N 1
ATOM 11735 C CA . HIS E 1 89 ? 118.801 150.275 134.790 1.00 6.75 94 HIS E CA 1
ATOM 11736 C C . HIS E 1 89 ? 119.882 150.894 133.908 1.00 6.39 94 HIS E C 1
ATOM 11737 O O . HIS E 1 89 ? 120.930 151.318 134.406 1.00 7.92 94 HIS E O 1
ATOM 11744 N N . PRO E 1 90 ? 119.653 150.945 132.594 1.00 5.25 95 PRO E N 1
ATOM 11745 C CA . PRO E 1 90 ? 120.650 151.552 131.700 1.00 4.25 95 PRO E CA 1
ATOM 11746 C C . PRO E 1 90 ? 120.964 153.006 132.012 1.00 4.28 95 PRO E C 1
ATOM 11747 O O . PRO E 1 90 ? 122.087 153.444 131.741 1.00 6.55 95 PRO E O 1
ATOM 11751 N N . MET E 1 91 ? 120.018 153.774 132.556 1.00 4.48 96 MET E N 1
ATOM 11752 C CA . MET E 1 91 ? 120.304 155.171 132.873 1.00 3.72 96 MET E CA 1
ATOM 11753 C C . MET E 1 91 ? 121.282 155.305 134.035 1.00 4.06 96 MET E C 1
ATOM 11754 O O . MET E 1 91 ? 122.171 156.164 134.003 1.00 6.58 96 MET E O 1
ATOM 11759 N N . ASP E 1 92 ? 121.131 154.475 135.069 1.00 4.49 97 ASP E N 1
ATOM 11760 C CA . ASP E 1 92 ? 122.088 154.492 136.172 1.00 2.99 97 ASP E CA 1
ATOM 11761 C C . ASP E 1 92 ? 123.481 154.105 135.692 1.00 3.06 97 ASP E C 1
ATOM 11762 O O . ASP E 1 92 ? 124.478 154.714 136.097 1.00 2.56 97 ASP E O 1
ATOM 11767 N N . ALA E 1 93 ? 123.567 153.091 134.828 1.00 2.87 98 ALA E N 1
ATOM 11768 C CA . ALA E 1 93 ? 124.855 152.704 134.266 1.00 1.52 98 ALA E CA 1
ATOM 11769 C C . ALA E 1 93 ? 125.447 153.809 133.402 1.00 1.31 98 ALA E C 1
ATOM 11770 O O . ALA E 1 93 ? 126.662 154.029 133.427 1.00 2.09 98 ALA E O 1
ATOM 11772 N N . LEU E 1 94 ? 124.609 154.507 132.630 1.00 1.27 99 LEU E N 1
ATOM 11773 C CA . LEU E 1 94 ? 125.096 155.623 131.826 1.00 1.39 99 LEU E CA 1
ATOM 11774 C C . LEU E 1 94 ? 125.650 156.734 132.706 1.00 1.16 99 LEU E C 1
ATOM 11775 O O . LEU E 1 94 ? 126.709 157.299 132.407 1.00 1.73 99 LEU E O 1
ATOM 11780 N N . GLN E 1 95 ? 124.948 157.062 133.791 1.00 1.44 100 GLN E N 1
ATOM 11781 C CA . GLN E 1 95 ? 125.441 158.083 134.712 1.00 0.82 100 GLN E CA 1
ATOM 11782 C C . GLN E 1 95 ? 126.753 157.652 135.355 1.00 0.91 100 GLN E C 1
ATOM 11783 O O . GLN E 1 95 ? 127.690 158.451 135.483 1.00 1.37 100 GLN E O 1
ATOM 11789 N N . ALA E 1 96 ? 126.841 156.382 135.762 1.00 1.26 101 ALA E N 1
ATOM 11790 C CA . ALA E 1 96 ? 128.065 155.883 136.379 1.00 0.58 101 ALA E CA 1
ATOM 11791 C C . ALA E 1 96 ? 129.238 155.934 135.408 1.00 0.90 101 ALA E C 1
ATOM 11792 O O . ALA E 1 96 ? 130.345 156.335 135.782 1.00 1.44 101 ALA E O 1
ATOM 11794 N N . SER E 1 97 ? 129.017 155.537 134.153 1.00 0.94 102 SER E N 1
ATOM 11795 C CA . SER E 1 97 ? 130.079 155.582 133.154 1.00 0.61 102 SER E CA 1
ATOM 11796 C C . SER E 1 97 ? 130.485 157.010 132.807 1.00 0.51 102 SER E C 1
ATOM 11797 O O . SER E 1 97 ? 131.678 157.283 132.624 1.00 0.97 102 SER E O 1
ATOM 11800 N N . ALA E 1 98 ? 129.522 157.929 132.711 1.00 0.42 103 ALA E N 1
ATOM 11801 C CA . ALA E 1 98 ? 129.861 159.327 132.470 1.00 0.45 103 ALA E CA 1
ATOM 11802 C C . ALA E 1 98 ? 130.672 159.906 133.620 1.00 1.44 103 ALA E C 1
ATOM 11803 O O . ALA E 1 98 ? 131.608 160.682 133.391 1.00 1.92 103 ALA E O 1
ATOM 11805 N N . ALA E 1 99 ? 130.331 159.548 134.861 1.00 2.03 104 ALA E N 1
ATOM 11806 C CA . ALA E 1 99 ? 131.122 159.999 136.001 1.00 0.50 104 ALA E CA 1
ATOM 11807 C C . ALA E 1 99 ? 132.503 159.355 136.021 1.00 0.89 104 ALA E C 1
ATOM 11808 O O . ALA E 1 99 ? 133.477 159.993 136.437 1.00 1.70 104 ALA E O 1
ATOM 11810 N N . ALA E 1 100 ? 132.608 158.099 135.582 1.00 0.93 105 ALA E N 1
ATOM 11811 C CA . ALA E 1 100 ? 133.893 157.412 135.559 1.00 0.83 105 ALA E CA 1
ATOM 11812 C C . ALA E 1 100 ? 134.806 157.930 134.457 1.00 1.20 105 ALA E C 1
ATOM 11813 O O . ALA E 1 100 ? 136.031 157.816 134.573 1.00 2.67 105 ALA E O 1
ATOM 11815 N N . LEU E 1 101 ? 134.236 158.481 133.382 1.00 1.64 106 LEU E N 1
ATOM 11816 C CA . LEU E 1 101 ? 135.065 159.084 132.342 1.00 1.29 106 LEU E CA 1
ATOM 11817 C C . LEU E 1 101 ? 135.924 160.217 132.892 1.00 1.38 106 LEU E C 1
ATOM 11818 O O . LEU E 1 101 ? 137.039 160.444 132.406 1.00 2.50 106 LEU E O 1
ATOM 11823 N N . GLY E 1 102 ? 135.422 160.938 133.897 1.00 1.09 107 GLY E N 1
ATOM 11824 C CA . GLY E 1 102 ? 136.200 161.992 134.523 1.00 1.39 107 GLY E CA 1
ATOM 11825 C C . GLY E 1 102 ? 137.330 161.496 135.396 1.00 2.32 107 GLY E C 1
ATOM 11826 O O . GLY E 1 102 ? 138.265 162.253 135.669 1.00 5.36 107 GLY E O 1
ATOM 11827 N N . LEU E 1 103 ? 137.263 160.241 135.848 1.00 1.82 108 LEU E N 1
ATOM 11828 C CA . LEU E 1 103 ? 138.382 159.667 136.586 1.00 1.28 108 LEU E CA 1
ATOM 11829 C C . LEU E 1 103 ? 139.605 159.496 135.696 1.00 1.52 108 LEU E C 1
ATOM 11830 O O . LEU E 1 103 ? 140.734 159.451 136.194 1.00 2.41 108 LEU E O 1
ATOM 11835 N N . PHE E 1 104 ? 139.400 159.405 134.382 1.00 1.47 109 PHE E N 1
ATOM 11836 C CA . PHE E 1 104 ? 140.490 159.178 133.442 1.00 1.26 109 PHE E CA 1
ATOM 11837 C C . PHE E 1 104 ? 140.857 160.435 132.660 1.00 2.61 109 PHE E C 1
ATOM 11838 O O . PHE E 1 104 ? 142.028 160.826 132.624 1.00 3.27 109 PHE E O 1
ATOM 11846 N N . TYR E 1 105 ? 139.873 161.077 132.031 1.00 4.27 110 TYR E N 1
ATOM 11847 C CA . TYR E 1 105 ? 140.137 162.124 131.053 1.00 2.42 110 TYR E CA 1
ATOM 11848 C C . TYR E 1 105 ? 139.968 163.537 131.593 1.00 2.81 110 TYR E C 1
ATOM 11849 O O . TYR E 1 105 ? 140.027 164.490 130.811 1.00 5.60 110 TYR E O 1
ATOM 11858 N N . SER E 1 106 ? 139.762 163.705 132.894 1.00 2.99 111 SER E N 1
ATOM 11859 C CA . SER E 1 106 ? 139.631 165.043 133.461 1.00 5.06 111 SER E CA 1
ATOM 11860 C C . SER E 1 106 ? 140.905 165.452 134.194 1.00 6.28 111 SER E C 1
ATOM 11861 O O . SER E 1 106 ? 141.142 166.634 134.440 0.00 6.08 111 SER E O 1
ATOM 11864 N N . PRO E 1 113 ? 142.318 176.099 125.996 1.00 43.75 118 PRO E N 1
ATOM 11865 C CA . PRO E 1 113 ? 142.420 176.151 124.533 1.00 48.50 118 PRO E CA 1
ATOM 11866 C C . PRO E 1 113 ? 141.991 174.846 123.865 1.00 46.06 118 PRO E C 1
ATOM 11867 O O . PRO E 1 113 ? 140.936 174.798 123.232 1.00 36.87 118 PRO E O 1
ATOM 11871 N N . GLU E 1 114 ? 142.804 173.801 124.009 1.00 42.57 119 GLU E N 1
ATOM 11872 C CA . GLU E 1 114 ? 142.513 172.495 123.434 1.00 34.32 119 GLU E CA 1
ATOM 11873 C C . GLU E 1 114 ? 141.629 171.640 124.338 1.00 27.37 119 GLU E C 1
ATOM 11874 O O . GLU E 1 114 ? 141.162 170.578 123.911 1.00 25.56 119 GLU E O 1
ATOM 11880 N N . TYR E 1 115 ? 141.373 172.085 125.568 1.00 27.67 120 TYR E N 1
ATOM 11881 C CA . TYR E 1 115 ? 140.554 171.326 126.501 1.00 27.50 120 TYR E CA 1
ATOM 11882 C C . TYR E 1 115 ? 139.098 171.215 126.068 1.00 24.83 120 TYR E C 1
ATOM 11883 O O . TYR E 1 115 ? 138.474 170.175 126.312 1.00 27.34 120 TYR E O 1
ATOM 11892 N N . ILE E 1 116 ? 138.544 172.253 125.443 1.00 21.65 121 ILE E N 1
ATOM 11893 C CA . ILE E 1 116 ? 137.159 172.195 124.987 1.00 15.29 121 ILE E CA 1
ATOM 11894 C C . ILE E 1 116 ? 136.995 171.162 123.881 1.00 13.55 121 ILE E C 1
ATOM 11895 O O . ILE E 1 116 ? 136.104 170.305 123.941 1.00 13.79 121 ILE E O 1
ATOM 11900 N N . ARG E 1 117 ? 137.854 171.219 122.864 1.00 13.92 122 ARG E N 1
ATOM 11901 C CA . ARG E 1 117 ? 137.735 170.338 121.711 1.00 10.69 122 ARG E CA 1
ATOM 11902 C C . ARG E 1 117 ? 137.980 168.877 122.056 1.00 9.87 122 ARG E C 1
ATOM 11903 O O . ARG E 1 117 ? 137.232 168.010 121.588 1.00 11.15 122 ARG E O 1
ATOM 11911 N N . ALA E 1 118 ? 139.002 168.586 122.863 1.00 9.76 123 ALA E N 1
ATOM 11912 C CA . ALA E 1 118 ? 139.292 167.207 123.239 1.00 6.74 123 ALA E CA 1
ATOM 11913 C C . ALA E 1 118 ? 138.147 166.597 124.039 1.00 6.11 123 ALA E C 1
ATOM 11914 O O . ALA E 1 118 ? 137.731 165.464 123.775 1.00 6.01 123 ALA E O 1
ATOM 11916 N N . ALA E 1 119 ? 137.620 167.340 125.013 1.00 5.32 124 ALA E N 1
ATOM 11917 C CA . ALA E 1 119 ? 136.518 166.822 125.817 1.00 3.63 124 ALA E CA 1
ATOM 11918 C C . ALA E 1 119 ? 135.288 166.556 124.961 1.00 2.90 124 ALA E C 1
ATOM 11919 O O . ALA E 1 119 ? 134.623 165.523 125.118 1.00 3.48 124 ALA E O 1
ATOM 11921 N N . VAL E 1 120 ? 134.977 167.473 124.041 1.00 2.96 125 VAL E N 1
ATOM 11922 C CA . VAL E 1 120 ? 133.805 167.309 123.186 1.00 1.99 125 VAL E CA 1
ATOM 11923 C C . VAL E 1 120 ? 133.933 166.045 122.344 1.00 2.05 125 VAL E C 1
ATOM 11924 O O . VAL E 1 120 ? 133.009 165.222 122.282 1.00 1.84 125 VAL E O 1
ATOM 11928 N N . VAL E 1 121 ? 135.086 165.864 121.692 1.00 2.70 126 VAL E N 1
ATOM 11929 C CA . VAL E 1 121 ? 135.239 164.713 120.809 1.00 1.41 126 VAL E CA 1
ATOM 11930 C C . VAL E 1 121 ? 135.264 163.415 121.607 1.00 2.06 126 VAL E C 1
ATOM 11931 O O . VAL E 1 121 ? 134.673 162.416 121.182 1.00 1.52 126 VAL E O 1
ATOM 11935 N N . ARG E 1 122 ? 135.913 163.401 122.777 1.00 2.42 127 ARG E N 1
ATOM 11936 C CA . ARG E 1 122 ? 135.920 162.187 123.587 1.00 1.16 127 ARG E CA 1
ATOM 11937 C C . ARG E 1 122 ? 134.516 161.810 124.041 1.00 1.01 127 ARG E C 1
ATOM 11938 O O . ARG E 1 122 ? 134.118 160.645 123.927 1.00 2.27 127 ARG E O 1
ATOM 11946 N N . LEU E 1 123 ? 133.746 162.778 124.545 1.00 0.64 128 LEU E N 1
ATOM 11947 C CA . LEU E 1 123 ? 132.392 162.474 124.998 1.00 0.38 128 LEU E CA 1
ATOM 11948 C C . LEU E 1 123 ? 131.527 161.980 123.847 1.00 0.45 128 LEU E C 1
ATOM 11949 O O . LEU E 1 123 ? 130.845 160.951 123.964 1.00 0.47 128 LEU E O 1
ATOM 11954 N N . LEU E 1 124 ? 131.561 162.687 122.711 1.00 0.66 129 LEU E N 1
ATOM 11955 C CA . LEU E 1 124 ? 130.731 162.302 121.575 1.00 0.47 129 LEU E CA 1
ATOM 11956 C C . LEU E 1 124 ? 131.113 160.925 121.048 1.00 0.54 129 LEU E C 1
ATOM 11957 O O . LEU E 1 124 ? 130.241 160.139 120.662 1.00 0.88 129 LEU E O 1
ATOM 11962 N N . ALA E 1 125 ? 132.410 160.612 121.023 1.00 0.55 130 ALA E N 1
ATOM 11963 C CA . ALA E 1 125 ? 132.849 159.323 120.507 1.00 0.47 130 ALA E CA 1
ATOM 11964 C C . ALA E 1 125 ? 132.505 158.191 121.466 1.00 0.51 130 ALA E C 1
ATOM 11965 O O . ALA E 1 125 ? 132.167 157.082 121.037 1.00 0.44 130 ALA E O 1
ATOM 11967 N N . LYS E 1 126 ? 132.582 158.448 122.774 1.00 0.63 131 LYS E N 1
ATOM 11968 C CA . LYS E 1 126 ? 132.554 157.365 123.746 1.00 0.18 131 LYS E CA 1
ATOM 11969 C C . LYS E 1 126 ? 131.186 157.093 124.360 1.00 0.24 131 LYS E C 1
ATOM 11970 O O . LYS E 1 126 ? 130.964 155.970 124.820 1.00 0.69 131 LYS E O 1
ATOM 11976 N N . ILE E 1 127 ? 130.269 158.058 124.388 1.00 0.09 132 ILE E N 1
ATOM 11977 C CA . ILE E 1 127 ? 128.982 157.822 125.050 1.00 0.08 132 ILE E CA 1
ATOM 11978 C C . ILE E 1 127 ? 128.223 156.660 124.401 1.00 0.32 132 ILE E C 1
ATOM 11979 O O . ILE E 1 127 ? 127.822 155.723 125.116 1.00 0.59 132 ILE E O 1
ATOM 11984 N N . PRO E 1 128 ? 128.005 156.649 123.075 1.00 0.38 133 PRO E N 1
ATOM 11985 C CA . PRO E 1 128 ? 127.326 155.485 122.480 1.00 0.43 133 PRO E CA 1
ATOM 11986 C C . PRO E 1 128 ? 128.095 154.190 122.659 1.00 0.61 133 PRO E C 1
ATOM 11987 O O . PRO E 1 128 ? 127.473 153.125 122.775 1.00 1.12 133 PRO E O 1
ATOM 11991 N N . THR E 1 129 ? 129.428 154.250 122.682 1.00 0.59 134 THR E N 1
ATOM 11992 C CA . THR E 1 129 ? 130.220 153.044 122.885 1.00 0.40 134 THR E CA 1
ATOM 11993 C C . THR E 1 129 ? 129.914 152.407 124.233 1.00 0.82 134 THR E C 1
ATOM 11994 O O . THR E 1 129 ? 129.693 151.194 124.315 1.00 1.65 134 THR E O 1
ATOM 11998 N N . MET E 1 130 ? 129.876 153.209 125.299 1.00 0.59 135 MET E N 1
ATOM 11999 C CA . MET E 1 130 ? 129.542 152.668 126.611 1.00 0.53 135 MET E CA 1
ATOM 12000 C C . MET E 1 130 ? 128.086 152.232 126.701 1.00 1.00 135 MET E C 1
ATOM 12001 O O . MET E 1 130 ? 127.788 151.245 127.382 1.00 2.55 135 MET E O 1
ATOM 12006 N N . VAL E 1 131 ? 127.170 152.939 126.032 1.00 0.70 136 VAL E N 1
ATOM 12007 C CA . VAL E 1 131 ? 125.775 152.498 126.028 1.00 0.68 136 VAL E CA 1
ATOM 12008 C C . VAL E 1 131 ? 125.661 151.101 125.426 1.00 1.09 136 VAL E C 1
ATOM 12009 O O . VAL E 1 131 ? 125.053 150.194 126.013 1.00 2.24 136 VAL E O 1
ATOM 12013 N N . ALA E 1 132 ? 126.272 150.901 124.254 1.00 1.21 137 ALA E N 1
ATOM 12014 C CA . ALA E 1 132 ? 126.232 149.591 123.609 1.00 1.20 137 ALA E CA 1
ATOM 12015 C C . ALA E 1 132 ? 126.970 148.541 124.431 1.00 2.83 137 ALA E C 1
ATOM 12016 O O . ALA E 1 132 ? 126.539 147.382 124.501 1.00 5.07 137 ALA E O 1
ATOM 12018 N N . ALA E 1 133 ? 128.088 148.923 125.054 1.00 2.59 138 ALA E N 1
ATOM 12019 C CA . ALA E 1 133 ? 128.845 147.978 125.865 1.00 1.47 138 ALA E CA 1
ATOM 12020 C C . ALA E 1 133 ? 128.028 147.488 127.051 1.00 1.45 138 ALA E C 1
ATOM 12021 O O . ALA E 1 133 ? 128.033 146.293 127.360 1.00 3.19 138 ALA E O 1
ATOM 12023 N N . PHE E 1 134 ? 127.320 148.394 127.731 1.00 1.72 139 PHE E N 1
ATOM 12024 C CA . PHE E 1 134 ? 126.467 147.956 128.831 1.00 1.69 139 PHE E CA 1
ATOM 12025 C C . PHE E 1 134 ? 125.294 147.124 128.333 1.00 1.42 139 PHE E C 1
ATOM 12026 O O . PHE E 1 134 ? 124.904 146.158 128.996 1.00 1.97 139 PHE E O 1
ATOM 12034 N N . GLN E 1 135 ? 124.722 147.480 127.178 1.00 1.56 140 GLN E N 1
ATOM 12035 C CA . GLN E 1 135 ? 123.652 146.660 126.617 1.00 2.10 140 GLN E CA 1
ATOM 12036 C C . GLN E 1 135 ? 124.124 145.232 126.373 1.00 4.30 140 GLN E C 1
ATOM 12037 O O . GLN E 1 135 ? 123.398 144.271 126.658 1.00 5.89 140 GLN E O 1
ATOM 12043 N N . LEU E 1 136 ? 125.341 145.073 125.854 1.00 4.68 141 LEU E N 1
ATOM 12044 C CA . LEU E 1 136 ? 125.864 143.737 125.584 1.00 2.52 141 LEU E CA 1
ATOM 12045 C C . LEU E 1 136 ? 126.242 143.005 126.870 1.00 2.49 141 LEU E C 1
ATOM 12046 O O . LEU E 1 136 ? 126.000 141.800 126.998 1.00 3.74 141 LEU E O 1
ATOM 12051 N N . ILE E 1 137 ? 126.839 143.716 127.829 1.00 3.03 142 ILE E N 1
ATOM 12052 C CA . ILE E 1 137 ? 127.311 143.080 129.058 1.00 1.97 142 ILE E CA 1
ATOM 12053 C C . ILE E 1 137 ? 126.139 142.624 129.917 1.00 2.68 142 ILE E C 1
ATOM 12054 O O . ILE E 1 137 ? 126.188 141.560 130.548 1.00 3.21 142 ILE E O 1
ATOM 12059 N N . ARG E 1 138 ? 125.062 143.417 129.950 1.00 3.27 143 ARG E N 1
ATOM 12060 C CA . ARG E 1 138 ? 123.924 143.101 130.807 1.00 3.13 143 ARG E CA 1
ATOM 12061 C C . ARG E 1 138 ? 123.349 141.720 130.509 1.00 6.23 143 ARG E C 1
ATOM 12062 O O . ARG E 1 138 ? 122.905 141.022 131.427 1.00 7.61 143 ARG E O 1
ATOM 12070 N N . LYS E 1 139 ? 123.371 141.300 129.246 1.00 7.88 144 LYS E N 1
ATOM 12071 C CA . LYS E 1 139 ? 122.858 139.998 128.846 1.00 5.05 144 LYS E CA 1
ATOM 12072 C C . LYS E 1 139 ? 123.920 138.906 128.900 1.00 5.19 144 LYS E C 1
ATOM 12073 O O . LYS E 1 139 ? 123.644 137.768 128.514 1.00 6.59 144 LYS E O 1
ATOM 12079 N N . GLY E 1 140 ? 125.123 139.226 129.370 1.00 5.79 145 GLY E N 1
ATOM 12080 C CA . GLY E 1 140 ? 126.180 138.247 129.499 1.00 3.19 145 GLY E CA 1
ATOM 12081 C C . GLY E 1 140 ? 127.068 138.077 128.288 1.00 5.25 145 GLY E C 1
ATOM 12082 O O . GLY E 1 140 ? 127.878 137.144 128.265 1.00 11.71 145 GLY E O 1
ATOM 12083 N N . ASN E 1 141 ? 126.946 138.938 127.284 1.00 5.57 146 ASN E N 1
ATOM 12084 C CA . ASN E 1 141 ? 127.767 138.856 126.087 1.00 5.32 146 ASN E CA 1
ATOM 12085 C C . ASN E 1 141 ? 128.944 139.823 126.179 1.00 7.29 146 ASN E C 1
ATOM 12086 O O . ASN E 1 141 ? 128.970 140.742 126.998 1.00 9.22 146 ASN E O 1
ATOM 12091 N N . ASP E 1 142 ? 129.934 139.598 125.316 1.00 9.40 147 ASP E N 1
ATOM 12092 C CA . ASP E 1 142 ? 131.079 140.498 125.302 1.00 11.55 147 ASP E CA 1
ATOM 12093 C C . ASP E 1 142 ? 130.769 141.740 124.468 1.00 16.06 147 ASP E C 1
ATOM 12094 O O . ASP E 1 142 ? 130.066 141.647 123.456 1.00 19.28 147 ASP E O 1
ATOM 12099 N N . PRO E 1 143 ? 131.268 142.903 124.881 1.00 10.19 148 PRO E N 1
ATOM 12100 C CA . PRO E 1 143 ? 131.066 144.116 124.080 1.00 9.44 148 PRO E CA 1
ATOM 12101 C C . PRO E 1 143 ? 131.709 143.989 122.706 1.00 20.24 148 PRO E C 1
ATOM 12102 O O . PRO E 1 143 ? 132.770 143.382 122.549 1.00 25.25 148 PRO E O 1
ATOM 12106 N N . ILE E 1 144 ? 131.053 144.573 121.709 1.00 16.74 149 ILE E N 1
ATOM 12107 C CA . ILE E 1 144 ? 131.560 144.558 120.342 1.00 17.40 149 ILE E CA 1
ATOM 12108 C C . ILE E 1 144 ? 132.370 145.821 120.092 1.00 19.01 149 ILE E C 1
ATOM 12109 O O . ILE E 1 144 ? 131.909 146.938 120.360 1.00 23.65 149 ILE E O 1
ATOM 12114 N N . GLN E 1 145 ? 133.585 145.650 119.584 1.00 18.87 150 GLN E N 1
ATOM 12115 C CA . GLN E 1 145 ? 134.464 146.774 119.320 1.00 20.62 150 GLN E CA 1
ATOM 12116 C C . GLN E 1 145 ? 133.981 147.578 118.116 1.00 22.81 150 GLN E C 1
ATOM 12117 O O . GLN E 1 145 ? 133.386 147.028 117.186 1.00 25.18 150 GLN E O 1
ATOM 12123 N N . PRO E 1 146 ? 134.218 148.886 118.116 1.00 17.22 151 PRO E N 1
ATOM 12124 C CA . PRO E 1 146 ? 133.834 149.711 116.968 1.00 15.99 151 PRO E CA 1
ATOM 12125 C C . PRO E 1 146 ? 134.681 149.422 115.738 1.00 19.63 151 PRO E C 1
ATOM 12126 O O . PRO E 1 146 ? 135.825 148.970 115.828 1.00 27.63 151 PRO E O 1
ATOM 12130 N N . ARG E 1 147 ? 134.098 149.697 114.574 1.00 21.41 152 ARG E N 1
ATOM 12131 C CA . ARG E 1 147 ? 134.777 149.557 113.293 1.00 24.84 152 ARG E CA 1
ATOM 12132 C C . ARG E 1 147 ? 135.052 150.931 112.700 1.00 28.74 152 ARG E C 1
ATOM 12133 O O . ARG E 1 147 ? 134.183 151.808 112.709 1.00 26.67 152 ARG E O 1
ATOM 12141 N N . ASP E 1 148 ? 136.268 151.112 112.183 1.00 29.18 153 ASP E N 1
ATOM 12142 C CA . ASP E 1 148 ? 136.661 152.377 111.578 1.00 28.77 153 ASP E CA 1
ATOM 12143 C C . ASP E 1 148 ? 136.032 152.607 110.210 1.00 29.03 153 ASP E C 1
ATOM 12144 O O . ASP E 1 148 ? 136.012 153.749 109.739 1.00 31.22 153 ASP E O 1
ATOM 12149 N N . GLU E 1 149 ? 135.524 151.557 109.561 1.00 25.71 154 GLU E N 1
ATOM 12150 C CA . GLU E 1 149 ? 134.939 151.715 108.233 1.00 23.06 154 GLU E CA 1
ATOM 12151 C C . GLU E 1 149 ? 133.570 152.383 108.305 1.00 32.15 154 GLU E C 1
ATOM 12152 O O . GLU E 1 149 ? 133.181 153.125 107.396 1.00 36.33 154 GLU E O 1
ATOM 12158 N N . LEU E 1 150 ? 132.824 152.126 109.375 1.00 31.54 155 LEU E N 1
ATOM 12159 C CA . LEU E 1 150 ? 131.473 152.645 109.502 1.00 23.24 155 LEU E CA 1
ATOM 12160 C C . LEU E 1 150 ? 131.491 154.068 110.059 1.00 21.46 155 LEU E C 1
ATOM 12161 O O . LEU E 1 150 ? 132.500 154.555 110.573 1.00 24.34 155 LEU E O 1
ATOM 12166 N N . ASP E 1 151 ? 130.347 154.736 109.947 1.00 17.53 156 ASP E N 1
ATOM 12167 C CA . ASP E 1 151 ? 130.162 156.074 110.481 1.00 17.92 156 ASP E CA 1
ATOM 12168 C C . ASP E 1 151 ? 129.399 155.995 111.802 1.00 16.53 156 ASP E C 1
ATOM 12169 O O . ASP E 1 151 ? 129.157 154.912 112.339 1.00 18.92 156 ASP E O 1
ATOM 12174 N N . TYR E 1 152 ? 129.006 157.158 112.328 1.00 15.33 157 TYR E N 1
ATOM 12175 C CA . TYR E 1 152 ? 128.470 157.250 113.684 1.00 13.76 157 TYR E CA 1
ATOM 12176 C C . TYR E 1 152 ? 127.270 156.327 113.883 1.00 11.84 157 TYR E C 1
ATOM 12177 O O . TYR E 1 152 ? 127.319 155.378 114.680 1.00 14.05 157 TYR E O 1
ATOM 12186 N N . ALA E 1 153 ? 126.178 156.592 113.161 1.00 10.61 158 ALA E N 1
ATOM 12187 C CA . ALA E 1 153 ? 124.948 155.832 113.363 1.00 10.28 158 ALA E CA 1
ATOM 12188 C C . ALA E 1 153 ? 125.121 154.368 112.980 1.00 11.66 158 ALA E C 1
ATOM 12189 O O . ALA E 1 153 ? 124.639 153.474 113.688 1.00 12.17 158 ALA E O 1
ATOM 12191 N N . ALA E 1 154 ? 125.799 154.100 111.861 1.00 12.96 159 ALA E N 1
ATOM 12192 C CA . ALA E 1 154 ? 125.994 152.719 111.433 1.00 12.38 159 ALA E CA 1
ATOM 12193 C C . ALA E 1 154 ? 126.847 151.946 112.429 1.00 11.88 159 ALA E C 1
ATOM 12194 O O . ALA E 1 154 ? 126.548 150.786 112.737 1.00 16.08 159 ALA E O 1
ATOM 12196 N N . ASN E 1 155 ? 127.913 152.566 112.942 1.00 12.59 160 ASN E N 1
ATOM 12197 C CA . ASN E 1 155 ? 128.734 151.893 113.941 1.00 7.30 160 ASN E CA 1
ATOM 12198 C C . ASN E 1 155 ? 127.960 151.642 115.226 1.00 6.84 160 ASN E C 1
ATOM 12199 O O . ASN E 1 155 ? 128.106 150.575 115.831 1.00 12.28 160 ASN E O 1
ATOM 12204 N N . PHE E 1 156 ? 127.139 152.602 115.663 1.00 8.56 161 PHE E N 1
ATOM 12205 C CA . PHE E 1 156 ? 126.340 152.375 116.862 1.00 8.77 161 PHE E CA 1
ATOM 12206 C C . PHE E 1 156 ? 125.357 151.229 116.662 1.00 7.99 161 PHE E C 1
ATOM 12207 O O . PHE E 1 156 ? 125.188 150.383 117.548 1.00 11.98 161 PHE E O 1
ATOM 12215 N N . LEU E 1 157 ? 124.698 151.182 115.500 1.00 7.95 162 LEU E N 1
ATOM 12216 C CA . LEU E 1 157 ? 123.761 150.096 115.230 1.00 9.27 162 LEU E CA 1
ATOM 12217 C C . LEU E 1 157 ? 124.468 148.747 115.151 1.00 10.37 162 LEU E C 1
ATOM 12218 O O . LEU E 1 157 ? 123.939 147.744 115.646 1.00 10.92 162 LEU E O 1
ATOM 12223 N N . TYR E 1 158 ? 125.652 148.701 114.536 1.00 10.40 163 TYR E N 1
ATOM 12224 C CA . TYR E 1 158 ? 126.424 147.464 114.493 1.00 9.30 163 TYR E CA 1
ATOM 12225 C C . TYR E 1 158 ? 126.816 147.015 115.894 1.00 12.35 163 TYR E C 1
ATOM 12226 O O . TYR E 1 158 ? 126.710 145.832 116.236 1.00 18.54 163 TYR E O 1
ATOM 12235 N N . MET E 1 159 ? 127.280 147.952 116.720 1.00 14.66 164 MET E N 1
ATOM 12236 C CA . MET E 1 159 ? 127.660 147.619 118.087 1.00 7.59 164 MET E CA 1
ATOM 12237 C C . MET E 1 159 ? 126.468 147.128 118.893 1.00 7.76 164 MET E C 1
ATOM 12238 O O . MET E 1 159 ? 126.613 146.249 119.750 1.00 9.15 164 MET E O 1
ATOM 12243 N N . LEU E 1 160 ? 125.282 147.684 118.637 1.00 9.07 165 LEU E N 1
ATOM 12244 C CA . LEU E 1 160 ? 124.099 147.277 119.385 1.00 10.42 165 LEU E CA 1
ATOM 12245 C C . LEU E 1 160 ? 123.591 145.910 118.939 1.00 17.19 165 LEU E C 1
ATOM 12246 O O . LEU E 1 160 ? 123.154 145.107 119.771 1.00 19.86 165 LEU E O 1
ATOM 12251 N N . THR E 1 161 ? 123.639 145.622 117.637 1.00 19.78 166 THR E N 1
ATOM 12252 C CA . THR E 1 161 ? 122.982 144.437 117.091 1.00 18.48 166 THR E CA 1
ATOM 12253 C C . THR E 1 161 ? 123.937 143.447 116.431 1.00 22.83 166 THR E C 1
ATOM 12254 O O . THR E 1 161 ? 123.469 142.472 115.831 1.00 30.58 166 THR E O 1
ATOM 12258 N N . GLU E 1 162 ? 125.251 143.686 116.492 1.00 20.76 167 GLU E N 1
ATOM 12259 C CA . GLU E 1 162 ? 126.268 142.754 116.000 1.00 23.56 167 GLU E CA 1
ATOM 12260 C C . GLU E 1 162 ? 126.235 142.629 114.476 1.00 25.15 167 GLU E C 1
ATOM 12261 O O . GLU E 1 162 ? 127.109 141.992 113.879 1.00 27.94 167 GLU E O 1
ATOM 12267 N N . ARG E 1 163 ? 125.265 143.269 113.830 1.00 25.69 168 ARG E N 1
ATOM 12268 C CA . ARG E 1 163 ? 125.094 143.184 112.387 1.00 24.16 168 ARG E CA 1
ATOM 12269 C C . ARG E 1 163 ? 125.184 144.569 111.765 1.00 22.08 168 ARG E C 1
ATOM 12270 O O . ARG E 1 163 ? 124.655 145.541 112.313 1.00 24.12 168 ARG E O 1
ATOM 12278 N N . GLU E 1 164 ? 125.856 144.651 110.624 1.00 18.69 169 GLU E N 1
ATOM 12279 C CA . GLU E 1 164 ? 125.973 145.919 109.915 1.00 21.63 169 GLU E CA 1
ATOM 12280 C C . GLU E 1 164 ? 124.608 146.339 109.381 1.00 27.35 169 GLU E C 1
ATOM 12281 O O . GLU E 1 164 ? 123.948 145.552 108.691 1.00 30.35 169 GLU E O 1
ATOM 12287 N N . PRO E 1 165 ? 124.151 147.553 109.670 1.00 25.87 170 PRO E N 1
ATOM 12288 C CA . PRO E 1 165 ? 122.821 147.979 109.231 1.00 29.73 170 PRO E CA 1
ATOM 12289 C C . PRO E 1 165 ? 122.801 148.427 107.776 1.00 31.39 170 PRO E C 1
ATOM 12290 O O . PRO E 1 165 ? 123.823 148.771 107.179 1.00 31.64 170 PRO E O 1
ATOM 12294 N N . ASP E 1 166 ? 121.599 148.412 107.214 1.00 26.38 171 ASP E N 1
ATOM 12295 C CA . ASP E 1 166 ? 121.396 148.914 105.862 1.00 32.42 171 ASP E CA 1
ATOM 12296 C C . ASP E 1 166 ? 121.641 150.420 105.845 1.00 37.70 171 ASP E C 1
ATOM 12297 O O . ASP E 1 166 ? 121.304 151.104 106.819 1.00 45.33 171 ASP E O 1
ATOM 12302 N N . PRO E 1 167 ? 122.235 150.971 104.777 1.00 35.55 172 PRO E N 1
ATOM 12303 C CA . PRO E 1 167 ? 122.488 152.419 104.736 1.00 34.65 172 PRO E CA 1
ATOM 12304 C C . PRO E 1 167 ? 121.236 153.266 104.912 1.00 30.56 172 PRO E C 1
ATOM 12305 O O . PRO E 1 167 ? 121.305 154.367 105.468 1.00 31.15 172 PRO E O 1
ATOM 12309 N N . VAL E 1 168 ? 120.089 152.770 104.442 1.00 28.40 173 VAL E N 1
ATOM 12310 C CA . VAL E 1 168 ? 118.836 153.494 104.639 1.00 31.46 173 VAL E CA 1
ATOM 12311 C C . VAL E 1 168 ? 118.512 153.602 106.123 1.00 30.73 173 VAL E C 1
ATOM 12312 O O . VAL E 1 168 ? 118.137 154.674 106.619 1.00 34.72 173 VAL E O 1
ATOM 12316 N N . ALA E 1 169 ? 118.655 152.495 106.857 1.00 29.41 174 ALA E N 1
ATOM 12317 C CA . ALA E 1 169 ? 118.404 152.518 108.294 1.00 24.84 174 ALA E CA 1
ATOM 12318 C C . ALA E 1 169 ? 119.381 153.441 109.012 1.00 21.69 174 ALA E C 1
ATOM 12319 O O . ALA E 1 169 ? 118.995 154.166 109.936 1.00 27.72 174 ALA E O 1
ATOM 12321 N N . ALA E 1 170 ? 120.652 153.424 108.602 1.00 18.31 175 ALA E N 1
ATOM 12322 C CA . ALA E 1 170 ? 121.636 154.315 109.207 1.00 19.30 175 ALA E CA 1
ATOM 12323 C C . ALA E 1 170 ? 121.282 155.776 108.960 1.00 17.33 175 ALA E C 1
ATOM 12324 O O . ALA E 1 170 ? 121.410 156.613 109.859 1.00 20.96 175 ALA E O 1
ATOM 12326 N N . ARG E 1 171 ? 120.834 156.101 107.745 1.00 19.90 176 ARG E N 1
ATOM 12327 C CA . ARG E 1 171 ? 120.427 157.471 107.449 1.00 19.06 176 ARG E CA 1
ATOM 12328 C C . ARG E 1 171 ? 119.217 157.884 108.278 1.00 17.92 176 ARG E C 1
ATOM 12329 O O . ARG E 1 171 ? 119.163 159.008 108.792 1.00 21.91 176 ARG E O 1
ATOM 12337 N N . ILE E 1 172 ? 118.233 156.991 108.413 1.00 15.06 177 ILE E N 1
ATOM 12338 C CA . ILE E 1 172 ? 117.057 157.306 109.223 1.00 12.77 177 ILE E CA 1
ATOM 12339 C C . ILE E 1 172 ? 117.459 157.549 110.673 1.00 17.25 177 ILE E C 1
ATOM 12340 O O . ILE E 1 172 ? 116.985 158.496 111.314 1.00 21.48 177 ILE E O 1
ATOM 12345 N N . PHE E 1 173 ? 118.344 156.706 111.209 1.00 16.64 178 PHE E N 1
ATOM 12346 C CA . PHE E 1 173 ? 118.801 156.885 112.584 1.00 9.85 178 PHE E CA 1
ATOM 12347 C C . PHE E 1 173 ? 119.576 158.188 112.747 1.00 9.62 178 PHE E C 1
ATOM 12348 O O . PHE E 1 173 ? 119.440 158.874 113.766 1.00 19.48 178 PHE E O 1
ATOM 12356 N N . ASP E 1 174 ? 120.398 158.543 111.757 1.00 6.93 179 ASP E N 1
ATOM 12357 C CA . ASP E 1 174 ? 121.137 159.800 111.819 1.00 7.09 179 ASP E CA 1
ATOM 12358 C C . ASP E 1 174 ? 120.197 160.999 111.820 1.00 9.95 179 ASP E C 1
ATOM 12359 O O . ASP E 1 174 ? 120.397 161.952 112.584 1.00 10.22 179 ASP E O 1
ATOM 12364 N N . ILE E 1 175 ? 119.165 160.972 110.975 1.00 12.10 180 ILE E N 1
ATOM 12365 C CA . ILE E 1 175 ? 118.215 162.083 110.947 1.00 9.83 180 ILE E CA 1
ATOM 12366 C C . ILE E 1 175 ? 117.430 162.144 112.252 1.00 8.98 180 ILE E C 1
ATOM 12367 O O . ILE E 1 175 ? 117.113 163.230 112.751 1.00 13.51 180 ILE E O 1
ATOM 12372 N N . CYS E 1 176 ? 117.105 160.984 112.829 1.00 7.73 181 CYS E N 1
ATOM 12373 C CA . CYS E 1 176 ? 116.433 160.968 114.125 1.00 8.14 181 CYS E CA 1
ATOM 12374 C C . CYS E 1 176 ? 117.312 161.578 115.212 1.00 6.68 181 CYS E C 1
ATOM 12375 O O . CYS E 1 176 ? 116.830 162.343 116.057 1.00 8.65 181 CYS E O 1
ATOM 12378 N N . LEU E 1 177 ? 118.606 161.247 115.205 1.00 6.06 182 LEU E N 1
ATOM 12379 C CA . LEU E 1 177 ? 119.531 161.842 116.166 1.00 3.77 182 LEU E CA 1
ATOM 12380 C C . LEU E 1 177 ? 119.617 163.351 115.979 1.00 4.27 182 LEU E C 1
ATOM 12381 O O . LEU E 1 177 ? 119.664 164.105 116.957 1.00 4.16 182 LEU E O 1
ATOM 12386 N N . THR E 1 178 ? 119.647 163.807 114.725 1.00 6.15 183 THR E N 1
ATOM 12387 C CA . THR E 1 178 ? 119.658 165.243 114.460 1.00 4.78 183 THR E CA 1
ATOM 12388 C C . THR E 1 178 ? 118.391 165.914 114.980 1.00 6.23 183 THR E C 1
ATOM 12389 O O . THR E 1 178 ? 118.459 167.004 115.560 1.00 9.74 183 THR E O 1
ATOM 12393 N N . LEU E 1 179 ? 117.234 165.273 114.796 1.00 7.06 184 LEU E N 1
ATOM 12394 C CA . LEU E 1 179 ? 115.982 165.836 115.292 1.00 6.33 184 LEU E CA 1
ATOM 12395 C C . LEU E 1 179 ? 115.986 165.949 116.811 1.00 5.28 184 LEU E C 1
ATOM 12396 O O . LEU E 1 179 ? 115.523 166.953 117.365 1.00 6.92 184 LEU E O 1
ATOM 12401 N N . HIS E 1 180 ? 116.501 164.935 117.500 1.00 7.24 185 HIS E N 1
ATOM 12402 C CA . HIS E 1 180 ? 116.524 164.921 118.957 1.00 7.13 185 HIS E CA 1
ATOM 12403 C C . HIS E 1 180 ? 117.798 165.517 119.541 1.00 5.81 185 HIS E C 1
ATOM 12404 O O . HIS E 1 180 ? 118.035 165.367 120.744 1.00 7.21 185 HIS E O 1
ATOM 12411 N N . ALA E 1 181 ? 118.621 166.179 118.724 1.00 5.33 186 ALA E N 1
ATOM 12412 C CA . ALA E 1 181 ? 119.872 166.742 119.222 1.00 2.65 186 ALA E CA 1
ATOM 12413 C C . ALA E 1 181 ? 119.640 167.796 120.295 1.00 2.23 186 ALA E C 1
ATOM 12414 O O . ALA E 1 181 ? 120.364 167.829 121.296 1.00 3.87 186 ALA E O 1
ATOM 12416 N N . GLU E 1 182 ? 118.648 168.662 120.108 1.00 6.04 187 GLU E N 1
ATOM 12417 C CA . GLU E 1 182 ? 118.352 169.726 121.058 1.00 7.84 187 GLU E CA 1
ATOM 12418 C C . GLU E 1 182 ? 117.018 170.353 120.685 1.00 10.56 187 GLU E C 1
ATOM 12419 O O . GLU E 1 182 ? 116.708 170.510 119.502 1.00 13.03 187 GLU E O 1
ATOM 12425 N N . HIS E 1 183 ? 116.226 170.691 121.703 1.00 13.89 188 HIS E N 1
ATOM 12426 C CA . HIS E 1 183 ? 114.962 171.385 121.483 1.00 25.63 188 HIS E CA 1
ATOM 12427 C C . HIS E 1 183 ? 114.971 172.789 122.072 1.00 28.47 188 HIS E C 1
ATOM 12428 O O . HIS E 1 183 ? 114.783 173.761 121.331 1.00 34.05 188 HIS E O 1
ATOM 12435 N N . THR E 1 184 ? 115.211 172.924 123.376 1.00 26.76 189 THR E N 1
ATOM 12436 C CA . THR E 1 184 ? 115.153 174.208 124.066 1.00 30.74 189 THR E CA 1
ATOM 12437 C C . THR E 1 184 ? 115.584 174.044 125.517 1.00 29.81 189 THR E C 1
ATOM 12438 O O . THR E 1 184 ? 115.938 172.940 125.942 1.00 29.09 189 THR E O 1
ATOM 12442 N N . ILE E 1 185 ? 115.574 175.138 126.279 1.00 25.56 190 ILE E N 1
ATOM 12443 C CA . ILE E 1 185 ? 115.858 175.066 127.707 1.00 24.62 190 ILE E CA 1
ATOM 12444 C C . ILE E 1 185 ? 114.827 174.170 128.385 1.00 25.28 190 ILE E C 1
ATOM 12445 O O . ILE E 1 185 ? 113.634 174.203 128.057 1.00 31.10 190 ILE E O 1
ATOM 12450 N N . ASN E 1 186 ? 115.293 173.328 129.300 1.00 17.71 191 ASN E N 1
ATOM 12451 C CA . ASN E 1 186 ? 114.418 172.431 130.048 1.00 13.55 191 ASN E CA 1
ATOM 12452 C C . ASN E 1 186 ? 115.132 172.051 131.342 1.00 11.86 191 ASN E C 1
ATOM 12453 O O . ASN E 1 186 ? 116.141 172.663 131.707 1.00 20.42 191 ASN E O 1
ATOM 12458 N N . ALA E 1 187 ? 114.607 171.040 132.040 1.00 9.22 192 ALA E N 1
ATOM 12459 C CA . ALA E 1 187 ? 115.174 170.656 133.329 1.00 5.29 192 ALA E CA 1
ATOM 12460 C C . ALA E 1 187 ? 116.598 170.137 133.179 1.00 4.59 192 ALA E C 1
ATOM 12461 O O . ALA E 1 187 ? 117.494 170.516 133.945 1.00 5.53 192 ALA E O 1
ATOM 12463 N N . SER E 1 188 ? 116.830 169.265 132.194 1.00 3.96 193 SER E N 1
ATOM 12464 C CA . SER E 1 188 ? 118.161 168.695 132.009 1.00 2.53 193 SER E CA 1
ATOM 12465 C C . SER E 1 188 ? 119.173 169.761 131.609 1.00 2.85 193 SER E C 1
ATOM 12466 O O . SER E 1 188 ? 120.284 169.806 132.152 1.00 4.99 193 SER E O 1
ATOM 12469 N N . THR E 1 189 ? 118.808 170.631 130.664 1.00 3.48 194 THR E N 1
ATOM 12470 C CA . THR E 1 189 ? 119.718 171.697 130.257 1.00 3.03 194 THR E CA 1
ATOM 12471 C C . THR E 1 189 ? 119.951 172.692 131.385 1.00 4.98 194 THR E C 1
ATOM 12472 O O . THR E 1 189 ? 121.076 173.175 131.559 1.00 8.97 194 THR E O 1
ATOM 12476 N N . PHE E 1 190 ? 118.909 173.013 132.156 1.00 4.89 195 PHE E N 1
ATOM 12477 C CA . PHE E 1 190 ? 119.085 173.911 133.292 1.00 3.52 195 PHE E CA 1
ATOM 12478 C C . PHE E 1 190 ? 120.036 173.318 134.323 1.00 4.03 195 PHE E C 1
ATOM 12479 O O . PHE E 1 190 ? 120.901 174.023 134.853 1.00 7.95 195 PHE E O 1
ATOM 12487 N N . SER E 1 191 ? 119.895 172.023 134.615 1.00 3.61 196 SER E N 1
ATOM 12488 C CA . SER E 1 191 ? 120.833 171.365 135.519 1.00 2.34 196 SER E CA 1
ATOM 12489 C C . SER E 1 191 ? 122.248 171.359 134.959 1.00 2.87 196 SER E C 1
ATOM 12490 O O . SER E 1 191 ? 123.210 171.549 135.714 1.00 6.70 196 SER E O 1
ATOM 12493 N N . ALA E 1 192 ? 122.394 171.145 133.649 1.00 3.24 197 ALA E N 1
ATOM 12494 C CA . ALA E 1 192 ? 123.717 171.185 133.035 1.00 3.66 197 ALA E CA 1
ATOM 12495 C C . ALA E 1 192 ? 124.359 172.558 133.193 1.00 4.86 197 ALA E C 1
ATOM 12496 O O . ALA E 1 192 ? 125.541 172.661 133.542 1.00 7.24 197 ALA E O 1
ATOM 12498 N N . MET E 1 193 ? 123.596 173.627 132.953 1.00 5.36 198 MET E N 1
ATOM 12499 C CA . MET E 1 193 ? 124.152 174.971 133.109 1.00 4.62 198 MET E CA 1
ATOM 12500 C C . MET E 1 193 ? 124.456 175.287 134.568 1.00 5.51 198 MET E C 1
ATOM 12501 O O . MET E 1 193 ? 125.452 175.954 134.866 1.00 8.64 198 MET E O 1
ATOM 12506 N N . VAL E 1 194 ? 123.612 174.822 135.492 1.00 5.50 199 VAL E N 1
ATOM 12507 C CA . VAL E 1 194 ? 123.879 175.052 136.909 1.00 5.92 199 VAL E CA 1
ATOM 12508 C C . VAL E 1 194 ? 125.171 174.363 137.328 1.00 5.34 199 VAL E C 1
ATOM 12509 O O . VAL E 1 194 ? 125.990 174.937 138.054 1.00 7.02 199 VAL E O 1
ATOM 12513 N N . THR E 1 195 ? 125.378 173.124 136.875 1.00 4.96 200 THR E N 1
ATOM 12514 C CA . THR E 1 195 ? 126.624 172.427 137.175 1.00 3.88 200 THR E CA 1
ATOM 12515 C C . THR E 1 195 ? 127.818 173.116 136.524 1.00 4.44 200 THR E C 1
ATOM 12516 O O . THR E 1 195 ? 128.888 173.225 137.135 1.00 5.89 200 THR E O 1
ATOM 12520 N N . ALA E 1 196 ? 127.656 173.590 135.286 1.00 5.22 201 ALA E N 1
ATOM 12521 C CA . ALA E 1 196 ? 128.765 174.200 134.562 1.00 4.72 201 ALA E CA 1
ATOM 12522 C C . ALA E 1 196 ? 129.109 175.594 135.071 1.00 8.08 201 ALA E C 1
ATOM 12523 O O . ALA E 1 196 ? 130.219 176.073 134.817 1.00 12.16 201 ALA E O 1
ATOM 12525 N N . SER E 1 197 ? 128.187 176.256 135.773 1.00 9.70 202 SER E N 1
ATOM 12526 C CA . SER E 1 197 ? 128.453 177.599 136.274 1.00 9.15 202 SER E CA 1
ATOM 12527 C C . SER E 1 197 ? 129.574 177.628 137.305 1.00 12.21 202 SER E C 1
ATOM 12528 O O . SER E 1 197 ? 130.112 178.705 137.585 1.00 21.28 202 SER E O 1
ATOM 12531 N N . THR E 1 198 ? 129.936 176.483 137.876 1.00 10.93 203 THR E N 1
ATOM 12532 C CA . THR E 1 198 ? 131.028 176.394 138.833 1.00 11.42 203 THR E CA 1
ATOM 12533 C C . THR E 1 198 ? 132.367 176.093 138.172 1.00 14.95 203 THR E C 1
ATOM 12534 O O . THR E 1 198 ? 133.336 175.790 138.876 1.00 19.78 203 THR E O 1
ATOM 12538 N N . LEU E 1 199 ? 132.437 176.167 136.841 1.00 17.07 204 LEU E N 1
ATOM 12539 C CA . LEU E 1 199 ? 133.668 175.920 136.086 1.00 14.07 204 LEU E CA 1
ATOM 12540 C C . LEU E 1 199 ? 134.209 174.515 136.351 1.00 16.00 204 LEU E C 1
ATOM 12541 O O . LEU E 1 199 ? 135.392 174.320 136.636 1.00 26.58 204 LEU E O 1
ATOM 12546 N N . THR E 1 200 ? 133.325 173.529 136.252 1.00 11.46 205 THR E N 1
ATOM 12547 C CA . THR E 1 200 ? 133.683 172.131 136.434 1.00 10.80 205 THR E CA 1
ATOM 12548 C C . THR E 1 200 ? 133.872 171.451 135.082 1.00 11.48 205 THR E C 1
ATOM 12549 O O . THR E 1 200 ? 133.522 171.994 134.030 1.00 16.40 205 THR E O 1
ATOM 12553 N N . ASP E 1 201 ? 134.440 170.248 135.122 1.00 11.34 206 ASP E N 1
ATOM 12554 C CA . ASP E 1 201 ? 134.713 169.501 133.906 1.00 7.13 206 ASP E CA 1
ATOM 12555 C C . ASP E 1 201 ? 133.409 169.083 133.230 1.00 4.57 206 ASP E C 1
ATOM 12556 O O . ASP E 1 201 ? 132.395 168.860 133.896 1.00 7.88 206 ASP E O 1
ATOM 12561 N N . PRO E 1 202 ? 133.409 168.979 131.897 1.00 3.31 207 PRO E N 1
ATOM 12562 C CA . PRO E 1 202 ? 132.169 168.624 131.188 1.00 3.08 207 PRO E CA 1
ATOM 12563 C C . PRO E 1 202 ? 131.647 167.235 131.508 1.00 3.48 207 PRO E C 1
ATOM 12564 O O . PRO E 1 202 ? 130.459 166.979 131.287 1.00 5.40 207 PRO E O 1
ATOM 12568 N N . TYR E 1 203 ? 132.490 166.327 132.006 1.00 3.05 208 TYR E N 1
ATOM 12569 C CA . TYR E 1 203 ? 132.015 164.990 132.345 1.00 1.96 208 TYR E CA 1
ATOM 12570 C C . TYR E 1 203 ? 131.040 165.029 133.517 1.00 3.57 208 TYR E C 1
ATOM 12571 O O . TYR E 1 203 ? 130.018 164.332 133.506 1.00 5.92 208 TYR E O 1
ATOM 12580 N N . ALA E 1 204 ? 131.332 165.849 134.530 1.00 2.43 209 ALA E N 1
ATOM 12581 C CA . ALA E 1 204 ? 130.390 166.029 135.631 1.00 1.54 209 ALA E CA 1
ATOM 12582 C C . ALA E 1 204 ? 129.096 166.675 135.156 1.00 1.93 209 ALA E C 1
ATOM 12583 O O . ALA E 1 204 ? 128.012 166.312 135.629 1.00 2.49 209 ALA E O 1
ATOM 12585 N N . VAL E 1 205 ? 129.189 167.630 134.228 1.00 2.09 210 VAL E N 1
ATOM 12586 C CA . VAL E 1 205 ? 127.995 168.251 133.664 1.00 1.64 210 VAL E CA 1
ATOM 12587 C C . VAL E 1 205 ? 127.141 167.215 132.946 1.00 1.57 210 VAL E C 1
ATOM 12588 O O . VAL E 1 205 ? 125.914 167.189 133.095 1.00 4.09 210 VAL E O 1
ATOM 12592 N N . VAL E 1 206 ? 127.775 166.347 132.156 1.00 1.09 211 VAL E N 1
ATOM 12593 C CA . VAL E 1 206 ? 127.041 165.312 131.437 1.00 0.84 211 VAL E CA 1
ATOM 12594 C C . VAL E 1 206 ? 126.399 164.335 132.413 1.00 0.80 211 VAL E C 1
ATOM 12595 O O . VAL E 1 206 ? 125.254 163.910 132.222 1.00 0.94 211 VAL E O 1
ATOM 12599 N N . ALA E 1 207 ? 127.121 163.960 133.473 1.00 0.97 212 ALA E N 1
ATOM 12600 C CA . ALA E 1 207 ? 126.553 163.054 134.467 1.00 0.70 212 ALA E CA 1
ATOM 12601 C C . ALA E 1 207 ? 125.344 163.672 135.161 1.00 1.32 212 ALA E C 1
ATOM 12602 O O . ALA E 1 207 ? 124.323 163.001 135.356 1.00 2.32 212 ALA E O 1
ATOM 12604 N N . SER E 1 208 ? 125.438 164.951 135.535 1.00 1.54 213 SER E N 1
ATOM 12605 C CA . SER E 1 208 ? 124.307 165.626 136.166 1.00 0.67 213 SER E CA 1
ATOM 12606 C C . SER E 1 208 ? 123.119 165.722 135.217 1.00 0.84 213 SER E C 1
ATOM 12607 O O . SER E 1 208 ? 121.969 165.506 135.622 1.00 1.78 213 SER E O 1
ATOM 12610 N N . ALA E 1 209 ? 123.377 166.049 133.947 1.00 0.87 214 ALA E N 1
ATOM 12611 C CA . ALA E 1 209 ? 122.300 166.126 132.968 1.00 0.53 214 ALA E CA 1
ATOM 12612 C C . ALA E 1 209 ? 121.634 164.775 132.755 1.00 0.56 214 ALA E C 1
ATOM 12613 O O . ALA E 1 209 ? 120.408 164.705 132.635 1.00 0.72 214 ALA E O 1
ATOM 12615 N N . VAL E 1 210 ? 122.417 163.695 132.705 1.00 0.57 215 VAL E N 1
ATOM 12616 C CA . VAL E 1 210 ? 121.844 162.359 132.570 1.00 0.58 215 VAL E CA 1
ATOM 12617 C C . VAL E 1 210 ? 121.005 162.008 133.792 1.00 1.20 215 VAL E C 1
ATOM 12618 O O . VAL E 1 210 ? 119.906 161.451 133.662 1.00 2.29 215 VAL E O 1
ATOM 12622 N N . GLY E 1 211 ? 121.499 162.324 134.991 1.00 1.05 216 GLY E N 1
ATOM 12623 C CA . GLY E 1 211 ? 120.723 162.059 136.191 1.00 0.62 216 GLY E CA 1
ATOM 12624 C C . GLY E 1 211 ? 119.402 162.804 136.202 1.00 1.14 216 GLY E C 1
ATOM 12625 O O . GLY E 1 211 ? 118.372 162.265 136.613 1.00 2.28 216 GLY E O 1
ATOM 12626 N N . THR E 1 212 ? 119.416 164.061 135.755 1.00 1.33 217 THR E N 1
ATOM 12627 C CA . THR E 1 212 ? 118.173 164.820 135.642 1.00 0.90 217 THR E CA 1
ATOM 12628 C C . THR E 1 212 ? 117.251 164.214 134.589 1.00 2.25 217 THR E C 1
ATOM 12629 O O . THR E 1 212 ? 116.034 164.134 134.784 1.00 6.61 217 THR E O 1
ATOM 12633 N N . LEU E 1 213 ? 117.820 163.780 133.462 1.00 2.72 218 LEU E N 1
ATOM 12634 C CA . LEU E 1 213 ? 117.024 163.245 132.363 1.00 2.59 218 LEU E CA 1
ATOM 12635 C C . LEU E 1 213 ? 116.425 161.884 132.685 1.00 3.99 218 LEU E C 1
ATOM 12636 O O . LEU E 1 213 ? 115.443 161.487 132.048 1.00 6.21 218 LEU E O 1
ATOM 12641 N N . ALA E 1 214 ? 116.985 161.163 133.661 1.00 4.99 219 ALA E N 1
ATOM 12642 C CA . ALA E 1 214 ? 116.457 159.843 133.996 1.00 7.59 219 ALA E CA 1
ATOM 12643 C C . ALA E 1 214 ? 114.987 159.919 134.396 1.00 11.73 219 ALA E C 1
ATOM 12644 O O . ALA E 1 214 ? 114.173 159.111 133.934 1.00 18.48 219 ALA E O 1
ATOM 12646 N N . GLY E 1 215 ? 114.630 160.881 135.243 1.00 12.25 220 GLY E N 1
ATOM 12647 C CA . GLY E 1 215 ? 113.248 161.132 135.578 1.00 18.09 220 GLY E CA 1
ATOM 12648 C C . GLY E 1 215 ? 112.596 159.993 136.334 1.00 24.25 220 GLY E C 1
ATOM 12649 O O . GLY E 1 215 ? 113.267 159.123 136.897 1.00 23.50 220 GLY E O 1
ATOM 12650 N N . PRO E 1 216 ? 111.265 159.978 136.360 1.00 27.00 221 PRO E N 1
ATOM 12651 C CA . PRO E 1 216 ? 110.557 158.899 137.050 1.00 26.25 221 PRO E CA 1
ATOM 12652 C C . PRO E 1 216 ? 110.601 157.611 136.246 1.00 32.92 221 PRO E C 1
ATOM 12653 O O . PRO E 1 216 ? 110.532 157.617 135.015 1.00 37.05 221 PRO E O 1
ATOM 12657 N N . LEU E 1 217 ? 110.726 156.497 136.965 1.00 32.58 222 LEU E N 1
ATOM 12658 C CA . LEU E 1 217 ? 110.798 155.151 136.398 1.00 30.06 222 LEU E CA 1
ATOM 12659 C C . LEU E 1 217 ? 111.968 154.979 135.436 1.00 32.63 222 LEU E C 1
ATOM 12660 O O . LEU E 1 217 ? 111.999 153.999 134.680 1.00 33.06 222 LEU E O 1
ATOM 12665 N N . HIS E 1 218 ? 112.930 155.905 135.448 1.00 33.24 223 HIS E N 1
ATOM 12666 C CA . HIS E 1 218 ? 114.100 155.857 134.569 1.00 26.72 223 HIS E CA 1
ATOM 12667 C C . HIS E 1 218 ? 113.699 155.770 133.099 1.00 24.83 223 HIS E C 1
ATOM 12668 O O . HIS E 1 218 ? 114.347 155.089 132.302 1.00 30.27 223 HIS E O 1
ATOM 12675 N N . GLY E 1 219 ? 112.628 156.468 132.727 1.00 29.63 224 GLY E N 1
ATOM 12676 C CA . GLY E 1 219 ? 112.165 156.439 131.352 1.00 36.54 224 GLY E CA 1
ATOM 12677 C C . GLY E 1 219 ? 111.172 157.547 131.090 1.00 44.94 224 GLY E C 1
ATOM 12678 O O . GLY E 1 219 ? 110.692 158.218 132.008 1.00 41.93 224 GLY E O 1
ATOM 12679 N N . GLY E 1 220 ? 110.866 157.731 129.805 1.00 53.01 225 GLY E N 1
ATOM 12680 C CA . GLY E 1 220 ? 109.932 158.734 129.362 1.00 57.73 225 GLY E CA 1
ATOM 12681 C C . GLY E 1 220 ? 108.641 158.139 128.829 1.00 53.33 225 GLY E C 1
ATOM 12682 O O . GLY E 1 220 ? 108.286 156.990 129.100 1.00 53.00 225 GLY E O 1
ATOM 12683 N N . ALA E 1 221 ? 107.932 158.956 128.050 1.00 51.62 226 ALA E N 1
ATOM 12684 C CA . ALA E 1 221 ? 106.673 158.555 127.439 1.00 53.87 226 ALA E CA 1
ATOM 12685 C C . ALA E 1 221 ? 106.861 157.858 126.097 1.00 55.43 226 ALA E C 1
ATOM 12686 O O . ALA E 1 221 ? 105.900 157.755 125.326 1.00 56.92 226 ALA E O 1
ATOM 12688 N N . ASN E 1 222 ? 108.069 157.381 125.801 1.00 48.33 227 ASN E N 1
ATOM 12689 C CA . ASN E 1 222 ? 108.333 156.689 124.548 1.00 43.50 227 ASN E CA 1
ATOM 12690 C C . ASN E 1 222 ? 107.967 155.212 124.595 1.00 41.91 227 ASN E C 1
ATOM 12691 O O . ASN E 1 222 ? 107.664 154.630 123.546 1.00 37.18 227 ASN E O 1
ATOM 12696 N N . GLU E 1 223 ? 107.983 154.599 125.776 1.00 51.21 228 GLU E N 1
ATOM 12697 C CA . GLU E 1 223 ? 107.621 153.196 125.941 1.00 48.56 228 GLU E CA 1
ATOM 12698 C C . GLU E 1 223 ? 106.165 153.005 126.335 1.00 56.15 228 GLU E C 1
ATOM 12699 O O . GLU E 1 223 ? 105.581 151.954 126.050 1.00 60.65 228 GLU E O 1
ATOM 12705 N N . GLU E 1 224 ? 105.561 154.001 126.989 1.00 55.73 229 GLU E N 1
ATOM 12706 C CA . GLU E 1 224 ? 104.150 153.903 127.343 1.00 53.17 229 GLU E CA 1
ATOM 12707 C C . GLU E 1 224 ? 103.263 153.884 126.106 1.00 53.53 229 GLU E C 1
ATOM 12708 O O . GLU E 1 224 ? 102.184 153.280 126.123 1.00 56.71 229 GLU E O 1
ATOM 12714 N N . VAL E 1 225 ? 103.699 154.533 125.024 1.00 52.54 230 VAL E N 1
ATOM 12715 C CA . VAL E 1 225 ? 102.960 154.462 123.767 1.00 53.22 230 VAL E CA 1
ATOM 12716 C C . VAL E 1 225 ? 102.926 153.028 123.255 1.00 52.69 230 VAL E C 1
ATOM 12717 O O . VAL E 1 225 ? 101.876 152.527 122.832 1.00 57.69 230 VAL E O 1
ATOM 12721 N N . LEU E 1 226 ? 104.072 152.343 123.290 1.00 47.48 231 LEU E N 1
ATOM 12722 C CA . LEU E 1 226 ? 104.103 150.934 122.921 1.00 52.99 231 LEU E CA 1
ATOM 12723 C C . LEU E 1 226 ? 103.267 150.089 123.873 1.00 58.10 231 LEU E C 1
ATOM 12724 O O . LEU E 1 226 ? 102.662 149.098 123.451 1.00 60.40 231 LEU E O 1
ATOM 12729 N N . ASP E 1 227 ? 103.224 150.460 125.154 1.00 58.27 232 ASP E N 1
ATOM 12730 C CA . ASP E 1 227 ? 102.387 149.736 126.107 1.00 57.84 232 ASP E CA 1
ATOM 12731 C C . ASP E 1 227 ? 100.912 149.841 125.732 1.00 56.41 232 ASP E C 1
ATOM 12732 O O . ASP E 1 227 ? 100.194 148.833 125.713 1.00 60.14 232 ASP E O 1
ATOM 12737 N N . MET E 1 228 ? 100.443 151.052 125.417 1.00 60.15 233 MET E N 1
ATOM 12738 C CA . MET E 1 228 ? 99.063 151.213 124.967 1.00 57.52 233 MET E CA 1
ATOM 12739 C C . MET E 1 228 ? 98.810 150.471 123.663 1.00 54.78 233 MET E C 1
ATOM 12740 O O . MET E 1 228 ? 97.749 149.855 123.492 1.00 58.91 233 MET E O 1
ATOM 12745 N N . LEU E 1 229 ? 99.763 150.527 122.732 1.00 51.97 234 LEU E N 1
ATOM 12746 C CA . LEU E 1 229 ? 99.607 149.844 121.455 1.00 53.81 234 LEU E CA 1
ATOM 12747 C C . LEU E 1 229 ? 99.491 148.334 121.625 1.00 57.48 234 LEU E C 1
ATOM 12748 O O . LEU E 1 229 ? 98.679 147.699 120.943 1.00 58.90 234 LEU E O 1
ATOM 12753 N N . GLU E 1 230 ? 100.286 147.747 122.521 1.00 58.41 235 GLU E N 1
ATOM 12754 C CA . GLU E 1 230 ? 100.160 146.326 122.817 1.00 61.52 235 GLU E CA 1
ATOM 12755 C C . GLU E 1 230 ? 98.875 146.018 123.574 1.00 61.31 235 GLU E C 1
ATOM 12756 O O . GLU E 1 230 ? 98.297 144.941 123.392 1.00 58.05 235 GLU E O 1
ATOM 12762 N N . ALA E 1 231 ? 98.419 146.942 124.424 1.00 62.31 236 ALA E N 1
ATOM 12763 C CA . ALA E 1 231 ? 97.149 146.749 125.116 1.00 61.65 236 ALA E CA 1
ATOM 12764 C C . ALA E 1 231 ? 95.991 146.685 124.130 1.00 62.31 236 ALA E C 1
ATOM 12765 O O . ALA E 1 231 ? 95.070 145.876 124.298 1.00 59.69 236 ALA E O 1
ATOM 12767 N N . ILE E 1 232 ? 96.012 147.536 123.101 1.00 60.29 237 ILE E N 1
ATOM 12768 C CA . ILE E 1 232 ? 94.985 147.468 122.064 1.00 61.77 237 ILE E CA 1
ATOM 12769 C C . ILE E 1 232 ? 95.058 146.127 121.340 1.00 62.31 237 ILE E C 1
ATOM 12770 O O . ILE E 1 232 ? 94.052 145.424 121.191 1.00 62.31 237 ILE E O 1
ATOM 12775 N N . GLY E 1 233 ? 96.251 145.758 120.880 1.00 62.31 238 GLY E N 1
ATOM 12776 C CA . GLY E 1 233 ? 96.512 144.414 120.400 1.00 59.93 238 GLY E CA 1
ATOM 12777 C C . GLY E 1 233 ? 95.909 144.044 119.060 1.00 62.31 238 GLY E C 1
ATOM 12778 O O . GLY E 1 233 ? 96.090 142.914 118.596 1.00 62.31 238 GLY E O 1
ATOM 12779 N N . SER E 1 234 ? 95.203 144.973 118.421 1.00 62.31 239 SER E N 1
ATOM 12780 C CA . SER E 1 234 ? 94.568 144.683 117.141 1.00 62.31 239 SER E CA 1
ATOM 12781 C C . SER E 1 234 ? 94.211 145.996 116.461 1.00 62.31 239 SER E C 1
ATOM 12782 O O . SER E 1 234 ? 94.244 147.064 117.077 1.00 62.31 239 SER E O 1
ATOM 12785 N N . VAL E 1 235 ? 93.865 145.897 115.179 1.00 60.27 240 VAL E N 1
ATOM 12786 C CA . VAL E 1 235 ? 93.471 147.062 114.394 1.00 62.31 240 VAL E CA 1
ATOM 12787 C C . VAL E 1 235 ? 91.964 147.245 114.488 1.00 62.31 240 VAL E C 1
ATOM 12788 O O . VAL E 1 235 ? 91.397 148.154 113.871 1.00 62.31 240 VAL E O 1
ATOM 12792 N N . GLU E 1 236 ? 91.302 146.382 115.262 1.00 62.31 241 GLU E N 1
ATOM 12793 C CA . GLU E 1 236 ? 89.859 146.455 115.461 1.00 62.14 241 GLU E CA 1
ATOM 12794 C C . GLU E 1 236 ? 89.495 146.805 116.900 1.00 62.31 241 GLU E C 1
ATOM 12795 O O . GLU E 1 236 ? 88.312 146.812 117.253 1.00 62.31 241 GLU E O 1
ATOM 12801 N N . ASN E 1 237 ? 90.490 147.097 117.738 1.00 62.31 242 ASN E N 1
ATOM 12802 C CA . ASN E 1 237 ? 90.252 147.490 119.119 1.00 62.31 242 ASN E CA 1
ATOM 12803 C C . ASN E 1 237 ? 90.652 148.929 119.407 1.00 62.07 242 ASN E C 1
ATOM 12804 O O . ASN E 1 237 ? 90.647 149.333 120.576 1.00 53.30 242 ASN E O 1
ATOM 12809 N N . VAL E 1 238 ? 91.008 149.709 118.385 1.00 62.31 243 VAL E N 1
ATOM 12810 C CA . VAL E 1 238 ? 91.401 151.098 118.610 1.00 62.31 243 VAL E CA 1
ATOM 12811 C C . VAL E 1 238 ? 90.208 151.916 119.092 1.00 62.31 243 VAL E C 1
ATOM 12812 O O . VAL E 1 238 ? 90.310 152.688 120.054 1.00 62.31 243 VAL E O 1
ATOM 12816 N N . GLU E 1 239 ? 89.061 151.762 118.433 1.00 62.31 244 GLU E N 1
ATOM 12817 C CA . GLU E 1 239 ? 87.847 152.466 118.829 1.00 62.31 244 GLU E CA 1
ATOM 12818 C C . GLU E 1 239 ? 87.154 151.771 120.000 1.00 62.31 244 GLU E C 1
ATOM 12819 O O . GLU E 1 239 ? 86.775 152.446 120.966 1.00 57.33 244 GLU E O 1
ATOM 12825 N N . PRO E 1 240 ? 86.953 150.436 119.967 1.00 62.31 245 PRO E N 1
ATOM 12826 C CA . PRO E 1 240 ? 86.310 149.833 121.142 1.00 62.31 245 PRO E CA 1
ATOM 12827 C C . PRO E 1 240 ? 87.191 149.869 122.388 1.00 56.71 245 PRO E C 1
ATOM 12828 O O . PRO E 1 240 ? 88.407 149.695 122.310 0.00 57.88 245 PRO E O 1
ATOM 12832 N N . ILE E 1 252 ? 95.886 161.525 126.684 1.00 61.99 257 ILE E N 1
ATOM 12833 C CA . ILE E 1 252 ? 96.412 160.189 126.437 1.00 62.31 257 ILE E CA 1
ATOM 12834 C C . ILE E 1 252 ? 97.851 160.322 125.961 1.00 62.31 257 ILE E C 1
ATOM 12835 O O . ILE E 1 252 ? 98.185 161.202 125.161 1.00 62.31 257 ILE E O 1
ATOM 12840 N N . MET E 1 253 ? 98.714 159.455 126.486 1.00 61.52 258 MET E N 1
ATOM 12841 C CA . MET E 1 253 ? 100.131 159.520 126.155 1.00 58.47 258 MET E CA 1
ATOM 12842 C C . MET E 1 253 ? 100.358 159.208 124.681 1.00 58.55 258 MET E C 1
ATOM 12843 O O . MET E 1 253 ? 99.744 158.297 124.116 1.00 60.67 258 MET E O 1
ATOM 12848 N N . GLY E 1 254 ? 101.251 159.972 124.060 1.00 60.01 259 GLY E N 1
ATOM 12849 C CA . GLY E 1 254 ? 101.477 159.890 122.633 1.00 60.86 259 GLY E CA 1
ATOM 12850 C C . GLY E 1 254 ? 100.775 160.944 121.810 1.00 62.31 259 GLY E C 1
ATOM 12851 O O . GLY E 1 254 ? 100.800 160.860 120.576 1.00 61.34 259 GLY E O 1
ATOM 12852 N N . PHE E 1 255 ? 100.146 161.931 122.448 1.00 62.31 260 PHE E N 1
ATOM 12853 C CA . PHE E 1 255 ? 99.482 163.021 121.749 1.00 62.31 260 PHE E CA 1
ATOM 12854 C C . PHE E 1 255 ? 99.597 164.292 122.576 1.00 62.31 260 PHE E C 1
ATOM 12855 O O . PHE E 1 255 ? 99.689 164.246 123.806 1.00 60.25 260 PHE E O 1
ATOM 12863 N N . GLY E 1 256 ? 99.591 165.429 121.889 1.00 62.31 261 GLY E N 1
ATOM 12864 C CA . GLY E 1 256 ? 99.629 166.720 122.541 1.00 62.31 261 GLY E CA 1
ATOM 12865 C C . GLY E 1 256 ? 101.041 167.183 122.855 1.00 62.31 261 GLY E C 1
ATOM 12866 O O . GLY E 1 256 ? 102.006 166.420 122.818 1.00 62.31 261 GLY E O 1
ATOM 12867 N N . HIS E 1 257 ? 101.151 168.471 123.173 1.00 62.31 262 HIS E N 1
ATOM 12868 C CA . HIS E 1 257 ? 102.427 169.067 123.540 1.00 62.31 262 HIS E CA 1
ATOM 12869 C C . HIS E 1 257 ? 102.160 170.312 124.372 1.00 60.67 262 HIS E C 1
ATOM 12870 O O . HIS E 1 257 ? 101.063 170.877 124.343 1.00 62.31 262 HIS E O 1
ATOM 12877 N N . ARG E 1 258 ? 103.181 170.734 125.116 1.00 59.81 263 ARG E N 1
ATOM 12878 C CA . ARG E 1 258 ? 103.071 171.879 126.009 1.00 62.31 263 ARG E CA 1
ATOM 12879 C C . ARG E 1 258 ? 103.550 173.183 125.384 1.00 62.31 263 ARG E C 1
ATOM 12880 O O . ARG E 1 258 ? 103.445 174.234 126.026 1.00 62.31 263 ARG E O 1
ATOM 12888 N N . VAL E 1 259 ? 104.069 173.152 124.157 1.00 62.21 264 VAL E N 1
ATOM 12889 C CA . VAL E 1 259 ? 104.616 174.355 123.537 1.00 62.31 264 VAL E CA 1
ATOM 12890 C C . VAL E 1 259 ? 103.881 174.662 122.239 1.00 62.31 264 VAL E C 1
ATOM 12891 O O . VAL E 1 259 ? 103.248 175.715 122.105 1.00 57.56 264 VAL E O 1
ATOM 12895 N N . TYR E 1 260 ? 103.959 173.748 121.278 1.00 62.23 265 TYR E N 1
ATOM 12896 C CA . TYR E 1 260 ? 103.395 173.971 119.955 1.00 62.31 265 TYR E CA 1
ATOM 12897 C C . TYR E 1 260 ? 101.879 173.823 119.977 1.00 62.31 265 TYR E C 1
ATOM 12898 O O . TYR E 1 260 ? 101.323 172.990 120.698 1.00 62.31 265 TYR E O 1
ATOM 12907 N N . LYS E 1 261 ? 101.212 174.651 119.171 1.00 62.31 266 LYS E N 1
ATOM 12908 C CA . LYS E 1 261 ? 99.763 174.624 119.055 1.00 58.38 266 LYS E CA 1
ATOM 12909 C C . LYS E 1 261 ? 99.260 174.206 117.681 1.00 58.88 266 LYS E C 1
ATOM 12910 O O . LYS E 1 261 ? 98.127 173.719 117.586 1.00 59.87 266 LYS E O 1
ATOM 12916 N N . VAL E 1 262 ? 100.054 174.376 116.626 1.00 61.23 267 VAL E N 1
ATOM 12917 C CA . VAL E 1 262 ? 99.638 173.969 115.287 1.00 62.03 267 VAL E CA 1
ATOM 12918 C C . VAL E 1 262 ? 100.108 172.546 115.004 1.00 61.34 267 VAL E C 1
ATOM 12919 O O . VAL E 1 262 ? 99.290 171.665 114.713 1.00 62.31 267 VAL E O 1
ATOM 12923 N N . LYS E 1 263 ? 101.415 172.302 115.103 1.00 57.50 268 LYS E N 1
ATOM 12924 C CA . LYS E 1 263 ? 101.988 170.978 114.904 1.00 58.40 268 LYS E CA 1
ATOM 12925 C C . LYS E 1 263 ? 103.463 171.025 115.265 1.00 58.68 268 LYS E C 1
ATOM 12926 O O . LYS E 1 263 ? 104.127 172.039 115.040 1.00 54.66 268 LYS E O 1
ATOM 12932 N N . ASP E 1 264 ? 103.964 169.931 115.821 1.00 54.26 269 ASP E N 1
ATOM 12933 C CA . ASP E 1 264 ? 105.386 169.805 116.101 1.00 47.12 269 ASP E CA 1
ATOM 12934 C C . ASP E 1 264 ? 106.142 169.691 114.781 1.00 42.97 269 ASP E C 1
ATOM 12935 O O . ASP E 1 264 ? 105.888 168.749 114.016 1.00 43.90 269 ASP E O 1
ATOM 12940 N N . PRO E 1 265 ? 107.059 170.613 114.468 1.00 39.43 270 PRO E N 1
ATOM 12941 C CA . PRO E 1 265 ? 107.770 170.518 113.183 1.00 35.84 270 PRO E CA 1
ATOM 12942 C C . PRO E 1 265 ? 108.680 169.309 113.079 1.00 34.64 270 PRO E C 1
ATOM 12943 O O . PRO E 1 265 ? 108.968 168.872 111.959 1.00 39.21 270 PRO E O 1
ATOM 12947 N N . ARG E 1 266 ? 109.139 168.754 114.201 1.00 33.79 271 ARG E N 1
ATOM 12948 C CA . ARG E 1 266 ? 109.887 167.504 114.168 1.00 32.23 271 ARG E CA 1
ATOM 12949 C C . ARG E 1 266 ? 108.991 166.300 113.920 1.00 33.19 271 ARG E C 1
ATOM 12950 O O . ARG E 1 266 ? 109.459 165.296 113.368 1.00 38.21 271 ARG E O 1
ATOM 12958 N N . ALA E 1 267 ? 107.718 166.380 114.317 1.00 34.31 272 ALA E N 1
ATOM 12959 C CA . ALA E 1 267 ? 106.801 165.257 114.171 1.00 33.18 272 ALA E CA 1
ATOM 12960 C C . ALA E 1 267 ? 106.543 164.902 112.714 1.00 36.24 272 ALA E C 1
ATOM 12961 O O . ALA E 1 267 ? 106.455 163.715 112.383 1.00 39.51 272 ALA E O 1
ATOM 12963 N N . VAL E 1 268 ? 106.405 165.897 111.835 1.00 32.17 273 VAL E N 1
ATOM 12964 C CA . VAL E 1 268 ? 106.150 165.602 110.428 1.00 31.68 273 VAL E CA 1
ATOM 12965 C C . VAL E 1 268 ? 107.346 164.892 109.800 1.00 33.42 273 VAL E C 1
ATOM 12966 O O . VAL E 1 268 ? 107.183 163.912 109.058 1.00 40.79 273 VAL E O 1
ATOM 12970 N N . ILE E 1 269 ? 108.564 165.349 110.101 1.00 27.04 274 ILE E N 1
ATOM 12971 C CA . ILE E 1 269 ? 109.749 164.676 109.581 1.00 26.84 274 ILE E CA 1
ATOM 12972 C C . ILE E 1 269 ? 109.863 163.270 110.149 1.00 27.56 274 ILE E C 1
ATOM 12973 O O . ILE E 1 269 ? 110.199 162.331 109.418 1.00 36.26 274 ILE E O 1
ATOM 12978 N N . LEU E 1 270 ? 109.591 163.096 111.445 1.00 24.98 275 LEU E N 1
ATOM 12979 C CA . LEU E 1 270 ? 109.663 161.765 112.037 1.00 26.72 275 LEU E CA 1
ATOM 12980 C C . LEU E 1 270 ? 108.645 160.820 111.413 1.00 31.57 275 LEU E C 1
ATOM 12981 O O . LEU E 1 270 ? 108.963 159.655 111.147 1.00 39.49 275 LEU E O 1
ATOM 12986 N N . GLN E 1 271 ? 107.425 161.300 111.169 1.00 34.30 276 GLN E N 1
ATOM 12987 C CA . GLN E 1 271 ? 106.404 160.478 110.528 1.00 40.02 276 GLN E CA 1
ATOM 12988 C C . GLN E 1 271 ? 106.795 160.110 109.102 1.00 37.98 276 GLN E C 1
ATOM 12989 O O . GLN E 1 271 ? 106.600 158.964 108.680 1.00 40.14 276 GLN E O 1
ATOM 12995 N N . ASN E 1 272 ? 107.350 161.064 108.347 1.00 33.29 277 ASN E N 1
ATOM 12996 C CA . ASN E 1 272 ? 107.802 160.755 106.994 1.00 35.02 277 ASN E CA 1
ATOM 12997 C C . ASN E 1 272 ? 108.914 159.712 107.008 1.00 37.93 277 ASN E C 1
ATOM 12998 O O . ASN E 1 272 ? 108.909 158.776 106.197 1.00 43.99 277 ASN E O 1
ATOM 13003 N N . LEU E 1 273 ? 109.874 159.854 107.927 1.00 33.44 278 LEU E N 1
ATOM 13004 C CA . LEU E 1 273 ? 110.954 158.877 108.028 1.00 29.34 278 LEU E CA 1
ATOM 13005 C C . LEU E 1 273 ? 110.424 157.502 108.406 1.00 31.15 278 LEU E C 1
ATOM 13006 O O . LEU E 1 273 ? 110.868 156.489 107.855 1.00 37.21 278 LEU E O 1
ATOM 13011 N N . ALA E 1 274 ? 109.485 157.444 109.353 1.00 30.35 279 ALA E N 1
ATOM 13012 C CA . ALA E 1 274 ? 108.911 156.164 109.752 1.00 34.33 279 ALA E CA 1
ATOM 13013 C C . ALA E 1 274 ? 108.182 155.508 108.589 1.00 39.77 279 ALA E C 1
ATOM 13014 O O . ALA E 1 274 ? 108.324 154.302 108.351 1.00 44.58 279 ALA E O 1
ATOM 13016 N N . GLU E 1 275 ? 107.401 156.294 107.844 1.00 40.74 280 GLU E N 1
ATOM 13017 C CA . GLU E 1 275 ? 106.679 155.755 106.697 1.00 39.31 280 GLU E CA 1
ATOM 13018 C C . GLU E 1 275 ? 107.644 155.215 105.648 1.00 37.51 280 GLU E C 1
ATOM 13019 O O . GLU E 1 275 ? 107.453 154.114 105.120 1.00 45.44 280 GLU E O 1
ATOM 13025 N N . GLN E 1 276 ? 108.699 155.976 105.345 1.00 34.20 281 GLN E N 1
ATOM 13026 C CA . GLN E 1 276 ? 109.669 155.528 104.349 1.00 35.49 281 GLN E CA 1
ATOM 13027 C C . GLN E 1 276 ? 110.385 154.259 104.801 1.00 41.05 281 GLN E C 1
ATOM 13028 O O . GLN E 1 276 ? 110.529 153.307 104.022 1.00 44.81 281 GLN E O 1
ATOM 13034 N N . LEU E 1 277 ? 110.828 154.223 106.060 1.00 37.99 282 LEU E N 1
ATOM 13035 C CA . LEU E 1 277 ? 111.555 153.064 106.567 1.00 36.94 282 LEU E CA 1
ATOM 13036 C C . LEU E 1 277 ? 110.675 151.822 106.578 1.00 39.37 282 LEU E C 1
ATOM 13037 O O . LEU E 1 277 ? 111.124 150.728 106.217 1.00 46.52 282 LEU E O 1
ATOM 13042 N N . PHE E 1 278 ? 109.415 151.968 106.988 1.00 38.57 283 PHE E N 1
ATOM 13043 C CA . PHE E 1 278 ? 108.502 150.835 107.014 1.00 41.59 283 PHE E CA 1
ATOM 13044 C C . PHE E 1 278 ? 108.075 150.381 105.626 1.00 49.20 283 PHE E C 1
ATOM 13045 O O . PHE E 1 278 ? 107.844 149.184 105.431 1.00 51.99 283 PHE E O 1
ATOM 13053 N N . ASP E 1 279 ? 107.963 151.296 104.660 1.00 48.01 284 ASP E N 1
ATOM 13054 C CA . ASP E 1 279 ? 107.647 150.888 103.297 1.00 44.45 284 ASP E CA 1
ATOM 13055 C C . ASP E 1 279 ? 108.823 150.160 102.661 1.00 45.27 284 ASP E C 1
ATOM 13056 O O . ASP E 1 279 ? 108.636 149.185 101.924 1.00 48.98 284 ASP E O 1
ATOM 13061 N N . ILE E 1 280 ? 110.045 150.622 102.934 1.00 48.24 285 ILE E N 1
ATOM 13062 C CA . ILE E 1 280 ? 111.220 149.954 102.385 1.00 52.31 285 ILE E CA 1
ATOM 13063 C C . ILE E 1 280 ? 111.439 148.597 103.048 1.00 49.59 285 ILE E C 1
ATOM 13064 O O . ILE E 1 280 ? 111.747 147.610 102.368 1.00 50.68 285 ILE E O 1
ATOM 13069 N N . PHE E 1 281 ? 111.267 148.513 104.368 1.00 46.72 286 PHE E N 1
ATOM 13070 C CA . PHE E 1 281 ? 111.610 147.318 105.130 1.00 48.95 286 PHE E CA 1
ATOM 13071 C C . PHE E 1 281 ? 110.396 146.455 105.460 1.00 53.76 286 PHE E C 1
ATOM 13072 O O . PHE E 1 281 ? 110.506 145.517 106.254 1.00 56.95 286 PHE E O 1
ATOM 13080 N N . GLY E 1 282 ? 109.240 146.750 104.870 1.00 56.40 287 GLY E N 1
ATOM 13081 C CA . GLY E 1 282 ? 108.057 145.944 105.102 1.00 58.87 287 GLY E CA 1
ATOM 13082 C C . GLY E 1 282 ? 107.268 146.357 106.328 1.00 55.78 287 GLY E C 1
ATOM 13083 O O . GLY E 1 282 ? 107.845 146.714 107.359 1.00 51.82 287 GLY E O 1
ATOM 13084 N N . HIS E 1 283 ? 105.942 146.309 106.226 1.00 54.74 288 HIS E N 1
ATOM 13085 C CA . HIS E 1 283 ? 105.082 146.723 107.323 1.00 50.99 288 HIS E CA 1
ATOM 13086 C C . HIS E 1 283 ? 105.092 145.692 108.448 1.00 53.07 288 HIS E C 1
ATOM 13087 O O . HIS E 1 283 ? 105.403 144.513 108.251 1.00 52.92 288 HIS E O 1
ATOM 13094 N N . ASP E 1 284 ? 104.741 146.156 109.638 1.00 59.64 289 ASP E N 1
ATOM 13095 C CA . ASP E 1 284 ? 104.652 145.349 110.844 1.00 59.74 289 ASP E CA 1
ATOM 13096 C C . ASP E 1 284 ? 103.294 145.573 111.488 1.00 59.25 289 ASP E C 1
ATOM 13097 O O . ASP E 1 284 ? 102.679 146.629 111.303 1.00 58.60 289 ASP E O 1
ATOM 13102 N N . PRO E 1 285 ? 102.786 144.588 112.237 1.00 62.31 290 PRO E N 1
ATOM 13103 C CA . PRO E 1 285 ? 101.451 144.758 112.840 1.00 62.31 290 PRO E CA 1
ATOM 13104 C C . PRO E 1 285 ? 101.351 145.947 113.778 1.00 59.46 290 PRO E C 1
ATOM 13105 O O . PRO E 1 285 ? 100.310 146.620 113.804 1.00 58.31 290 PRO E O 1
ATOM 13109 N N . TYR E 1 286 ? 102.405 146.237 114.548 1.00 57.68 291 TYR E N 1
ATOM 13110 C CA . TYR E 1 286 ? 102.333 147.362 115.473 1.00 54.64 291 TYR E CA 1
ATOM 13111 C C . TYR E 1 286 ? 102.249 148.683 114.718 1.00 57.52 291 TYR E C 1
ATOM 13112 O O . TYR E 1 286 ? 101.586 149.622 115.173 1.00 56.62 291 TYR E O 1
ATOM 13121 N N . TYR E 1 287 ? 102.885 148.764 113.546 1.00 56.03 292 TYR E N 1
ATOM 13122 C CA . TYR E 1 287 ? 102.687 149.931 112.693 1.00 56.97 292 TYR E CA 1
ATOM 13123 C C . TYR E 1 287 ? 101.227 150.044 112.275 1.00 60.26 292 TYR E C 1
ATOM 13124 O O . TYR E 1 287 ? 100.671 151.144 112.222 1.00 59.82 292 TYR E O 1
ATOM 13133 N N . GLU E 1 288 ? 100.596 148.911 111.952 1.00 61.19 293 GLU E N 1
ATOM 13134 C CA . GLU E 1 288 ? 99.197 148.935 111.539 1.00 59.80 293 GLU E CA 1
ATOM 13135 C C . GLU E 1 288 ? 98.297 149.440 112.660 1.00 58.97 293 GLU E C 1
ATOM 13136 O O . GLU E 1 288 ? 97.403 150.262 112.423 1.00 62.31 293 GLU E O 1
ATOM 13142 N N . ILE E 1 289 ? 98.524 148.970 113.890 1.00 57.68 294 ILE E N 1
ATOM 13143 C CA . ILE E 1 289 ? 97.737 149.473 115.015 1.00 55.53 294 ILE E CA 1
ATOM 13144 C C . ILE E 1 289 ? 98.028 150.947 115.269 1.00 59.86 294 ILE E C 1
ATOM 13145 O O . ILE E 1 289 ? 97.125 151.711 115.635 1.00 61.97 294 ILE E O 1
ATOM 13150 N N . ALA E 1 290 ? 99.279 151.376 115.080 1.00 61.40 295 ALA E N 1
ATOM 13151 C CA . ALA E 1 290 ? 99.611 152.788 115.246 1.00 61.60 295 ALA E CA 1
ATOM 13152 C C . ALA E 1 290 ? 98.865 153.652 114.237 1.00 59.82 295 ALA E C 1
ATOM 13153 O O . ALA E 1 290 ? 98.323 154.707 114.587 1.00 59.48 295 ALA E O 1
ATOM 13155 N N . VAL E 1 291 ? 98.828 153.220 112.975 1.00 56.79 296 VAL E N 1
ATOM 13156 C CA . VAL E 1 291 ? 98.082 153.953 111.956 1.00 59.48 296 VAL E CA 1
ATOM 13157 C C . VAL E 1 291 ? 96.598 153.971 112.287 1.00 59.98 296 VAL E C 1
ATOM 13158 O O . VAL E 1 291 ? 95.939 155.012 112.160 1.00 62.31 296 VAL E O 1
ATOM 13162 N N . ALA E 1 292 ? 96.048 152.832 112.715 1.00 60.25 297 ALA E N 1
ATOM 13163 C CA . ALA E 1 292 ? 94.626 152.770 113.033 1.00 59.73 297 ALA E CA 1
ATOM 13164 C C . ALA E 1 292 ? 94.271 153.709 114.179 1.00 57.90 297 ALA E C 1
ATOM 13165 O O . ALA E 1 292 ? 93.240 154.390 114.131 1.00 56.46 297 ALA E O 1
ATOM 13167 N N . VAL E 1 293 ? 95.107 153.761 115.217 1.00 58.88 298 VAL E N 1
ATOM 13168 C CA . VAL E 1 293 ? 94.810 154.636 116.345 1.00 62.31 298 VAL E CA 1
ATOM 13169 C C . VAL E 1 293 ? 95.027 156.101 115.976 1.00 62.28 298 VAL E C 1
ATOM 13170 O O . VAL E 1 293 ? 94.258 156.973 116.397 1.00 62.31 298 VAL E O 1
ATOM 13174 N N . GLU E 1 294 ? 96.049 156.406 115.167 1.00 61.00 299 GLU E N 1
ATOM 13175 C CA . GLU E 1 294 ? 96.331 157.802 114.854 1.00 62.31 299 GLU E CA 1
ATOM 13176 C C . GLU E 1 294 ? 95.306 158.387 113.888 1.00 62.07 299 GLU E C 1
ATOM 13177 O O . GLU E 1 294 ? 94.948 159.564 114.013 1.00 62.31 299 GLU E O 1
ATOM 13183 N N . LYS E 1 295 ? 94.812 157.592 112.934 1.00 61.25 300 LYS E N 1
ATOM 13184 C CA . LYS E 1 295 ? 93.798 158.104 112.019 1.00 58.56 300 LYS E CA 1
ATOM 13185 C C . LYS E 1 295 ? 92.469 158.331 112.725 1.00 58.75 300 LYS E C 1
ATOM 13186 O O . LYS E 1 295 ? 91.700 159.212 112.321 1.00 56.67 300 LYS E O 1
ATOM 13192 N N . ALA E 1 296 ? 92.181 157.554 113.771 1.00 59.80 301 ALA E N 1
ATOM 13193 C CA . ALA E 1 296 ? 90.986 157.793 114.570 1.00 60.40 301 ALA E CA 1
ATOM 13194 C C . ALA E 1 296 ? 91.170 158.982 115.506 1.00 61.87 301 ALA E C 1
ATOM 13195 O O . ALA E 1 296 ? 90.227 159.750 115.728 1.00 62.31 301 ALA E O 1
ATOM 13197 N N . ALA E 1 297 ? 92.374 159.151 116.059 1.00 62.31 302 ALA E N 1
ATOM 13198 C CA . ALA E 1 297 ? 92.631 160.267 116.961 1.00 62.31 302 ALA E CA 1
ATOM 13199 C C . ALA E 1 297 ? 92.705 161.600 116.230 1.00 62.31 302 ALA E C 1
ATOM 13200 O O . ALA E 1 297 ? 92.405 162.637 116.830 1.00 61.86 302 ALA E O 1
ATOM 13202 N N . ALA E 1 298 ? 93.096 161.599 114.958 1.00 62.31 303 ALA E N 1
ATOM 13203 C CA . ALA E 1 298 ? 93.155 162.827 114.176 1.00 62.31 303 ALA E CA 1
ATOM 13204 C C . ALA E 1 298 ? 91.790 163.271 113.668 1.00 62.31 303 ALA E C 1
ATOM 13205 O O . ALA E 1 298 ? 91.688 164.355 113.082 1.00 62.31 303 ALA E O 1
ATOM 13207 N N . GLU E 1 299 ? 90.747 162.469 113.876 1.00 62.31 304 GLU E N 1
ATOM 13208 C CA . GLU E 1 299 ? 89.408 162.793 113.401 1.00 62.31 304 GLU E CA 1
ATOM 13209 C C . GLU E 1 299 ? 88.464 163.239 114.508 1.00 62.31 304 GLU E C 1
ATOM 13210 O O . GLU E 1 299 ? 87.434 163.857 114.214 1.00 62.31 304 GLU E O 1
ATOM 13216 N N . ARG E 1 300 ? 88.785 162.953 115.771 1.00 60.16 305 ARG E N 1
ATOM 13217 C CA . ARG E 1 300 ? 87.904 163.278 116.882 1.00 62.31 305 ARG E CA 1
ATOM 13218 C C . ARG E 1 300 ? 88.552 164.163 117.938 1.00 62.31 305 ARG E C 1
ATOM 13219 O O . ARG E 1 300 ? 87.853 164.622 118.850 1.00 61.99 305 ARG E O 1
ATOM 13227 N N . LEU E 1 301 ? 89.855 164.417 117.849 1.00 62.31 306 LEU E N 1
ATOM 13228 C CA . LEU E 1 301 ? 90.551 165.223 118.843 1.00 62.31 306 LEU E CA 1
ATOM 13229 C C . LEU E 1 301 ? 91.180 166.489 118.283 1.00 62.31 306 LEU E C 1
ATOM 13230 O O . LEU E 1 301 ? 91.561 167.363 119.065 1.00 62.31 306 LEU E O 1
ATOM 13235 N N . SER E 1 302 ? 91.300 166.616 116.966 1.00 60.66 307 SER E N 1
ATOM 13236 C CA . SER E 1 302 ? 91.897 167.802 116.367 1.00 62.31 307 SER E CA 1
ATOM 13237 C C . SER E 1 302 ? 90.977 169.011 116.510 1.00 60.38 307 SER E C 1
ATOM 13238 O O . SER E 1 302 ? 89.753 168.885 116.461 0.00 59.02 307 SER E O 1
ATOM 13241 N N . GLY E 1 305 ? 94.840 172.631 120.388 1.00 62.05 310 GLY E N 1
ATOM 13242 C CA . GLY E 1 305 ? 94.691 171.467 119.534 1.00 62.31 310 GLY E CA 1
ATOM 13243 C C . GLY E 1 305 ? 95.429 170.249 120.051 1.00 62.31 310 GLY E C 1
ATOM 13244 O O . GLY E 1 305 ? 96.396 170.371 120.803 1.00 62.31 310 GLY E O 1
ATOM 13245 N N . ILE E 1 306 ? 94.971 169.067 119.646 1.00 62.31 311 ILE E N 1
ATOM 13246 C CA . ILE E 1 306 ? 95.569 167.801 120.052 1.00 62.31 311 ILE E CA 1
ATOM 13247 C C . ILE E 1 306 ? 96.149 167.152 118.804 1.00 62.25 311 ILE E C 1
ATOM 13248 O O . ILE E 1 306 ? 95.409 166.812 117.871 1.00 61.48 311 ILE E O 1
ATOM 13253 N N . TYR E 1 307 ? 97.466 166.983 118.780 1.00 61.69 312 TYR E N 1
ATOM 13254 C CA . TYR E 1 307 ? 98.168 166.386 117.657 1.00 56.18 312 TYR E CA 1
ATOM 13255 C C . TYR E 1 307 ? 99.246 165.451 118.181 1.00 57.80 312 TYR E C 1
ATOM 13256 O O . TYR E 1 307 ? 99.755 165.647 119.291 1.00 57.95 312 TYR E O 1
ATOM 13265 N N . PRO E 1 308 ? 99.610 164.425 117.414 1.00 57.12 313 PRO E N 1
ATOM 13266 C CA . PRO E 1 308 ? 100.697 163.535 117.834 1.00 54.63 313 PRO E CA 1
ATOM 13267 C C . PRO E 1 308 ? 102.032 164.264 117.847 1.00 58.35 313 PRO E C 1
ATOM 13268 O O . PRO E 1 308 ? 102.257 165.239 117.126 1.00 59.78 313 PRO E O 1
ATOM 13272 N N . ASN E 1 309 ? 102.932 163.770 118.694 1.00 58.06 314 ASN E N 1
ATOM 13273 C CA . ASN E 1 309 ? 104.245 164.372 118.875 1.00 56.50 314 ASN E CA 1
ATOM 13274 C C . ASN E 1 309 ? 105.312 163.342 118.527 1.00 50.41 314 ASN E C 1
ATOM 13275 O O . ASN E 1 309 ? 105.014 162.238 118.061 1.00 52.06 314 ASN E O 1
ATOM 13280 N N . VAL E 1 310 ? 106.574 163.717 118.754 1.00 46.06 315 VAL E N 1
ATOM 13281 C CA . VAL E 1 310 ? 107.694 162.838 118.437 1.00 42.65 315 VAL E CA 1
ATOM 13282 C C . VAL E 1 310 ? 107.697 161.585 119.299 1.00 47.22 315 VAL E C 1
ATOM 13283 O O . VAL E 1 310 ? 108.274 160.566 118.905 1.00 54.37 315 VAL E O 1
ATOM 13287 N N . ASP E 1 311 ? 107.065 161.632 120.474 1.00 43.63 316 ASP E N 1
ATOM 13288 C CA . ASP E 1 311 ? 107.014 160.470 121.352 1.00 47.85 316 ASP E CA 1
ATOM 13289 C C . ASP E 1 311 ? 106.217 159.316 120.759 1.00 47.74 316 ASP E C 1
ATOM 13290 O O . ASP E 1 311 ? 106.325 158.191 121.258 1.00 45.28 316 ASP E O 1
ATOM 13295 N N . PHE E 1 312 ? 105.425 159.563 119.716 1.00 48.74 317 PHE E N 1
ATOM 13296 C CA . PHE E 1 312 ? 104.637 158.518 119.074 1.00 42.65 317 PHE E CA 1
ATOM 13297 C C . PHE E 1 312 ? 105.448 157.779 118.013 1.00 43.26 317 PHE E C 1
ATOM 13298 O O . PHE E 1 312 ? 105.458 156.545 117.975 1.00 46.60 317 PHE E O 1
ATOM 13306 N N . TYR E 1 313 ? 106.133 158.526 117.144 1.00 39.55 318 TYR E N 1
ATOM 13307 C CA . TYR E 1 313 ? 106.877 157.922 116.046 1.00 36.72 318 TYR E CA 1
ATOM 13308 C C . TYR E 1 313 ? 108.285 157.490 116.440 1.00 35.21 318 TYR E C 1
ATOM 13309 O O . TYR E 1 313 ? 108.845 156.596 115.794 1.00 39.44 318 TYR E O 1
ATOM 13318 N N . SER E 1 314 ? 108.872 158.111 117.469 1.00 35.64 319 SER E N 1
ATOM 13319 C CA . SER E 1 314 ? 110.221 157.738 117.883 1.00 32.78 319 SER E CA 1
ATOM 13320 C C . SER E 1 314 ? 110.287 156.293 118.354 1.00 28.00 319 SER E C 1
ATOM 13321 O O . SER E 1 314 ? 111.237 155.579 118.019 1.00 30.03 319 SER E O 1
ATOM 13324 N N . GLY E 1 315 ? 109.296 155.851 119.129 1.00 28.31 320 GLY E N 1
ATOM 13325 C CA . GLY E 1 315 ? 109.287 154.470 119.581 1.00 27.87 320 GLY E CA 1
ATOM 13326 C C . GLY E 1 315 ? 109.217 153.486 118.430 1.00 30.68 320 GLY E C 1
ATOM 13327 O O . GLY E 1 315 ? 109.940 152.488 118.405 1.00 34.38 320 GLY E O 1
ATOM 13328 N N . LEU E 1 316 ? 108.349 153.761 117.454 1.00 29.17 321 LEU E N 1
ATOM 13329 C CA . LEU E 1 316 ? 108.227 152.882 116.296 1.00 26.13 321 LEU E CA 1
ATOM 13330 C C . LEU E 1 316 ? 109.524 152.841 115.496 1.00 24.15 321 LEU E C 1
ATOM 13331 O O . LEU E 1 316 ? 109.991 151.762 115.104 1.00 29.84 321 LEU E O 1
ATOM 13336 N N . VAL E 1 317 ? 110.125 154.008 115.252 1.00 19.55 322 VAL E N 1
ATOM 13337 C CA . VAL E 1 317 ? 111.361 154.056 114.474 1.00 19.40 322 VAL E CA 1
ATOM 13338 C C . VAL E 1 317 ? 112.473 153.305 115.193 1.00 23.03 322 VAL E C 1
ATOM 13339 O O . VAL E 1 317 ? 113.222 152.537 114.578 1.00 27.29 322 VAL E O 1
ATOM 13343 N N . TYR E 1 318 ? 112.595 153.506 116.507 1.00 21.56 323 TYR E N 1
ATOM 13344 C CA . TYR E 1 318 ? 113.650 152.844 117.263 1.00 17.28 323 TYR E CA 1
ATOM 13345 C C . TYR E 1 318 ? 113.431 151.336 117.317 1.00 21.57 323 TYR E C 1
ATOM 13346 O O . TYR E 1 318 ? 114.383 150.557 117.198 1.00 27.00 323 TYR E O 1
ATOM 13355 N N . ARG E 1 319 ? 112.179 150.903 117.498 1.00 25.25 324 ARG E N 1
ATOM 13356 C CA . ARG E 1 319 ? 111.900 149.473 117.582 1.00 26.65 324 ARG E CA 1
ATOM 13357 C C . ARG E 1 319 ? 112.140 148.781 116.247 1.00 27.23 324 ARG E C 1
ATOM 13358 O O . ARG E 1 319 ? 112.639 147.650 116.212 1.00 31.33 324 ARG E O 1
ATOM 13366 N N . LYS E 1 320 ? 111.784 149.434 115.138 1.00 26.24 325 LYS E N 1
ATOM 13367 C CA . LYS E 1 320 ? 112.040 148.841 113.831 1.00 23.57 325 LYS E CA 1
ATOM 13368 C C . LYS E 1 320 ? 113.531 148.689 113.547 1.00 23.80 325 LYS E C 1
ATOM 13369 O O . LYS E 1 320 ? 113.919 147.788 112.797 1.00 28.92 325 LYS E O 1
ATOM 13375 N N . LEU E 1 321 ? 114.373 149.534 114.144 1.00 22.63 326 LEU E N 1
ATOM 13376 C CA . LEU E 1 321 ? 115.813 149.438 113.947 1.00 24.06 326 LEU E CA 1
ATOM 13377 C C . LEU E 1 321 ? 116.466 148.396 114.846 1.00 21.30 326 LEU E C 1
ATOM 13378 O O . LEU E 1 321 ? 117.677 148.179 114.734 1.00 22.11 326 LEU E O 1
ATOM 13383 N N . GLY E 1 322 ? 115.706 147.755 115.725 1.00 21.16 327 GLY E N 1
ATOM 13384 C CA . GLY E 1 322 ? 116.242 146.753 116.618 1.00 27.64 327 GLY E CA 1
ATOM 13385 C C . GLY E 1 322 ? 116.673 147.251 117.978 1.00 26.08 327 GLY E C 1
ATOM 13386 O O . GLY E 1 322 ? 117.336 146.505 118.707 1.00 32.98 327 GLY E O 1
ATOM 13387 N N . ILE E 1 323 ? 116.324 148.481 118.342 1.00 17.71 328 ILE E N 1
ATOM 13388 C CA . ILE E 1 323 ? 116.696 149.056 119.632 1.00 16.33 328 ILE E CA 1
ATOM 13389 C C . ILE E 1 323 ? 115.730 148.554 120.698 1.00 18.55 328 ILE E C 1
ATOM 13390 O O . ILE E 1 323 ? 114.507 148.638 120.511 1.00 22.97 328 ILE E O 1
ATOM 13395 N N . PRO E 1 324 ? 116.221 148.018 121.814 1.00 18.49 329 PRO E N 1
ATOM 13396 C CA . PRO E 1 324 ? 115.320 147.567 122.882 1.00 17.34 329 PRO E CA 1
ATOM 13397 C C . PRO E 1 324 ? 114.538 148.726 123.483 1.00 20.31 329 PRO E C 1
ATOM 13398 O O . PRO E 1 324 ? 114.877 149.899 123.312 1.00 20.89 329 PRO E O 1
ATOM 13402 N N . SER E 1 325 ? 113.465 148.380 124.197 1.00 19.30 330 SER E N 1
ATOM 13403 C CA . SER E 1 325 ? 112.581 149.390 124.772 1.00 16.74 330 SER E CA 1
ATOM 13404 C C . SER E 1 325 ? 113.281 150.205 125.854 1.00 17.19 330 SER E C 1
ATOM 13405 O O . SER E 1 325 ? 113.291 151.441 125.810 1.00 20.73 330 SER E O 1
ATOM 13408 N N . ASP E 1 326 ? 113.894 149.526 126.825 1.00 17.91 331 ASP E N 1
ATOM 13409 C CA . ASP E 1 326 ? 114.490 150.215 127.964 1.00 16.10 331 ASP E CA 1
ATOM 13410 C C . ASP E 1 326 ? 115.725 151.023 127.590 1.00 12.88 331 ASP E C 1
ATOM 13411 O O . ASP E 1 326 ? 116.255 151.740 128.445 1.00 16.48 331 ASP E O 1
ATOM 13416 N N . LEU E 1 327 ? 116.191 150.927 126.345 1.00 10.40 332 LEU E N 1
ATOM 13417 C CA . LEU E 1 327 ? 117.287 151.742 125.846 1.00 8.18 332 LEU E CA 1
ATOM 13418 C C . LEU E 1 327 ? 116.800 152.923 125.013 1.00 9.02 332 LEU E C 1
ATOM 13419 O O . LEU E 1 327 ? 117.606 153.561 124.329 1.00 8.64 332 LEU E O 1
ATOM 13424 N N . PHE E 1 328 ? 115.500 153.223 125.048 1.00 9.98 333 PHE E N 1
ATOM 13425 C CA . PHE E 1 328 ? 115.006 154.399 124.338 1.00 9.47 333 PHE E CA 1
ATOM 13426 C C . PHE E 1 328 ? 115.573 155.692 124.909 1.00 6.17 333 PHE E C 1
ATOM 13427 O O . PHE E 1 328 ? 116.081 156.531 124.154 1.00 6.67 333 PHE E O 1
ATOM 13435 N N . THR E 1 329 ? 115.497 155.866 126.224 1.00 5.62 334 THR E N 1
ATOM 13436 C CA . THR E 1 329 ? 115.980 157.066 126.894 1.00 5.57 334 THR E CA 1
ATOM 13437 C C . THR E 1 329 ? 117.492 157.250 126.752 1.00 5.26 334 THR E C 1
ATOM 13438 O O . THR E 1 329 ? 117.935 158.375 126.495 1.00 6.07 334 THR E O 1
ATOM 13442 N N . PRO E 1 330 ? 118.322 156.210 126.936 1.00 3.86 335 PRO E N 1
ATOM 13443 C CA . PRO E 1 330 ? 119.761 156.407 126.682 1.00 2.83 335 PRO E CA 1
ATOM 13444 C C . PRO E 1 330 ? 120.072 156.876 125.270 1.00 2.97 335 PRO E C 1
ATOM 13445 O O . PRO E 1 330 ? 120.923 157.758 125.096 1.00 2.91 335 PRO E O 1
ATOM 13449 N N . VAL E 1 331 ? 119.391 156.333 124.258 1.00 3.19 336 VAL E N 1
ATOM 13450 C CA . VAL E 1 331 ? 119.617 156.781 122.884 1.00 2.32 336 VAL E CA 1
ATOM 13451 C C . VAL E 1 331 ? 119.272 158.259 122.753 1.00 3.16 336 VAL E C 1
ATOM 13452 O O . VAL E 1 331 ? 120.017 159.040 122.146 1.00 3.97 336 VAL E O 1
ATOM 13456 N N . PHE E 1 332 ? 118.139 158.665 123.333 1.00 3.09 337 PHE E N 1
ATOM 13457 C CA . PHE E 1 332 ? 117.814 160.085 123.406 1.00 2.84 337 PHE E CA 1
ATOM 13458 C C . PHE E 1 332 ? 118.960 160.873 124.024 1.00 3.18 337 PHE E C 1
ATOM 13459 O O . PHE E 1 332 ? 119.357 161.922 123.503 1.00 5.62 337 PHE E O 1
ATOM 13467 N N . ALA E 1 333 ? 119.531 160.359 125.117 1.00 3.15 338 ALA E N 1
ATOM 13468 C CA . ALA E 1 333 ? 120.664 161.032 125.743 1.00 1.90 338 ALA E CA 1
ATOM 13469 C C . ALA E 1 333 ? 121.833 161.138 124.775 1.00 1.04 338 ALA E C 1
ATOM 13470 O O . ALA E 1 333 ? 122.514 162.169 124.724 1.00 1.07 338 ALA E O 1
ATOM 13472 N N . ILE E 1 334 ? 122.061 160.090 123.981 1.00 1.37 339 ILE E N 1
ATOM 13473 C CA . ILE E 1 334 ? 123.126 160.127 122.983 1.00 1.48 339 ILE E CA 1
ATOM 13474 C C . ILE E 1 334 ? 122.900 161.285 122.023 1.00 1.63 339 ILE E C 1
ATOM 13475 O O . ILE E 1 334 ? 123.846 161.966 121.612 1.00 2.21 339 ILE E O 1
ATOM 13480 N N . ALA E 1 335 ? 121.640 161.533 121.663 1.00 1.66 340 ALA E N 1
ATOM 13481 C CA . ALA E 1 335 ? 121.343 162.672 120.802 1.00 0.81 340 ALA E CA 1
ATOM 13482 C C . ALA E 1 335 ? 121.541 163.989 121.541 1.00 1.19 340 ALA E C 1
ATOM 13483 O O . ALA E 1 335 ? 121.987 164.978 120.950 1.00 1.71 340 ALA E O 1
ATOM 13485 N N . ARG E 1 336 ? 121.229 164.018 122.839 1.00 1.83 341 ARG E N 1
ATOM 13486 C CA . ARG E 1 336 ? 121.174 165.271 123.582 1.00 0.43 341 ARG E CA 1
ATOM 13487 C C . ARG E 1 336 ? 122.539 165.752 124.063 1.00 0.56 341 ARG E C 1
ATOM 13488 O O . ARG E 1 336 ? 122.668 166.934 124.408 1.00 0.82 341 ARG E O 1
ATOM 13496 N N . VAL E 1 337 ? 123.558 164.886 124.066 1.00 0.70 342 VAL E N 1
ATOM 13497 C CA . VAL E 1 337 ? 124.882 165.278 124.539 1.00 0.36 342 VAL E CA 1
ATOM 13498 C C . VAL E 1 337 ? 125.425 166.468 123.762 1.00 0.66 342 VAL E C 1
ATOM 13499 O O . VAL E 1 337 ? 126.053 167.354 124.351 1.00 0.74 342 VAL E O 1
ATOM 13503 N N . ALA E 1 338 ? 125.190 166.516 122.450 1.00 1.56 343 ALA E N 1
ATOM 13504 C CA . ALA E 1 338 ? 125.610 167.670 121.664 1.00 1.26 343 ALA E CA 1
ATOM 13505 C C . ALA E 1 338 ? 124.954 168.956 122.149 1.00 2.49 343 ALA E C 1
ATOM 13506 O O . ALA E 1 338 ? 125.624 169.991 122.241 1.00 13.00 343 ALA E O 1
ATOM 13508 N N . GLY E 1 339 ? 123.663 168.911 122.474 1.00 1.29 344 GLY E N 1
ATOM 13509 C CA . GLY E 1 339 ? 122.990 170.083 122.994 1.00 0.98 344 GLY E CA 1
ATOM 13510 C C . GLY E 1 339 ? 123.576 170.537 124.313 1.00 1.67 344 GLY E C 1
ATOM 13511 O O . GLY E 1 339 ? 124.008 171.688 124.444 1.00 4.86 344 GLY E O 1
ATOM 13512 N N . TRP E 1 340 ? 123.636 169.616 125.282 1.00 1.34 345 TRP E N 1
ATOM 13513 C CA . TRP E 1 340 ? 124.183 169.944 126.596 1.00 0.87 345 TRP E CA 1
ATOM 13514 C C . TRP E 1 340 ? 125.568 170.560 126.470 1.00 1.27 345 TRP E C 1
ATOM 13515 O O . TRP E 1 340 ? 125.824 171.647 127.000 1.00 3.16 345 TRP E O 1
ATOM 13526 N N . LEU E 1 341 ? 126.461 169.891 125.735 1.00 0.84 346 LEU E N 1
ATOM 13527 C CA . LEU E 1 341 ? 127.810 170.409 125.545 1.00 0.96 346 LEU E CA 1
ATOM 13528 C C . LEU E 1 341 ? 127.779 171.835 125.018 1.00 1.39 346 LEU E C 1
ATOM 13529 O O . LEU E 1 341 ? 128.500 172.704 125.524 1.00 3.80 346 LEU E O 1
ATOM 13534 N N . ALA E 1 342 ? 126.928 172.103 124.024 1.00 1.55 347 ALA E N 1
ATOM 13535 C CA . ALA E 1 342 ? 126.813 173.460 123.505 1.00 1.62 347 ALA E CA 1
ATOM 13536 C C . ALA E 1 342 ? 126.473 174.431 124.627 1.00 3.80 347 ALA E C 1
ATOM 13537 O O . ALA E 1 342 ? 127.182 175.423 124.852 1.00 9.15 347 ALA E O 1
ATOM 13539 N N . HIS E 1 343 ? 125.420 174.116 125.385 1.00 3.97 348 HIS E N 1
ATOM 13540 C CA . HIS E 1 343 ? 125.018 174.984 126.484 1.00 2.75 348 HIS E CA 1
ATOM 13541 C C . HIS E 1 343 ? 126.127 175.105 127.517 1.00 2.93 348 HIS E C 1
ATOM 13542 O O . HIS E 1 343 ? 126.263 176.149 128.163 1.00 6.65 348 HIS E O 1
ATOM 13549 N N . TRP E 1 344 ? 126.938 174.056 127.668 1.00 2.28 349 TRP E N 1
ATOM 13550 C CA . TRP E 1 344 ? 128.089 174.142 128.557 1.00 2.90 349 TRP E CA 1
ATOM 13551 C C . TRP E 1 344 ? 129.069 175.193 128.062 1.00 4.44 349 TRP E C 1
ATOM 13552 O O . TRP E 1 344 ? 129.455 176.102 128.807 1.00 7.26 349 TRP E O 1
ATOM 13563 N N . LYS E 1 345 ? 129.440 175.117 126.780 1.00 3.99 350 LYS E N 1
ATOM 13564 C CA . LYS E 1 345 ? 130.467 176.011 126.259 1.00 4.74 350 LYS E CA 1
ATOM 13565 C C . LYS E 1 345 ? 130.027 177.462 126.371 1.00 10.18 350 LYS E C 1
ATOM 13566 O O . LYS E 1 345 ? 130.790 178.324 126.823 1.00 14.56 350 LYS E O 1
ATOM 13572 N N . GLU E 1 346 ? 128.770 177.728 126.046 1.00 10.46 351 GLU E N 1
ATOM 13573 C CA . GLU E 1 346 ? 128.241 179.069 126.210 1.00 9.71 351 GLU E CA 1
ATOM 13574 C C . GLU E 1 346 ? 128.373 179.494 127.659 1.00 13.54 351 GLU E C 1
ATOM 13575 O O . GLU E 1 346 ? 129.088 180.437 127.971 1.00 24.19 351 GLU E O 1
ATOM 13581 N N . GLN E 1 347 ? 127.685 178.794 128.553 1.00 15.75 352 GLN E N 1
ATOM 13582 C CA . GLN E 1 347 ? 127.749 179.120 129.976 1.00 15.68 352 GLN E CA 1
ATOM 13583 C C . GLN E 1 347 ? 129.144 179.542 130.400 1.00 16.25 352 GLN E C 1
ATOM 13584 O O . GLN E 1 347 ? 129.308 180.553 131.070 1.00 18.02 352 GLN E O 1
ATOM 13590 N N . LEU E 1 348 ? 130.150 178.768 130.015 1.00 18.35 353 LEU E N 1
ATOM 13591 C CA . LEU E 1 348 ? 131.520 179.073 130.409 1.00 16.45 353 LEU E CA 1
ATOM 13592 C C . LEU E 1 348 ? 131.809 180.557 130.296 1.00 22.23 353 LEU E C 1
ATOM 13593 O O . LEU E 1 348 ? 132.024 181.223 131.303 1.00 28.15 353 LEU E O 1
ATOM 13598 N N . ASN E 1 349 ? 131.809 181.084 129.078 1.00 25.36 354 ASN E N 1
ATOM 13599 C CA . ASN E 1 349 ? 132.136 182.498 128.881 1.00 30.26 354 ASN E CA 1
ATOM 13600 C C . ASN E 1 349 ? 131.330 183.401 129.809 1.00 33.70 354 ASN E C 1
ATOM 13601 O O . ASN E 1 349 ? 131.859 184.369 130.347 1.00 36.31 354 ASN E O 1
ATOM 13606 N N . GLU E 1 350 ? 130.054 183.091 130.001 1.00 29.79 355 GLU E N 1
ATOM 13607 C CA . GLU E 1 350 ? 129.233 183.876 130.909 1.00 33.27 355 GLU E CA 1
ATOM 13608 C C . GLU E 1 350 ? 129.319 183.289 132.305 1.00 36.02 355 GLU E C 1
ATOM 13609 O O . GLU E 1 350 ? 128.343 182.755 132.822 1.00 41.09 355 GLU E O 1
ATOM 13615 N N . ASN E 1 351 ? 130.489 183.380 132.921 1.00 40.67 356 ASN E N 1
ATOM 13616 C CA . ASN E 1 351 ? 130.676 182.786 134.241 1.00 46.80 356 ASN E CA 1
ATOM 13617 C C . ASN E 1 351 ? 129.863 183.493 135.311 1.00 48.43 356 ASN E C 1
ATOM 13618 O O . ASN E 1 351 ? 130.191 184.611 135.701 1.00 45.43 356 ASN E O 1
ATOM 13623 N N . ARG E 1 352 ? 128.803 182.849 135.789 1.00 46.94 357 ARG E N 1
ATOM 13624 C CA . ARG E 1 352 ? 127.992 183.428 136.858 1.00 43.94 357 ARG E CA 1
ATOM 13625 C C . ARG E 1 352 ? 127.273 182.337 137.633 1.00 45.49 357 ARG E C 1
ATOM 13626 O O . ARG E 1 352 ? 126.376 181.683 137.104 1.00 42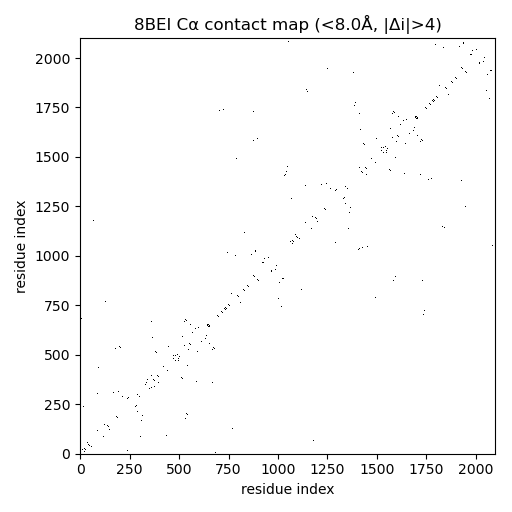.11 357 ARG E O 1
ATOM 13634 N N . ILE E 1 353 ? 127.660 182.139 138.886 1.00 43.05 358 ILE E N 1
ATOM 13635 C CA . ILE E 1 353 ? 127.045 181.101 139.706 1.00 44.83 358 ILE E CA 1
ATOM 13636 C C . ILE E 1 353 ? 125.551 181.301 139.880 1.00 46.57 358 ILE E C 1
ATOM 13637 O O . ILE E 1 353 ? 125.106 182.405 140.190 1.00 44.94 358 ILE E O 1
ATOM 13642 N N . PHE E 1 354 ? 124.770 180.245 139.679 1.00 43.69 359 PHE E N 1
ATOM 13643 C CA . PHE E 1 354 ? 123.339 180.342 139.915 1.00 36.85 359 PHE E CA 1
ATOM 13644 C C . PHE E 1 354 ? 123.125 180.426 141.416 1.00 46.52 359 PHE E C 1
ATOM 13645 O O . PHE E 1 354 ? 123.098 179.404 142.100 1.00 51.67 359 PHE E O 1
ATOM 13653 N N . ARG E 1 355 ? 122.989 181.640 141.939 1.00 49.23 360 ARG E N 1
ATOM 13654 C CA . ARG E 1 355 ? 122.823 181.809 143.381 1.00 45.49 360 ARG E CA 1
ATOM 13655 C C . ARG E 1 355 ? 121.524 182.565 143.652 1.00 39.89 360 ARG E C 1
ATOM 13656 O O . ARG E 1 355 ? 121.540 183.755 143.994 1.00 36.61 360 ARG E O 1
ATOM 13664 N N . PRO E 1 356 ? 120.381 181.898 143.518 1.00 36.72 361 PRO E N 1
ATOM 13665 C CA . PRO E 1 356 ? 119.102 182.569 143.766 1.00 42.07 361 PRO E CA 1
ATOM 13666 C C . PRO E 1 356 ? 118.887 182.808 145.253 1.00 43.57 361 PRO E C 1
ATOM 13667 O O . PRO E 1 356 ? 119.610 182.299 146.110 1.00 41.41 361 PRO E O 1
ATOM 13671 N N . THR E 1 357 ? 117.874 183.614 145.551 1.00 40.83 362 THR E N 1
ATOM 13672 C CA . THR E 1 357 ? 117.506 183.922 146.923 1.00 40.58 362 THR E CA 1
ATOM 13673 C C . THR E 1 357 ? 116.278 183.108 147.328 1.00 48.85 362 THR E C 1
ATOM 13674 O O . THR E 1 357 ? 115.588 182.514 146.497 1.00 48.91 362 THR E O 1
ATOM 13678 N N . GLN E 1 358 ? 116.008 183.080 148.630 1.00 45.57 363 GLN E N 1
ATOM 13679 C CA . GLN E 1 358 ? 114.892 182.331 149.183 1.00 36.29 363 GLN E CA 1
ATOM 13680 C C . GLN E 1 358 ? 114.184 183.169 150.237 1.00 34.66 363 GLN E C 1
ATOM 13681 O O . GLN E 1 358 ? 114.735 184.136 150.768 1.00 37.07 363 GLN E O 1
ATOM 13687 N N . ILE E 1 359 ? 112.945 182.786 150.531 1.00 38.07 364 ILE E N 1
ATOM 13688 C CA . ILE E 1 359 ? 112.149 183.409 151.582 1.00 44.18 364 ILE E CA 1
ATOM 13689 C C . ILE E 1 359 ? 111.862 182.351 152.640 1.00 40.08 364 ILE E C 1
ATOM 13690 O O . ILE E 1 359 ? 111.537 181.202 152.313 1.00 40.07 364 ILE E O 1
ATOM 13695 N N . TYR E 1 360 ? 112.018 182.728 153.906 1.00 34.12 365 TYR E N 1
ATOM 13696 C CA . TYR E 1 360 ? 111.878 181.785 155.008 1.00 30.93 365 TYR E CA 1
ATOM 13697 C C . TYR E 1 360 ? 110.419 181.704 155.439 1.00 36.73 365 TYR E C 1
ATOM 13698 O O . TYR E 1 360 ? 109.797 182.728 155.745 1.00 43.17 365 TYR E O 1
ATOM 13707 N N . THR E 1 361 ? 109.873 180.488 155.461 1.00 32.43 366 THR E N 1
ATOM 13708 C CA . THR E 1 361 ? 108.493 180.276 155.881 1.00 28.64 366 THR E CA 1
ATOM 13709 C C . THR E 1 361 ? 108.431 179.331 157.074 1.00 33.17 366 THR E C 1
ATOM 13710 O O . THR E 1 361 ? 107.582 178.434 157.118 1.00 35.95 366 THR E O 1
ATOM 13714 N N . GLY E 1 362 ? 109.321 179.521 158.044 1.00 34.36 367 GLY E N 1
ATOM 13715 C CA . GLY E 1 362 ? 109.353 178.665 159.214 1.00 31.66 367 GLY E CA 1
ATOM 13716 C C . GLY E 1 362 ? 109.306 179.425 160.524 1.00 32.83 367 GLY E C 1
ATOM 13717 O O . GLY E 1 362 ? 109.062 180.636 160.540 1.00 36.64 367 GLY E O 1
ATOM 13718 N N . SER E 1 363 ? 109.539 178.725 161.628 1.00 28.80 368 SER E N 1
ATOM 13719 C CA . SER E 1 363 ? 109.521 179.332 162.950 1.00 33.34 368 SER E CA 1
ATOM 13720 C C . SER E 1 363 ? 110.827 180.072 163.217 1.00 35.58 368 SER E C 1
ATOM 13721 O O . SER E 1 363 ? 111.841 179.858 162.550 1.00 32.46 368 SER E O 1
ATOM 13724 N N . HIS E 1 364 ? 110.789 180.954 164.213 1.00 41.85 369 HIS E N 1
ATOM 13725 C CA . HIS E 1 364 ? 111.917 181.815 164.533 1.00 39.86 369 HIS E CA 1
ATOM 13726 C C . HIS E 1 364 ? 112.213 181.780 166.026 1.00 43.29 369 HIS E C 1
ATOM 13727 O O . HIS E 1 364 ? 111.302 181.761 166.858 1.00 47.94 369 HIS E O 1
ATOM 13734 N N . ASN E 1 365 ? 113.508 181.773 166.347 1.00 44.48 370 ASN E N 1
ATOM 13735 C CA . ASN E 1 365 ? 114.003 182.035 167.700 1.00 43.52 370 ASN E CA 1
ATOM 13736 C C . ASN E 1 365 ? 113.452 181.053 168.733 1.00 44.91 370 ASN E C 1
ATOM 13737 O O . ASN E 1 365 ? 113.043 181.449 169.827 1.00 48.81 370 ASN E O 1
ATOM 13742 N N . LEU E 1 366 ? 113.436 179.767 168.403 1.00 46.73 371 LEU E N 1
ATOM 13743 C CA . LEU E 1 366 ? 113.150 178.734 169.384 1.00 50.82 371 LEU E CA 1
ATOM 13744 C C . LEU E 1 366 ? 114.461 178.099 169.846 1.00 52.83 371 LEU E C 1
ATOM 13745 O O . LEU E 1 366 ? 115.520 178.282 169.241 1.00 51.28 371 LEU E O 1
ATOM 13750 N N . ASP E 1 367 ? 114.387 177.344 170.941 1.00 50.15 372 ASP E N 1
ATOM 13751 C CA . ASP E 1 367 ? 115.579 176.827 171.597 1.00 52.28 372 ASP E CA 1
ATOM 13752 C C . ASP E 1 367 ? 115.555 175.306 171.596 1.00 49.73 372 ASP E C 1
ATOM 13753 O O . ASP E 1 367 ? 114.524 174.673 171.359 1.00 46.19 372 ASP E O 1
ATOM 13758 N N . TYR E 1 368 ? 116.721 174.725 171.869 1.00 47.36 373 TYR E N 1
ATOM 13759 C CA . TYR E 1 368 ? 116.874 173.278 171.912 1.00 43.47 373 TYR E CA 1
ATOM 13760 C C . TYR E 1 368 ? 116.226 172.724 173.174 1.00 44.64 373 TYR E C 1
ATOM 13761 O O . TYR E 1 368 ? 116.360 173.302 174.258 1.00 45.66 373 TYR E O 1
ATOM 13770 N N . THR E 1 369 ? 115.525 171.600 173.034 1.00 43.28 374 THR E N 1
ATOM 13771 C CA . THR E 1 369 ? 114.868 170.952 174.159 1.00 41.40 374 THR E CA 1
ATOM 13772 C C . THR E 1 369 ? 115.580 169.652 174.495 1.00 43.40 374 THR E C 1
ATOM 13773 O O . THR E 1 369 ? 115.880 168.866 173.583 1.00 45.25 374 THR E O 1
ATOM 13777 N N . PRO E 1 370 ? 115.911 169.413 175.766 1.00 42.85 375 PRO E N 1
ATOM 13778 C CA . PRO E 1 370 ? 116.493 168.130 176.158 1.00 41.84 375 PRO E CA 1
ATOM 13779 C C . PRO E 1 370 ? 115.725 166.943 175.595 1.00 40.31 375 PRO E C 1
ATOM 13780 O O . PRO E 1 370 ? 114.503 166.981 175.437 1.00 40.25 375 PRO E O 1
ATOM 13784 N N . ILE E 1 371 ? 116.468 165.875 175.294 1.00 38.17 376 ILE E N 1
ATOM 13785 C CA . ILE E 1 371 ? 115.858 164.676 174.727 1.00 39.87 376 ILE E CA 1
ATOM 13786 C C . ILE E 1 371 ? 114.910 164.022 175.725 1.00 39.73 376 ILE E C 1
ATOM 13787 O O . ILE E 1 371 ? 113.843 163.524 175.343 1.00 34.36 376 ILE E O 1
ATOM 13792 N N . ALA E 1 372 ? 115.267 164.021 177.012 1.00 48.54 377 ALA E N 1
ATOM 13793 C CA . ALA E 1 372 ? 114.409 163.412 178.023 1.00 51.36 377 ALA E CA 1
ATOM 13794 C C . ALA E 1 372 ? 113.103 164.172 178.210 1.00 51.31 377 ALA E C 1
ATOM 13795 O O . ALA E 1 372 ? 112.142 163.605 178.740 1.00 48.72 377 ALA E O 1
ATOM 13797 N N . ASP E 1 373 ? 113.044 165.433 177.789 1.00 45.34 378 ASP E N 1
ATOM 13798 C CA . ASP E 1 373 ? 111.845 166.247 177.928 1.00 42.05 378 ASP E CA 1
ATOM 13799 C C . ASP E 1 373 ? 110.941 166.192 176.703 1.00 41.74 378 ASP E C 1
ATOM 13800 O O . ASP E 1 373 ? 109.910 166.871 176.682 1.00 39.62 378 ASP E O 1
ATOM 13805 N N . ARG E 1 374 ? 111.298 165.409 175.690 1.00 44.71 379 ARG E N 1
ATOM 13806 C CA . ARG E 1 374 ? 110.491 165.310 174.479 1.00 43.36 379 ARG E CA 1
ATOM 13807 C C . ARG E 1 374 ? 109.393 164.263 174.636 1.00 38.42 379 ARG E C 1
ATOM 13808 O O . ARG E 1 374 ? 109.411 163.462 175.570 0.00 39.00 379 ARG E O 1
ATOM 13816 N N . LEU F 1 6 ? 188.152 145.953 138.795 1.00 56.71 11 LEU F N 1
ATOM 13817 C CA . LEU F 1 6 ? 188.399 144.654 138.184 1.00 59.20 11 LEU F CA 1
ATOM 13818 C C . LEU F 1 6 ? 188.857 144.857 136.738 1.00 59.15 11 LEU F C 1
ATOM 13819 O O . LEU F 1 6 ? 189.144 143.901 136.017 1.00 55.59 11 LEU F O 1
ATOM 13824 N N . GLU F 1 7 ? 188.937 146.123 136.332 1.00 60.50 12 GLU F N 1
ATOM 13825 C CA . GLU F 1 7 ? 189.348 146.464 134.976 1.00 62.31 12 GLU F CA 1
ATOM 13826 C C . GLU F 1 7 ? 190.774 145.997 134.710 1.00 62.31 12 GLU F C 1
ATOM 13827 O O . GLU F 1 7 ? 191.662 146.172 135.549 1.00 62.31 12 GLU F O 1
ATOM 13833 N N . GLY F 1 8 ? 190.987 145.402 133.537 1.00 58.33 13 GLY F N 1
ATOM 13834 C CA . GLY F 1 8 ? 192.293 144.951 133.106 1.00 55.90 13 GLY F CA 1
ATOM 13835 C C . GLY F 1 8 ? 192.561 143.479 133.337 1.00 59.47 13 GLY F C 1
ATOM 13836 O O . GLY F 1 8 ? 193.588 142.971 132.868 1.00 57.45 13 GLY F O 1
ATOM 13837 N N . VAL F 1 9 ? 191.678 142.781 134.043 1.00 62.06 14 VAL F N 1
ATOM 13838 C CA . VAL F 1 9 ? 191.881 141.368 134.354 1.00 57.90 14 VAL F CA 1
ATOM 13839 C C . VAL F 1 9 ? 191.265 140.508 133.257 1.00 55.40 14 VAL F C 1
ATOM 13840 O O . VAL F 1 9 ? 190.046 140.558 133.042 1.00 48.59 14 VAL F O 1
ATOM 13844 N N . PRO F 1 10 ? 192.060 139.707 132.539 1.00 54.23 15 PRO F N 1
ATOM 13845 C CA . PRO F 1 10 ? 191.486 138.804 131.533 1.00 54.78 15 PRO F CA 1
ATOM 13846 C C . PRO F 1 10 ? 190.715 137.661 132.172 1.00 53.22 15 PRO F C 1
ATOM 13847 O O . PRO F 1 10 ? 191.194 136.524 132.211 1.00 56.61 15 PRO F O 1
ATOM 13851 N N . ALA F 1 11 ? 189.516 137.955 132.676 1.00 50.23 16 ALA F N 1
ATOM 13852 C CA . ALA F 1 11 ? 188.744 136.967 133.418 1.00 56.60 16 ALA F CA 1
ATOM 13853 C C . ALA F 1 11 ? 187.962 136.015 132.522 1.00 56.42 16 ALA F C 1
ATOM 13854 O O . ALA F 1 11 ? 187.430 135.021 133.029 1.00 62.31 16 ALA F O 1
ATOM 13856 N N . THR F 1 12 ? 187.873 136.283 131.221 1.00 50.26 17 THR F N 1
ATOM 13857 C CA . THR F 1 12 ? 187.059 135.457 130.341 1.00 52.21 17 THR F CA 1
ATOM 13858 C C . THR F 1 12 ? 187.826 135.136 129.068 1.00 52.75 17 THR F C 1
ATOM 13859 O O . THR F 1 12 ? 188.606 135.958 128.578 1.00 52.00 17 THR F O 1
ATOM 13863 N N . LEU F 1 13 ? 187.567 133.945 128.524 1.00 46.79 18 LEU F N 1
ATOM 13864 C CA . LEU F 1 13 ? 188.157 133.542 127.254 1.00 47.21 18 LEU F CA 1
ATOM 13865 C C . LEU F 1 13 ? 186.972 133.309 126.344 1.00 48.24 18 LEU F C 1
ATOM 13866 O O . LEU F 1 13 ? 186.306 132.281 126.452 1.00 49.88 18 LEU F O 1
ATOM 13871 N N . SER F 1 14 ? 186.696 134.237 125.447 1.00 41.33 19 SER F N 1
ATOM 13872 C CA . SER F 1 14 ? 185.532 134.201 124.578 1.00 36.35 19 SER F CA 1
ATOM 13873 C C . SER F 1 14 ? 185.950 134.391 123.128 1.00 28.52 19 SER F C 1
ATOM 13874 O O . SER F 1 14 ? 186.839 135.189 122.817 1.00 32.14 19 SER F O 1
ATOM 13877 N N . SER F 1 15 ? 185.293 133.644 122.241 1.00 23.57 20 SER F N 1
ATOM 13878 C CA . SER F 1 15 ? 185.500 133.747 120.803 1.00 20.04 20 SER F CA 1
ATOM 13879 C C . SER F 1 15 ? 184.247 134.248 120.091 1.00 15.37 20 SER F C 1
ATOM 13880 O O . SER F 1 15 ? 183.986 133.880 118.944 1.00 15.40 20 SER F O 1
ATOM 13883 N N . ILE F 1 16 ? 183.465 135.088 120.763 1.00 14.32 21 ILE F N 1
ATOM 13884 C CA . ILE F 1 16 ? 182.184 135.540 120.228 1.00 9.53 21 ILE F CA 1
ATOM 13885 C C . ILE F 1 16 ? 182.328 136.849 119.464 1.00 6.79 21 ILE F C 1
ATOM 13886 O O . ILE F 1 16 ? 181.877 136.965 118.322 1.00 10.56 21 ILE F O 1
ATOM 13891 N N . SER F 1 17 ? 182.954 137.853 120.073 1.00 8.63 22 SER F N 1
ATOM 13892 C CA . SER F 1 17 ? 183.075 139.165 119.456 1.00 9.05 22 SER F CA 1
ATOM 13893 C C . SER F 1 17 ? 184.487 139.694 119.647 1.00 11.98 22 SER F C 1
ATOM 13894 O O . SER F 1 17 ? 185.186 139.335 120.599 1.00 17.90 22 SER F O 1
ATOM 13897 N N . PHE F 1 18 ? 184.902 140.559 118.724 1.00 9.68 23 PHE F N 1
ATOM 13898 C CA . PHE F 1 18 ? 186.211 141.190 118.778 1.00 12.88 23 PHE F CA 1
ATOM 13899 C C . PHE F 1 18 ? 186.057 142.686 118.552 1.00 15.07 23 PHE F C 1
ATOM 13900 O O . PHE F 1 18 ? 185.336 143.112 117.646 1.00 21.28 23 PHE F O 1
ATOM 13908 N N . VAL F 1 19 ? 186.739 143.476 119.377 1.00 21.26 24 VAL F N 1
ATOM 13909 C CA . VAL F 1 19 ? 186.673 144.932 119.317 1.00 24.72 24 VAL F CA 1
ATOM 13910 C C . VAL F 1 19 ? 188.094 145.477 119.296 1.00 31.41 24 VAL F C 1
ATOM 13911 O O . VAL F 1 19 ? 188.921 145.100 120.134 1.00 40.22 24 VAL F O 1
ATOM 13915 N N . ASP F 1 20 ? 188.376 146.358 118.338 1.00 30.76 25 ASP F N 1
ATOM 13916 C CA . ASP F 1 20 ? 189.670 147.030 118.226 1.00 35.62 25 ASP F CA 1
ATOM 13917 C C . ASP F 1 20 ? 189.403 148.530 118.151 1.00 48.91 25 ASP F C 1
ATOM 13918 O O . ASP F 1 20 ? 188.963 149.038 117.115 1.00 50.67 25 ASP F O 1
ATOM 13923 N N . GLY F 1 21 ? 189.667 149.234 119.256 1.00 52.58 26 GLY F N 1
ATOM 13924 C CA . GLY F 1 21 ? 189.386 150.657 119.323 1.00 52.10 26 GLY F CA 1
ATOM 13925 C 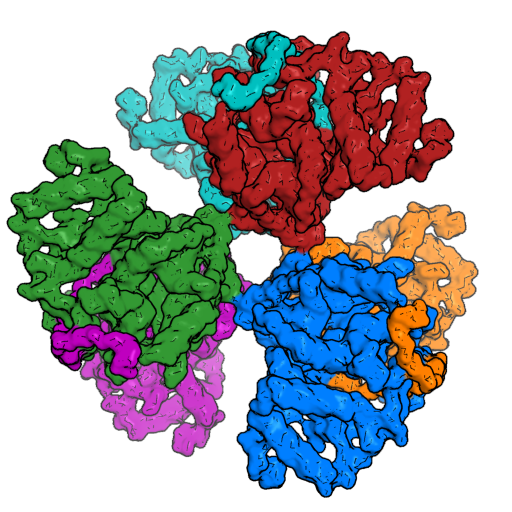C . GLY F 1 21 ? 190.372 151.537 118.587 1.00 55.06 26 GLY F C 1
ATOM 13926 O O . GLY F 1 21 ? 189.991 152.613 118.117 1.00 60.78 26 GLY F O 1
ATOM 13927 N N . GLN F 1 22 ? 191.626 151.108 118.473 1.00 52.98 27 GLN F N 1
ATOM 13928 C CA . GLN F 1 22 ? 192.639 151.874 117.758 1.00 46.01 27 GLN F CA 1
ATOM 13929 C C . GLN F 1 22 ? 192.549 151.698 116.250 1.00 47.99 27 GLN F C 1
ATOM 13930 O O . GLN F 1 22 ? 193.265 152.386 115.515 1.00 52.52 27 GLN F O 1
ATOM 13936 N N . ARG F 1 23 ? 191.689 150.796 115.776 1.00 45.43 28 ARG F N 1
ATOM 13937 C CA . ARG F 1 23 ? 191.483 150.604 114.348 1.00 49.04 28 ARG F CA 1
ATOM 13938 C C . ARG F 1 23 ? 190.024 150.668 113.926 1.00 49.98 28 ARG F C 1
ATOM 13939 O O . ARG F 1 23 ? 189.753 150.568 112.725 1.00 47.11 28 ARG F O 1
ATOM 13947 N N . GLY F 1 24 ? 189.081 150.835 114.852 1.00 48.67 29 GLY F N 1
ATOM 13948 C CA . GLY F 1 24 ? 187.675 150.891 114.508 1.00 47.13 29 GLY F CA 1
ATOM 13949 C C . GLY F 1 24 ? 187.149 149.598 113.923 1.00 45.30 29 GLY F C 1
ATOM 13950 O O . GLY F 1 24 ? 186.451 149.610 112.905 1.00 42.50 29 GLY F O 1
ATOM 13951 N N . VAL F 1 25 ? 187.478 148.474 114.555 1.00 38.45 30 VAL F N 1
ATOM 13952 C CA . VAL F 1 25 ? 187.101 147.153 114.065 1.00 29.47 30 VAL F CA 1
ATOM 13953 C C . VAL F 1 25 ? 186.149 146.513 115.065 1.00 28.49 30 VAL F C 1
ATOM 13954 O O . VAL F 1 25 ? 186.444 146.458 116.263 1.00 36.73 30 VAL F O 1
ATOM 13958 N N . LEU F 1 26 ? 185.009 146.036 114.570 1.00 19.58 31 LEU F N 1
ATOM 13959 C CA . LEU F 1 26 ? 184.058 145.277 115.371 1.00 15.02 31 LEU F CA 1
ATOM 13960 C C . LEU F 1 26 ? 183.620 144.062 114.570 1.00 13.74 31 LEU F C 1
ATOM 13961 O O . LEU F 1 26 ? 183.126 144.205 113.449 1.00 22.10 31 LEU F O 1
ATOM 13966 N N . GLU F 1 27 ? 183.801 142.874 115.142 1.00 9.17 32 GLU F N 1
ATOM 13967 C CA . GLU F 1 27 ? 183.517 141.633 114.432 1.00 9.18 32 GLU F CA 1
ATOM 13968 C C . GLU F 1 27 ? 182.671 140.715 115.298 1.00 7.70 32 GLU F C 1
ATOM 13969 O O . GLU F 1 27 ? 182.958 140.540 116.486 1.00 14.18 32 GLU F O 1
ATOM 13975 N N . TYR F 1 28 ? 181.634 140.130 114.699 1.00 5.41 33 TYR F N 1
ATOM 13976 C CA . TYR F 1 28 ? 180.848 139.080 115.339 1.00 6.12 33 TYR F CA 1
ATOM 13977 C C . TYR F 1 28 ? 181.352 137.735 114.832 1.00 5.37 33 TYR F C 1
ATOM 13978 O O . TYR F 1 28 ? 181.148 137.392 113.663 1.00 8.80 33 TYR F O 1
ATOM 13987 N N . ARG F 1 29 ? 182.009 136.976 115.710 1.00 5.91 34 ARG F N 1
ATOM 13988 C CA . ARG F 1 29 ? 182.566 135.668 115.367 1.00 6.15 34 ARG F CA 1
ATOM 13989 C C . ARG F 1 29 ? 183.531 135.764 114.187 1.00 12.59 34 ARG F C 1
ATOM 13990 O O . ARG F 1 29 ? 183.618 134.854 113.360 1.00 21.08 34 ARG F O 1
ATOM 13998 N N . GLY F 1 30 ? 184.264 136.875 114.107 1.00 13.11 35 GLY F N 1
ATOM 13999 C CA . GLY F 1 30 ? 185.234 137.087 113.057 1.00 9.90 35 GLY F CA 1
ATOM 14000 C C . GLY F 1 30 ? 184.710 137.769 111.812 1.00 10.18 35 GLY F C 1
ATOM 14001 O O . GLY F 1 30 ? 185.506 138.085 110.919 1.00 24.90 35 GLY F O 1
ATOM 14002 N N . ILE F 1 31 ? 183.405 138.009 111.717 1.00 8.85 36 ILE F N 1
ATOM 14003 C CA . ILE F 1 31 ? 182.796 138.657 110.561 1.00 7.57 36 ILE F CA 1
ATOM 14004 C C . ILE F 1 31 ? 182.551 140.118 110.904 1.00 9.44 36 ILE F C 1
ATOM 14005 O O . ILE F 1 31 ? 181.949 140.425 111.940 1.00 16.61 36 ILE F O 1
ATOM 14010 N N . SER F 1 32 ? 183.010 141.014 110.034 1.00 11.03 37 SER F N 1
ATOM 14011 C CA . SER F 1 32 ? 182.905 142.440 110.294 1.00 14.11 37 SER F CA 1
ATOM 14012 C C . SER F 1 32 ? 181.443 142.873 110.367 1.00 14.65 37 SER F C 1
ATOM 14013 O O . SER F 1 32 ? 180.556 142.278 109.751 1.00 18.34 37 SER F O 1
ATOM 14016 N N . ILE F 1 33 ? 181.201 143.931 111.147 1.00 14.36 38 ILE F N 1
ATOM 14017 C CA . ILE F 1 33 ? 179.842 144.429 111.348 1.00 14.02 38 ILE F CA 1
ATOM 14018 C C . ILE F 1 33 ? 179.223 144.994 110.080 1.00 17.67 38 ILE F C 1
ATOM 14019 O O . ILE F 1 33 ? 177.994 144.973 109.945 1.00 22.81 38 ILE F O 1
ATOM 14024 N N . GLU F 1 34 ? 180.032 145.493 109.142 1.00 22.27 39 GLU F N 1
ATOM 14025 C CA . GLU F 1 34 ? 179.490 146.016 107.893 1.00 23.76 39 GLU F CA 1
ATOM 14026 C C . GLU F 1 34 ? 178.861 144.914 107.048 1.00 20.77 39 GLU F C 1
ATOM 14027 O O . GLU F 1 34 ? 177.796 145.115 106.454 1.00 23.32 39 GLU F O 1
ATOM 14033 N N . GLN F 1 35 ? 179.503 143.745 106.988 1.00 18.96 40 GLN F N 1
ATOM 14034 C CA . GLN F 1 35 ? 178.963 142.637 106.206 1.00 17.54 40 GLN F CA 1
ATOM 14035 C C . GLN F 1 35 ? 177.594 142.219 106.726 1.00 18.06 40 GLN F C 1
ATOM 14036 O O . GLN F 1 35 ? 176.659 141.999 105.947 1.00 25.40 40 GLN F O 1
ATOM 14042 N N . LEU F 1 36 ? 177.458 142.111 108.048 1.00 13.91 41 LEU F N 1
ATOM 14043 C CA . LEU F 1 36 ? 176.181 141.733 108.641 1.00 13.24 41 LEU F CA 1
ATOM 14044 C C . LEU F 1 36 ? 175.150 142.850 108.516 1.00 15.69 41 LEU F C 1
ATOM 14045 O O . LEU F 1 36 ? 173.958 142.579 108.342 1.00 19.00 41 LEU F O 1
ATOM 14050 N N . ALA F 1 37 ? 175.584 144.106 108.607 1.00 14.67 42 ALA F N 1
ATOM 14051 C CA . ALA F 1 37 ? 174.662 145.224 108.465 1.00 15.66 42 ALA F CA 1
ATOM 14052 C C . ALA F 1 37 ? 174.167 145.405 107.038 1.00 21.67 42 ALA F C 1
ATOM 14053 O O . ALA F 1 37 ? 173.100 145.999 106.847 1.00 28.23 42 ALA F O 1
ATOM 14055 N N . GLN F 1 38 ? 174.902 144.920 106.039 1.00 22.31 43 GLN F N 1
ATOM 14056 C CA . GLN F 1 38 ? 174.467 145.033 104.651 1.00 20.28 43 GLN F CA 1
ATOM 14057 C C . GLN F 1 38 ? 173.736 143.795 104.145 1.00 18.81 43 GLN F C 1
ATOM 14058 O O . GLN F 1 38 ? 172.711 143.923 103.469 1.00 25.11 43 GLN F O 1
ATOM 14064 N N . GLN F 1 39 ? 174.232 142.595 104.451 1.00 17.41 44 GLN F N 1
ATOM 14065 C CA . GLN F 1 39 ? 173.696 141.373 103.862 1.00 17.44 44 GLN F CA 1
ATOM 14066 C C . GLN F 1 39 ? 173.217 140.377 104.915 1.00 24.85 44 GLN F C 1
ATOM 14067 O O . GLN F 1 39 ? 173.351 139.166 104.731 1.00 33.78 44 GLN F O 1
ATOM 14073 N N . SER F 1 40 ? 172.649 140.861 106.018 1.00 22.31 45 SER F N 1
ATOM 14074 C CA . SER F 1 40 ? 172.153 139.961 107.050 1.00 16.78 45 SER F CA 1
ATOM 14075 C C . SER F 1 40 ? 171.006 140.621 107.801 1.00 17.73 45 SER F C 1
ATOM 14076 O O . SER F 1 40 ? 170.863 141.846 107.809 1.00 19.33 45 SER F O 1
ATOM 14079 N N . SER F 1 41 ? 170.190 139.783 108.434 1.00 15.98 46 SER F N 1
ATOM 14080 C CA . SER F 1 41 ? 169.074 140.226 109.253 1.00 10.11 46 SER F CA 1
ATOM 14081 C C . SER F 1 41 ? 169.399 140.010 110.729 1.00 12.05 46 SER F C 1
ATOM 14082 O O . SER F 1 41 ? 170.495 139.580 111.096 1.00 15.47 46 SER F O 1
ATOM 14085 N N . PHE F 1 42 ? 168.428 140.315 111.592 1.00 12.30 47 PHE F N 1
ATOM 14086 C CA . PHE F 1 42 ? 168.650 140.166 113.025 1.00 5.77 47 PHE F CA 1
ATOM 14087 C C . PHE F 1 42 ? 168.639 138.705 113.456 1.00 5.48 47 PHE F C 1
ATOM 14088 O O . PHE F 1 42 ? 169.463 138.296 114.280 1.00 7.80 47 PHE F O 1
ATOM 14096 N N . LEU F 1 43 ? 167.711 137.907 112.923 1.00 6.03 48 LEU F N 1
ATOM 14097 C CA . LEU F 1 43 ? 167.606 136.517 113.355 1.00 7.22 48 LEU F CA 1
ATOM 14098 C C . LEU F 1 43 ? 168.806 135.692 112.907 1.00 10.19 48 LEU F C 1
ATOM 14099 O O . LEU F 1 43 ? 169.308 134.865 113.677 1.00 17.96 48 LEU F O 1
ATOM 14104 N N . GLU F 1 44 ? 169.279 135.897 111.678 1.00 11.15 49 GLU F N 1
ATOM 14105 C CA . GLU F 1 44 ? 170.456 135.173 111.213 1.00 9.35 49 GLU F CA 1
ATOM 14106 C C . GLU F 1 44 ? 171.704 135.589 111.984 1.00 8.76 49 GLU F C 1
ATOM 14107 O O . GLU F 1 44 ? 172.550 134.746 112.304 1.00 12.05 49 GLU F O 1
ATOM 14113 N N . THR F 1 45 ? 171.831 136.881 112.300 1.00 9.75 50 THR F N 1
ATOM 14114 C CA . THR F 1 45 ? 172.938 137.332 113.138 1.00 7.15 50 THR F CA 1
ATOM 14115 C C . THR F 1 45 ? 172.866 136.728 114.535 1.00 7.03 50 THR F C 1
ATOM 14116 O O . THR F 1 45 ? 173.901 136.361 115.103 1.00 10.76 50 THR F O 1
ATOM 14120 N N . ALA F 1 46 ? 171.664 136.623 115.105 1.00 6.11 51 ALA F N 1
ATOM 14121 C CA . ALA F 1 46 ? 171.514 135.986 116.410 1.00 3.79 51 ALA F CA 1
ATOM 14122 C C . ALA F 1 46 ? 171.895 134.512 116.350 1.00 4.94 51 ALA F C 1
ATOM 14123 O O . ALA F 1 46 ? 172.531 133.991 117.274 1.00 7.43 51 ALA F O 1
ATOM 14125 N N . TYR F 1 47 ? 171.503 133.822 115.277 1.00 5.50 52 TYR F N 1
ATOM 14126 C CA . TYR F 1 47 ? 171.913 132.432 115.099 1.00 7.47 52 TYR F CA 1
ATOM 14127 C C . TYR F 1 47 ? 173.430 132.319 115.010 1.00 9.89 52 TYR F C 1
ATOM 14128 O O . TYR F 1 47 ? 174.031 131.429 115.623 1.00 11.56 52 TYR F O 1
ATOM 14137 N N . LEU F 1 48 ? 174.063 133.221 114.258 1.00 8.92 53 LEU F N 1
ATOM 14138 C CA . LEU F 1 48 ? 175.518 133.213 114.146 1.00 6.16 53 LEU F CA 1
ATOM 14139 C C . LEU F 1 48 ? 176.174 133.439 115.502 1.00 7.25 53 LEU F C 1
ATOM 14140 O O . LEU F 1 48 ? 177.162 132.781 115.846 1.00 13.41 53 LEU F O 1
ATOM 14145 N N . LEU F 1 49 ? 175.639 134.376 116.286 1.00 6.88 54 LEU F N 1
ATOM 14146 C CA . LEU F 1 49 ? 176.217 134.673 117.592 1.00 5.24 54 LEU F CA 1
ATOM 14147 C C . LEU F 1 49 ? 176.080 133.488 118.540 1.00 5.46 54 LEU F C 1
ATOM 14148 O O . LEU F 1 49 ? 177.054 133.077 119.183 1.00 5.09 54 LEU F O 1
ATOM 14153 N N . ILE F 1 50 ? 174.874 132.928 118.643 1.00 5.45 55 ILE F N 1
ATOM 14154 C CA . ILE F 1 50 ? 174.629 131.882 119.631 1.00 4.75 55 ILE F CA 1
ATOM 14155 C C . ILE F 1 50 ? 175.319 130.580 119.237 1.00 7.86 55 ILE F C 1
ATOM 14156 O O . ILE F 1 50 ? 175.959 129.929 120.072 1.00 8.21 55 ILE F O 1
ATOM 14161 N N . TRP F 1 51 ? 175.212 130.179 117.970 1.00 9.87 56 TRP F N 1
ATOM 14162 C CA . TRP F 1 51 ? 175.684 128.866 117.549 1.00 8.74 56 TRP F CA 1
ATOM 14163 C C . TRP F 1 51 ? 177.054 128.889 116.883 1.00 8.93 56 TRP F C 1
ATOM 14164 O O . TRP F 1 51 ? 177.642 127.821 116.686 1.00 12.31 56 TRP F O 1
ATOM 14175 N N . GLY F 1 52 ? 177.577 130.062 116.534 1.00 7.24 57 GLY F N 1
ATOM 14176 C CA . GLY F 1 52 ? 178.937 130.183 116.055 1.00 7.80 57 GLY F CA 1
ATOM 14177 C C . GLY F 1 52 ? 179.132 130.017 114.564 1.00 11.79 57 GLY F C 1
ATOM 14178 O O . GLY F 1 52 ? 180.249 130.232 114.078 1.00 16.22 57 GLY F O 1
ATOM 14179 N N . HIS F 1 53 ? 178.094 129.645 113.817 1.00 11.12 58 HIS F N 1
ATOM 14180 C CA . HIS F 1 53 ? 178.231 129.470 112.379 1.00 11.19 58 HIS F CA 1
ATOM 14181 C C . HIS F 1 53 ? 176.972 129.967 111.685 1.00 12.50 58 HIS F C 1
ATOM 14182 O O . HIS F 1 53 ? 175.892 130.005 112.278 1.00 16.67 58 HIS F O 1
ATOM 14189 N N . LEU F 1 54 ? 177.128 130.350 110.422 1.00 12.58 59 LEU F N 1
ATOM 14190 C CA . LEU F 1 54 ? 175.996 130.831 109.648 1.00 13.97 59 LEU F CA 1
ATOM 14191 C C . LEU F 1 54 ? 175.013 129.691 109.398 1.00 19.59 59 LEU F C 1
ATOM 14192 O O . LEU F 1 54 ? 175.421 128.596 108.994 1.00 21.64 59 LEU F O 1
ATOM 14197 N N . PRO F 1 55 ? 173.722 129.905 109.625 1.00 19.99 60 PRO F N 1
ATOM 14198 C CA . PRO F 1 55 ? 172.738 128.853 109.365 1.00 20.62 60 PRO F CA 1
ATOM 14199 C C . PRO F 1 55 ? 172.531 128.629 107.874 1.00 32.25 60 PRO F C 1
ATOM 14200 O O . PRO F 1 55 ? 172.713 129.524 107.047 1.00 29.85 60 PRO F O 1
ATOM 14204 N N . THR F 1 56 ? 172.138 127.400 107.544 1.00 33.96 61 THR F N 1
ATOM 14205 C CA . THR F 1 56 ? 171.794 127.060 106.169 1.00 22.01 61 THR F CA 1
ATOM 14206 C C . THR F 1 56 ? 170.380 127.532 105.859 1.00 22.56 61 THR F C 1
ATOM 14207 O O . THR F 1 56 ? 169.742 128.180 106.695 1.00 31.87 61 THR F O 1
ATOM 14211 N N . GLN F 1 57 ? 169.882 127.222 104.661 1.00 24.13 62 GLN F N 1
ATOM 14212 C CA . GLN F 1 57 ? 168.526 127.622 104.304 1.00 24.59 62 GLN F CA 1
ATOM 14213 C C . GLN F 1 57 ? 167.488 126.937 105.185 1.00 28.81 62 GLN F C 1
ATOM 14214 O O . GLN F 1 57 ? 166.631 127.607 105.774 1.00 31.39 62 GLN F O 1
ATOM 14220 N N . GLN F 1 58 ? 167.560 125.608 105.299 1.00 29.17 63 GLN F N 1
ATOM 14221 C CA . GLN F 1 58 ? 166.583 124.878 106.099 1.00 30.86 63 GLN F CA 1
ATOM 14222 C C . GLN F 1 58 ? 166.659 125.277 107.567 1.00 28.76 63 GLN F C 1
ATOM 14223 O O . GLN F 1 58 ? 165.624 125.442 108.225 1.00 32.58 63 GLN F O 1
ATOM 14229 N N . GLU F 1 59 ? 167.875 125.441 108.097 1.00 25.42 64 GLU F N 1
ATOM 14230 C CA . GLU F 1 59 ? 168.023 125.856 109.487 1.00 22.77 64 GLU F CA 1
ATOM 14231 C C . GLU F 1 59 ? 167.436 127.242 109.715 1.00 23.57 64 GLU F C 1
ATOM 14232 O O . GLU F 1 59 ? 166.754 127.476 110.718 1.00 24.92 64 GLU F O 1
ATOM 14238 N N . LEU F 1 60 ? 167.685 128.174 108.791 1.00 23.46 65 LEU F N 1
ATOM 14239 C CA . LEU F 1 60 ? 167.147 129.522 108.941 1.00 22.31 65 LEU F CA 1
ATOM 14240 C C . LEU F 1 60 ? 165.624 129.521 108.891 1.00 23.58 65 LEU F C 1
ATOM 14241 O O . LEU F 1 60 ? 164.968 130.184 109.704 1.00 26.28 65 LEU F O 1
ATOM 14246 N N . THR F 1 61 ? 165.040 128.780 107.941 1.00 22.34 66 THR F N 1
ATOM 14247 C CA . THR F 1 61 ? 163.583 128.718 107.866 1.00 22.51 66 THR F CA 1
ATOM 14248 C C . THR F 1 61 ? 162.979 128.069 109.104 1.00 21.62 66 THR F C 1
ATOM 14249 O O . THR F 1 61 ? 161.952 128.543 109.606 1.00 24.47 66 THR F O 1
ATOM 14253 N N . GLU F 1 62 ? 163.589 126.996 109.611 1.00 19.19 67 GLU F N 1
ATOM 14254 C CA . GLU F 1 62 ? 163.074 126.363 110.821 1.00 20.97 67 GLU F CA 1
ATOM 14255 C C . GLU F 1 62 ? 163.181 127.296 112.022 1.00 23.34 67 GLU F C 1
ATOM 14256 O O . GLU F 1 62 ? 162.261 127.363 112.847 1.00 26.56 67 GLU F O 1
ATOM 14262 N N . PHE F 1 63 ? 164.297 128.023 112.136 1.00 21.50 68 PHE F N 1
ATOM 14263 C CA . PHE F 1 63 ? 164.464 128.980 113.224 1.00 16.78 68 PHE F CA 1
ATOM 14264 C C . PHE F 1 63 ? 163.400 130.068 113.164 1.00 14.07 68 PHE F C 1
ATOM 14265 O O . PHE F 1 63 ? 162.780 130.405 114.181 1.00 19.99 68 PHE F O 1
ATOM 14273 N N . GLU F 1 64 ? 163.168 130.624 111.972 1.00 13.33 69 GLU F N 1
ATOM 14274 C CA . GLU F 1 64 ? 162.151 131.661 111.830 1.00 13.54 69 GLU F CA 1
ATOM 14275 C C . GLU F 1 64 ? 160.754 131.126 112.115 1.00 12.01 69 GLU F C 1
ATOM 14276 O O . GLU F 1 64 ? 159.948 131.821 112.743 1.00 13.81 69 GLU F O 1
ATOM 14282 N N . HIS F 1 65 ? 160.448 129.906 111.667 1.00 12.53 70 HIS F N 1
ATOM 14283 C CA . HIS F 1 65 ? 159.140 129.322 111.943 1.00 13.35 70 HIS F CA 1
ATOM 14284 C C . HIS F 1 65 ? 158.934 129.117 113.439 1.00 13.74 70 HIS F C 1
ATOM 14285 O O . HIS F 1 65 ? 157.867 129.430 113.981 1.00 17.04 70 HIS F O 1
ATOM 14292 N N . GLU F 1 66 ? 159.952 128.592 114.126 1.00 14.25 71 GLU F N 1
ATOM 14293 C CA . GLU F 1 66 ? 159.835 128.376 115.565 1.00 8.30 71 GLU F CA 1
ATOM 14294 C C . GLU F 1 66 ? 159.685 129.694 116.311 1.00 6.37 71 GLU F C 1
ATOM 14295 O O . GLU F 1 66 ? 158.912 129.787 117.271 1.00 9.57 71 GLU F O 1
ATOM 14301 N N . ILE F 1 67 ? 160.423 130.725 115.891 1.00 8.33 72 ILE F N 1
ATOM 14302 C CA . ILE F 1 67 ? 160.299 132.022 116.547 1.00 5.14 72 ILE F CA 1
ATOM 14303 C C . ILE F 1 67 ? 158.919 132.624 116.308 1.00 4.68 72 ILE F C 1
ATOM 14304 O O . ILE F 1 67 ? 158.299 133.155 117.236 1.00 5.26 72 ILE F O 1
ATOM 14309 N N . ARG F 1 68 ? 158.409 132.544 115.078 1.00 5.40 73 ARG F N 1
ATOM 14310 C CA . ARG F 1 68 ? 157.082 133.064 114.772 1.00 5.73 73 ARG F CA 1
ATOM 14311 C C . ARG F 1 68 ? 155.972 132.299 115.476 1.00 5.89 73 ARG F C 1
ATOM 14312 O O . ARG F 1 68 ? 154.920 132.881 115.760 1.00 6.84 73 ARG F O 1
ATOM 14320 N N . TYR F 1 69 ? 156.176 131.011 115.759 1.00 6.63 74 TYR F N 1
ATOM 14321 C CA . TYR F 1 69 ? 155.137 130.230 116.422 1.00 5.67 74 TYR F CA 1
ATOM 14322 C C . TYR F 1 69 ? 155.020 130.580 117.901 1.00 7.27 74 TYR F C 1
ATOM 14323 O O . TYR F 1 69 ? 153.935 130.453 118.480 1.00 10.16 74 TYR F O 1
ATOM 14332 N N . HIS F 1 70 ? 156.109 131.022 118.525 1.00 7.20 75 HIS F N 1
ATOM 14333 C CA . HIS F 1 70 ? 156.148 131.276 119.959 1.00 3.15 75 HIS F CA 1
ATOM 14334 C C . HIS F 1 70 ? 155.982 132.749 120.312 1.00 2.74 75 HIS F C 1
ATOM 14335 O O . HIS F 1 70 ? 156.207 133.126 121.466 1.00 3.63 75 HIS F O 1
ATOM 14342 N N . ARG F 1 71 ? 155.595 133.591 119.352 1.00 2.13 76 ARG F N 1
ATOM 14343 C CA . ARG F 1 71 ? 155.472 135.020 119.615 1.00 2.52 76 ARG F CA 1
ATOM 14344 C C . ARG F 1 71 ? 154.290 135.366 120.510 1.00 4.61 76 ARG F C 1
ATOM 14345 O O . ARG F 1 71 ? 154.209 136.506 120.978 1.00 4.39 76 ARG F O 1
ATOM 14353 N N . ARG F 1 72 ? 153.384 134.427 120.763 1.00 8.11 77 ARG F N 1
ATOM 14354 C CA . ARG F 1 72 ? 152.190 134.680 121.557 1.00 6.52 77 ARG F CA 1
ATOM 14355 C C . ARG F 1 72 ? 152.423 134.238 122.996 1.00 5.53 77 ARG F C 1
ATOM 14356 O O . ARG F 1 72 ? 152.955 133.150 123.236 1.00 8.41 77 ARG F O 1
ATOM 14364 N N . ILE F 1 73 ? 152.023 135.082 123.943 1.00 4.20 78 ILE F N 1
ATOM 14365 C CA . ILE F 1 73 ? 152.202 134.811 125.365 1.00 4.87 78 ILE F CA 1
ATOM 14366 C C . ILE F 1 73 ? 150.886 134.326 125.952 1.00 4.68 78 ILE F C 1
ATOM 14367 O O . ILE F 1 73 ? 149.803 134.573 125.406 1.00 5.75 78 ILE F O 1
ATOM 14372 N N . LYS F 1 74 ? 150.980 133.623 127.078 1.00 3.76 79 LYS F N 1
ATOM 14373 C CA . LYS F 1 74 ? 149.800 133.103 127.750 1.00 3.12 79 LYS F CA 1
ATOM 14374 C C . LYS F 1 74 ? 148.964 134.245 128.319 1.00 3.03 79 LYS F C 1
ATOM 14375 O O . LYS F 1 74 ? 149.443 135.364 128.518 1.00 3.72 79 LYS F O 1
ATOM 14381 N N . PHE F 1 75 ? 147.689 133.951 128.586 1.00 2.66 80 PHE F N 1
ATOM 14382 C CA . PHE F 1 75 ? 146.810 134.964 129.154 1.00 1.86 80 PHE F CA 1
ATOM 14383 C C . PHE F 1 75 ? 147.114 135.244 130.618 1.00 1.79 80 PHE F C 1
ATOM 14384 O O . PHE F 1 75 ? 146.754 136.316 131.117 1.00 2.14 80 PHE F O 1
ATOM 14392 N N . ARG F 1 76 ? 147.780 134.319 131.313 1.00 2.74 81 ARG F N 1
ATOM 14393 C CA . ARG F 1 76 ? 148.207 134.586 132.682 1.00 2.97 81 ARG F CA 1
ATOM 14394 C C . ARG F 1 76 ? 149.268 135.677 132.741 1.00 3.59 81 ARG F C 1
ATOM 14395 O O . ARG F 1 76 ? 149.256 136.496 133.665 1.00 3.99 81 ARG F O 1
ATOM 14403 N N . ILE F 1 77 ? 150.183 135.708 131.769 1.00 2.56 82 ILE F N 1
ATOM 14404 C CA . ILE F 1 77 ? 151.209 136.748 131.740 1.00 1.36 82 ILE F CA 1
ATOM 14405 C C . ILE F 1 77 ? 150.574 138.113 131.492 1.00 1.23 82 ILE F C 1
ATOM 14406 O O . ILE F 1 77 ? 150.939 139.115 132.122 1.00 2.27 82 ILE F O 1
ATOM 14411 N N . ARG F 1 78 ? 149.616 138.173 130.566 1.00 1.00 83 ARG F N 1
ATOM 14412 C CA . ARG F 1 78 ? 148.900 139.422 130.328 1.00 0.86 83 ARG F CA 1
ATOM 14413 C C . ARG F 1 78 ? 148.110 139.848 131.560 1.00 1.36 83 ARG F C 1
ATOM 14414 O O . ARG F 1 78 ? 148.053 141.039 131.884 1.00 2.25 83 ARG F O 1
ATOM 14422 N N . ASP F 1 79 ? 147.495 138.890 132.259 1.00 1.94 84 ASP F N 1
ATOM 14423 C CA . ASP F 1 79 ? 146.787 139.215 133.493 1.00 1.12 84 ASP F CA 1
ATOM 14424 C C . ASP F 1 79 ? 147.743 139.764 134.544 1.00 1.20 84 ASP F C 1
ATOM 14425 O O . ASP F 1 79 ? 147.401 140.695 135.281 1.00 2.00 84 ASP F O 1
ATOM 14430 N N . MET F 1 80 ? 148.946 139.193 134.627 1.00 1.51 85 MET F N 1
ATOM 14431 C CA . MET F 1 80 ? 149.962 139.710 135.539 1.00 0.89 85 MET F CA 1
ATOM 14432 C C . MET F 1 80 ? 150.343 141.141 135.178 1.00 0.87 85 MET F C 1
ATOM 14433 O O . MET F 1 80 ? 150.517 141.989 136.060 1.00 0.95 85 MET F O 1
ATOM 14438 N N . MET F 1 81 ? 150.496 141.422 133.881 1.00 0.82 86 MET F N 1
ATOM 14439 C CA . MET F 1 81 ? 150.779 142.794 133.464 1.00 0.44 86 MET F CA 1
ATOM 14440 C C . MET F 1 81 ? 149.631 143.736 133.799 1.00 0.66 86 MET F C 1
ATOM 14441 O O . MET F 1 81 ? 149.865 144.912 134.097 1.00 1.14 86 MET F O 1
ATOM 14446 N N . LYS F 1 82 ? 148.389 143.251 133.745 1.00 0.97 87 LYS F N 1
ATOM 14447 C CA . LYS F 1 82 ? 147.258 144.087 134.137 1.00 0.88 87 LYS F CA 1
ATOM 14448 C C . LYS F 1 82 ? 147.335 144.525 135.594 1.00 1.23 87 LYS F C 1
ATOM 14449 O O . LYS F 1 82 ? 146.736 145.546 135.947 1.00 2.31 87 LYS F O 1
ATOM 14455 N N . CYS F 1 83 ? 148.051 143.783 136.439 1.00 1.24 88 CYS F N 1
ATOM 14456 C CA . CYS F 1 83 ? 148.227 144.153 137.836 1.00 1.12 88 CYS F CA 1
ATOM 14457 C C . CYS F 1 83 ? 149.444 145.034 138.077 1.00 1.54 88 CYS F C 1
ATOM 14458 O O . CYS F 1 83 ? 149.632 145.504 139.204 1.00 2.16 88 CYS F O 1
ATOM 14461 N N . PHE F 1 84 ? 150.271 145.263 137.062 1.00 1.46 89 PHE F N 1
ATOM 14462 C CA . PHE F 1 84 ? 151.404 146.162 137.222 1.00 1.37 89 PHE F CA 1
ATOM 14463 C C . PHE F 1 84 ? 150.910 147.592 137.425 1.00 3.61 89 PHE F C 1
ATOM 14464 O O . PHE F 1 84 ? 149.940 148.011 136.780 1.00 7.76 89 PHE F O 1
ATOM 14472 N N . PRO F 1 85 ? 151.545 148.366 138.303 1.00 4.12 90 PRO F N 1
ATOM 14473 C CA . PRO F 1 85 ? 151.167 149.777 138.440 1.00 6.08 90 PRO F CA 1
ATOM 14474 C C . PRO F 1 85 ? 151.460 150.549 137.165 1.00 11.55 90 PRO F C 1
ATOM 14475 O O . PRO F 1 85 ? 152.455 150.299 136.479 1.00 18.34 90 PRO F O 1
ATOM 14479 N N . ASP F 1 86 ? 150.579 151.499 136.849 1.00 12.25 91 ASP F N 1
ATOM 14480 C CA . ASP F 1 86 ? 150.730 152.284 135.631 1.00 9.31 91 ASP F CA 1
ATOM 14481 C C . ASP F 1 86 ? 151.897 153.257 135.698 1.00 10.99 91 ASP F C 1
ATOM 14482 O O . ASP F 1 86 ? 152.356 153.719 134.647 1.00 11.30 91 ASP F O 1
ATOM 14487 N N . SER F 1 87 ? 152.388 153.577 136.892 1.00 11.43 92 SER F N 1
ATOM 14488 C CA . SER F 1 87 ? 153.484 154.519 137.066 1.00 9.99 92 SER F CA 1
ATOM 14489 C C . SER F 1 87 ? 154.844 153.834 137.138 1.00 13.54 92 SER F C 1
ATOM 14490 O O . SER F 1 87 ? 155.860 154.516 137.304 1.00 17.15 92 SER F O 1
ATOM 14493 N N . GLY F 1 88 ? 154.886 152.509 137.020 1.00 9.71 93 GLY F N 1
ATOM 14494 C CA . GLY F 1 88 ? 156.152 151.810 137.058 1.00 6.32 93 GLY F CA 1
ATOM 14495 C C . GLY F 1 88 ? 156.969 152.024 135.799 1.00 9.10 93 GLY F C 1
ATOM 14496 O O . GLY F 1 88 ? 156.450 152.326 134.723 1.00 12.13 93 GLY F O 1
ATOM 14497 N N . HIS F 1 89 ? 158.289 151.866 135.945 1.00 7.27 94 HIS F N 1
ATOM 14498 C CA . HIS F 1 89 ? 159.141 152.065 134.783 1.00 6.75 94 HIS F CA 1
ATOM 14499 C C . HIS F 1 89 ? 159.141 150.821 133.900 1.00 6.39 94 HIS F C 1
ATOM 14500 O O . HIS F 1 89 ? 158.988 149.699 134.396 1.00 7.92 94 HIS F O 1
ATOM 14507 N N . PRO F 1 90 ? 159.300 150.995 132.585 1.00 5.25 95 PRO F N 1
ATOM 14508 C CA . PRO F 1 90 ? 159.332 149.829 131.691 1.00 4.25 95 PRO F CA 1
ATOM 14509 C C . PRO F 1 90 ? 160.438 148.834 132.002 1.00 4.28 95 PRO F C 1
ATOM 14510 O O . PRO F 1 90 ? 160.260 147.642 131.730 1.00 6.55 95 PRO F O 1
ATOM 14514 N N . MET F 1 91 ? 161.574 149.273 132.547 1.00 4.48 96 MET F N 1
ATOM 14515 C CA . MET F 1 91 ? 162.644 148.331 132.864 1.00 3.72 96 MET F CA 1
ATOM 14516 C C . MET F 1 91 ? 162.274 147.414 134.024 1.00 4.06 96 MET F C 1
ATOM 14517 O O . MET F 1 91 ? 162.579 146.216 133.991 1.00 6.58 96 MET F O 1
ATOM 14522 N N . ASP F 1 92 ? 161.629 147.956 135.059 1.00 4.49 97 ASP F N 1
ATOM 14523 C CA . ASP F 1 92 ? 161.168 147.116 136.161 1.00 2.99 97 ASP F CA 1
ATOM 14524 C C . ASP F 1 92 ? 160.140 146.100 135.680 1.00 3.06 97 ASP F C 1
ATOM 14525 O O . ASP F 1 92 ? 160.174 144.932 136.083 1.00 2.56 97 ASP F O 1
ATOM 14530 N N . ALA F 1 93 ? 159.218 146.530 134.816 1.00 2.87 98 ALA F N 1
ATOM 14531 C CA . ALA F 1 93 ? 158.242 145.605 134.252 1.00 1.52 98 ALA F CA 1
ATOM 14532 C C . ALA F 1 93 ? 158.908 144.543 133.387 1.00 1.31 98 ALA F C 1
ATOM 14533 O O . ALA F 1 93 ? 158.495 143.380 133.411 1.00 2.09 98 ALA F O 1
ATOM 14535 N N . LEU F 1 94 ? 159.930 144.924 132.616 1.00 1.27 99 LEU F N 1
ATOM 14536 C CA . LEU F 1 94 ? 160.657 143.948 131.812 1.00 1.39 99 LEU F CA 1
ATOM 14537 C C . LEU F 1 94 ? 161.346 142.915 132.691 1.00 1.16 99 LEU F C 1
ATOM 14538 O O . LEU F 1 94 ? 161.310 141.716 132.391 1.00 1.73 99 LEU F O 1
ATOM 14543 N N . GLN F 1 95 ? 161.979 143.360 133.777 1.00 1.44 100 GLN F N 1
ATOM 14544 C CA . GLN F 1 95 ? 162.620 142.424 134.697 1.00 0.82 100 GLN F CA 1
ATOM 14545 C C . GLN F 1 95 ? 161.594 141.499 135.339 1.00 0.91 100 GLN F C 1
ATOM 14546 O O . GLN F 1 95 ? 161.821 140.289 135.466 1.00 1.37 100 GLN F O 1
ATOM 14552 N N . ALA F 1 96 ? 160.448 142.053 135.745 1.00 1.26 101 ALA F N 1
ATOM 14553 C CA . ALA F 1 96 ? 159.407 141.237 136.361 1.00 0.58 101 ALA F CA 1
ATOM 14554 C C . ALA F 1 96 ? 158.868 140.195 135.389 1.00 0.90 101 ALA F C 1
ATOM 14555 O O . ALA F 1 96 ? 158.666 139.035 135.762 1.00 1.44 101 ALA F O 1
ATOM 14557 N N . SER F 1 97 ? 158.635 140.586 134.135 1.00 0.94 102 SER F N 1
ATOM 14558 C CA . SER F 1 97 ? 158.147 139.642 133.135 1.00 0.61 102 SER F CA 1
ATOM 14559 C C . SER F 1 97 ? 159.184 138.581 132.787 1.00 0.51 102 SER F C 1
ATOM 14560 O O . SER F 1 97 ? 158.828 137.410 132.603 1.00 0.97 102 SER F O 1
ATOM 14563 N N . ALA F 1 98 ? 160.461 138.960 132.691 1.00 0.42 103 ALA F N 1
ATOM 14564 C CA . ALA F 1 98 ? 161.505 137.972 132.451 1.00 0.45 103 ALA F CA 1
ATOM 14565 C C . ALA F 1 98 ? 161.605 136.979 133.599 1.00 1.44 103 ALA F C 1
ATOM 14566 O O . ALA F 1 98 ? 161.813 135.782 133.369 1.00 1.92 103 ALA F O 1
ATOM 14568 N N . ALA F 1 99 ? 161.462 137.452 134.841 1.00 2.03 104 ALA F N 1
ATOM 14569 C CA . ALA F 1 99 ? 161.461 136.541 135.980 1.00 0.50 104 ALA F CA 1
ATOM 14570 C C . ALA F 1 99 ? 160.216 135.662 135.999 1.00 0.89 104 ALA F C 1
ATOM 14571 O O . ALA F 1 99 ? 160.286 134.499 136.414 1.00 1.70 104 ALA F O 1
ATOM 14573 N N . ALA F 1 100 ? 159.074 136.195 135.560 1.00 0.93 105 ALA F N 1
ATOM 14574 C CA . ALA F 1 100 ? 157.839 135.421 135.535 1.00 0.83 105 ALA F CA 1
ATOM 14575 C C . ALA F 1 100 ? 157.836 134.372 134.432 1.00 1.20 105 ALA F C 1
ATOM 14576 O O . ALA F 1 100 ? 157.128 133.365 134.546 1.00 2.67 105 ALA F O 1
ATOM 14578 N N . LEU F 1 101 ? 158.598 134.594 133.358 1.00 1.64 106 LEU F N 1
ATOM 14579 C CA . LEU F 1 101 ? 158.710 133.576 132.316 1.00 1.29 106 LEU F CA 1
ATOM 14580 C C . LEU F 1 101 ? 159.266 132.268 132.866 1.00 1.38 106 LEU F C 1
ATOM 14581 O O . LEU F 1 101 ? 158.909 131.187 132.378 1.00 2.50 106 LEU F O 1
ATOM 14586 N N . GLY F 1 102 ? 160.142 132.344 133.872 1.00 1.09 107 GLY F N 1
ATOM 14587 C CA . GLY F 1 102 ? 160.669 131.144 134.496 1.00 1.39 107 GLY F CA 1
ATOM 14588 C C . GLY F 1 102 ? 159.677 130.410 135.368 1.00 2.32 107 GLY F C 1
ATOM 14589 O O . GLY F 1 102 ? 159.870 129.221 135.640 1.00 5.36 107 GLY F O 1
ATOM 14590 N N . LEU F 1 103 ? 158.621 131.090 135.820 1.00 1.82 108 LEU F N 1
ATOM 14591 C CA . LEU F 1 103 ? 157.567 130.404 136.557 1.00 1.28 108 LEU F CA 1
ATOM 14592 C C . LEU F 1 103 ? 156.812 129.428 135.666 1.00 1.52 108 LEU F C 1
ATOM 14593 O O . LEU F 1 103 ? 156.211 128.470 136.163 1.00 2.41 108 LEU F O 1
ATOM 14598 N N . PHE F 1 104 ? 156.834 129.652 134.352 1.00 1.47 109 PHE F N 1
ATOM 14599 C CA . PHE F 1 104 ? 156.097 128.820 133.411 1.00 1.26 109 PHE F CA 1
ATOM 14600 C C . PHE F 1 104 ? 157.006 127.878 132.628 1.00 2.61 109 PHE F C 1
ATOM 14601 O O . PHE F 1 104 ? 156.763 126.668 132.592 1.00 3.27 109 PHE F O 1
ATOM 14609 N N . TYR F 1 105 ? 158.052 128.414 132.001 1.00 4.27 110 TYR F N 1
ATOM 14610 C CA . TYR F 1 105 ? 158.829 127.666 131.022 1.00 2.42 110 TYR F CA 1
ATOM 14611 C C . TYR F 1 105 ? 160.140 127.110 131.562 1.00 2.81 110 TYR F C 1
ATOM 14612 O O . TYR F 1 105 ? 160.938 126.586 130.780 1.00 5.60 110 TYR F O 1
ATOM 14621 N N . SER F 1 106 ? 160.388 127.204 132.864 1.00 2.99 111 SER F N 1
ATOM 14622 C CA . SER F 1 106 ? 161.614 126.652 133.430 1.00 5.06 111 SER F CA 1
ATOM 14623 C C . SER F 1 106 ? 161.336 125.343 134.162 1.00 6.28 111 SER F C 1
ATOM 14624 O O . SER F 1 106 ? 162.244 124.550 134.408 0.00 6.08 111 SER F O 1
ATOM 14627 N N . PRO F 1 113 ? 169.878 118.836 125.961 1.00 43.75 118 PRO F N 1
ATOM 14628 C CA . PRO F 1 113 ? 169.874 118.723 124.498 1.00 48.50 118 PRO F CA 1
ATOM 14629 C C . PRO F 1 113 ? 168.954 119.745 123.831 1.00 46.06 118 PRO F C 1
ATOM 14630 O O . PRO F 1 113 ? 169.437 120.684 123.199 1.00 36.87 118 PRO F O 1
ATOM 14634 N N . GLU F 1 114 ? 167.644 119.558 123.974 1.00 42.57 119 GLU F N 1
ATOM 14635 C CA . GLU F 1 114 ? 166.655 120.460 123.399 1.00 34.32 119 GLU F CA 1
ATOM 14636 C C . GLU F 1 114 ? 166.351 121.651 124.304 1.00 27.37 119 GLU F C 1
ATOM 14637 O O . GLU F 1 114 ? 165.661 122.584 123.878 1.00 25.56 119 GLU F O 1
ATOM 14643 N N . TYR F 1 115 ? 166.864 121.651 125.534 1.00 27.67 120 TYR F N 1
ATOM 14644 C CA . TYR F 1 115 ? 166.611 122.738 126.469 1.00 27.50 120 TYR F CA 1
ATOM 14645 C C . TYR F 1 115 ? 167.238 124.057 126.037 1.00 24.83 120 TYR F C 1
ATOM 14646 O O . TYR F 1 115 ? 166.646 125.115 126.282 1.00 27.34 120 TYR F O 1
ATOM 14655 N N . ILE F 1 116 ? 168.415 124.023 125.412 1.00 21.65 121 ILE F N 1
ATOM 14656 C CA . ILE F 1 116 ? 169.053 125.254 124.958 1.00 15.29 121 ILE F CA 1
ATOM 14657 C C . ILE F 1 116 ? 168.238 125.911 123.852 1.00 13.55 121 ILE F C 1
ATOM 14658 O O . ILE F 1 116 ? 167.937 127.110 123.914 1.00 13.79 121 ILE F O 1
ATOM 14663 N N . ARG F 1 117 ? 167.862 125.138 122.834 1.00 13.92 122 ARG F N 1
ATOM 14664 C CA . ARG F 1 117 ? 167.156 125.679 121.681 1.00 10.69 122 ARG F CA 1
ATOM 14665 C C . ARG F 1 117 ? 165.766 126.192 122.027 1.00 9.87 122 ARG F C 1
ATOM 14666 O O . ARG F 1 117 ? 165.385 127.272 121.559 1.00 11.15 122 ARG F O 1
ATOM 14674 N N . ALA F 1 118 ? 165.005 125.449 122.833 1.00 9.76 123 ALA F N 1
ATOM 14675 C CA . ALA F 1 118 ? 163.665 125.882 123.209 1.00 6.74 123 ALA F CA 1
ATOM 14676 C C . ALA F 1 118 ? 163.703 127.178 124.010 1.00 6.11 123 ALA F C 1
ATOM 14677 O O . ALA F 1 118 ? 162.927 128.102 123.746 1.00 6.01 123 ALA F O 1
ATOM 14679 N N . ALA F 1 119 ? 164.609 127.266 124.984 1.00 5.32 124 ALA F N 1
ATOM 14680 C CA . ALA F 1 119 ? 164.707 128.478 125.790 1.00 3.63 124 ALA F CA 1
ATOM 14681 C C . ALA F 1 119 ? 165.088 129.679 124.934 1.00 2.90 124 ALA F C 1
ATOM 14682 O O . ALA F 1 119 ? 164.521 130.768 125.092 1.00 3.48 124 ALA F O 1
ATOM 14684 N N . VAL F 1 120 ? 166.038 129.494 124.015 1.00 2.96 125 VAL F N 1
ATOM 14685 C CA . VAL F 1 120 ? 166.478 130.594 123.161 1.00 1.99 125 VAL F CA 1
ATOM 14686 C C . VAL F 1 120 ? 165.318 131.111 122.319 1.00 2.05 125 VAL F C 1
ATOM 14687 O O . VAL F 1 120 ? 165.062 132.322 122.258 1.00 1.84 125 VAL F O 1
ATOM 14691 N N . VAL F 1 121 ? 164.589 130.201 121.666 1.00 2.70 126 VAL F N 1
ATOM 14692 C CA . VAL F 1 121 ? 163.514 130.641 120.783 1.00 1.41 126 VAL F CA 1
ATOM 14693 C C . VAL F 1 121 ? 162.374 131.263 121.581 1.00 2.06 126 VAL F C 1
ATOM 14694 O O . VAL F 1 121 ? 161.801 132.272 121.157 1.00 1.52 126 VAL F O 1
ATOM 14698 N N . ARG F 1 122 ? 162.040 130.706 122.750 1.00 2.42 127 ARG F N 1
ATOM 14699 C CA . ARG F 1 122 ? 160.982 131.301 123.561 1.00 1.16 127 ARG F CA 1
ATOM 14700 C C . ARG F 1 122 ? 161.352 132.707 124.016 1.00 1.01 127 ARG F C 1
ATOM 14701 O O . ARG F 1 122 ? 160.539 133.631 123.903 1.00 2.27 127 ARG F O 1
ATOM 14709 N N . LEU F 1 123 ? 162.575 132.894 124.521 1.00 0.64 128 LEU F N 1
ATOM 14710 C CA . LEU F 1 123 ? 162.983 134.219 124.975 1.00 0.38 128 LEU F CA 1
ATOM 14711 C C . LEU F 1 123 ? 162.984 135.217 123.825 1.00 0.45 128 LEU F C 1
ATOM 14712 O O . LEU F 1 123 ? 162.429 136.320 123.943 1.00 0.47 128 LEU F O 1
ATOM 14717 N N . LEU F 1 124 ? 163.582 134.837 122.689 1.00 0.66 129 LEU F N 1
ATOM 14718 C CA . LEU F 1 124 ? 163.660 135.750 121.554 1.00 0.47 129 LEU F CA 1
ATOM 14719 C C . LEU F 1 124 ? 162.275 136.103 121.027 1.00 0.54 129 LEU F C 1
ATOM 14720 O O . LEU F 1 124 ? 162.027 137.251 120.642 1.00 0.88 129 LEU F O 1
ATOM 14725 N N . ALA F 1 125 ? 161.359 135.132 121.000 1.00 0.55 130 ALA F N 1
ATOM 14726 C CA . ALA F 1 125 ? 160.023 135.392 120.484 1.00 0.47 130 ALA F CA 1
ATOM 14727 C C . ALA F 1 125 ? 159.211 136.252 121.444 1.00 0.51 130 ALA F C 1
ATOM 14728 O O . ALA F 1 125 ? 158.417 137.097 121.015 1.00 0.44 130 ALA F O 1
ATOM 14730 N N . LYS F 1 126 ? 159.395 136.056 122.751 1.00 0.63 131 LYS F N 1
ATOM 14731 C CA . LYS F 1 126 ? 158.469 136.617 123.723 1.00 0.18 131 LYS F CA 1
ATOM 14732 C C . LYS F 1 126 ? 158.912 137.939 124.339 1.00 0.24 131 LYS F C 1
ATOM 14733 O O . LYS F 1 126 ? 158.047 138.689 124.799 1.00 0.69 131 LYS F O 1
ATOM 14739 N N . ILE F 1 127 ? 160.205 138.256 124.368 1.00 0.09 132 ILE F N 1
ATOM 14740 C CA . ILE F 1 127 ? 160.638 139.490 125.031 1.00 0.08 132 ILE F CA 1
ATOM 14741 C C . ILE F 1 127 ? 160.008 140.726 124.383 1.00 0.32 132 ILE F C 1
ATOM 14742 O O . ILE F 1 127 ? 159.392 141.539 125.099 1.00 0.59 132 ILE F O 1
ATOM 14747 N N . PRO F 1 128 ? 160.106 140.922 123.058 1.00 0.38 133 PRO F N 1
ATOM 14748 C CA . PRO F 1 128 ? 159.434 142.090 122.463 1.00 0.43 133 PRO F CA 1
ATOM 14749 C C . PRO F 1 128 ? 157.928 142.066 122.642 1.00 0.61 133 PRO F C 1
ATOM 14750 O O . PRO F 1 128 ? 157.312 143.135 122.758 1.00 1.12 133 PRO F O 1
ATOM 14754 N N . THR F 1 129 ? 157.318 140.879 122.663 1.00 0.59 134 THR F N 1
ATOM 14755 C CA . THR F 1 129 ? 155.877 140.790 122.865 1.00 0.40 134 THR F CA 1
ATOM 14756 C C . THR F 1 129 ? 155.476 141.371 124.214 1.00 0.82 134 THR F C 1
ATOM 14757 O O . THR F 1 129 ? 154.534 142.165 124.297 1.00 1.65 134 THR F O 1
ATOM 14761 N N . MET F 1 130 ? 156.191 141.005 125.280 1.00 0.59 135 MET F N 1
ATOM 14762 C CA . MET F 1 130 ? 155.886 141.562 126.592 1.00 0.53 135 MET F CA 1
ATOM 14763 C C . MET F 1 130 ? 156.231 143.042 126.684 1.00 1.00 135 MET F C 1
ATOM 14764 O O . MET F 1 130 ? 155.522 143.790 127.366 1.00 2.55 135 MET F O 1
ATOM 14769 N N . VAL F 1 131 ? 157.300 143.486 126.016 1.00 0.70 136 VAL F N 1
ATOM 14770 C CA . VAL F 1 131 ? 157.610 144.916 126.013 1.00 0.68 136 VAL F CA 1
ATOM 14771 C C . VAL F 1 131 ? 156.454 145.710 125.411 1.00 1.09 136 VAL F C 1
ATOM 14772 O O . VAL F 1 131 ? 155.969 146.687 125.999 1.00 2.24 136 VAL F O 1
ATOM 14776 N N . ALA F 1 132 ? 155.978 145.281 124.239 1.00 1.21 137 ALA F N 1
ATOM 14777 C CA . ALA F 1 132 ? 154.862 145.966 123.594 1.00 1.20 137 ALA F CA 1
ATOM 14778 C C . ALA F 1 132 ? 153.583 145.846 124.415 1.00 2.83 137 ALA F C 1
ATOM 14779 O O . ALA F 1 132 ? 152.791 146.795 124.486 1.00 5.07 137 ALA F O 1
ATOM 14781 N N . ALA F 1 133 ? 153.359 144.685 125.037 1.00 2.59 138 ALA F N 1
ATOM 14782 C CA . ALA F 1 133 ? 152.162 144.497 125.847 1.00 1.47 138 ALA F CA 1
ATOM 14783 C C . ALA F 1 133 ? 152.142 145.448 127.035 1.00 1.45 138 ALA F C 1
ATOM 14784 O O . ALA F 1 133 ? 151.102 146.037 127.344 1.00 3.19 138 ALA F O 1
ATOM 14786 N N . PHE F 1 134 ? 153.279 145.612 127.716 1.00 1.72 139 PHE F N 1
ATOM 14787 C CA . PHE F 1 134 ? 153.323 146.569 128.816 1.00 1.69 139 PHE F CA 1
ATOM 14788 C C . PHE F 1 134 ? 153.184 148.000 128.320 1.00 1.42 139 PHE F C 1
ATOM 14789 O O . PHE F 1 134 ? 152.539 148.819 128.983 1.00 1.97 139 PHE F O 1
ATOM 14797 N N . GLN F 1 135 ? 153.778 148.322 127.165 1.00 1.56 140 GLN F N 1
ATOM 14798 C CA . GLN F 1 135 ? 153.597 149.658 126.605 1.00 2.10 140 GLN F CA 1
ATOM 14799 C C . GLN F 1 135 ? 152.123 149.959 126.360 1.00 4.30 140 GLN F C 1
ATOM 14800 O O . GLN F 1 135 ? 151.650 151.065 126.646 1.00 5.89 140 GLN F O 1
ATOM 14806 N N . LEU F 1 136 ? 151.381 148.981 125.841 1.00 4.68 141 LEU F N 1
ATOM 14807 C CA . LEU F 1 136 ? 149.962 149.190 125.570 1.00 2.52 141 LEU F CA 1
ATOM 14808 C C . LEU F 1 136 ? 149.138 149.226 126.855 1.00 2.49 141 LEU F C 1
ATOM 14809 O O . LEU F 1 136 ? 148.213 150.034 126.985 1.00 3.74 141 LEU F O 1
ATOM 14814 N N . ILE F 1 137 ? 149.458 148.353 127.814 1.00 3.03 142 ILE F N 1
ATOM 14815 C CA . ILE F 1 137 ? 148.672 148.258 129.043 1.00 1.97 142 ILE F CA 1
ATOM 14816 C C . ILE F 1 137 ? 148.857 149.501 129.904 1.00 2.68 142 ILE F C 1
ATOM 14817 O O . ILE F 1 137 ? 147.909 149.986 130.535 1.00 3.21 142 ILE F O 1
ATOM 14822 N N . ARG F 1 138 ? 150.080 150.042 129.937 1.00 3.27 143 ARG F N 1
ATOM 14823 C CA . ARG F 1 138 ? 150.372 151.186 130.795 1.00 3.13 143 ARG F CA 1
ATOM 14824 C C . ARG F 1 138 ? 149.459 152.370 130.498 1.00 6.23 143 ARG F C 1
ATOM 14825 O O . ARG F 1 138 ? 149.073 153.102 131.416 1.00 7.61 143 ARG F O 1
ATOM 14833 N N . LYS F 1 139 ? 149.083 152.561 129.236 1.00 7.88 144 LYS F N 1
ATOM 14834 C CA . LYS F 1 139 ? 148.208 153.654 128.836 1.00 5.05 144 LYS F CA 1
ATOM 14835 C C . LYS F 1 139 ? 146.733 153.274 128.889 1.00 5.19 144 LYS F C 1
ATOM 14836 O O . LYS F 1 139 ? 145.882 154.080 128.503 1.00 6.59 144 LYS F O 1
ATOM 14842 N N . GLY F 1 140 ? 146.414 152.071 129.357 1.00 5.79 145 GLY F N 1
ATOM 14843 C CA . GLY F 1 140 ? 145.038 151.639 129.485 1.00 3.19 145 GLY F CA 1
ATOM 14844 C C . GLY F 1 140 ? 144.450 150.954 128.273 1.00 5.25 145 GLY F C 1
ATOM 14845 O O . GLY F 1 140 ? 143.238 150.715 128.250 1.00 11.71 145 GLY F O 1
ATOM 14846 N N . ASN F 1 141 ? 145.258 150.634 127.270 1.00 5.57 146 ASN F N 1
ATOM 1484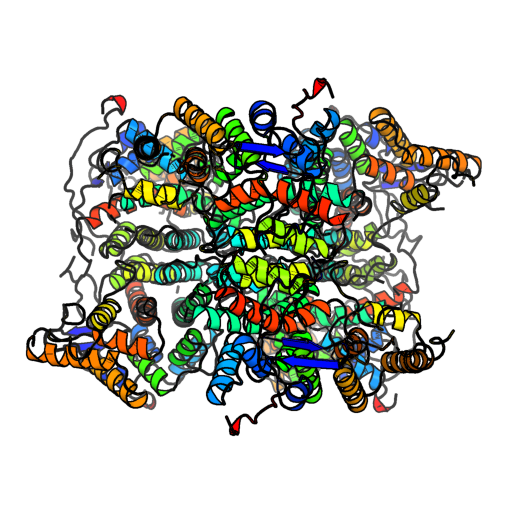7 C CA . ASN F 1 141 ? 144.781 149.963 126.072 1.00 5.32 146 ASN F CA 1
ATOM 14848 C C . ASN F 1 141 ? 145.035 148.461 126.162 1.00 7.29 146 ASN F C 1
ATOM 14849 O O . ASN F 1 141 ? 145.820 147.981 126.981 1.00 9.22 146 ASN F O 1
ATOM 14854 N N . ASP F 1 142 ? 144.349 147.715 125.299 1.00 9.40 147 ASP F N 1
ATOM 14855 C CA . ASP F 1 142 ? 144.561 146.273 125.283 1.00 11.55 147 ASP F CA 1
ATOM 14856 C C . ASP F 1 142 ? 145.793 145.927 124.449 1.00 16.06 147 ASP F C 1
ATOM 14857 O O . ASP F 1 142 ? 146.061 146.584 123.438 1.00 19.28 147 ASP F O 1
ATOM 14862 N N . PRO F 1 143 ? 146.555 144.915 124.862 1.00 10.19 148 PRO F N 1
ATOM 14863 C CA . PRO F 1 143 ? 147.708 144.489 124.061 1.00 9.44 148 PRO F CA 1
ATOM 14864 C C . PRO F 1 143 ? 147.279 143.995 122.686 1.00 20.24 148 PRO F C 1
ATOM 14865 O O . PRO F 1 143 ? 146.226 143.376 122.528 1.00 25.25 148 PRO F O 1
ATOM 14869 N N . ILE F 1 144 ? 148.112 144.275 121.690 1.00 16.74 149 ILE F N 1
ATOM 14870 C CA . ILE F 1 144 ? 147.848 143.844 120.322 1.00 17.40 149 ILE F CA 1
ATOM 14871 C C . ILE F 1 144 ? 148.542 142.515 120.072 1.00 19.01 149 ILE F C 1
ATOM 14872 O O . ILE F 1 144 ? 149.740 142.360 120.340 1.00 23.65 149 ILE F O 1
ATOM 14877 N N . GLN F 1 145 ? 147.790 141.546 119.562 1.00 18.87 150 GLN F N 1
ATOM 14878 C CA . GLN F 1 145 ? 148.329 140.224 119.297 1.00 20.62 150 GLN F CA 1
ATOM 14879 C C . GLN F 1 145 ? 149.267 140.245 118.093 1.00 22.81 150 GLN F C 1
ATOM 14880 O O . GLN F 1 145 ? 149.086 141.036 117.163 1.00 25.18 150 GLN F O 1
ATOM 14886 N N . PRO F 1 146 ? 150.285 139.390 118.092 1.00 17.22 151 PRO F N 1
ATOM 14887 C CA . PRO F 1 146 ? 151.193 139.314 116.945 1.00 15.99 151 PRO F CA 1
ATOM 14888 C C . PRO F 1 146 ? 150.521 138.724 115.714 1.00 19.63 151 PRO F C 1
ATOM 14889 O O . PRO F 1 146 ? 149.561 137.956 115.803 1.00 27.63 151 PRO F O 1
ATOM 14893 N N . ARG F 1 147 ? 151.050 139.095 114.551 1.00 21.41 152 ARG F N 1
ATOM 14894 C CA . ARG F 1 147 ? 150.593 138.576 113.270 1.00 24.84 152 ARG F CA 1
ATOM 14895 C C . ARG F 1 147 ? 151.648 137.655 112.676 1.00 28.74 152 ARG F C 1
ATOM 14896 O O . ARG F 1 147 ? 152.841 137.974 112.686 1.00 26.67 152 ARG F O 1
ATOM 14904 N N . ASP F 1 148 ? 151.202 136.511 112.158 1.00 29.18 153 ASP F N 1
ATOM 14905 C CA . ASP F 1 148 ? 152.105 135.542 111.552 1.00 28.77 153 ASP F CA 1
ATOM 14906 C C . ASP F 1 148 ? 152.617 135.975 110.184 1.00 29.03 153 ASP F C 1
ATOM 14907 O O . ASP F 1 148 ? 153.618 135.426 109.714 1.00 31.22 153 ASP F O 1
ATOM 14912 N N . GLU F 1 149 ? 151.959 136.938 109.537 1.00 25.71 154 GLU F N 1
ATOM 14913 C CA . GLU F 1 149 ? 152.386 137.369 108.209 1.00 23.06 154 GLU F CA 1
ATOM 14914 C C . GLU F 1 149 ? 153.646 138.225 108.282 1.00 32.15 154 GLU F C 1
ATOM 14915 O O . GLU F 1 149 ? 154.484 138.195 107.373 1.00 36.33 154 GLU F O 1
ATOM 14921 N N . LEU F 1 150 ? 153.793 138.999 109.352 1.00 31.54 155 LEU F N 1
ATOM 14922 C CA . LEU F 1 150 ? 154.914 139.914 109.481 1.00 23.24 155 LEU F CA 1
ATOM 14923 C C . LEU F 1 150 ? 156.141 139.191 110.038 1.00 21.46 155 LEU F C 1
ATOM 14924 O O . LEU F 1 150 ? 156.062 138.073 110.551 1.00 24.34 155 LEU F O 1
ATOM 14929 N N . ASP F 1 151 ? 157.289 139.852 109.928 1.00 17.53 156 ASP F N 1
ATOM 14930 C CA . ASP F 1 151 ? 158.542 139.347 110.461 1.00 17.92 156 ASP F CA 1
ATOM 14931 C C . ASP F 1 151 ? 158.851 140.048 111.784 1.00 16.53 156 ASP F C 1
ATOM 14932 O O . ASP F 1 151 ? 158.031 140.795 112.320 1.00 18.92 156 ASP F O 1
ATOM 14937 N N . TYR F 1 152 ? 160.056 139.811 112.309 1.00 15.33 157 TYR F N 1
ATOM 14938 C CA . TYR F 1 152 ? 160.401 140.229 113.666 1.00 13.76 157 TYR F CA 1
ATOM 14939 C C . TYR F 1 152 ? 160.196 141.729 113.866 1.00 11.84 157 TYR F C 1
ATOM 14940 O O . TYR F 1 152 ? 159.348 142.157 114.663 1.00 14.05 157 TYR F O 1
ATOM 14949 N N . ALA F 1 153 ? 160.969 142.545 113.146 1.00 10.61 158 ALA F N 1
ATOM 14950 C CA . ALA F 1 153 ? 160.920 143.991 113.349 1.00 10.28 158 ALA F CA 1
ATOM 14951 C C . ALA F 1 153 ? 159.563 144.568 112.966 1.00 11.66 158 ALA F C 1
ATOM 14952 O O . ALA F 1 153 ? 159.027 145.430 113.674 1.00 12.17 158 ALA F O 1
ATOM 14954 N N . ALA F 1 154 ? 158.994 144.114 111.846 1.00 12.96 159 ALA F N 1
ATOM 14955 C CA . ALA F 1 154 ? 157.699 144.631 111.418 1.00 12.38 159 ALA F CA 1
ATOM 14956 C C . ALA F 1 154 ? 156.604 144.274 112.414 1.00 11.88 159 ALA F C 1
ATOM 14957 O O . ALA F 1 154 ? 155.746 145.108 112.722 1.00 16.08 159 ALA F O 1
ATOM 14959 N N . ASN F 1 155 ? 156.613 143.040 112.925 1.00 12.59 160 ASN F N 1
ATOM 14960 C CA . ASN F 1 155 ? 155.620 142.660 113.924 1.00 7.30 160 ASN F CA 1
ATOM 14961 C C . ASN F 1 155 ? 155.787 143.455 115.209 1.00 6.84 160 ASN F C 1
ATOM 14962 O O . ASN F 1 155 ? 154.787 143.858 115.814 1.00 12.28 160 ASN F O 1
ATOM 14967 N N . PHE F 1 156 ? 157.028 143.691 115.646 1.00 8.56 161 PHE F N 1
ATOM 14968 C CA . PHE F 1 156 ? 157.227 144.496 116.847 1.00 8.77 161 PHE F CA 1
ATOM 14969 C C . PHE F 1 156 ? 156.720 145.919 116.648 1.00 7.99 161 PHE F C 1
ATOM 14970 O O . PHE F 1 156 ? 156.069 146.485 117.534 1.00 11.98 161 PHE F O 1
ATOM 14978 N N . LEU F 1 157 ? 157.007 146.516 115.487 1.00 7.95 162 LEU F N 1
ATOM 14979 C CA . LEU F 1 157 ? 156.530 147.868 115.217 1.00 9.27 162 LEU F CA 1
ATOM 14980 C C . LEU F 1 157 ? 155.008 147.925 115.138 1.00 10.37 162 LEU F C 1
ATOM 14981 O O . LEU F 1 157 ? 154.400 148.881 115.634 1.00 10.92 162 LEU F O 1
ATOM 14986 N N . TYR F 1 158 ? 154.381 146.921 114.522 1.00 10.40 163 TYR F N 1
ATOM 14987 C CA . TYR F 1 158 ? 152.923 146.865 114.478 1.00 9.30 163 TYR F CA 1
ATOM 14988 C C . TYR F 1 158 ? 152.338 146.746 115.879 1.00 12.35 163 TYR F C 1
ATOM 14989 O O . TYR F 1 158 ? 151.365 147.425 116.221 1.00 18.54 163 TYR F O 1
ATOM 14998 N N . MET F 1 159 ? 152.921 145.877 116.705 1.00 14.66 164 MET F N 1
ATOM 14999 C CA . MET F 1 159 ? 152.442 145.711 118.071 1.00 7.59 164 MET F CA 1
ATOM 15000 C C . MET F 1 159 ? 152.609 146.989 118.878 1.00 7.76 164 MET F C 1
ATOM 15001 O O . MET F 1 159 ? 151.773 147.299 119.735 1.00 9.15 164 MET F O 1
ATOM 15006 N N . LEU F 1 160 ? 153.679 147.743 118.623 1.00 9.07 165 LEU F N 1
ATOM 15007 C CA . LEU F 1 160 ? 153.914 148.970 119.372 1.00 10.42 165 LEU F CA 1
ATOM 15008 C C . LEU F 1 160 ? 152.980 150.091 118.927 1.00 17.19 165 LEU F C 1
ATOM 15009 O O . LEU F 1 160 ? 152.499 150.868 119.760 1.00 19.86 165 LEU F O 1
ATOM 15014 N N . THR F 1 161 ? 152.706 150.194 117.625 1.00 19.78 166 THR F N 1
ATOM 15015 C CA . THR F 1 161 ? 152.005 151.353 117.080 1.00 18.48 166 THR F CA 1
ATOM 15016 C C . THR F 1 161 ? 150.671 151.016 116.420 1.00 22.83 166 THR F C 1
ATOM 15017 O O . THR F 1 161 ? 150.058 151.907 115.820 1.00 30.58 166 THR F O 1
ATOM 15021 N N . GLU F 1 162 ? 150.226 149.757 116.479 1.00 20.76 167 GLU F N 1
ATOM 15022 C CA . GLU F 1 162 ? 148.912 149.338 115.986 1.00 23.56 167 GLU F CA 1
ATOM 15023 C C . GLU F 1 162 ? 148.820 149.430 114.462 1.00 25.15 167 GLU F C 1
ATOM 15024 O O . GLU F 1 162 ? 147.834 148.988 113.864 1.00 27.94 167 GLU F O 1
ATOM 15030 N N . ARG F 1 163 ? 149.859 149.954 113.816 1.00 25.69 168 ARG F N 1
ATOM 15031 C CA . ARG F 1 163 ? 149.870 150.147 112.374 1.00 24.16 168 ARG F CA 1
ATOM 15032 C C . ARG F 1 163 ? 151.028 149.381 111.752 1.00 22.08 168 ARG F C 1
ATOM 15033 O O . ARG F 1 163 ? 152.134 149.357 112.300 1.00 24.12 168 ARG F O 1
ATOM 15041 N N . GLU F 1 164 ? 150.766 148.758 110.610 1.00 18.69 169 GLU F N 1
ATOM 15042 C CA . GLU F 1 164 ? 151.808 148.028 109.901 1.00 21.63 169 GLU F CA 1
ATOM 15043 C C . GLU F 1 164 ? 152.851 149.005 109.368 1.00 27.35 169 GLU F C 1
ATOM 15044 O O . GLU F 1 164 ? 152.496 149.969 108.679 1.00 30.35 169 GLU F O 1
ATOM 15050 N N . PRO F 1 165 ? 154.132 148.798 109.658 1.00 25.87 170 PRO F N 1
ATOM 15051 C CA . PRO F 1 165 ? 155.162 149.741 109.220 1.00 29.73 170 PRO F CA 1
ATOM 15052 C C . PRO F 1 165 ? 155.562 149.537 107.765 1.00 31.39 170 PRO F C 1
ATOM 15053 O O . PRO F 1 165 ? 155.353 148.480 107.167 1.00 31.64 170 PRO F O 1
ATOM 15057 N N . ASP F 1 166 ? 156.146 150.589 107.205 1.00 26.38 171 ASP F N 1
ATOM 15058 C CA . ASP F 1 166 ? 156.682 150.517 105.852 1.00 32.42 171 ASP F CA 1
ATOM 15059 C C . ASP F 1 166 ? 157.868 149.557 105.835 1.00 37.70 171 ASP F C 1
ATOM 15060 O O . ASP F 1 166 ? 158.629 149.508 106.809 1.00 45.33 171 ASP F O 1
ATOM 15065 N N . PRO F 1 167 ? 158.052 148.768 104.767 1.00 35.55 172 PRO F N 1
ATOM 15066 C CA . PRO F 1 167 ? 159.184 147.829 104.725 1.00 34.65 172 PRO F CA 1
ATOM 15067 C C . PRO F 1 167 ? 160.540 148.495 104.903 1.00 30.56 172 PRO F C 1
ATOM 15068 O O . PRO F 1 167 ? 161.461 147.888 105.458 1.00 31.15 172 PRO F O 1
ATOM 15072 N N . VAL F 1 168 ? 160.679 149.738 104.434 1.00 28.40 173 VAL F N 1
ATOM 15073 C CA . VAL F 1 168 ? 161.930 150.465 104.631 1.00 31.46 173 VAL F CA 1
ATOM 15074 C C . VAL F 1 168 ? 162.184 150.692 106.116 1.00 30.73 173 VAL F C 1
ATOM 15075 O O . VAL F 1 168 ? 163.300 150.484 106.612 1.00 34.72 173 VAL F O 1
ATOM 15079 N N . ALA F 1 169 ? 161.152 151.116 106.850 1.00 29.41 174 ALA F N 1
ATOM 15080 C CA . ALA F 1 169 ? 161.296 151.321 108.287 1.00 24.84 174 ALA F CA 1
ATOM 15081 C C . ALA F 1 169 ? 161.612 150.014 109.004 1.00 21.69 174 ALA F C 1
ATOM 15082 O O . ALA F 1 169 ? 162.432 149.989 109.929 1.00 27.72 174 ALA F O 1
ATOM 15084 N N . ALA F 1 170 ? 160.966 148.920 108.593 1.00 18.31 175 ALA F N 1
ATOM 15085 C CA . ALA F 1 170 ? 161.250 147.623 109.196 1.00 19.30 175 ALA F CA 1
ATOM 15086 C C . ALA F 1 170 ? 162.694 147.205 108.949 1.00 17.33 175 ALA F C 1
ATOM 15087 O O . ALA F 1 170 ? 163.357 146.677 109.848 1.00 20.96 175 ALA F O 1
ATOM 15089 N N . ARG F 1 171 ? 163.199 147.433 107.735 1.00 19.90 176 ARG F N 1
ATOM 15090 C CA . ARG F 1 171 ? 164.591 147.106 107.439 1.00 19.06 176 ARG F CA 1
ATOM 15091 C C . ARG F 1 171 ? 165.550 147.951 108.269 1.00 17.92 176 ARG F C 1
ATOM 15092 O O . ARG F 1 171 ? 166.551 147.439 108.783 1.00 21.91 176 ARG F O 1
ATOM 15100 N N . ILE F 1 172 ? 165.263 149.248 108.406 1.00 15.06 177 ILE F N 1
ATOM 15101 C CA . ILE F 1 172 ? 166.120 150.112 109.217 1.00 12.77 177 ILE F CA 1
ATOM 15102 C C . ILE F 1 172 ? 166.131 149.640 110.667 1.00 17.25 177 ILE F C 1
ATOM 15103 O O . ILE F 1 172 ? 167.187 149.581 111.308 1.00 21.48 177 ILE F O 1
ATOM 15108 N N . PHE F 1 173 ? 164.959 149.291 111.202 1.00 16.64 178 PHE F N 1
ATOM 15109 C CA . PHE F 1 173 ? 164.888 148.804 112.576 1.00 9.85 178 PHE F CA 1
ATOM 15110 C C . PHE F 1 173 ? 165.633 147.484 112.738 1.00 9.62 178 PHE F C 1
ATOM 15111 O O . PHE F 1 173 ? 166.295 147.260 113.758 1.00 19.48 178 PHE F O 1
ATOM 15119 N N . ASP F 1 174 ? 165.533 146.595 111.747 1.00 6.93 179 ASP F N 1
ATOM 15120 C CA . ASP F 1 174 ? 166.257 145.329 111.808 1.00 7.09 179 ASP F CA 1
ATOM 15121 C C . ASP F 1 174 ? 167.765 145.550 111.810 1.00 9.95 179 ASP F C 1
ATOM 15122 O O . ASP F 1 174 ? 168.493 144.902 112.574 1.00 10.22 179 ASP F O 1
ATOM 15127 N N . ILE F 1 175 ? 168.255 146.460 110.966 1.00 12.10 180 ILE F N 1
ATOM 15128 C CA . ILE F 1 175 ? 169.690 146.732 110.939 1.00 9.83 180 ILE F CA 1
ATOM 15129 C C . ILE F 1 175 ? 170.133 147.382 112.245 1.00 8.98 180 ILE F C 1
ATOM 15130 O O . ILE F 1 175 ? 171.233 147.117 112.744 1.00 13.51 180 ILE F O 1
ATOM 15135 N N . CYS F 1 176 ? 169.286 148.240 112.823 1.00 7.73 181 CYS F N 1
ATOM 15136 C CA . CYS F 1 176 ? 169.606 148.829 114.119 1.00 8.14 181 CYS F CA 1
ATOM 15137 C C . CYS F 1 176 ? 169.699 147.763 115.205 1.00 6.68 181 CYS F C 1
ATOM 15138 O O . CYS F 1 176 ? 170.601 147.800 116.050 1.00 8.65 181 CYS F O 1
ATOM 15141 N N . LEU F 1 177 ? 168.769 146.804 115.197 1.00 6.06 182 LEU F N 1
ATOM 15142 C CA . LEU F 1 177 ? 168.826 145.705 116.156 1.00 3.77 182 LEU F CA 1
ATOM 15143 C C . LEU F 1 177 ? 170.092 144.881 115.969 1.00 4.27 182 LEU F C 1
ATOM 15144 O O . LEU F 1 177 ? 170.723 144.465 116.947 1.00 4.16 182 LEU F O 1
ATOM 15149 N N . THR F 1 178 ? 170.474 144.629 114.715 1.00 6.15 183 THR F N 1
ATOM 15150 C CA . THR F 1 178 ? 171.715 143.908 114.450 1.00 4.78 183 THR F CA 1
ATOM 15151 C C . THR F 1 178 ? 172.926 144.673 114.972 1.00 6.23 183 THR F C 1
ATOM 15152 O O . THR F 1 178 ? 173.838 144.072 115.552 1.00 9.74 183 THR F O 1
ATOM 15156 N N . LEU F 1 179 ? 172.945 145.996 114.788 1.00 7.06 184 LEU F N 1
ATOM 15157 C CA . LEU F 1 179 ? 174.055 146.802 115.287 1.00 6.33 184 LEU F CA 1
ATOM 15158 C C . LEU F 1 179 ? 174.151 146.741 116.805 1.00 5.28 184 LEU F C 1
ATOM 15159 O O . LEU F 1 179 ? 175.252 146.644 117.359 1.00 6.92 184 LEU F O 1
ATOM 15164 N N . HIS F 1 180 ? 173.014 146.797 117.494 1.00 7.24 185 HIS F N 1
ATOM 15165 C CA . HIS F 1 180 ? 172.991 146.783 118.951 1.00 7.13 185 HIS F CA 1
ATOM 15166 C C . HIS F 1 180 ? 172.874 145.380 119.533 1.00 5.81 185 HIS F C 1
ATOM 15167 O O . HIS F 1 180 ? 172.626 145.248 120.736 1.00 7.21 185 HIS F O 1
ATOM 15174 N N . ALA F 1 181 ? 173.041 144.338 118.715 1.00 5.33 186 ALA F N 1
ATOM 15175 C CA . ALA F 1 181 ? 172.908 142.972 119.211 1.00 2.65 186 ALA F CA 1
ATOM 15176 C C . ALA F 1 181 ? 173.937 142.649 120.285 1.00 2.23 186 ALA F C 1
ATOM 15177 O O . ALA F 1 181 ? 173.606 142.003 121.285 1.00 3.87 186 ALA F O 1
ATOM 15179 N N . GLU F 1 182 ? 175.182 143.080 120.099 1.00 6.04 187 GLU F N 1
ATOM 15180 C CA . GLU F 1 182 ? 176.251 142.808 121.049 1.00 7.84 187 GLU F CA 1
ATOM 15181 C C . GLU F 1 182 ? 177.459 143.655 120.678 1.00 10.56 187 GLU F C 1
ATOM 15182 O O . GLU F 1 182 ? 177.750 143.847 119.495 1.00 13.03 187 GLU F O 1
ATOM 15188 N N . HIS F 1 183 ? 178.145 144.173 121.696 1.00 13.89 188 HIS F N 1
ATOM 15189 C CA . HIS F 1 183 ? 179.375 144.926 121.478 1.00 25.63 188 HIS F CA 1
ATOM 15190 C C . HIS F 1 183 ? 180.590 144.220 122.066 1.00 28.47 188 HIS F C 1
ATOM 15191 O O . HIS F 1 183 ? 181.526 143.901 121.325 1.00 34.05 188 HIS F O 1
ATOM 15198 N N . THR F 1 184 ? 180.587 143.944 123.370 1.00 26.76 189 THR F N 1
ATOM 15199 C CA . THR F 1 184 ? 181.730 143.356 124.060 1.00 30.74 189 THR F CA 1
ATOM 15200 C C . THR F 1 184 ? 181.373 143.061 125.511 1.00 29.81 189 THR F C 1
ATOM 15201 O O . THR F 1 184 ? 180.238 143.302 125.935 1.00 29.09 189 THR F O 1
ATOM 15205 N N . ILE F 1 185 ? 182.327 142.526 126.273 1.00 25.56 190 ILE F N 1
ATOM 15206 C CA . ILE F 1 185 ? 182.123 142.314 127.700 1.00 24.62 190 ILE F CA 1
ATOM 15207 C C . ILE F 1 185 ? 181.857 143.652 128.379 1.00 25.28 190 ILE F C 1
ATOM 15208 O O . ILE F 1 185 ? 182.478 144.673 128.053 1.00 31.10 190 ILE F O 1
ATOM 15213 N N . ASN F 1 186 ? 180.894 143.666 129.294 1.00 17.71 191 ASN F N 1
ATOM 15214 C CA . ASN F 1 186 ? 180.549 144.870 130.043 1.00 13.55 191 ASN F CA 1
ATOM 15215 C C . ASN F 1 186 ? 179.865 144.438 131.336 1.00 11.86 191 ASN F C 1
ATOM 15216 O O . ASN F 1 186 ? 179.895 143.258 131.700 1.00 20.42 191 ASN F O 1
ATOM 15221 N N . ALA F 1 187 ? 179.248 145.394 132.034 1.00 9.22 192 ALA F N 1
ATOM 15222 C CA . ALA F 1 187 ? 178.633 145.093 133.324 1.00 5.29 192 ALA F CA 1
ATOM 15223 C C . ALA F 1 187 ? 177.474 144.114 133.172 1.00 4.59 192 ALA F C 1
ATOM 15224 O O . ALA F 1 187 ? 177.359 143.148 133.937 1.00 5.53 192 ALA F O 1
ATOM 15226 N N . SER F 1 188 ? 176.603 144.347 132.187 1.00 3.96 193 SER F N 1
ATOM 15227 C CA . SER F 1 188 ? 175.447 143.475 132.000 1.00 2.53 193 SER F CA 1
ATOM 15228 C C . SER F 1 188 ? 175.870 142.068 131.599 1.00 2.85 193 SER F C 1
ATOM 15229 O O . SER F 1 188 ? 175.357 141.080 132.141 1.00 4.99 193 SER F O 1
ATOM 15232 N N . THR F 1 189 ? 176.807 141.953 130.654 1.00 3.48 194 THR F N 1
ATOM 15233 C CA . THR F 1 189 ? 177.280 140.635 130.247 1.00 3.03 194 THR F CA 1
ATOM 15234 C C . THR F 1 189 ? 178.027 139.937 131.374 1.00 4.98 194 THR F C 1
ATOM 15235 O O . THR F 1 189 ? 177.888 138.720 131.547 1.00 8.97 194 THR F O 1
ATOM 15239 N N . PHE F 1 190 ? 178.823 140.681 132.146 1.00 4.89 195 PHE F N 1
ATOM 15240 C CA . PHE F 1 190 ? 179.515 140.081 133.282 1.00 3.52 195 PHE F CA 1
ATOM 15241 C C . PHE F 1 190 ? 178.527 139.550 134.312 1.00 4.03 195 PHE F C 1
ATOM 15242 O O . PHE F 1 190 ? 178.710 138.448 134.841 1.00 7.95 195 PHE F O 1
ATOM 15250 N N . SER F 1 191 ? 177.473 140.314 134.605 1.00 3.61 196 SER F N 1
ATOM 15251 C CA . SER F 1 191 ? 176.436 139.826 135.508 1.00 2.34 196 SER F CA 1
ATOM 15252 C C . SER F 1 191 ? 175.728 138.602 134.946 1.00 2.87 196 SER F C 1
ATOM 15253 O O . SER F 1 191 ? 175.415 137.672 135.700 1.00 6.70 196 SER F O 1
ATOM 15256 N N . ALA F 1 192 ? 175.471 138.582 133.636 1.00 3.24 197 ALA F N 1
ATOM 15257 C CA . ALA F 1 192 ? 174.849 137.415 133.020 1.00 3.66 197 ALA F CA 1
ATOM 15258 C C . ALA F 1 192 ? 175.721 136.176 133.178 1.00 4.86 197 ALA F C 1
ATOM 15259 O O . ALA F 1 192 ? 175.223 135.099 133.525 1.00 7.24 197 ALA F O 1
ATOM 15261 N N . MET F 1 193 ? 177.029 136.307 132.939 1.00 5.36 198 MET F N 1
ATOM 15262 C CA . MET F 1 193 ? 177.918 135.157 133.093 1.00 4.62 198 MET F CA 1
ATOM 15263 C C . MET F 1 193 ? 178.041 134.735 134.552 1.00 5.51 198 MET F C 1
ATOM 15264 O O . MET F 1 193 ? 178.125 133.538 134.849 1.00 8.64 198 MET F O 1
ATOM 15269 N N . VAL F 1 194 ? 178.056 135.697 135.477 1.00 5.50 199 VAL F N 1
ATOM 15270 C CA . VAL F 1 194 ? 178.123 135.350 136.894 1.00 5.92 199 VAL F CA 1
ATOM 15271 C C . VAL F 1 194 ? 176.883 134.570 137.311 1.00 5.34 199 VAL F C 1
ATOM 15272 O O . VAL F 1 194 ? 176.974 133.573 138.037 1.00 7.02 199 VAL F O 1
ATOM 15276 N N . THR F 1 195 ? 175.705 135.007 136.858 1.00 4.96 200 THR F N 1
ATOM 15277 C CA . THR F 1 195 ? 174.481 134.271 137.157 1.00 3.88 200 THR F CA 1
ATOM 15278 C C . THR F 1 195 ? 174.486 132.893 136.505 1.00 4.44 200 THR F C 1
ATOM 15279 O O . THR F 1 195 ? 174.049 131.909 137.115 1.00 5.89 200 THR F O 1
ATOM 15283 N N . ALA F 1 196 ? 174.979 132.799 135.267 1.00 5.22 201 ALA F N 1
ATOM 15284 C CA . ALA F 1 196 ? 174.958 131.535 134.542 1.00 4.72 201 ALA F CA 1
ATOM 15285 C C . ALA F 1 196 ? 175.997 130.543 135.050 1.00 8.08 201 ALA F C 1
ATOM 15286 O O . ALA F 1 196 ? 175.861 129.342 134.795 1.00 12.16 201 ALA F O 1
ATOM 15288 N N . SER F 1 197 ? 177.029 131.014 135.753 1.00 9.70 202 SER F N 1
ATOM 15289 C CA . SER F 1 197 ? 178.062 130.115 136.254 1.00 9.15 202 SER F CA 1
ATOM 15290 C C . SER F 1 197 ? 177.530 129.127 137.284 1.00 12.21 202 SER F C 1
ATOM 15291 O O . SER F 1 197 ? 178.197 128.125 137.563 1.00 21.28 202 SER F O 1
ATOM 15294 N N . THR F 1 198 ? 176.356 129.381 137.854 1.00 10.93 203 THR F N 1
ATOM 15295 C CA . THR F 1 198 ? 175.736 128.477 138.810 1.00 11.42 203 THR F CA 1
ATOM 15296 C C . THR F 1 198 ? 174.811 127.465 138.148 1.00 14.95 203 THR F C 1
ATOM 15297 O O . THR F 1 198 ? 174.066 126.774 138.851 1.00 19.78 203 THR F O 1
ATOM 15301 N N . LEU F 1 199 ? 174.840 127.368 136.816 1.00 17.07 204 LEU F N 1
ATOM 15302 C CA . LEU F 1 199 ? 174.014 126.423 136.060 1.00 14.07 204 LEU F CA 1
ATOM 15303 C C . LEU F 1 199 ? 172.527 126.651 136.325 1.00 16.00 204 LEU F C 1
ATOM 15304 O O . LEU F 1 199 ? 171.769 125.721 136.608 1.00 26.58 204 LEU F O 1
ATOM 15309 N N . THR F 1 200 ? 172.110 127.909 136.227 1.00 11.46 205 THR F N 1
ATOM 15310 C CA . THR F 1 200 ? 170.719 128.292 136.408 1.00 10.80 205 THR F CA 1
ATOM 15311 C C . THR F 1 200 ? 170.035 128.467 135.056 1.00 11.48 205 THR F C 1
ATOM 15312 O O . THR F 1 200 ? 170.680 128.502 134.005 1.00 16.40 205 THR F O 1
ATOM 15316 N N . ASP F 1 201 ? 168.708 128.571 135.096 1.00 11.34 206 ASP F N 1
ATOM 15317 C CA . ASP F 1 201 ? 167.926 128.707 133.880 1.00 7.13 206 ASP F CA 1
ATOM 15318 C C . ASP F 1 201 ? 168.211 130.047 133.205 1.00 4.57 206 ASP F C 1
ATOM 15319 O O . ASP F 1 201 ? 168.521 131.037 133.872 1.00 7.88 206 ASP F O 1
ATOM 15324 N N . PRO F 1 202 ? 168.121 130.099 131.872 1.00 3.31 207 PRO F N 1
ATOM 15325 C CA . PRO F 1 202 ? 168.429 131.352 131.164 1.00 3.08 207 PRO F CA 1
ATOM 15326 C C . PRO F 1 202 ? 167.483 132.495 131.486 1.00 3.48 207 PRO F C 1
ATOM 15327 O O . PRO F 1 202 ? 167.850 133.654 131.265 1.00 5.40 207 PRO F O 1
ATOM 15331 N N . TYR F 1 203 ? 166.276 132.214 131.982 1.00 3.05 208 TYR F N 1
ATOM 15332 C CA . TYR F 1 203 ? 165.351 133.290 132.322 1.00 1.96 208 TYR F CA 1
ATOM 15333 C C . TYR F 1 203 ? 165.868 134.115 133.496 1.00 3.57 208 TYR F C 1
ATOM 15334 O O . TYR F 1 203 ? 165.771 135.349 133.486 1.00 5.92 208 TYR F O 1
ATOM 15343 N N . ALA F 1 204 ? 166.435 133.454 134.508 1.00 2.43 209 ALA F N 1
ATOM 15344 C CA . ALA F 1 204 ? 167.059 134.182 135.609 1.00 1.54 209 ALA F CA 1
ATOM 15345 C C . ALA F 1 204 ? 168.262 134.984 135.136 1.00 1.93 209 ALA F C 1
ATOM 15346 O O . ALA F 1 204 ? 168.485 136.105 135.610 1.00 2.49 209 ALA F O 1
ATOM 15348 N N . VAL F 1 205 ? 169.045 134.430 134.208 1.00 2.09 210 VAL F N 1
ATOM 15349 C CA . VAL F 1 205 ? 170.177 135.158 133.645 1.00 1.64 210 VAL F CA 1
ATOM 15350 C C . VAL F 1 205 ? 169.702 136.415 132.928 1.00 1.57 210 VAL F C 1
ATOM 15351 O O . VAL F 1 205 ? 170.289 137.493 133.079 1.00 4.09 210 VAL F O 1
ATOM 15355 N N . VAL F 1 206 ? 168.635 136.296 132.138 1.00 1.09 211 VAL F N 1
ATOM 15356 C CA . VAL F 1 206 ? 168.101 137.448 131.420 1.00 0.84 211 VAL F CA 1
ATOM 15357 C C . VAL F 1 206 ? 167.571 138.490 132.396 1.00 0.80 211 VAL F C 1
ATOM 15358 O O . VAL F 1 206 ? 167.772 139.695 132.206 1.00 0.94 211 VAL F O 1
ATOM 15362 N N . ALA F 1 207 ? 166.887 138.049 133.455 1.00 0.97 212 ALA F N 1
ATOM 15363 C CA . ALA F 1 207 ? 166.382 138.990 134.451 1.00 0.70 212 ALA F CA 1
ATOM 15364 C C . ALA F 1 207 ? 167.518 139.732 135.145 1.00 1.32 212 ALA F C 1
ATOM 15365 O O . ALA F 1 207 ? 167.444 140.952 135.342 1.00 2.32 212 ALA F O 1
ATOM 15367 N N . SER F 1 208 ? 168.583 139.015 135.520 1.00 1.54 213 SER F N 1
ATOM 15368 C CA . SER F 1 208 ? 169.729 139.661 136.151 1.00 0.67 213 SER F CA 1
ATOM 15369 C C . SER F 1 208 ? 170.403 140.645 135.203 1.00 0.84 213 SER F C 1
ATOM 15370 O O . SER F 1 208 ? 170.787 141.750 135.610 1.00 1.78 213 SER F O 1
ATOM 15373 N N . ALA F 1 209 ? 170.559 140.260 133.934 1.00 0.87 214 ALA F N 1
ATOM 15374 C CA . ALA F 1 209 ? 171.161 141.157 132.955 1.00 0.53 214 ALA F CA 1
ATOM 15375 C C . ALA F 1 209 ? 170.319 142.407 132.743 1.00 0.56 214 ALA F C 1
ATOM 15376 O O . ALA F 1 209 ? 170.868 143.505 132.624 1.00 0.72 214 ALA F O 1
ATOM 15378 N N . VAL F 1 210 ? 168.993 142.263 132.692 1.00 0.57 215 VAL F N 1
ATOM 15379 C CA . VAL F 1 210 ? 168.119 143.424 132.558 1.00 0.58 215 VAL F CA 1
ATOM 15380 C C . VAL F 1 210 ? 168.230 144.326 133.781 1.00 1.20 215 VAL F C 1
ATOM 15381 O O . VAL F 1 210 ? 168.293 145.556 133.652 1.00 2.29 215 VAL F O 1
ATOM 15385 N N . GLY F 1 211 ? 168.258 143.739 134.979 1.00 1.05 216 GLY F N 1
ATOM 15386 C CA . GLY F 1 211 ? 168.414 144.543 136.181 1.00 0.62 216 GLY F CA 1
ATOM 15387 C C . GLY F 1 211 ? 169.716 145.320 136.193 1.00 1.14 216 GLY F C 1
ATOM 15388 O O . GLY F 1 211 ? 169.760 146.481 136.605 1.00 2.28 216 GLY F O 1
ATOM 15389 N N . THR F 1 212 ? 170.800 144.683 135.745 1.00 1.33 217 THR F N 1
ATOM 15390 C CA . THR F 1 212 ? 172.076 145.386 135.634 1.00 0.90 217 THR F CA 1
ATOM 15391 C C . THR F 1 212 ? 172.008 146.488 134.582 1.00 2.25 217 THR F C 1
ATOM 15392 O O . THR F 1 212 ? 172.544 147.584 134.778 1.00 6.61 217 THR F O 1
ATOM 15396 N N . LEU F 1 213 ? 171.350 146.211 133.454 1.00 2.72 218 LEU F N 1
ATOM 15397 C CA . LEU F 1 213 ? 171.282 147.168 132.356 1.00 2.59 218 LEU F CA 1
ATOM 15398 C C . LEU F 1 213 ? 170.398 148.364 132.680 1.00 3.99 218 LEU F C 1
ATOM 15399 O O . LEU F 1 213 ? 170.541 149.414 132.043 1.00 6.21 218 LEU F O 1
ATOM 15404 N N . ALA F 1 214 ? 169.493 148.235 133.655 1.00 4.99 219 ALA F N 1
ATOM 15405 C CA . ALA F 1 214 ? 168.610 149.348 133.991 1.00 7.59 219 ALA F CA 1
ATOM 15406 C C . ALA F 1 214 ? 169.405 150.586 134.391 1.00 11.73 219 ALA F C 1
ATOM 15407 O O . ALA F 1 214 ? 169.109 151.695 133.931 1.00 18.48 219 ALA F O 1
ATOM 15409 N N . GLY F 1 215 ? 170.417 150.418 135.239 1.00 12.25 220 GLY F N 1
ATOM 15410 C CA . GLY F 1 215 ? 171.322 151.492 135.575 1.00 18.09 220 GLY F CA 1
ATOM 15411 C C . GLY F 1 215 ? 170.656 152.623 136.332 1.00 24.25 220 GLY F C 1
ATOM 15412 O O . GLY F 1 215 ? 169.567 152.472 136.894 1.00 23.50 220 GLY F O 1
ATOM 15413 N N . PRO F 1 216 ? 171.305 153.785 136.360 1.00 27.00 221 PRO F N 1
ATOM 15414 C CA . PRO F 1 216 ? 170.719 154.936 137.051 1.00 26.25 221 PRO F CA 1
ATOM 15415 C C . PRO F 1 216 ? 169.580 155.538 136.247 1.00 32.92 221 PRO F C 1
ATOM 15416 O O . PRO F 1 216 ? 169.620 155.596 135.016 1.00 37.05 221 PRO F O 1
ATOM 15420 N N . LEU F 1 217 ? 168.550 155.982 136.966 1.00 32.58 222 LEU F N 1
ATOM 15421 C CA . LEU F 1 217 ? 167.347 156.588 136.399 1.00 30.06 222 LEU F CA 1
ATOM 15422 C C . LEU F 1 217 ? 166.617 155.659 135.435 1.00 32.63 222 LEU F C 1
ATOM 15423 O O . LEU F 1 217 ? 165.752 156.120 134.679 1.00 33.06 222 LEU F O 1
ATOM 15428 N N . HIS F 1 218 ? 166.943 154.365 135.446 1.00 33.24 223 HIS F N 1
ATOM 15429 C CA . HIS F 1 218 ? 166.321 153.373 134.566 1.00 26.72 223 HIS F CA 1
ATOM 15430 C C . HIS F 1 218 ? 166.445 153.766 133.096 1.00 24.83 223 HIS F C 1
ATOM 15431 O O . HIS F 1 218 ? 165.532 153.543 132.299 1.00 30.27 223 HIS F O 1
ATOM 15438 N N . GLY F 1 219 ? 167.582 154.349 132.726 1.00 29.63 224 GLY F N 1
ATOM 15439 C CA . GLY F 1 219 ? 167.788 154.767 131.351 1.00 36.54 224 GLY F CA 1
ATOM 15440 C C . GLY F 1 219 ? 169.243 155.079 131.090 1.00 44.94 224 GLY F C 1
ATOM 15441 O O . GLY F 1 219 ? 170.063 155.161 132.008 1.00 41.93 224 GLY F O 1
ATOM 15442 N N . GLY F 1 220 ? 169.555 155.254 129.806 1.00 53.01 225 GLY F N 1
ATOM 15443 C CA . GLY F 1 220 ? 170.890 155.567 129.363 1.00 57.73 225 GLY F CA 1
ATOM 15444 C C . GLY F 1 220 ? 171.014 156.984 128.832 1.00 53.33 225 GLY F C 1
ATOM 15445 O O . GLY F 1 220 ? 170.193 157.862 129.103 1.00 53.00 225 GLY F O 1
ATOM 15446 N N . ALA F 1 221 ? 172.076 157.194 128.054 1.00 51.62 226 ALA F N 1
ATOM 15447 C CA . ALA F 1 221 ? 172.354 158.487 127.444 1.00 53.87 226 ALA F CA 1
ATOM 15448 C C . ALA F 1 221 ? 171.656 158.671 126.102 1.00 55.43 226 ALA F C 1
ATOM 15449 O O . ALA F 1 221 ? 172.044 159.556 125.332 1.00 56.92 226 ALA F O 1
ATOM 15451 N N . ASN F 1 222 ? 170.642 157.859 125.805 1.00 48.33 227 ASN F N 1
ATOM 15452 C CA . ASN F 1 222 ? 169.911 157.975 124.551 1.00 43.50 227 ASN F CA 1
ATOM 15453 C C . ASN F 1 222 ? 168.811 159.027 124.598 1.00 41.91 227 ASN F C 1
ATOM 15454 O O . ASN F 1 222 ? 168.457 159.579 123.550 1.00 37.18 227 ASN F O 1
ATOM 15459 N N . GLU F 1 223 ? 168.270 159.316 125.780 1.00 51.21 228 GLU F N 1
ATOM 15460 C CA . GLU F 1 223 ? 167.232 160.327 125.945 1.00 48.56 228 GLU F CA 1
ATOM 15461 C C . GLU F 1 223 ? 167.790 161.685 126.341 1.00 56.15 228 GLU F C 1
ATOM 15462 O O . GLU F 1 223 ? 167.167 162.714 126.056 1.00 60.65 228 GLU F O 1
ATOM 15468 N N . GLU F 1 224 ? 168.953 161.714 126.995 1.00 55.73 229 GLU F N 1
ATOM 15469 C CA . GLU F 1 224 ? 169.569 162.987 127.351 1.00 53.17 229 GLU F CA 1
ATOM 15470 C C . GLU F 1 224 ? 169.993 163.767 126.114 1.00 53.53 229 GLU F C 1
ATOM 15471 O O . GLU F 1 224 ? 170.005 165.004 126.134 1.00 56.71 229 GLU F O 1
ATOM 15477 N N . VAL F 1 225 ? 170.340 163.068 125.032 1.00 52.54 230 VAL F N 1
ATOM 15478 C CA . VAL F 1 225 ? 170.647 163.745 123.776 1.00 53.22 230 VAL F CA 1
ATOM 15479 C C . VAL F 1 225 ? 169.420 164.488 123.264 1.00 52.69 230 VAL F C 1
ATOM 15480 O O . VAL F 1 225 ? 169.506 165.648 122.843 1.00 57.69 230 VAL F O 1
ATOM 15484 N N . LEU F 1 226 ? 168.256 163.833 123.298 1.00 47.48 231 LEU F N 1
ATOM 15485 C CA . LEU F 1 226 ? 167.017 164.506 122.929 1.00 52.99 231 LEU F CA 1
ATOM 15486 C C . LEU F 1 226 ? 166.699 165.651 123.882 1.00 58.10 231 LEU F C 1
ATOM 15487 O O . LEU F 1 226 ? 166.139 166.668 123.461 1.00 60.40 231 LEU F O 1
ATOM 15492 N N . ASP F 1 227 ? 167.041 165.503 125.164 1.00 58.27 232 ASP F N 1
ATOM 15493 C CA . ASP F 1 227 ? 166.829 166.588 126.117 1.00 57.84 232 ASP F CA 1
ATOM 15494 C C . ASP F 1 227 ? 167.652 167.816 125.744 1.00 56.41 232 ASP F C 1
ATOM 15495 O O . ASP F 1 227 ? 167.135 168.940 125.726 1.00 60.14 232 ASP F O 1
ATOM 15500 N N . MET F 1 228 ? 168.936 167.622 125.430 1.00 60.15 233 MET F N 1
ATOM 15501 C CA . MET F 1 228 ? 169.762 168.741 124.981 1.00 57.52 233 MET F CA 1
ATOM 15502 C C . MET F 1 228 ? 169.245 169.330 123.677 1.00 54.78 233 MET F C 1
ATOM 15503 O O . MET F 1 228 ? 169.236 170.556 123.507 1.00 58.91 233 MET F O 1
ATOM 15508 N N . LEU F 1 229 ? 168.819 168.476 122.745 1.00 51.97 234 LEU F N 1
ATOM 15509 C CA . LEU F 1 229 ? 168.305 168.951 121.468 1.00 53.81 234 LEU F CA 1
ATOM 15510 C C . LEU F 1 229 ? 167.052 169.802 121.639 1.00 57.48 234 LEU F C 1
ATOM 15511 O O . LEU F 1 229 ? 166.905 170.823 120.957 1.00 58.90 234 LEU F O 1
ATOM 15516 N N . GLU F 1 230 ? 166.147 169.402 122.534 1.00 58.41 235 GLU F N 1
ATOM 15517 C CA . GLU F 1 230 ? 164.976 170.218 122.830 1.00 61.52 235 GLU F CA 1
ATOM 15518 C C . GLU F 1 230 ? 165.347 171.485 123.588 1.00 61.31 235 GLU F C 1
ATOM 15519 O O . GLU F 1 230 ? 164.699 172.522 123.407 1.00 58.05 235 GLU F O 1
ATOM 15525 N N . ALA F 1 231 ? 166.375 171.421 124.438 1.00 62.31 236 ALA F N 1
ATOM 15526 C CA . ALA F 1 231 ? 166.838 172.618 125.132 1.00 61.65 236 ALA F CA 1
ATOM 15527 C C . ALA F 1 231 ? 167.358 173.657 124.147 1.00 62.31 236 ALA F C 1
ATOM 15528 O O . ALA F 1 231 ? 167.113 174.857 124.316 1.00 59.69 236 ALA F O 1
ATOM 15530 N N . ILE F 1 232 ? 168.086 173.216 123.118 1.00 60.29 237 ILE F N 1
ATOM 15531 C CA . ILE F 1 232 ? 168.538 174.142 122.082 1.00 61.77 237 ILE F CA 1
ATOM 15532 C C . ILE F 1 232 ? 167.338 174.745 121.359 1.00 62.31 237 ILE F C 1
ATOM 15533 O O . ILE F 1 232 ? 167.228 175.968 121.211 1.00 62.31 237 ILE F O 1
ATOM 15538 N N . GLY F 1 233 ? 166.425 173.895 120.898 1.00 62.31 238 GLY F N 1
ATOM 15539 C CA . GLY F 1 233 ? 165.129 174.336 120.418 1.00 59.93 238 GLY F CA 1
ATOM 15540 C C . GLY F 1 233 ? 165.109 175.044 119.078 1.00 62.31 238 GLY F C 1
ATOM 15541 O O . GLY F 1 233 ? 164.038 175.449 118.614 1.00 62.31 238 GLY F O 1
ATOM 15542 N N . SER F 1 234 ? 166.266 175.196 118.440 1.00 62.31 239 SER F N 1
ATOM 15543 C CA . SER F 1 234 ? 166.330 175.892 117.160 1.00 62.31 239 SER F CA 1
ATOM 15544 C C . SER F 1 234 ? 167.647 175.551 116.480 1.00 62.31 239 SER F C 1
ATOM 15545 O O . SER F 1 234 ? 168.558 174.992 117.096 1.00 62.31 239 SER F O 1
ATOM 15548 N N . VAL F 1 235 ? 167.734 175.902 115.198 1.00 60.27 240 VAL F N 1
ATOM 15549 C CA . VAL F 1 235 ? 168.940 175.666 114.414 1.00 62.31 240 VAL F CA 1
ATOM 15550 C C . VAL F 1 235 ? 169.848 176.883 114.510 1.00 62.31 240 VAL F C 1
ATOM 15551 O O . VAL F 1 235 ? 170.920 176.924 113.893 1.00 62.31 240 VAL F O 1
ATOM 15555 N N . GLU F 1 236 ? 169.428 177.885 115.284 1.00 62.31 241 GLU F N 1
ATOM 15556 C CA . GLU F 1 236 ? 170.208 179.101 115.485 1.00 62.14 241 GLU F CA 1
ATOM 15557 C C . GLU F 1 236 ? 170.691 179.242 116.924 1.00 62.31 241 GLU F C 1
ATOM 15558 O O . GLU F 1 236 ? 171.285 180.265 117.278 1.00 62.31 241 GLU F O 1
ATOM 15564 N N . ASN F 1 237 ? 170.450 178.233 117.761 1.00 62.31 242 ASN F N 1
ATOM 15565 C CA . ASN F 1 237 ? 170.909 178.243 119.143 1.00 62.31 242 ASN F CA 1
ATOM 15566 C C . ASN F 1 237 ? 171.959 177.180 119.430 1.00 62.07 242 ASN F C 1
ATOM 15567 O O . ASN F 1 237 ? 172.312 176.983 120.599 1.00 53.30 242 ASN F O 1
ATOM 15572 N N . VAL F 1 238 ? 172.460 176.485 118.407 1.00 62.31 243 VAL F N 1
ATOM 15573 C CA . VAL F 1 238 ? 173.470 175.454 118.631 1.00 62.31 243 VAL F CA 1
ATOM 15574 C C . VAL F 1 238 ? 174.773 176.082 119.115 1.00 62.31 243 VAL F C 1
ATOM 15575 O O . VAL F 1 238 ? 175.392 175.610 120.077 1.00 62.31 243 VAL F O 1
ATOM 15579 N N . GLU F 1 239 ? 175.209 177.155 118.457 1.00 62.31 244 GLU F N 1
ATOM 15580 C CA . GLU F 1 239 ? 176.422 177.859 118.855 1.00 62.31 244 GLU F CA 1
ATOM 15581 C C . GLU F 1 239 ? 176.163 178.805 120.026 1.00 62.31 244 GLU F C 1
ATOM 15582 O O . GLU F 1 239 ? 176.936 178.797 120.993 1.00 57.33 244 GLU F O 1
ATOM 15588 N N . PRO F 1 240 ? 175.104 179.642 119.993 1.00 62.31 245 PRO F N 1
ATOM 15589 C CA . PRO F 1 240 ? 174.900 180.499 121.169 1.00 62.31 245 PRO F CA 1
ATOM 15590 C C . PRO F 1 240 ? 174.492 179.715 122.414 1.00 56.71 245 PRO F C 1
ATOM 15591 O O . PRO F 1 240 ? 173.738 178.746 122.335 0.00 57.88 245 PRO F O 1
ATOM 15595 N N . ILE F 1 252 ? 180.289 166.375 126.700 1.00 61.99 257 ILE F N 1
ATOM 15596 C CA . ILE F 1 252 ? 178.869 166.582 126.452 1.00 62.31 257 ILE F CA 1
ATOM 15597 C C . ILE F 1 252 ? 178.269 165.267 125.974 1.00 62.31 257 ILE F C 1
ATOM 15598 O O . ILE F 1 252 ? 178.868 164.541 125.175 1.00 62.31 257 ILE F O 1
ATOM 15603 N N . MET F 1 253 ? 177.088 164.948 126.499 1.00 61.52 258 MET F N 1
ATOM 15604 C CA . MET F 1 253 ? 176.442 163.687 126.166 1.00 58.47 258 MET F CA 1
ATOM 15605 C C . MET F 1 253 ? 176.058 163.646 124.692 1.00 58.55 258 MET F C 1
ATOM 15606 O O . MET F 1 253 ? 175.573 164.631 124.128 1.00 60.67 258 MET F O 1
ATOM 15611 N N . GLY F 1 254 ? 176.278 162.492 124.070 1.00 60.01 259 GLY F N 1
ATOM 15612 C CA . GLY F 1 254 ? 176.095 162.338 122.643 1.00 60.86 259 GLY F CA 1
ATOM 15613 C C . GLY F 1 254 ? 177.359 162.425 121.820 1.00 62.31 259 GLY F C 1
ATOM 15614 O O . GLY F 1 254 ? 177.274 162.446 120.587 1.00 61.34 259 GLY F O 1
ATOM 15615 N N . PHE F 1 255 ? 178.528 162.479 122.459 1.00 62.31 260 PHE F N 1
ATOM 15616 C CA . PHE F 1 255 ? 179.804 162.515 121.761 1.00 62.31 260 PHE F CA 1
ATOM 15617 C C . PHE F 1 255 ? 180.850 161.783 122.588 1.00 62.31 260 PHE F C 1
ATOM 15618 O O . PHE F 1 255 ? 180.763 161.725 123.818 1.00 60.25 260 PHE F O 1
ATOM 15626 N N . GLY F 1 256 ? 181.840 161.224 121.900 1.00 62.31 261 GLY F N 1
ATOM 15627 C CA . GLY F 1 256 ? 182.941 160.550 122.553 1.00 62.31 261 GLY F CA 1
ATOM 15628 C C . GLY F 1 256 ? 182.641 159.094 122.865 1.00 62.31 261 GLY F C 1
ATOM 15629 O O . GLY F 1 256 ? 181.500 158.635 122.827 1.00 62.31 261 GLY F O 1
ATOM 15630 N N . HIS F 1 257 ? 183.705 158.359 123.182 1.00 62.31 262 HIS F N 1
ATOM 15631 C CA . HIS F 1 257 ? 183.588 156.955 123.548 1.00 62.31 262 HIS F CA 1
ATOM 15632 C C . HIS F 1 257 ? 184.801 156.567 124.381 1.00 60.67 262 HIS F C 1
ATOM 15633 O O . HIS F 1 257 ? 185.836 157.239 124.352 1.00 62.31 262 HIS F O 1
ATOM 15640 N N . ARG F 1 258 ? 184.660 155.471 125.123 1.00 59.81 263 ARG F N 1
ATOM 15641 C CA . ARG F 1 258 ? 185.708 154.997 126.016 1.00 62.31 263 ARG F CA 1
ATOM 15642 C C . ARG F 1 258 ? 186.602 153.934 125.390 1.00 62.31 263 ARG F C 1
ATOM 15643 O O . ARG F 1 258 ? 187.566 153.503 126.032 1.00 62.31 263 ARG F O 1
ATOM 15651 N N . VAL F 1 259 ? 186.318 153.500 124.163 1.00 62.21 264 VAL F N 1
ATOM 15652 C CA . VAL F 1 259 ? 187.091 152.429 123.542 1.00 62.31 264 VAL F CA 1
ATOM 15653 C C . VAL F 1 259 ? 187.723 152.915 122.245 1.00 62.31 264 VAL F C 1
ATOM 15654 O O . VAL F 1 259 ? 188.951 152.942 122.112 1.00 57.56 264 VAL F O 1
ATOM 15658 N N . TYR F 1 260 ? 186.891 153.302 121.284 1.00 62.23 265 TYR F N 1
ATOM 15659 C CA . TYR F 1 260 ? 187.365 153.682 119.962 1.00 62.31 265 TYR F CA 1
ATOM 15660 C C . TYR F 1 260 ? 187.989 155.072 119.985 1.00 62.31 265 TYR F C 1
ATOM 15661 O O . TYR F 1 260 ? 187.542 155.967 120.706 1.00 62.31 265 TYR F O 1
ATOM 15670 N N . LYS F 1 261 ? 189.040 155.240 119.179 1.00 62.31 266 LYS F N 1
ATOM 15671 C CA . LYS F 1 261 ? 189.736 156.512 119.065 1.00 58.38 266 LYS F CA 1
ATOM 15672 C C . LYS F 1 261 ? 189.624 157.157 117.692 1.00 58.88 266 LYS F C 1
ATOM 15673 O O . LYS F 1 261 ? 189.763 158.382 117.598 1.00 59.87 266 LYS F O 1
ATOM 15679 N N . VAL F 1 262 ? 189.378 156.384 116.636 1.00 61.23 267 VAL F N 1
ATOM 15680 C CA . VAL F 1 262 ? 189.232 156.949 115.298 1.00 62.03 267 VAL F CA 1
ATOM 15681 C C . VAL F 1 262 ? 187.763 157.248 115.014 1.00 61.34 267 VAL F C 1
ATOM 15682 O O . VAL F 1 262 ? 187.405 158.396 114.724 1.00 62.31 267 VAL F O 1
ATOM 15686 N N . LYS F 1 263 ? 186.902 156.235 115.111 1.00 57.50 268 LYS F N 1
ATOM 15687 C CA . LYS F 1 263 ? 185.468 156.395 114.913 1.00 58.40 268 LYS F CA 1
ATOM 15688 C C . LYS F 1 263 ? 184.776 155.091 115.272 1.00 58.68 268 LYS F C 1
ATOM 15689 O O . LYS F 1 263 ? 185.327 154.012 115.046 1.00 54.66 268 LYS F O 1
ATOM 15695 N N . ASP F 1 264 ? 183.578 155.199 115.828 1.00 54.26 269 ASP F N 1
ATOM 15696 C CA . ASP F 1 264 ? 182.762 154.028 116.106 1.00 47.12 269 ASP F CA 1
ATOM 15697 C C . ASP F 1 264 ? 182.289 153.429 114.785 1.00 42.97 269 ASP F C 1
ATOM 15698 O O . ASP F 1 264 ? 181.597 154.118 114.020 1.00 43.90 269 ASP F O 1
ATOM 15703 N N . PRO F 1 265 ? 182.633 152.176 114.471 1.00 39.43 270 PRO F N 1
ATOM 15704 C CA . PRO F 1 265 ? 182.198 151.607 113.185 1.00 35.84 270 PRO F CA 1
ATOM 15705 C C . PRO F 1 265 ? 180.697 151.417 113.081 1.00 34.64 270 PRO F C 1
ATOM 15706 O O . PRO F 1 265 ? 180.175 151.385 111.960 1.00 39.21 270 PRO F O 1
ATOM 15710 N N . ARG F 1 266 ? 179.987 151.294 114.201 1.00 33.79 271 ARG F N 1
ATOM 15711 C CA . ARG F 1 266 ? 178.531 151.265 114.168 1.00 32.23 271 ARG F CA 1
ATOM 15712 C C . ARG F 1 266 ? 177.930 152.642 113.922 1.00 33.19 271 ARG F C 1
ATOM 15713 O O . ARG F 1 266 ? 176.827 152.734 113.369 1.00 38.21 271 ARG F O 1
ATOM 15721 N N . ALA F 1 267 ? 178.632 153.706 114.320 1.00 34.31 272 ALA F N 1
ATOM 15722 C CA . ALA F 1 267 ? 178.113 155.060 114.175 1.00 33.18 272 ALA F CA 1
ATOM 15723 C C . ALA F 1 267 ? 177.934 155.461 112.718 1.00 36.24 272 ALA F C 1
ATOM 15724 O O . ALA F 1 267 ? 176.947 156.127 112.388 1.00 39.51 272 ALA F O 1
ATOM 15726 N N . VAL F 1 268 ? 178.866 155.087 111.840 1.00 32.17 273 VAL F N 1
ATOM 15727 C CA . VAL F 1 268 ? 178.737 155.457 110.433 1.00 31.68 273 VAL F CA 1
ATOM 15728 C C . VAL F 1 268 ? 177.527 154.772 109.803 1.00 33.42 273 VAL F C 1
ATOM 15729 O O . VAL F 1 268 ? 176.758 155.401 109.062 1.00 40.79 273 VAL F O 1
ATOM 15733 N N . ILE F 1 269 ? 177.319 153.488 110.103 1.00 27.04 274 ILE F N 1
ATOM 15734 C CA . ILE F 1 269 ? 176.147 152.794 109.582 1.00 26.84 274 ILE F CA 1
ATOM 15735 C C . ILE F 1 269 ? 174.870 153.393 110.150 1.00 27.56 274 ILE F C 1
ATOM 15736 O O . ILE F 1 269 ? 173.888 153.568 109.419 1.00 36.26 274 ILE F O 1
ATOM 15741 N N . LEU F 1 270 ? 174.853 153.714 111.446 1.00 24.98 275 LEU F N 1
ATOM 15742 C CA . LEU F 1 270 ? 173.661 154.312 112.038 1.00 26.72 275 LEU F CA 1
ATOM 15743 C C . LEU F 1 270 ? 173.347 155.665 111.415 1.00 31.57 275 LEU F C 1
ATOM 15744 O O . LEU F 1 270 ? 172.178 155.968 111.150 1.00 39.49 275 LEU F O 1
ATOM 15749 N N . GLN F 1 271 ? 174.370 156.486 111.172 1.00 34.30 276 GLN F N 1
ATOM 15750 C CA . GLN F 1 271 ? 174.163 157.781 110.533 1.00 40.02 276 GLN F CA 1
ATOM 15751 C C . GLN F 1 271 ? 173.651 157.626 109.106 1.00 37.98 276 GLN F C 1
ATOM 15752 O O . GLN F 1 271 ? 172.753 158.365 108.685 1.00 40.14 276 GLN F O 1
ATOM 15758 N N . ASN F 1 272 ? 174.203 156.671 108.351 1.00 33.29 277 ASN F N 1
ATOM 15759 C CA . ASN F 1 272 ? 173.711 156.433 106.997 1.00 35.02 277 ASN F CA 1
ATOM 15760 C C . ASN F 1 272 ? 172.254 155.986 107.011 1.00 37.93 277 ASN F C 1
ATOM 15761 O O . ASN F 1 272 ? 171.444 156.456 106.200 1.00 43.99 277 ASN F O 1
ATOM 15766 N N . LEU F 1 273 ? 171.900 155.082 107.928 1.00 33.44 278 LEU F N 1
ATOM 15767 C CA . LEU F 1 273 ? 170.516 154.629 108.028 1.00 29.34 278 LEU F CA 1
ATOM 15768 C C . LEU F 1 273 ? 169.585 155.772 108.407 1.00 31.15 278 LEU F C 1
ATOM 15769 O O . LEU F 1 273 ? 168.485 155.890 107.855 1.00 37.21 278 LEU F O 1
ATOM 15774 N N . ALA F 1 274 ? 170.000 156.615 109.355 1.00 30.35 279 ALA F N 1
ATOM 15775 C CA . ALA F 1 274 ? 169.174 157.749 109.755 1.00 34.33 279 ALA F CA 1
ATOM 15776 C C . ALA F 1 274 ? 168.968 158.708 108.592 1.00 39.77 279 ALA F C 1
ATOM 15777 O O . ALA F 1 274 ? 167.850 159.184 108.354 1.00 44.58 279 ALA F O 1
ATOM 15779 N N . GLU F 1 275 ? 170.038 158.997 107.849 1.00 40.74 280 GLU F N 1
ATOM 15780 C CA . GLU F 1 275 ? 169.929 159.891 106.702 1.00 39.31 280 GLU F CA 1
ATOM 15781 C C . GLU F 1 275 ? 168.982 159.324 105.652 1.00 37.51 280 GLU F C 1
ATOM 15782 O O . GLU F 1 275 ? 168.122 160.036 105.125 1.00 45.44 280 GLU F O 1
ATOM 15788 N N . GLN F 1 276 ? 169.118 158.030 105.348 1.00 34.20 281 GLN F N 1
ATOM 15789 C CA . GLN F 1 276 ? 168.249 157.412 104.351 1.00 35.49 281 GLN F CA 1
ATOM 15790 C C . GLN F 1 276 ? 166.791 157.420 104.802 1.00 41.05 281 GLN F C 1
ATOM 15791 O O . GLN F 1 276 ? 165.894 157.769 104.024 1.00 44.81 281 GLN F O 1
ATOM 15797 N N . LEU F 1 277 ? 166.539 157.053 106.061 1.00 37.99 282 LEU F N 1
ATOM 15798 C CA . LEU F 1 277 ? 165.172 156.997 106.567 1.00 36.94 282 LEU F CA 1
ATOM 15799 C C . LEU F 1 277 ? 164.531 158.378 106.579 1.00 39.37 282 LEU F C 1
ATOM 15800 O O . LEU F 1 277 ? 163.359 158.531 106.218 1.00 46.52 282 LEU F O 1
ATOM 15805 N N . PHE F 1 278 ? 165.284 159.397 106.990 1.00 38.57 283 PHE F N 1
ATOM 15806 C CA . PHE F 1 278 ? 164.753 160.752 107.018 1.00 41.59 283 PHE F CA 1
ATOM 15807 C C . PHE F 1 278 ? 164.572 161.350 105.630 1.00 49.20 283 PHE F C 1
ATOM 15808 O O . PHE F 1 278 ? 163.648 162.145 105.436 1.00 51.99 283 PHE F O 1
ATOM 15816 N N . ASP F 1 279 ? 165.422 160.995 104.664 1.00 48.01 284 ASP F N 1
ATOM 15817 C CA . ASP F 1 279 ? 165.226 161.473 103.302 1.00 44.45 284 ASP F CA 1
ATOM 15818 C C . ASP F 1 279 ? 164.010 160.814 102.664 1.00 45.27 284 ASP F C 1
ATOM 15819 O O . ASP F 1 279 ? 163.257 161.461 101.928 1.00 48.98 284 ASP F O 1
ATOM 15824 N N . ILE F 1 280 ? 163.804 159.524 102.936 1.00 48.24 285 ILE F N 1
ATOM 15825 C CA . ILE F 1 280 ? 162.640 158.836 102.386 1.00 52.31 285 ILE F CA 1
ATOM 15826 C C . ILE F 1 280 ? 161.354 159.320 103.049 1.00 49.59 285 ILE F C 1
ATOM 15827 O O . ILE F 1 280 ? 160.345 159.543 102.369 1.00 50.68 285 ILE F O 1
ATOM 15832 N N . PHE F 1 281 ? 161.367 159.509 104.369 1.00 46.72 286 PHE F N 1
ATOM 15833 C CA . PHE F 1 281 ? 160.158 159.804 105.131 1.00 48.95 286 PHE F CA 1
ATOM 15834 C C . PHE F 1 281 ? 160.012 161.286 105.462 1.00 53.76 286 PHE F C 1
ATOM 15835 O O . PHE F 1 281 ? 159.143 161.656 106.257 1.00 56.95 286 PHE F O 1
ATOM 15843 N N . GLY F 1 282 ? 160.843 162.144 104.873 1.00 56.40 287 GLY F N 1
ATOM 15844 C CA . GLY F 1 282 ? 160.731 163.570 105.107 1.00 58.87 287 GLY F CA 1
ATOM 15845 C C . GLY F 1 282 ? 161.480 164.049 106.333 1.00 55.78 287 GLY F C 1
ATOM 15846 O O . GLY F 1 282 ? 161.502 163.369 107.364 1.00 51.82 287 GLY F O 1
ATOM 15847 N N . HIS F 1 283 ? 162.097 165.224 106.233 1.00 54.74 288 HIS F N 1
ATOM 15848 C CA . HIS F 1 283 ? 162.883 165.763 107.330 1.00 50.99 288 HIS F CA 1
ATOM 15849 C C . HIS F 1 283 ? 161.982 166.266 108.455 1.00 53.07 288 HIS F C 1
ATOM 15850 O O . HIS F 1 283 ? 160.805 166.581 108.259 1.00 52.92 288 HIS F O 1
ATOM 15857 N N . ASP F 1 284 ? 162.559 166.339 109.646 1.00 59.64 289 ASP F N 1
ATOM 15858 C CA . ASP F 1 284 ? 161.903 166.815 110.852 1.00 59.74 289 ASP F CA 1
ATOM 15859 C C . ASP F 1 284 ? 162.771 167.882 111.497 1.00 59.25 289 ASP F C 1
ATOM 15860 O O . ASP F 1 284 ? 163.993 167.892 111.314 1.00 58.60 289 ASP F O 1
ATOM 15865 N N . PRO F 1 285 ? 162.168 168.812 112.248 1.00 62.31 290 PRO F N 1
ATOM 15866 C CA . PRO F 1 285 ? 162.978 169.885 112.852 1.00 62.31 290 PRO F CA 1
ATOM 15867 C C . PRO F 1 285 ? 164.060 169.381 113.790 1.00 59.46 290 PRO F C 1
ATOM 15868 O O . PRO F 1 285 ? 165.161 169.950 113.817 1.00 58.31 290 PRO F O 1
ATOM 15872 N N . TYR F 1 286 ? 163.788 168.321 114.558 1.00 57.68 291 TYR F N 1
ATOM 15873 C CA . TYR F 1 286 ? 164.799 167.824 115.483 1.00 54.64 291 TYR F CA 1
ATOM 15874 C C . TYR F 1 286 ? 165.988 167.242 114.729 1.00 57.52 291 TYR F C 1
ATOM 15875 O O . TYR F 1 286 ? 167.132 167.350 115.185 1.00 56.62 291 TYR F O 1
ATOM 15884 N N . TYR F 1 287 ? 165.743 166.650 113.556 1.00 56.03 292 TYR F N 1
ATOM 15885 C CA . TYR F 1 287 ? 166.854 166.243 112.703 1.00 56.97 292 TYR F CA 1
ATOM 15886 C C . TYR F 1 287 ? 167.678 167.455 112.287 1.00 60.26 292 TYR F C 1
ATOM 15887 O O . TYR F 1 287 ? 168.909 167.392 112.234 1.00 59.82 292 TYR F O 1
ATOM 15896 N N . GLU F 1 288 ? 167.008 168.565 111.965 1.00 61.19 293 GLU F N 1
ATOM 15897 C CA . GLU F 1 288 ? 167.724 169.769 111.553 1.00 59.80 293 GLU F CA 1
ATOM 15898 C C . GLU F 1 288 ? 168.608 170.297 112.675 1.00 58.97 293 GLU F C 1
ATOM 15899 O O . GLU F 1 288 ? 169.767 170.665 112.438 1.00 62.31 293 GLU F O 1
ATOM 15905 N N . ILE F 1 289 ? 168.088 170.332 113.905 1.00 57.68 294 ILE F N 1
ATOM 15906 C CA . ILE F 1 289 ? 168.915 170.765 115.030 1.00 55.53 294 ILE F CA 1
ATOM 15907 C C . ILE F 1 289 ? 170.049 169.780 115.284 1.00 59.86 294 ILE F C 1
ATOM 15908 O O . ILE F 1 289 ? 171.160 170.184 115.651 1.00 61.97 294 ILE F O 1
ATOM 15913 N N . ALA F 1 290 ? 169.800 168.482 115.093 1.00 61.40 295 ALA F N 1
ATOM 15914 C CA . ALA F 1 290 ? 170.861 167.492 115.259 1.00 61.60 295 ALA F CA 1
ATOM 15915 C C . ALA F 1 290 ? 171.982 167.711 114.250 1.00 59.82 295 ALA F C 1
ATOM 15916 O O . ALA F 1 290 ? 173.166 167.658 114.601 1.00 59.48 295 ALA F O 1
ATOM 15918 N N . VAL F 1 291 ? 171.626 167.960 112.988 1.00 56.79 296 VAL F N 1
ATOM 15919 C CA . VAL F 1 291 ? 172.633 168.244 111.970 1.00 59.48 296 VAL F CA 1
ATOM 15920 C C . VAL F 1 291 ? 173.385 169.522 112.303 1.00 59.98 296 VAL F C 1
ATOM 15921 O O . VAL F 1 291 ? 174.616 169.578 112.176 1.00 62.31 296 VAL F O 1
ATOM 15925 N N . ALA F 1 292 ? 172.669 170.565 112.731 1.00 60.25 297 ALA F N 1
ATOM 15926 C CA . ALA F 1 292 ? 173.322 171.830 113.051 1.00 59.73 297 ALA F CA 1
ATOM 15927 C C . ALA F 1 292 ? 174.313 171.670 114.197 1.00 57.90 297 ALA F C 1
ATOM 15928 O O . ALA F 1 292 ? 175.416 172.227 114.151 1.00 56.46 297 ALA F O 1
ATOM 15930 N N . VAL F 1 293 ? 173.942 170.918 115.234 1.00 58.88 298 VAL F N 1
ATOM 15931 C CA . VAL F 1 293 ? 174.849 170.741 116.363 1.00 62.31 298 VAL F CA 1
ATOM 15932 C C . VAL F 1 293 ? 176.013 169.825 115.993 1.00 62.28 298 VAL F C 1
ATOM 15933 O O . VAL F 1 293 ? 177.151 170.058 116.415 1.00 62.31 298 VAL F O 1
ATOM 15937 N N . GLU F 1 294 ? 175.770 168.787 115.183 1.00 61.00 299 GLU F N 1
ATOM 15938 C CA . GLU F 1 294 ? 176.842 167.849 114.870 1.00 62.31 299 GLU F CA 1
ATOM 15939 C C . GLU F 1 294 ? 177.859 168.449 113.905 1.00 62.07 299 GLU F C 1
ATOM 15940 O O . GLU F 1 294 ? 179.058 168.175 114.030 1.00 62.31 299 GLU F O 1
ATOM 15946 N N . LYS F 1 295 ? 177.415 169.274 112.951 1.00 61.25 300 LYS F N 1
ATOM 15947 C CA . LYS F 1 295 ? 178.363 169.900 112.038 1.00 58.56 300 LYS F CA 1
ATOM 15948 C C . LYS F 1 295 ? 179.221 170.940 112.745 1.00 58.75 300 LYS F C 1
ATOM 15949 O O . LYS F 1 295 ? 180.367 171.171 112.342 1.00 56.67 300 LYS F O 1
ATOM 15955 N N . ALA F 1 296 ? 178.688 171.575 113.791 1.00 59.80 301 ALA F N 1
ATOM 15956 C CA . ALA F 1 296 ? 179.489 172.493 114.592 1.00 60.40 301 ALA F CA 1
ATOM 15957 C C . ALA F 1 296 ? 180.429 171.742 115.527 1.00 61.87 301 ALA F C 1
ATOM 15958 O O . ALA F 1 296 ? 181.564 172.178 115.750 1.00 62.31 301 ALA F O 1
ATOM 15960 N N . ALA F 1 297 ? 179.978 170.613 116.079 1.00 62.31 302 ALA F N 1
ATOM 15961 C CA . ALA F 1 297 ? 180.818 169.834 116.980 1.00 62.31 302 ALA F CA 1
ATOM 15962 C C . ALA F 1 297 ? 181.939 169.109 116.249 1.00 62.31 302 ALA F C 1
ATOM 15963 O O . ALA F 1 297 ? 182.988 168.854 116.849 1.00 61.86 302 ALA F O 1
ATOM 15965 N N . ALA F 1 298 ? 181.744 168.771 114.976 1.00 62.31 303 ALA F N 1
ATOM 15966 C CA . ALA F 1 298 ? 182.781 168.110 114.195 1.00 62.31 303 ALA F CA 1
ATOM 15967 C C . ALA F 1 298 ? 183.844 169.075 113.688 1.00 62.31 303 ALA F C 1
ATOM 15968 O O . ALA F 1 298 ? 184.836 168.626 113.102 1.00 62.31 303 ALA F O 1
ATOM 15970 N N . GLU F 1 299 ? 183.667 170.379 113.897 1.00 62.31 304 GLU F N 1
ATOM 15971 C CA . GLU F 1 299 ? 184.613 171.380 113.423 1.00 62.31 304 GLU F CA 1
ATOM 15972 C C . GLU F 1 299 ? 185.469 171.977 114.531 1.00 62.31 304 GLU F C 1
ATOM 15973 O O . GLU F 1 299 ? 186.516 172.564 114.238 1.00 62.31 304 GLU F O 1
ATOM 15979 N N . ARG F 1 300 ? 185.060 171.840 115.794 1.00 60.16 305 ARG F N 1
ATOM 15980 C CA . ARG F 1 300 ? 185.779 172.442 116.906 1.00 62.31 305 ARG F CA 1
ATOM 15981 C C . ARG F 1 300 ? 186.225 171.438 117.961 1.00 62.31 305 ARG F C 1
ATOM 15982 O O . ARG F 1 300 ? 186.970 171.816 118.874 1.00 61.99 305 ARG F O 1
ATOM 15990 N N . LEU F 1 301 ? 185.799 170.182 117.871 1.00 62.31 306 LEU F N 1
ATOM 15991 C CA . LEU F 1 301 ? 186.152 169.176 118.864 1.00 62.31 306 LEU F CA 1
ATOM 15992 C C . LEU F 1 301 ? 186.939 168.002 118.303 1.00 62.31 306 LEU F C 1
ATOM 15993 O O . LEU F 1 301 ? 187.507 167.236 119.084 1.00 62.31 306 LEU F O 1
ATOM 15998 N N . SER F 1 302 ? 186.989 167.836 116.986 1.00 60.66 307 SER F N 1
ATOM 15999 C CA . SER F 1 302 ? 187.723 166.729 116.387 1.00 62.31 307 SER F CA 1
ATOM 16000 C C . SER F 1 302 ? 189.229 166.927 116.530 1.00 60.38 307 SER F C 1
ATOM 16001 O O . SER F 1 302 ? 189.728 168.052 116.482 0.00 59.02 307 SER F O 1
ATOM 16004 N N . GLY F 1 305 ? 190.451 161.773 120.404 1.00 62.05 310 GLY F N 1
ATOM 16005 C CA . GLY F 1 305 ? 189.515 162.481 119.550 1.00 62.31 310 GLY F CA 1
ATOM 16006 C C . GLY F 1 305 ? 188.091 162.445 120.066 1.00 62.31 310 GLY F C 1
ATOM 16007 O O . GLY F 1 305 ? 187.716 161.545 120.818 1.00 62.31 310 GLY F O 1
ATOM 16008 N N . ILE F 1 306 ? 187.293 163.430 119.662 1.00 62.31 311 ILE F N 1
ATOM 16009 C CA . ILE F 1 306 ? 185.897 163.539 120.067 1.00 62.31 311 ILE F CA 1
ATOM 16010 C C . ILE F 1 306 ? 185.046 163.359 118.819 1.00 62.25 311 ILE F C 1
ATOM 16011 O O . ILE F 1 306 ? 185.119 164.172 117.886 1.00 61.48 311 ILE F O 1
ATOM 16016 N N . TYR F 1 307 ? 184.245 162.300 118.794 1.00 61.69 312 TYR F N 1
ATOM 16017 C CA . TYR F 1 307 ? 183.378 161.988 117.670 1.00 56.18 312 TYR F CA 1
ATOM 16018 C C . TYR F 1 307 ? 182.031 161.517 118.193 1.00 57.80 312 TYR F C 1
ATOM 16019 O O . TYR F 1 307 ? 181.949 160.976 119.302 1.00 57.95 312 TYR F O 1
ATOM 16028 N N . PRO F 1 308 ? 180.961 161.711 117.425 1.00 57.12 313 PRO F N 1
ATOM 16029 C CA . PRO F 1 308 ? 179.648 161.209 117.844 1.00 54.63 313 PRO F CA 1
ATOM 16030 C C . PRO F 1 308 ? 179.618 159.688 117.856 1.00 58.35 313 PRO F C 1
ATOM 16031 O O . PRO F 1 308 ? 180.353 159.010 117.135 1.00 59.78 313 PRO F O 1
ATOM 16035 N N . ASN F 1 309 ? 178.742 159.151 118.702 1.00 58.06 314 ASN F N 1
ATOM 16036 C CA . ASN F 1 309 ? 178.612 157.714 118.881 1.00 56.50 314 ASN F CA 1
ATOM 16037 C C . ASN F 1 309 ? 177.188 157.299 118.533 1.00 50.41 314 ASN F C 1
ATOM 16038 O O . ASN F 1 309 ? 176.379 158.107 118.067 1.00 52.06 314 ASN F O 1
ATOM 16043 N N . VAL F 1 310 ? 176.887 156.017 118.759 1.00 46.06 315 VAL F N 1
ATOM 16044 C CA . VAL F 1 310 ? 175.568 155.482 118.440 1.00 42.65 315 VAL F CA 1
ATOM 16045 C C . VAL F 1 310 ? 174.479 156.101 119.302 1.00 47.22 315 VAL F C 1
ATOM 16046 O O . VAL F 1 310 ? 173.308 156.106 118.908 1.00 54.37 315 VAL F O 1
ATOM 16050 N N . ASP F 1 311 ? 174.833 156.624 120.478 1.00 43.63 316 ASP F N 1
ATOM 16051 C CA . ASP F 1 311 ? 173.849 157.245 121.356 1.00 47.85 316 ASP F CA 1
ATOM 16052 C C . ASP F 1 311 ? 173.243 158.511 120.765 1.00 47.74 316 ASP F C 1
ATOM 16053 O O . ASP F 1 311 ? 172.213 158.975 121.264 1.00 45.28 316 ASP F O 1
ATOM 16058 N N . PHE F 1 312 ? 173.852 159.076 119.722 1.00 48.74 317 PHE F N 1
ATOM 16059 C CA . PHE F 1 312 ? 173.337 160.280 119.081 1.00 42.65 317 PHE F CA 1
ATOM 16060 C C . PHE F 1 312 ? 172.293 159.944 118.019 1.00 43.26 317 PHE F C 1
ATOM 16061 O O . PHE F 1 312 ? 171.217 160.548 117.981 1.00 46.60 317 PHE F O 1
ATOM 16069 N N . TYR F 1 313 ? 172.601 158.979 117.149 1.00 39.55 318 TYR F N 1
ATOM 16070 C CA . TYR F 1 313 ? 171.708 158.635 116.051 1.00 36.72 318 TYR F CA 1
ATOM 16071 C C . TYR F 1 313 ? 170.634 157.627 116.443 1.00 35.21 318 TYR F C 1
ATOM 16072 O O . TYR F 1 313 ? 169.580 157.586 115.796 1.00 39.44 318 TYR F O 1
ATOM 16081 N N . SER F 1 314 ? 170.880 156.808 117.471 1.00 35.64 319 SER F N 1
ATOM 16082 C CA . SER F 1 314 ? 169.887 155.822 117.884 1.00 32.78 319 SER F CA 1
ATOM 16083 C C . SER F 1 314 ? 168.600 156.482 118.355 1.00 28.00 319 SER F C 1
ATOM 16084 O O . SER F 1 314 ? 167.508 156.012 118.019 1.00 30.03 319 SER F O 1
ATOM 16087 N N . GLY F 1 315 ? 168.708 157.561 119.132 1.00 28.31 320 GLY F N 1
ATOM 16088 C CA . GLY F 1 315 ? 167.513 158.254 119.583 1.00 27.87 320 GLY F CA 1
ATOM 16089 C C . GLY F 1 315 ? 166.695 158.804 118.433 1.00 30.68 320 GLY F C 1
ATOM 16090 O O . GLY F 1 315 ? 165.470 158.672 118.407 1.00 34.38 320 GLY F O 1
ATOM 16091 N N . LEU F 1 316 ? 167.365 159.423 117.457 1.00 29.17 321 LEU F N 1
ATOM 16092 C CA . LEU F 1 316 ? 166.663 159.966 116.299 1.00 26.13 321 LEU F CA 1
ATOM 16093 C C . LEU F 1 316 ? 165.983 158.862 115.498 1.00 24.15 321 LEU F C 1
ATOM 16094 O O . LEU F 1 316 ? 164.815 158.992 115.106 1.00 29.84 321 LEU F O 1
ATOM 16099 N N . VAL F 1 317 ? 166.698 157.760 115.253 1.00 19.55 322 VAL F N 1
ATOM 16100 C CA . VAL F 1 317 ? 166.126 156.665 114.475 1.00 19.40 322 VAL F CA 1
ATOM 16101 C C . VAL F 1 317 ? 164.921 156.072 115.192 1.00 23.03 322 VAL F C 1
ATOM 16102 O O . VAL F 1 317 ? 163.884 155.803 114.576 1.00 27.29 322 VAL F O 1
ATOM 16106 N N . TYR F 1 318 ? 165.035 155.865 116.506 1.00 21.56 323 TYR F N 1
ATOM 16107 C CA . TYR F 1 318 ? 163.936 155.277 117.261 1.00 17.28 323 TYR F CA 1
ATOM 16108 C C . TYR F 1 318 ? 162.736 156.217 117.315 1.00 21.57 323 TYR F C 1
ATOM 16109 O O . TYR F 1 318 ? 161.587 155.777 117.195 1.00 27.00 323 TYR F O 1
ATOM 16118 N N . ARG F 1 319 ? 162.982 157.518 117.498 1.00 25.25 324 ARG F N 1
ATOM 16119 C CA . ARG F 1 319 ? 161.879 158.470 117.582 1.00 26.65 324 ARG F CA 1
ATOM 16120 C C . ARG F 1 319 ? 161.159 158.607 116.248 1.00 27.23 324 ARG F C 1
ATOM 16121 O O . ARG F 1 319 ? 159.930 158.735 116.212 1.00 31.33 324 ARG F O 1
ATOM 16129 N N . LYS F 1 320 ? 161.904 158.592 115.138 1.00 26.24 325 LYS F N 1
ATOM 16130 C CA . LYS F 1 320 ? 161.262 158.666 113.831 1.00 23.57 325 LYS F CA 1
ATOM 16131 C C . LYS F 1 320 ? 160.391 157.447 113.546 1.00 23.80 325 LYS F C 1
ATOM 16132 O O . LYS F 1 320 ? 159.416 157.559 112.795 1.00 28.92 325 LYS F O 1
ATOM 16138 N N . LEU F 1 321 ? 160.705 156.297 114.141 1.00 22.63 326 LEU F N 1
ATOM 16139 C CA . LEU F 1 321 ? 159.907 155.095 113.944 1.00 24.06 326 LEU F CA 1
ATOM 16140 C C . LEU F 1 321 ? 158.678 155.044 114.842 1.00 21.30 326 LEU F C 1
ATOM 16141 O O . LEU F 1 321 ? 157.888 154.101 114.728 1.00 22.11 326 LEU F O 1
ATOM 16146 N N . GLY F 1 322 ? 158.499 156.022 115.721 1.00 21.16 327 GLY F N 1
ATOM 16147 C CA . GLY F 1 322 ? 157.362 156.053 116.614 1.00 27.64 327 GLY F CA 1
ATOM 16148 C C . GLY F 1 322 ? 157.580 155.430 117.974 1.00 26.08 327 GLY F C 1
ATOM 16149 O O . GLY F 1 322 ? 156.603 155.224 118.702 1.00 32.98 327 GLY F O 1
ATOM 16150 N N . ILE F 1 323 ? 158.821 155.122 118.337 1.00 17.71 328 ILE F N 1
ATOM 16151 C CA . ILE F 1 323 ? 159.134 154.512 119.627 1.00 16.33 328 ILE F CA 1
ATOM 16152 C C . ILE F 1 323 ? 159.178 155.599 120.695 1.00 18.55 328 ILE F C 1
ATOM 16153 O O . ILE F 1 323 ? 159.859 156.619 120.509 1.00 22.97 328 ILE F O 1
ATOM 16158 N N . PRO F 1 324 ? 158.468 155.438 121.809 1.00 18.49 329 PRO F N 1
ATOM 16159 C CA . PRO F 1 324 ? 158.524 156.443 122.879 1.00 17.34 329 PRO F CA 1
ATOM 16160 C C . PRO F 1 324 ? 159.918 156.546 123.480 1.00 20.31 329 PRO F C 1
ATOM 16161 O O . PRO F 1 324 ? 160.768 155.669 123.309 1.00 20.89 329 PRO F O 1
ATOM 16165 N N . SER F 1 325 ? 160.151 157.648 124.196 1.00 19.30 330 SER F N 1
ATOM 16166 C CA . SER F 1 325 ? 161.466 157.913 124.771 1.00 16.74 330 SER F CA 1
ATOM 16167 C C . SER F 1 325 ? 161.825 156.899 125.853 1.00 17.19 330 SER F C 1
ATOM 16168 O O . SER F 1 325 ? 162.893 156.277 125.808 1.00 20.73 330 SER F O 1
ATOM 16171 N N . ASP F 1 326 ? 160.931 156.704 126.824 1.00 17.91 331 ASP F N 1
ATOM 16172 C CA . ASP F 1 326 ? 161.232 155.843 127.962 1.00 16.10 331 ASP F CA 1
ATOM 16173 C C . ASP F 1 326 ? 161.321 154.371 127.586 1.00 12.88 331 ASP F C 1
ATOM 16174 O O . ASP F 1 326 ? 161.679 153.554 128.441 1.00 16.48 331 ASP F O 1
ATOM 16179 N N . LEU F 1 327 ? 161.006 154.015 126.341 1.00 10.40 332 LEU F N 1
ATOM 16180 C CA . LEU F 1 327 ? 161.169 152.659 125.840 1.00 8.18 332 LEU F CA 1
ATOM 16181 C C . LEU F 1 327 ? 162.437 152.496 125.008 1.00 9.02 332 LEU F C 1
ATOM 16182 O O . LEU F 1 327 ? 162.590 151.480 124.322 1.00 8.64 332 LEU F O 1
ATOM 16187 N N . PHE F 1 328 ? 163.343 153.476 125.044 1.00 9.98 333 PHE F N 1
ATOM 16188 C CA . PHE F 1 328 ? 164.609 153.321 124.335 1.00 9.47 333 PHE F CA 1
ATOM 16189 C C . PHE F 1 328 ? 165.449 152.186 124.904 1.00 6.17 333 PHE F C 1
ATOM 16190 O O . PHE F 1 328 ? 165.926 151.329 124.149 1.00 6.67 333 PHE F O 1
ATOM 16198 N N . THR F 1 329 ? 165.638 152.164 126.219 1.00 5.62 334 THR F N 1
ATOM 16199 C CA . THR F 1 329 ? 166.439 151.149 126.890 1.00 5.57 334 THR F CA 1
ATOM 16200 C C . THR F 1 329 ? 165.848 149.745 126.745 1.00 5.26 334 THR F C 1
ATOM 16201 O O . THR F 1 329 ? 166.605 148.802 126.488 1.00 6.07 334 THR F O 1
ATOM 16205 N N . PRO F 1 330 ? 164.533 149.541 126.929 1.00 3.86 335 PRO F N 1
ATOM 16206 C CA . PRO F 1 330 ? 163.989 148.195 126.673 1.00 2.83 335 PRO F CA 1
ATOM 16207 C C . PRO F 1 330 ? 164.242 147.692 125.261 1.00 2.97 335 PRO F C 1
ATOM 16208 O O . PRO F 1 330 ? 164.585 146.516 125.086 1.00 2.91 335 PRO F O 1
ATOM 16212 N N . VAL F 1 331 ? 164.110 148.555 124.249 1.00 3.19 336 VAL F N 1
ATOM 16213 C CA . VAL F 1 331 ? 164.388 148.137 122.876 1.00 2.32 336 VAL F CA 1
ATOM 16214 C C . VAL F 1 331 ? 165.841 147.702 122.744 1.00 3.16 336 VAL F C 1
ATOM 16215 O O . VAL F 1 331 ? 166.149 146.669 122.137 1.00 3.97 336 VAL F O 1
ATOM 16219 N N . PHE F 1 332 ? 166.756 148.484 123.326 1.00 3.09 337 PHE F N 1
ATOM 16220 C CA . PHE F 1 332 ? 168.150 148.060 123.399 1.00 2.84 337 PHE F CA 1
ATOM 16221 C C . PHE F 1 332 ? 168.265 146.674 124.016 1.00 3.18 337 PHE F C 1
ATOM 16222 O O . PHE F 1 332 ? 168.979 145.809 123.494 1.00 5.62 337 PHE F O 1
ATOM 16230 N N . ALA F 1 333 ? 167.534 146.433 125.108 1.00 3.15 338 ALA F N 1
ATOM 16231 C CA . ALA F 1 333 ? 167.556 145.115 125.733 1.00 1.90 338 ALA F CA 1
ATOM 16232 C C . ALA F 1 333 ? 167.068 144.048 124.764 1.00 1.04 338 ALA F C 1
ATOM 16233 O O . ALA F 1 333 ? 167.624 142.945 124.712 1.00 1.07 338 ALA F O 1
ATOM 16235 N N . ILE F 1 334 ? 166.045 144.372 123.969 1.00 1.37 339 ILE F N 1
ATOM 16236 C CA . ILE F 1 334 ? 165.548 143.429 122.971 1.00 1.48 339 ILE F CA 1
ATOM 16237 C C . ILE F 1 334 ? 166.666 143.052 122.011 1.00 1.63 339 ILE F C 1
ATOM 16238 O O . ILE F 1 334 ? 166.788 141.892 121.598 1.00 2.21 339 ILE F O 1
ATOM 16243 N N . ALA F 1 335 ? 167.508 144.022 121.652 1.00 1.66 340 ALA F N 1
ATOM 16244 C CA . ALA F 1 335 ? 168.645 143.715 120.791 1.00 0.81 340 ALA F CA 1
ATOM 16245 C C . ALA F 1 335 ? 169.688 142.889 121.530 1.00 1.19 340 ALA F C 1
ATOM 16246 O O . ALA F 1 335 ? 170.326 142.011 120.938 1.00 1.71 340 ALA F O 1
ATOM 16248 N N . ARG F 1 336 ? 169.868 143.144 122.828 1.00 1.83 341 ARG F N 1
ATOM 16249 C CA . ARG F 1 336 ? 170.982 142.569 123.571 1.00 0.43 341 ARG F CA 1
ATOM 16250 C C . ARG F 1 336 ? 170.722 141.145 124.051 1.00 0.56 341 ARG F C 1
ATOM 16251 O O . ARG F 1 336 ? 171.683 140.445 124.395 1.00 0.82 341 ARG F O 1
ATOM 16259 N N . VAL F 1 337 ? 169.464 140.690 124.053 1.00 0.70 342 VAL F N 1
ATOM 16260 C CA . VAL F 1 337 ? 169.147 139.345 124.523 1.00 0.36 342 VAL F CA 1
ATOM 16261 C C . VAL F 1 337 ? 169.910 138.284 123.746 1.00 0.66 342 VAL F C 1
ATOM 16262 O O . VAL F 1 337 ? 170.367 137.299 124.334 1.00 0.74 342 VAL F O 1
ATOM 16266 N N . ALA F 1 338 ? 170.069 138.466 122.434 1.00 1.56 343 ALA F N 1
ATOM 16267 C CA . ALA F 1 338 ? 170.862 137.529 121.648 1.00 1.26 343 ALA F CA 1
ATOM 16268 C C . ALA F 1 338 ? 172.304 137.459 122.134 1.00 2.49 343 ALA F C 1
ATOM 16269 O O . ALA F 1 338 ? 172.869 136.363 122.225 1.00 13.00 343 ALA F O 1
ATOM 16271 N N . GLY F 1 339 ? 172.906 138.602 122.460 1.00 1.29 344 GLY F N 1
ATOM 16272 C CA . GLY F 1 339 ? 174.257 138.603 122.980 1.00 0.98 344 GLY F CA 1
ATOM 16273 C C . GLY F 1 339 ? 174.359 137.868 124.299 1.00 1.67 344 GLY F C 1
ATOM 16274 O O . GLY F 1 339 ? 175.144 136.921 124.428 1.00 4.86 344 GLY F O 1
ATOM 16275 N N . TRP F 1 340 ? 173.531 138.272 125.268 1.00 1.34 345 TRP F N 1
ATOM 16276 C CA . TRP F 1 340 ? 173.543 137.633 126.581 1.00 0.87 345 TRP F CA 1
ATOM 16277 C C . TRP F 1 340 ? 173.390 136.125 126.454 1.00 1.27 345 TRP F C 1
ATOM 16278 O O . TRP F 1 340 ? 174.205 135.362 126.983 1.00 3.16 345 TRP F O 1
ATOM 16289 N N . LEU F 1 341 ? 172.366 135.684 125.718 1.00 0.84 346 LEU F N 1
ATOM 16290 C CA . LEU F 1 341 ? 172.146 134.255 125.526 1.00 0.96 346 LEU F CA 1
ATOM 16291 C C . LEU F 1 341 ? 173.399 133.574 124.999 1.00 1.39 346 LEU F C 1
ATOM 16292 O O . LEU F 1 341 ? 173.795 132.516 125.504 1.00 3.80 346 LEU F O 1
ATOM 16297 N N . ALA F 1 342 ? 174.055 134.181 124.006 1.00 1.55 347 ALA F N 1
ATOM 16298 C CA . ALA F 1 342 ? 175.290 133.607 123.486 1.00 1.62 347 ALA F CA 1
ATOM 16299 C C . ALA F 1 342 ? 176.301 133.418 124.609 1.00 3.80 347 ALA F C 1
ATOM 16300 O O . ALA F 1 342 ? 176.810 132.311 124.833 1.00 9.15 347 ALA F O 1
ATOM 16302 N N . HIS F 1 343 ? 176.550 134.489 125.368 1.00 3.97 348 HIS F N 1
ATOM 16303 C CA . HIS F 1 343 ? 177.502 134.405 126.467 1.00 2.75 348 HIS F CA 1
ATOM 16304 C C . HIS F 1 343 ? 177.056 133.382 127.499 1.00 2.93 348 HIS F C 1
ATOM 16305 O O . HIS F 1 343 ? 177.895 132.745 128.145 1.00 6.65 348 HIS F O 1
ATOM 16312 N N . TRP F 1 344 ? 175.743 133.198 127.650 1.00 2.28 349 TRP F N 1
ATOM 16313 C CA . TRP F 1 344 ? 175.246 132.156 128.538 1.00 2.90 349 TRP F CA 1
ATOM 16314 C C . TRP F 1 344 ? 175.672 130.784 128.041 1.00 4.44 349 TRP F C 1
ATOM 16315 O O . TRP F 1 344 ? 176.268 129.997 128.786 1.00 7.26 349 TRP F O 1
ATOM 16326 N N . LYS F 1 345 ? 175.422 130.501 126.759 1.00 3.99 350 LYS F N 1
ATOM 16327 C CA . LYS F 1 345 ? 175.688 129.166 126.237 1.00 4.74 350 LYS F CA 1
ATOM 16328 C C . LYS F 1 345 ? 177.166 128.827 126.349 1.00 10.18 350 LYS F C 1
ATOM 16329 O O . LYS F 1 345 ? 177.535 127.736 126.800 1.00 14.56 350 LYS F O 1
ATOM 16335 N N . GLU F 1 346 ? 178.021 129.786 126.026 1.00 10.46 351 GLU F N 1
ATOM 16336 C CA . GLU F 1 346 ? 179.447 129.579 126.190 1.00 9.71 351 GLU F CA 1
ATOM 16337 C C . GLU F 1 346 ? 179.750 129.252 127.638 1.00 13.54 351 GLU F C 1
ATOM 16338 O O . GLU F 1 346 ? 180.213 128.163 127.950 1.00 24.19 351 GLU F O 1
ATOM 16344 N N . GLN F 1 347 ? 179.484 130.196 128.533 1.00 15.75 352 GLN F N 1
ATOM 16345 C CA . GLN F 1 347 ? 179.734 129.977 129.957 1.00 15.68 352 GLN F CA 1
ATOM 16346 C C . GLN F 1 347 ? 179.408 128.557 130.379 1.00 16.25 352 GLN F C 1
ATOM 16347 O O . GLN F 1 347 ? 180.204 127.912 131.048 1.00 18.02 352 GLN F O 1
ATOM 16353 N N . LEU F 1 348 ? 178.237 128.068 129.993 1.00 18.35 353 LEU F N 1
ATOM 16354 C CA . LEU F 1 348 ? 177.821 126.727 130.385 1.00 16.45 353 LEU F CA 1
ATOM 16355 C C . LEU F 1 348 ? 178.965 125.739 130.272 1.00 22.23 353 LEU F C 1
ATOM 16356 O O . LEU F 1 348 ? 179.436 125.221 131.278 1.00 28.15 353 LEU F O 1
ATOM 16361 N N . ASN F 1 349 ? 179.424 125.479 129.054 1.00 25.36 354 ASN F N 1
ATOM 16362 C CA . ASN F 1 349 ? 180.488 124.494 128.856 1.00 30.26 354 ASN F CA 1
ATOM 16363 C C . ASN F 1 349 ? 181.672 124.744 129.785 1.00 33.70 354 ASN F C 1
ATOM 16364 O O . ASN F 1 349 ? 182.249 123.803 130.322 1.00 36.31 354 ASN F O 1
ATOM 16369 N N . GLU F 1 350 ? 182.036 126.004 129.978 1.00 29.79 355 GLU F N 1
ATOM 16370 C CA . GLU F 1 350 ? 183.125 126.326 130.887 1.00 33.27 355 GLU F CA 1
ATOM 16371 C C . GLU F 1 350 ? 182.572 126.542 132.283 1.00 36.02 355 GLU F C 1
ATOM 16372 O O . GLU F 1 350 ? 182.594 127.654 132.801 1.00 41.09 355 GLU F O 1
ATOM 16378 N N . ASN F 1 351 ? 182.070 125.480 132.898 1.00 40.67 356 ASN F N 1
ATOM 16379 C CA . ASN F 1 351 ? 181.461 125.612 134.217 1.00 46.80 356 ASN F CA 1
ATOM 16380 C C . ASN F 1 351 ? 182.478 125.966 135.289 1.00 48.43 356 ASN F C 1
ATOM 16381 O O . ASN F 1 351 ? 183.285 125.125 135.678 1.00 45.43 356 ASN F O 1
ATOM 16386 N N . ARG F 1 352 ? 182.445 127.205 135.767 1.00 46.94 357 ARG F N 1
ATOM 16387 C CA . ARG F 1 352 ? 183.350 127.620 136.838 1.00 43.94 357 ARG F CA 1
ATOM 16388 C C . ARG F 1 352 ? 182.760 128.785 137.613 1.00 45.49 357 ARG F C 1
ATOM 16389 O O . ARG F 1 352 ? 182.638 129.889 137.085 1.00 42.11 357 ARG F O 1
ATOM 16397 N N . ILE F 1 353 ? 182.396 128.546 138.866 1.00 43.05 358 ILE F N 1
ATOM 16398 C CA . ILE F 1 353 ? 181.799 129.595 139.686 1.00 44.83 358 ILE F CA 1
ATOM 16399 C C . ILE F 1 353 ? 182.715 130.792 139.862 1.00 46.57 358 ILE F C 1
ATOM 16400 O O . ILE F 1 353 ? 183.894 130.630 140.173 1.00 44.94 358 ILE F O 1
ATOM 16405 N N . PHE F 1 354 ? 182.187 131.995 139.662 1.00 43.69 359 PHE F N 1
ATOM 16406 C CA . PHE F 1 354 ? 182.981 133.188 139.900 1.00 36.85 359 PHE F CA 1
ATOM 16407 C C . PHE F 1 354 ? 183.160 133.331 141.401 1.00 46.52 359 PHE F C 1
ATOM 16408 O O . PHE F 1 354 ? 182.286 133.862 142.085 1.00 51.67 359 PHE F O 1
ATOM 16416 N N . ARG F 1 355 ? 184.281 132.846 141.924 1.00 49.23 360 ARG F N 1
ATOM 16417 C CA . ARG F 1 355 ? 184.510 132.904 143.366 1.00 45.49 360 ARG F CA 1
ATOM 16418 C C . ARG F 1 355 ? 185.810 133.656 143.639 1.00 39.89 360 ARG F C 1
ATOM 16419 O O . ARG F 1 355 ? 186.836 133.051 143.980 1.00 36.61 360 ARG F O 1
ATOM 16427 N N . PRO F 1 356 ? 185.800 134.979 143.506 1.00 36.72 361 PRO F N 1
ATOM 16428 C CA . PRO F 1 356 ? 187.017 135.757 143.755 1.00 42.07 361 PRO F CA 1
ATOM 16429 C C . PRO F 1 356 ? 187.330 135.823 145.242 1.00 43.57 361 PRO F C 1
ATOM 16430 O O . PRO F 1 356 ? 186.529 135.447 146.098 1.00 41.41 361 PRO F O 1
ATOM 16434 N N . THR F 1 357 ? 188.533 136.301 145.541 1.00 40.83 362 THR F N 1
ATOM 16435 C CA . THR F 1 357 ? 188.982 136.466 146.913 1.00 40.58 362 THR F CA 1
ATOM 16436 C C . THR F 1 357 ? 188.886 137.936 147.319 1.00 48.85 362 THR F C 1
ATOM 16437 O O . THR F 1 357 ? 188.713 138.831 146.489 1.00 48.91 362 THR F O 1
ATOM 16441 N N . GLN F 1 358 ? 188.995 138.183 148.622 1.00 45.57 363 GLN F N 1
ATOM 16442 C CA . GLN F 1 358 ? 188.899 139.523 149.177 1.00 36.29 363 GLN F CA 1
ATOM 16443 C C . GLN F 1 358 ? 189.977 139.721 150.231 1.00 34.66 363 GLN F C 1
ATOM 16444 O O . GLN F 1 358 ? 190.542 138.761 150.761 1.00 37.07 363 GLN F O 1
ATOM 16450 N N . ILE F 1 359 ? 190.260 140.986 150.527 1.00 38.07 364 ILE F N 1
ATOM 16451 C CA . ILE F 1 359 ? 191.196 141.366 151.578 1.00 44.18 364 ILE F CA 1
ATOM 16452 C C . ILE F 1 359 ? 190.419 142.139 152.637 1.00 40.08 364 ILE F C 1
ATOM 16453 O O . ILE F 1 359 ? 189.584 142.993 152.310 1.00 40.07 364 ILE F O 1
ATOM 16458 N N . TYR F 1 360 ? 190.668 141.816 153.902 1.00 34.12 365 TYR F N 1
ATOM 16459 C CA . TYR F 1 360 ? 189.919 142.405 155.005 1.00 30.93 365 TYR F CA 1
ATOM 16460 C C . TYR F 1 360 ? 190.574 143.711 155.437 1.00 36.73 365 TYR F C 1
ATOM 16461 O O . TYR F 1 360 ? 191.771 143.742 155.743 1.00 43.17 365 TYR F O 1
ATOM 16470 N N . THR F 1 361 ? 189.789 144.788 155.460 1.00 32.43 366 THR F N 1
ATOM 16471 C CA . THR F 1 361 ? 190.291 146.091 155.882 1.00 28.64 366 THR F CA 1
ATOM 16472 C C . THR F 1 361 ? 189.501 146.613 157.075 1.00 33.17 366 THR F C 1
ATOM 16473 O O . THR F 1 361 ? 189.144 147.796 157.120 1.00 35.95 366 THR F O 1
ATOM 16477 N N . GLY F 1 362 ? 189.223 145.745 158.044 1.00 34.36 367 GLY F N 1
ATOM 16478 C CA . GLY F 1 362 ? 188.464 146.141 159.214 1.00 31.66 367 GLY F CA 1
ATOM 16479 C C . GLY F 1 362 ? 189.146 145.804 160.523 1.00 32.83 367 GLY F C 1
ATOM 16480 O O . GLY F 1 362 ? 190.318 145.414 160.539 1.00 36.64 367 GLY F O 1
ATOM 16481 N N . SER F 1 363 ? 188.423 145.948 161.627 1.00 28.80 368 SER F N 1
ATOM 16482 C CA . SER F 1 363 ? 188.957 145.661 162.949 1.00 33.34 368 SER F CA 1
ATOM 16483 C C . SER F 1 363 ? 188.951 144.159 163.215 1.00 35.58 368 SER F C 1
ATOM 16484 O O . SER F 1 363 ? 188.262 143.386 162.547 1.00 32.46 368 SER F O 1
ATOM 16487 N N . HIS F 1 364 ? 189.736 143.754 164.211 1.00 41.85 369 HIS F N 1
ATOM 16488 C CA . HIS F 1 364 ? 189.922 142.346 164.530 1.00 39.86 369 HIS F CA 1
ATOM 16489 C C . HIS F 1 364 ? 189.744 142.106 166.022 1.00 43.29 369 HIS F C 1
ATOM 16490 O O . HIS F 1 364 ? 190.179 142.905 166.855 1.00 47.94 369 HIS F O 1
ATOM 16497 N N . ASN F 1 365 ? 189.094 140.985 166.341 1.00 44.48 370 ASN F N 1
ATOM 16498 C CA . ASN F 1 365 ? 189.076 140.423 167.695 1.00 43.52 370 ASN F CA 1
ATOM 16499 C C . ASN F 1 365 ? 188.497 141.389 168.728 1.00 44.91 370 ASN F C 1
ATOM 16500 O O . ASN F 1 365 ? 189.044 141.546 169.822 1.00 48.81 370 ASN F O 1
ATOM 16505 N N . LEU F 1 366 ? 187.388 142.042 168.398 1.00 46.73 371 LEU F N 1
ATOM 16506 C CA . LEU F 1 366 ? 186.633 142.802 169.380 1.00 50.82 371 LEU F CA 1
ATOM 16507 C C . LEU F 1 366 ? 185.431 141.979 169.840 1.00 52.83 371 LEU F C 1
ATOM 16508 O O . LEU F 1 366 ? 185.064 140.970 169.234 1.00 51.28 371 LEU F O 1
ATOM 16513 N N . ASP F 1 367 ? 184.812 142.417 170.935 1.00 50.15 372 ASP F N 1
ATOM 16514 C CA . ASP F 1 367 ? 183.771 141.639 171.590 1.00 52.28 372 ASP F CA 1
ATOM 16515 C C . ASP F 1 367 ? 182.463 142.415 171.589 1.00 49.73 372 ASP F C 1
ATOM 16516 O O . ASP F 1 367 ? 182.425 143.625 171.353 1.00 46.19 372 ASP F O 1
ATOM 16521 N N . TYR F 1 368 ? 181.379 141.692 171.861 1.00 47.36 373 TYR F N 1
ATOM 16522 C CA . TYR F 1 368 ? 180.047 142.277 171.904 1.00 43.47 373 TYR F CA 1
ATOM 16523 C C . TYR F 1 368 ? 179.888 143.113 173.167 1.00 44.64 373 TYR F C 1
ATOM 16524 O O . TYR F 1 368 ? 180.323 142.708 174.250 1.00 45.66 373 TYR F O 1
ATOM 16533 N N . THR F 1 369 ? 179.261 144.280 173.028 1.00 43.28 374 THR F N 1
ATOM 16534 C CA . THR F 1 369 ? 179.024 145.172 174.154 1.00 41.40 374 THR F CA 1
ATOM 16535 C C . THR F 1 369 ? 177.541 145.198 174.489 1.00 43.40 374 THR F C 1
ATOM 16536 O O . THR F 1 369 ? 176.711 145.329 173.577 1.00 45.25 374 THR F O 1
ATOM 16540 N N . PRO F 1 370 ? 177.170 145.028 175.760 1.00 42.85 375 PRO F N 1
ATOM 16541 C CA . PRO F 1 370 ? 175.767 145.160 176.152 1.00 41.84 375 PRO F CA 1
ATOM 16542 C C . PRO F 1 370 ? 175.118 146.417 175.589 1.00 40.31 375 PRO F C 1
ATOM 16543 O O . PRO F 1 370 ? 175.758 147.459 175.432 1.00 40.25 375 PRO F O 1
ATOM 16547 N N . ILE F 1 371 ? 173.823 146.303 175.287 1.00 38.17 376 ILE F N 1
ATOM 16548 C CA . ILE F 1 371 ? 173.085 147.428 174.721 1.00 39.87 376 ILE F CA 1
ATOM 16549 C C . ILE F 1 371 ? 172.988 148.575 175.720 1.00 39.73 376 ILE F C 1
ATOM 16550 O O . ILE F 1 371 ? 173.085 149.748 175.340 1.00 34.36 376 ILE F O 1
ATOM 16555 N N . ALA F 1 372 ? 172.808 148.265 177.007 1.00 48.54 377 ALA F N 1
ATOM 16556 C CA . ALA F 1 372 ? 172.706 149.310 178.019 1.00 51.36 377 ALA F CA 1
ATOM 16557 C C . ALA F 1 372 ? 174.014 150.067 178.208 1.00 51.31 377 ALA F C 1
ATOM 16558 O O . ALA F 1 372 ? 173.999 151.182 178.738 1.00 48.72 377 ALA F O 1
ATOM 16560 N N . ASP F 1 373 ? 175.138 149.492 177.786 1.00 45.34 378 ASP F N 1
ATOM 16561 C CA . ASP F 1 373 ? 176.440 150.128 177.927 1.00 42.05 378 ASP F CA 1
ATOM 16562 C C . ASP F 1 373 ? 176.841 150.941 176.702 1.00 41.74 378 ASP F C 1
ATOM 16563 O O . ASP F 1 373 ? 177.943 151.499 176.682 1.00 39.62 378 ASP F O 1
ATOM 16568 N N . ARG F 1 374 ? 175.985 151.022 175.689 1.00 44.71 379 ARG F N 1
ATOM 16569 C CA . ARG F 1 374 ? 176.301 151.772 174.479 1.00 43.36 379 ARG F CA 1
ATOM 16570 C C . ARG F 1 374 ? 175.937 153.245 174.637 1.00 38.42 379 ARG F C 1
ATOM 16571 O O . ARG F 1 374 ? 175.233 153.626 175.571 0.00 39.00 379 ARG F O 1
#

Radius of gyration: 40.5 Å; Cα contacts (8 Å, |Δi|>4): 3515; chains: 6; bounding box: 106×113×79 Å

Foldseek 3Di:
DPPDCPDDDQAWDDAQAVQFIDGSNHTLVCCLVPHWLQQSLCCRQVVDGDDPVRSVVLQVLLLVLLFDDVVLLVVLLPDALPDFLLVQLLVSLVVVCVPPVVCQLVNLLSNCLNHSLQSSLQNLQVSVPHGFDGFDSVDGDQQRSLCRNPVDGDDVLLSSLLRSVLSLLLDTDDDQLLVQLLLVLLVVDRNSVSLSRSSVRLLPPPRDDLLVVLVVVLVVQVALVSLVCDRQKDDDRHDPANNSAVVLVVSLVVVCVVVDHDGSVSNLVSNQVVCCVPCVVMGGDCSSSLSSSCVVSPHDDSCSSSSSSSSHSSVSSSSSSVSVVVNDNPDDDDDDDDDDDDDDDDPVVD/DPPDCPDDDQAWDDAQAVQFIDGSNHTLVCCLVPHWLQQSLCCRQVVDGDDPVRSVVLQVLLLVLLFDDVVLLVVLLPDALPDFLLVQLLVSLVVVCVPPVVCQLVNLLSNCLNHSLQSSLQNLQVSVPHGFDGFDSVDGDQQRSLCRNPVDGDDVLLSSLLRSVLSLLLDTDDDQLLVQLLLVLLVVDRNSVSLSRSSVRLLPPPRDDLLVVLVVVLVVQVALVSLVCDRQKDDDRHDPANNSAVVLVVSLVVVCVVVDHDGSVSNLVSNQVVCCVPCVVMGGDCSSSLSSSCVVSPHDDSCSSSSSSSSHSSVSSSSSSVSVVVNDNPDDDDDDDDDDDDDDDDPVVD/DPPDCPDDDQAWDDAQAVQFIDGSNHTLVCCLVPHWLQQSLCCRQVVDGDDPVRSVVLQVLLLVLLFDDVVLLVVLLPDALPDFLLVQLLVSLVVVCVPPVVCQLVNLLSNCLNHSLQSSLQNLQVSVPHGFDGFDSVDGDQQRSLCRNPVDGDDVLLSSLLRSVLSLLLDTDDDQLLVQLLLVLLVVDRNSVSLSRSSVRLLPPPRDDLLVVLVVVLVVQVALVSLVCDRQKDDDRHDPANNSAVVLVVSLVVVCVVVDHDGSVSNLVSNQVVCCVPCVVMGGDCSSSLSSSCVVSPHDDSCSSSSSSSSHSSVSSSSSSVSVVVNDNPDDDDDDDDDDDDDDDDPVVD/DPPDCPDDDQAWDDAQAVQFIDGSNHTLVCCLVPHWLQQSLCCRQVVDGDDPVRSVVLQVLLLVLLFDDVVLLVVLLPDALPDFLLVQLLVSLVVVCVPPVVCQLVNLLSNCLNHSLQSSLQNLQVSVPHGFDGFDSVDGDQQRSLCRNPVDGDDVLLSSLLRSVLSLLLDTDDDQLLVQLLLVLLVVDRNSVSLSRSSVRLLPPPRDDLLVVLVVVLVVQVALVSLVCDRQKDDDRHDPANNSAVVLVVSLVVVCVVVDHDGSVSNLVSNQVVCCVPCVVMGGDCSSSLSSSCVVSPHDDSCSSSSSSSSHSSVSSSSSSVSVVVNDNPDDDDDDDDDDDDDDDDPVVD/DPPDCPDDDQAWDDAQAVQFIDGSNHTLVCCLVPHWLQQSLCCRQVVDGDDPVRSVVLQVLLLVLLFDDVVLLVVLLPDALPDFLLVQLLVSLVVVCVPPVVCQLVNLLSNCLNHSLQSSLQNLQVSVPHGFDGFDSVDGDQQRSLCRNPVDGDDVLLSSLLRSVLSLLLDTDDDQLLVQLLLVLLVVDRNSVSLSRSSVRLLPPPRDDLLVVLVVVLVVQVALVSLVCDRQKDDDRHDPANNSAVVLVVSLVVVCVVVDHDGSVSNLVSNQVVCCVPCVVMGGDCSSSLSSSCVVSPHDDSCSSSSSSSSHSSVSSSSSSVSVVVNDNPDDDDDDDDDDDDDDDDPVVD/DPPDCPDDDQAWDDAQAVQFIDGSNHTLVCCLVPHWLQQSLCCRQVVDGDDPVRSVVLQVLLLVLLFDDVVLLVVLLPDALPDFLLVQLLVSLVVVCVPPVVCQLVNLLSNCLNHSLQSSLQNLQVSVPHGFDGFDSVDGDQQRSLCRNPVDGDDVLLSSLLRSVLSLLLDTDDDQLLVQLLLVLLVVDRNSVSLSRSSVRLLPPPRDDLLVVLVVVLVVQVALVSLVCDRQKDDDRHDPANNSAVVLVVSLVVVCVVVDHDGSVSNLVSNQVVCCVPCVVMGGDCSSSLSSSCVVSPHDDSCSSSSSSSSHSSVSSSSSSVSVVVNDNPDDDDDDDDDDDDDDDDPVVD

B-factor: mean 26.46, std 21.25, range [0.08, 62.31]

InterPro domains:
  IPR002020 Citrate synthase [PF00285] (10-362)
  IPR002020 Citrate synthase [PR00143] (128-141)
  IPR002020 Citrate synthase [PR00143] (177-192)
  IPR002020 Citrate synthase [PR00143] (199-227)
  IPR002020 Citrate synthase [PR00143] (252-272)
  IPR002020 Citrate synthase [PR00143] (312-328)
  IPR002020 Citrate synthase [PR00143] (332-346)
  IPR002020 Citrate synthase [PTHR11739] (4-377)
  IPR011278 2-methylcitrate synthase/citrate synthase type I [TIGR01800] (10-379)
  IPR016142 Citrate synthase-like, large alpha subdomain [G3DSA:1.10.580.10] (20-352)
  IPR016143 Citrate synthase-like, small alpha subdomain [G3DSA:1.10.230.10] (225-326)
  IPR019810 Citrate synthase active site [PS00480] (259-271)
  IPR024176 Citrate synthase, bacterial-type [PIRSF001369] (4-379)
  IPR036969 Citrate synthase superfamily [SSF48256] (6-379)

Organism: Synechococcus elongatus (strain ATCC 33912 / PCC 7942 / FACHB-805) (NCBI:txid1140)